Protein 9M7X (pdb70)

Secondary structure (DSSP, 8-state):
-----EEEGGGGHHHHHHHHHHHHHHHHHHHHHHHHHHHHHHT-S--EESSSEEEE--HHHHHHH--SEEEHHHHHHHHHHHHHHHHHTTS----HHHHHTTB-SS--B-SSHHHHHHHHHHHHHHHHHHHHHTTS---GGG---EEEE----SSSS-EEEEEE-TTT--EEEEEE--SSS--EEEEEE-SSS-EEEEEEETT-------EEEEETTEEEEE---SS---EE---S-B---STTS-----STTSSS-EEEEE-SS--EEEEEETTSEEEEEEHHHHHTT------EEE--STTTSTTT-----EEE-SSEEEEE-S--BTTB--EEEEEETTS-EEEEEE----EETTEESSSTTTSSS-----EEEEEEETTEEEEEEEEEEEETTEEEEEEEEEE-TT--HHHHHHHHHTS--S-SS-TTSPPEEPPSS---GGG---SSEEEE-STTGGG-S-S-GGGTTS-EEEEE----TTS-EEEEEEE--SSS---EEEEEEE---SSS--EE---EE--EE-SSPPPP-TTTTTT-SS----TT--------HHHHSSS---SS-PEEEEEEEETTTEEEEEEE-SS-SS--EEEEEE-SS-BPPP--/--S--EEEHHHHHHHHHHHHHHHHHHHHHHHHHHHHHHHHHHT-S-SEETTSEEEE--HHHHHHH--SEEEHHHHHHHHHHHHHH------SSTTHHHHHTTB-TTS-B-SSHHHHHHHHHHHHHHHHHHHHHHHH---GGG---EEEEE---SSSSPEEEEEE-SSS--EEEEEE--SSS--EEEEEE-TTS-EEEEEEETT--S----EEEEETTEEEEE--BTTB--EE---S-----SSSSPP---STTSSS-EEEEE-SSSSEEEEEETTSEEEEEEHHHHHTT------EEEPPGGGTSSSSS----EEE-SSEEEEE-S--BTTB--EEEEEETTTEEEEEEE-----BTTBSSSSTTSTTS-EEEEEEEEEEETTEEEEEEEEEEEETTEEEEEEEEEE-TT-THHHHHHHHHTS--S--S-TTS--EEPPTT---GGG---SSEEE--HHHHHH--S--GGGTTS-EEEE-B---TTS-EEEEEEE--SSS---EEEEEEE--SSSS--EEPPPEEE-EE-SS-B---TTTTTT-STT--SSS--B----GGGGSSS-S--S--EEEEEEE-SSS-EEEEEE---STT--EEEEEE-SS-B-----/--------SS-HHHHHHHHHHHHHHHHHHHHHHHHHHHHHHHT-TT-EEGGGEEEESS-S---SS---EEEHHHHHHHHHHHHHHHHS-----HHHHHHHHTB-SSS-B-SSHHHHHHHHHHHHHHHHHHHHHHHH---GGG---EEEE----SSSSPEEEEEE-TTT--EEEEEE--SSS--EEEEEE-TT--EEEEEEETTS-S-S--EEEEETTEEEEE--SSS---EE---SSS---GGGS-----STTSSS-EEEEE-SSSSEEEEEETTSEEEEEEHHHHHTT------EEE--GGGTSTTTS--EEEEE-SSEEEEE-S--SSSS--EEEEEETTTEEEEEEE------TTSSSSTTSSGGG-EEEEEEEEEEETTEEEEEEEEEEEETTEEEEEEEEEE-SSTTHHHHHHHHHTS--S-SS-TTS---BPPTT--STTS---SEEEE--HHHHHH--S--GGG-SS-EEEEE----TTS-EEEEEEE--SSS---EEEEEEE---SSS--EE----EE--B-SS-B---HHHHTT-SS---SSS--B----TTTT-SS---SS----EEEEE-SSS-EEEEEE--SSSS--EEEEEE-SS-BPPP--

Nearest PDB structures (foldseek):
  6iab-assembly1_A  TM=8.941E-01  e=7.520E-43  Staphylococcus phage P68
  5efv-assembly1_B  TM=4.899E-01  e=2.461E-40  Dubowvirus dv11
  6v8i-assembly1_FH  TM=4.543E-01  e=2.735E-40  Dubowvirus dv80alpha
  5efv-assembly1_A  TM=4.486E-01  e=2.735E-40  Dubowvirus dv11
  5efv-assembly1_C  TM=4.511E-01  e=6.023E-40  Dubowvirus dv11

Radius of gyration: 42.33 Å; Cα contacts (8 Å, |Δi|>4): 3959; chains: 3; bounding box: 91×117×143 Å

B-factor: mean 112.14, std 30.24, range [30.0, 205.62]

Structure (mmCIF, N/CA/C/O backbone):
data_9M7X
#
_entry.id   9M7X
#
_cell.length_a   1.00
_cell.length_b   1.00
_cell.length_c   1.00
_cell.angle_alpha   90.00
_cell.angle_beta   90.00
_cell.angle_gamma   90.00
#
_symmetry.space_group_name_H-M   'P 1'
#
loop_
_atom_site.group_PDB
_atom_site.id
_atom_site.type_symbol
_atom_site.label_atom_id
_atom_site.label_alt_id
_atom_site.label_comp_id
_atom_site.label_asym_id
_atom_site.label_entity_id
_atom_site.label_seq_id
_atom_site.pdbx_PDB_ins_code
_atom_site.Cartn_x
_atom_site.Cartn_y
_atom_site.Cartn_z
_atom_site.occupancy
_atom_site.B_iso_or_equiv
_atom_site.auth_seq_id
_atom_site.auth_comp_id
_atom_site.auth_asym_id
_atom_site.auth_atom_id
_atom_site.pdbx_PDB_model_num
ATOM 1 N N . VAL A 1 2 ? -14.305 -64.655 -33.633 1.00 107.73 2 VAL A N 1
ATOM 2 C CA . VAL A 1 2 ? -14.892 -63.647 -34.504 1.00 107.73 2 VAL A CA 1
ATOM 3 C C . VAL A 1 2 ? -14.256 -62.289 -34.247 1.00 107.73 2 VAL A C 1
ATOM 4 O O . VAL A 1 2 ? -13.927 -61.565 -35.184 1.00 107.73 2 VAL A O 1
ATOM 8 N N . GLU A 1 3 ? -14.085 -61.943 -32.974 1.00 108.66 3 GLU A N 1
ATOM 9 C CA . GLU A 1 3 ? -13.449 -60.692 -32.580 1.00 108.66 3 GLU A CA 1
ATOM 10 C C . GLU A 1 3 ? -11.996 -60.976 -32.227 1.00 108.66 3 GLU A C 1
ATOM 11 O O . GLU A 1 3 ? -11.700 -61.477 -31.138 1.00 108.66 3 GLU A O 1
ATOM 17 N N . LEU A 1 4 ? -11.096 -60.651 -33.146 1.00 109.62 4 LEU A N 1
ATOM 18 C CA . LEU A 1 4 ? -9.680 -60.878 -32.916 1.00 109.62 4 LEU A CA 1
ATOM 19 C C . LEU A 1 4 ? -9.136 -59.883 -31.897 1.00 109.62 4 LEU A C 1
ATOM 20 O O . LEU A 1 4 ? -9.707 -58.813 -31.671 1.00 109.62 4 LEU A O 1
ATOM 25 N N . ASP A 1 5 ? -8.024 -60.254 -31.271 1.00 104.58 5 ASP A N 1
ATOM 26 C CA . ASP A 1 5 ? -7.412 -59.409 -30.260 1.00 104.58 5 ASP A CA 1
ATOM 27 C C . ASP A 1 5 ? -6.805 -58.168 -30.897 1.00 104.58 5 ASP A C 1
ATOM 28 O O . ASP A 1 5 ? -6.445 -58.162 -32.076 1.00 104.58 5 ASP A O 1
ATOM 33 N N . LYS A 1 6 ? -6.697 -57.103 -30.109 1.00 86.31 6 LYS A N 1
ATOM 34 C CA . LYS A 1 6 ? -6.231 -55.815 -30.600 1.00 86.31 6 LYS A CA 1
ATOM 35 C C . LYS A 1 6 ? -4.936 -55.411 -29.915 1.00 86.31 6 LYS A C 1
ATOM 36 O O . LYS A 1 6 ? -4.699 -55.762 -28.756 1.00 86.31 6 LYS A O 1
ATOM 42 N N . TYR A 1 7 ? -4.105 -54.671 -30.644 1.00 79.65 7 TYR A N 1
ATOM 43 C CA . TYR A 1 7 ? -2.855 -54.135 -30.130 1.00 79.65 7 TYR A CA 1
ATOM 44 C C . TYR A 1 7 ? -2.706 -52.684 -30.562 1.00 79.65 7 TYR A C 1
ATOM 45 O O . TYR A 1 7 ? -3.179 -52.294 -31.631 1.00 79.65 7 TYR A O 1
ATOM 54 N N . LEU A 1 8 ? -2.039 -51.892 -29.727 1.00 78.08 8 LEU A N 1
ATOM 55 C CA . LEU A 1 8 ? -1.849 -50.472 -29.959 1.00 78.08 8 LEU A CA 1
ATOM 56 C C . LEU A 1 8 ? -0.377 -50.107 -29.815 1.00 78.08 8 LEU A C 1
ATOM 57 O O . LEU A 1 8 ? 0.363 -50.785 -29.099 1.00 78.08 8 LEU A O 1
ATOM 62 N N . PRO A 1 9 ? 0.079 -49.053 -30.483 1.00 74.26 9 PRO A N 1
ATOM 63 C CA . PRO A 1 9 ? 1.463 -48.609 -30.285 1.00 74.26 9 PRO A CA 1
ATOM 64 C C . PRO A 1 9 ? 1.679 -48.054 -28.890 1.00 74.26 9 PRO A C 1
ATOM 65 O O . PRO A 1 9 ? 0.716 -47.695 -28.208 1.00 74.26 9 PRO A O 1
ATOM 69 N N . VAL A 1 10 ? 2.933 -47.980 -28.451 1.00 80.23 10 VAL A N 1
ATOM 70 C CA . VAL A 1 10 ? 3.256 -47.513 -27.107 1.00 80.23 10 VAL A CA 1
ATOM 71 C C . VAL A 1 10 ? 3.054 -46.007 -27.030 1.00 80.23 10 VAL A C 1
ATOM 72 O O . VAL A 1 10 ? 2.711 -45.466 -25.973 1.00 80.23 10 VAL A O 1
ATOM 76 N N . ASN A 1 11 ? 3.215 -45.325 -28.165 1.00 89.40 11 ASN A N 1
ATOM 77 C CA . ASN A 1 11 ? 3.189 -43.868 -28.178 1.00 89.40 11 ASN A CA 1
ATOM 78 C C . ASN A 1 11 ? 1.862 -43.308 -27.693 1.00 89.40 11 ASN A C 1
ATOM 79 O O . ASN A 1 11 ? 1.789 -42.125 -27.352 1.00 89.40 11 ASN A O 1
ATOM 84 N N . ARG A 1 12 ? 0.814 -44.127 -27.655 1.00 93.33 12 ARG A N 1
ATOM 85 C CA . ARG A 1 12 ? -0.480 -43.652 -27.187 1.00 93.33 12 ARG A CA 1
ATOM 86 C C . ARG A 1 12 ? -0.488 -43.413 -25.680 1.00 93.33 12 ARG A C 1
ATOM 87 O O . ARG A 1 12 ? -1.439 -42.829 -25.150 1.00 93.33 12 ARG A O 1
ATOM 95 N N . GLU A 1 13 ? 0.561 -43.826 -24.978 1.00 93.65 13 GLU A N 1
ATOM 96 C CA . GLU A 1 13 ? 0.519 -43.887 -23.523 1.00 93.65 13 GLU A CA 1
ATOM 97 C C . GLU A 1 13 ? 1.212 -42.718 -22.826 1.00 93.65 13 GLU A C 1
ATOM 98 O O . GLU A 1 13 ? 1.352 -42.764 -21.601 1.00 93.65 13 GLU A O 1
ATOM 104 N N . GLU A 1 14 ? 1.640 -41.677 -23.544 1.00 90.74 14 GLU A N 1
ATOM 105 C CA . GLU A 1 14 ? 2.483 -40.661 -22.915 1.00 90.74 14 GLU A CA 1
ATOM 106 C C . GLU A 1 14 ? 1.749 -39.872 -21.838 1.00 90.74 14 GLU A C 1
ATOM 107 O O . GLU A 1 14 ? 2.324 -39.600 -20.774 1.00 90.74 14 GLU A O 1
ATOM 113 N N . ALA A 1 15 ? 0.495 -39.491 -22.086 1.00 90.46 15 ALA A N 1
ATOM 114 C CA . ALA A 1 15 ? -0.222 -38.659 -21.124 1.00 90.46 15 ALA A CA 1
ATOM 115 C C . ALA A 1 15 ? -0.378 -39.358 -19.780 1.00 90.46 15 ALA A C 1
ATOM 116 O O . ALA A 1 15 ? -0.205 -38.727 -18.728 1.00 90.46 15 ALA A O 1
ATOM 118 N N . PHE A 1 16 ? -0.698 -40.650 -19.795 1.00 81.65 16 PHE A N 1
ATOM 119 C CA . PHE A 1 16 ? -0.858 -41.399 -18.558 1.00 81.65 16 PHE A CA 1
ATOM 120 C C . PHE A 1 16 ? 0.426 -41.420 -17.739 1.00 81.65 16 PHE A C 1
ATOM 121 O O . PHE A 1 16 ? 0.393 -41.183 -16.525 1.00 81.65 16 PHE A O 1
ATOM 129 N N . ARG A 1 17 ? 1.561 -41.673 -18.386 1.00 77.89 17 ARG A N 1
ATOM 130 C CA . ARG A 1 17 ? 2.826 -41.713 -17.664 1.00 77.89 17 ARG A CA 1
ATOM 131 C C . ARG A 1 17 ? 3.200 -40.337 -17.126 1.00 77.89 17 ARG A C 1
ATOM 132 O O . ARG A 1 17 ? 3.745 -40.221 -16.019 1.00 77.89 17 ARG A O 1
ATOM 140 N N . ASN A 1 18 ? 2.910 -39.281 -17.889 1.00 81.02 18 ASN A N 1
ATOM 141 C CA . ASN A 1 18 ? 3.162 -37.939 -17.379 1.00 81.02 18 ASN A CA 1
ATOM 142 C C . ASN A 1 18 ? 2.315 -37.646 -16.146 1.00 81.02 18 ASN A C 1
ATOM 143 O O . ASN A 1 18 ? 2.809 -37.050 -15.176 1.00 81.02 18 ASN A O 1
ATOM 148 N N . GLY A 1 19 ? 1.049 -38.062 -16.161 1.00 77.81 19 GLY A N 1
ATOM 149 C CA . GLY A 1 19 ? 0.233 -37.932 -14.969 1.00 77.81 19 GLY A CA 1
ATOM 150 C C . GLY A 1 19 ? 0.796 -38.700 -13.791 1.00 77.81 19 GLY A C 1
ATOM 151 O O . GLY A 1 19 ? 0.754 -38.223 -12.651 1.00 77.81 19 GLY A O 1
ATOM 152 N N . VAL A 1 20 ? 1.337 -39.892 -14.048 1.00 73.97 20 VAL A N 1
ATOM 153 C CA . VAL A 1 20 ? 1.953 -40.667 -12.976 1.00 73.97 20 VAL A CA 1
ATOM 154 C C . VAL A 1 20 ? 3.113 -39.898 -12.357 1.00 73.97 20 VAL A C 1
ATOM 155 O O . VAL A 1 20 ? 3.234 -39.809 -11.126 1.00 73.97 20 VAL A O 1
ATOM 159 N N . ASN A 1 21 ? 3.982 -39.333 -13.196 1.00 75.51 21 ASN A N 1
ATOM 160 C CA . ASN A 1 21 ? 5.110 -38.568 -12.671 1.00 75.51 21 ASN A CA 1
ATOM 161 C C . ASN A 1 21 ? 4.645 -37.375 -11.845 1.00 75.51 21 ASN A C 1
ATOM 162 O O . ASN A 1 21 ? 5.169 -37.129 -10.744 1.00 75.51 21 ASN A O 1
ATOM 167 N N . LYS A 1 22 ? 3.655 -36.635 -12.344 1.00 78.86 22 LYS A N 1
ATOM 168 C CA . LYS A 1 22 ? 3.148 -35.497 -11.588 1.00 78.86 22 LYS A CA 1
ATOM 169 C C . LYS A 1 22 ? 2.588 -35.929 -10.237 1.00 78.86 22 LYS A C 1
ATOM 170 O O . LYS A 1 22 ? 2.823 -35.262 -9.217 1.00 78.86 22 LYS A O 1
ATOM 176 N N . ASN A 1 23 ? 1.865 -37.046 -10.205 1.00 71.70 23 ASN A N 1
ATOM 177 C CA . ASN A 1 23 ? 1.259 -37.479 -8.955 1.00 71.70 23 ASN A CA 1
ATOM 178 C C . ASN A 1 23 ? 2.320 -37.916 -7.947 1.00 71.70 23 ASN A C 1
ATOM 179 O O . ASN A 1 23 ? 2.187 -37.657 -6.742 1.00 71.70 23 ASN A O 1
ATOM 184 N N . PHE A 1 24 ? 3.381 -38.576 -8.420 1.00 65.54 24 PHE A N 1
ATOM 185 C CA . PHE A 1 24 ? 4.489 -38.888 -7.519 1.00 65.54 24 PHE A CA 1
ATOM 186 C C . PHE A 1 24 ? 5.102 -37.624 -6.935 1.00 65.54 24 PHE A C 1
ATOM 187 O O . PHE A 1 24 ? 5.420 -37.582 -5.734 1.00 65.54 24 PHE A O 1
ATOM 195 N N . ALA A 1 25 ? 5.273 -36.588 -7.760 1.00 69.75 25 ALA A N 1
ATOM 196 C CA . ALA A 1 25 ? 5.800 -35.333 -7.234 1.00 69.75 25 ALA A CA 1
ATOM 197 C C . ALA A 1 25 ? 4.901 -34.773 -6.137 1.00 69.75 25 ALA A C 1
ATOM 198 O O . ALA A 1 25 ? 5.388 -34.303 -5.098 1.00 69.75 25 ALA A O 1
ATOM 200 N N . LYS A 1 26 ? 3.584 -34.825 -6.348 1.00 74.43 26 LYS A N 1
ATOM 201 C CA . LYS A 1 26 ? 2.662 -34.312 -5.336 1.00 74.43 26 LYS A CA 1
ATOM 202 C C . LYS A 1 26 ? 2.774 -35.088 -4.026 1.00 74.43 26 LYS A C 1
ATOM 203 O O . LYS A 1 26 ? 2.765 -34.491 -2.938 1.00 74.43 26 LYS A O 1
ATOM 209 N N . ILE A 1 27 ? 2.873 -36.417 -4.106 1.00 70.00 27 ILE A N 1
ATOM 210 C CA . ILE A 1 27 ? 2.987 -37.224 -2.891 1.00 70.00 27 ILE A CA 1
ATOM 211 C C . ILE A 1 27 ? 4.253 -36.867 -2.122 1.00 70.00 27 ILE A C 1
ATOM 212 O O . ILE A 1 27 ? 4.238 -36.715 -0.884 1.00 70.00 27 ILE A O 1
ATOM 217 N N . GLU A 1 28 ? 5.374 -36.737 -2.837 1.00 75.63 28 GLU A N 1
ATOM 218 C CA . GLU A 1 28 ? 6.609 -36.355 -2.162 1.00 75.63 28 GLU A CA 1
ATOM 219 C C . GLU A 1 28 ? 6.478 -34.998 -1.489 1.00 75.63 28 GLU A C 1
ATOM 220 O O . GLU A 1 28 ? 6.965 -34.812 -0.366 1.00 75.63 28 GLU A O 1
ATOM 226 N N . GLN A 1 29 ? 5.825 -34.041 -2.154 1.00 75.09 29 GLN A N 1
ATOM 227 C CA . GLN A 1 29 ? 5.628 -32.734 -1.535 1.00 75.09 29 GLN A CA 1
ATOM 228 C C . GLN A 1 29 ? 4.812 -32.834 -0.251 1.00 75.09 29 GLN A C 1
ATOM 229 O O . GLN A 1 29 ? 5.113 -32.142 0.735 1.00 75.09 29 GLN A O 1
ATOM 235 N N . GLY A 1 30 ? 3.769 -33.666 -0.253 1.00 71.94 30 GLY A N 1
ATOM 236 C CA . GLY A 1 30 ? 2.983 -33.842 0.956 1.00 71.94 30 GLY A CA 1
ATOM 237 C C . GLY A 1 30 ? 3.798 -34.358 2.125 1.00 71.94 30 GLY A C 1
ATOM 238 O O . GLY A 1 30 ? 3.733 -33.795 3.231 1.00 71.94 30 GLY A O 1
ATOM 239 N N . PHE A 1 31 ? 4.587 -35.416 1.902 1.00 69.57 31 PHE A N 1
ATOM 240 C CA . PHE A 1 31 ? 5.506 -35.849 2.957 1.00 69.57 31 PHE A CA 1
ATOM 241 C C . PHE A 1 31 ? 6.433 -34.733 3.410 1.00 69.57 31 PHE A C 1
ATOM 242 O O . PHE A 1 31 ? 6.643 -34.556 4.616 1.00 69.57 31 PHE A O 1
ATOM 250 N N . SER A 1 32 ? 7.022 -33.991 2.472 1.00 73.87 32 SER A N 1
ATOM 251 C CA . SER A 1 32 ? 7.976 -32.966 2.883 1.00 73.87 32 SER A CA 1
ATOM 252 C C . SER A 1 32 ? 7.342 -31.948 3.820 1.00 73.87 32 SER A C 1
ATOM 253 O O . SER A 1 32 ? 7.901 -31.651 4.886 1.00 73.87 32 SER A O 1
ATOM 256 N N . GLN A 1 33 ? 6.171 -31.424 3.458 1.00 78.47 33 GLN A N 1
ATOM 257 C CA . GLN A 1 33 ? 5.583 -30.375 4.285 1.00 78.47 33 GLN A CA 1
ATOM 258 C C . GLN A 1 33 ? 5.093 -30.915 5.627 1.00 78.47 33 GLN A C 1
ATOM 259 O O . GLN A 1 33 ? 5.230 -30.239 6.656 1.00 78.47 33 GLN A O 1
ATOM 265 N N . ARG A 1 34 ? 4.541 -32.136 5.657 1.00 72.99 34 ARG A N 1
ATOM 266 C CA . ARG A 1 34 ? 4.148 -32.689 6.954 1.00 72.99 34 ARG A CA 1
ATOM 267 C C . ARG A 1 34 ? 5.347 -32.922 7.864 1.00 72.99 34 ARG A C 1
ATOM 268 O O . ARG A 1 34 ? 5.279 -32.638 9.071 1.00 72.99 34 ARG A O 1
ATOM 276 N N . ASP A 1 35 ? 6.448 -33.435 7.317 1.00 76.74 35 ASP A N 1
ATOM 277 C CA . ASP A 1 35 ? 7.636 -33.643 8.135 1.00 76.74 35 ASP A CA 1
ATOM 278 C C . ASP A 1 35 ? 8.136 -32.315 8.686 1.00 76.74 35 ASP A C 1
ATOM 279 O O . ASP A 1 35 ? 8.494 -32.217 9.868 1.00 76.74 35 ASP A O 1
ATOM 284 N N . ALA A 1 36 ? 8.146 -31.275 7.848 1.00 73.51 36 ALA A N 1
ATOM 285 C CA . ALA A 1 36 ? 8.601 -29.972 8.321 1.00 73.51 36 ALA A CA 1
ATOM 286 C C . ALA A 1 36 ? 7.719 -29.429 9.439 1.00 73.51 36 ALA A C 1
ATOM 287 O O . ALA A 1 36 ? 8.240 -28.914 10.435 1.00 73.51 36 ALA A O 1
ATOM 289 N N . VAL A 1 37 ? 6.393 -29.528 9.304 1.00 71.87 37 VAL A N 1
ATOM 290 C CA . VAL A 1 37 ? 5.535 -28.957 10.339 1.00 71.87 37 VAL A CA 1
ATOM 291 C C . VAL A 1 37 ? 5.695 -29.721 11.649 1.00 71.87 37 VAL A C 1
ATOM 292 O O . VAL A 1 37 ? 5.714 -29.118 12.729 1.00 71.87 37 VAL A O 1
ATOM 296 N N . MET A 1 38 ? 5.824 -31.050 11.591 1.00 71.09 38 MET A N 1
ATOM 297 C CA . MET A 1 38 ? 6.075 -31.780 12.832 1.00 71.09 38 MET A CA 1
ATOM 298 C C . MET A 1 38 ? 7.398 -31.397 13.477 1.00 71.09 38 MET A C 1
ATOM 299 O O . MET A 1 38 ? 7.455 -31.196 14.700 1.00 71.09 38 MET A O 1
ATOM 304 N N . ASN A 1 39 ? 8.469 -31.298 12.691 1.00 76.60 39 ASN A N 1
ATOM 305 C CA . ASN A 1 39 ? 9.745 -30.925 13.285 1.00 76.60 39 ASN A CA 1
ATOM 306 C C . ASN A 1 39 ? 9.643 -29.552 13.932 1.00 76.60 39 ASN A C 1
ATOM 307 O O . ASN A 1 39 ? 10.159 -29.342 15.034 1.00 76.60 39 ASN A O 1
ATOM 312 N N . SER A 1 40 ? 8.950 -28.616 13.281 1.00 74.13 40 SER A N 1
ATOM 313 C CA . SER A 1 40 ? 8.749 -27.306 13.888 1.00 74.13 40 SER A CA 1
ATOM 314 C C . SER A 1 40 ? 7.959 -27.404 15.186 1.00 74.13 40 SER A C 1
ATOM 315 O O . SER A 1 40 ? 8.274 -26.704 16.153 1.00 74.13 40 SER A O 1
ATOM 318 N N . HIS A 1 41 ? 6.939 -28.261 15.226 1.00 72.33 41 HIS A N 1
ATOM 319 C CA . HIS A 1 41 ? 6.136 -28.401 16.436 1.00 72.33 41 HIS A CA 1
ATOM 320 C C . HIS A 1 41 ? 6.949 -28.925 17.605 1.00 72.33 41 HIS A C 1
ATOM 321 O O . HIS A 1 41 ? 6.721 -28.514 18.747 1.00 72.33 41 HIS A O 1
ATOM 328 N N . GLN A 1 42 ? 7.876 -29.844 17.362 1.00 71.81 42 GLN A N 1
ATOM 329 C CA . GLN A 1 42 ? 8.571 -30.453 18.486 1.00 71.81 42 GLN A CA 1
ATOM 330 C C . GLN A 1 42 ? 9.620 -29.564 19.136 1.00 71.81 42 GLN A C 1
ATOM 331 O O . GLN A 1 42 ? 10.000 -29.831 20.281 1.00 71.81 42 GLN A O 1
ATOM 337 N N . THR A 1 43 ? 10.124 -28.536 18.455 1.00 80.32 43 THR A N 1
ATOM 338 C CA . THR A 1 43 ? 11.275 -27.841 19.025 1.00 80.32 43 THR A CA 1
ATOM 339 C C . THR A 1 43 ? 11.155 -26.322 19.125 1.00 80.32 43 THR A C 1
ATOM 340 O O . THR A 1 43 ? 11.666 -25.734 20.083 1.00 80.32 43 THR A O 1
ATOM 344 N N . THR A 1 44 ? 10.502 -25.664 18.164 1.00 85.81 44 THR A N 1
ATOM 345 C CA . THR A 1 44 ? 10.570 -24.210 18.087 1.00 85.81 44 THR A CA 1
ATOM 346 C C . THR A 1 44 ? 9.232 -23.491 18.169 1.00 85.81 44 THR A C 1
ATOM 347 O O . THR A 1 44 ? 9.229 -22.279 18.401 1.00 85.81 44 THR A O 1
ATOM 351 N N . GLN A 1 45 ? 8.112 -24.180 17.981 1.00 80.08 45 GLN A N 1
ATOM 352 C CA . GLN A 1 45 ? 6.816 -23.523 18.065 1.00 80.08 45 GLN A CA 1
ATOM 353 C C . GLN A 1 45 ? 6.624 -22.940 19.456 1.00 80.08 45 GLN A C 1
ATOM 354 O O . GLN A 1 45 ? 7.066 -23.517 20.451 1.00 80.08 45 GLN A O 1
ATOM 360 N N . LYS A 1 46 ? 5.976 -21.778 19.527 1.00 77.30 46 LYS A N 1
ATOM 361 C CA . LYS A 1 46 ? 5.898 -21.039 20.779 1.00 77.30 46 LYS A CA 1
ATOM 362 C C . LYS A 1 46 ? 4.630 -21.314 21.575 1.00 77.30 46 LYS A C 1
ATOM 363 O O . LYS A 1 46 ? 4.641 -21.145 22.798 1.00 77.30 46 LYS A O 1
ATOM 369 N N . ASN A 1 47 ? 3.555 -21.764 20.935 1.00 73.06 47 ASN A N 1
ATOM 370 C CA . ASN A 1 47 ? 2.291 -21.936 21.638 1.00 73.06 47 ASN A CA 1
ATOM 371 C C . ASN A 1 47 ? 1.771 -23.360 21.481 1.00 73.06 47 ASN A C 1
ATOM 372 O O . ASN A 1 47 ? 0.614 -23.567 21.104 1.00 73.06 47 ASN A O 1
ATOM 377 N N . ALA A 1 48 ? 2.622 -24.347 21.749 1.00 72.48 48 ALA A N 1
ATOM 378 C CA . ALA A 1 48 ? 2.282 -25.740 21.495 1.00 72.48 48 ALA A CA 1
ATOM 379 C C . ALA A 1 48 ? 1.058 -26.203 22.273 1.00 72.48 48 ALA A C 1
ATOM 380 O O . ALA A 1 48 ? 0.033 -26.538 21.674 1.00 72.48 48 ALA A O 1
ATOM 382 N N . HIS A 1 49 ? 1.143 -26.222 23.598 1.00 72.53 49 HIS A N 1
ATOM 383 C CA . HIS A 1 49 ? 0.062 -26.742 24.420 1.00 72.53 49 HIS A CA 1
ATOM 384 C C . HIS A 1 49 ? -0.211 -25.826 25.606 1.00 72.53 49 HIS A C 1
ATOM 385 O O . HIS A 1 49 ? 0.658 -25.082 26.060 1.00 72.53 49 HIS A O 1
ATOM 392 N N . ASP A 1 50 ? -1.435 -25.895 26.113 1.00 77.13 50 ASP A N 1
ATOM 393 C CA . ASP A 1 50 ? -1.772 -25.195 27.341 1.00 77.13 50 ASP A CA 1
ATOM 394 C C . ASP A 1 50 ? -1.637 -26.159 28.517 1.00 77.13 50 ASP A C 1
ATOM 395 O O . ASP A 1 50 ? -1.210 -27.304 28.358 1.00 77.13 50 ASP A O 1
ATOM 400 N N . THR A 1 51 ? -1.999 -25.711 29.717 1.00 72.05 51 THR A N 1
ATOM 401 C CA . THR A 1 51 ? -1.851 -26.545 30.900 1.00 72.05 51 THR A CA 1
ATOM 402 C C . THR A 1 51 ? -3.089 -27.362 31.224 1.00 72.05 51 THR A C 1
ATOM 403 O O . THR A 1 51 ? -3.088 -28.078 32.228 1.00 72.05 51 THR A O 1
ATOM 407 N N . GLU A 1 52 ? -4.147 -27.259 30.426 1.00 71.52 52 GLU A N 1
ATOM 408 C CA . GLU A 1 52 ? -5.303 -28.117 30.634 1.00 71.52 52 GLU A CA 1
ATOM 409 C C . GLU A 1 52 ? -5.116 -29.498 30.026 1.00 71.52 52 GLU A C 1
ATOM 410 O O . GLU A 1 52 ? -5.737 -30.455 30.499 1.00 71.52 52 GLU A O 1
ATOM 416 N N . GLN A 1 53 ? -4.270 -29.628 29.009 1.00 72.36 53 GLN A N 1
ATOM 417 C CA . GLN A 1 53 ? -4.108 -30.878 28.284 1.00 72.36 53 GLN A CA 1
ATOM 418 C C . GLN A 1 53 ? -3.125 -31.838 28.935 1.00 72.36 53 GLN A C 1
ATOM 419 O O . GLN A 1 53 ? -2.967 -32.957 28.440 1.00 72.36 53 GLN A O 1
ATOM 425 N N . ILE A 1 54 ? -2.470 -31.446 30.016 1.00 63.45 54 ILE A N 1
ATOM 426 C CA . ILE A 1 54 ? -1.394 -32.234 30.603 1.00 63.45 54 ILE A CA 1
ATOM 427 C C . ILE A 1 54 ? -1.851 -32.817 31.929 1.00 63.45 54 ILE A C 1
ATOM 428 O O . ILE A 1 54 ? -2.447 -32.121 32.757 1.00 63.45 54 ILE A O 1
ATOM 433 N N . LEU A 1 55 ? -1.570 -34.099 32.133 1.00 65.26 55 LEU A N 1
ATOM 434 C CA . LEU A 1 55 ? -1.942 -34.807 33.347 1.00 65.26 55 LEU A CA 1
ATOM 435 C C . LEU A 1 55 ? -0.707 -35.017 34.211 1.00 65.26 55 LEU A C 1
ATOM 436 O O . LEU A 1 55 ? 0.405 -35.146 33.694 1.00 65.26 55 LEU A O 1
ATOM 441 N N . HIS A 1 56 ? -0.906 -35.046 35.524 1.00 68.91 56 HIS A N 1
ATOM 442 C CA . HIS A 1 56 ? 0.175 -35.228 36.479 1.00 68.91 56 HIS A CA 1
ATOM 443 C C . HIS A 1 56 ? -0.135 -36.388 37.408 1.00 68.91 56 HIS A C 1
ATOM 444 O O . HIS A 1 56 ? -1.282 -36.572 37.825 1.00 68.91 56 HIS A O 1
ATOM 451 N N . TYR A 1 57 ? 0.893 -37.163 37.737 1.00 75.70 57 TYR A N 1
ATOM 452 C CA . TYR A 1 57 ? 0.785 -38.244 38.705 1.00 75.70 57 TYR A CA 1
ATOM 453 C C . TYR A 1 57 ? 1.411 -37.816 40.021 1.00 75.70 57 TYR A C 1
ATOM 454 O O . TYR A 1 57 ? 2.451 -37.153 40.038 1.00 75.70 57 TYR A O 1
ATOM 463 N N . LEU A 1 58 ? 0.772 -38.192 41.122 1.00 82.65 58 LEU A N 1
ATOM 464 C CA . LEU A 1 58 ? 1.235 -37.800 42.442 1.00 82.65 58 LEU A CA 1
ATOM 465 C C . LEU A 1 58 ? 2.054 -38.917 43.066 1.00 82.65 58 LEU A C 1
ATOM 466 O O . LEU A 1 58 ? 1.698 -40.095 42.969 1.00 82.65 58 LEU A O 1
ATOM 471 N N . SER A 1 59 ? 3.160 -38.542 43.701 1.00 92.77 59 SER A N 1
ATOM 472 C CA . SER A 1 59 ? 3.975 -39.508 44.424 1.00 92.77 59 SER A CA 1
ATOM 473 C C . SER A 1 59 ? 3.395 -39.735 45.810 1.00 92.77 59 SER A C 1
ATOM 474 O O . SER A 1 59 ? 2.262 -39.334 46.088 1.00 92.77 59 SER A O 1
ATOM 477 N N . ASP A 1 60 ? 4.160 -40.378 46.687 1.00 97.23 60 ASP A N 1
ATOM 478 C CA . ASP A 1 60 ? 3.668 -40.683 48.022 1.00 97.23 60 ASP A CA 1
ATOM 479 C C . ASP A 1 60 ? 3.548 -39.457 48.916 1.00 97.23 60 ASP A C 1
ATOM 480 O O . ASP A 1 60 ? 2.549 -39.326 49.632 1.00 97.23 60 ASP A O 1
ATOM 485 N N . LYS A 1 61 ? 4.532 -38.556 48.895 1.00 92.89 61 LYS A N 1
ATOM 486 C CA . LYS A 1 61 ? 4.473 -37.390 49.772 1.00 92.89 61 LYS A CA 1
ATOM 487 C C . LYS A 1 61 ? 3.269 -36.520 49.450 1.00 92.89 61 LYS A C 1
ATOM 488 O O . LYS A 1 61 ? 2.482 -36.177 50.338 1.00 92.89 61 LYS A O 1
ATOM 494 N N . GLU A 1 62 ? 3.107 -36.156 48.181 1.00 91.15 62 GLU A N 1
ATOM 495 C CA . GLU A 1 62 ? 1.975 -35.331 47.791 1.00 91.15 62 GLU A CA 1
ATOM 496 C C . GLU A 1 62 ? 0.650 -36.026 48.047 1.00 91.15 62 GLU A C 1
ATOM 497 O O . GLU A 1 62 ? -0.364 -35.350 48.248 1.00 91.15 62 GLU A O 1
ATOM 503 N N . LYS A 1 63 ? 0.638 -37.357 48.061 1.00 93.72 63 LYS A N 1
ATOM 504 C CA . LYS A 1 63 ? -0.600 -38.077 48.326 1.00 93.72 63 LYS A CA 1
ATOM 505 C C . LYS A 1 63 ? -1.087 -37.842 49.747 1.00 93.72 63 LYS A C 1
ATOM 506 O O . LYS A 1 63 ? -2.268 -38.062 50.041 1.00 93.72 63 LYS A O 1
ATOM 512 N N . ASP A 1 64 ? -0.201 -37.396 50.639 1.00 98.88 64 ASP A N 1
ATOM 513 C CA . ASP A 1 64 ? -0.605 -37.146 52.016 1.00 98.88 64 ASP A CA 1
ATOM 514 C C . ASP A 1 64 ? -1.423 -35.870 52.139 1.00 98.88 64 ASP A C 1
ATOM 515 O O . ASP A 1 64 ? -2.100 -35.668 53.153 1.00 98.88 64 ASP A O 1
ATOM 520 N N . VAL A 1 65 ? -1.377 -35.004 51.133 1.00 94.53 65 VAL A N 1
ATOM 521 C CA . VAL A 1 65 ? -1.983 -33.686 51.222 1.00 94.53 65 VAL A CA 1
ATOM 522 C C . VAL A 1 65 ? -3.271 -33.594 50.413 1.00 94.53 65 VAL A C 1
ATOM 523 O O . VAL A 1 65 ? -4.270 -33.065 50.900 1.00 94.53 65 VAL A O 1
ATOM 527 N N . TYR A 1 66 ? -3.276 -34.096 49.180 1.00 90.08 66 TYR A N 1
ATOM 528 C CA . TYR A 1 66 ? -4.436 -33.964 48.304 1.00 90.08 66 TYR A CA 1
ATOM 529 C C . TYR A 1 66 ? -5.200 -35.277 48.167 1.00 90.08 66 TYR A C 1
ATOM 530 O O . TYR A 1 66 ? -6.326 -35.291 47.661 1.00 90.08 66 TYR A O 1
ATOM 539 N N . TYR A 1 67 ? -4.583 -36.386 48.572 1.00 99.72 67 TYR A N 1
ATOM 540 C CA . TYR A 1 67 ? -5.248 -37.678 48.715 1.00 99.72 67 TYR A CA 1
ATOM 541 C C . TYR A 1 67 ? -5.655 -38.286 47.377 1.00 99.72 67 TYR A C 1
ATOM 542 O O . TYR A 1 67 ? -6.166 -39.409 47.337 1.00 99.72 67 TYR A O 1
ATOM 551 N N . HIS A 1 68 ? -5.435 -37.569 46.281 1.00 97.11 68 HIS A N 1
ATOM 552 C CA . HIS A 1 68 ? -5.746 -38.103 44.965 1.00 97.11 68 HIS A CA 1
ATOM 553 C C . HIS A 1 68 ? -4.515 -38.766 44.354 1.00 97.11 68 HIS A C 1
ATOM 554 O O . HIS A 1 68 ? -3.484 -38.955 45.004 1.00 97.11 68 HIS A O 1
ATOM 561 N N . SER A 1 69 ? -4.631 -39.138 43.079 1.00 87.16 69 SER A N 1
ATOM 562 C CA . SER A 1 69 ? -3.518 -39.706 42.338 1.00 87.16 69 SER A CA 1
ATOM 563 C C . SER A 1 69 ? -3.314 -39.096 40.963 1.00 87.16 69 SER A C 1
ATOM 564 O O . SER A 1 69 ? -2.199 -39.168 40.440 1.00 87.16 69 SER A O 1
ATOM 567 N N . ALA A 1 70 ? -4.343 -38.504 40.362 1.00 81.47 70 ALA A N 1
ATOM 568 C CA . ALA A 1 70 ? -4.223 -37.943 39.025 1.00 81.47 70 ALA A CA 1
ATOM 569 C C . ALA A 1 70 ? -4.966 -36.620 38.952 1.00 81.47 70 ALA A C 1
ATOM 570 O O . ALA A 1 70 ? -6.188 -36.582 39.111 1.00 81.47 70 ALA A O 1
ATOM 572 N N . LEU A 1 71 ? -4.228 -35.546 38.703 1.00 74.95 71 LEU A N 1
ATOM 573 C CA . LEU A 1 71 ? -4.786 -34.216 38.526 1.00 74.95 71 LEU A CA 1
ATOM 574 C C . LEU A 1 71 ? -4.140 -33.559 37.317 1.00 74.95 71 LEU A C 1
ATOM 575 O O . LEU A 1 71 ? -2.964 -33.776 37.022 1.00 74.95 71 LEU A O 1
ATOM 580 N N . ASP A 1 72 ? -4.915 -32.744 36.613 1.00 73.45 72 ASP A N 1
ATOM 581 C CA . ASP A 1 72 ? -4.347 -31.983 35.516 1.00 73.45 72 ASP A CA 1
ATOM 582 C C . ASP A 1 72 ? -3.511 -30.835 36.071 1.00 73.45 72 ASP A C 1
ATOM 583 O O . ASP A 1 72 ? -3.709 -30.377 37.196 1.00 73.45 72 ASP A O 1
ATOM 588 N N . LEU A 1 73 ? -2.561 -30.370 35.260 1.00 67.17 73 LEU A N 1
ATOM 589 C CA . LEU A 1 73 ? -1.570 -29.422 35.755 1.00 67.17 73 LEU A CA 1
ATOM 590 C C . LEU A 1 73 ? -2.206 -28.115 36.205 1.00 67.17 73 LEU A C 1
ATOM 591 O O . LEU A 1 73 ? -1.761 -27.521 37.195 1.00 67.17 73 LEU A O 1
ATOM 596 N N . LYS A 1 74 ? -3.246 -27.661 35.507 1.00 70.72 74 LYS A N 1
ATOM 597 C CA . LYS A 1 74 ? -3.899 -26.408 35.868 1.00 70.72 74 LYS A CA 1
ATOM 598 C C . LYS A 1 74 ? -4.428 -26.458 37.294 1.00 70.72 74 LYS A C 1
ATOM 599 O O . LYS A 1 74 ? -4.149 -25.566 38.105 1.00 70.72 74 LYS A O 1
ATOM 605 N N . HIS A 1 75 ? -5.175 -27.511 37.620 1.00 73.47 75 HIS A N 1
ATOM 606 C CA . HIS A 1 75 ? -5.757 -27.626 38.950 1.00 73.47 75 HIS A CA 1
ATOM 607 C C . HIS A 1 75 ? -4.680 -27.726 40.020 1.00 73.47 75 HIS A C 1
ATOM 608 O O . HIS A 1 75 ? -4.809 -27.136 41.098 1.00 73.47 75 HIS A O 1
ATOM 615 N N . TYR A 1 76 ? -3.611 -28.474 39.745 1.00 71.57 76 TYR A N 1
ATOM 616 C CA . TYR A 1 76 ? -2.553 -28.625 40.735 1.00 71.57 76 TYR A CA 1
ATOM 617 C C . TYR A 1 76 ? -1.842 -27.306 41.008 1.00 71.57 76 TYR A C 1
ATOM 618 O O . TYR A 1 76 ? -1.612 -26.957 42.175 1.00 71.57 76 TYR A O 1
ATOM 627 N N . LEU A 1 77 ? -1.491 -26.556 39.962 1.00 68.92 77 LEU A N 1
ATOM 628 C CA . LEU A 1 77 ? -0.884 -25.249 40.187 1.00 68.92 77 LEU A CA 1
ATOM 629 C C . LEU A 1 77 ? -1.832 -24.316 40.924 1.00 68.92 77 LEU A C 1
ATOM 630 O O . LEU A 1 77 ? -1.399 -23.551 41.797 1.00 68.92 77 LEU A O 1
ATOM 635 N N . LEU A 1 78 ? -3.122 -24.355 40.593 1.00 69.70 78 LEU A N 1
ATOM 636 C CA . LEU A 1 78 ? -4.062 -23.493 41.297 1.00 69.70 78 LEU A CA 1
ATOM 637 C C . LEU A 1 78 ? -4.116 -23.838 42.778 1.00 69.70 78 LEU A C 1
ATOM 638 O O . LEU A 1 78 ? -4.127 -22.945 43.633 1.00 69.70 78 LEU A O 1
ATOM 643 N N . LEU A 1 79 ? -4.142 -25.131 43.104 1.00 70.60 79 LEU A N 1
ATOM 644 C CA . LEU A 1 79 ? -4.175 -25.532 44.506 1.00 70.60 79 LEU A CA 1
ATOM 645 C C . LEU A 1 79 ? -2.913 -25.105 45.235 1.00 70.60 79 LEU A C 1
ATOM 646 O O . LEU A 1 79 ? -2.976 -24.656 46.385 1.00 70.60 79 LEU A O 1
ATOM 651 N N . GLU A 1 80 ? -1.755 -25.245 44.594 1.00 72.23 80 GLU A N 1
ATOM 652 C CA . GLU A 1 80 ? -0.529 -24.813 45.257 1.00 72.23 80 GLU A CA 1
ATOM 653 C C . GLU A 1 80 ? -0.517 -23.310 45.492 1.00 72.23 80 GLU A C 1
ATOM 654 O O . GLU A 1 80 ? -0.098 -22.854 46.564 1.00 72.23 80 GLU A O 1
ATOM 660 N N . CYS A 1 81 ? -0.968 -22.527 44.514 1.00 68.52 81 CYS A N 1
ATOM 661 C CA . CYS A 1 81 ? -1.049 -21.088 44.724 1.00 68.52 81 CYS A CA 1
ATOM 662 C C . CYS A 1 81 ? -1.993 -20.752 45.866 1.00 68.52 81 CYS A C 1
ATOM 663 O O . CYS A 1 81 ? -1.687 -19.879 46.690 1.00 68.52 81 CYS A O 1
ATOM 666 N N . SER A 1 82 ? -3.133 -21.438 45.937 1.00 67.85 82 SER A N 1
ATOM 667 C CA . SER A 1 82 ? -4.067 -21.203 47.029 1.00 67.85 82 SER A CA 1
ATOM 668 C C . SER A 1 82 ? -3.453 -21.528 48.379 1.00 67.85 82 SER A C 1
ATOM 669 O O . SER A 1 82 ? -3.652 -20.775 49.334 1.00 67.85 82 SER A O 1
ATOM 672 N N . ARG A 1 83 ? -2.719 -22.632 48.483 1.00 68.82 83 ARG A N 1
ATOM 673 C CA . ARG A 1 83 ? -2.071 -22.948 49.750 1.00 68.82 83 ARG A CA 1
ATOM 674 C C . ARG A 1 83 ? -1.024 -21.913 50.132 1.00 68.82 83 ARG A C 1
ATOM 675 O O . ARG A 1 83 ? -0.974 -21.490 51.293 1.00 68.82 83 ARG A O 1
ATOM 683 N N . ILE A 1 84 ? -0.199 -21.483 49.175 1.00 68.43 84 ILE A N 1
ATOM 684 C CA . ILE A 1 84 ? 0.808 -20.477 49.501 1.00 68.43 84 ILE A CA 1
ATOM 685 C C . ILE A 1 84 ? 0.153 -19.203 49.999 1.00 68.43 84 ILE A C 1
ATOM 686 O O . ILE A 1 84 ? 0.576 -18.644 51.016 1.00 68.43 84 ILE A O 1
ATOM 691 N N . SER A 1 85 ? -0.881 -18.724 49.313 1.00 68.55 85 SER A N 1
ATOM 692 C CA . SER A 1 85 ? -1.527 -17.487 49.729 1.00 68.55 85 SER A CA 1
ATOM 693 C C . SER A 1 85 ? -2.311 -17.627 51.025 1.00 68.55 85 SER A C 1
ATOM 694 O O . SER A 1 85 ? -2.332 -16.687 51.823 1.00 68.55 85 SER A O 1
ATOM 697 N N . ASN A 1 86 ? -2.945 -18.774 51.261 1.00 68.42 86 ASN A N 1
ATOM 698 C CA . ASN A 1 86 ? -3.705 -18.967 52.486 1.00 68.42 86 ASN A CA 1
ATOM 699 C C . ASN A 1 86 ? -2.794 -19.139 53.689 1.00 68.42 86 ASN A C 1
ATOM 700 O O . ASN A 1 86 ? -3.218 -18.876 54.817 1.00 68.42 86 ASN A O 1
ATOM 705 N N . LEU A 1 87 ? -1.551 -19.571 53.477 1.00 69.09 87 LEU A N 1
ATOM 706 C CA . LEU A 1 87 ? -0.610 -19.657 54.590 1.00 69.09 87 LEU A CA 1
ATOM 707 C C . LEU A 1 87 ? -0.316 -18.283 55.182 1.00 69.09 87 LEU A C 1
ATOM 708 O O . LEU A 1 87 ? -0.022 -18.167 56.377 1.00 69.09 87 LEU A O 1
ATOM 713 N N . VAL A 1 88 ? -0.384 -17.233 54.362 1.00 67.57 88 VAL A N 1
ATOM 714 C CA . VAL A 1 88 ? -0.045 -15.895 54.836 1.00 67.57 88 VAL A CA 1
ATOM 715 C C . VAL A 1 88 ? -1.094 -15.359 55.796 1.00 67.57 88 VAL A C 1
ATOM 716 O O . VAL A 1 88 ? -0.755 -14.802 56.845 1.00 67.57 88 VAL A O 1
ATOM 720 N N . LEU A 1 89 ? -2.378 -15.527 55.469 1.00 71.84 89 LEU A N 1
ATOM 721 C CA . LEU A 1 89 ? -3.438 -14.910 56.263 1.00 71.84 89 LEU A CA 1
ATOM 722 C C . LEU A 1 89 ? -3.432 -15.395 57.705 1.00 71.84 89 LEU A C 1
ATOM 723 O O . LEU A 1 89 ? -3.973 -14.716 58.583 1.00 71.84 89 LEU A O 1
ATOM 728 N N . GLY A 1 90 ? -2.841 -16.557 57.969 1.00 76.40 90 GLY A N 1
ATOM 729 C CA . GLY A 1 90 ? -2.733 -17.019 59.340 1.00 76.40 90 GLY A CA 1
ATOM 730 C C . GLY A 1 90 ? -1.751 -16.207 60.160 1.00 76.40 90 GLY A C 1
ATOM 731 O O . GLY A 1 90 ? -1.787 -16.243 61.392 1.00 76.40 90 GLY A O 1
ATOM 732 N N . ALA A 1 91 ? -0.862 -15.469 59.494 1.00 84.96 91 ALA A N 1
ATOM 733 C CA . ALA A 1 91 ? 0.128 -14.674 60.209 1.00 84.96 91 ALA A CA 1
ATOM 734 C C . ALA A 1 91 ? -0.390 -13.289 60.573 1.00 84.96 91 ALA A C 1
ATOM 735 O O . ALA A 1 91 ? 0.174 -12.639 61.458 1.00 84.96 91 ALA A O 1
ATOM 737 N N . THR A 1 92 ? -1.442 -12.823 59.911 1.00 87.78 92 THR A N 1
ATOM 738 C CA . THR A 1 92 ? -1.911 -11.458 60.085 1.00 87.78 92 THR A CA 1
ATOM 739 C C . THR A 1 92 ? -3.277 -11.416 60.751 1.00 87.78 92 THR A C 1
ATOM 740 O O . THR A 1 92 ? -4.059 -12.366 60.684 1.00 87.78 92 THR A O 1
ATOM 744 N N . THR A 1 93 ? -3.557 -10.290 61.396 1.00 94.16 93 THR A N 1
ATOM 745 C CA . THR A 1 93 ? -4.906 -9.956 61.821 1.00 94.16 93 THR A CA 1
ATOM 746 C C . THR A 1 93 ? -5.582 -9.174 60.703 1.00 94.16 93 THR A C 1
ATOM 747 O O . THR A 1 93 ? -5.116 -8.095 60.324 1.00 94.16 93 THR A O 1
ATOM 751 N N . ASP A 1 94 ? -6.679 -9.718 60.182 1.00 100.15 94 ASP A N 1
ATOM 752 C CA . ASP A 1 94 ? -7.268 -9.220 58.944 1.00 100.15 94 ASP A CA 1
ATOM 753 C C . ASP A 1 94 ? -8.381 -8.212 59.192 1.00 100.15 94 ASP A C 1
ATOM 754 O O . ASP A 1 94 ? -9.356 -8.163 58.436 1.00 100.15 94 ASP A O 1
ATOM 759 N N . GLN A 1 95 ? -8.257 -7.407 60.244 1.00 100.03 95 GLN A N 1
ATOM 760 C CA . GLN A 1 95 ? -9.300 -6.469 60.632 1.00 100.03 95 GLN A CA 1
ATOM 761 C C . GLN A 1 95 ? -9.154 -5.102 59.969 1.00 100.03 95 GLN A C 1
ATOM 762 O O . GLN A 1 95 ? -9.687 -4.115 60.485 1.00 100.03 95 GLN A O 1
ATOM 768 N N . SER A 1 96 ? -8.454 -5.021 58.841 1.00 97.01 96 SER A N 1
ATOM 769 C CA . SER A 1 96 ? -8.328 -3.782 58.085 1.00 97.01 96 SER A CA 1
ATOM 770 C C . SER A 1 96 ? -9.264 -3.840 56.884 1.00 97.01 96 SER A C 1
ATOM 771 O O . SER A 1 96 ? -9.346 -4.871 56.208 1.00 97.01 96 SER A O 1
ATOM 774 N N . VAL A 1 97 ? -9.965 -2.741 56.619 1.00 93.63 97 VAL A N 1
ATOM 775 C CA . VAL A 1 97 ? -11.025 -2.770 55.619 1.00 93.63 97 VAL A CA 1
ATOM 776 C C . VAL A 1 97 ? -10.580 -2.189 54.276 1.00 93.63 97 VAL A C 1
ATOM 777 O O . VAL A 1 97 ? -11.069 -2.622 53.225 1.00 93.63 97 VAL A O 1
ATOM 781 N N . GLU A 1 98 ? -9.669 -1.214 54.274 1.00 95.42 98 GLU A N 1
ATOM 782 C CA . GLU A 1 98 ? -9.215 -0.688 52.993 1.00 95.42 98 GLU A CA 1
ATOM 783 C C . GLU A 1 98 ? -8.501 -1.758 52.182 1.00 95.42 98 GLU A C 1
ATOM 784 O O . GLU A 1 98 ? -8.690 -1.835 50.962 1.00 95.42 98 GLU A O 1
ATOM 790 N N . LEU A 1 99 ? -7.699 -2.605 52.831 1.00 90.08 99 LEU A N 1
ATOM 791 C CA . LEU A 1 99 ? -7.077 -3.708 52.111 1.00 90.08 99 LEU A CA 1
ATOM 792 C C . LEU A 1 99 ? -8.118 -4.683 51.589 1.00 90.08 99 LEU A C 1
ATOM 793 O O . LEU A 1 99 ? -7.998 -5.167 50.458 1.00 90.08 99 LEU A O 1
ATOM 798 N N . LYS A 1 100 ? -9.149 -4.971 52.385 1.00 88.25 100 LYS A N 1
ATOM 799 C CA . LYS A 1 100 ? -10.203 -5.866 51.931 1.00 88.25 100 LYS A CA 1
ATOM 800 C C . LYS A 1 100 ? -10.875 -5.332 50.681 1.00 88.25 100 LYS A C 1
ATOM 801 O O . LYS A 1 100 ? -11.119 -6.088 49.735 1.00 88.25 100 LYS A O 1
ATOM 807 N N . GLU A 1 101 ? -11.170 -4.036 50.652 1.00 90.80 101 GLU A N 1
ATOM 808 C CA . GLU A 1 101 ? -11.729 -3.445 49.444 1.00 90.80 101 GLU A CA 1
ATOM 809 C C . GLU A 1 101 ? -10.721 -3.432 48.305 1.00 90.80 101 GLU A C 1
ATOM 810 O O . GLU A 1 101 ? -11.112 -3.469 47.135 1.00 90.80 101 GLU A O 1
ATOM 816 N N . SER A 1 102 ? -9.428 -3.389 48.628 1.00 85.98 102 SER A N 1
ATOM 817 C CA . SER A 1 102 ? -8.400 -3.316 47.599 1.00 85.98 102 SER A CA 1
ATOM 818 C C . SER A 1 102 ? -8.181 -4.644 46.898 1.00 85.98 102 SER A C 1
ATOM 819 O O . SER A 1 102 ? -7.401 -4.706 45.942 1.00 85.98 102 SER A O 1
ATOM 822 N N . ARG A 1 103 ? -8.833 -5.707 47.352 1.00 82.20 103 ARG A N 1
ATOM 823 C CA . ARG A 1 103 ? -8.500 -7.043 46.884 1.00 82.20 103 ARG A CA 1
ATOM 824 C C . ARG A 1 103 ? -9.321 -7.481 45.673 1.00 82.20 103 ARG A C 1
ATOM 825 O O . ARG A 1 103 ? -9.003 -8.508 45.069 1.00 82.20 103 ARG A O 1
ATOM 833 N N . VAL A 1 104 ? -10.334 -6.722 45.276 1.00 82.29 104 VAL A N 1
ATOM 834 C CA . VAL A 1 104 ? -11.168 -7.080 44.134 1.00 82.29 104 VAL A CA 1
ATOM 835 C C . VAL A 1 104 ? -10.543 -6.512 42.866 1.00 82.29 104 VAL A C 1
ATOM 836 O O . VAL A 1 104 ? -10.054 -5.377 42.857 1.00 82.29 104 VAL A O 1
ATOM 840 N N . ASP A 1 105 ? -10.559 -7.300 41.794 1.00 90.39 105 ASP A N 1
ATOM 841 C CA . ASP A 1 105 ? -9.959 -6.906 40.527 1.00 90.39 105 ASP A CA 1
ATOM 842 C C . ASP A 1 105 ? -10.914 -5.984 39.767 1.00 90.39 105 ASP A C 1
ATOM 843 O O . ASP A 1 105 ? -11.899 -5.491 40.324 1.00 90.39 105 ASP A O 1
ATOM 848 N N . LEU A 1 106 ? -10.627 -5.739 38.487 1.00 97.22 106 LEU A N 1
ATOM 849 C CA . LEU A 1 106 ? -11.508 -4.915 37.667 1.00 97.22 106 LEU A CA 1
ATOM 850 C C . LEU A 1 106 ? -12.787 -5.648 37.295 1.00 97.22 106 LEU A C 1
ATOM 851 O O . LEU A 1 106 ? -13.859 -5.035 37.246 1.00 97.22 106 LEU A O 1
ATOM 856 N N . GLU A 1 107 ? -12.701 -6.947 37.030 1.00 107.49 107 GLU A N 1
ATOM 857 C CA . GLU A 1 107 ? -13.843 -7.683 36.506 1.00 107.49 107 GLU A CA 1
ATOM 858 C C . GLU A 1 107 ? -14.788 -8.176 37.590 1.00 107.49 107 GLU A C 1
ATOM 859 O O . GLU A 1 107 ? -15.843 -8.735 37.270 1.00 107.49 107 GLU A O 1
ATOM 865 N N . GLY A 1 108 ? -14.442 -7.990 38.859 1.00 101.41 108 GLY A N 1
ATOM 866 C CA . GLY A 1 108 ? -15.299 -8.451 39.934 1.00 101.41 108 GLY A CA 1
ATOM 867 C C . GLY A 1 108 ? -14.949 -9.841 40.421 1.00 101.41 108 GLY A C 1
ATOM 868 O O . GLY A 1 108 ? -15.826 -10.697 40.564 1.00 101.41 108 GLY A O 1
ATOM 869 N N . LYS A 1 109 ? -13.667 -10.077 40.673 1.00 92.74 109 LYS A N 1
ATOM 870 C CA . LYS A 1 109 ? -13.187 -11.346 41.193 1.00 92.74 109 LYS A CA 1
ATOM 871 C C . LYS A 1 109 ? -12.804 -11.198 42.660 1.00 92.74 109 LYS A C 1
ATOM 872 O O . LYS A 1 109 ? -12.202 -10.200 43.066 1.00 92.74 109 LYS A O 1
ATOM 878 N N . ALA A 1 110 ? -13.167 -12.199 43.453 1.00 88.39 110 ALA A N 1
ATOM 879 C CA . ALA A 1 110 ? -12.814 -12.240 44.867 1.00 88.39 110 ALA A CA 1
ATOM 880 C C . ALA A 1 110 ? -11.483 -12.966 45.013 1.00 88.39 110 ALA A C 1
ATOM 881 O O . ALA A 1 110 ? -11.425 -14.195 44.909 1.00 88.39 110 ALA A O 1
ATOM 883 N N . HIS A 1 111 ? -10.417 -12.210 45.253 1.00 78.02 111 HIS A N 1
ATOM 884 C CA . HIS A 1 111 ? -9.081 -12.763 45.379 1.00 78.02 111 HIS A CA 1
ATOM 885 C C . HIS A 1 111 ? -8.797 -13.130 46.830 1.00 78.02 111 HIS A C 1
ATOM 886 O O . HIS A 1 111 ? -9.635 -12.964 47.719 1.00 78.02 111 HIS A O 1
ATOM 893 N N . ILE A 1 112 ? -7.597 -13.649 47.068 1.00 74.80 112 ILE A N 1
ATOM 894 C CA . ILE A 1 112 ? -7.159 -14.020 48.405 1.00 74.80 112 ILE A CA 1
ATOM 895 C C . ILE A 1 112 ? -6.271 -12.949 49.021 1.00 74.80 112 ILE A C 1
ATOM 896 O O . ILE A 1 112 ? -6.465 -12.569 50.176 1.00 74.80 112 ILE A O 1
ATOM 901 N N . THR A 1 113 ? -5.280 -12.463 48.278 1.00 79.16 113 THR A N 1
ATOM 902 C CA . THR A 1 113 ? -4.447 -11.361 48.732 1.00 79.16 113 THR A CA 1
ATOM 903 C C . THR A 1 113 ? -4.311 -10.352 47.604 1.00 79.16 113 THR A C 1
ATOM 904 O O . THR A 1 113 ? -4.913 -10.493 46.537 1.00 79.16 113 THR A O 1
ATOM 908 N N . LEU A 1 114 ? -3.494 -9.326 47.848 1.00 76.87 114 LEU A N 1
ATOM 909 C CA . LEU A 1 114 ? -3.247 -8.305 46.836 1.00 76.87 114 LEU A CA 1
ATOM 910 C C . LEU A 1 114 ? -2.528 -8.882 45.625 1.00 76.87 114 LEU A C 1
ATOM 911 O O . LEU A 1 114 ? -2.653 -8.356 44.506 1.00 76.87 114 LEU A O 1
ATOM 916 N N . TYR A 1 115 ? -1.786 -9.971 45.828 1.00 71.79 115 TYR A N 1
ATOM 917 C CA . TYR A 1 115 ? -0.930 -10.504 44.778 1.00 71.79 115 TYR A CA 1
ATOM 918 C C . TYR A 1 115 ? -1.735 -10.952 43.569 1.00 71.79 115 TYR A C 1
ATOM 919 O O . TYR A 1 115 ? -1.356 -10.667 42.426 1.00 71.79 115 TYR A O 1
ATOM 928 N N . GLY A 1 116 ? -2.841 -11.653 43.794 1.00 77.59 116 GLY A N 1
ATOM 929 C CA . GLY A 1 116 ? -3.627 -12.162 42.691 1.00 77.59 116 GLY A CA 1
ATOM 930 C C . GLY A 1 116 ? -4.161 -11.061 41.804 1.00 77.59 116 GLY A C 1
ATOM 931 O O . GLY A 1 116 ? -4.003 -11.107 40.577 1.00 77.59 116 GLY A O 1
ATOM 932 N N . ARG A 1 117 ? -4.775 -10.050 42.423 1.00 82.75 117 ARG A N 1
ATOM 933 C CA . ARG A 1 117 ? -5.303 -8.932 41.654 1.00 82.75 117 ARG A CA 1
ATOM 934 C C . ARG A 1 117 ? -4.200 -8.225 40.883 1.00 82.75 117 ARG A C 1
ATOM 935 O O . ARG A 1 117 ? -4.341 -7.967 39.677 1.00 82.75 117 ARG A O 1
ATOM 943 N N . LEU A 1 118 ? -3.094 -7.905 41.561 1.00 78.05 118 LEU A N 1
ATOM 944 C CA . LEU A 1 118 ? -2.011 -7.201 40.886 1.00 78.05 118 LEU A CA 1
ATOM 945 C C . LEU A 1 118 ? -1.533 -7.975 39.667 1.00 78.05 118 LEU A C 1
ATOM 946 O O . LEU A 1 118 ? -1.455 -7.427 38.556 1.00 78.05 118 LEU A O 1
ATOM 951 N N . LEU A 1 119 ? -1.219 -9.257 39.854 1.00 75.67 119 LEU A N 1
ATOM 952 C CA . LEU A 1 119 ? -0.655 -10.042 38.766 1.00 75.67 119 LEU A CA 1
ATOM 953 C C . LEU A 1 119 ? -1.637 -10.163 37.613 1.00 75.67 119 LEU A C 1
ATOM 954 O O . LEU A 1 119 ? -1.259 -9.979 36.447 1.00 75.67 119 LEU A O 1
ATOM 959 N N . ALA A 1 120 ? -2.906 -10.452 37.913 1.00 78.53 120 ALA A N 1
ATOM 960 C CA . ALA A 1 120 ? -3.876 -10.633 36.841 1.00 78.53 120 ALA A CA 1
ATOM 961 C C . ALA A 1 120 ? -4.042 -9.361 36.024 1.00 78.53 120 ALA A C 1
ATOM 962 O O . ALA A 1 120 ? -4.011 -9.403 34.787 1.00 78.53 120 ALA A O 1
ATOM 964 N N . ASP A 1 121 ? -4.198 -8.214 36.689 1.00 83.39 121 ASP A N 1
ATOM 965 C CA . ASP A 1 121 ? -4.431 -6.986 35.936 1.00 83.39 121 ASP A CA 1
ATOM 966 C C . ASP A 1 121 ? -3.206 -6.594 35.116 1.00 83.39 121 ASP A C 1
ATOM 967 O O . ASP A 1 121 ? -3.333 -6.202 33.944 1.00 83.39 121 ASP A O 1
ATOM 972 N N . PHE A 1 122 ? -2.011 -6.711 35.702 1.00 81.17 122 PHE A N 1
ATOM 973 C CA . PHE A 1 122 ? -0.816 -6.343 34.952 1.00 81.17 122 PHE A CA 1
ATOM 974 C C . PHE A 1 122 ? -0.621 -7.239 33.738 1.00 81.17 122 PHE A C 1
ATOM 975 O O . PHE A 1 122 ? -0.281 -6.748 32.654 1.00 81.17 122 PHE A O 1
ATOM 983 N N . THR A 1 123 ? -0.838 -8.548 33.879 1.00 76.64 123 THR A N 1
ATOM 984 C CA . THR A 1 123 ? -0.647 -9.417 32.726 1.00 76.64 123 THR A CA 1
ATOM 985 C C . THR A 1 123 ? -1.710 -9.157 31.664 1.00 76.64 123 THR A C 1
ATOM 986 O O . THR A 1 123 ? -1.428 -9.219 30.458 1.00 76.64 123 THR A O 1
ATOM 990 N N . ARG A 1 124 ? -2.936 -8.829 32.091 1.00 80.37 124 ARG A N 1
ATOM 991 C CA . ARG A 1 124 ? -3.980 -8.518 31.121 1.00 80.37 124 ARG A CA 1
ATOM 992 C C . ARG A 1 124 ? -3.599 -7.312 30.280 1.00 80.37 124 ARG A C 1
ATOM 993 O O . ARG A 1 124 ? -3.786 -7.311 29.059 1.00 80.37 124 ARG A O 1
ATOM 1001 N N . LEU A 1 125 ? -3.062 -6.272 30.912 1.00 77.89 125 LEU A N 1
ATOM 1002 C CA . LEU A 1 125 ? -2.641 -5.124 30.111 1.00 77.89 125 LEU A CA 1
ATOM 1003 C C . LEU A 1 125 ? -1.431 -5.454 29.241 1.00 77.89 125 LEU A C 1
ATOM 1004 O O . LEU A 1 125 ? -1.374 -5.044 28.068 1.00 77.89 125 LEU A O 1
ATOM 1009 N N . LYS A 1 126 ? -0.470 -6.200 29.788 1.00 79.76 126 LYS A N 1
ATOM 1010 C CA . LYS A 1 126 ? 0.775 -6.448 29.073 1.00 79.76 126 LYS A CA 1
ATOM 1011 C C . LYS A 1 126 ? 0.537 -7.239 27.797 1.00 79.76 126 LYS A C 1
ATOM 1012 O O . LYS A 1 126 ? 1.148 -6.957 26.762 1.00 79.76 126 LYS A O 1
ATOM 1018 N N . ASN A 1 127 ? -0.339 -8.247 27.848 1.00 82.08 127 ASN A N 1
ATOM 1019 C CA . ASN A 1 127 ? -0.567 -9.064 26.658 1.00 82.08 127 ASN A CA 1
ATOM 1020 C C . ASN A 1 127 ? -1.124 -8.229 25.514 1.00 82.08 127 ASN A C 1
ATOM 1021 O O . ASN A 1 127 ? -0.635 -8.304 24.374 1.00 82.08 127 ASN A O 1
ATOM 1026 N N . ALA A 1 128 ? -2.145 -7.421 25.803 1.00 82.43 128 ALA A N 1
ATOM 1027 C CA . ALA A 1 128 ? -2.737 -6.582 24.772 1.00 82.43 128 ALA A CA 1
ATOM 1028 C C . ALA A 1 128 ? -1.722 -5.614 24.199 1.00 82.43 128 ALA A C 1
ATOM 1029 O O . ALA A 1 128 ? -1.666 -5.425 22.980 1.00 82.43 128 ALA A O 1
ATOM 1031 N N . LEU A 1 129 ? -0.910 -4.993 25.053 1.00 87.19 129 LEU A N 1
ATOM 1032 C CA . LEU A 1 129 ? 0.038 -4.022 24.525 1.00 87.19 129 LEU A CA 1
ATOM 1033 C C . LEU A 1 129 ? 1.110 -4.700 23.676 1.00 87.19 129 LEU A C 1
ATOM 1034 O O . LEU A 1 129 ? 1.509 -4.174 22.626 1.00 87.19 129 LEU A O 1
ATOM 1039 N N . ASP A 1 130 ? 1.572 -5.877 24.101 1.00 94.00 130 ASP A N 1
ATOM 1040 C CA . ASP A 1 130 ? 2.608 -6.581 23.355 1.00 94.00 130 ASP A CA 1
ATOM 1041 C C . ASP A 1 130 ? 2.099 -6.990 21.978 1.00 94.00 130 ASP A C 1
ATOM 1042 O O . ASP A 1 130 ? 2.826 -6.860 20.986 1.00 94.00 130 ASP A O 1
ATOM 1047 N N . LYS A 1 131 ? 0.860 -7.481 21.892 1.00 90.25 131 LYS A N 1
ATOM 1048 C CA . LYS A 1 131 ? 0.355 -7.898 20.585 1.00 90.25 131 LYS A CA 1
ATOM 1049 C C . LYS A 1 131 ? 0.235 -6.716 19.631 1.00 90.25 131 LYS A C 1
ATOM 1050 O O . LYS A 1 131 ? 0.546 -6.835 18.437 1.00 90.25 131 LYS A O 1
ATOM 1056 N N . LEU A 1 132 ? -0.217 -5.569 20.135 1.00 89.84 132 LEU A N 1
ATOM 1057 C CA . LEU A 1 132 ? -0.257 -4.372 19.306 1.00 89.84 132 LEU A CA 1
ATOM 1058 C C . LEU A 1 132 ? 1.138 -3.957 18.857 1.00 89.84 132 LEU A C 1
ATOM 1059 O O . LEU A 1 132 ? 1.294 -3.448 17.742 1.00 89.84 132 LEU A O 1
ATOM 1064 N N . ILE A 1 133 ? 2.158 -4.153 19.697 1.00 93.87 133 ILE A N 1
ATOM 1065 C CA . ILE A 1 133 ? 3.516 -3.902 19.221 1.00 93.87 133 ILE A CA 1
ATOM 1066 C C . ILE A 1 133 ? 3.860 -4.835 18.073 1.00 93.87 133 ILE A C 1
ATOM 1067 O O . ILE A 1 133 ? 4.298 -4.395 17.005 1.00 93.87 133 ILE A O 1
ATOM 1072 N N . GLU A 1 134 ? 3.655 -6.138 18.266 1.00 98.67 134 GLU A N 1
ATOM 1073 C CA . GLU A 1 134 ? 4.184 -7.099 17.305 1.00 98.67 134 GLU A CA 1
ATOM 1074 C C . GLU A 1 134 ? 3.430 -7.043 15.989 1.00 98.67 134 GLU A C 1
ATOM 1075 O O . GLU A 1 134 ? 3.940 -7.506 14.963 1.00 98.67 134 GLU A O 1
ATOM 1081 N N . LEU A 1 135 ? 2.211 -6.502 15.997 1.00 99.91 135 LEU A N 1
ATOM 1082 C CA . LEU A 1 135 ? 1.468 -6.369 14.748 1.00 99.91 135 LEU A CA 1
ATOM 1083 C C . LEU A 1 135 ? 2.248 -5.577 13.709 1.00 99.91 135 LEU A C 1
ATOM 1084 O O . LEU A 1 135 ? 2.093 -5.809 12.506 1.00 99.91 135 LEU A O 1
ATOM 1089 N N . GLU A 1 136 ? 3.096 -4.649 14.147 1.00 101.28 136 GLU A N 1
ATOM 1090 C CA . GLU A 1 136 ? 3.769 -3.769 13.204 1.00 101.28 136 GLU A CA 1
ATOM 1091 C C . GLU A 1 136 ? 5.124 -4.305 12.763 1.00 101.28 136 GLU A C 1
ATOM 1092 O O . GLU A 1 136 ? 5.644 -3.877 11.729 1.00 101.28 136 GLU A O 1
ATOM 1098 N N . GLU A 1 137 ? 5.717 -5.226 13.519 1.00 103.38 137 GLU A N 1
ATOM 1099 C CA . GLU A 1 137 ? 7.064 -5.704 13.232 1.00 103.38 137 GLU A CA 1
ATOM 1100 C C . GLU A 1 137 ? 7.084 -7.099 12.624 1.00 103.38 137 GLU A C 1
ATOM 1101 O O . GLU A 1 137 ? 8.146 -7.726 12.575 1.00 103.38 137 GLU A O 1
ATOM 1107 N N . SER A 1 138 ? 5.948 -7.598 12.154 1.00 100.73 138 SER A N 1
ATOM 1108 C CA . SER A 1 138 ? 5.873 -8.945 11.615 1.00 100.73 138 SER A CA 1
ATOM 1109 C C . SER A 1 138 ? 6.294 -8.950 10.155 1.00 100.73 138 SER A C 1
ATOM 1110 O O . SER A 1 138 ? 5.760 -8.205 9.332 1.00 100.73 138 SER A O 1
ATOM 1113 N N . PHE A 1 139 ? 7.268 -9.801 9.842 1.00 99.16 139 PHE A N 1
ATOM 1114 C CA . PHE A 1 139 ? 7.713 -9.996 8.462 1.00 99.16 139 PHE A CA 1
ATOM 1115 C C . PHE A 1 139 ? 7.943 -11.493 8.260 1.00 99.16 139 PHE A C 1
ATOM 1116 O O . PHE A 1 139 ? 9.047 -11.998 8.475 1.00 99.16 139 PHE A O 1
ATOM 1124 N N . ASP A 1 140 ? 6.894 -12.190 7.844 1.00 97.33 140 ASP A N 1
ATOM 1125 C CA . ASP A 1 140 ? 6.967 -13.605 7.520 1.00 97.33 140 ASP A CA 1
ATOM 1126 C C . ASP A 1 140 ? 6.440 -13.847 6.112 1.00 97.33 140 ASP A C 1
ATOM 1127 O O . ASP A 1 140 ? 5.295 -13.525 5.790 1.00 97.33 140 ASP A O 1
ATOM 1132 N N . ILE A 1 141 ? 7.296 -14.420 5.277 1.00 92.34 141 ILE A N 1
ATOM 1133 C CA . ILE A 1 141 ? 7.013 -14.581 3.854 1.00 92.34 141 ILE A CA 1
ATOM 1134 C C . ILE A 1 141 ? 5.765 -15.422 3.590 1.00 92.34 141 ILE A C 1
ATOM 1135 O O . ILE A 1 141 ? 4.945 -15.023 2.752 1.00 92.34 141 ILE A O 1
ATOM 1140 N N . PRO A 1 142 ? 5.554 -16.568 4.252 1.00 95.47 142 PRO A N 1
ATOM 1141 C CA . PRO A 1 142 ? 4.397 -17.405 3.898 1.00 95.47 142 PRO A CA 1
ATOM 1142 C C . PRO A 1 142 ? 3.043 -16.750 4.111 1.00 95.47 142 PRO A C 1
ATOM 1143 O O . PRO A 1 142 ? 2.023 -17.383 3.805 1.00 95.47 142 PRO A O 1
ATOM 1147 N N . LYS A 1 143 ? 2.989 -15.519 4.619 1.00 95.76 143 LYS A N 1
ATOM 1148 C CA . LYS A 1 143 ? 1.721 -14.862 4.911 1.00 95.76 143 LYS A CA 1
ATOM 1149 C C . LYS A 1 143 ? 1.597 -13.492 4.254 1.00 95.76 143 LYS A C 1
ATOM 1150 O O . LYS A 1 143 ? 0.817 -12.660 4.730 1.00 95.76 143 LYS A O 1
ATOM 1156 N N . ILE A 1 144 ? 2.336 -13.234 3.183 1.00 90.88 144 ILE A N 1
ATOM 1157 C CA . ILE A 1 144 ? 2.295 -11.950 2.498 1.00 90.88 144 ILE A CA 1
ATOM 1158 C C . ILE A 1 144 ? 1.925 -12.171 1.039 1.00 90.88 144 ILE A C 1
ATOM 1159 O O . ILE A 1 144 ? 2.542 -12.981 0.340 1.00 90.88 144 ILE A O 1
ATOM 1164 N N . GLU A 1 145 ? 0.913 -11.449 0.581 1.00 86.67 145 GLU A N 1
ATOM 1165 C CA . GLU A 1 145 ? 0.494 -11.498 -0.812 1.00 86.67 145 GLU A CA 1
ATOM 1166 C C . GLU A 1 145 ? 1.327 -10.538 -1.646 1.00 86.67 145 GLU A C 1
ATOM 1167 O O . GLU A 1 145 ? 1.667 -9.440 -1.206 1.00 86.67 145 GLU A O 1
ATOM 1173 N N . PRO A 1 146 ? 1.676 -10.920 -2.876 1.00 74.66 146 PRO A N 1
ATOM 1174 C CA . PRO A 1 146 ? 2.504 -10.042 -3.709 1.00 74.66 146 PRO A CA 1
ATOM 1175 C C . PRO A 1 146 ? 1.690 -9.088 -4.564 1.00 74.66 146 PRO A C 1
ATOM 1176 O O . PRO A 1 146 ? 0.619 -9.446 -5.058 1.00 74.66 146 PRO A O 1
ATOM 1180 N N . GLN A 1 147 ? 2.198 -7.876 -4.754 1.00 75.81 147 GLN A N 1
ATOM 1181 C CA . GLN A 1 147 ? 1.602 -6.904 -5.655 1.00 75.81 147 GLN A CA 1
ATOM 1182 C C . GLN A 1 147 ? 2.531 -6.651 -6.834 1.00 75.81 147 GLN A C 1
ATOM 1183 O O . GLN A 1 147 ? 3.745 -6.849 -6.755 1.00 75.81 147 GLN A O 1
ATOM 1189 N N . PHE A 1 148 ? 1.940 -6.203 -7.932 1.00 71.05 148 PHE A N 1
ATOM 1190 C CA . PHE A 1 148 ? 2.674 -5.817 -9.127 1.00 71.05 148 PHE A CA 1
ATOM 1191 C C . PHE A 1 148 ? 3.329 -4.462 -8.900 1.00 71.05 148 PHE A C 1
ATOM 1192 O O . PHE A 1 148 ? 2.795 -3.628 -8.165 1.00 71.05 148 PHE A O 1
ATOM 1200 N N . TRP A 1 149 ? 4.490 -4.238 -9.524 1.00 70.07 149 TRP A N 1
ATOM 1201 C CA . TRP A 1 149 ? 5.157 -2.954 -9.347 1.00 70.07 149 TRP A CA 1
ATOM 1202 C C . TRP A 1 149 ? 5.400 -2.216 -10.662 1.00 70.07 149 TRP A C 1
ATOM 1203 O O . TRP A 1 149 ? 5.088 -1.026 -10.750 1.00 70.07 149 TRP A O 1
ATOM 1214 N N . THR A 1 150 ? 5.918 -2.888 -11.694 1.00 75.83 150 THR A N 1
ATOM 1215 C CA . THR A 1 150 ? 6.247 -2.211 -12.948 1.00 75.83 150 THR A CA 1
ATOM 1216 C C . THR A 1 150 ? 6.696 -3.174 -14.040 1.00 75.83 150 THR A C 1
ATOM 1217 O O . THR A 1 150 ? 6.728 -4.390 -13.835 1.00 75.83 150 THR A O 1
ATOM 1221 N N . GLU A 1 151 ? 7.031 -2.631 -15.205 1.00 88.24 151 GLU A N 1
ATOM 1222 C CA . GLU A 1 151 ? 7.649 -3.370 -16.297 1.00 88.24 151 GLU A CA 1
ATOM 1223 C C . GLU A 1 151 ? 9.031 -2.798 -16.585 1.00 88.24 151 GLU A C 1
ATOM 1224 O O . GLU A 1 151 ? 9.273 -1.599 -16.429 1.00 88.24 151 GLU A O 1
ATOM 1230 N N . LEU A 1 152 ? 9.946 -3.671 -17.003 1.00 86.84 152 LEU A N 1
ATOM 1231 C CA . LEU A 1 152 ? 11.316 -3.288 -17.315 1.00 86.84 152 LEU A CA 1
ATOM 1232 C C . LEU A 1 152 ? 11.567 -3.412 -18.810 1.00 86.84 152 LEU A C 1
ATOM 1233 O O . LEU A 1 152 ? 11.008 -4.290 -19.473 1.00 86.84 152 LEU A O 1
ATOM 1238 N N . GLY A 1 153 ? 12.416 -2.531 -19.333 1.00 89.55 153 GLY A N 1
ATOM 1239 C CA . GLY A 1 153 ? 12.715 -2.504 -20.748 1.00 89.55 153 GLY A CA 1
ATOM 1240 C C . GLY A 1 153 ? 13.717 -3.560 -21.167 1.00 89.55 153 GLY A C 1
ATOM 1241 O O . GLY A 1 153 ? 14.332 -4.249 -20.356 1.00 89.55 153 GLY A O 1
ATOM 1242 N N . GLY A 1 154 ? 13.873 -3.686 -22.482 1.00 100.04 154 GLY A N 1
ATOM 1243 C CA . GLY A 1 154 ? 14.796 -4.643 -23.060 1.00 100.04 154 GLY A CA 1
ATOM 1244 C C . GLY A 1 154 ? 15.263 -4.222 -24.437 1.00 100.04 154 GLY A C 1
ATOM 1245 O O . GLY A 1 154 ? 14.584 -3.441 -25.109 1.00 100.04 154 GLY A O 1
ATOM 1246 N N . ILE A 1 155 ? 16.418 -4.724 -24.876 1.00 104.98 155 ILE A N 1
ATOM 1247 C CA . ILE A 1 155 ? 16.958 -4.281 -26.156 1.00 104.98 155 ILE A CA 1
ATOM 1248 C C . ILE A 1 155 ? 16.893 -5.386 -27.206 1.00 104.98 155 ILE A C 1
ATOM 1249 O O . ILE A 1 155 ? 16.830 -5.103 -28.406 1.00 104.98 155 ILE A O 1
ATOM 1254 N N . ARG A 1 156 ? 16.913 -6.653 -26.796 1.00 108.40 156 ARG A N 1
ATOM 1255 C CA . ARG A 1 156 ? 16.817 -7.755 -27.746 1.00 108.40 156 ARG A CA 1
ATOM 1256 C C . ARG A 1 156 ? 15.712 -8.716 -27.323 1.00 108.40 156 ARG A C 1
ATOM 1257 O O . ARG A 1 156 ? 14.975 -8.475 -26.363 1.00 108.40 156 ARG A O 1
ATOM 1265 N N . ASN A 1 157 ? 15.607 -9.821 -28.061 1.00 101.89 157 ASN A N 1
ATOM 1266 C CA . ASN A 1 157 ? 14.538 -10.795 -27.881 1.00 101.89 157 ASN A CA 1
ATOM 1267 C C . ASN A 1 157 ? 14.941 -11.955 -26.982 1.00 101.89 157 ASN A C 1
ATOM 1268 O O . ASN A 1 157 ? 14.469 -13.081 -27.170 1.00 101.89 157 ASN A O 1
ATOM 1273 N N . VAL A 1 158 ? 15.805 -11.703 -26.009 1.00 102.28 158 VAL A N 1
ATOM 1274 C CA . VAL A 1 158 ? 16.198 -12.726 -25.054 1.00 102.28 158 VAL A CA 1
ATOM 1275 C C . VAL A 1 158 ? 15.789 -12.274 -23.663 1.00 102.28 158 VAL A C 1
ATOM 1276 O O . VAL A 1 158 ? 15.681 -11.077 -23.382 1.00 102.28 158 VAL A O 1
ATOM 1280 N N . VAL A 1 159 ? 15.552 -13.246 -22.788 1.00 97.71 159 VAL A N 1
ATOM 1281 C CA . VAL A 1 159 ? 15.099 -12.960 -21.435 1.00 97.71 159 VAL A CA 1
ATOM 1282 C C . VAL A 1 159 ? 16.235 -12.339 -20.639 1.00 97.71 159 VAL A C 1
ATOM 1283 O O . VAL A 1 159 ? 17.412 -12.564 -20.935 1.00 97.71 159 VAL A O 1
ATOM 1287 N N . GLN A 1 160 ? 15.892 -11.554 -19.626 1.00 93.84 160 GLN A N 1
ATOM 1288 C CA . GLN A 1 160 ? 16.858 -10.978 -18.710 1.00 93.84 160 GLN A CA 1
ATOM 1289 C C . GLN A 1 160 ? 17.210 -12.014 -17.649 1.00 93.84 160 GLN A C 1
ATOM 1290 O O . GLN A 1 160 ? 16.595 -13.080 -17.573 1.00 93.84 160 GLN A O 1
ATOM 1296 N N . GLN A 1 161 ? 18.232 -11.721 -16.850 1.00 93.98 161 GLN A N 1
ATOM 1297 C CA . GLN A 1 161 ? 18.691 -12.697 -15.871 1.00 93.98 161 GLN A CA 1
ATOM 1298 C C . GLN A 1 161 ? 18.800 -12.118 -14.466 1.00 93.98 161 GLN A C 1
ATOM 1299 O O . GLN A 1 161 ? 18.517 -12.811 -13.485 1.00 93.98 161 GLN A O 1
ATOM 1305 N N . TYR A 1 162 ? 19.215 -10.859 -14.352 1.00 89.77 162 TYR A N 1
ATOM 1306 C CA . TYR A 1 162 ? 19.479 -10.255 -13.056 1.00 89.77 162 TYR A CA 1
ATOM 1307 C C . TYR A 1 162 ? 19.068 -8.790 -13.069 1.00 89.77 162 TYR A C 1
ATOM 1308 O O . TYR A 1 162 ? 19.024 -8.145 -14.118 1.00 89.77 162 TYR A O 1
ATOM 1317 N N . PHE A 1 163 ? 18.763 -8.269 -11.884 1.00 83.60 163 PHE A N 1
ATOM 1318 C CA . PHE A 1 163 ? 18.405 -6.865 -11.747 1.00 83.60 163 PHE A CA 1
ATOM 1319 C C . PHE A 1 163 ? 18.600 -6.447 -10.299 1.00 83.60 163 PHE A C 1
ATOM 1320 O O . PHE A 1 163 ? 18.602 -7.279 -9.391 1.00 83.60 163 PHE A O 1
ATOM 1328 N N . TRP A 1 164 ? 18.744 -5.142 -10.095 1.00 87.57 164 TRP A N 1
ATOM 1329 C CA . TRP A 1 164 ? 19.019 -4.602 -8.770 1.00 87.57 164 TRP A CA 1
ATOM 1330 C C . TRP A 1 164 ? 18.757 -3.104 -8.801 1.00 87.57 164 TRP A C 1
ATOM 1331 O O . TRP A 1 164 ? 18.620 -2.499 -9.867 1.00 87.57 164 TRP A O 1
ATOM 1342 N N . ILE A 1 165 ? 18.697 -2.511 -7.613 1.00 87.79 165 ILE A N 1
ATOM 1343 C CA . ILE A 1 165 ? 18.363 -1.103 -7.444 1.00 87.79 165 ILE A CA 1
ATOM 1344 C C . ILE A 1 165 ? 19.540 -0.384 -6.807 1.00 87.79 165 ILE A C 1
ATOM 1345 O O . ILE A 1 165 ? 20.050 -0.809 -5.766 1.00 87.79 165 ILE A O 1
ATOM 1350 N N . ASN A 1 166 ? 19.964 0.708 -7.428 1.00 97.09 166 ASN A N 1
ATOM 1351 C CA . ASN A 1 166 ? 21.011 1.554 -6.882 1.00 97.09 166 ASN A CA 1
ATOM 1352 C C . ASN A 1 166 ? 20.464 2.349 -5.705 1.00 97.09 166 ASN A C 1
ATOM 1353 O O . ASN A 1 166 ? 19.334 2.837 -5.735 1.00 97.09 166 ASN A O 1
ATOM 1358 N N . LYS A 1 167 ? 21.279 2.471 -4.658 1.00 97.39 167 LYS A N 1
ATOM 1359 C CA . LYS A 1 167 ? 20.848 3.177 -3.460 1.00 97.39 167 LYS A CA 1
ATOM 1360 C C . LYS A 1 167 ? 21.019 4.684 -3.561 1.00 97.39 167 LYS A C 1
ATOM 1361 O O . LYS A 1 167 ? 20.530 5.403 -2.683 1.00 97.39 167 LYS A O 1
ATOM 1367 N N . LEU A 1 168 ? 21.703 5.181 -4.588 1.00 97.67 168 LEU A N 1
ATOM 1368 C CA . LEU A 1 168 ? 21.915 6.614 -4.741 1.00 97.67 168 LEU A CA 1
ATOM 1369 C C . LEU A 1 168 ? 20.931 7.252 -5.711 1.00 97.67 168 LEU A C 1
ATOM 1370 O O . LEU A 1 168 ? 20.206 8.177 -5.338 1.00 97.67 168 LEU A O 1
ATOM 1375 N N . ASN A 1 169 ? 20.886 6.773 -6.950 1.00 100.55 169 ASN A N 1
ATOM 1376 C CA . ASN A 1 169 ? 20.034 7.391 -7.954 1.00 100.55 169 ASN A CA 1
ATOM 1377 C C . ASN A 1 169 ? 18.625 6.819 -7.958 1.00 100.55 169 ASN A C 1
ATOM 1378 O O . ASN A 1 169 ? 17.675 7.517 -8.324 1.00 100.55 169 ASN A O 1
ATOM 1383 N N . GLY A 1 170 ? 18.466 5.568 -7.540 1.00 96.85 170 GLY A N 1
ATOM 1384 C CA . GLY A 1 170 ? 17.191 4.895 -7.674 1.00 96.85 170 GLY A CA 1
ATOM 1385 C C . GLY A 1 170 ? 17.001 4.331 -9.064 1.00 96.85 170 GLY A C 1
ATOM 1386 O O . GLY A 1 170 ? 15.870 4.175 -9.534 1.00 96.85 170 GLY A O 1
ATOM 1387 N N . ARG A 1 171 ? 18.105 4.022 -9.731 1.00 94.28 171 ARG A N 1
ATOM 1388 C CA . ARG A 1 171 ? 18.091 3.457 -11.071 1.00 94.28 171 ARG A CA 1
ATOM 1389 C C . ARG A 1 171 ? 18.057 1.936 -11.008 1.00 94.28 171 ARG A C 1
ATOM 1390 O O . ARG A 1 171 ? 18.282 1.328 -9.962 1.00 94.28 171 ARG A O 1
ATOM 1398 N N . VAL A 1 172 ? 17.772 1.326 -12.154 1.00 88.50 172 VAL A N 1
ATOM 1399 C CA . VAL A 1 172 ? 17.649 -0.120 -12.278 1.00 88.50 172 VAL A CA 1
ATOM 1400 C C . VAL A 1 172 ? 18.636 -0.600 -13.330 1.00 88.50 172 VAL A C 1
ATOM 1401 O O . VAL A 1 172 ? 18.674 -0.060 -14.442 1.00 88.50 172 VAL A O 1
ATOM 1405 N N . TYR A 1 173 ? 19.426 -1.610 -12.986 1.00 93.14 173 TYR A N 1
ATOM 1406 C CA . TYR A 1 173 ? 20.384 -2.210 -13.902 1.00 93.14 173 TYR A CA 1
ATOM 1407 C C . TYR A 1 173 ? 20.027 -3.673 -14.114 1.00 93.14 173 TYR A C 1
ATOM 1408 O O . TYR A 1 173 ? 19.886 -4.426 -13.147 1.00 93.14 173 TYR A O 1
ATOM 1417 N N . GLN A 1 174 ? 19.892 -4.075 -15.374 1.00 96.72 174 GLN A N 1
ATOM 1418 C CA . GLN A 1 174 ? 19.513 -5.434 -15.722 1.00 96.72 174 GLN A CA 1
ATOM 1419 C C . GLN A 1 174 ? 20.521 -6.015 -16.703 1.00 96.72 174 GLN A C 1
ATOM 1420 O O . GLN A 1 174 ? 21.224 -5.289 -17.409 1.00 96.72 174 GLN A O 1
ATOM 1426 N N . THR A 1 175 ? 20.580 -7.343 -16.745 1.00 96.62 175 THR A N 1
ATOM 1427 C CA . THR A 1 175 ? 21.547 -8.063 -17.561 1.00 96.62 175 THR A CA 1
ATOM 1428 C C . THR A 1 175 ? 20.824 -8.965 -18.548 1.00 96.62 175 THR A C 1
ATOM 1429 O O . THR A 1 175 ? 19.829 -9.605 -18.200 1.00 96.62 175 THR A O 1
ATOM 1433 N N . GLN A 1 176 ? 21.331 -9.019 -19.774 1.00 107.24 176 GLN A N 1
ATOM 1434 C CA . GLN A 1 176 ? 20.854 -9.970 -20.765 1.00 107.24 176 GLN A CA 1
ATOM 1435 C C . GLN A 1 176 ? 22.029 -10.781 -21.285 1.00 107.24 176 GLN A C 1
ATOM 1436 O O . GLN A 1 176 ? 23.165 -10.304 -21.334 1.00 107.24 176 GLN A O 1
ATOM 1442 N N . SER A 1 177 ? 21.740 -12.014 -21.684 1.00 109.12 177 SER A N 1
ATOM 1443 C CA . SER A 1 177 ? 22.753 -12.942 -22.162 1.00 109.12 177 SER A CA 1
ATOM 1444 C C . SER A 1 177 ? 22.907 -12.812 -23.670 1.00 109.12 177 SER A C 1
ATOM 1445 O O . SER A 1 177 ? 21.932 -12.956 -24.414 1.00 109.12 177 SER A O 1
ATOM 1448 N N . ASP A 1 178 ? 24.133 -12.548 -24.114 1.00 116.69 178 ASP A N 1
ATOM 1449 C CA . ASP A 1 178 ? 24.408 -12.434 -25.535 1.00 116.69 178 ASP A CA 1
ATOM 1450 C C . ASP A 1 178 ? 24.329 -13.801 -26.207 1.00 116.69 178 ASP A C 1
ATOM 1451 O O . ASP A 1 178 ? 24.432 -14.850 -25.565 1.00 116.69 178 ASP A O 1
ATOM 1456 N N . SER A 1 179 ? 24.137 -13.779 -27.524 1.00 120.40 179 SER A N 1
ATOM 1457 C CA . SER A 1 179 ? 24.040 -14.988 -28.327 1.00 120.40 179 SER A CA 1
ATOM 1458 C C . SER A 1 179 ? 25.371 -15.390 -28.955 1.00 120.40 179 SER A C 1
ATOM 1459 O O . SER A 1 179 ? 25.400 -16.293 -29.796 1.00 120.40 179 SER A O 1
ATOM 1462 N N . GLN A 1 180 ? 26.464 -14.740 -28.567 1.00 125.98 180 GLN A N 1
ATOM 1463 C CA . GLN A 1 180 ? 27.783 -15.071 -29.083 1.00 125.98 180 GLN A CA 1
ATOM 1464 C C . GLN A 1 180 ? 28.173 -16.489 -28.671 1.00 125.98 180 GLN A C 1
ATOM 1465 O O . GLN A 1 180 ? 27.675 -17.038 -27.684 1.00 125.98 180 GLN A O 1
ATOM 1471 N N . ALA A 1 181 ? 29.061 -17.093 -29.465 1.00 127.70 181 ALA A N 1
ATOM 1472 C CA . ALA A 1 181 ? 29.578 -18.425 -29.172 1.00 127.70 181 ALA A CA 1
ATOM 1473 C C . ALA A 1 181 ? 30.201 -18.457 -27.783 1.00 127.70 181 ALA A C 1
ATOM 1474 O O . ALA A 1 181 ? 29.882 -19.334 -26.973 1.00 127.70 181 ALA A O 1
ATOM 1476 N N . GLN A 1 182 ? 31.092 -17.509 -27.502 1.00 128.38 182 GLN A N 1
ATOM 1477 C CA . GLN A 1 182 ? 31.528 -17.292 -26.131 1.00 128.38 182 GLN A CA 1
ATOM 1478 C C . GLN A 1 182 ? 30.441 -16.543 -25.375 1.00 128.38 182 GLN A C 1
ATOM 1479 O O . GLN A 1 182 ? 29.876 -15.568 -25.878 1.00 128.38 182 GLN A O 1
ATOM 1485 N N . GLU A 1 183 ? 30.144 -16.999 -24.165 1.00 127.81 183 GLU A N 1
ATOM 1486 C CA . GLU A 1 183 ? 29.024 -16.453 -23.410 1.00 127.81 183 GLU A CA 1
ATOM 1487 C C . GLU A 1 183 ? 29.380 -15.079 -22.862 1.00 127.81 183 GLU A C 1
ATOM 1488 O O . GLU A 1 183 ? 30.165 -14.960 -21.916 1.00 127.81 183 GLU A O 1
ATOM 1494 N N . GLY A 1 184 ? 28.802 -14.043 -23.470 1.00 116.21 184 GLY A N 1
ATOM 1495 C CA . GLY A 1 184 ? 28.912 -12.700 -22.952 1.00 116.21 184 GLY A CA 1
ATOM 1496 C C . GLY A 1 184 ? 27.542 -12.188 -22.555 1.00 116.21 184 GLY A C 1
ATOM 1497 O O . GLY A 1 184 ? 26.512 -12.748 -22.927 1.00 116.21 184 GLY A O 1
ATOM 1498 N N . PHE A 1 185 ? 27.545 -11.119 -21.771 1.00 112.98 185 PHE A N 1
ATOM 1499 C CA . PHE A 1 185 ? 26.314 -10.557 -21.240 1.00 112.98 185 PHE A CA 1
ATOM 1500 C C . PHE A 1 185 ? 26.350 -9.041 -21.329 1.00 112.98 185 PHE A C 1
ATOM 1501 O O . PHE A 1 185 ? 27.419 -8.433 -21.220 1.00 112.98 185 PHE A O 1
ATOM 1509 N N . TYR A 1 186 ? 25.182 -8.439 -21.523 1.00 107.63 186 TYR A N 1
ATOM 1510 C CA . TYR A 1 186 ? 25.068 -6.994 -21.598 1.00 107.63 186 TYR A CA 1
ATOM 1511 C C . TYR A 1 186 ? 24.631 -6.410 -20.261 1.00 107.63 186 TYR A C 1
ATOM 1512 O O . TYR A 1 186 ? 24.168 -7.124 -19.369 1.00 107.63 186 TYR A O 1
ATOM 1521 N N . ILE A 1 187 ? 24.785 -5.096 -20.131 1.00 103.55 187 ILE A N 1
ATOM 1522 C CA . ILE A 1 187 ? 24.347 -4.347 -18.962 1.00 103.55 187 ILE A CA 1
ATOM 1523 C C . ILE A 1 187 ? 23.509 -3.176 -19.448 1.00 103.55 187 ILE A C 1
ATOM 1524 O O . ILE A 1 187 ? 23.897 -2.483 -20.395 1.00 103.55 187 ILE A O 1
ATOM 1529 N N . ASN A 1 188 ? 22.362 -2.958 -18.811 1.00 101.38 188 ASN A N 1
ATOM 1530 C CA . ASN A 1 188 ? 21.426 -1.917 -19.223 1.00 101.38 188 ASN A CA 1
ATOM 1531 C C . ASN A 1 188 ? 21.174 -0.979 -18.050 1.00 101.38 188 ASN A C 1
ATOM 1532 O O . ASN A 1 188 ? 20.854 -1.430 -16.947 1.00 101.38 188 ASN A O 1
ATOM 1537 N N . GLU A 1 189 ? 21.325 0.321 -18.286 1.00 98.77 189 GLU A N 1
ATOM 1538 C CA . GLU A 1 189 ? 20.963 1.317 -17.286 1.00 98.77 189 GLU A CA 1
ATOM 1539 C C . GLU A 1 189 ? 19.564 1.847 -17.570 1.00 98.77 189 GLU A C 1
ATOM 1540 O O . GLU A 1 189 ? 19.251 2.231 -18.701 1.00 98.77 189 GLU A O 1
ATOM 1546 N N . LEU A 1 190 ? 18.711 1.852 -16.553 1.00 91.31 190 LEU A N 1
ATOM 1547 C CA . LEU A 1 190 ? 17.317 2.221 -16.737 1.00 91.31 190 LEU A CA 1
ATOM 1548 C C . LEU A 1 190 ? 16.888 3.288 -15.742 1.00 91.31 190 LEU A C 1
ATOM 1549 O O . LEU A 1 190 ? 17.537 3.525 -14.720 1.00 91.31 190 LEU A O 1
ATOM 1554 N N . THR A 1 191 ? 15.774 3.916 -16.057 1.00 93.05 191 THR A N 1
ATOM 1555 C CA . THR A 1 191 ? 15.134 4.965 -15.290 1.00 93.05 191 THR A CA 1
ATOM 1556 C C . THR A 1 191 ? 14.475 4.394 -14.046 1.00 93.05 191 THR A C 1
ATOM 1557 O O . THR A 1 191 ? 14.230 3.189 -13.959 1.00 93.05 191 THR A O 1
ATOM 1561 N N . PRO A 1 192 ? 14.183 5.237 -13.048 1.00 91.65 192 PRO A N 1
ATOM 1562 C CA . PRO A 1 192 ? 13.520 4.746 -11.831 1.00 91.65 192 PRO A CA 1
ATOM 1563 C C . PRO A 1 192 ? 12.210 4.025 -12.101 1.00 91.65 192 PRO A C 1
ATOM 1564 O O . PRO A 1 192 ? 11.787 3.186 -11.301 1.00 91.65 192 PRO A O 1
ATOM 1568 N N . SER A 1 193 ? 11.551 4.342 -13.212 1.00 96.20 193 SER A N 1
ATOM 1569 C CA . SER A 1 193 ? 10.335 3.640 -13.597 1.00 96.20 193 SER A CA 1
ATOM 1570 C C . SER A 1 193 ? 10.583 2.454 -14.513 1.00 96.20 193 SER A C 1
ATOM 1571 O O . SER A 1 193 ? 9.750 1.549 -14.563 1.00 96.20 193 SER A O 1
ATOM 1574 N N . GLY A 1 194 ? 11.701 2.429 -15.233 1.00 92.83 194 GLY A N 1
ATOM 1575 C CA . GLY A 1 194 ? 12.024 1.280 -16.052 1.00 92.83 194 GLY A CA 1
ATOM 1576 C C . GLY A 1 194 ? 12.114 1.537 -17.542 1.00 92.83 194 GLY A C 1
ATOM 1577 O O . GLY A 1 194 ? 11.803 0.650 -18.340 1.00 92.83 194 GLY A O 1
ATOM 1578 N N . HIS A 1 195 ? 12.536 2.733 -17.939 1.00 93.01 195 HIS A N 1
ATOM 1579 C CA . HIS A 1 195 ? 12.744 3.056 -19.342 1.00 93.01 195 HIS A CA 1
ATOM 1580 C C . HIS A 1 195 ? 14.232 3.004 -19.661 1.00 93.01 195 HIS A C 1
ATOM 1581 O O . HIS A 1 195 ? 15.082 3.077 -18.772 1.00 93.01 195 HIS A O 1
ATOM 1588 N N . PHE A 1 196 ? 14.549 2.885 -20.948 1.00 94.42 196 PHE A N 1
ATOM 1589 C CA . PHE A 1 196 ? 15.905 2.596 -21.397 1.00 94.42 196 PHE A CA 1
ATOM 1590 C C . PHE A 1 196 ? 16.741 3.866 -21.491 1.00 94.42 196 PHE A C 1
ATOM 1591 O O . PHE A 1 196 ? 16.251 4.911 -21.926 1.00 94.42 196 PHE A O 1
ATOM 1599 N N . LEU A 1 197 ? 18.004 3.768 -21.069 1.00 97.13 197 LEU A N 1
ATOM 1600 C CA . LEU A 1 197 ? 18.961 4.862 -21.183 1.00 97.13 197 LEU A CA 1
ATOM 1601 C C . LEU A 1 197 ? 20.211 4.501 -21.971 1.00 97.13 197 LEU A C 1
ATOM 1602 O O . LEU A 1 197 ? 20.595 5.246 -22.881 1.00 97.13 197 LEU A O 1
ATOM 1607 N N . GLY A 1 198 ? 20.864 3.383 -21.658 1.00 100.62 198 GLY A N 1
ATOM 1608 C CA . GLY A 1 198 ? 22.149 3.077 -22.265 1.00 100.62 198 GLY A CA 1
ATOM 1609 C C . GLY A 1 198 ? 22.588 1.635 -22.115 1.00 100.62 198 GLY A C 1
ATOM 1610 O O . GLY A 1 198 ? 21.865 0.825 -21.528 1.00 100.62 198 GLY A O 1
ATOM 1611 N N . THR A 1 199 ? 23.767 1.294 -22.635 1.00 108.76 199 THR A N 1
ATOM 1612 C CA . THR A 1 199 ? 24.190 -0.098 -22.690 1.00 108.76 199 THR A CA 1
ATOM 1613 C C . THR A 1 199 ? 25.706 -0.194 -22.587 1.00 108.76 199 THR A C 1
ATOM 1614 O O . THR A 1 199 ? 26.436 0.724 -22.963 1.00 108.76 199 THR A O 1
ATOM 1618 N N . MET A 1 200 ? 26.166 -1.330 -22.066 1.00 114.19 200 MET A N 1
ATOM 1619 C CA . MET A 1 200 ? 27.563 -1.733 -22.099 1.00 114.19 200 MET A CA 1
ATOM 1620 C C . MET A 1 200 ? 27.628 -3.163 -22.610 1.00 114.19 200 MET A C 1
ATOM 1621 O O . MET A 1 200 ? 26.684 -3.937 -22.437 1.00 114.19 200 MET A O 1
ATOM 1626 N N . HIS A 1 201 ? 28.743 -3.511 -23.248 1.00 116.69 201 HIS A N 1
ATOM 1627 C CA . HIS A 1 201 ? 28.941 -4.852 -23.780 1.00 116.69 201 HIS A CA 1
ATOM 1628 C C . HIS A 1 201 ? 30.185 -5.464 -23.154 1.00 116.69 201 HIS A C 1
ATOM 1629 O O . HIS A 1 201 ? 31.274 -4.891 -23.246 1.00 116.69 201 HIS A O 1
ATOM 1636 N N . ILE A 1 202 ? 30.020 -6.621 -22.525 1.00 113.16 202 ILE A N 1
ATOM 1637 C CA . ILE A 1 202 ? 31.110 -7.358 -21.899 1.00 113.16 202 ILE A CA 1
ATOM 1638 C C . ILE A 1 202 ? 31.125 -8.762 -22.498 1.00 113.16 202 ILE A C 1
ATOM 1639 O O . ILE A 1 202 ? 30.476 -9.672 -21.962 1.00 113.16 202 ILE A O 1
ATOM 1644 N N . PRO A 1 203 ? 31.829 -8.983 -23.599 1.00 119.55 203 PRO A N 1
ATOM 1645 C CA . PRO A 1 203 ? 31.886 -10.320 -24.192 1.00 119.55 203 PRO A CA 1
ATOM 1646 C C . PRO A 1 203 ? 32.712 -11.286 -23.357 1.00 119.55 203 PRO A C 1
ATOM 1647 O O . PRO A 1 203 ? 33.567 -10.896 -22.560 1.00 119.55 203 PRO A O 1
ATOM 1651 N N . LYS A 1 204 ? 32.429 -12.573 -23.564 1.00 124.69 204 LYS A N 1
ATOM 1652 C CA . LYS A 1 204 ? 33.182 -13.668 -22.951 1.00 124.69 204 LYS A CA 1
ATOM 1653 C C . LYS A 1 204 ? 33.196 -13.561 -21.429 1.00 124.69 204 LYS A C 1
ATOM 1654 O O . LYS A 1 204 ? 34.196 -13.864 -20.777 1.00 124.69 204 LYS A O 1
ATOM 1660 N N . GLY A 1 205 ? 32.079 -13.122 -20.861 1.00 123.02 205 GLY A N 1
ATOM 1661 C CA . GLY A 1 205 ? 31.926 -13.001 -19.429 1.00 123.02 205 GLY A CA 1
ATOM 1662 C C . GLY A 1 205 ? 31.101 -14.082 -18.771 1.00 123.02 205 GLY A C 1
ATOM 1663 O O . GLY A 1 205 ? 30.707 -13.918 -17.612 1.00 123.02 205 GLY A O 1
ATOM 1664 N N . GLY A 1 206 ? 30.827 -15.178 -19.465 1.00 120.89 206 GLY A N 1
ATOM 1665 C CA . GLY A 1 206 ? 29.978 -16.217 -18.923 1.00 120.89 206 GLY A CA 1
ATOM 1666 C C . GLY A 1 206 ? 28.512 -15.957 -19.200 1.00 120.89 206 GLY A C 1
ATOM 1667 O O . GLY A 1 206 ? 28.130 -15.099 -20.001 1.00 120.89 206 GLY A O 1
ATOM 1668 N N . HIS A 1 207 ? 27.668 -16.729 -18.513 1.00 111.28 207 HIS A N 1
ATOM 1669 C CA . HIS A 1 207 ? 26.230 -16.600 -18.698 1.00 111.28 207 HIS A CA 1
ATOM 1670 C C . HIS A 1 207 ? 25.636 -15.424 -17.936 1.00 111.28 207 HIS A C 1
ATOM 1671 O O . HIS A 1 207 ? 24.475 -15.077 -18.176 1.00 111.28 207 HIS A O 1
ATOM 1678 N N . GLY A 1 208 ? 26.393 -14.803 -17.037 1.00 108.22 208 GLY A N 1
ATOM 1679 C CA . GLY A 1 208 ? 25.909 -13.622 -16.337 1.00 108.22 208 GLY A CA 1
ATOM 1680 C C . GLY A 1 208 ? 24.717 -13.869 -15.441 1.00 108.22 208 GLY A C 1
ATOM 1681 O O . GLY A 1 208 ? 23.744 -13.106 -15.482 1.00 108.22 208 GLY A O 1
ATOM 1682 N N . THR A 1 209 ? 24.766 -14.926 -14.631 1.00 105.83 209 THR A N 1
ATOM 1683 C CA . THR A 1 209 ? 23.640 -15.235 -13.755 1.00 105.83 209 THR A CA 1
ATOM 1684 C C . THR A 1 209 ? 23.498 -14.203 -12.644 1.00 105.83 209 THR A C 1
ATOM 1685 O O . THR A 1 209 ? 22.380 -13.874 -12.235 1.00 105.83 209 THR A O 1
ATOM 1689 N N . SER A 1 210 ? 24.615 -13.689 -12.132 1.00 104.87 210 SER A N 1
ATOM 1690 C CA . SER A 1 210 ? 24.582 -12.720 -11.047 1.00 104.87 210 SER A CA 1
ATOM 1691 C C . SER A 1 210 ? 25.757 -11.762 -11.180 1.00 104.87 210 SER A C 1
ATOM 1692 O O . SER A 1 210 ? 26.556 -11.854 -12.113 1.00 104.87 210 SER A O 1
ATOM 1695 N N . LEU A 1 211 ? 25.842 -10.831 -10.231 1.00 109.37 211 LEU A N 1
ATOM 1696 C CA . LEU A 1 211 ? 26.888 -9.819 -10.232 1.00 109.37 211 LEU A CA 1
ATOM 1697 C C . LEU A 1 211 ? 26.959 -9.197 -8.841 1.00 109.37 211 LEU A C 1
ATOM 1698 O O . LEU A 1 211 ? 26.041 -9.346 -8.030 1.00 109.37 211 LEU A O 1
ATOM 1703 N N . GLY A 1 212 ? 28.063 -8.508 -8.563 1.00 107.50 212 GLY A N 1
ATOM 1704 C CA . GLY A 1 212 ? 28.280 -7.882 -7.271 1.00 107.50 212 GLY A CA 1
ATOM 1705 C C . GLY A 1 212 ? 28.324 -6.369 -7.382 1.00 107.50 212 GLY A C 1
ATOM 1706 O O . GLY A 1 212 ? 28.528 -5.818 -8.463 1.00 107.50 212 GLY A O 1
ATOM 1707 N N . VAL A 1 213 ? 28.125 -5.698 -6.246 1.00 105.86 213 VAL A N 1
ATOM 1708 C CA . VAL A 1 213 ? 28.077 -4.240 -6.177 1.00 105.86 213 VAL A CA 1
ATOM 1709 C C . VAL A 1 213 ? 28.957 -3.763 -5.030 1.00 105.86 213 VAL A C 1
ATOM 1710 O O . VAL A 1 213 ? 28.935 -4.346 -3.940 1.00 105.86 213 VAL A O 1
ATOM 1714 N N . GLU A 1 214 ? 29.721 -2.695 -5.272 1.00 114.71 214 GLU A N 1
ATOM 1715 C CA . GLU A 1 214 ? 30.586 -2.085 -4.270 1.00 114.71 214 GLU A CA 1
ATOM 1716 C C . GLU A 1 214 ? 30.631 -0.579 -4.484 1.00 114.71 214 GLU A C 1
ATOM 1717 O O . GLU A 1 214 ? 30.670 -0.109 -5.624 1.00 114.71 214 GLU A O 1
ATOM 1723 N N . TYR A 1 215 ? 30.643 0.176 -3.385 1.00 111.06 215 TYR A N 1
ATOM 1724 C CA . TYR A 1 215 ? 30.580 1.634 -3.431 1.00 111.06 215 TYR A CA 1
ATOM 1725 C C . TYR A 1 215 ? 31.923 2.234 -3.044 1.00 111.06 215 TYR A C 1
ATOM 1726 O O . TYR A 1 215 ? 32.493 1.876 -2.009 1.00 111.06 215 TYR A O 1
ATOM 1735 N N . VAL A 1 216 ? 32.417 3.150 -3.875 1.00 122.06 216 VAL A N 1
ATOM 1736 C CA . VAL A 1 216 ? 33.653 3.885 -3.625 1.00 122.06 216 VAL A CA 1
ATOM 1737 C C . VAL A 1 216 ? 33.373 5.369 -3.821 1.00 122.06 216 VAL A C 1
ATOM 1738 O O . VAL A 1 216 ? 33.082 5.804 -4.942 1.00 122.06 216 VAL A O 1
ATOM 1742 N N . ASN A 1 217 ? 33.481 6.142 -2.740 1.00 124.05 217 ASN A N 1
ATOM 1743 C CA . ASN A 1 217 ? 33.363 7.602 -2.795 1.00 124.05 217 ASN A CA 1
ATOM 1744 C C . ASN A 1 217 ? 32.077 8.040 -3.487 1.00 124.05 217 ASN A C 1
ATOM 1745 O O . ASN A 1 217 ? 32.075 8.935 -4.335 1.00 124.05 217 ASN A O 1
ATOM 1750 N N . GLY A 1 218 ? 30.969 7.403 -3.125 1.00 119.84 218 GLY A N 1
ATOM 1751 C CA . GLY A 1 218 ? 29.701 7.741 -3.740 1.00 119.84 218 GLY A CA 1
ATOM 1752 C C . GLY A 1 218 ? 29.576 7.298 -5.179 1.00 119.84 218 GLY A C 1
ATOM 1753 O O . GLY A 1 218 ? 28.759 7.847 -5.922 1.00 119.84 218 GLY A O 1
ATOM 1754 N N . GLN A 1 219 ? 30.372 6.319 -5.593 1.00 117.63 219 GLN A N 1
ATOM 1755 C CA . GLN A 1 219 ? 30.303 5.763 -6.934 1.00 117.63 219 GLN A CA 1
ATOM 1756 C C . GLN A 1 219 ? 30.041 4.269 -6.832 1.00 117.63 219 GLN A C 1
ATOM 1757 O O . GLN A 1 219 ? 30.356 3.631 -5.826 1.00 117.63 219 GLN A O 1
ATOM 1763 N N . MET A 1 220 ? 29.456 3.714 -7.885 1.00 116.83 220 MET A N 1
ATOM 1764 C CA . MET A 1 220 ? 29.094 2.306 -7.911 1.00 116.83 220 MET A CA 1
ATOM 1765 C C . MET A 1 220 ? 30.163 1.533 -8.671 1.00 116.83 220 MET A C 1
ATOM 1766 O O . MET A 1 220 ? 30.598 1.959 -9.745 1.00 116.83 220 MET A O 1
ATOM 1771 N N . PHE A 1 221 ? 30.595 0.413 -8.103 1.00 116.79 221 PHE A N 1
ATOM 1772 C CA . PHE A 1 221 ? 31.572 -0.467 -8.726 1.00 116.79 221 PHE A CA 1
ATOM 1773 C C . PHE A 1 221 ? 31.033 -1.887 -8.722 1.00 116.79 221 PHE A C 1
ATOM 1774 O O . PHE A 1 221 ? 30.469 -2.337 -7.721 1.00 116.79 221 PHE A O 1
ATOM 1782 N N . MET A 1 222 ? 31.217 -2.591 -9.834 1.00 117.12 222 MET A N 1
ATOM 1783 C CA . MET A 1 222 ? 30.774 -3.970 -9.979 1.00 117.12 222 MET A CA 1
ATOM 1784 C C . MET A 1 222 ? 31.983 -4.884 -10.118 1.00 117.12 222 MET A C 1
ATOM 1785 O O . MET A 1 222 ? 32.982 -4.507 -10.738 1.00 117.12 222 MET A O 1
ATOM 1790 N N . TRP A 1 223 ? 31.890 -6.077 -9.538 1.00 117.24 223 TRP A N 1
ATOM 1791 C CA . TRP A 1 223 ? 32.943 -7.080 -9.617 1.00 117.24 223 TRP A CA 1
ATOM 1792 C C . TRP A 1 223 ? 32.425 -8.261 -10.425 1.00 117.24 223 TRP A C 1
ATOM 1793 O O . TRP A 1 223 ? 31.366 -8.809 -10.106 1.00 117.24 223 TRP A O 1
ATOM 1804 N N . THR A 1 224 ? 33.168 -8.666 -11.451 1.00 124.18 224 THR A N 1
ATOM 1805 C CA . THR A 1 224 ? 32.768 -9.817 -12.247 1.00 124.18 224 THR A CA 1
ATOM 1806 C C . THR A 1 224 ? 33.977 -10.655 -12.630 1.00 124.18 224 THR A C 1
ATOM 1807 O O . THR A 1 224 ? 34.981 -10.143 -13.131 1.00 124.18 224 THR A O 1
ATOM 1811 N N . ASN A 1 225 ? 33.859 -11.957 -12.410 1.00 126.09 225 ASN A N 1
ATOM 1812 C CA . ASN A 1 225 ? 34.925 -12.896 -12.723 1.00 126.09 225 ASN A CA 1
ATOM 1813 C C . ASN A 1 225 ? 34.915 -13.187 -14.217 1.00 126.09 225 ASN A C 1
ATOM 1814 O O . ASN A 1 225 ? 34.179 -14.066 -14.677 1.00 126.09 225 ASN A O 1
ATOM 1819 N N . VAL A 1 226 ? 35.736 -12.459 -14.967 1.00 132.22 226 VAL A N 1
ATOM 1820 C CA . VAL A 1 226 ? 35.866 -12.650 -16.406 1.00 132.22 226 VAL A CA 1
ATOM 1821 C C . VAL A 1 226 ? 37.295 -13.081 -16.705 1.00 132.22 226 VAL A C 1
ATOM 1822 O O . VAL A 1 226 ? 38.249 -12.375 -16.353 1.00 132.22 226 VAL A O 1
ATOM 1826 N N . ASP A 1 227 ? 37.441 -14.249 -17.332 1.00 134.31 227 ASP A N 1
ATOM 1827 C CA . ASP A 1 227 ? 38.742 -14.779 -17.738 1.00 134.31 227 ASP A CA 1
ATOM 1828 C C . ASP A 1 227 ? 39.739 -14.754 -16.581 1.00 134.31 227 ASP A C 1
ATOM 1829 O O . ASP A 1 227 ? 40.874 -14.291 -16.714 1.00 134.31 227 ASP A O 1
ATOM 1834 N N . LYS A 1 228 ? 39.289 -15.244 -15.425 1.00 130.74 228 LYS A N 1
ATOM 1835 C CA . LYS A 1 228 ? 40.115 -15.360 -14.225 1.00 130.74 228 LYS A CA 1
ATOM 1836 C C . LYS A 1 228 ? 40.608 -14.007 -13.720 1.00 130.74 228 LYS A C 1
ATOM 1837 O O . LYS A 1 228 ? 41.807 -13.817 -13.515 1.00 130.74 228 LYS A O 1
ATOM 1843 N N . ARG A 1 229 ? 39.699 -13.057 -13.518 1.00 137.54 229 ARG A N 1
ATOM 1844 C CA . ARG A 1 229 ? 40.025 -11.772 -12.913 1.00 137.54 229 ARG A CA 1
ATOM 1845 C C . ARG A 1 229 ? 38.747 -11.160 -12.357 1.00 137.54 229 ARG A C 1
ATOM 1846 O O . ARG A 1 229 ? 37.714 -11.164 -13.033 1.00 137.54 229 ARG A O 1
ATOM 1854 N N . LEU A 1 230 ? 38.817 -10.638 -11.128 1.00 129.66 230 LEU A N 1
ATOM 1855 C CA . LEU A 1 230 ? 37.624 -10.081 -10.491 1.00 129.66 230 LEU A CA 1
ATOM 1856 C C . LEU A 1 230 ? 37.213 -8.750 -11.109 1.00 129.66 230 LEU A C 1
ATOM 1857 O O . LEU A 1 230 ? 36.023 -8.525 -11.356 1.00 129.66 230 LEU A O 1
ATOM 1862 N N . VAL A 1 231 ? 38.174 -7.852 -11.335 1.00 125.85 231 VAL A N 1
ATOM 1863 C CA . VAL A 1 231 ? 37.952 -6.570 -11.996 1.00 125.85 231 VAL A CA 1
ATOM 1864 C C . VAL A 1 231 ? 36.964 -5.687 -11.239 1.00 125.85 231 VAL A C 1
ATOM 1865 O O . VAL A 1 231 ? 35.794 -6.040 -11.063 1.00 125.85 231 VAL A O 1
ATOM 1869 N N . LYS A 1 232 ? 37.420 -4.520 -10.803 1.00 119.08 232 LYS A N 1
ATOM 1870 C CA . LYS A 1 232 ? 36.560 -3.527 -10.173 1.00 119.08 232 LYS A CA 1
ATOM 1871 C C . LYS A 1 232 ? 36.495 -2.307 -11.078 1.00 119.08 232 LYS A C 1
ATOM 1872 O O . LYS A 1 232 ? 37.515 -1.650 -11.305 1.00 119.08 232 LYS A O 1
ATOM 1878 N N . PHE A 1 233 ? 35.305 -2.002 -11.593 1.00 114.07 233 PHE A N 1
ATOM 1879 C CA . PHE A 1 233 ? 35.169 -0.954 -12.593 1.00 114.07 233 PHE A CA 1
ATOM 1880 C C . PHE A 1 233 ? 33.797 -0.304 -12.500 1.00 114.07 233 PHE A C 1
ATOM 1881 O O . PHE A 1 233 ? 32.859 -0.870 -11.936 1.00 114.07 233 PHE A O 1
ATOM 1889 N N . THR A 1 234 ? 33.698 0.898 -13.070 1.00 111.84 234 THR A N 1
ATOM 1890 C CA . THR A 1 234 ? 32.484 1.696 -13.069 1.00 111.84 234 THR A CA 1
ATOM 1891 C C . THR A 1 234 ? 31.785 1.565 -14.423 1.00 111.84 234 THR A C 1
ATOM 1892 O O . THR A 1 234 ? 32.336 1.026 -15.383 1.00 111.84 234 THR A O 1
ATOM 1896 N N . PHE A 1 235 ? 30.553 2.063 -14.505 1.00 114.13 235 PHE A N 1
ATOM 1897 C CA . PHE A 1 235 ? 29.735 1.945 -15.705 1.00 114.13 235 PHE A CA 1
ATOM 1898 C C . PHE A 1 235 ? 29.912 3.168 -16.597 1.00 114.13 235 PHE A C 1
ATOM 1899 O O . PHE A 1 235 ? 30.075 4.288 -16.103 1.00 114.13 235 PHE A O 1
ATOM 1907 N N . LYS A 1 236 ? 29.869 2.939 -17.908 1.00 118.29 236 LYS A N 1
ATOM 1908 C CA . LYS A 1 236 ? 29.921 3.978 -18.922 1.00 118.29 236 LYS A CA 1
ATOM 1909 C C . LYS A 1 236 ? 29.027 3.571 -20.085 1.00 118.29 236 LYS A C 1
ATOM 1910 O O . LYS A 1 236 ? 28.476 2.469 -20.111 1.00 118.29 236 LYS A O 1
ATOM 1916 N N . ALA A 1 237 ? 28.885 4.474 -21.053 1.00 118.31 237 ALA A N 1
ATOM 1917 C CA . ALA A 1 237 ? 28.174 4.161 -22.294 1.00 118.31 237 ALA A CA 1
ATOM 1918 C C . ALA A 1 237 ? 29.161 3.668 -23.353 1.00 118.31 237 ALA A C 1
ATOM 1919 O O . ALA A 1 237 ? 29.194 4.132 -24.492 1.00 118.31 237 ALA A O 1
ATOM 1921 N N . ASP A 1 238 ? 29.963 2.686 -22.949 1.00 126.80 238 ASP A N 1
ATOM 1922 C CA . ASP A 1 238 ? 31.088 2.213 -23.737 1.00 126.80 238 ASP A CA 1
ATOM 1923 C C . ASP A 1 238 ? 30.963 0.719 -23.978 1.00 126.80 238 ASP A C 1
ATOM 1924 O O . ASP A 1 238 ? 30.176 0.025 -23.328 1.00 126.80 238 ASP A O 1
ATOM 1929 N N . THR A 1 239 ? 31.755 0.227 -24.923 1.00 128.62 239 THR A N 1
ATOM 1930 C CA . THR A 1 239 ? 31.780 -1.185 -25.274 1.00 128.62 239 THR A CA 1
ATOM 1931 C C . THR A 1 239 ? 33.151 -1.765 -24.963 1.00 128.62 239 THR A C 1
ATOM 1932 O O . THR A 1 239 ? 34.151 -1.039 -24.967 1.00 128.62 239 THR A O 1
ATOM 1936 N N . LYS A 1 240 ? 33.178 -3.061 -24.639 1.00 130.83 240 LYS A N 1
ATOM 1937 C CA . LYS A 1 240 ? 34.404 -3.840 -24.506 1.00 130.83 240 LYS A CA 1
ATOM 1938 C C . LYS A 1 240 ? 35.169 -3.504 -23.234 1.00 130.83 240 LYS A C 1
ATOM 1939 O O . LYS A 1 240 ? 35.599 -2.364 -23.037 1.00 130.83 240 LYS A O 1
ATOM 1945 N N . LEU A 1 241 ? 35.343 -4.497 -22.370 1.00 132.75 241 LEU A N 1
ATOM 1946 C CA . LEU A 1 241 ? 36.173 -4.383 -21.182 1.00 132.75 241 LEU A CA 1
ATOM 1947 C C . LEU A 1 241 ? 37.186 -5.516 -21.189 1.00 132.75 241 LEU A C 1
ATOM 1948 O O . LEU A 1 241 ? 36.817 -6.678 -21.391 1.00 132.75 241 LEU A O 1
ATOM 1953 N N . ASP A 1 242 ? 38.455 -5.184 -20.972 1.00 144.64 242 ASP A N 1
ATOM 1954 C CA . ASP A 1 242 ? 39.537 -6.155 -21.022 1.00 144.64 242 ASP A CA 1
ATOM 1955 C C . ASP A 1 242 ? 40.171 -6.307 -19.649 1.00 144.64 242 ASP A C 1
ATOM 1956 O O . ASP A 1 242 ? 40.250 -5.344 -18.879 1.00 144.64 242 ASP A O 1
ATOM 1961 N N . ALA A 1 243 ? 40.625 -7.524 -19.346 1.00 146.30 243 ALA A N 1
ATOM 1962 C CA . ALA A 1 243 ? 41.198 -7.794 -18.034 1.00 146.30 243 ALA A CA 1
ATOM 1963 C C . ALA A 1 243 ? 42.586 -7.182 -17.893 1.00 146.30 243 ALA A C 1
ATOM 1964 O O . ALA A 1 243 ? 43.071 -6.975 -16.775 1.00 146.30 243 ALA A O 1
ATOM 1966 N N . THR A 1 244 ? 43.240 -6.883 -19.018 1.00 150.98 244 THR A N 1
ATOM 1967 C CA . THR A 1 244 ? 44.621 -6.410 -18.972 1.00 150.98 244 THR A CA 1
ATOM 1968 C C . THR A 1 244 ? 44.733 -5.075 -18.248 1.00 150.98 244 THR A C 1
ATOM 1969 O O . THR A 1 244 ? 45.660 -4.863 -17.458 1.00 150.98 244 THR A O 1
ATOM 1973 N N . LEU A 1 245 ? 43.795 -4.163 -18.500 1.00 148.84 245 LEU A N 1
ATOM 1974 C CA . LEU A 1 245 ? 43.875 -2.836 -17.899 1.00 148.84 245 LEU A CA 1
ATOM 1975 C C . LEU A 1 245 ? 43.565 -2.872 -16.410 1.00 148.84 245 LEU A C 1
ATOM 1976 O O . LEU A 1 245 ? 43.773 -1.880 -15.704 1.00 148.84 245 LEU A O 1
ATOM 1981 N N . LEU A 1 246 ? 43.058 -3.996 -15.911 1.00 141.79 246 LEU A N 1
ATOM 1982 C CA . LEU A 1 246 ? 42.493 -4.053 -14.571 1.00 141.79 246 LEU A CA 1
ATOM 1983 C C . LEU A 1 246 ? 43.288 -4.997 -13.679 1.00 141.79 246 LEU A C 1
ATOM 1984 O O . LEU A 1 246 ? 43.805 -6.019 -14.137 1.00 141.79 246 LEU A O 1
ATOM 1989 N N . ARG A 1 247 ? 43.377 -4.637 -12.400 1.00 145.26 247 ARG A N 1
ATOM 1990 C CA . ARG A 1 247 ? 44.068 -5.463 -11.419 1.00 145.26 247 ARG A CA 1
ATOM 1991 C C . ARG A 1 247 ? 43.127 -6.523 -10.854 1.00 145.26 247 ARG A C 1
ATOM 1992 O O . ARG A 1 247 ? 41.928 -6.287 -10.690 1.00 145.26 247 ARG A O 1
ATOM 2000 N N . ASP A 1 248 ? 43.678 -7.694 -10.550 1.00 146.87 248 ASP A N 1
ATOM 2001 C CA . ASP A 1 248 ? 42.902 -8.828 -10.068 1.00 146.87 248 ASP A CA 1
ATOM 2002 C C . ASP A 1 248 ? 43.034 -8.943 -8.558 1.00 146.87 248 ASP A C 1
ATOM 2003 O O . ASP A 1 248 ? 44.052 -8.549 -7.983 1.00 146.87 248 ASP A O 1
ATOM 2008 N N . TYR A 1 249 ? 42.001 -9.501 -7.926 1.00 139.50 249 TYR A N 1
ATOM 2009 C CA . TYR A 1 249 ? 41.925 -9.640 -6.477 1.00 139.50 249 TYR A CA 1
ATOM 2010 C C . TYR A 1 249 ? 41.619 -11.067 -6.036 1.00 139.50 249 TYR A C 1
ATOM 2011 O O . TYR A 1 249 ? 41.132 -11.267 -4.921 1.00 139.50 249 TYR A O 1
ATOM 2020 N N . MET A 1 250 ? 41.895 -12.053 -6.882 1.00 142.46 250 MET A N 1
ATOM 2021 C CA . MET A 1 250 ? 41.525 -13.432 -6.579 1.00 142.46 250 MET A CA 1
ATOM 2022 C C . MET A 1 250 ? 42.191 -13.926 -5.302 1.00 142.46 250 MET A C 1
ATOM 2023 O O . MET A 1 250 ? 43.419 -13.827 -5.170 1.00 142.46 250 MET A O 1
ATOM 2028 N N . PRO A 1 251 ? 41.433 -14.458 -4.346 1.00 147.47 251 PRO A N 1
ATOM 2029 C CA . PRO A 1 251 ? 42.037 -15.346 -3.349 1.00 147.47 251 PRO A CA 1
ATOM 2030 C C . PRO A 1 251 ? 42.455 -16.645 -4.015 1.00 147.47 251 PRO A C 1
ATOM 2031 O O . PRO A 1 251 ? 41.811 -17.112 -4.958 1.00 147.47 251 PRO A O 1
ATOM 2035 N N . SER A 1 252 ? 43.545 -17.232 -3.521 1.00 150.20 252 SER A N 1
ATOM 2036 C CA . SER A 1 252 ? 44.061 -18.440 -4.154 1.00 150.20 252 SER A CA 1
ATOM 2037 C C . SER A 1 252 ? 43.170 -19.651 -3.914 1.00 150.20 252 SER A C 1
ATOM 2038 O O . SER A 1 252 ? 43.279 -20.636 -4.651 1.00 150.20 252 SER A O 1
ATOM 2041 N N . SER A 1 253 ? 42.290 -19.598 -2.910 1.00 144.83 253 SER A N 1
ATOM 2042 C CA . SER A 1 253 ? 41.502 -20.774 -2.554 1.00 144.83 253 SER A CA 1
ATOM 2043 C C . SER A 1 253 ? 40.581 -21.196 -3.690 1.00 144.83 253 SER A C 1
ATOM 2044 O O . SER A 1 253 ? 40.503 -22.382 -4.029 1.00 144.83 253 SER A O 1
ATOM 2047 N N . VAL A 1 254 ? 39.881 -20.243 -4.295 1.00 143.43 254 VAL A N 1
ATOM 2048 C CA . VAL A 1 254 ? 38.893 -20.539 -5.323 1.00 143.43 254 VAL A CA 1
ATOM 2049 C C . VAL A 1 254 ? 39.372 -20.049 -6.692 1.00 143.43 254 VAL A C 1
ATOM 2050 O O . VAL A 1 254 ? 38.574 -19.859 -7.605 1.00 143.43 254 VAL A O 1
ATOM 2054 N N . ALA A 1 255 ? 40.678 -19.845 -6.845 1.00 146.26 255 ALA A N 1
ATOM 2055 C CA . ALA A 1 255 ? 41.193 -19.337 -8.113 1.00 146.26 255 ALA A CA 1
ATOM 2056 C C . ALA A 1 255 ? 40.891 -20.246 -9.301 1.00 146.26 255 ALA A C 1
ATOM 2057 O O . ALA A 1 255 ? 40.444 -19.724 -10.337 1.00 146.26 255 ALA A O 1
ATOM 2059 N N . PRO A 1 256 ? 41.100 -21.567 -9.242 1.00 143.57 256 PRO A N 1
ATOM 2060 C CA . PRO A 1 256 ? 40.775 -22.386 -10.423 1.00 143.57 256 PRO A CA 1
ATOM 2061 C C . PRO A 1 256 ? 39.284 -22.517 -10.681 1.00 143.57 256 PRO A C 1
ATOM 2062 O O . PRO A 1 256 ? 38.876 -22.725 -11.830 1.00 143.57 256 PRO A O 1
ATOM 2066 N N . VAL A 1 257 ? 38.454 -22.409 -9.641 1.00 136.17 257 VAL A N 1
ATOM 2067 C CA . VAL A 1 257 ? 37.022 -22.641 -9.803 1.00 136.17 257 VAL A CA 1
ATOM 2068 C C . VAL A 1 257 ? 36.351 -21.403 -10.394 1.00 136.17 257 VAL A C 1
ATOM 2069 O O . VAL A 1 257 ? 36.768 -20.262 -10.173 1.00 136.17 257 VAL A O 1
ATOM 2073 N N . PHE A 1 258 ? 35.295 -21.639 -11.170 1.00 124.80 258 PHE A N 1
ATOM 2074 C CA . PHE A 1 258 ? 34.482 -20.574 -11.739 1.00 124.80 258 PHE A CA 1
ATOM 2075 C C . PHE A 1 258 ? 33.376 -20.206 -10.760 1.00 124.80 258 PHE A C 1
ATOM 2076 O O . PHE A 1 258 ? 32.754 -21.091 -10.162 1.00 124.80 258 PHE A O 1
ATOM 2084 N N . PHE A 1 259 ? 33.135 -18.907 -10.598 1.00 119.23 259 PHE A N 1
ATOM 2085 C CA . PHE A 1 259 ? 32.166 -18.422 -9.630 1.00 119.23 259 PHE A CA 1
ATOM 2086 C C . PHE A 1 259 ? 31.712 -17.024 -10.023 1.00 119.23 259 PHE A C 1
ATOM 2087 O O . PHE A 1 259 ? 32.303 -16.381 -10.893 1.00 119.23 259 PHE A O 1
ATOM 2095 N N . ALA A 1 260 ? 30.645 -16.560 -9.372 1.00 114.54 260 ALA A N 1
ATOM 2096 C CA . ALA A 1 260 ? 30.143 -15.206 -9.558 1.00 114.54 260 ALA A CA 1
ATOM 2097 C C . ALA A 1 260 ? 29.791 -14.610 -8.199 1.00 114.54 260 ALA A C 1
ATOM 2098 O O . ALA A 1 260 ? 29.365 -15.348 -7.293 1.00 114.54 260 ALA A O 1
ATOM 2100 N N . PRO A 1 261 ? 29.959 -13.305 -8.009 1.00 114.97 261 PRO A N 1
ATOM 2101 C CA . PRO A 1 261 ? 29.652 -12.699 -6.710 1.00 114.97 261 PRO A CA 1
ATOM 2102 C C . PRO A 1 261 ? 28.244 -12.127 -6.643 1.00 114.97 261 PRO A C 1
ATOM 2103 O O . PRO A 1 261 ? 27.540 -12.008 -7.648 1.00 114.97 261 PRO A O 1
ATOM 2107 N N . VAL A 1 262 ? 27.846 -11.768 -5.424 1.00 112.74 262 VAL A N 1
ATOM 2108 C CA . VAL A 1 262 ? 26.572 -11.111 -5.166 1.00 112.74 262 VAL A CA 1
ATOM 2109 C C . VAL A 1 262 ? 26.713 -10.287 -3.893 1.00 112.74 262 VAL A C 1
ATOM 2110 O O . VAL A 1 262 ? 27.475 -10.635 -2.987 1.00 112.74 262 VAL A O 1
ATOM 2114 N N . SER A 1 263 ? 25.979 -9.177 -3.828 1.00 112.37 263 SER A N 1
ATOM 2115 C CA . SER A 1 263 ? 26.140 -8.212 -2.750 1.00 112.37 263 SER A CA 1
ATOM 2116 C C . SER A 1 263 ? 24.789 -7.900 -2.126 1.00 112.37 263 SER A C 1
ATOM 2117 O O . SER A 1 263 ? 23.740 -8.075 -2.747 1.00 112.37 263 SER A O 1
ATOM 2120 N N . ASP A 1 264 ? 24.830 -7.434 -0.880 1.00 116.50 264 ASP A N 1
ATOM 2121 C CA . ASP A 1 264 ? 23.628 -6.979 -0.201 1.00 116.50 264 ASP A CA 1
ATOM 2122 C C . ASP A 1 264 ? 23.307 -5.544 -0.609 1.00 116.50 264 ASP A C 1
ATOM 2123 O O . ASP A 1 264 ? 24.059 -4.894 -1.338 1.00 116.50 264 ASP A O 1
ATOM 2128 N N . TRP A 1 265 ? 22.169 -5.045 -0.119 1.00 101.69 265 TRP A N 1
ATOM 2129 C CA . TRP A 1 265 ? 21.665 -3.765 -0.610 1.00 101.69 265 TRP A CA 1
ATOM 2130 C C . TRP A 1 265 ? 22.619 -2.623 -0.284 1.00 101.69 265 TRP A C 1
ATOM 2131 O O . TRP A 1 265 ? 22.854 -1.749 -1.125 1.00 101.69 265 TRP A O 1
ATOM 2142 N N . LYS A 1 266 ? 23.194 -2.614 0.918 1.00 110.11 266 LYS A N 1
ATOM 2143 C CA . LYS A 1 266 ? 24.209 -1.611 1.217 1.00 110.11 266 LYS A CA 1
ATOM 2144 C C . LYS A 1 266 ? 25.496 -1.885 0.451 1.00 110.11 266 LYS A C 1
ATOM 2145 O O . LYS A 1 266 ? 26.193 -0.951 0.043 1.00 110.11 266 LYS A O 1
ATOM 2151 N N . GLY A 1 267 ? 25.826 -3.157 0.245 1.00 117.15 267 GLY A N 1
ATOM 2152 C CA . GLY A 1 267 ? 27.016 -3.534 -0.488 1.00 117.15 267 GLY A CA 1
ATOM 2153 C C . GLY A 1 267 ? 28.234 -3.833 0.358 1.00 117.15 267 GLY A C 1
ATOM 2154 O O . GLY A 1 267 ? 29.313 -4.057 -0.203 1.00 117.15 267 GLY A O 1
ATOM 2155 N N . GLU A 1 268 ? 28.100 -3.848 1.685 1.00 125.58 268 GLU A N 1
ATOM 2156 C CA . GLU A 1 268 ? 29.266 -4.030 2.542 1.00 125.58 268 GLU A CA 1
ATOM 2157 C C . GLU A 1 268 ? 29.788 -5.462 2.495 1.00 125.58 268 GLU A C 1
ATOM 2158 O O . GLU A 1 268 ? 30.995 -5.692 2.633 1.00 125.58 268 GLU A O 1
ATOM 2164 N N . LYS A 1 269 ? 28.900 -6.438 2.318 1.00 125.30 269 LYS A N 1
ATOM 2165 C CA . LYS A 1 269 ? 29.264 -7.850 2.351 1.00 125.30 269 LYS A CA 1
ATOM 2166 C C . LYS A 1 269 ? 29.076 -8.464 0.971 1.00 125.30 269 LYS A C 1
ATOM 2167 O O . LYS A 1 269 ? 28.059 -8.222 0.315 1.00 125.30 269 LYS A O 1
ATOM 2173 N N . MET A 1 270 ? 30.051 -9.259 0.541 1.00 121.20 270 MET A N 1
ATOM 2174 C CA . MET A 1 270 ? 30.005 -9.925 -0.752 1.00 121.20 270 MET A CA 1
ATOM 2175 C C . MET A 1 270 ? 30.063 -11.429 -0.546 1.00 121.20 270 MET A C 1
ATOM 2176 O O . MET A 1 270 ? 30.874 -11.926 0.238 1.00 121.20 270 MET A O 1
ATOM 2181 N N . ALA A 1 271 ? 29.203 -12.149 -1.259 1.00 117.53 271 ALA A N 1
ATOM 2182 C CA . ALA A 1 271 ? 29.135 -13.597 -1.162 1.00 117.53 271 ALA A CA 1
ATOM 2183 C C . ALA A 1 271 ? 29.422 -14.216 -2.520 1.00 117.53 271 ALA A C 1
ATOM 2184 O O . ALA A 1 271 ? 29.106 -13.648 -3.567 1.00 117.53 271 ALA A O 1
ATOM 2186 N N . PHE A 1 272 ? 30.028 -15.397 -2.490 1.00 116.83 272 PHE A N 1
ATOM 2187 C CA . PHE A 1 272 ? 30.372 -16.132 -3.695 1.00 116.83 272 PHE A CA 1
ATOM 2188 C C . PHE A 1 272 ? 29.489 -17.359 -3.839 1.00 116.83 272 PHE A C 1
ATOM 2189 O O . PHE A 1 272 ? 29.188 -18.040 -2.855 1.00 116.83 272 PHE A O 1
ATOM 2197 N N . ARG A 1 273 ? 29.070 -17.630 -5.069 1.00 116.02 273 ARG A N 1
ATOM 2198 C CA . ARG A 1 273 ? 28.447 -18.892 -5.431 1.00 116.02 273 ARG A CA 1
ATOM 2199 C C . ARG A 1 273 ? 29.378 -19.642 -6.373 1.00 116.02 273 ARG A C 1
ATOM 2200 O O . ARG A 1 273 ? 29.858 -19.076 -7.360 1.00 116.02 273 ARG A O 1
ATOM 2208 N N . ARG A 1 274 ? 29.646 -20.902 -6.062 1.00 119.44 274 ARG A N 1
ATOM 2209 C CA . ARG A 1 274 ? 30.612 -21.681 -6.818 1.00 119.44 274 ARG A CA 1
ATOM 2210 C C . ARG A 1 274 ? 29.918 -22.803 -7.577 1.00 119.44 274 ARG A C 1
ATOM 2211 O O . ARG A 1 274 ? 28.745 -23.108 -7.349 1.00 119.44 274 ARG A O 1
ATOM 2219 N N . SER A 1 275 ? 30.667 -23.413 -8.498 1.00 120.26 275 SER A N 1
ATOM 2220 C CA . SER A 1 275 ? 30.143 -24.537 -9.264 1.00 120.26 275 SER A CA 1
ATOM 2221 C C . SER A 1 275 ? 29.857 -25.748 -8.389 1.00 120.26 275 SER A C 1
ATOM 2222 O O . SER A 1 275 ? 29.092 -26.627 -8.799 1.00 120.26 275 SER A O 1
ATOM 2225 N N . ASP A 1 276 ? 30.460 -25.823 -7.204 1.00 117.37 276 ASP A N 1
ATOM 2226 C CA . ASP A 1 276 ? 30.140 -26.893 -6.270 1.00 117.37 276 ASP A CA 1
ATOM 2227 C C . ASP A 1 276 ? 28.804 -26.678 -5.574 1.00 117.37 276 ASP A C 1
ATOM 2228 O O . ASP A 1 276 ? 28.356 -27.566 -4.838 1.00 117.37 276 ASP A O 1
ATOM 2233 N N . GLY A 1 277 ? 28.166 -25.530 -5.780 1.00 112.44 277 GLY A N 1
ATOM 2234 C CA . GLY A 1 277 ? 26.911 -25.226 -5.135 1.00 112.44 277 GLY A CA 1
ATOM 2235 C C . GLY A 1 277 ? 27.024 -24.768 -3.703 1.00 112.44 277 GLY A C 1
ATOM 2236 O O . GLY A 1 277 ? 26.032 -24.836 -2.970 1.00 112.44 277 GLY A O 1
ATOM 2237 N N . ILE A 1 278 ? 28.201 -24.317 -3.274 1.00 115.23 278 ILE A N 1
ATOM 2238 C CA . ILE A 1 278 ? 28.424 -23.833 -1.919 1.00 115.23 278 ILE A CA 1
ATOM 2239 C C . ILE A 1 278 ? 28.449 -22.314 -1.951 1.00 115.23 278 ILE A C 1
ATOM 2240 O O . ILE A 1 278 ? 29.180 -21.714 -2.747 1.00 115.23 278 ILE A O 1
ATOM 2245 N N . ILE A 1 279 ? 27.652 -21.695 -1.087 1.00 115.25 279 ILE A N 1
ATOM 2246 C CA . ILE A 1 279 ? 27.578 -20.246 -0.970 1.00 115.25 279 ILE A CA 1
ATOM 2247 C C . ILE A 1 279 ? 28.245 -19.847 0.336 1.00 115.25 279 ILE A C 1
ATOM 2248 O O . ILE A 1 279 ? 27.913 -20.381 1.402 1.00 115.25 279 ILE A O 1
ATOM 2253 N N . GLU A 1 280 ? 29.185 -18.912 0.252 1.00 119.80 280 GLU A N 1
ATOM 2254 C CA . GLU A 1 280 ? 30.031 -18.538 1.375 1.00 119.80 280 GLU A CA 1
ATOM 2255 C C . GLU A 1 280 ? 30.050 -17.024 1.524 1.00 119.80 280 GLU A C 1
ATOM 2256 O O . GLU A 1 280 ? 29.875 -16.296 0.543 1.00 119.80 280 GLU A O 1
ATOM 2262 N N . LEU A 1 281 ? 30.252 -16.559 2.754 1.00 116.04 281 LEU A N 1
ATOM 2263 C CA . LEU A 1 281 ? 30.223 -15.135 3.050 1.00 116.04 281 LEU A CA 1
ATOM 2264 C C . LEU A 1 281 ? 31.633 -14.570 3.141 1.00 116.04 281 LEU A C 1
ATOM 2265 O O . LEU A 1 281 ? 32.540 -15.207 3.682 1.00 116.04 281 LEU A O 1
ATOM 2270 N N . ARG A 1 282 ? 31.812 -13.366 2.604 1.00 125.32 282 ARG A N 1
ATOM 2271 C CA . ARG A 1 282 ? 33.083 -12.659 2.672 1.00 125.32 282 ARG A CA 1
ATOM 2272 C C . ARG A 1 282 ? 32.816 -11.171 2.852 1.00 125.32 282 ARG A C 1
ATOM 2273 O O . ARG A 1 282 ? 31.699 -10.692 2.649 1.00 125.32 282 ARG A O 1
ATOM 2281 N N . ASP A 1 283 ? 33.857 -10.442 3.244 1.00 131.50 283 ASP A N 1
ATOM 2282 C CA . ASP A 1 283 ? 33.769 -9.002 3.454 1.00 131.50 283 ASP A CA 1
ATOM 2283 C C . ASP A 1 283 ? 34.581 -8.266 2.397 1.00 131.50 283 ASP A C 1
ATOM 2284 O O . ASP A 1 283 ? 35.682 -8.696 2.043 1.00 131.50 283 ASP A O 1
ATOM 2289 N N . VAL A 1 284 ? 34.043 -7.145 1.910 1.00 130.88 284 VAL A N 1
ATOM 2290 C CA . VAL A 1 284 ? 34.678 -6.431 0.805 1.00 130.88 284 VAL A CA 1
ATOM 2291 C C . VAL A 1 284 ? 36.002 -5.815 1.243 1.00 130.88 284 VAL A C 1
ATOM 2292 O O . VAL A 1 284 ? 36.979 -5.816 0.485 1.00 130.88 284 VAL A O 1
ATOM 2296 N N . ASN A 1 285 ? 36.054 -5.271 2.461 1.00 131.74 285 ASN A N 1
ATOM 2297 C CA . ASN A 1 285 ? 37.302 -4.686 2.941 1.00 131.74 285 ASN A CA 1
ATOM 2298 C C . ASN A 1 285 ? 38.424 -5.710 2.934 1.00 131.74 285 ASN A C 1
ATOM 2299 O O . ASN A 1 285 ? 39.561 -5.396 2.566 1.00 131.74 285 ASN A O 1
ATOM 2304 N N . ASP A 1 286 ? 38.122 -6.946 3.334 1.00 140.37 286 ASP A N 1
ATOM 2305 C CA . ASP A 1 286 ? 39.143 -7.985 3.347 1.00 140.37 286 ASP A CA 1
ATOM 2306 C C . ASP A 1 286 ? 39.673 -8.258 1.947 1.00 140.37 286 ASP A C 1
ATOM 2307 O O . ASP A 1 286 ? 40.886 -8.392 1.752 1.00 140.37 286 ASP A O 1
ATOM 2312 N N . LEU A 1 287 ? 38.779 -8.345 0.959 1.00 136.11 287 LEU A N 1
ATOM 2313 C CA . LEU A 1 287 ? 39.220 -8.602 -0.408 1.00 136.11 287 LEU A CA 1
ATOM 2314 C C . LEU A 1 287 ? 40.076 -7.461 -0.938 1.00 136.11 287 LEU A C 1
ATOM 2315 O O . LEU A 1 287 ? 41.095 -7.696 -1.599 1.00 136.11 287 LEU A O 1
ATOM 2320 N N . ASN A 1 288 ? 39.679 -6.220 -0.660 1.00 133.12 288 ASN A N 1
ATOM 2321 C CA . ASN A 1 288 ? 40.447 -5.084 -1.153 1.00 133.12 288 ASN A CA 1
ATOM 2322 C C . ASN A 1 288 ? 41.851 -5.074 -0.567 1.00 133.12 288 ASN A C 1
ATOM 2323 O O . ASN A 1 288 ? 42.826 -4.811 -1.277 1.00 133.12 288 ASN A O 1
ATOM 2328 N N . LYS A 1 289 ? 41.974 -5.369 0.724 1.00 135.71 289 LYS A N 1
ATOM 2329 C CA . LYS A 1 289 ? 43.266 -5.400 1.393 1.00 135.71 289 LYS A CA 1
ATOM 2330 C C . LYS A 1 289 ? 43.901 -6.782 1.380 1.00 135.71 289 LYS A C 1
ATOM 2331 O O . LYS A 1 289 ? 44.824 -7.033 2.163 1.00 135.71 289 LYS A O 1
ATOM 2337 N N . ASN A 1 290 ? 43.425 -7.679 0.516 1.00 140.89 290 ASN A N 1
ATOM 2338 C CA . ASN A 1 290 ? 43.975 -9.030 0.387 1.00 140.89 290 ASN A CA 1
ATOM 2339 C C . ASN A 1 290 ? 43.932 -9.785 1.713 1.00 140.89 290 ASN A C 1
ATOM 2340 O O . ASN A 1 290 ? 44.955 -10.245 2.224 1.00 140.89 290 ASN A O 1
ATOM 2345 N N . ILE A 1 291 ? 42.738 -9.903 2.283 1.00 140.51 291 ILE A N 1
ATOM 2346 C CA . ILE A 1 291 ? 42.495 -10.704 3.476 1.00 140.51 291 ILE A CA 1
ATOM 2347 C C . ILE A 1 291 ? 41.412 -11.719 3.145 1.00 140.51 291 ILE A C 1
ATOM 2348 O O . ILE A 1 291 ? 40.405 -11.375 2.517 1.00 140.51 291 ILE A O 1
ATOM 2353 N N . ASP A 1 292 ? 41.626 -12.968 3.545 1.00 140.40 292 ASP A N 1
ATOM 2354 C CA . ASP A 1 292 ? 40.678 -14.047 3.295 1.00 140.40 292 ASP A CA 1
ATOM 2355 C C . ASP A 1 292 ? 39.959 -14.388 4.593 1.00 140.40 292 ASP A C 1
ATOM 2356 O O . ASP A 1 292 ? 40.598 -14.782 5.574 1.00 140.40 292 ASP A O 1
ATOM 2361 N N . LYS A 1 293 ? 38.636 -14.238 4.595 1.00 134.07 293 LYS A N 1
ATOM 2362 C CA . LYS A 1 293 ? 37.806 -14.547 5.751 1.00 134.07 293 LYS A CA 1
ATOM 2363 C C . LYS A 1 293 ? 36.533 -15.228 5.280 1.00 134.07 293 LYS A C 1
ATOM 2364 O O . LYS A 1 293 ? 35.846 -14.715 4.392 1.00 134.07 293 LYS A O 1
ATOM 2370 N N . VAL A 1 294 ? 36.219 -16.377 5.874 1.00 127.20 294 VAL A N 1
ATOM 2371 C CA . VAL A 1 294 ? 35.002 -17.117 5.573 1.00 127.20 294 VAL A CA 1
ATOM 2372 C C . VAL A 1 294 ? 34.250 -17.336 6.876 1.00 127.20 294 VAL A C 1
ATOM 2373 O O . VAL A 1 294 ? 34.780 -17.954 7.806 1.00 127.20 294 VAL A O 1
ATOM 2377 N N . TYR A 1 295 ? 33.018 -16.837 6.942 1.00 122.99 295 TYR A N 1
ATOM 2378 C CA . TYR A 1 295 ? 32.253 -16.932 8.178 1.00 122.99 295 TYR A CA 1
ATOM 2379 C C . TYR A 1 295 ? 31.324 -18.139 8.181 1.00 122.99 295 TYR A C 1
ATOM 2380 O O . TYR A 1 295 ? 31.436 -19.007 9.052 1.00 122.99 295 TYR A O 1
ATOM 2389 N N . ALA A 1 296 ? 30.412 -18.212 7.217 1.00 116.34 296 ALA A N 1
ATOM 2390 C CA . ALA A 1 296 ? 29.429 -19.281 7.168 1.00 116.34 296 ALA A CA 1
ATOM 2391 C C . ALA A 1 296 ? 29.297 -19.802 5.744 1.00 116.34 296 ALA A C 1
ATOM 2392 O O . ALA A 1 296 ? 29.609 -19.109 4.775 1.00 116.34 296 ALA A O 1
ATOM 2394 N N . GLN A 1 297 ? 28.826 -21.039 5.632 1.00 113.61 297 GLN A N 1
ATOM 2395 C CA . GLN A 1 297 ? 28.661 -21.701 4.349 1.00 113.61 297 GLN A CA 1
ATOM 2396 C C . GLN A 1 297 ? 27.266 -22.295 4.254 1.00 113.61 297 GLN A C 1
ATOM 2397 O O . GLN A 1 297 ? 26.622 -22.588 5.264 1.00 113.61 297 GLN A O 1
ATOM 2403 N N . VAL A 1 298 ? 26.801 -22.469 3.023 1.00 109.26 298 VAL A 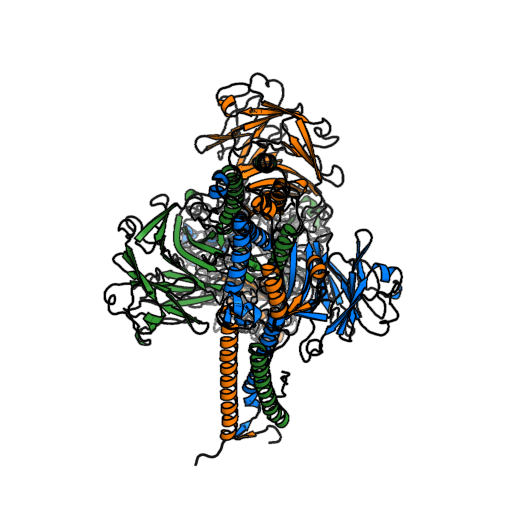N 1
ATOM 2404 C CA . VAL A 1 298 ? 25.535 -23.133 2.752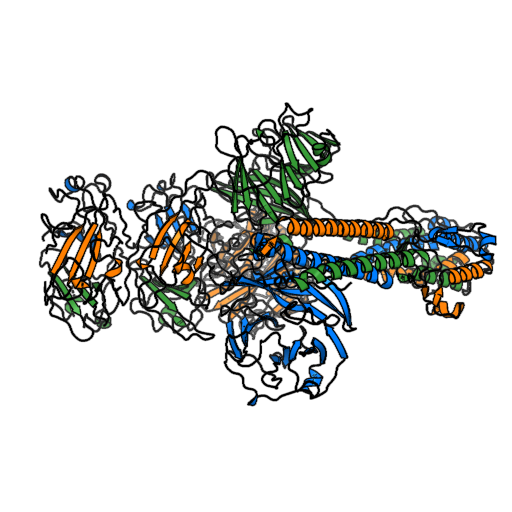 1.00 109.26 298 VAL A CA 1
ATOM 2405 C C . VAL A 1 298 ? 25.727 -24.090 1.586 1.00 109.26 298 VAL A C 1
ATOM 2406 O O . VAL A 1 298 ? 26.274 -23.725 0.541 1.00 109.26 298 VAL A O 1
ATOM 2410 N N . THR A 1 299 ? 25.274 -25.325 1.772 1.00 102.43 299 THR A N 1
ATOM 2411 C CA . THR A 1 299 ? 25.358 -26.350 0.745 1.00 102.43 299 THR A CA 1
ATOM 2412 C C . THR A 1 299 ? 23.954 -26.739 0.310 1.00 102.43 299 THR A C 1
ATOM 2413 O O . THR A 1 299 ? 23.093 -27.029 1.144 1.00 102.43 299 THR A O 1
ATOM 2417 N N . ILE A 1 300 ? 23.733 -26.743 -1.000 1.00 97.99 300 ILE A N 1
ATOM 2418 C CA . ILE A 1 300 ? 22.407 -26.942 -1.574 1.00 97.99 300 ILE A CA 1
ATOM 2419 C C . ILE A 1 300 ? 22.401 -28.249 -2.356 1.00 97.99 300 ILE A C 1
ATOM 2420 O O . ILE A 1 300 ? 23.408 -28.593 -2.988 1.00 97.99 300 ILE A O 1
ATOM 2425 N N . PRO A 1 301 ? 21.308 -29.012 -2.334 1.00 97.59 301 PRO A N 1
ATOM 2426 C CA . PRO A 1 301 ? 21.273 -30.275 -3.085 1.00 97.59 301 PRO A CA 1
ATOM 2427 C C . PRO A 1 301 ? 21.467 -30.099 -4.582 1.00 97.59 301 PRO A C 1
ATOM 2428 O O . PRO A 1 301 ? 21.484 -28.977 -5.097 1.00 97.59 301 PRO A O 1
ATOM 2432 N N . LEU A 1 302 ? 21.617 -31.216 -5.286 1.00 103.51 302 LEU A N 1
ATOM 2433 C CA . LEU A 1 302 ? 21.800 -31.218 -6.730 1.00 103.51 302 LEU A CA 1
ATOM 2434 C C . LEU A 1 302 ? 20.505 -31.017 -7.500 1.00 103.51 302 LEU A C 1
ATOM 2435 O O . LEU A 1 302 ? 20.535 -30.428 -8.587 1.00 103.51 302 LEU A O 1
ATOM 2440 N N . GLU A 1 303 ? 19.371 -31.466 -6.964 1.00 107.33 303 GLU A N 1
ATOM 2441 C CA . GLU A 1 303 ? 18.118 -31.428 -7.707 1.00 107.33 303 GLU A CA 1
ATOM 2442 C C . GLU A 1 303 ? 17.654 -30.012 -8.007 1.00 107.33 303 GLU A C 1
ATOM 2443 O O . GLU A 1 303 ? 16.749 -29.831 -8.827 1.00 107.33 303 GLU A O 1
ATOM 2449 N N . GLU A 1 304 ? 18.241 -29.007 -7.359 1.00 104.41 304 GLU A N 1
ATOM 2450 C CA . GLU A 1 304 ? 17.941 -27.621 -7.669 1.00 104.41 304 GLU A CA 1
ATOM 2451 C C . GLU A 1 304 ? 19.002 -26.950 -8.524 1.00 104.41 304 GLU A C 1
ATOM 2452 O O . GLU A 1 304 ? 18.836 -25.778 -8.874 1.00 104.41 304 GLU A O 1
ATOM 2458 N N . ARG A 1 305 ? 20.075 -27.657 -8.871 1.00 100.88 305 ARG A N 1
ATOM 2459 C CA . ARG A 1 305 ? 21.184 -27.053 -9.597 1.00 100.88 305 ARG A CA 1
ATOM 2460 C C . ARG A 1 305 ? 21.145 -27.336 -11.089 1.00 100.88 305 ARG A C 1
ATOM 2461 O O . ARG A 1 305 ? 21.174 -26.398 -11.891 1.00 100.88 305 ARG A O 1
ATOM 2469 N N . GLU A 1 306 ? 21.088 -28.603 -11.474 1.00 98.17 306 GLU A N 1
ATOM 2470 C CA . GLU A 1 306 ? 21.227 -29.016 -12.857 1.00 98.17 306 GLU A CA 1
ATOM 2471 C C . GLU A 1 306 ? 19.992 -28.604 -13.652 1.00 98.17 306 GLU A C 1
ATOM 2472 O O . GLU A 1 306 ? 18.908 -28.403 -13.101 1.00 98.17 306 GLU A O 1
ATOM 2478 N N . ASN A 1 307 ? 20.153 -28.481 -14.966 1.00 98.84 307 ASN A N 1
ATOM 2479 C CA . ASN A 1 307 ? 19.035 -28.176 -15.842 1.00 98.84 307 ASN A CA 1
ATOM 2480 C C . ASN A 1 307 ? 18.129 -29.369 -16.091 1.00 98.84 307 ASN A C 1
ATOM 2481 O O . ASN A 1 307 ? 17.016 -29.186 -16.595 1.00 98.84 307 ASN A O 1
ATOM 2486 N N . ASP A 1 308 ? 18.571 -30.578 -15.755 1.00 102.05 30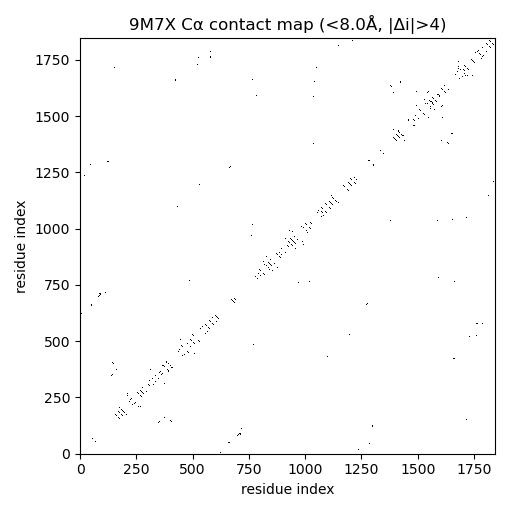8 ASP A N 1
ATOM 2487 C CA . ASP A 1 308 ? 17.761 -31.768 -15.962 1.00 102.05 308 ASP A CA 1
ATOM 2488 C C . ASP A 1 308 ? 16.868 -32.098 -14.775 1.00 102.05 308 ASP A C 1
ATOM 2489 O O . ASP A 1 308 ? 16.036 -33.005 -14.884 1.00 102.05 308 ASP A O 1
ATOM 2494 N N . TYR A 1 309 ? 17.013 -31.396 -13.653 1.00 100.66 309 TYR A N 1
ATOM 2495 C CA . TYR A 1 309 ? 16.120 -31.593 -12.518 1.00 100.66 309 TYR A CA 1
ATOM 2496 C C . TYR A 1 309 ? 15.267 -30.360 -12.263 1.00 100.66 309 TYR A C 1
ATOM 2497 O O . TYR A 1 309 ? 14.045 -30.419 -12.428 1.00 100.66 309 TYR A O 1
ATOM 2506 N N . ARG A 1 310 ? 15.887 -29.227 -11.922 1.00 96.69 310 ARG A N 1
ATOM 2507 C CA . ARG A 1 310 ? 15.248 -27.936 -11.726 1.00 96.69 310 ARG A CA 1
ATOM 2508 C C . ARG A 1 310 ? 16.338 -26.895 -11.893 1.00 96.69 310 ARG A C 1
ATOM 2509 O O . ARG A 1 310 ? 17.319 -26.928 -11.137 1.00 96.69 310 ARG A O 1
ATOM 2517 N N . PRO A 1 311 ? 16.217 -25.974 -12.836 1.00 93.96 311 PRO A N 1
ATOM 2518 C CA . PRO A 1 311 ? 17.303 -25.024 -13.090 1.00 93.96 311 PRO A CA 1
ATOM 2519 C C . PRO A 1 311 ? 17.450 -24.007 -11.965 1.00 93.96 311 PRO A C 1
ATOM 2520 O O . PRO A 1 311 ? 16.599 -23.866 -11.087 1.00 93.96 311 PRO A O 1
ATOM 2524 N N . MET A 1 312 ? 18.575 -23.297 -12.011 1.00 100.27 312 MET A N 1
ATOM 2525 C CA . MET A 1 312 ? 18.868 -22.194 -11.101 1.00 100.27 312 MET A CA 1
ATOM 2526 C C . MET A 1 312 ? 18.382 -20.886 -11.709 1.00 100.27 312 MET A C 1
ATOM 2527 O O . MET A 1 312 ? 18.580 -20.638 -12.902 1.00 100.27 312 MET A O 1
ATOM 2532 N N . GLN A 1 313 ? 17.766 -20.040 -10.889 1.00 89.21 313 GLN A N 1
ATOM 2533 C CA . GLN A 1 313 ? 17.423 -18.682 -11.282 1.00 89.21 313 GLN A CA 1
ATOM 2534 C C . GLN A 1 313 ? 17.586 -17.741 -10.098 1.00 89.21 313 GLN A C 1
ATOM 2535 O O . GLN A 1 313 ? 16.682 -17.628 -9.267 1.00 89.21 313 GLN A O 1
ATOM 2541 N N . GLY A 1 314 ? 18.732 -17.077 -10.016 1.00 87.97 314 GLY A N 1
ATOM 2542 C CA . GLY A 1 314 ? 18.908 -15.915 -9.169 1.00 87.97 314 GLY A CA 1
ATOM 2543 C C . GLY A 1 314 ? 18.964 -16.252 -7.685 1.00 87.97 314 GLY A C 1
ATOM 2544 O O . GLY A 1 314 ? 18.388 -17.233 -7.208 1.00 87.97 314 GLY A O 1
ATOM 2545 N N . VAL A 1 315 ? 19.666 -15.397 -6.941 1.00 80.49 315 VAL A N 1
ATOM 2546 C CA . VAL A 1 315 ? 19.796 -15.487 -5.495 1.00 80.49 315 VAL A CA 1
ATOM 2547 C C . VAL A 1 315 ? 19.822 -14.079 -4.910 1.00 80.49 315 VAL A C 1
ATOM 2548 O O . VAL A 1 315 ? 19.884 -13.086 -5.631 1.00 80.49 315 VAL A O 1
ATOM 2552 N N . ALA A 1 316 ? 19.776 -14.010 -3.581 1.00 82.58 316 ALA A N 1
ATOM 2553 C CA . ALA A 1 316 ? 19.931 -12.761 -2.846 1.00 82.58 316 ALA A CA 1
ATOM 2554 C C . ALA A 1 316 ? 20.178 -13.097 -1.385 1.00 82.58 316 ALA A C 1
ATOM 2555 O O . ALA A 1 316 ? 19.635 -14.070 -0.861 1.00 82.58 316 ALA A O 1
ATOM 2557 N N . ILE A 1 317 ? 20.995 -12.276 -0.730 1.00 94.37 317 ILE A N 1
ATOM 2558 C CA . ILE A 1 317 ? 21.420 -12.538 0.639 1.00 94.37 317 ILE A CA 1
ATOM 2559 C C . ILE A 1 317 ? 21.053 -11.346 1.506 1.00 94.37 317 ILE A C 1
ATOM 2560 O O . ILE A 1 317 ? 20.913 -10.226 1.005 1.00 94.37 317 ILE A O 1
ATOM 2565 N N . SER A 1 318 ? 20.909 -11.589 2.801 1.00 99.14 318 SER A N 1
ATOM 2566 C CA . SER A 1 318 ? 20.574 -10.575 3.790 1.00 99.14 318 SER A CA 1
ATOM 2567 C C . SER A 1 318 ? 21.551 -10.663 4.956 1.00 99.14 318 SER A C 1
ATOM 2568 O O . SER A 1 318 ? 22.568 -11.358 4.897 1.00 99.14 318 SER A O 1
ATOM 2571 N N . ASP A 1 319 ? 21.235 -9.940 6.027 1.00 99.24 319 ASP A N 1
ATOM 2572 C CA . ASP A 1 319 ? 22.050 -9.993 7.231 1.00 99.24 319 ASP A CA 1
ATOM 2573 C C . ASP A 1 319 ? 21.945 -11.320 7.966 1.00 99.24 319 ASP A C 1
ATOM 2574 O O . ASP A 1 319 ? 22.939 -11.762 8.551 1.00 99.24 319 ASP A O 1
ATOM 2579 N N . LYS A 1 320 ? 20.777 -11.962 7.964 1.00 97.19 320 LYS A N 1
ATOM 2580 C CA . LYS A 1 320 ? 20.578 -13.175 8.742 1.00 97.19 320 LYS A CA 1
ATOM 2581 C C . LYS A 1 320 ? 19.968 -14.306 7.929 1.00 97.19 320 LYS A C 1
ATOM 2582 O O . LYS A 1 320 ? 19.767 -15.398 8.470 1.00 97.19 320 LYS A O 1
ATOM 2588 N N . ASN A 1 321 ? 19.658 -14.082 6.658 1.00 93.59 321 ASN A N 1
ATOM 2589 C CA . ASN A 1 321 ? 18.970 -15.077 5.858 1.00 93.59 321 ASN A CA 1
ATOM 2590 C C . ASN A 1 321 ? 19.587 -15.152 4.470 1.00 93.59 321 ASN A C 1
ATOM 2591 O O . ASN A 1 321 ? 20.151 -14.181 3.960 1.00 93.59 321 ASN A O 1
ATOM 2596 N N . CYS A 1 322 ? 19.470 -16.329 3.868 1.00 94.25 322 CYS A N 1
ATOM 2597 C CA . CYS A 1 322 ? 19.895 -16.579 2.500 1.00 94.25 322 CYS A CA 1
ATOM 2598 C C . CYS A 1 322 ? 18.694 -17.021 1.684 1.00 94.25 322 CYS A C 1
ATOM 2599 O O . CYS A 1 322 ? 17.898 -17.849 2.136 1.00 94.25 322 CYS A O 1
ATOM 2602 N N . TYR A 1 323 ? 18.561 -16.469 0.484 1.00 87.81 323 TYR A N 1
ATOM 2603 C CA . TYR A 1 323 ? 17.410 -16.719 -0.367 1.00 87.81 323 TYR A CA 1
ATOM 2604 C C . TYR A 1 323 ? 17.854 -17.420 -1.641 1.00 87.81 323 TYR A C 1
ATOM 2605 O O . TYR A 1 323 ? 18.779 -16.961 -2.317 1.00 87.81 323 TYR A O 1
ATOM 2614 N N . TRP A 1 324 ? 17.190 -18.525 -1.959 1.00 89.76 324 TRP A N 1
ATOM 2615 C CA . TRP A 1 324 ? 17.463 -19.303 -3.155 1.00 89.76 324 TRP A CA 1
ATOM 2616 C C . TRP A 1 324 ? 16.150 -19.547 -3.880 1.00 89.76 324 TRP A C 1
ATOM 2617 O O . TRP A 1 324 ? 15.079 -19.558 -3.267 1.00 89.76 324 TRP A O 1
ATOM 2628 N N . MET A 1 325 ? 16.234 -19.744 -5.191 1.00 88.69 325 MET A N 1
ATOM 2629 C CA . MET A 1 325 ? 15.055 -19.789 -6.037 1.00 88.69 325 MET A CA 1
ATOM 2630 C C . MET A 1 325 ? 15.179 -20.987 -6.974 1.00 88.69 325 MET A C 1
ATOM 2631 O O . MET A 1 325 ? 16.261 -21.557 -7.128 1.00 88.69 325 MET A O 1
ATOM 2636 N N . SER A 1 326 ? 14.070 -21.369 -7.605 1.00 92.81 326 SER A N 1
ATOM 2637 C CA . SER A 1 326 ? 13.920 -22.712 -8.149 1.00 92.81 326 SER A CA 1
ATOM 2638 C C . SER A 1 326 ? 13.621 -22.663 -9.640 1.00 92.81 326 SER A C 1
ATOM 2639 O O . SER A 1 326 ? 13.803 -21.642 -10.303 1.00 92.81 326 SER A O 1
ATOM 2642 N N . GLY A 1 327 ? 13.180 -23.808 -10.160 1.00 95.00 327 GLY A N 1
ATOM 2643 C CA . GLY A 1 327 ? 13.198 -24.089 -11.583 1.00 95.00 327 GLY A CA 1
ATOM 2644 C C . GLY A 1 327 ? 12.100 -23.542 -12.474 1.00 95.00 327 GLY A C 1
ATOM 2645 O O . GLY A 1 327 ? 11.751 -22.362 -12.389 1.00 95.00 327 GLY A O 1
ATOM 2646 N N . TRP A 1 328 ? 11.548 -24.406 -13.333 1.00 97.74 328 TRP A N 1
ATOM 2647 C CA . TRP A 1 328 ? 10.898 -23.960 -14.561 1.00 97.74 328 TRP A CA 1
ATOM 2648 C C . TRP A 1 328 ? 9.702 -23.054 -14.320 1.00 97.74 328 TRP A C 1
ATOM 2649 O O . TRP A 1 328 ? 9.574 -22.032 -15.001 1.00 97.74 328 TRP A O 1
ATOM 2660 N N . GLY A 1 329 ? 8.823 -23.398 -13.390 1.00 104.98 329 GLY A N 1
ATOM 2661 C CA . GLY A 1 329 ? 7.707 -22.536 -13.065 1.00 104.98 329 GLY A CA 1
ATOM 2662 C C . GLY A 1 329 ? 6.476 -22.679 -13.935 1.00 104.98 329 GLY A C 1
ATOM 2663 O O . GLY A 1 329 ? 5.588 -21.821 -13.859 1.00 104.98 329 GLY A O 1
ATOM 2664 N N . THR A 1 330 ? 6.384 -23.722 -14.752 1.00 107.98 330 THR A N 1
ATOM 2665 C CA . THR A 1 330 ? 5.160 -24.001 -15.486 1.00 107.98 330 THR A CA 1
ATOM 2666 C C . THR A 1 330 ? 4.167 -24.673 -14.541 1.00 107.98 330 THR A C 1
ATOM 2667 O O . THR A 1 330 ? 4.330 -24.649 -13.319 1.00 107.98 330 THR A O 1
ATOM 2671 N N . ASP A 1 331 ? 3.109 -25.266 -15.098 1.00 109.69 331 ASP A N 1
ATOM 2672 C CA . ASP A 1 331 ? 2.232 -26.103 -14.286 1.00 109.69 331 ASP A CA 1
ATOM 2673 C C . ASP A 1 331 ? 3.034 -27.204 -13.607 1.00 109.69 331 ASP A C 1
ATOM 2674 O O . ASP A 1 331 ? 2.699 -27.642 -12.501 1.00 109.69 331 ASP A O 1
ATOM 2679 N N . GLU A 1 332 ? 4.107 -27.648 -14.250 1.00 108.24 332 GLU A N 1
ATOM 2680 C CA . GLU A 1 332 ? 5.069 -28.541 -13.628 1.00 108.24 332 GLU A CA 1
ATOM 2681 C C . GLU A 1 332 ? 6.288 -27.736 -13.190 1.00 108.24 332 GLU A C 1
ATOM 2682 O O . GLU A 1 332 ? 6.580 -26.682 -13.764 1.00 108.24 332 GLU A O 1
ATOM 2688 N N . ASN A 1 333 ? 6.963 -28.221 -12.146 1.00 103.06 333 ASN A N 1
ATOM 2689 C CA . ASN A 1 333 ? 8.221 -27.659 -11.643 1.00 103.06 333 ASN A CA 1
ATOM 2690 C C . ASN A 1 333 ? 8.012 -26.352 -10.878 1.00 103.06 333 ASN A C 1
ATOM 2691 O O . ASN A 1 333 ? 8.962 -25.806 -10.312 1.00 103.06 333 ASN A O 1
ATOM 2696 N N . ILE A 1 334 ? 6.778 -25.836 -10.903 1.00 103.74 334 ILE A N 1
ATOM 2697 C CA . ILE A 1 334 ? 6.225 -24.873 -9.945 1.00 103.74 334 ILE A CA 1
ATOM 2698 C C . ILE A 1 334 ? 7.301 -24.071 -9.223 1.00 103.74 334 ILE A C 1
ATOM 2699 O O . ILE A 1 334 ? 7.783 -24.491 -8.166 1.00 103.74 334 ILE A O 1
ATOM 2704 N N . GLY A 1 335 ? 7.711 -22.943 -9.797 1.00 99.14 335 GLY A N 1
ATOM 2705 C CA . GLY A 1 335 ? 8.811 -22.189 -9.216 1.00 99.14 335 GLY A CA 1
ATOM 2706 C C . GLY A 1 335 ? 8.567 -21.872 -7.750 1.00 99.14 335 GLY A C 1
ATOM 2707 O O . GLY A 1 335 ? 7.468 -21.476 -7.353 1.00 99.14 335 GLY A O 1
ATOM 2708 N N . LYS A 1 336 ? 9.604 -22.060 -6.937 1.00 94.66 336 LYS A N 1
ATOM 2709 C CA . LYS A 1 336 ? 9.506 -21.891 -5.496 1.00 94.66 336 LYS A CA 1
ATOM 2710 C C . LYS A 1 336 ? 10.663 -21.042 -4.995 1.00 94.66 336 LYS A C 1
ATOM 2711 O O . LYS A 1 336 ? 11.631 -20.785 -5.714 1.00 94.66 336 LYS A O 1
ATOM 2717 N N . VAL A 1 337 ? 10.552 -20.615 -3.741 1.00 91.17 337 VAL A N 1
ATOM 2718 C CA . VAL A 1 337 ? 11.579 -19.835 -3.063 1.00 91.17 337 VAL A CA 1
ATOM 2719 C C . VAL A 1 337 ? 11.905 -20.512 -1.742 1.00 91.17 337 VAL A C 1
ATOM 2720 O O . VAL A 1 337 ? 10.998 -20.836 -0.967 1.00 91.17 337 VAL A O 1
ATOM 2724 N N . PHE A 1 338 ? 13.191 -20.719 -1.484 1.00 90.39 338 PHE A N 1
ATOM 2725 C CA . PHE A 1 338 ? 13.656 -21.284 -0.228 1.00 90.39 338 PHE A CA 1
ATOM 2726 C C . PHE A 1 338 ? 14.320 -20.197 0.598 1.00 90.39 338 PHE A C 1
ATOM 2727 O O . PHE A 1 338 ? 15.161 -19.449 0.093 1.00 90.39 338 PHE A O 1
ATOM 2735 N N . VAL A 1 339 ? 13.944 -20.108 1.869 1.00 91.37 339 VAL A N 1
ATOM 2736 C CA . VAL A 1 339 ? 14.554 -19.174 2.807 1.00 91.37 339 VAL A CA 1
ATOM 2737 C C . VAL A 1 339 ? 15.464 -19.968 3.730 1.00 91.37 339 VAL A C 1
ATOM 2738 O O . VAL A 1 339 ? 15.096 -21.054 4.192 1.00 91.37 339 VAL A O 1
ATOM 2742 N N . TYR A 1 340 ? 16.661 -19.450 3.970 1.00 93.43 340 TYR A N 1
ATOM 2743 C CA . TYR A 1 340 ? 17.689 -20.197 4.674 1.00 93.43 340 TYR A CA 1
ATOM 2744 C C . TYR A 1 340 ? 18.266 -19.388 5.824 1.00 93.43 340 TYR A C 1
ATOM 2745 O O . TYR A 1 340 ? 17.965 -18.206 6.009 1.00 93.43 340 TYR A O 1
ATOM 2754 N N . ASP A 1 341 ? 19.100 -20.066 6.600 1.00 106.63 341 ASP A N 1
ATOM 2755 C CA . ASP A 1 341 ? 19.907 -19.482 7.657 1.00 106.63 341 ASP A CA 1
ATOM 2756 C C . ASP A 1 341 ? 21.371 -19.816 7.405 1.00 106.63 341 ASP A C 1
ATOM 2757 O O . ASP A 1 341 ? 21.706 -20.818 6.773 1.00 106.63 341 ASP A O 1
ATOM 2762 N N . TRP A 1 342 ? 22.251 -18.959 7.909 1.00 107.58 342 TRP A N 1
ATOM 2763 C CA . TRP A 1 342 ? 23.679 -19.179 7.752 1.00 107.58 342 TRP A CA 1
ATOM 2764 C C . TRP A 1 342 ? 24.206 -20.318 8.612 1.00 107.58 342 TRP A C 1
ATOM 2765 O O . TRP A 1 342 ? 25.363 -20.714 8.444 1.00 107.58 342 TRP A O 1
ATOM 2776 N N . HIS A 1 343 ? 23.396 -20.849 9.525 1.00 116.25 343 HIS A N 1
ATOM 2777 C CA . HIS A 1 343 ? 23.788 -22.056 10.240 1.00 116.25 343 HIS A CA 1
ATOM 2778 C C . HIS A 1 343 ? 23.590 -23.316 9.416 1.00 116.25 343 HIS A C 1
ATOM 2779 O O . HIS A 1 343 ? 24.013 -24.390 9.853 1.00 116.25 343 HIS A O 1
ATOM 2786 N N . GLY A 1 344 ? 22.966 -23.213 8.247 1.00 108.37 344 GLY A N 1
ATOM 2787 C CA . GLY A 1 344 ? 22.740 -24.367 7.404 1.00 108.37 344 GLY A CA 1
ATOM 2788 C C . GLY A 1 344 ? 21.399 -25.024 7.648 1.00 108.37 344 GLY A C 1
ATOM 2789 O O . GLY A 1 344 ? 21.269 -26.245 7.534 1.00 108.37 344 GLY A O 1
ATOM 2790 N N . LYS A 1 345 ? 20.391 -24.227 7.978 1.00 103.72 345 LYS A N 1
ATOM 2791 C CA . LYS A 1 345 ? 19.048 -24.726 8.217 1.00 103.72 345 LYS A CA 1
ATOM 2792 C C . LYS A 1 345 ? 18.077 -24.149 7.198 1.00 103.72 345 LYS A C 1
ATOM 2793 O O . LYS A 1 345 ? 18.157 -22.978 6.823 1.00 103.72 345 LYS A O 1
ATOM 2799 N N . LEU A 1 346 ? 17.151 -24.991 6.756 1.00 95.77 346 LEU A N 1
ATOM 2800 C CA . LEU A 1 346 ? 16.071 -24.576 5.876 1.00 95.77 346 LEU A CA 1
ATOM 2801 C C . LEU A 1 346 ? 14.868 -24.224 6.736 1.00 95.77 346 LEU A C 1
ATOM 2802 O O . LEU A 1 346 ? 14.556 -24.941 7.690 1.00 95.77 346 LEU A O 1
ATOM 2807 N N . LEU A 1 347 ? 14.195 -23.127 6.399 1.00 92.29 347 LEU A N 1
ATOM 2808 C CA . LEU A 1 347 ? 13.122 -22.611 7.235 1.00 92.29 347 LEU A CA 1
ATOM 2809 C C . LEU A 1 347 ? 11.742 -22.765 6.616 1.00 92.29 347 LEU A C 1
ATOM 2810 O O . LEU A 1 347 ? 10.881 -23.431 7.199 1.00 92.29 347 LEU A O 1
ATOM 2815 N N . ASP A 1 348 ? 11.516 -22.201 5.431 1.00 96.76 348 ASP A N 1
ATOM 2816 C CA . ASP A 1 348 ? 10.181 -22.129 4.853 1.00 96.76 348 ASP A CA 1
ATOM 2817 C C . ASP A 1 348 ? 10.267 -22.292 3.344 1.00 96.76 348 ASP A C 1
ATOM 2818 O O . ASP A 1 348 ? 11.341 -22.184 2.748 1.00 96.76 348 ASP A O 1
ATOM 2823 N N . THR A 1 349 ? 9.116 -22.566 2.732 1.00 94.90 349 THR A N 1
ATOM 2824 C CA . THR A 1 349 ? 8.989 -22.653 1.285 1.00 94.90 349 THR A CA 1
ATOM 2825 C C . THR A 1 349 ? 7.752 -21.886 0.841 1.00 94.90 349 THR A C 1
ATOM 2826 O O . THR A 1 349 ? 6.802 -21.707 1.606 1.00 94.90 349 THR A O 1
ATOM 2830 N N . ILE A 1 350 ? 7.777 -21.424 -0.406 1.00 94.13 350 ILE A N 1
ATOM 2831 C CA . ILE A 1 350 ? 6.685 -20.646 -0.982 1.00 94.13 350 ILE A CA 1
ATOM 2832 C C . ILE A 1 350 ? 6.451 -21.124 -2.407 1.00 94.13 350 ILE A C 1
ATOM 2833 O O . ILE A 1 350 ? 7.405 -21.312 -3.166 1.00 94.13 350 ILE A O 1
ATOM 2838 N N . THR A 1 351 ? 5.188 -21.313 -2.774 1.00 99.39 351 THR A N 1
ATOM 2839 C CA . THR A 1 351 ? 4.820 -21.691 -4.129 1.00 99.39 351 THR A CA 1
ATOM 2840 C C . THR A 1 351 ? 4.210 -20.498 -4.853 1.00 99.39 351 THR A C 1
ATOM 2841 O O . THR A 1 351 ? 3.270 -19.873 -4.354 1.00 99.39 351 THR A O 1
ATOM 2845 N N . LEU A 1 352 ? 4.743 -20.192 -6.036 1.00 94.62 352 LEU A N 1
ATOM 2846 C CA . LEU A 1 352 ? 4.327 -19.006 -6.784 1.00 94.62 352 LEU A CA 1
ATOM 2847 C C . LEU A 1 352 ? 3.200 -19.378 -7.739 1.00 94.62 352 LEU A C 1
ATOM 2848 O O . LEU A 1 352 ? 3.398 -19.637 -8.927 1.00 94.62 352 LEU A O 1
ATOM 2853 N N . ASP A 1 353 ? 1.986 -19.400 -7.196 1.00 102.49 353 ASP A N 1
ATOM 2854 C CA . ASP A 1 353 ? 0.778 -19.595 -7.978 1.00 102.49 353 ASP A CA 1
ATOM 2855 C C . ASP A 1 353 ? -0.278 -18.529 -7.737 1.00 102.49 353 ASP A C 1
ATOM 2856 O O . ASP A 1 353 ? -1.272 -18.489 -8.469 1.00 102.49 353 ASP A O 1
ATOM 2861 N N . ASN A 1 354 ? -0.089 -17.669 -6.744 1.00 97.57 354 ASN A N 1
ATOM 2862 C CA . ASN A 1 354 ? -1.074 -16.679 -6.343 1.00 97.57 354 ASN A CA 1
ATOM 2863 C C . ASN A 1 354 ? -0.947 -15.370 -7.105 1.00 97.57 354 ASN A C 1
ATOM 2864 O O . ASN A 1 354 ? -1.652 -14.413 -6.780 1.00 97.57 354 ASN A O 1
ATOM 2869 N N . LEU A 1 355 ? -0.077 -15.304 -8.105 1.00 90.53 355 LEU A N 1
ATOM 2870 C CA . LEU A 1 355 ? 0.257 -14.029 -8.716 1.00 90.53 355 LEU A CA 1
ATOM 2871 C C . LEU A 1 355 ? -0.904 -13.477 -9.537 1.00 90.53 355 LEU A C 1
ATOM 2872 O O . LEU A 1 355 ? -1.864 -14.177 -9.870 1.00 90.53 355 LEU A O 1
ATOM 2877 N N . THR A 1 356 ? -0.796 -12.189 -9.857 1.00 86.97 356 THR A N 1
ATOM 2878 C CA . THR A 1 356 ? -1.802 -11.476 -10.631 1.00 86.97 356 THR A CA 1
ATOM 2879 C C . THR A 1 356 ? -1.358 -11.385 -12.084 1.00 86.97 356 THR A C 1
ATOM 2880 O O . THR A 1 356 ? -0.448 -10.616 -12.411 1.00 86.97 356 THR A O 1
ATOM 2884 N N . GLN A 1 357 ? -2.008 -12.147 -12.955 1.00 90.89 357 GLN A N 1
ATOM 2885 C CA . GLN A 1 357 ? -1.693 -12.134 -14.372 1.00 90.89 357 GLN A CA 1
ATOM 2886 C C . GLN A 1 357 ? -2.804 -11.444 -15.149 1.00 90.89 357 GLN A C 1
ATOM 2887 O O . GLN A 1 357 ? -3.842 -11.078 -14.595 1.00 90.89 357 GLN A O 1
ATOM 2893 N N . VAL A 1 358 ? -2.567 -11.284 -16.451 1.00 91.72 358 VAL A N 1
ATOM 2894 C CA . VAL A 1 358 ? -3.392 -10.391 -17.260 1.00 91.72 358 VAL A CA 1
ATOM 2895 C C . VAL A 1 358 ? -4.839 -10.863 -17.287 1.00 91.72 358 VAL A C 1
ATOM 2896 O O . VAL A 1 358 ? -5.751 -10.148 -16.855 1.00 91.72 358 VAL A O 1
ATOM 2900 N N . THR A 1 359 ? -5.085 -12.056 -17.750 1.00 90.20 359 THR A N 1
ATOM 2901 C CA . THR A 1 359 ? -6.457 -12.434 -17.851 1.00 90.20 359 THR A CA 1
ATOM 2902 C C . THR A 1 359 ? -7.018 -13.063 -16.633 1.00 90.20 359 THR A C 1
ATOM 2903 O O . THR A 1 359 ? -8.082 -13.650 -16.690 1.00 90.20 359 THR A O 1
ATOM 2907 N N . GLY A 1 360 ? -6.338 -12.970 -15.517 1.00 88.18 360 GLY A N 1
ATOM 2908 C CA . GLY A 1 360 ? -6.938 -13.492 -14.313 1.00 88.18 360 GLY A CA 1
ATOM 2909 C C . GLY A 1 360 ? -6.043 -13.578 -13.114 1.00 88.18 360 GLY A C 1
ATOM 2910 O O . GLY A 1 360 ? -4.895 -13.191 -13.180 1.00 88.18 360 GLY A O 1
ATOM 2911 N N . VAL A 1 361 ? -6.541 -14.125 -12.019 1.00 89.12 361 VAL A N 1
ATOM 2912 C CA . VAL A 1 361 ? -5.684 -14.294 -10.883 1.00 89.12 361 VAL A CA 1
ATOM 2913 C C . VAL A 1 361 ? -5.215 -15.713 -10.858 1.00 89.12 361 VAL A C 1
ATOM 2914 O O . VAL A 1 361 ? -6.014 -16.613 -10.711 1.00 89.12 361 VAL A O 1
ATOM 2918 N N . GLY A 1 362 ? -3.900 -15.963 -10.890 1.00 93.15 362 GLY A N 1
ATOM 2919 C CA . GLY A 1 362 ? -3.441 -17.346 -10.574 1.00 93.15 362 GLY A CA 1
ATOM 2920 C C . GLY A 1 362 ? -2.808 -18.245 -11.639 1.00 93.15 362 GLY A C 1
ATOM 2921 O O . GLY A 1 362 ? -3.531 -18.946 -12.301 1.00 93.15 362 GLY A O 1
ATOM 2922 N N . GLY A 1 363 ? -1.481 -18.341 -11.736 1.00 98.21 363 GLY A N 1
ATOM 2923 C CA . GLY A 1 363 ? -0.854 -19.354 -12.554 1.00 98.21 363 GLY A CA 1
ATOM 2924 C C . GLY A 1 363 ? -0.703 -19.122 -14.019 1.00 98.21 363 GLY A C 1
ATOM 2925 O O . GLY A 1 363 ? -1.060 -18.079 -14.526 1.00 98.21 363 GLY A O 1
ATOM 2926 N N . GLU A 1 364 ? -0.166 -20.099 -14.718 1.00 104.39 364 GLU A N 1
ATOM 2927 C CA . GLU A 1 364 ? 0.069 -19.957 -16.135 1.00 104.39 364 GLU A CA 1
ATOM 2928 C C . GLU A 1 364 ? -1.140 -19.885 -17.017 1.00 104.39 364 GLU A C 1
ATOM 2929 O O . GLU A 1 364 ? -1.084 -19.341 -18.106 1.00 104.39 364 GLU A O 1
ATOM 2935 N N . GLU A 1 365 ? -2.243 -20.459 -16.595 1.00 105.96 365 GLU A N 1
ATOM 2936 C CA . GLU A 1 365 ? -3.373 -20.523 -17.480 1.00 105.96 365 GLU A CA 1
ATOM 2937 C C . GLU A 1 365 ? -3.809 -19.192 -17.865 1.00 105.96 365 GLU A C 1
ATOM 2938 O O . GLU A 1 365 ? -4.016 -18.907 -19.023 1.00 105.96 365 GLU A O 1
ATOM 2944 N N . TYR A 1 366 ? -3.906 -18.335 -16.898 1.00 97.77 366 TYR A N 1
ATOM 2945 C CA . TYR A 1 366 ? -4.436 -17.066 -17.200 1.00 97.77 366 TYR A CA 1
ATOM 2946 C C . TYR A 1 366 ? -3.350 -16.180 -17.655 1.00 97.77 366 TYR A C 1
ATOM 2947 O O . TYR A 1 366 ? -3.584 -15.051 -18.012 1.00 97.77 366 TYR A O 1
ATOM 2956 N N . ALA A 1 367 ? -2.142 -16.665 -17.637 1.00 30.00 367 ALA A N 1
ATOM 2957 C CA . ALA A 1 367 ? -1.057 -15.772 -17.914 1.00 30.00 367 ALA A CA 1
ATOM 2958 C C . ALA A 1 367 ? -0.842 -15.100 -19.218 1.00 30.00 367 ALA A C 1
ATOM 2959 O O . ALA A 1 367 ? -0.685 -13.910 -19.207 1.00 30.00 367 ALA A O 1
ATOM 2961 N N . SER A 1 368 ? -0.817 -15.801 -20.320 1.00 103.49 368 SER A N 1
ATOM 2962 C CA . SER A 1 368 ? -0.506 -15.150 -21.591 1.00 103.49 368 SER A CA 1
ATOM 2963 C C . SER A 1 368 ? -0.401 -16.141 -22.706 1.00 103.49 368 SER A C 1
ATOM 2964 O O . SER A 1 368 ? -1.296 -16.956 -22.913 1.00 103.49 368 SER A O 1
ATOM 2967 N N . ASP A 1 369 ? 0.736 -16.127 -23.417 1.00 107.72 369 ASP A N 1
ATOM 2968 C CA . ASP A 1 369 ? 0.987 -17.150 -24.424 1.00 107.72 369 ASP A CA 1
ATOM 2969 C C . ASP A 1 369 ? 1.478 -18.287 -23.647 1.00 107.72 369 ASP A C 1
ATOM 2970 O O . ASP A 1 369 ? 1.933 -19.268 -24.196 1.00 107.72 369 ASP A O 1
ATOM 2975 N N . ASN A 1 370 ? 1.433 -18.025 -22.353 1.00 99.82 370 ASN A N 1
ATOM 2976 C CA . ASN A 1 370 ? 1.808 -19.010 -21.401 1.00 99.82 370 ASN A CA 1
ATOM 2977 C C . ASN A 1 370 ? 3.251 -18.733 -21.259 1.00 99.82 370 ASN A C 1
ATOM 2978 O O . ASN A 1 370 ? 3.710 -17.708 -21.717 1.00 99.82 370 ASN A O 1
ATOM 2983 N N . HIS A 1 371 ? 3.944 -19.570 -20.547 1.00 105.41 371 HIS A N 1
ATOM 2984 C CA . HIS A 1 371 ? 5.365 -19.423 -20.392 1.00 105.41 371 HIS A CA 1
ATOM 2985 C C . HIS A 1 371 ? 5.984 -18.414 -19.486 1.00 105.41 371 HIS A C 1
ATOM 2986 O O . HIS A 1 371 ? 7.065 -17.941 -19.793 1.00 105.41 371 HIS A O 1
ATOM 2993 N N . SER A 1 372 ? 5.353 -18.066 -18.374 1.00 101.90 372 SER A N 1
ATOM 2994 C CA . SER A 1 372 ? 6.038 -17.217 -17.427 1.00 101.90 372 SER A CA 1
ATOM 2995 C C . SER A 1 372 ? 7.227 -18.002 -16.901 1.00 101.90 372 SER A C 1
ATOM 2996 O O . SER A 1 372 ? 7.103 -19.175 -16.634 1.00 101.90 372 SER A O 1
ATOM 2999 N N . GLU A 1 373 ? 8.383 -17.388 -16.763 1.00 94.04 373 GLU A N 1
ATOM 3000 C CA . GLU A 1 373 ? 9.554 -18.109 -16.330 1.00 94.04 373 GLU A CA 1
ATOM 3001 C C . GLU A 1 373 ? 10.258 -17.408 -15.185 1.00 94.04 373 GLU A C 1
ATOM 3002 O O . GLU A 1 373 ? 11.019 -16.497 -15.422 1.00 94.04 373 GLU A O 1
ATOM 3008 N N . PRO A 1 374 ? 10.020 -17.809 -13.946 1.00 92.90 374 PRO A N 1
ATOM 3009 C CA . PRO A 1 374 ? 10.599 -17.091 -12.805 1.00 92.90 374 PRO A CA 1
ATOM 3010 C C . PRO A 1 374 ? 12.091 -16.884 -13.010 1.00 92.90 374 PRO A C 1
ATOM 3011 O O . PRO A 1 374 ? 12.821 -17.823 -13.329 1.00 92.90 374 PRO A O 1
ATOM 3015 N N . GLU A 1 375 ? 12.549 -15.646 -12.815 1.00 91.89 375 GLU A N 1
ATOM 3016 C CA . GLU A 1 375 ? 13.823 -15.242 -13.389 1.00 91.89 375 GLU A CA 1
ATOM 3017 C C . GLU A 1 375 ? 14.759 -14.442 -12.489 1.00 91.89 375 GLU A C 1
ATOM 3018 O O . GLU A 1 375 ? 15.927 -14.288 -12.853 1.00 91.89 375 GLU A O 1
ATOM 3024 N N . GLY A 1 376 ? 14.315 -13.924 -11.350 1.00 88.09 376 GLY A N 1
ATOM 3025 C CA . GLY A 1 376 ? 15.211 -13.076 -10.584 1.00 88.09 376 GLY A CA 1
ATOM 3026 C C . GLY A 1 376 ? 14.865 -13.004 -9.116 1.00 88.09 376 GLY A C 1
ATOM 3027 O O . GLY A 1 376 ? 13.810 -13.471 -8.679 1.00 88.09 376 GLY A O 1
ATOM 3028 N N . LEU A 1 377 ? 15.784 -12.415 -8.352 1.00 86.61 377 LEU A N 1
ATOM 3029 C CA . LEU A 1 377 ? 15.581 -12.145 -6.934 1.00 86.61 377 LEU A CA 1
ATOM 3030 C C . LEU A 1 377 ? 16.456 -10.981 -6.502 1.00 86.61 377 LEU A C 1
ATOM 3031 O O . LEU A 1 377 ? 17.599 -10.862 -6.951 1.00 86.61 377 LEU A O 1
ATOM 3036 N N . PHE A 1 378 ? 15.919 -10.132 -5.630 1.00 86.16 378 PHE A N 1
ATOM 3037 C CA . PHE A 1 378 ? 16.681 -9.048 -5.031 1.00 86.16 378 PHE A CA 1
ATOM 3038 C C . PHE A 1 378 ? 15.989 -8.594 -3.759 1.00 86.16 378 PHE A C 1
ATOM 3039 O O . PHE A 1 378 ? 14.794 -8.292 -3.768 1.00 86.16 378 PHE A O 1
ATOM 3047 N N . PHE A 1 379 ? 16.752 -8.532 -2.673 1.00 90.59 379 PHE A N 1
ATOM 3048 C CA . PHE A 1 379 ? 16.236 -8.178 -1.358 1.00 90.59 379 PHE A CA 1
ATOM 3049 C C . PHE A 1 379 ? 16.866 -6.868 -0.922 1.00 90.59 379 PHE A C 1
ATOM 3050 O O . PHE A 1 379 ? 18.091 -6.720 -0.974 1.00 90.59 379 PHE A O 1
ATOM 3058 N N . THR A 1 380 ? 16.035 -5.926 -0.487 1.00 96.42 380 THR A N 1
ATOM 3059 C CA . THR A 1 380 ? 16.509 -4.657 0.043 1.00 96.42 380 THR A CA 1
ATOM 3060 C C . THR A 1 380 ? 15.500 -4.109 1.032 1.00 96.42 380 THR A C 1
ATOM 3061 O O . THR A 1 380 ? 14.289 -4.196 0.806 1.00 96.42 380 THR A O 1
ATOM 3065 N N . GLU A 1 381 ? 15.997 -3.559 2.129 1.00 99.54 381 GLU A N 1
ATOM 3066 C CA . GLU A 1 381 ? 15.178 -2.812 3.070 1.00 99.54 381 GLU A CA 1
ATOM 3067 C C . GLU A 1 381 ? 15.690 -1.382 3.077 1.00 99.54 381 GLU A C 1
ATOM 3068 O O . GLU A 1 381 ? 16.902 -1.153 3.134 1.00 99.54 381 GLU A O 1
ATOM 3074 N N . ASP A 1 382 ? 14.777 -0.426 2.978 1.00 103.73 382 ASP A N 1
ATOM 3075 C CA . ASP A 1 382 ? 15.148 0.974 2.890 1.00 103.73 382 ASP A CA 1
ATOM 3076 C C . ASP A 1 382 ? 14.175 1.813 3.697 1.00 103.73 382 ASP A C 1
ATOM 3077 O O . ASP A 1 382 ? 12.966 1.567 3.675 1.00 103.73 382 ASP A O 1
ATOM 3082 N N . LYS A 1 383 ? 14.713 2.800 4.409 1.00 102.21 383 LYS A N 1
ATOM 3083 C CA . LYS A 1 383 ? 13.906 3.761 5.155 1.00 102.21 383 LYS A CA 1
ATOM 3084 C C . LYS A 1 383 ? 12.964 3.064 6.131 1.00 102.21 383 LYS A C 1
ATOM 3085 O O . LYS A 1 383 ? 11.780 3.391 6.230 1.00 102.21 383 LYS A O 1
ATOM 3091 N N . GLY A 1 384 ? 13.493 2.078 6.850 1.00 99.92 384 GLY A N 1
ATOM 3092 C CA . GLY A 1 384 ? 12.746 1.440 7.912 1.00 99.92 384 GLY A CA 1
ATOM 3093 C C . GLY A 1 384 ? 11.677 0.470 7.470 1.00 99.92 384 GLY A C 1
ATOM 3094 O O . GLY A 1 384 ? 10.841 0.083 8.293 1.00 99.92 384 GLY A O 1
ATOM 3095 N N . LYS A 1 385 ? 11.666 0.066 6.206 1.00 96.96 385 LYS A N 1
ATOM 3096 C CA . LYS A 1 385 ? 10.684 -0.881 5.707 1.00 96.96 385 LYS A CA 1
ATOM 3097 C C . LYS A 1 385 ? 11.399 -1.982 4.943 1.00 96.96 385 LYS A C 1
ATOM 3098 O O . LYS A 1 385 ? 12.451 -1.765 4.340 1.00 96.96 385 LYS A O 1
ATOM 3104 N N . LYS A 1 386 ? 10.815 -3.175 4.975 1.00 95.07 386 LYS A N 1
ATOM 3105 C CA . LYS A 1 386 ? 11.414 -4.362 4.380 1.00 95.07 386 LYS A CA 1
ATOM 3106 C C . LYS A 1 386 ? 10.542 -4.853 3.236 1.00 95.07 386 LYS A C 1
ATOM 3107 O O . LYS A 1 386 ? 9.313 -4.866 3.348 1.00 95.07 386 LYS A O 1
ATOM 3113 N N . VAL A 1 387 ? 11.180 -5.249 2.139 1.00 85.39 387 VAL A N 1
ATOM 3114 C CA . VAL A 1 387 ? 10.481 -5.717 0.950 1.00 85.39 387 VAL A CA 1
ATOM 3115 C C . VAL A 1 387 ? 11.415 -6.622 0.162 1.00 85.39 387 VAL A C 1
ATOM 3116 O O . VAL A 1 387 ? 12.636 -6.448 0.195 1.00 85.39 387 VAL A O 1
ATOM 3120 N N . LEU A 1 388 ? 10.844 -7.601 -0.532 1.00 82.34 388 LEU A N 1
ATOM 3121 C CA . LEU A 1 388 ? 11.598 -8.498 -1.396 1.00 82.34 388 LEU A CA 1
ATOM 3122 C C . LEU A 1 388 ? 10.947 -8.526 -2.770 1.00 82.34 388 LEU A C 1
ATOM 3123 O O . LEU A 1 388 ? 9.717 -8.544 -2.877 1.00 82.34 388 LEU A O 1
ATOM 3128 N N . PHE A 1 389 ? 11.769 -8.526 -3.817 1.00 82.01 389 PHE A N 1
ATOM 3129 C CA . PHE A 1 389 ? 11.302 -8.430 -5.192 1.00 82.01 389 PHE A CA 1
ATOM 3130 C C . PHE A 1 389 ? 11.543 -9.742 -5.920 1.00 82.01 389 PHE A C 1
ATOM 3131 O O . PHE A 1 389 ? 12.584 -10.379 -5.731 1.00 82.01 389 PHE A O 1
ATOM 3139 N N . VAL A 1 390 ? 10.589 -10.135 -6.757 1.00 81.46 390 VAL A N 1
ATOM 3140 C CA . VAL A 1 390 ? 10.679 -11.350 -7.558 1.00 81.46 390 VAL A CA 1
ATOM 3141 C C . VAL A 1 390 ? 10.430 -10.979 -9.011 1.00 81.46 390 VAL A C 1
ATOM 3142 O O . VAL A 1 390 ? 9.417 -10.346 -9.328 1.00 81.46 390 VAL A O 1
ATOM 3146 N N . GLY A 1 391 ? 11.347 -11.378 -9.892 1.00 79.84 391 GLY A N 1
ATOM 3147 C CA . GLY A 1 391 ? 11.191 -11.082 -11.299 1.00 79.84 391 GLY A CA 1
ATOM 3148 C C . GLY A 1 391 ? 10.518 -12.203 -12.065 1.00 79.84 391 GLY A C 1
ATOM 3149 O O . GLY A 1 391 ? 10.398 -13.332 -11.597 1.00 79.84 391 GLY A O 1
ATOM 3150 N N . PHE A 1 392 ? 10.073 -11.875 -13.277 1.00 86.06 392 PHE A N 1
ATOM 3151 C CA . PHE A 1 392 ? 9.428 -12.842 -14.153 1.00 86.06 392 PHE A CA 1
ATOM 3152 C C . PHE A 1 392 ? 9.697 -12.465 -15.601 1.00 86.06 392 PHE A C 1
ATOM 3153 O O . PHE A 1 392 ? 10.011 -11.313 -15.909 1.00 86.06 392 PHE A O 1
ATOM 3161 N N . SER A 1 393 ? 9.575 -13.450 -16.485 1.00 93.43 393 SER A N 1
ATOM 3162 C CA . SER A 1 393 ? 9.636 -13.238 -17.924 1.00 93.43 393 SER A CA 1
ATOM 3163 C C . SER A 1 393 ? 8.434 -13.911 -18.561 1.00 93.43 393 SER A C 1
ATOM 3164 O O . SER A 1 393 ? 8.232 -15.115 -18.383 1.00 93.43 393 SER A O 1
ATOM 3167 N N . THR A 1 394 ? 7.648 -13.144 -19.312 1.00 100.67 394 THR A N 1
ATOM 3168 C CA . THR A 1 394 ? 6.372 -13.612 -19.837 1.00 100.67 394 THR A CA 1
ATOM 3169 C C . THR A 1 394 ? 6.339 -13.455 -21.347 1.00 100.67 394 THR A C 1
ATOM 3170 O O . THR A 1 394 ? 6.826 -12.455 -21.881 1.00 100.67 394 THR A O 1
ATOM 3174 N N . GLY A 1 395 ? 5.770 -14.442 -22.026 1.00 106.18 395 GLY A N 1
ATOM 3175 C CA . GLY A 1 395 ? 5.546 -14.387 -23.450 1.00 106.18 395 GLY A CA 1
ATOM 3176 C C . GLY A 1 395 ? 5.944 -15.689 -24.103 1.00 106.18 395 GLY A C 1
ATOM 3177 O O . GLY A 1 395 ? 6.110 -16.709 -23.438 1.00 106.18 395 GLY A O 1
ATOM 3178 N N . GLY A 1 396 ? 6.097 -15.640 -25.430 1.00 104.85 396 GLY A N 1
ATOM 3179 C CA . GLY A 1 396 ? 6.555 -16.781 -26.188 1.00 104.85 396 GLY A CA 1
ATOM 3180 C C . GLY A 1 396 ? 7.944 -16.520 -26.743 1.00 104.85 396 GLY A C 1
ATOM 3181 O O . GLY A 1 396 ? 8.629 -15.580 -26.337 1.00 104.85 396 GLY A O 1
ATOM 3182 N N . THR A 1 397 ? 8.348 -17.369 -27.685 1.00 105.44 397 THR A N 1
ATOM 3183 C CA . THR A 1 397 ? 9.661 -17.212 -28.296 1.00 105.44 397 THR A CA 1
ATOM 3184 C C . THR A 1 397 ? 9.706 -15.939 -29.128 1.00 105.44 397 THR A C 1
ATOM 3185 O O . THR A 1 397 ? 8.820 -15.701 -29.954 1.00 105.44 397 THR A O 1
ATOM 3189 N N . ARG A 1 398 ? 10.715 -15.101 -28.884 1.00 103.26 398 ARG A N 1
ATOM 3190 C CA . ARG A 1 398 ? 10.927 -13.852 -29.606 1.00 103.26 398 ARG A CA 1
ATOM 3191 C C . ARG A 1 398 ? 9.793 -12.862 -29.376 1.00 103.26 398 ARG A C 1
ATOM 3192 O O . ARG A 1 398 ? 9.725 -11.825 -30.041 1.00 103.26 398 ARG A O 1
ATOM 3200 N N . LYS A 1 399 ? 8.893 -13.179 -28.452 1.00 102.77 399 LYS A N 1
ATOM 3201 C CA . LYS A 1 399 ? 7.834 -12.275 -28.013 1.00 102.77 399 LYS A CA 1
ATOM 3202 C C . LYS A 1 399 ? 7.824 -12.285 -26.488 1.00 102.77 399 LYS A C 1
ATOM 3203 O O . LYS A 1 399 ? 7.079 -13.052 -25.876 1.00 102.77 399 LYS A O 1
ATOM 3209 N N . ARG A 1 400 ? 8.648 -11.443 -25.871 1.00 99.23 400 ARG A N 1
ATOM 3210 C CA . ARG A 1 400 ? 8.944 -11.565 -24.452 1.00 99.23 400 ARG A CA 1
ATOM 3211 C C . ARG A 1 400 ? 8.818 -10.221 -23.747 1.00 99.23 400 ARG A C 1
ATOM 3212 O O . ARG A 1 400 ? 9.284 -9.200 -24.259 1.00 99.23 400 ARG A O 1
ATOM 3220 N N . HIS A 1 401 ? 8.200 -10.235 -22.568 1.00 94.87 401 HIS A N 1
ATOM 3221 C CA . HIS A 1 401 ? 8.008 -9.054 -21.742 1.00 94.87 401 HIS A CA 1
ATOM 3222 C C . HIS A 1 401 ? 8.577 -9.316 -20.358 1.00 94.87 401 HIS A C 1
ATOM 3223 O O . HIS A 1 401 ? 9.164 -10.373 -20.111 1.00 94.87 401 HIS A O 1
ATOM 3230 N N . HIS A 1 402 ? 8.426 -8.346 -19.465 1.00 91.06 402 HIS A N 1
ATOM 3231 C CA . HIS A 1 402 ? 8.963 -8.459 -18.118 1.00 91.06 402 HIS A CA 1
ATOM 3232 C C . HIS A 1 402 ? 8.009 -7.836 -17.109 1.00 91.06 402 HIS A C 1
ATOM 3233 O O . HIS A 1 402 ? 7.233 -6.939 -17.446 1.00 91.06 402 HIS A O 1
ATOM 3240 N N . LYS A 1 403 ? 8.071 -8.317 -15.872 1.00 83.48 403 LYS A N 1
ATOM 3241 C CA . LYS A 1 403 ? 7.260 -7.789 -14.785 1.00 83.48 403 LYS A CA 1
ATOM 3242 C C . LYS A 1 403 ? 8.028 -7.924 -13.478 1.00 83.48 403 LYS A C 1
ATOM 3243 O O . LYS A 1 403 ? 8.922 -8.759 -13.345 1.00 83.48 403 LYS A O 1
ATOM 3249 N N . ILE A 1 404 ? 7.668 -7.087 -12.508 1.00 75.63 404 ILE A N 1
ATOM 3250 C CA . ILE A 1 404 ? 8.310 -7.085 -11.201 1.00 75.63 404 ILE A CA 1
ATOM 3251 C C . ILE A 1 404 ? 7.240 -7.182 -10.129 1.00 75.63 404 ILE A C 1
ATOM 3252 O O . ILE A 1 404 ? 6.261 -6.427 -10.151 1.00 75.63 404 ILE A O 1
ATOM 3257 N N . TYR A 1 405 ? 7.431 -8.097 -9.186 1.00 76.62 405 TYR A N 1
ATOM 3258 C CA . TYR A 1 405 ? 6.515 -8.302 -8.078 1.00 76.62 405 TYR A CA 1
ATOM 3259 C C . TYR A 1 405 ? 7.255 -8.090 -6.767 1.00 76.62 405 TYR A C 1
ATOM 3260 O O . TYR A 1 405 ? 8.481 -8.204 -6.707 1.00 76.62 405 TYR A O 1
ATOM 3269 N N . GLY A 1 406 ? 6.507 -7.779 -5.708 1.00 79.54 406 GLY A N 1
ATOM 3270 C CA . GLY A 1 406 ? 7.107 -7.509 -4.419 1.00 79.54 406 GLY A CA 1
ATOM 3271 C C . GLY A 1 406 ? 6.271 -8.044 -3.273 1.00 79.54 406 GLY A C 1
ATOM 3272 O O . GLY A 1 406 ? 5.040 -8.024 -3.310 1.00 79.54 406 GLY A O 1
ATOM 3273 N N . PHE A 1 407 ? 6.974 -8.522 -2.249 1.00 81.52 407 PHE A N 1
ATOM 3274 C CA . PHE A 1 407 ? 6.389 -8.872 -0.964 1.00 81.52 407 PHE A CA 1
ATOM 3275 C C . PHE A 1 407 ? 6.851 -7.836 0.042 1.00 81.52 407 PHE A C 1
ATOM 3276 O O . PHE A 1 407 ? 8.053 -7.696 0.278 1.00 81.52 407 PHE A O 1
ATOM 3284 N N . SER A 1 408 ? 5.911 -7.118 0.643 1.00 92.61 408 SER A N 1
ATOM 3285 C CA . SER A 1 408 ? 6.272 -5.962 1.447 1.00 92.61 408 SER A CA 1
ATOM 3286 C C . SER A 1 408 ? 5.643 -6.060 2.826 1.00 92.61 408 SER A C 1
ATOM 3287 O O . SER A 1 408 ? 4.671 -6.784 3.048 1.00 92.61 408 SER A O 1
ATOM 3290 N N . GLN A 1 409 ? 6.213 -5.302 3.754 1.00 93.91 409 GLN A N 1
ATOM 3291 C CA . GLN A 1 409 ? 5.656 -5.131 5.083 1.00 93.91 409 GLN A CA 1
ATOM 3292 C C . GLN A 1 409 ? 4.353 -4.345 4.992 1.00 93.91 409 GLN A C 1
ATOM 3293 O O . GLN A 1 409 ? 3.898 -3.982 3.906 1.00 93.91 409 GLN A O 1
ATOM 3299 N N . ARG A 1 410 ? 3.707 -4.180 6.122 1.00 96.82 410 ARG A N 1
ATOM 3300 C CA . ARG A 1 410 ? 2.543 -3.382 6.118 1.00 96.82 410 ARG A CA 1
ATOM 3301 C C . ARG A 1 410 ? 2.965 -2.006 5.979 1.00 96.82 410 ARG A C 1
ATOM 3302 O O . ARG A 1 410 ? 3.471 -1.440 6.928 1.00 96.82 410 ARG A O 1
ATOM 3310 N N . GLY A 1 411 ? 2.805 -1.436 4.789 1.00 30.00 411 GLY A N 1
ATOM 3311 C CA . GLY A 1 411 ? 3.219 -0.073 4.544 1.00 30.00 411 GLY A CA 1
ATOM 3312 C C . GLY A 1 411 ? 4.466 0.290 3.814 1.00 30.00 411 GLY A C 1
ATOM 3313 O O . GLY A 1 411 ? 4.847 1.435 3.829 1.00 30.00 411 GLY A O 1
ATOM 3314 N N . GLY A 1 412 ? 5.133 -0.646 3.206 1.00 92.02 412 GLY A N 1
ATOM 3315 C CA . GLY A 1 412 ? 6.381 -0.310 2.575 1.00 92.02 412 GLY A CA 1
ATOM 3316 C C . GLY A 1 412 ? 6.368 0.072 1.119 1.00 92.02 412 GLY A C 1
ATOM 3317 O O . GLY A 1 412 ? 7.415 0.372 0.580 1.00 92.02 412 GLY A O 1
ATOM 3318 N N . LEU A 1 413 ? 5.216 0.050 0.461 1.00 80.53 413 LEU A N 1
ATOM 3319 C CA . LEU A 1 413 ? 5.195 0.259 -0.979 1.00 80.53 413 LEU A CA 1
ATOM 3320 C C . LEU A 1 413 ? 4.867 1.682 -1.404 1.00 80.53 413 LEU A C 1
ATOM 3321 O O . LEU A 1 413 ? 5.177 2.067 -2.526 1.00 80.53 413 LEU A O 1
ATOM 3326 N N . GLU A 1 414 ? 4.299 2.482 -0.529 1.00 84.75 414 GLU A N 1
ATOM 3327 C CA . GLU A 1 414 ? 3.836 3.798 -0.949 1.00 84.75 414 GLU A CA 1
ATOM 3328 C C . GLU A 1 414 ? 4.849 4.499 -1.841 1.00 84.75 414 GLU A C 1
ATOM 3329 O O . GLU A 1 414 ? 4.491 5.010 -2.909 1.00 84.75 414 GLU A O 1
ATOM 3335 N N . ARG A 1 415 ? 6.114 4.526 -1.429 1.00 80.59 415 ARG A N 1
ATOM 3336 C CA . ARG A 1 415 ? 7.112 5.253 -2.199 1.00 80.59 415 ARG A CA 1
ATOM 3337 C C . ARG A 1 415 ? 7.283 4.677 -3.595 1.00 80.59 415 ARG A C 1
ATOM 3338 O O . ARG A 1 415 ? 7.399 5.437 -4.559 1.00 80.59 415 ARG A O 1
ATOM 3346 N N . TYR A 1 416 ? 7.268 3.353 -3.735 1.00 79.69 416 TYR A N 1
ATOM 3347 C CA . TYR A 1 416 ? 7.462 2.753 -5.045 1.00 79.69 416 TYR A CA 1
ATOM 3348 C C . TYR A 1 416 ? 6.264 2.983 -5.953 1.00 79.69 416 TYR A C 1
ATOM 3349 O O . TYR A 1 416 ? 6.436 3.269 -7.146 1.00 79.69 416 TYR A O 1
ATOM 3358 N N . SER A 1 417 ? 5.051 2.881 -5.409 1.00 80.03 417 SER A N 1
ATOM 3359 C CA . SER A 1 417 ? 3.866 3.193 -6.191 1.00 80.03 417 SER A CA 1
ATOM 3360 C C . SER A 1 417 ? 3.871 4.638 -6.661 1.00 80.03 417 SER A C 1
ATOM 3361 O O . SER A 1 417 ? 3.536 4.909 -7.817 1.00 80.03 417 SER A O 1
ATOM 3364 N N . SER A 1 418 ? 4.254 5.576 -5.795 1.00 76.88 418 SER A N 1
ATOM 3365 C CA . SER A 1 418 ? 4.315 6.967 -6.228 1.00 76.88 418 SER A CA 1
ATOM 3366 C C . SER A 1 418 ? 5.433 7.197 -7.238 1.00 76.88 418 SER A C 1
ATOM 3367 O O . SER A 1 418 ? 5.275 8.007 -8.158 1.00 76.88 418 SER A O 1
ATOM 3370 N N . ILE A 1 419 ? 6.559 6.500 -7.095 1.00 75.36 419 ILE A N 1
ATOM 3371 C CA . ILE A 1 419 ? 7.617 6.612 -8.092 1.00 75.36 419 ILE A CA 1
ATOM 3372 C C . ILE A 1 419 ? 7.105 6.170 -9.453 1.00 75.36 419 ILE A C 1
ATOM 3373 O O . ILE A 1 419 ? 7.376 6.812 -10.473 1.00 75.36 419 ILE A O 1
ATOM 3378 N N . VAL A 1 420 ? 6.355 5.070 -9.494 1.00 79.54 420 VAL A N 1
ATOM 3379 C CA . VAL A 1 420 ? 5.753 4.658 -10.757 1.00 79.54 420 VAL A CA 1
ATOM 3380 C C . VAL A 1 420 ? 4.747 5.691 -11.249 1.00 79.54 420 VAL A C 1
ATOM 3381 O O . VAL A 1 420 ? 4.715 6.013 -12.442 1.00 79.54 420 VAL A O 1
ATOM 3385 N N . ARG A 1 421 ? 3.919 6.226 -10.351 1.00 82.86 421 ARG A N 1
ATOM 3386 C CA . ARG A 1 421 ? 2.924 7.223 -10.740 1.00 82.86 421 ARG A CA 1
ATOM 3387 C C . ARG A 1 421 ? 3.570 8.482 -11.298 1.00 82.86 421 ARG A C 1
ATOM 3388 O O . ARG A 1 421 ? 2.936 9.224 -12.058 1.00 82.86 421 ARG A O 1
ATOM 3396 N N . ASN A 1 422 ? 4.825 8.740 -10.936 1.00 84.83 422 ASN A N 1
ATOM 3397 C CA . ASN A 1 422 ? 5.534 9.884 -11.492 1.00 84.83 422 ASN A CA 1
ATOM 3398 C C . ASN A 1 422 ? 5.589 9.858 -13.012 1.00 84.83 422 ASN A C 1
ATOM 3399 O O . ASN A 1 422 ? 5.325 10.884 -13.645 1.00 84.83 422 ASN A O 1
ATOM 3404 N N . GLY A 1 423 ? 5.915 8.718 -13.612 1.00 88.53 423 GLY A N 1
ATOM 3405 C CA . GLY A 1 423 ? 6.144 8.667 -15.042 1.00 88.53 423 GLY A CA 1
ATOM 3406 C C . GLY A 1 423 ? 5.096 7.910 -15.826 1.00 88.53 423 GLY A C 1
ATOM 3407 O O . GLY A 1 423 ? 5.427 7.179 -16.761 1.00 88.53 423 GLY A O 1
ATOM 3408 N N . ALA A 1 424 ? 3.827 8.066 -15.456 1.00 96.54 424 ALA A N 1
ATOM 3409 C CA . ALA A 1 424 ? 2.714 7.408 -16.115 1.00 96.54 424 ALA A CA 1
ATOM 3410 C C . ALA A 1 424 ? 1.907 8.442 -16.909 1.00 96.54 424 ALA A C 1
ATOM 3411 O O . ALA A 1 424 ? 2.315 9.614 -16.998 1.00 96.54 424 ALA A O 1
ATOM 3413 N N . GLN A 1 425 ? 0.790 8.015 -17.489 1.00 96.90 425 GLN A N 1
ATOM 3414 C CA . GLN A 1 425 ? -0.143 8.897 -18.176 1.00 96.90 425 GLN A CA 1
ATOM 3415 C C . GLN A 1 425 ? -1.186 9.394 -17.188 1.00 96.90 425 GLN A C 1
ATOM 3416 O O . GLN A 1 425 ? -1.795 8.596 -16.471 1.00 96.90 425 GLN A O 1
ATOM 3422 N N . ASN A 1 426 ? -1.393 10.707 -17.153 1.00 95.74 426 ASN A N 1
ATOM 3423 C CA . ASN A 1 426 ? -2.410 11.287 -16.294 1.00 95.74 426 ASN A CA 1
ATOM 3424 C C . ASN A 1 426 ? -3.602 11.849 -17.050 1.00 95.74 426 ASN A C 1
ATOM 3425 O O . ASN A 1 426 ? -4.610 12.177 -16.419 1.00 95.74 426 ASN A O 1
ATOM 3430 N N . TYR A 1 427 ? -3.516 11.968 -18.370 1.00 93.73 427 TYR A N 1
ATOM 3431 C CA . TYR A 1 427 ? -4.680 12.547 -19.023 1.00 93.73 427 TYR A CA 1
ATOM 3432 C C . TYR A 1 427 ? -5.390 11.493 -19.863 1.00 93.73 427 TYR A C 1
ATOM 3433 O O . TYR A 1 427 ? -4.753 10.816 -20.673 1.00 93.73 427 TYR A O 1
ATOM 3442 N N . PRO A 1 428 ? -6.700 11.340 -19.712 1.00 89.76 428 PRO A N 1
ATOM 3443 C CA . PRO A 1 428 ? -7.392 10.240 -20.392 1.00 89.76 428 PRO A CA 1
ATOM 3444 C C . PRO A 1 428 ? -7.606 10.494 -21.874 1.00 89.76 428 PRO A C 1
ATOM 3445 O O . PRO A 1 428 ? -8.444 11.313 -22.258 1.00 89.76 428 PRO A O 1
ATOM 3449 N N . LEU A 1 429 ? -6.848 9.790 -22.718 1.00 86.16 429 LEU A N 1
ATOM 3450 C CA . LEU A 1 429 ? -7.078 9.878 -24.154 1.00 86.16 429 LEU A CA 1
ATOM 3451 C C . LEU A 1 429 ? -8.393 9.215 -24.534 1.00 86.16 429 LEU A C 1
ATOM 3452 O O . LEU A 1 429 ? -9.200 9.795 -25.267 1.00 86.16 429 LEU A O 1
ATOM 3457 N N . THR A 1 430 ? -8.626 8.003 -24.041 1.00 91.08 430 THR A N 1
ATOM 3458 C CA . THR A 1 430 ? -9.895 7.313 -24.199 1.00 91.08 430 THR A CA 1
ATOM 3459 C C . THR A 1 430 ? -10.356 6.859 -22.827 1.00 91.08 430 THR A C 1
ATOM 3460 O O . THR A 1 430 ? -9.630 6.977 -21.839 1.00 91.08 430 THR A O 1
ATOM 3464 N N . ARG A 1 431 ? -11.571 6.327 -22.767 1.00 96.35 431 ARG A N 1
ATOM 3465 C CA . ARG A 1 431 ? -12.087 5.907 -21.478 1.00 96.35 431 ARG A CA 1
ATOM 3466 C C . ARG A 1 431 ? -11.400 4.627 -21.019 1.00 96.35 431 ARG A C 1
ATOM 3467 O O . ARG A 1 431 ? -10.588 4.034 -21.733 1.00 96.35 431 ARG A O 1
ATOM 3475 N N . GLY A 1 432 ? -11.734 4.208 -19.801 1.00 90.86 432 GLY A N 1
ATOM 3476 C CA . GLY A 1 432 ? -11.023 3.103 -19.185 1.00 90.86 432 GLY A CA 1
ATOM 3477 C C . GLY A 1 432 ? -11.131 1.799 -19.947 1.00 90.86 432 GLY A C 1
ATOM 3478 O O . GLY A 1 432 ? -10.142 1.076 -20.090 1.00 90.86 432 GLY A O 1
ATOM 3479 N N . ASP A 1 433 ? -12.323 1.473 -20.445 1.00 91.42 433 ASP A N 1
ATOM 3480 C CA . ASP A 1 433 ? -12.517 0.175 -21.080 1.00 91.42 433 ASP A CA 1
ATOM 3481 C C . ASP A 1 433 ? -12.088 0.179 -22.538 1.00 91.42 433 ASP A C 1
ATOM 3482 O O . ASP A 1 433 ? -12.237 -0.837 -23.224 1.00 91.42 433 ASP A O 1
ATOM 3487 N N . GLY A 1 434 ? -11.579 1.303 -23.031 1.00 93.76 434 GLY A N 1
ATOM 3488 C CA . GLY A 1 434 ? -11.095 1.374 -24.394 1.00 93.76 434 GLY A CA 1
ATOM 3489 C C . GLY A 1 434 ? -12.072 2.040 -25.335 1.00 93.76 434 GLY A C 1
ATOM 3490 O O . GLY A 1 434 ? -11.776 2.228 -26.518 1.00 93.76 434 GLY A O 1
ATOM 3491 N N . LYS A 1 435 ? -13.244 2.405 -24.823 1.00 97.02 435 LYS A N 1
ATOM 3492 C CA . LYS A 1 435 ? -14.223 3.111 -25.636 1.00 97.02 435 LYS A CA 1
ATOM 3493 C C . LYS A 1 435 ? -13.801 4.564 -25.801 1.00 97.02 435 LYS A C 1
ATOM 3494 O O . LYS A 1 435 ? -12.945 5.053 -25.057 1.00 97.02 435 LYS A O 1
ATOM 3500 N N . ALA A 1 436 ? -14.389 5.262 -26.765 1.00 98.68 436 ALA A N 1
ATOM 3501 C CA . ALA A 1 436 ? -14.046 6.646 -27.041 1.00 98.68 436 ALA A CA 1
ATOM 3502 C C . ALA A 1 436 ? -15.056 7.577 -26.390 1.00 98.68 436 ALA A C 1
ATOM 3503 O O . ALA A 1 436 ? -16.226 7.231 -26.212 1.00 98.68 436 ALA A O 1
ATOM 3505 N N . HIS A 1 437 ? -14.587 8.770 -26.033 1.00 100.80 437 HIS A N 1
ATOM 3506 C CA . HIS A 1 437 ? -15.452 9.754 -25.402 1.00 100.80 437 HIS A CA 1
ATOM 3507 C C . HIS A 1 437 ? -16.614 10.109 -26.317 1.00 100.80 437 HIS A C 1
ATOM 3508 O O . HIS A 1 437 ? -16.485 10.170 -27.542 1.00 100.80 437 HIS A O 1
ATOM 3515 N N . SER A 1 438 ? -17.765 10.340 -25.705 1.00 109.46 438 SER A N 1
ATOM 3516 C CA . SER A 1 438 ? -18.944 10.722 -26.457 1.00 109.46 438 SER A CA 1
ATOM 3517 C C . SER A 1 438 ? -19.101 12.239 -26.458 1.00 109.46 438 SER A C 1
ATOM 3518 O O . SER A 1 438 ? -18.581 12.947 -25.595 1.00 109.46 438 SER A O 1
ATOM 3521 N N . THR A 1 439 ? -19.825 12.736 -27.455 1.00 111.79 439 THR A N 1
ATOM 3522 C CA . THR A 1 439 ? -20.081 14.156 -27.554 1.00 111.79 439 THR A CA 1
ATOM 3523 C C . THR A 1 439 ? -21.011 14.611 -26.433 1.00 111.79 439 THR A C 1
ATOM 3524 O O . THR A 1 439 ? -21.947 13.900 -26.062 1.00 111.79 439 THR A O 1
ATOM 3528 N N . PRO A 1 440 ? -20.770 15.793 -25.875 1.00 116.72 440 PRO A N 1
ATOM 3529 C CA . PRO A 1 440 ? -21.692 16.344 -24.879 1.00 116.72 440 PRO A CA 1
ATOM 3530 C C . PRO A 1 440 ? -23.033 16.680 -25.512 1.00 116.72 440 PRO A C 1
ATOM 3531 O O . PRO A 1 440 ? -23.156 16.878 -26.722 1.00 116.72 440 PRO A O 1
ATOM 3535 N N . ASP A 1 441 ? -24.057 16.735 -24.666 1.00 120.64 441 ASP A N 1
ATOM 3536 C CA . ASP A 1 441 ? -25.390 17.086 -25.134 1.00 120.64 441 ASP A CA 1
ATOM 3537 C C . ASP A 1 441 ? -25.465 18.569 -25.463 1.00 120.64 441 ASP A C 1
ATOM 3538 O O . ASP A 1 441 ? -25.055 19.411 -24.658 1.00 120.64 441 ASP A O 1
ATOM 3543 N N . GLY A 1 442 ? -25.976 18.898 -26.646 1.00 120.38 442 GLY A N 1
ATOM 3544 C CA . GLY A 1 442 ? -26.167 20.283 -27.020 1.00 120.38 442 GLY A CA 1
ATOM 3545 C C . GLY A 1 442 ? -24.995 20.883 -27.770 1.00 120.38 442 GLY A C 1
ATOM 3546 O O . GLY A 1 442 ? -24.560 21.995 -27.465 1.00 120.38 442 GLY A O 1
ATOM 3547 N N . LEU A 1 443 ? -24.473 20.158 -28.752 1.00 118.75 443 LEU A N 1
ATOM 3548 C CA . LEU A 1 443 ? -23.397 20.672 -29.581 1.00 118.75 443 LEU A CA 1
ATOM 3549 C C . LEU A 1 443 ? -23.922 21.068 -30.953 1.00 118.75 443 LEU A C 1
ATOM 3550 O O . LEU A 1 443 ? -24.601 20.294 -31.631 1.00 118.75 443 LEU A O 1
ATOM 3555 N N . THR A 1 444 ? -23.596 22.293 -31.356 1.00 122.76 444 THR A N 1
ATOM 3556 C CA . THR A 1 444 ? -24.030 22.834 -32.637 1.00 122.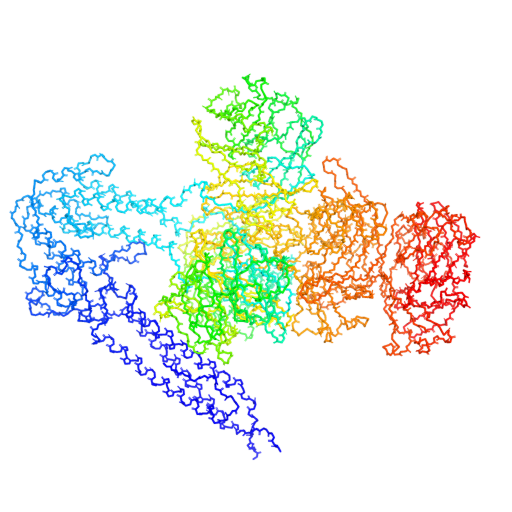76 444 THR A CA 1
ATOM 3557 C C . THR A 1 444 ? -22.871 23.328 -33.483 1.00 122.76 444 THR A C 1
ATOM 3558 O O . THR A 1 444 ? -22.982 23.369 -34.713 1.00 122.76 444 THR A O 1
ATOM 3562 N N . LYS A 1 445 ? -21.761 23.708 -32.864 1.00 120.05 445 LYS A N 1
ATOM 3563 C CA . LYS A 1 445 ? -20.622 24.239 -33.589 1.00 120.05 445 LYS A CA 1
ATOM 3564 C C . LYS A 1 445 ? -19.449 23.275 -33.484 1.00 120.05 445 LYS A C 1
ATOM 3565 O O . LYS A 1 445 ? -19.077 22.831 -32.395 1.00 120.05 445 LYS A O 1
ATOM 3571 N N . LEU A 1 446 ? -18.864 22.965 -34.639 1.00 114.56 446 LEU A N 1
ATOM 3572 C CA . LEU A 1 446 ? -17.735 22.046 -34.682 1.00 114.56 446 LEU A CA 1
ATOM 3573 C C . LEU A 1 446 ? -16.537 22.573 -33.912 1.00 114.56 446 LEU A C 1
ATOM 3574 O O . LEU A 1 446 ? -15.760 21.782 -33.368 1.00 114.56 446 LEU A O 1
ATOM 3579 N N . SER A 1 447 ? -16.365 23.887 -33.855 1.00 114.22 447 SER A N 1
ATOM 3580 C CA . SER A 1 447 ? -15.270 24.482 -33.105 1.00 114.22 447 SER A CA 1
ATOM 3581 C C . SER A 1 447 ? -15.579 24.612 -31.624 1.00 114.22 447 SER A C 1
ATOM 3582 O O . SER A 1 447 ? -14.903 25.380 -30.934 1.00 114.22 447 SER A O 1
ATOM 3585 N N . ASP A 1 448 ? -16.591 23.903 -31.128 1.00 117.45 448 ASP A N 1
ATOM 3586 C CA . ASP A 1 448 ? -16.874 23.890 -29.699 1.00 117.45 448 ASP A CA 1
ATOM 3587 C C . ASP A 1 448 ? -16.373 22.627 -29.014 1.00 117.45 448 ASP A C 1
ATOM 3588 O O . ASP A 1 448 ? -16.127 22.645 -27.802 1.00 117.45 448 ASP A O 1
ATOM 3593 N N . LEU A 1 449 ? -16.212 21.534 -29.754 1.00 109.20 449 LEU A N 1
ATOM 3594 C CA . LEU A 1 449 ? -15.583 20.331 -29.225 1.00 109.20 449 LEU A CA 1
ATOM 3595 C C . LEU A 1 449 ? -14.077 20.541 -29.240 1.00 109.20 449 LEU A C 1
ATOM 3596 O O . LEU A 1 449 ? -13.377 20.020 -30.115 1.00 109.20 449 LEU A O 1
ATOM 3601 N N . THR A 1 450 ? -13.578 21.294 -28.269 1.00 111.06 450 THR A N 1
ATOM 3602 C CA . THR A 1 450 ? -12.154 21.590 -28.168 1.00 111.06 450 THR A CA 1
ATOM 3603 C C . THR A 1 450 ? -11.648 20.948 -26.889 1.00 111.06 450 THR A C 1
ATOM 3604 O O . THR A 1 450 ? -11.535 21.615 -25.857 1.00 111.06 450 THR A O 1
ATOM 3608 N N . LYS A 1 451 ? -11.343 19.660 -26.962 1.00 106.28 451 LYS A N 1
ATOM 3609 C CA . LYS A 1 451 ? -10.903 18.884 -25.817 1.00 106.28 451 LYS A CA 1
ATOM 3610 C C . LYS A 1 451 ? -10.077 17.704 -26.301 1.00 106.28 451 LYS A C 1
ATOM 3611 O O . LYS A 1 451 ? -10.433 17.019 -27.264 1.00 106.28 451 LYS A O 1
ATOM 3617 N N . VAL A 1 452 ? -8.965 17.466 -25.614 1.00 98.25 452 VAL A N 1
ATOM 3618 C CA . VAL A 1 452 ? -7.988 16.493 -26.082 1.00 98.25 452 VAL A CA 1
ATOM 3619 C C . VAL A 1 452 ? -8.542 15.087 -25.894 1.00 98.25 452 VAL A C 1
ATOM 3620 O O . VAL A 1 452 ? -9.030 14.736 -24.815 1.00 98.25 452 VAL A O 1
ATOM 3624 N N . GLY A 1 453 ? -8.470 14.281 -26.943 1.00 94.75 453 GLY A N 1
ATOM 3625 C CA . GLY A 1 453 ? -8.881 12.898 -26.887 1.00 94.75 453 GLY A CA 1
ATOM 3626 C C . GLY A 1 453 ? -9.645 12.516 -28.132 1.00 94.75 453 GLY A C 1
ATOM 3627 O O . GLY A 1 453 ? -9.762 13.291 -29.078 1.00 94.75 453 GLY A O 1
ATOM 3628 N N . SER A 1 454 ? -10.174 11.301 -28.122 1.00 94.97 454 SER A N 1
ATOM 3629 C CA . SER A 1 454 ? -10.970 10.801 -29.230 1.00 94.97 454 SER A CA 1
ATOM 3630 C C . SER A 1 454 ? -12.447 11.060 -28.973 1.00 94.97 454 SER A C 1
ATOM 3631 O O . SER A 1 454 ? -12.882 11.245 -27.835 1.00 94.97 454 SER A O 1
ATOM 3634 N N . TYR A 1 455 ? -13.224 11.069 -30.053 1.00 102.36 455 TYR A N 1
ATOM 3635 C CA . TYR A 1 455 ? -14.636 11.412 -29.949 1.00 102.36 455 TYR A CA 1
ATOM 3636 C C . TYR A 1 455 ? -15.413 10.709 -31.050 1.00 102.36 455 TYR A C 1
ATOM 3637 O O . TYR A 1 455 ? -14.977 10.687 -32.203 1.00 102.36 455 TYR A O 1
ATOM 3646 N N . TYR A 1 456 ? -16.561 10.149 -30.690 1.00 109.81 456 TYR A N 1
ATOM 3647 C CA . TYR A 1 456 ? -17.459 9.507 -31.637 1.00 109.81 456 TYR A CA 1
ATOM 3648 C C . TYR A 1 456 ? -18.810 10.201 -31.594 1.00 109.81 456 TYR A C 1
ATOM 3649 O O . TYR A 1 456 ? -19.380 10.399 -30.518 1.00 109.81 456 TYR A O 1
ATOM 3658 N N . ALA A 1 457 ? -19.386 10.518 -32.746 1.00 118.78 457 ALA A N 1
ATOM 3659 C CA . ALA A 1 457 ? -20.663 11.255 -32.793 1.00 118.78 457 ALA A CA 1
ATOM 3660 C C . ALA A 1 457 ? -21.813 10.483 -33.401 1.00 118.78 457 ALA A C 1
ATOM 3661 O O . ALA A 1 457 ? -21.723 10.054 -34.543 1.00 118.78 457 ALA A O 1
ATOM 3663 N N . GLN A 1 458 ? -22.912 10.341 -32.678 1.00 128.15 458 GLN A N 1
ATOM 3664 C CA . GLN A 1 458 ? -24.001 9.499 -33.146 1.00 128.15 458 GLN A CA 1
ATOM 3665 C C . GLN A 1 458 ? -24.667 10.010 -34.369 1.00 128.15 458 GLN A C 1
ATOM 3666 O O . GLN A 1 458 ? -24.784 11.201 -34.543 1.00 128.15 458 GLN A O 1
ATOM 3672 N N . GLY A 1 459 ? -25.131 9.106 -35.214 1.00 128.61 459 GLY A N 1
ATOM 3673 C CA . GLY A 1 459 ? -25.784 9.475 -36.452 1.00 128.61 459 GLY A CA 1
ATOM 3674 C C . GLY A 1 459 ? -27.063 10.257 -36.336 1.00 128.61 459 GLY A C 1
ATOM 3675 O O . GLY A 1 459 ? -27.343 11.117 -37.156 1.00 128.61 459 GLY A O 1
ATOM 3676 N N . SER A 1 460 ? -27.874 9.948 -35.341 1.00 130.83 460 SER A N 1
ATOM 3677 C CA . SER A 1 460 ? -29.156 10.606 -35.223 1.00 130.83 460 SER A CA 1
ATOM 3678 C C . SER A 1 460 ? -28.959 12.087 -35.064 1.00 130.83 460 SER A C 1
ATOM 3679 O O . SER A 1 460 ? -29.674 12.866 -35.673 1.00 130.83 460 SER A O 1
ATOM 3682 N N . ASP A 1 461 ? -27.985 12.488 -34.260 1.00 132.31 461 ASP A N 1
ATOM 3683 C CA . ASP A 1 461 ? -27.703 13.897 -34.045 1.00 132.31 461 ASP A CA 1
ATOM 3684 C C . ASP A 1 461 ? -26.508 14.255 -34.836 1.00 132.31 461 ASP A C 1
ATOM 3685 O O . ASP A 1 461 ? -25.915 15.291 -34.627 1.00 132.31 461 ASP A O 1
ATOM 3690 N N . VAL A 1 462 ? -26.107 13.378 -35.719 1.00 130.21 462 VAL A N 1
ATOM 3691 C CA . VAL A 1 462 ? -24.909 13.665 -36.418 1.00 130.21 462 VAL A CA 1
ATOM 3692 C C . VAL A 1 462 ? -25.109 14.926 -37.191 1.00 130.21 462 VAL A C 1
ATOM 3693 O O . VAL A 1 462 ? -24.214 15.755 -37.262 1.00 130.21 462 VAL A O 1
ATOM 3697 N N . ALA A 1 463 ? -26.283 15.117 -37.755 1.00 131.46 463 ALA A N 1
ATOM 3698 C CA . ALA A 1 463 ? -26.471 16.275 -38.611 1.00 131.46 463 ALA A CA 1
ATOM 3699 C C . ALA A 1 463 ? -27.070 17.478 -37.918 1.00 131.46 463 ALA A C 1
ATOM 3700 O O . ALA A 1 463 ? -27.277 18.515 -38.524 1.00 131.46 463 ALA A O 1
ATOM 3702 N N . LEU A 1 464 ? -27.318 17.346 -36.633 1.00 131.61 464 LEU A N 1
ATOM 3703 C CA . LEU A 1 464 ? -27.868 18.440 -35.893 1.00 131.61 464 LEU A CA 1
ATOM 3704 C C . LEU A 1 464 ? -26.780 19.468 -35.790 1.00 131.61 464 LEU A C 1
ATOM 3705 O O . LEU A 1 464 ? -27.019 20.592 -35.376 1.00 131.61 464 LEU A O 1
ATOM 3710 N N . LEU A 1 465 ? -25.567 19.073 -36.134 1.00 127.95 465 LEU A N 1
ATOM 3711 C CA . LEU A 1 465 ? -24.493 20.021 -36.274 1.00 127.95 465 LEU A CA 1
ATOM 3712 C C . LEU A 1 465 ? -24.861 20.996 -37.399 1.00 127.95 465 LEU A C 1
ATOM 3713 O O . LEU A 1 465 ? -25.464 20.584 -38.380 1.00 127.95 465 LEU A O 1
ATOM 3718 N N . THR A 1 466 ? -24.565 22.293 -37.244 1.00 126.37 466 THR A N 1
ATOM 3719 C CA . THR A 1 466 ? -24.850 23.265 -38.294 1.00 126.37 466 THR A CA 1
ATOM 3720 C C . THR A 1 466 ? -23.646 23.573 -39.085 1.00 126.37 466 THR A C 1
ATOM 3721 O O . THR A 1 466 ? -23.730 24.234 -40.100 1.00 126.37 466 THR A O 1
ATOM 3725 N N . ASP A 1 467 ? -22.502 23.119 -38.633 1.00 125.45 467 ASP A N 1
ATOM 3726 C CA . ASP A 1 467 ? -21.347 23.316 -39.457 1.00 125.45 467 ASP A CA 1
ATOM 3727 C C . ASP A 1 467 ? -20.720 22.009 -39.818 1.00 125.45 467 ASP A C 1
ATOM 3728 O O . ASP A 1 467 ? -20.270 21.306 -38.940 1.00 125.45 467 ASP A O 1
ATOM 3733 N N . LEU A 1 468 ? -20.639 21.706 -41.097 1.00 124.86 468 LEU A N 1
ATOM 3734 C CA . LEU A 1 468 ? -19.967 20.515 -41.543 1.00 124.86 468 LEU A CA 1
ATOM 3735 C C . LEU A 1 468 ? -20.033 20.385 -43.062 1.00 124.86 468 LEU A C 1
ATOM 3736 O O . LEU A 1 468 ? -21.071 20.643 -43.639 1.00 124.86 468 LEU A O 1
ATOM 3741 N N . PRO A 1 469 ? -18.938 19.992 -43.725 1.00 126.90 469 PRO A N 1
ATOM 3742 C CA . PRO A 1 469 ? -18.995 19.918 -45.185 1.00 126.90 469 PRO A CA 1
ATOM 3743 C C . PRO A 1 469 ? -20.150 19.041 -45.647 1.00 126.90 469 PRO A C 1
ATOM 3744 O O . PRO A 1 469 ? -20.527 18.062 -45.004 1.00 126.90 469 PRO A O 1
ATOM 3748 N N . VAL A 1 470 ? -20.766 19.435 -46.734 1.00 133.56 470 VAL A N 1
ATOM 3749 C CA . VAL A 1 470 ? -21.920 18.689 -47.156 1.00 133.56 470 VAL A CA 1
ATOM 3750 C C . VAL A 1 470 ? -21.571 17.273 -47.612 1.00 133.56 470 VAL A C 1
ATOM 3751 O O . VAL A 1 470 ? -22.441 16.403 -47.652 1.00 133.56 470 VAL A O 1
ATOM 3755 N N . GLU A 1 471 ? -20.312 17.013 -47.955 1.00 130.80 471 GLU A N 1
ATOM 3756 C CA . GLU A 1 471 ? -19.910 15.646 -48.311 1.00 130.80 471 GLU A CA 1
ATOM 3757 C C . GLU A 1 471 ? -20.033 14.719 -47.128 1.00 130.80 471 GLU A C 1
ATOM 3758 O O . GLU A 1 471 ? -20.438 13.581 -47.270 1.00 130.80 471 GLU A O 1
ATOM 3764 N N . PHE A 1 472 ? -19.682 15.207 -45.953 1.00 122.23 472 PHE A N 1
ATOM 3765 C CA . PHE A 1 472 ? -19.751 14.412 -44.760 1.00 122.23 472 PHE A CA 1
ATOM 3766 C C . PHE A 1 472 ? -21.162 14.147 -44.300 1.00 122.23 472 PHE A C 1
ATOM 3767 O O . PHE A 1 472 ? -21.380 13.283 -43.469 1.00 122.23 472 PHE A O 1
ATOM 3775 N N . LYS A 1 473 ? -22.141 14.831 -44.842 1.00 123.19 473 LYS A N 1
ATOM 3776 C CA . LYS A 1 473 ? -23.489 14.701 -44.328 1.00 123.19 473 LYS A CA 1
ATOM 3777 C C . LYS A 1 473 ? -24.092 13.331 -44.368 1.00 123.19 473 LYS A C 1
ATOM 3778 O O . LYS A 1 473 ? -23.845 12.549 -45.268 1.00 123.19 473 LYS A O 1
ATOM 3784 N N . GLY A 1 474 ? -24.897 13.072 -43.345 1.00 126.09 474 GLY A N 1
ATOM 3785 C CA . GLY A 1 474 ? -25.883 12.004 -43.303 1.00 126.09 474 GLY A CA 1
ATOM 3786 C C . GLY A 1 474 ? -25.515 10.630 -42.766 1.00 126.09 474 GLY A C 1
ATOM 3787 O O . GLY A 1 474 ? -26.374 9.757 -42.685 1.00 126.09 474 GLY A O 1
ATOM 3788 N N . VAL A 1 475 ? -24.265 10.435 -42.369 1.00 127.08 475 VAL A N 1
ATOM 3789 C CA . VAL A 1 475 ? -23.823 9.153 -41.857 1.00 127.08 475 VAL A CA 1
ATOM 3790 C C . VAL A 1 475 ? -23.008 9.397 -40.588 1.00 127.08 475 VAL A C 1
ATOM 3791 O O . VAL A 1 475 ? -22.494 10.484 -40.380 1.00 127.08 475 VAL A O 1
ATOM 3795 N N . PRO A 1 476 ? -22.878 8.401 -39.732 1.00 121.50 476 PRO A N 1
ATOM 3796 C CA . PRO A 1 476 ? -22.207 8.639 -38.469 1.00 121.50 476 PRO A CA 1
ATOM 3797 C C . PRO A 1 476 ? -20.815 9.146 -38.622 1.00 121.50 476 PRO A C 1
ATOM 3798 O O . PRO A 1 476 ? -20.173 8.786 -39.584 1.00 121.50 476 PRO A O 1
ATOM 3802 N N . LEU A 1 477 ? -20.335 9.961 -37.698 1.00 118.05 477 LEU A N 1
ATOM 3803 C CA . LEU A 1 477 ? -19.034 10.599 -37.855 1.00 118.05 477 LEU A CA 1
ATOM 3804 C C . LEU A 1 477 ? -18.074 10.403 -36.707 1.00 118.05 477 LEU A C 1
ATOM 3805 O O . LEU A 1 477 ? -18.507 10.114 -35.605 1.00 118.05 477 LEU A O 1
ATOM 3810 N N . TRP A 1 478 ? -16.770 10.555 -36.951 1.00 110.48 478 TRP A N 1
ATOM 3811 C CA . TRP A 1 478 ? -15.765 10.398 -35.913 1.00 110.48 478 TRP A CA 1
ATOM 3812 C C . TRP A 1 478 ? -14.965 11.635 -35.768 1.00 110.48 478 TRP A C 1
ATOM 3813 O O . TRP A 1 478 ? -14.863 12.396 -36.702 1.00 110.48 478 TRP A O 1
ATOM 3824 N N . ILE A 1 479 ? -14.366 11.841 -34.618 1.00 104.62 479 ILE A N 1
ATOM 3825 C CA . ILE A 1 479 ? -13.533 13.009 -34.350 1.00 104.62 479 ILE A CA 1
ATOM 3826 C C . ILE A 1 479 ? -12.297 12.562 -33.583 1.00 104.62 479 ILE A C 1
ATOM 3827 O O . ILE A 1 479 ? -12.404 11.807 -32.611 1.00 104.62 479 ILE A O 1
ATOM 3832 N N . ASP A 1 480 ? -11.128 13.038 -34.012 1.00 104.28 480 ASP A N 1
ATOM 3833 C CA . ASP A 1 480 ? -9.844 12.682 -33.404 1.00 104.28 480 ASP A CA 1
ATOM 3834 C C . ASP A 1 480 ? -9.017 13.948 -33.203 1.00 104.28 480 ASP A C 1
ATOM 3835 O O . ASP A 1 480 ? -8.335 14.404 -34.123 1.00 104.28 480 ASP A O 1
ATOM 3840 N N . ASN A 1 481 ? -9.066 14.515 -32.003 1.00 99.10 481 ASN A N 1
ATOM 3841 C CA . ASN A 1 481 ? -8.213 15.654 -31.702 1.00 99.10 481 ASN A CA 1
ATOM 3842 C C . ASN A 1 481 ? -6.785 15.194 -31.449 1.00 99.10 481 ASN A C 1
ATOM 3843 O O . ASN A 1 481 ? -6.545 14.060 -31.029 1.00 99.10 481 ASN A O 1
ATOM 3848 N N . LEU A 1 482 ? -5.836 16.080 -31.709 1.00 101.84 482 LEU A N 1
ATOM 3849 C CA . LEU A 1 482 ? -4.422 15.845 -31.467 1.00 101.84 482 LEU A CA 1
ATOM 3850 C C . LEU A 1 482 ? -4.081 16.429 -30.108 1.00 101.84 482 LEU A C 1
ATOM 3851 O O . LEU A 1 482 ? -4.862 17.212 -29.555 1.00 101.84 482 LEU A O 1
ATOM 3856 N N . PRO A 1 483 ? -2.934 16.040 -29.515 1.00 104.13 483 PRO A N 1
ATOM 3857 C CA . PRO A 1 483 ? -2.720 16.352 -28.095 1.00 104.13 483 PRO A CA 1
ATOM 3858 C C . PRO A 1 483 ? -2.817 17.825 -27.724 1.00 104.13 483 PRO A C 1
ATOM 3859 O O . PRO A 1 483 ? -3.768 18.185 -27.024 1.00 104.13 483 PRO A O 1
ATOM 3863 N N . ALA A 1 484 ? -1.929 18.695 -28.212 1.00 113.55 484 ALA A N 1
ATOM 3864 C CA . ALA A 1 484 ? -1.995 20.107 -27.847 1.00 113.55 484 ALA A CA 1
ATOM 3865 C C . ALA A 1 484 ? -0.876 20.905 -28.496 1.00 113.55 484 ALA A C 1
ATOM 3866 O O . ALA A 1 484 ? 0.039 20.361 -29.117 1.00 113.55 484 ALA A O 1
ATOM 3868 N N . GLU A 1 485 ? -0.970 22.220 -28.312 1.00 116.54 485 GLU A N 1
ATOM 3869 C CA . GLU A 1 485 ? 0.097 23.175 -28.566 1.00 116.54 485 GLU A CA 1
ATOM 3870 C C . GLU A 1 485 ? 0.381 23.885 -27.250 1.00 116.54 485 GLU A C 1
ATOM 3871 O O . GLU A 1 485 ? -0.424 23.833 -26.317 1.00 116.54 485 GLU A O 1
ATOM 3877 N N . GLN A 1 486 ? 1.538 24.547 -27.171 1.00 114.21 486 GLN A N 1
ATOM 3878 C CA . GLN A 1 486 ? 1.939 25.195 -25.922 1.00 114.21 486 GLN A CA 1
ATOM 3879 C C . GLN A 1 486 ? 0.899 26.204 -25.447 1.00 114.21 486 GLN A C 1
ATOM 3880 O O . GLN A 1 486 ? 0.748 26.428 -24.240 1.00 114.21 486 GLN A O 1
ATOM 3886 N N . HIS A 1 487 ? 0.173 26.821 -26.376 1.00 111.91 487 HIS A N 1
ATOM 3887 C CA . HIS A 1 487 ? -0.895 27.750 -26.036 1.00 111.91 487 HIS A CA 1
ATOM 3888 C C . HIS A 1 487 ? -2.259 27.070 -26.003 1.00 111.91 487 HIS A C 1
ATOM 3889 O O . HIS A 1 487 ? -3.279 27.732 -26.221 1.00 111.91 487 HIS A O 1
ATOM 3896 N N . ASN A 1 488 ? -2.288 25.764 -25.745 1.00 111.85 488 ASN A N 1
ATOM 3897 C CA . ASN A 1 488 ? -3.524 24.981 -25.712 1.00 111.85 488 ASN A CA 1
ATOM 3898 C C . ASN A 1 488 ? -4.255 25.023 -27.051 1.00 111.85 488 ASN A C 1
ATOM 3899 O O . ASN A 1 488 ? -5.484 24.978 -27.108 1.00 111.85 488 ASN A O 1
ATOM 3904 N N . ASP A 1 489 ? -3.496 25.108 -28.135 1.00 114.55 489 ASP A N 1
ATOM 3905 C CA . ASP A 1 489 ? -4.048 24.983 -29.473 1.00 114.55 489 ASP A CA 1
ATOM 3906 C C . ASP A 1 489 ? -3.991 23.526 -29.915 1.00 114.55 489 ASP A C 1
ATOM 3907 O O . ASP A 1 489 ? -3.165 22.741 -29.449 1.00 114.55 489 ASP A O 1
ATOM 3912 N N . VAL A 1 490 ? -4.889 23.164 -30.831 1.00 108.06 490 VAL A N 1
ATOM 3913 C CA . VAL A 1 490 ? -5.136 21.765 -31.151 1.00 108.06 490 VAL A CA 1
ATOM 3914 C C . VAL A 1 490 ? -5.237 21.601 -32.660 1.00 108.06 490 VAL A C 1
ATOM 3915 O O . VAL A 1 490 ? -5.539 22.547 -33.389 1.00 108.06 490 VAL A O 1
ATOM 3919 N N . ARG A 1 491 ? -4.970 20.386 -33.129 1.00 99.39 491 ARG A N 1
ATOM 3920 C CA . ARG A 1 491 ? -5.340 19.960 -34.468 1.00 99.39 491 ARG A CA 1
ATOM 3921 C C . ARG A 1 491 ? -6.617 19.141 -34.381 1.00 99.39 491 ARG A C 1
ATOM 3922 O O . ARG A 1 491 ? -6.824 18.392 -33.425 1.00 99.39 491 ARG A O 1
ATOM 3930 N N . GLN A 1 492 ? -7.473 19.280 -35.382 1.00 102.72 492 GLN A N 1
ATOM 3931 C CA . GLN A 1 492 ? -8.735 18.559 -35.397 1.00 102.72 492 GLN A CA 1
ATOM 3932 C C . GLN A 1 492 ? -8.831 17.743 -36.677 1.00 102.72 492 GLN A C 1
ATOM 3933 O O . GLN A 1 492 ? -8.525 18.239 -37.764 1.00 102.72 492 GLN A O 1
ATOM 3939 N N . VAL A 1 493 ? -9.240 16.484 -36.538 1.00 98.54 493 VAL A N 1
ATOM 3940 C CA . VAL A 1 493 ? -9.302 15.537 -37.645 1.00 98.54 493 VAL A CA 1
ATOM 3941 C C . VAL A 1 493 ? -10.709 14.964 -37.710 1.00 98.54 493 VAL A C 1
ATOM 3942 O O . VAL A 1 493 ? -11.296 14.623 -36.677 1.00 98.54 493 VAL A O 1
ATOM 3946 N N . ILE A 1 494 ? -11.246 14.858 -38.921 1.00 106.92 494 ILE A N 1
ATOM 3947 C CA . ILE A 1 494 ? -12.596 14.361 -39.152 1.00 106.92 494 ILE A CA 1
ATOM 3948 C C . ILE A 1 494 ? -12.526 13.185 -40.113 1.00 106.92 494 ILE A C 1
ATOM 3949 O O . ILE A 1 494 ? -11.867 13.268 -41.155 1.00 106.92 494 ILE A O 1
ATOM 3954 N N . THR A 1 495 ? -13.204 12.096 -39.768 1.00 113.54 495 THR A N 1
ATOM 3955 C CA . THR A 1 495 ? -13.273 10.924 -40.625 1.00 113.54 495 THR A CA 1
ATOM 3956 C C . THR A 1 495 ? -14.712 10.437 -40.705 1.00 113.54 495 THR A C 1
ATOM 3957 O O . THR A 1 495 ? -15.483 10.547 -39.749 1.00 113.54 495 THR A O 1
ATOM 3961 N N . ARG A 1 496 ? -15.076 9.781 -41.807 1.00 119.85 496 ARG A N 1
ATOM 3962 C CA . ARG A 1 496 ? -16.461 9.334 -41.999 1.00 119.85 496 ARG A CA 1
ATOM 3963 C C . ARG A 1 496 ? -16.665 7.867 -41.736 1.00 119.85 496 ARG A C 1
ATOM 3964 O O . ARG A 1 496 ? -15.825 7.078 -42.082 1.00 119.85 496 ARG A O 1
ATOM 3972 N N . ARG A 1 497 ? -17.781 7.474 -41.151 1.00 115.88 497 ARG A N 1
ATOM 3973 C CA . ARG A 1 497 ? -18.026 6.071 -40.950 1.00 115.88 497 ARG A CA 1
ATOM 3974 C C . ARG A 1 497 ? -18.783 5.482 -42.089 1.00 115.88 497 ARG A C 1
ATOM 3975 O O . ARG A 1 497 ? -19.997 5.494 -42.080 1.00 115.88 497 ARG A O 1
ATOM 3983 N N . SER A 1 498 ? -18.095 4.903 -43.055 1.00 122.80 498 SER A N 1
ATOM 3984 C CA . SER A 1 498 ? -18.790 4.252 -44.151 1.00 122.80 498 SER A CA 1
ATOM 3985 C C . SER A 1 498 ? -18.347 2.856 -44.409 1.00 122.80 498 SER A C 1
ATOM 3986 O O . SER A 1 498 ? -17.161 2.610 -44.589 1.00 122.80 498 SER A O 1
ATOM 3989 N N . THR A 1 499 ? -19.277 1.920 -44.427 1.00 122.05 499 THR A N 1
ATOM 3990 C CA . THR A 1 499 ? -18.928 0.545 -44.771 1.00 122.05 499 THR A CA 1
ATOM 3991 C C . THR A 1 499 ? -18.536 0.186 -46.214 1.00 122.05 499 THR A C 1
ATOM 3992 O O . THR A 1 499 ? -17.590 -0.569 -46.421 1.00 122.05 499 THR A O 1
ATOM 3996 N N . GLU A 1 500 ? -19.256 0.705 -47.209 1.00 125.46 500 GLU A N 1
ATOM 3997 C CA . GLU A 1 500 ? -18.992 0.325 -48.602 1.00 125.46 500 GLU A CA 1
ATOM 3998 C C . GLU A 1 500 ? -18.483 1.372 -49.621 1.00 125.46 500 GLU A C 1
ATOM 3999 O O . GLU A 1 500 ? -17.862 1.005 -50.610 1.00 125.46 500 GLU A O 1
ATOM 4005 N N . LYS A 1 501 ? -18.720 2.654 -49.383 1.00 125.48 501 LYS A N 1
ATOM 4006 C CA . LYS A 1 501 ? -18.118 3.691 -50.204 1.00 125.48 501 LYS A CA 1
ATOM 4007 C C . LYS A 1 501 ? -16.683 3.921 -49.878 1.00 125.48 501 LYS A C 1
ATOM 4008 O O . LYS A 1 501 ? -15.820 3.173 -50.307 1.00 125.48 501 LYS A O 1
ATOM 4014 N N . SER A 1 502 ? -16.423 4.972 -49.115 1.00 125.37 502 SER A N 1
ATOM 4015 C CA . SER A 1 502 ? -15.049 5.308 -48.806 1.00 125.37 502 SER A CA 1
ATOM 4016 C C . SER A 1 502 ? -14.859 6.172 -47.548 1.00 125.37 502 SER A C 1
ATOM 4017 O O . SER A 1 502 ? -15.818 6.746 -47.058 1.00 125.37 502 SER A O 1
ATOM 4020 N N . MET A 1 503 ? -13.631 6.279 -47.035 1.00 124.56 503 MET A N 1
ATOM 4021 C CA . MET A 1 503 ? -13.341 7.111 -45.859 1.00 124.56 503 MET A CA 1
ATOM 4022 C C . MET A 1 503 ? -12.616 8.388 -46.204 1.00 124.56 503 MET A C 1
ATOM 4023 O O . MET A 1 503 ? -11.601 8.357 -46.876 1.00 124.56 503 MET A O 1
ATOM 4028 N N . LEU A 1 504 ? -13.111 9.516 -45.736 1.00 119.55 504 LEU A N 1
ATOM 4029 C CA . LEU A 1 504 ? -12.513 10.790 -46.085 1.00 119.55 504 LEU A CA 1
ATOM 4030 C C . LEU A 1 504 ? -11.675 11.242 -44.931 1.00 119.55 504 LEU A C 1
ATOM 4031 O O . LEU A 1 504 ? -11.689 10.618 -43.887 1.00 119.55 504 LEU A O 1
ATOM 4036 N N . LYS A 1 505 ? -10.978 12.353 -45.088 1.00 115.25 505 LYS A N 1
ATOM 4037 C CA . LYS A 1 505 ? -10.175 12.876 -43.992 1.00 115.25 505 LYS A CA 1
ATOM 4038 C C . LYS A 1 505 ? -9.944 14.367 -44.181 1.00 115.25 505 LYS A C 1
ATOM 4039 O O . LYS A 1 505 ? -9.503 14.801 -45.249 1.00 115.25 505 LYS A O 1
ATOM 4045 N N . PHE A 1 506 ? -10.237 15.144 -43.139 1.00 111.45 506 PHE A N 1
ATOM 4046 C CA . PHE A 1 506 ? -10.077 16.589 -43.143 1.00 111.45 506 PHE A CA 1
ATOM 4047 C C . PHE A 1 506 ? -9.253 16.995 -41.929 1.00 111.45 506 PHE A C 1
ATOM 4048 O O . PHE A 1 506 ? -9.359 16.387 -40.863 1.00 111.45 506 PHE A O 1
ATOM 4056 N N . GLU A 1 507 ? -8.430 18.028 -42.094 1.00 113.76 507 GLU A N 1
ATOM 4057 C CA . GLU A 1 507 ? -7.558 18.493 -41.024 1.00 113.76 507 GLU A CA 1
ATOM 4058 C C . GLU A 1 507 ? -7.392 20.001 -41.103 1.00 113.76 507 GLU A C 1
ATOM 4059 O O . GLU A 1 507 ? -7.320 20.576 -42.191 1.00 113.76 507 GLU A O 1
ATOM 4065 N N . ARG A 1 508 ? -7.320 20.634 -39.937 1.00 108.00 508 ARG A N 1
ATOM 4066 C CA . ARG A 1 508 ? -7.188 22.083 -39.874 1.00 108.00 508 ARG A CA 1
ATOM 4067 C C . ARG A 1 508 ? -6.622 22.471 -38.519 1.00 108.00 508 ARG A C 1
ATOM 4068 O O . ARG A 1 508 ? -6.400 21.628 -37.648 1.00 108.00 508 ARG A O 1
ATOM 4076 N N . MET A 1 509 ? -6.394 23.769 -38.357 1.00 107.11 509 MET A N 1
ATOM 4077 C CA . MET A 1 509 ? -5.833 24.344 -37.143 1.00 107.11 509 MET A CA 1
ATOM 4078 C C . MET A 1 509 ? -6.919 25.105 -36.401 1.00 107.11 509 MET A C 1
ATOM 4079 O O . MET A 1 509 ? -7.840 25.643 -37.022 1.00 107.11 509 MET A O 1
ATOM 4084 N N . ILE A 1 510 ? -6.820 25.139 -35.078 1.00 105.86 510 ILE A N 1
ATOM 4085 C CA . ILE A 1 510 ? -7.758 25.881 -34.251 1.00 105.86 510 ILE A CA 1
ATOM 4086 C C . ILE A 1 510 ? -6.972 26.670 -33.219 1.00 105.86 510 ILE A C 1
ATOM 4087 O O . ILE A 1 510 ? -6.003 26.177 -32.634 1.00 105.86 510 ILE A O 1
ATOM 4092 N N . ASN A 1 511 ? -7.393 27.911 -33.003 1.00 109.40 511 ASN A N 1
ATOM 4093 C CA . ASN A 1 511 ? -6.861 28.741 -31.932 1.00 109.40 511 ASN A CA 1
ATOM 4094 C C . ASN A 1 511 ? -8.014 29.127 -31.019 1.00 109.40 511 ASN A C 1
ATOM 4095 O O . ASN A 1 511 ? -8.916 29.863 -31.433 1.00 109.40 511 ASN A O 1
ATOM 4100 N N . ILE A 1 512 ? -7.988 28.617 -29.787 1.00 108.14 512 ILE A N 1
ATOM 4101 C CA . ILE A 1 512 ? -9.086 28.862 -28.858 1.00 108.14 512 ILE A CA 1
ATOM 4102 C C . ILE A 1 512 ? -9.104 30.320 -28.419 1.00 108.14 512 ILE A C 1
ATOM 4103 O O . ILE A 1 512 ? -10.169 30.942 -28.334 1.00 108.14 512 ILE A O 1
ATOM 4108 N N . GLY A 1 513 ? -7.937 30.887 -28.136 1.00 106.65 513 GLY A N 1
ATOM 4109 C CA . GLY A 1 513 ? -7.876 32.302 -27.806 1.00 106.65 513 GLY A CA 1
ATOM 4110 C C . GLY A 1 513 ? -8.401 32.643 -26.430 1.00 106.65 513 GLY A C 1
ATOM 4111 O O . GLY A 1 513 ? -9.436 33.308 -26.312 1.00 106.65 513 GLY A O 1
ATOM 4112 N N . LYS A 1 514 ? -7.715 32.191 -25.381 1.00 108.92 514 LYS A N 1
ATOM 4113 C CA . LYS A 1 514 ? -8.217 32.428 -24.032 1.00 108.92 514 LYS A CA 1
ATOM 4114 C C . LYS A 1 514 ? -7.574 33.657 -23.401 1.00 108.92 514 LYS A C 1
ATOM 4115 O O . LYS A 1 514 ? -8.273 34.524 -22.865 1.00 108.92 514 LYS A O 1
ATOM 4121 N N . ALA A 1 515 ? -6.247 33.756 -23.451 1.00 112.94 515 ALA A N 1
ATOM 4122 C CA . ALA A 1 515 ? -5.565 34.810 -22.711 1.00 112.94 515 ALA A CA 1
ATOM 4123 C C . ALA A 1 515 ? -5.382 36.077 -23.535 1.00 112.94 515 ALA A C 1
ATOM 4124 O O . ALA A 1 515 ? -5.923 37.131 -23.187 1.00 112.94 515 ALA A O 1
ATOM 4126 N N . GLU A 1 516 ? -4.631 35.987 -24.633 1.00 115.80 516 GLU A N 1
ATOM 4127 C CA . GLU A 1 516 ? -4.360 37.180 -25.428 1.00 115.80 516 GLU A CA 1
ATOM 4128 C C . GLU A 1 516 ? -4.727 36.966 -26.889 1.00 115.80 516 GLU A C 1
ATOM 4129 O O . GLU A 1 516 ? -5.217 37.885 -27.554 1.00 115.80 516 GLU A O 1
ATOM 4135 N N . GLN A 1 517 ? -4.498 35.764 -27.410 1.00 110.54 517 GLN A N 1
ATOM 4136 C CA . GLN A 1 517 ? -4.891 35.468 -28.775 1.00 110.54 517 GLN A CA 1
ATOM 4137 C C . GLN A 1 517 ? -6.412 35.363 -28.872 1.00 110.54 517 GLN A C 1
ATOM 4138 O O . GLN A 1 517 ? -7.128 35.348 -27.869 1.00 110.54 517 GLN A O 1
ATOM 4144 N N . ALA A 1 518 ? -6.905 35.300 -30.106 1.00 112.18 518 ALA A N 1
ATOM 4145 C CA . ALA A 1 518 ? -8.335 35.319 -30.370 1.00 112.18 518 ALA A CA 1
ATOM 4146 C C . ALA A 1 518 ? -8.741 34.082 -31.157 1.00 112.18 518 ALA A C 1
ATOM 4147 O O . ALA A 1 518 ? -7.903 33.369 -31.712 1.00 112.18 518 ALA A O 1
ATOM 4149 N N . PHE A 1 519 ? -10.051 33.845 -31.192 1.00 111.41 519 PHE A N 1
ATOM 4150 C CA . PHE A 1 519 ? -10.595 32.692 -31.894 1.00 111.41 519 PHE A CA 1
ATOM 4151 C C . PHE A 1 519 ? -10.198 32.722 -33.363 1.00 111.41 519 PHE A C 1
ATOM 4152 O O . PHE A 1 519 ? -10.347 33.740 -34.042 1.00 111.41 519 PHE A O 1
ATOM 4160 N N . SER A 1 520 ? -9.693 31.594 -33.855 1.00 111.28 520 SER A N 1
ATOM 4161 C CA . SER A 1 520 ? -9.195 31.519 -35.220 1.00 111.28 520 SER A CA 1
ATOM 4162 C C . SER A 1 520 ? -9.367 30.103 -35.749 1.00 111.28 520 SER A C 1
ATOM 4163 O O . SER A 1 520 ? -9.187 29.132 -35.010 1.00 111.28 520 SER A O 1
ATOM 4166 N N . VAL A 1 521 ? -9.710 29.997 -37.030 1.00 108.49 521 VAL A N 1
ATOM 4167 C CA . VAL A 1 521 ? -9.918 28.718 -37.697 1.00 108.49 521 VAL A CA 1
ATOM 4168 C C . VAL A 1 521 ? -9.127 28.721 -38.996 1.00 108.49 521 VAL A C 1
ATOM 4169 O O . VAL A 1 521 ? -9.195 29.686 -39.765 1.00 108.49 521 VAL A O 1
ATOM 4173 N N . GLY A 1 522 ? -8.374 27.646 -39.238 1.00 114.61 522 GLY A N 1
ATOM 4174 C CA . GLY A 1 522 ? -7.599 27.525 -40.455 1.00 114.61 522 GLY A CA 1
ATOM 4175 C C . GLY A 1 522 ? -8.362 26.849 -41.584 1.00 114.61 522 GLY A C 1
ATOM 4176 O O . GLY A 1 522 ? -9.527 26.480 -41.454 1.00 114.61 522 GLY A O 1
ATOM 4177 N N . SER A 1 523 ? -7.675 26.697 -42.712 1.00 115.97 523 SER A N 1
ATOM 4178 C CA . SER A 1 523 ? -8.290 26.113 -43.897 1.00 115.97 523 SER A CA 1
ATOM 4179 C C . SER A 1 523 ? -8.318 24.592 -43.809 1.00 115.97 523 SER A C 1
ATOM 4180 O O . SER A 1 523 ? -7.521 23.979 -43.094 1.00 115.97 523 SER A O 1
ATOM 4183 N N . TRP A 1 524 ? -9.247 23.983 -44.541 1.00 107.13 524 TRP A N 1
ATOM 4184 C CA . TRP A 1 524 ? -9.327 22.531 -44.600 1.00 107.13 524 TRP A CA 1
ATOM 4185 C C . TRP A 1 524 ? -8.196 21.962 -45.446 1.00 107.13 524 TRP A C 1
ATOM 4186 O O . TRP A 1 524 ? -7.735 22.594 -46.400 1.00 107.13 524 TRP A O 1
ATOM 4197 N N . THR A 1 525 ? -7.747 20.760 -45.093 1.00 111.77 525 THR A N 1
ATOM 4198 C CA . THR A 1 525 ? -6.800 19.994 -45.892 1.00 111.77 525 THR A CA 1
ATOM 4199 C C . THR A 1 525 ? -7.364 18.597 -46.104 1.00 111.77 525 THR A C 1
ATOM 4200 O O . THR A 1 525 ? -7.790 17.948 -45.143 1.00 111.77 525 THR A O 1
ATOM 4204 N N . VAL A 1 526 ? -7.369 18.138 -47.352 1.00 115.71 526 VAL A N 1
ATOM 4205 C CA . VAL A 1 526 ? -8.003 16.878 -47.725 1.00 115.71 526 VAL A CA 1
ATOM 4206 C C . VAL A 1 526 ? -6.998 16.013 -48.471 1.00 115.71 526 VAL A C 1
ATOM 4207 O O . VAL A 1 526 ? -6.279 16.501 -49.351 1.00 115.71 526 VAL A O 1
ATOM 4211 N N . TYR A 1 527 ? -6.948 14.733 -48.115 1.00 120.56 527 TYR A N 1
ATOM 4212 C CA . TYR A 1 527 ? -6.154 13.761 -48.847 1.00 120.56 527 TYR A CA 1
ATOM 4213 C C . TYR A 1 527 ? -6.949 13.218 -50.029 1.00 120.56 527 TYR A C 1
ATOM 4214 O O . TYR A 1 527 ? -7.937 13.804 -50.476 1.00 120.56 527 TYR A O 1
ATOM 4223 N N . GLN A 1 528 ? -6.498 12.075 -50.538 1.00 127.56 528 GLN A N 1
ATOM 4224 C CA . GLN A 1 528 ? -7.189 11.351 -51.594 1.00 127.56 528 GLN A CA 1
ATOM 4225 C C . GLN A 1 528 ? -7.397 9.903 -51.171 1.00 127.56 528 GLN A C 1
ATOM 4226 O O . GLN A 1 528 ? -6.530 9.311 -50.520 1.00 127.56 528 GLN A O 1
ATOM 4232 N N . SER A 1 529 ? -8.551 9.348 -51.527 1.00 128.02 529 SER A N 1
ATOM 4233 C CA . SER A 1 529 ? -8.903 7.973 -51.199 1.00 128.02 529 SER A CA 1
ATOM 4234 C C . SER A 1 529 ? -9.783 7.413 -52.304 1.00 128.02 529 SER A C 1
ATOM 4235 O O . SER A 1 529 ? -10.754 8.057 -52.711 1.00 128.02 529 SER A O 1
ATOM 4238 N N . GLN A 1 530 ? -9.453 6.217 -52.786 1.00 134.55 530 GLN A N 1
ATOM 4239 C CA . GLN A 1 530 ? -10.169 5.611 -53.902 1.00 134.55 530 GLN A CA 1
ATOM 4240 C C . GLN A 1 530 ? -10.513 4.166 -53.579 1.00 134.55 530 GLN A C 1
ATOM 4241 O O . GLN A 1 530 ? -9.688 3.436 -53.024 1.00 134.55 530 GLN A O 1
ATOM 4247 N N . THR A 1 531 ? -11.732 3.758 -53.937 1.00 132.36 531 THR A N 1
ATOM 4248 C CA . THR A 1 531 ? -12.219 2.405 -53.692 1.00 132.36 531 THR A CA 1
ATOM 4249 C C . THR A 1 531 ? -13.009 1.894 -54.889 1.00 132.36 531 THR A C 1
ATOM 4250 O O . THR A 1 531 ? -12.938 2.469 -55.979 1.00 132.36 531 THR A O 1
ATOM 4254 N N . THR A 1 532 ? -13.764 0.817 -54.692 1.00 134.01 532 THR A N 1
ATOM 4255 C CA . THR A 1 532 ? -14.475 0.148 -55.770 1.00 134.01 532 THR A CA 1
ATOM 4256 C C . THR A 1 532 ? -15.786 0.828 -56.141 1.00 134.01 532 THR A C 1
ATOM 4257 O O . THR A 1 532 ? -16.441 0.396 -57.094 1.00 134.01 532 THR A O 1
ATOM 4261 N N . ARG A 1 533 ? -16.193 1.864 -55.414 1.00 132.32 533 ARG A N 1
ATOM 4262 C CA . ARG A 1 533 ? -17.413 2.600 -55.719 1.00 132.32 533 ARG A CA 1
ATOM 4263 C C . ARG A 1 533 ? -17.187 4.084 -55.460 1.00 132.32 533 ARG A C 1
ATOM 4264 O O . ARG A 1 533 ? -17.044 4.499 -54.305 1.00 132.32 533 ARG A O 1
ATOM 4272 N N . GLY A 1 534 ? -17.172 4.877 -56.525 1.00 131.07 534 GLY A N 1
ATOM 4273 C CA . GLY A 1 534 ? -16.952 6.300 -56.396 1.00 131.07 534 GLY A CA 1
ATOM 4274 C C . GLY A 1 534 ? -18.153 7.021 -55.822 1.00 131.07 534 GLY A C 1
ATOM 4275 O O . GLY A 1 534 ? -19.224 6.449 -55.641 1.00 131.07 534 GLY A O 1
ATOM 4276 N N . GLU A 1 535 ? -17.953 8.302 -55.526 1.00 142.40 535 GLU A N 1
ATOM 4277 C CA . GLU A 1 535 ? -19.019 9.102 -54.941 1.00 142.40 535 GLU A CA 1
ATOM 4278 C C . GLU A 1 535 ? -20.074 9.449 -55.984 1.00 142.40 535 GLU A C 1
ATOM 4279 O O . GLU A 1 535 ? -19.785 9.545 -57.180 1.00 142.40 535 GLU A O 1
ATOM 4285 N N . PHE A 1 536 ? -21.304 9.644 -55.519 1.00 146.87 536 PHE A N 1
ATOM 4286 C CA . PHE A 1 536 ? -22.445 9.915 -56.382 1.00 146.87 536 PHE A CA 1
ATOM 4287 C C . PHE A 1 536 ? -22.734 11.409 -56.380 1.00 146.87 536 PHE A C 1
ATOM 4288 O O . PHE A 1 536 ? -22.925 12.006 -55.317 1.00 146.87 536 PHE A O 1
ATOM 4296 N N . ILE A 1 537 ? -22.775 12.006 -57.569 1.00 159.95 537 ILE A N 1
ATOM 4297 C CA . ILE A 1 537 ? -23.163 13.404 -57.676 1.00 159.95 537 ILE A CA 1
ATOM 4298 C C . ILE A 1 537 ? -24.676 13.520 -57.564 1.00 159.95 537 ILE A C 1
ATOM 4299 O O . ILE A 1 537 ? -25.422 12.667 -58.064 1.00 159.95 537 ILE A O 1
ATOM 4304 N N . ASP A 1 538 ? -25.139 14.564 -56.886 1.00 164.02 538 ASP A N 1
ATOM 4305 C CA . ASP A 1 538 ? -26.559 14.871 -56.791 1.00 164.02 538 ASP A CA 1
ATOM 4306 C C . ASP A 1 538 ? -26.818 16.214 -57.456 1.00 164.02 538 ASP A C 1
ATOM 4307 O O . ASP A 1 538 ? -26.192 17.217 -57.099 1.00 164.02 538 ASP A O 1
ATOM 4312 N N . ALA A 1 539 ? -27.743 16.231 -58.414 1.00 164.36 539 ALA A N 1
ATOM 4313 C CA . ALA A 1 539 ? -28.062 17.476 -59.103 1.00 164.36 539 ALA A CA 1
ATOM 4314 C C . ALA A 1 539 ? -28.682 18.492 -58.155 1.00 164.36 539 ALA A C 1
ATOM 4315 O O . ALA A 1 539 ? -28.328 19.676 -58.186 1.00 164.36 539 ALA A O 1
ATOM 4317 N N . SER A 1 540 ? -29.603 18.047 -57.298 1.00 160.87 540 SER A N 1
ATOM 4318 C CA . SER A 1 540 ? -30.341 18.980 -56.451 1.00 160.87 540 SER A CA 1
ATOM 4319 C C . SER A 1 540 ? -29.428 19.660 -55.439 1.00 160.87 540 SER A C 1
ATOM 4320 O O . SER A 1 540 ? -29.609 20.842 -55.123 1.00 160.87 540 SER A O 1
ATOM 4323 N N . ILE A 1 541 ? -28.444 18.928 -54.914 1.00 157.60 541 ILE A N 1
ATOM 4324 C CA . ILE A 1 541 ? -27.565 19.488 -53.891 1.00 157.60 541 ILE A CA 1
ATOM 4325 C C . ILE A 1 541 ? -26.752 20.647 -54.455 1.00 157.60 541 ILE A C 1
ATOM 4326 O O . ILE A 1 541 ? -26.601 21.690 -53.808 1.00 157.60 541 ILE A O 1
ATOM 4331 N N . TYR A 1 542 ? -26.233 20.494 -55.667 1.00 153.55 542 TYR A N 1
ATOM 4332 C CA . TYR A 1 542 ? -25.289 21.454 -56.218 1.00 153.55 542 TYR A CA 1
ATOM 4333 C C . TYR A 1 542 ? -25.955 22.521 -57.071 1.00 153.55 542 TYR A C 1
ATOM 4334 O O . TYR A 1 542 ? -25.257 23.247 -57.785 1.00 153.55 542 TYR A O 1
ATOM 4343 N N . GLN A 1 543 ? -27.249 22.749 -56.893 1.00 155.62 543 GLN A N 1
ATOM 4344 C CA . GLN A 1 543 ? -27.909 23.852 -57.608 1.00 155.62 543 GLN A CA 1
ATOM 4345 C C . GLN A 1 543 ? -27.742 23.736 -59.092 1.00 155.62 543 GLN A C 1
ATOM 4346 O O . GLN A 1 543 ? -28.048 24.679 -59.801 1.00 155.62 543 GLN A O 1
ATOM 4352 N N . ASN A 1 544 ? -27.185 22.630 -59.556 1.00 161.29 544 ASN A N 1
ATOM 4353 C CA . ASN A 1 544 ? -27.068 22.338 -60.978 1.00 161.29 544 ASN A CA 1
ATOM 4354 C C . ASN A 1 544 ? -26.002 23.092 -61.651 1.00 161.29 544 ASN A C 1
ATOM 4355 O O . ASN A 1 544 ? -25.829 22.955 -62.839 1.00 161.29 544 ASN A O 1
ATOM 4360 N N . LYS A 1 545 ? -25.243 23.867 -60.915 1.00 151.33 545 LYS A N 1
ATOM 4361 C CA . LYS A 1 545 ? -24.289 24.688 -61.594 1.00 151.33 545 LYS A CA 1
ATOM 4362 C C . LYS A 1 545 ? -23.304 23.871 -62.296 1.00 151.33 545 LYS A C 1
ATOM 4363 O O . LYS A 1 545 ? -22.825 24.256 -63.340 1.00 151.33 545 LYS A O 1
ATOM 4369 N N . LEU A 1 546 ? -22.879 22.825 -61.618 1.00 145.69 546 LEU A N 1
ATOM 4370 C CA . LEU A 1 546 ? -21.812 21.957 -62.072 1.00 145.69 546 LEU A CA 1
ATOM 4371 C C . LEU A 1 546 ? -20.604 22.832 -61.955 1.00 145.69 546 LEU A C 1
ATOM 4372 O O . LEU A 1 546 ? -19.516 22.501 -62.424 1.00 145.69 546 LEU A O 1
ATOM 4377 N N . SER A 1 547 ? -20.782 23.971 -61.319 1.00 30.00 547 SER A N 1
ATOM 4378 C CA . SER A 1 547 ? -19.665 24.823 -61.117 1.00 30.00 547 SER A CA 1
ATOM 4379 C C . SER A 1 547 ? -19.758 25.326 -59.716 1.00 30.00 547 SER A C 1
ATOM 4380 O O . SER A 1 547 ? -19.056 26.258 -59.340 1.00 30.00 547 SER A O 1
ATOM 4383 N N . ASN A 1 548 ? -20.627 24.721 -58.924 1.00 147.47 548 ASN A N 1
ATOM 4384 C CA . ASN A 1 548 ? -20.668 25.112 -57.529 1.00 147.47 548 ASN A CA 1
ATOM 4385 C C . ASN A 1 548 ? -19.710 24.292 -56.634 1.00 147.47 548 ASN A C 1
ATOM 4386 O O . ASN A 1 548 ? -19.679 24.507 -55.428 1.00 147.47 548 ASN A O 1
ATOM 4391 N N . ILE A 1 549 ? -19.057 23.290 -57.229 1.00 148.06 549 ILE A N 1
ATOM 4392 C CA . ILE A 1 549 ? -18.218 22.371 -56.468 1.00 148.06 549 ILE A CA 1
ATOM 4393 C C . ILE A 1 549 ? -17.026 23.026 -55.885 1.00 148.06 549 ILE A C 1
ATOM 4394 O O . ILE A 1 549 ? -15.988 23.085 -56.515 1.00 148.06 549 ILE A O 1
ATOM 4399 N N . THR A 1 550 ? -17.167 23.569 -54.697 1.00 149.07 550 THR A N 1
ATOM 4400 C CA . THR A 1 550 ? -16.010 24.128 -54.021 1.00 149.07 550 THR A CA 1
ATOM 4401 C C . THR A 1 550 ? -14.932 23.142 -53.576 1.00 149.07 550 THR A C 1
ATOM 4402 O O . THR A 1 550 ? -13.751 23.444 -53.724 1.00 149.07 550 THR A O 1
ATOM 4406 N N . SER A 1 551 ? -15.304 21.965 -53.069 1.00 146.36 551 SER A N 1
ATOM 4407 C CA . SER A 1 551 ? -14.335 21.015 -52.474 1.00 146.36 551 SER A CA 1
ATOM 4408 C C . SER A 1 551 ? -13.203 20.414 -53.259 1.00 146.36 551 SER A C 1
ATOM 4409 O O . SER A 1 551 ? -13.390 19.875 -54.338 1.00 146.36 551 SER A O 1
ATOM 4412 N N . PRO A 1 552 ? -12.027 20.425 -52.667 1.00 141.78 552 PRO A N 1
ATOM 4413 C CA . PRO A 1 552 ? -10.854 19.978 -53.399 1.00 141.78 552 PRO A CA 1
ATOM 4414 C C . PRO A 1 552 ? -10.585 18.553 -53.659 1.00 141.78 552 PRO A C 1
ATOM 4415 O O . PRO A 1 552 ? -10.978 17.740 -52.850 1.00 141.78 552 PRO A O 1
ATOM 4419 N N . MET A 1 553 ? -9.990 18.236 -54.797 1.00 30.00 553 MET A N 1
ATOM 4420 C CA . MET A 1 553 ? -9.493 16.890 -55.082 1.00 30.00 553 MET A CA 1
ATOM 4421 C C . MET A 1 553 ? -10.431 15.758 -54.945 1.00 30.00 553 MET A C 1
ATOM 4422 O O . MET A 1 553 ? -10.020 14.652 -54.662 1.00 30.00 553 MET A O 1
ATOM 4427 N N . LYS A 1 554 ? -11.682 15.998 -55.197 1.00 142.78 554 LYS A N 1
ATOM 4428 C CA . LYS A 1 554 ? -12.631 14.967 -54.926 1.00 142.78 554 LYS A CA 1
ATOM 4429 C C . LYS A 1 554 ? -12.631 13.658 -55.694 1.00 142.78 554 LYS A C 1
ATOM 4430 O O . LYS A 1 554 ? -12.854 12.620 -55.075 1.00 142.78 554 LYS A O 1
ATOM 4436 N N . MET A 1 555 ? -12.428 13.678 -57.005 1.00 144.10 555 MET A N 1
ATOM 4437 C CA . MET A 1 555 ? -12.575 12.466 -57.823 1.00 144.10 555 MET A CA 1
ATOM 4438 C C . MET A 1 555 ? -14.011 12.073 -57.615 1.00 144.10 555 MET A C 1
ATOM 4439 O O . MET A 1 555 ? -14.362 10.914 -57.735 1.00 144.10 555 MET A O 1
ATOM 4444 N N . TYR A 1 556 ? -14.865 13.047 -57.368 1.00 147.55 556 TYR A N 1
ATOM 4445 C CA . TYR A 1 556 ? -16.221 12.774 -57.018 1.00 147.55 556 TYR A CA 1
ATOM 4446 C C . TYR A 1 556 ? -17.108 12.630 -58.153 1.00 147.55 556 TYR A C 1
ATOM 4447 O O . TYR A 1 556 ? -17.985 13.454 -58.312 1.00 147.55 556 TYR A O 1
ATOM 4456 N N . MET A 1 557 ? -16.943 11.616 -58.967 1.00 156.64 557 MET A N 1
ATOM 4457 C CA . MET A 1 557 ? -17.944 11.500 -59.991 1.00 156.64 557 MET A CA 1
ATOM 4458 C C . MET A 1 557 ? -18.232 10.248 -60.700 1.00 156.64 557 MET A C 1
ATOM 4459 O O . MET A 1 557 ? -17.360 9.411 -60.858 1.00 156.64 557 MET A O 1
ATOM 4464 N N . THR A 1 558 ? -19.453 10.178 -61.194 1.00 161.28 558 THR A N 1
ATOM 4465 C CA . THR A 1 558 ? -19.862 9.087 -62.004 1.00 161.28 558 THR A CA 1
ATOM 4466 C C . THR A 1 558 ? -21.344 9.269 -62.280 1.00 161.28 558 THR A C 1
ATOM 4467 O O . THR A 1 558 ? -21.904 10.278 -61.874 1.00 161.28 558 THR A O 1
ATOM 4471 N N . ALA A 1 559 ? -21.945 8.387 -63.035 1.00 169.95 559 ALA A N 1
ATOM 4472 C CA . ALA A 1 559 ? -23.407 8.296 -63.346 1.00 169.95 559 ALA A CA 1
ATOM 4473 C C . ALA A 1 559 ? -23.927 8.895 -64.639 1.00 169.95 559 ALA A C 1
ATOM 4474 O O . ALA A 1 559 ? -23.796 10.096 -64.841 1.00 169.95 559 ALA A O 1
ATOM 4476 N N . GLU A 1 560 ? -24.565 8.075 -65.472 1.00 174.70 560 GLU A N 1
ATOM 4477 C CA . GLU A 1 560 ? -25.065 8.500 -66.781 1.00 174.70 560 GLU A CA 1
ATOM 4478 C C . GLU A 1 560 ? -24.887 9.965 -67.121 1.00 174.70 560 GLU A C 1
ATOM 4479 O O . GLU A 1 560 ? -24.859 10.333 -68.292 1.00 174.70 560 GLU A O 1
ATOM 4485 N N . ASN A 1 563 ? -27.752 11.069 -67.158 1.00 176.67 563 ASN A N 1
ATOM 4486 C CA . ASN A 1 563 ? -28.891 11.313 -66.301 1.00 176.67 563 ASN A CA 1
ATOM 4487 C C . ASN A 1 563 ? -28.517 12.482 -65.461 1.00 176.67 563 ASN A C 1
ATOM 4488 O O . ASN A 1 563 ? -29.038 13.579 -65.629 1.00 176.67 563 ASN A O 1
ATOM 4493 N N . LEU A 1 564 ? -27.590 12.259 -64.553 1.00 175.30 564 LEU A N 1
ATOM 4494 C CA . LEU A 1 564 ? -27.118 13.357 -63.748 1.00 175.30 564 LEU A CA 1
ATOM 4495 C C . LEU A 1 564 ? -26.488 14.311 -64.728 1.00 175.30 564 LEU A C 1
ATOM 4496 O O . LEU A 1 564 ? -26.607 15.525 -64.592 1.00 175.30 564 LEU A O 1
ATOM 4501 N N . PHE A 1 565 ? -25.846 13.761 -65.745 1.00 180.35 565 PHE A N 1
ATOM 4502 C CA . PHE A 1 565 ? -25.172 14.585 -66.723 1.00 180.35 565 PHE A CA 1
ATOM 4503 C C . PHE A 1 565 ? -26.124 15.522 -67.433 1.00 180.35 565 PHE A C 1
ATOM 4504 O O . PHE A 1 565 ? -25.771 16.670 -67.701 1.00 180.35 565 PHE A O 1
ATOM 4512 N N . THR A 1 566 ? -27.330 15.060 -67.742 1.00 178.67 566 THR A N 1
ATOM 4513 C CA . THR A 1 566 ? -28.250 15.885 -68.522 1.00 178.67 566 THR A CA 1
ATOM 4514 C C . THR A 1 566 ? -28.607 17.175 -67.827 1.00 178.67 566 THR A C 1
ATOM 4515 O O . THR A 1 566 ? -28.662 18.226 -68.458 1.00 178.67 566 THR A O 1
ATOM 4519 N N . ASP A 1 567 ? -28.837 17.111 -66.527 1.00 178.02 567 ASP A N 1
ATOM 4520 C CA . ASP A 1 567 ? -29.246 18.296 -65.800 1.00 178.02 567 ASP A CA 1
ATOM 4521 C C . ASP A 1 567 ? -28.172 19.374 -65.830 1.00 178.02 567 ASP A C 1
ATOM 4522 O O . ASP A 1 567 ? -28.474 20.557 -65.970 1.00 178.02 567 ASP A O 1
ATOM 4527 N N . HIS A 1 568 ? -26.920 18.975 -65.688 1.00 176.48 568 HIS A N 1
ATOM 4528 C CA . HIS A 1 568 ? -25.827 19.937 -65.652 1.00 176.48 568 HIS A CA 1
ATOM 4529 C C . HIS A 1 568 ? -25.410 20.521 -67.008 1.00 176.48 568 HIS A C 1
ATOM 4530 O O . HIS A 1 568 ? -25.654 19.899 -68.036 1.00 176.48 568 HIS A O 1
ATOM 4537 N N . PRO A 1 569 ? -24.791 21.720 -67.023 1.00 172.15 569 PRO A N 1
ATOM 4538 C CA . PRO A 1 569 ? -24.346 22.388 -68.258 1.00 172.15 569 PRO A CA 1
ATOM 4539 C C . PRO A 1 569 ? -23.849 21.544 -69.440 1.00 172.15 569 PRO A C 1
ATOM 4540 O O . PRO A 1 569 ? -24.448 21.638 -70.488 1.00 172.15 569 PRO A O 1
ATOM 4544 N N . VAL A 1 570 ? -22.760 20.798 -69.301 1.00 173.59 570 VAL A N 1
ATOM 4545 C CA . VAL A 1 570 ? -22.217 19.977 -70.376 1.00 173.59 570 VAL A CA 1
ATOM 4546 C C . VAL A 1 570 ? -23.333 19.129 -70.970 1.00 173.59 570 VAL A C 1
ATOM 4547 O O . VAL A 1 570 ? -24.121 18.504 -70.247 1.00 173.59 570 VAL A O 1
ATOM 4551 N N . LYS A 1 571 ? -23.406 19.103 -72.298 1.00 178.62 571 LYS A N 1
ATOM 4552 C CA . LYS A 1 571 ? -24.602 18.673 -73.007 1.00 178.62 571 LYS A CA 1
ATOM 4553 C C . LYS A 1 571 ? -24.438 17.284 -73.608 1.00 178.62 571 LYS A C 1
ATOM 4554 O O . LYS A 1 571 ? -23.426 16.985 -74.251 1.00 178.62 571 LYS A O 1
ATOM 4560 N N . ASN A 1 572 ? -25.453 16.444 -73.388 1.00 179.80 572 ASN A N 1
ATOM 4561 C CA . ASN A 1 572 ? -25.617 15.159 -74.059 1.00 179.80 572 ASN A CA 1
ATOM 4562 C C . ASN A 1 572 ? -24.386 14.272 -73.946 1.00 179.80 572 ASN A C 1
ATOM 4563 O O . ASN A 1 572 ? -23.905 13.739 -74.950 1.00 179.80 572 ASN A O 1
ATOM 4568 N N . GLY A 1 573 ? -23.867 14.111 -72.728 1.00 186.83 573 GLY A N 1
ATOM 4569 C CA . GLY A 1 573 ? -22.705 13.257 -72.544 1.00 186.83 573 GLY A CA 1
ATOM 4570 C C . GLY A 1 573 ? -22.998 11.792 -72.803 1.00 186.83 573 GLY A C 1
ATOM 4571 O O . GLY A 1 573 ? -22.161 11.070 -73.350 1.00 186.83 573 GLY A O 1
ATOM 4572 N N . ASN A 1 574 ? -24.183 11.330 -72.400 1.00 182.55 574 ASN A N 1
ATOM 4573 C CA . ASN A 1 574 ? -24.613 9.931 -72.442 1.00 182.55 574 ASN A CA 1
ATOM 4574 C C . ASN A 1 574 ? -23.737 9.046 -71.564 1.00 182.55 574 ASN A C 1
ATOM 4575 O O . ASN A 1 574 ? -23.846 7.813 -71.634 1.00 182.55 574 ASN A O 1
ATOM 4580 N N . ALA A 1 575 ? -22.874 9.634 -70.740 1.00 176.83 575 ALA A N 1
ATOM 4581 C CA . ALA A 1 575 ? -22.106 8.899 -69.746 1.00 176.83 575 ALA A CA 1
ATOM 4582 C C . ALA A 1 575 ? -21.635 9.890 -68.694 1.00 176.83 575 ALA A C 1
ATOM 4583 O O . ALA A 1 575 ? -21.419 11.070 -68.977 1.00 176.83 575 ALA A O 1
ATOM 4585 N N . GLY A 1 576 ? -21.491 9.438 -67.456 1.00 174.73 576 GLY A N 1
ATOM 4586 C CA . GLY A 1 576 ? -21.107 10.347 -66.392 1.00 174.73 576 GLY A CA 1
ATOM 4587 C C . GLY A 1 576 ? -19.619 10.440 -66.211 1.00 174.73 576 GLY A C 1
ATOM 4588 O O . GLY A 1 576 ? -19.018 9.631 -65.509 1.00 174.73 576 GLY A O 1
ATOM 4589 N N . TRP A 1 577 ? -19.016 11.425 -66.849 1.00 174.86 577 TRP A N 1
ATOM 4590 C CA . TRP A 1 577 ? -17.579 11.597 -66.729 1.00 174.86 577 TRP A CA 1
ATOM 4591 C C . TRP A 1 577 ? -17.226 12.142 -65.344 1.00 174.86 577 TRP A C 1
ATOM 4592 O O . TRP A 1 577 ? -18.088 12.716 -64.677 1.00 174.86 577 TRP A O 1
ATOM 4603 N N . PHE A 1 578 ? -15.988 11.959 -64.886 1.00 166.09 578 PHE A N 1
ATOM 4604 C CA . PHE A 1 578 ? -15.656 12.361 -63.509 1.00 166.09 578 PHE A CA 1
ATOM 4605 C C . PHE A 1 578 ? -14.889 13.653 -63.251 1.00 166.09 578 PHE A C 1
ATOM 4606 O O . PHE A 1 578 ? -13.842 13.887 -63.847 1.00 166.09 578 PHE A O 1
ATOM 4614 N N . TYR A 1 579 ? -15.401 14.480 -62.341 1.00 159.48 579 TYR A N 1
ATOM 4615 C CA . TYR A 1 579 ? -14.740 15.742 -62.006 1.00 159.48 579 TYR A CA 1
ATOM 4616 C C . TYR A 1 579 ? -13.405 15.548 -61.315 1.00 159.48 579 TYR A C 1
ATOM 4617 O O . TYR A 1 579 ? -13.224 14.583 -60.583 1.00 159.48 579 TYR A O 1
ATOM 4626 N N . GLU A 1 580 ? -12.456 16.435 -61.576 1.00 163.69 580 GLU A N 1
ATOM 4627 C CA . GLU A 1 580 ? -11.170 16.366 -60.920 1.00 163.69 580 GLU A CA 1
ATOM 4628 C C . GLU A 1 580 ? -10.608 17.768 -60.876 1.00 163.69 580 GLU A C 1
ATOM 4629 O O . GLU A 1 580 ? -10.929 18.569 -61.739 1.00 163.69 580 GLU A O 1
ATOM 4635 N N . ASN A 1 581 ? -9.778 18.096 -59.894 1.00 159.49 581 ASN A N 1
ATOM 4636 C CA . ASN A 1 581 ? -9.120 19.394 -59.910 1.00 159.49 581 ASN A CA 1
ATOM 4637 C C . ASN A 1 581 ? -7.639 19.148 -59.921 1.00 159.49 581 ASN A C 1
ATOM 4638 O O . ASN A 1 581 ? -7.104 18.618 -58.957 1.00 159.49 581 ASN A O 1
ATOM 4643 N N . SER A 1 582 ? -6.955 19.533 -60.992 1.00 166.94 582 SER A N 1
ATOM 4644 C CA . SER A 1 582 ? -5.493 19.398 -61.040 1.00 166.94 582 SER A CA 1
ATOM 4645 C C . SER A 1 582 ? -4.696 20.282 -60.074 1.00 166.94 582 SER A C 1
ATOM 4646 O O . SER A 1 582 ? -3.735 19.818 -59.466 1.00 166.94 582 SER A O 1
ATOM 4649 N N . GLY A 1 583 ? -5.078 21.549 -59.935 1.00 165.77 583 GLY A N 1
ATOM 4650 C CA . GLY A 1 583 ? -4.392 22.445 -59.016 1.00 165.77 583 GLY A CA 1
ATOM 4651 C C . GLY A 1 583 ? -5.218 23.623 -58.559 1.00 165.77 583 GLY A C 1
ATOM 4652 O O . GLY A 1 583 ? -6.206 23.960 -59.187 1.00 165.77 583 GLY A O 1
ATOM 4653 N N . TYR A 1 584 ? -5.041 24.085 -57.362 1.00 153.88 584 TYR A N 1
ATOM 4654 C CA . TYR A 1 584 ? -5.779 25.258 -57.067 1.00 153.88 584 TYR A CA 1
ATOM 4655 C C . TYR A 1 584 ? -4.876 26.373 -57.311 1.00 153.88 584 TYR A C 1
ATOM 4656 O O . TYR A 1 584 ? -4.164 26.771 -56.404 1.00 153.88 584 TYR A O 1
ATOM 4665 N N . GLY A 1 585 ? -4.783 26.836 -58.546 1.00 158.34 585 GLY A N 1
ATOM 4666 C CA . GLY A 1 585 ? -4.106 28.095 -58.679 1.00 158.34 585 GLY A CA 1
ATOM 4667 C C . GLY A 1 585 ? -4.631 29.059 -57.694 1.00 158.34 585 GLY A C 1
ATOM 4668 O O . GLY A 1 585 ? -5.831 29.061 -57.493 1.00 158.34 585 GLY A O 1
ATOM 4669 N N . VAL A 1 586 ? -3.837 29.824 -57.028 1.00 162.69 586 VAL A N 1
ATOM 4670 C CA . VAL A 1 586 ? -4.369 30.612 -55.952 1.00 162.69 586 VAL A CA 1
ATOM 4671 C C . VAL A 1 586 ? -5.544 31.460 -56.215 1.00 162.69 586 VAL A C 1
ATOM 4672 O O . VAL A 1 586 ? -5.911 31.715 -57.351 1.00 162.69 586 VAL A O 1
ATOM 4676 N N . THR A 1 587 ? -6.153 31.909 -55.146 1.00 164.22 587 THR A N 1
ATOM 4677 C CA . THR A 1 587 ? -7.231 32.850 -55.319 1.00 164.22 587 THR A CA 1
ATOM 4678 C C . THR A 1 587 ? -8.442 32.537 -56.214 1.00 164.22 587 THR A C 1
ATOM 4679 O O . THR A 1 587 ? -8.757 33.314 -57.107 1.00 164.22 587 THR A O 1
ATOM 4683 N N . GLY A 1 588 ? -9.110 31.407 -56.008 1.00 162.77 588 GLY A N 1
ATOM 4684 C CA . GLY A 1 588 ? -10.348 31.136 -56.730 1.00 162.77 588 GLY A CA 1
ATOM 4685 C C . GLY A 1 588 ? -10.154 30.546 -58.070 1.00 162.77 588 GLY A C 1
ATOM 4686 O O . GLY A 1 588 ? -11.081 30.395 -58.848 1.00 162.77 588 GLY A O 1
ATOM 4687 N N . GLU A 1 589 ? -8.928 30.197 -58.350 1.00 165.45 589 GLU A N 1
ATOM 4688 C CA . GLU A 1 589 ? -8.645 29.691 -59.648 1.00 165.45 589 GLU A CA 1
ATOM 4689 C C . GLU A 1 589 ? -8.363 28.199 -59.696 1.00 165.45 589 GLU A C 1
ATOM 4690 O O . GLU A 1 589 ? -7.323 27.754 -59.255 1.00 165.45 589 GLU A O 1
ATOM 4696 N N . PHE A 1 590 ? -9.261 27.415 -60.260 1.00 161.28 590 PHE A N 1
ATOM 4697 C CA . PHE A 1 590 ? -8.915 26.010 -60.344 1.00 161.28 590 PHE A CA 1
ATOM 4698 C C . PHE A 1 590 ? -8.820 25.346 -61.706 1.00 161.28 590 PHE A C 1
ATOM 4699 O O . PHE A 1 590 ? -9.563 25.683 -62.622 1.00 161.28 590 PHE A O 1
ATOM 4707 N N . ARG A 1 591 ? -7.891 24.409 -61.835 1.00 169.66 591 ARG A N 1
ATOM 4708 C CA . ARG A 1 591 ? -7.670 23.691 -63.084 1.00 169.66 591 ARG A CA 1
ATOM 4709 C C . ARG A 1 591 ? -8.580 22.464 -63.259 1.00 169.66 591 ARG A C 1
ATOM 4710 O O . ARG A 1 591 ? -8.125 21.331 -63.150 1.00 169.66 591 ARG A O 1
ATOM 4718 N N . GLN A 1 592 ? -9.862 22.672 -63.527 1.00 160.41 592 GLN A N 1
ATOM 4719 C CA . GLN A 1 592 ? -10.794 21.544 -63.612 1.00 160.41 592 GLN A CA 1
ATOM 4720 C C . GLN A 1 592 ? -10.671 20.674 -64.850 1.00 160.41 592 GLN A C 1
ATOM 4721 O O . GLN A 1 592 ? -10.571 21.199 -65.954 1.00 160.41 592 GLN A O 1
ATOM 4727 N N . THR A 1 593 ? -10.666 19.349 -64.683 1.00 167.48 593 THR A N 1
ATOM 4728 C CA . THR A 1 593 ? -10.650 18.429 -65.829 1.00 167.48 593 THR A CA 1
ATOM 4729 C C . THR A 1 593 ? -11.722 17.373 -65.709 1.00 167.48 593 THR A C 1
ATOM 4730 O O . THR A 1 593 ? -11.841 16.728 -64.676 1.00 167.48 593 THR A O 1
ATOM 4734 N N . ILE A 1 594 ? -12.491 17.172 -66.762 1.00 169.40 594 ILE A N 1
ATOM 4735 C CA . ILE A 1 594 ? -13.514 16.144 -66.752 1.00 169.40 594 ILE A CA 1
ATOM 4736 C C . ILE A 1 594 ? -13.039 15.198 -67.808 1.00 169.40 594 ILE A C 1
ATOM 4737 O O . ILE A 1 594 ? -12.628 15.636 -68.877 1.00 169.40 594 ILE A O 1
ATOM 4742 N N . THR A 1 595 ? -13.315 13.895 -67.671 1.00 175.48 595 THR A N 1
ATOM 4743 C CA . THR A 1 595 ? -12.774 12.987 -68.672 1.00 175.48 595 THR A CA 1
ATOM 4744 C C . THR A 1 595 ? -13.467 11.693 -68.938 1.00 175.48 595 THR A C 1
ATOM 4745 O O . THR A 1 595 ? -14.484 11.436 -68.365 1.00 175.48 595 THR A O 1
ATOM 4749 N N . ILE A 1 596 ? -12.873 10.827 -69.748 1.00 179.62 596 ILE A N 1
ATOM 4750 C CA . ILE A 1 596 ? -13.514 9.587 -70.181 1.00 179.62 596 ILE A CA 1
ATOM 4751 C C . ILE A 1 596 ? -12.634 8.357 -69.998 1.00 179.62 596 ILE A C 1
ATOM 4752 O O . ILE A 1 596 ? -11.423 8.494 -69.956 1.00 179.62 596 ILE A O 1
ATOM 4757 N N . ASN A 1 597 ? -13.203 7.156 -69.871 1.00 177.12 597 ASN A N 1
ATOM 4758 C CA . ASN A 1 597 ? -12.386 5.937 -69.825 1.00 177.12 597 ASN A CA 1
ATOM 4759 C C . ASN A 1 597 ? -12.679 5.203 -71.068 1.00 177.12 597 ASN A C 1
ATOM 4760 O O . ASN A 1 597 ? -13.852 5.013 -71.376 1.00 177.12 597 ASN A O 1
ATOM 4765 N N . SER A 1 598 ? -11.639 4.809 -71.801 1.00 177.85 598 SER A N 1
ATOM 4766 C CA . SER A 1 598 ? -11.793 4.116 -73.090 1.00 177.85 598 SER A CA 1
ATOM 4767 C C . SER A 1 598 ? -12.346 5.081 -74.130 1.00 177.85 598 SER A C 1
ATOM 4768 O O . SER A 1 598 ? -12.529 6.264 -73.866 1.00 177.85 598 SER A O 1
ATOM 4771 N N . SER A 1 599 ? -12.484 4.556 -75.325 1.00 174.42 599 SER A N 1
ATOM 4772 C CA . SER A 1 599 ? -12.914 5.431 -76.361 1.00 174.42 599 SER A CA 1
ATOM 4773 C C . SER A 1 599 ? -14.345 5.330 -76.769 1.00 174.42 599 SER A C 1
ATOM 4774 O O . SER A 1 599 ? -15.183 5.857 -76.056 1.00 174.42 599 SER A O 1
ATOM 4777 N N . LEU A 1 600 ? -14.679 4.579 -77.846 1.00 172.89 600 LEU A N 1
ATOM 4778 C CA . LEU A 1 600 ? -16.167 4.829 -78.225 1.00 172.89 600 LEU A CA 1
ATOM 4779 C C . LEU A 1 600 ? -16.456 6.411 -78.223 1.00 172.89 600 LEU A C 1
ATOM 4780 O O . LEU A 1 600 ? -17.586 6.827 -78.006 1.00 172.89 600 LEU A O 1
ATOM 4785 N N . ARG A 1 601 ? -15.304 7.147 -78.427 1.00 178.72 601 ARG A N 1
ATOM 4786 C CA . ARG A 1 601 ? -15.179 8.621 -78.313 1.00 178.72 601 ARG A CA 1
ATOM 4787 C C . ARG A 1 601 ? -14.232 8.843 -77.050 1.00 178.72 601 ARG A C 1
ATOM 4788 O O . ARG A 1 601 ? -14.689 8.550 -75.959 1.00 178.72 601 ARG A O 1
ATOM 4796 N N . TYR A 1 602 ? -12.933 9.270 -77.121 1.00 175.18 602 TYR A N 1
ATOM 4797 C CA . TYR A 1 602 ? -12.153 9.577 -75.887 1.00 175.18 602 TYR A CA 1
ATOM 4798 C C . TYR A 1 602 ? -11.744 11.038 -75.886 1.00 175.18 602 TYR A C 1
ATOM 4799 O O . TYR A 1 602 ? -11.006 11.463 -76.781 1.00 175.18 602 TYR A O 1
ATOM 4808 N N . GLU A 1 603 ? -12.152 11.815 -74.889 1.00 173.46 603 GLU A N 1
ATOM 4809 C CA . GLU A 1 603 ? -11.882 13.263 -74.939 1.00 173.46 603 GLU A CA 1
ATOM 4810 C C . GLU A 1 603 ? -11.469 13.869 -73.597 1.00 173.46 603 GLU A C 1
ATOM 4811 O O . GLU A 1 603 ? -11.648 13.216 -72.568 1.00 173.46 603 GLU A O 1
ATOM 4817 N N . VAL A 1 604 ? -10.961 15.121 -73.566 1.00 167.07 604 VAL A N 1
ATOM 4818 C CA . VAL A 1 604 ? -10.476 15.583 -72.267 1.00 167.07 604 VAL A CA 1
ATOM 4819 C C . VAL A 1 604 ? -10.937 17.031 -72.101 1.00 167.07 604 VAL A C 1
ATOM 4820 O O . VAL A 1 604 ? -10.387 17.959 -72.701 1.00 167.07 604 VAL A O 1
ATOM 4824 N N . TYR A 1 605 ? -11.988 17.227 -71.314 1.00 164.81 605 TYR A N 1
ATOM 4825 C CA . TYR A 1 605 ? -12.527 18.562 -71.100 1.00 164.81 605 TYR A CA 1
ATOM 4826 C C . TYR A 1 605 ? -11.764 19.271 -69.986 1.00 164.81 605 TYR A C 1
ATOM 4827 O O . TYR A 1 605 ? -11.696 18.778 -68.857 1.00 164.81 605 TYR A O 1
ATOM 4836 N N . SER A 1 606 ? -11.194 20.433 -70.305 1.00 165.51 606 SER A N 1
ATOM 4837 C CA . SER A 1 606 ? -10.394 21.194 -69.356 1.00 165.51 606 SER A CA 1
ATOM 4838 C C . SER A 1 606 ? -10.652 22.683 -69.532 1.00 165.51 606 SER A C 1
ATOM 4839 O O . SER A 1 606 ? -10.733 23.173 -70.662 1.00 165.51 606 SER A O 1
ATOM 4842 N N . ARG A 1 607 ? -10.774 23.399 -68.415 1.00 162.40 607 ARG A N 1
ATOM 4843 C CA . ARG A 1 607 ? -11.002 24.837 -68.456 1.00 162.40 607 ARG A CA 1
ATOM 4844 C C . ARG A 1 607 ? -10.615 25.451 -67.122 1.00 162.40 607 ARG A C 1
ATOM 4845 O O . ARG A 1 607 ? -10.628 24.785 -66.084 1.00 162.40 607 ARG A O 1
ATOM 4853 N N . MET A 1 608 ? -10.266 26.735 -67.155 1.00 163.75 608 MET A N 1
ATOM 4854 C CA . MET A 1 608 ? -9.914 27.495 -65.959 1.00 163.75 608 MET A CA 1
ATOM 4855 C C . MET A 1 608 ? -11.166 28.206 -65.472 1.00 163.75 608 MET A C 1
ATOM 4856 O O . MET A 1 608 ? -11.693 29.081 -66.166 1.00 163.75 608 MET A O 1
ATOM 4861 N N . VAL A 1 609 ? -11.632 27.839 -64.287 1.00 162.43 609 VAL A N 1
ATOM 4862 C CA . VAL A 1 609 ? -12.849 28.402 -63.719 1.00 162.43 609 VAL A CA 1
ATOM 4863 C C . VAL A 1 609 ? -12.463 29.643 -62.927 1.00 162.43 609 VAL A C 1
ATOM 4864 O O . VAL A 1 609 ? -11.958 29.546 -61.805 1.00 162.43 609 VAL A O 1
ATOM 4868 N N . PHE A 1 610 ? -12.695 30.813 -63.515 1.00 168.24 610 PHE A N 1
ATOM 4869 C CA . PHE A 1 610 ? -12.439 32.065 -62.820 1.00 168.24 610 PHE A CA 1
ATOM 4870 C C . PHE A 1 610 ? -13.456 32.265 -61.702 1.00 168.24 610 PHE A C 1
ATOM 4871 O O . PHE A 1 610 ? -14.354 31.445 -61.491 1.00 168.24 610 PHE A O 1
ATOM 4879 N N . ALA A 1 611 ? -13.301 33.371 -60.972 1.00 170.01 611 ALA A N 1
ATOM 4880 C CA . ALA A 1 611 ? -14.241 33.686 -59.901 1.00 170.01 611 ALA A CA 1
ATOM 4881 C C . ALA A 1 611 ? -15.650 33.893 -60.445 1.00 170.01 611 ALA A C 1
ATOM 4882 O O . ALA A 1 611 ? -16.627 33.422 -59.853 1.00 170.01 611 ALA A O 1
ATOM 4884 N N . ASP A 1 612 ? -15.773 34.601 -61.569 1.00 172.44 612 ASP A N 1
ATOM 4885 C CA . ASP A 1 612 ? -17.092 34.964 -62.075 1.00 172.44 612 ASP A CA 1
ATOM 4886 C C . ASP A 1 612 ? -17.438 34.209 -63.354 1.00 172.44 612 ASP A C 1
ATOM 4887 O O . ASP A 1 612 ? -18.614 33.936 -63.623 1.00 172.44 612 ASP A O 1
ATOM 4892 N N . ARG A 1 613 ? -16.432 33.864 -64.152 1.00 170.94 613 ARG A N 1
ATOM 4893 C CA . ARG A 1 613 ? -16.646 33.376 -65.508 1.00 170.94 613 ARG A CA 1
ATOM 4894 C C . ARG A 1 613 ? -15.782 32.152 -65.767 1.00 170.94 613 ARG A C 1
ATOM 4895 O O . ARG A 1 613 ? -14.909 31.803 -64.973 1.00 170.94 613 ARG A O 1
ATOM 4903 N N . VAL A 1 614 ? -16.060 31.479 -66.883 1.00 164.37 614 VAL A N 1
ATOM 4904 C CA . VAL A 1 614 ? -15.335 30.279 -67.287 1.00 164.37 614 VAL A CA 1
ATOM 4905 C C . VAL A 1 614 ? -15.045 30.362 -68.781 1.00 164.37 614 VAL A C 1
ATOM 4906 O O . VAL A 1 614 ? -15.926 30.711 -69.577 1.00 164.37 614 VAL A O 1
ATOM 4910 N N . SER A 1 615 ? -13.808 30.057 -69.159 1.00 166.15 615 SER A N 1
ATOM 4911 C CA . SER A 1 615 ? -13.484 29.814 -70.555 1.00 166.15 615 SER A CA 1
ATOM 4912 C C . SER A 1 615 ? -13.946 28.413 -70.936 1.00 166.15 615 SER A C 1
ATOM 4913 O O . SER A 1 615 ? -14.003 27.517 -70.091 1.00 166.15 615 SER A O 1
ATOM 4916 N N . GLU A 1 616 ? -14.295 28.228 -72.205 1.00 165.87 616 GLU A N 1
ATOM 4917 C CA . GLU A 1 616 ? -14.961 26.996 -72.601 1.00 165.87 616 GLU A CA 1
ATOM 4918 C C . GLU A 1 616 ? -13.980 25.844 -72.788 1.00 165.87 616 GLU A C 1
ATOM 4919 O O . GLU A 1 616 ? -12.761 26.021 -72.859 1.00 165.87 616 GLU A O 1
ATOM 4925 N N . TRP A 1 617 ? -14.548 24.645 -72.870 1.00 159.92 617 TRP A N 1
ATOM 4926 C CA . TRP A 1 617 ? -13.757 23.428 -72.971 1.00 159.92 617 TRP A CA 1
ATOM 4927 C C . TRP A 1 617 ? -13.109 23.304 -74.341 1.00 159.92 617 TRP A C 1
ATOM 4928 O O . TRP A 1 617 ? -13.543 23.927 -75.315 1.00 159.92 617 TRP A O 1
ATOM 4939 N N . PHE A 1 618 ? -12.063 22.488 -74.410 1.00 154.54 618 PHE A N 1
ATOM 4940 C CA . PHE A 1 618 ? -11.520 22.000 -75.665 1.00 154.54 618 PHE A CA 1
ATOM 4941 C C . PHE A 1 618 ? -10.676 20.764 -75.392 1.00 154.54 618 PHE A C 1
ATOM 4942 O O . PHE A 1 618 ? -10.116 20.600 -74.306 1.00 154.54 618 PHE A O 1
ATOM 4950 N N . VAL A 1 619 ? -10.583 19.897 -76.393 1.00 155.47 619 VAL A N 1
ATOM 4951 C CA . VAL A 1 619 ? -9.812 18.667 -76.265 1.00 155.47 619 VAL A CA 1
ATOM 4952 C C . VAL A 1 619 ? -8.514 18.754 -77.061 1.00 155.47 619 VAL A C 1
ATOM 4953 O O . VAL A 1 619 ? -7.540 19.367 -76.617 1.00 155.47 619 VAL A O 1
ATOM 4957 N N . VAL B 1 2 ? 7.919 -54.238 -40.377 1.00 90.46 2 VAL B N 1
ATOM 4958 C CA . VAL B 1 2 ? 7.438 -53.355 -39.326 1.00 90.46 2 VAL B CA 1
ATOM 4959 C C . VAL B 1 2 ? 8.561 -53.129 -38.332 1.00 90.46 2 VAL B C 1
ATOM 4960 O O . VAL B 1 2 ? 8.465 -53.516 -37.171 1.00 90.46 2 VAL B O 1
ATOM 4964 N N . GLU B 1 3 ? 9.643 -52.508 -38.798 1.00 99.42 3 GLU B N 1
ATOM 4965 C CA . GLU B 1 3 ? 10.806 -52.337 -37.935 1.00 99.42 3 GLU B CA 1
ATOM 4966 C C . GLU B 1 3 ? 10.484 -51.432 -36.755 1.00 99.42 3 GLU B C 1
ATOM 4967 O O . GLU B 1 3 ? 10.923 -51.688 -35.628 1.00 99.42 3 GLU B O 1
ATOM 4973 N N . LEU B 1 4 ? 9.712 -50.382 -36.986 1.00 97.08 4 LEU B N 1
ATOM 4974 C CA . LEU B 1 4 ? 9.433 -49.445 -35.917 1.00 97.08 4 LEU B CA 1
ATOM 4975 C C . LEU B 1 4 ? 8.323 -49.974 -35.017 1.00 97.08 4 LEU B C 1
ATOM 4976 O O . LEU B 1 4 ? 7.779 -51.061 -35.225 1.00 97.08 4 LEU B O 1
ATOM 4981 N N . ASP B 1 5 ? 8.045 -49.202 -33.968 1.00 96.76 5 ASP B N 1
ATOM 4982 C CA . ASP B 1 5 ? 6.878 -49.362 -33.110 1.00 96.76 5 ASP B CA 1
ATOM 4983 C C . ASP B 1 5 ? 7.018 -50.531 -32.146 1.00 96.76 5 ASP B C 1
ATOM 4984 O O . ASP B 1 5 ? 7.637 -51.550 -32.464 1.00 96.76 5 ASP B O 1
ATOM 4989 N N . LYS B 1 6 ? 6.436 -50.377 -30.963 1.00 78.08 6 LYS B N 1
ATOM 4990 C CA . LYS B 1 6 ? 6.312 -51.436 -29.977 1.00 78.08 6 LYS B CA 1
ATOM 4991 C C . LYS B 1 6 ? 4.830 -51.552 -29.672 1.00 78.08 6 LYS B C 1
ATOM 4992 O O . LYS B 1 6 ? 4.160 -50.538 -29.472 1.00 78.08 6 LYS B O 1
ATOM 4998 N N . TYR B 1 7 ? 4.312 -52.773 -29.659 1.00 77.36 7 TYR B N 1
ATOM 4999 C CA . TYR B 1 7 ? 2.880 -52.988 -29.516 1.00 77.36 7 TYR B CA 1
ATOM 5000 C C . TYR B 1 7 ? 2.579 -53.686 -28.201 1.00 77.36 7 TYR B C 1
ATOM 5001 O O . TYR B 1 7 ? 3.349 -54.537 -27.750 1.00 77.36 7 TYR B O 1
ATOM 5010 N N . LEU B 1 8 ? 1.459 -53.317 -27.584 1.00 74.04 8 LEU B N 1
ATOM 5011 C CA . LEU B 1 8 ? 1.024 -53.896 -26.329 1.00 74.04 8 LEU B CA 1
ATOM 5012 C C . LEU B 1 8 ? -0.408 -54.401 -26.446 1.00 74.04 8 LEU B C 1
ATOM 5013 O O . LEU B 1 8 ? -1.216 -53.800 -27.159 1.00 74.04 8 LEU B O 1
ATOM 5018 N N . PRO B 1 9 ? -0.750 -55.494 -25.771 1.00 75.86 9 PRO B N 1
ATOM 5019 C CA . PRO B 1 9 ? -2.145 -55.944 -25.771 1.00 75.86 9 PRO B CA 1
ATOM 5020 C C . PRO B 1 9 ? -3.040 -54.910 -25.113 1.00 75.86 9 PRO B C 1
ATOM 5021 O O . PRO B 1 9 ? -2.636 -54.221 -24.175 1.00 75.86 9 PRO B O 1
ATOM 5025 N N . VAL B 1 10 ? -4.265 -54.795 -25.620 1.00 83.25 10 VAL B N 1
ATOM 5026 C CA . VAL B 1 10 ? -5.179 -53.780 -25.107 1.00 83.25 10 VAL B CA 1
ATOM 5027 C C . VAL B 1 10 ? -5.709 -54.180 -23.737 1.00 83.25 10 VAL B C 1
ATOM 5028 O O . VAL B 1 10 ? -5.742 -53.369 -22.805 1.00 83.25 10 VAL B O 1
ATOM 5032 N N . ASN B 1 11 ? -6.129 -55.438 -23.593 1.00 88.24 11 ASN B N 1
ATOM 5033 C CA . ASN B 1 11 ? -6.806 -55.852 -22.370 1.00 88.24 11 ASN B CA 1
ATOM 5034 C C . ASN B 1 11 ? -5.888 -55.766 -21.159 1.00 88.24 11 ASN B C 1
ATOM 5035 O O . ASN B 1 11 ? -6.291 -55.267 -20.103 1.00 88.24 11 ASN B O 1
ATOM 5040 N N . ARG B 1 12 ? -4.652 -56.248 -21.287 1.00 91.32 12 ARG B N 1
ATOM 5041 C CA . ARG B 1 12 ? -3.742 -56.227 -20.148 1.00 91.32 12 ARG B CA 1
ATOM 5042 C C . ARG B 1 12 ? -3.405 -54.802 -19.735 1.00 91.32 12 ARG B C 1
ATOM 5043 O O . ARG B 1 12 ? -3.354 -54.488 -18.541 1.00 91.32 12 ARG B O 1
ATOM 5051 N N . GLU B 1 13 ? -3.186 -53.920 -20.712 1.00 90.76 13 GLU B N 1
ATOM 5052 C CA . GLU B 1 13 ? -2.703 -52.579 -20.402 1.00 90.76 13 GLU B CA 1
ATOM 5053 C C . GLU B 1 13 ? -3.700 -51.815 -19.544 1.00 90.76 13 GLU B C 1
ATOM 5054 O O . GLU B 1 13 ? -3.308 -51.050 -18.657 1.00 90.76 13 GLU B O 1
ATOM 5060 N N . GLU B 1 14 ? -4.994 -52.011 -19.794 1.00 91.37 14 GLU B N 1
ATOM 5061 C CA . GLU B 1 14 ? -6.018 -51.347 -18.994 1.00 91.37 14 GLU B CA 1
ATOM 5062 C C . GLU B 1 14 ? -5.931 -51.752 -17.527 1.00 91.37 14 GLU B C 1
ATOM 5063 O O . GLU B 1 14 ? -6.146 -50.925 -16.626 1.00 91.37 14 GLU B O 1
ATOM 5069 N N . ALA B 1 15 ? -5.610 -53.022 -17.268 1.00 84.99 15 ALA B N 1
ATOM 5070 C CA . ALA B 1 15 ? -5.506 -53.492 -15.893 1.00 84.99 15 ALA B CA 1
ATOM 5071 C C . ALA B 1 15 ? -4.437 -52.728 -15.130 1.00 84.99 15 ALA B C 1
ATOM 5072 O O . ALA B 1 15 ? -4.595 -52.450 -13.936 1.00 84.99 15 ALA B O 1
ATOM 5074 N N . PHE B 1 16 ? -3.347 -52.368 -15.804 1.00 79.00 16 PHE B N 1
ATOM 5075 C CA . PHE B 1 16 ? -2.298 -51.595 -15.153 1.00 79.00 16 PHE B CA 1
ATOM 5076 C C . PHE B 1 16 ? -2.825 -50.247 -14.670 1.00 79.00 16 PHE B C 1
ATOM 5077 O O . PHE B 1 16 ? -2.582 -49.847 -13.520 1.00 79.00 16 PHE B O 1
ATOM 5085 N N . ARG B 1 17 ? -3.565 -49.541 -15.523 1.00 84.53 17 ARG B N 1
ATOM 5086 C CA . ARG B 1 17 ? -4.099 -48.239 -15.141 1.00 84.53 17 ARG B CA 1
ATOM 5087 C C . ARG B 1 17 ? -5.083 -48.368 -13.987 1.00 84.53 17 ARG B C 1
ATOM 5088 O O . ARG B 1 17 ? -5.043 -47.587 -13.019 1.00 84.53 17 ARG B O 1
ATOM 5096 N N . ASN B 1 18 ? -5.984 -49.349 -14.074 1.00 84.51 18 ASN B N 1
ATOM 5097 C CA . ASN B 1 18 ? -6.943 -49.538 -12.995 1.00 84.51 18 ASN B CA 1
ATOM 5098 C C . ASN B 1 18 ? -6.236 -49.856 -11.688 1.00 84.51 18 ASN B C 1
ATOM 5099 O O . ASN B 1 18 ? -6.657 -49.400 -10.620 1.00 84.51 18 ASN B O 1
ATOM 5104 N N . GLY B 1 19 ? -5.155 -50.630 -11.752 1.00 83.27 19 GLY B N 1
ATOM 5105 C CA . GLY B 1 19 ? -4.394 -50.908 -10.549 1.00 83.27 19 GLY B CA 1
ATOM 5106 C C . GLY B 1 19 ? -3.782 -49.659 -9.947 1.00 83.27 19 GLY B C 1
ATOM 5107 O O . GLY B 1 19 ? -3.839 -49.454 -8.734 1.00 83.27 19 GLY B O 1
ATOM 5108 N N . VAL B 1 20 ? -3.199 -48.801 -10.786 1.00 76.68 20 VAL B N 1
ATOM 5109 C CA . VAL B 1 20 ? -2.507 -47.626 -10.255 1.00 76.68 20 VAL B CA 1
ATOM 5110 C C . VAL B 1 20 ? -3.493 -46.663 -9.596 1.00 76.68 20 VAL B C 1
ATOM 5111 O O . VAL B 1 20 ? -3.206 -46.076 -8.535 1.00 76.68 20 VAL B O 1
ATOM 5115 N N . ASN B 1 21 ? -4.662 -46.476 -10.208 1.00 79.47 21 ASN B N 1
ATOM 5116 C CA . ASN B 1 21 ? -5.583 -45.457 -9.711 1.00 79.47 21 ASN B CA 1
ATOM 5117 C C . ASN B 1 21 ? -6.066 -45.733 -8.288 1.00 79.47 21 ASN B C 1
ATOM 5118 O O . ASN B 1 21 ? -6.142 -44.814 -7.456 1.00 79.47 21 ASN B O 1
ATOM 5123 N N . LYS B 1 22 ? -6.396 -46.988 -7.994 1.00 77.22 22 LYS B N 1
ATOM 5124 C CA . LYS B 1 22 ? -6.866 -47.344 -6.663 1.00 77.22 22 LYS B CA 1
ATOM 5125 C C . LYS B 1 22 ? -5.781 -47.087 -5.627 1.00 77.22 22 LYS B C 1
ATOM 5126 O O . LYS B 1 22 ? -6.067 -46.624 -4.515 1.00 77.22 22 LYS B O 1
ATOM 5132 N N . ASN B 1 23 ? -4.531 -47.383 -5.986 1.00 74.25 23 ASN B N 1
ATOM 5133 C CA . ASN B 1 23 ? -3.421 -47.098 -5.088 1.00 74.25 23 ASN B CA 1
ATOM 5134 C C . ASN B 1 23 ? -3.352 -45.615 -4.760 1.00 74.25 23 ASN B C 1
ATOM 5135 O O . ASN B 1 23 ? -3.183 -45.228 -3.592 1.00 74.25 23 ASN B O 1
ATOM 5140 N N . PHE B 1 24 ? -3.485 -44.770 -5.781 1.00 72.49 24 PHE B N 1
ATOM 5141 C CA . PHE B 1 24 ? -3.439 -43.333 -5.527 1.00 72.49 24 PHE B CA 1
ATOM 5142 C C . PHE B 1 24 ? -4.567 -42.884 -4.602 1.00 72.49 24 PHE B C 1
ATOM 5143 O O . PHE B 1 24 ? -4.338 -42.088 -3.673 1.00 72.49 24 PHE B O 1
ATOM 5151 N N . ALA B 1 25 ? -5.779 -43.395 -4.822 1.00 72.10 25 ALA B N 1
ATOM 5152 C CA . ALA B 1 25 ? -6.894 -43.032 -3.947 1.00 72.10 25 ALA B CA 1
ATOM 5153 C C . ALA B 1 25 ? -6.628 -43.448 -2.504 1.00 72.10 25 ALA B C 1
ATOM 5154 O O . ALA B 1 25 ? -6.904 -42.687 -1.561 1.00 72.10 25 ALA B O 1
ATOM 5156 N N . LYS B 1 26 ? -6.088 -44.653 -2.313 1.00 71.89 26 LYS B N 1
ATOM 5157 C CA . LYS B 1 26 ? -5.778 -45.121 -0.966 1.00 71.89 26 LYS B CA 1
ATOM 5158 C C . LYS B 1 26 ? -4.771 -44.204 -0.284 1.00 71.89 26 LYS B C 1
ATOM 5159 O O . LYS B 1 26 ? -4.915 -43.878 0.903 1.00 71.89 26 LYS B O 1
ATOM 5165 N N . ILE B 1 27 ? -3.742 -43.779 -1.021 1.00 71.54 27 ILE B N 1
ATOM 5166 C CA . ILE B 1 27 ? -2.739 -42.892 -0.437 1.00 71.54 27 ILE B CA 1
ATOM 5167 C C . ILE B 1 27 ? -3.373 -41.582 0.015 1.00 71.54 27 ILE B C 1
ATOM 5168 O O . ILE B 1 27 ? -3.068 -41.062 1.104 1.00 71.54 27 ILE B O 1
ATOM 5173 N N . GLU B 1 28 ? -4.254 -41.017 -0.813 1.00 75.64 28 GLU B N 1
ATOM 5174 C CA . GLU B 1 28 ? -4.910 -39.776 -0.409 1.00 75.64 28 GLU B CA 1
ATOM 5175 C C . GLU B 1 28 ? -5.757 -39.960 0.847 1.00 75.64 28 GLU B C 1
ATOM 5176 O O . GLU B 1 28 ? -5.757 -39.090 1.732 1.00 75.64 28 GLU B O 1
ATOM 5182 N N . GLN B 1 29 ? -6.478 -41.078 0.948 1.00 76.92 29 GLN B N 1
ATOM 5183 C CA . GLN B 1 29 ? -7.234 -41.331 2.173 1.00 76.92 29 GLN B CA 1
ATOM 5184 C C . GLN B 1 29 ? -6.323 -41.404 3.393 1.00 76.92 29 GLN B C 1
ATOM 5185 O O . GLN B 1 29 ? -6.676 -40.897 4.472 1.00 76.92 29 GLN B O 1
ATOM 5191 N N . GLY B 1 30 ? -5.161 -42.042 3.245 1.00 75.85 30 GLY B N 1
ATOM 5192 C CA . GLY B 1 30 ? -4.209 -42.072 4.340 1.00 75.85 30 GLY B CA 1
ATOM 5193 C C . GLY B 1 30 ? -3.780 -40.690 4.792 1.00 75.85 30 GLY B C 1
ATOM 5194 O O . GLY B 1 30 ? -3.757 -40.406 5.999 1.00 75.85 30 GLY B O 1
ATOM 5195 N N . PHE B 1 31 ? -3.436 -39.814 3.839 1.00 74.05 31 PHE B N 1
ATOM 5196 C CA . PHE B 1 31 ? -3.134 -38.434 4.222 1.00 74.05 31 PHE B CA 1
ATOM 5197 C C . PHE B 1 31 ? -4.278 -37.805 4.996 1.00 74.05 31 PHE B C 1
ATOM 5198 O O . PHE B 1 31 ? -4.048 -37.131 6.009 1.00 74.05 31 PHE B O 1
ATOM 5206 N N . SER B 1 32 ? -5.511 -37.986 4.521 1.00 77.14 32 SER B N 1
ATOM 5207 C CA . SER B 1 32 ? -6.630 -37.347 5.205 1.00 77.14 32 SER B CA 1
ATOM 5208 C C . SER B 1 32 ? -6.725 -37.789 6.659 1.00 77.14 32 SER B C 1
ATOM 5209 O O . SER B 1 32 ? -6.842 -36.945 7.559 1.00 77.14 32 SER B O 1
ATOM 5212 N N . GLN B 1 33 ? -6.643 -39.097 6.909 1.00 75.86 33 GLN B N 1
ATOM 5213 C CA . GLN B 1 33 ? -6.787 -39.573 8.284 1.00 75.86 33 GLN B CA 1
ATOM 5214 C C . GLN B 1 33 ? -5.648 -39.085 9.173 1.00 75.86 33 GLN B C 1
ATOM 5215 O O . GLN B 1 33 ? -5.882 -38.652 10.314 1.00 75.86 33 GLN B O 1
ATOM 5221 N N . ARG B 1 34 ? -4.408 -39.150 8.678 1.00 74.28 34 ARG B N 1
ATOM 5222 C CA . ARG B 1 34 ? -3.295 -38.710 9.514 1.00 74.28 34 ARG B CA 1
ATOM 5223 C C . ARG B 1 34 ? -3.379 -37.220 9.829 1.00 74.28 34 ARG B C 1
ATOM 5224 O O . ARG B 1 34 ? -3.126 -36.808 10.972 1.00 74.28 34 ARG B O 1
ATOM 5232 N N . ASP B 1 35 ? -3.739 -36.398 8.843 1.00 80.04 35 ASP B N 1
ATOM 5233 C CA . ASP B 1 35 ? -3.886 -34.973 9.106 1.00 80.04 35 ASP B CA 1
ATOM 5234 C C . ASP B 1 35 ? -4.981 -34.720 10.132 1.00 80.04 35 ASP B C 1
ATOM 5235 O O . ASP B 1 35 ? -4.833 -33.858 11.010 1.00 80.04 35 ASP B O 1
ATOM 5240 N N . ALA B 1 36 ? -6.087 -35.464 10.041 1.00 77.26 36 ALA B N 1
ATOM 5241 C CA . ALA B 1 36 ? -7.154 -35.292 11.019 1.00 77.26 36 ALA B CA 1
ATOM 5242 C C . ALA B 1 36 ? -6.679 -35.589 12.435 1.00 77.26 36 ALA B C 1
ATOM 5243 O O . ALA B 1 36 ? -6.963 -34.813 13.358 1.00 77.26 36 ALA B O 1
ATOM 5245 N N . VAL B 1 37 ? -5.953 -36.692 12.632 1.00 75.99 37 VAL B N 1
ATOM 5246 C CA . VAL B 1 37 ? -5.548 -37.025 13.997 1.00 75.99 37 VAL B CA 1
ATOM 5247 C C . VAL B 1 37 ? -4.531 -36.016 14.519 1.00 75.99 37 VAL B C 1
ATOM 5248 O O . VAL B 1 37 ? -4.559 -35.647 15.699 1.00 75.99 37 VAL B O 1
ATOM 5252 N N . MET B 1 38 ? -3.627 -35.541 13.657 1.00 77.82 38 MET B N 1
ATOM 5253 C CA . MET B 1 38 ? -2.701 -34.500 14.101 1.00 77.82 38 MET B CA 1
ATOM 5254 C C . MET B 1 38 ? -3.431 -33.238 14.541 1.00 77.82 38 MET B C 1
ATOM 5255 O O . MET B 1 38 ? -3.135 -32.688 15.617 1.00 77.82 38 MET B O 1
ATOM 5260 N N . ASN B 1 39 ? -4.392 -32.775 13.737 1.00 77.85 39 ASN B N 1
ATOM 5261 C CA . ASN B 1 39 ? -5.122 -31.565 14.092 1.00 77.85 39 ASN B CA 1
ATOM 5262 C C . ASN B 1 39 ? -5.850 -31.761 15.414 1.00 77.85 39 ASN B C 1
ATOM 5263 O O . ASN B 1 39 ? -5.808 -30.886 16.284 1.00 77.85 39 ASN B O 1
ATOM 5268 N N . SER B 1 40 ? -6.490 -32.916 15.597 1.00 79.20 40 SER B N 1
ATOM 5269 C CA . SER B 1 40 ? -7.160 -33.170 16.867 1.00 79.20 40 SER B CA 1
ATOM 5270 C C . SER B 1 40 ? -6.181 -33.143 18.033 1.00 79.20 40 SER B C 1
ATOM 5271 O O . SER B 1 40 ? -6.518 -32.634 19.107 1.00 79.20 40 SER B O 1
ATOM 5274 N N . HIS B 1 41 ? -4.975 -33.682 17.847 1.00 75.63 41 HIS B N 1
ATOM 5275 C CA . HIS B 1 41 ? -4.001 -33.654 18.934 1.00 75.63 41 HIS B CA 1
ATOM 5276 C C . HIS B 1 41 ? -3.608 -32.238 19.314 1.00 75.63 41 HIS B C 1
ATOM 5277 O O . HIS B 1 41 ? -3.507 -31.930 20.506 1.00 75.63 41 HIS B O 1
ATOM 5284 N N . GLN B 1 42 ? -3.367 -31.369 18.335 1.00 82.33 42 GLN B N 1
ATOM 5285 C CA . GLN B 1 42 ? -2.801 -30.067 18.677 1.00 82.33 42 GLN B CA 1
ATOM 5286 C C . GLN B 1 42 ? -3.744 -29.148 19.442 1.00 82.33 42 GLN B C 1
ATOM 5287 O O . GLN B 1 42 ? -3.261 -28.221 20.100 1.00 82.33 42 GLN B O 1
ATOM 5293 N N . THR B 1 43 ? -5.061 -29.351 19.379 1.00 84.64 43 THR B N 1
ATOM 5294 C CA . THR B 1 43 ? -5.940 -28.343 19.965 1.00 84.64 43 THR B CA 1
ATOM 5295 C C . THR B 1 43 ? -6.866 -28.848 21.067 1.00 84.64 43 THR B C 1
ATOM 5296 O O . THR B 1 43 ? -7.014 -28.184 22.096 1.00 84.64 43 THR B O 1
ATOM 5300 N N . THR B 1 44 ? -7.504 -30.004 20.878 1.00 86.08 44 THR B N 1
ATOM 5301 C CA . THR B 1 44 ? -8.618 -30.384 21.735 1.00 86.08 44 THR B CA 1
ATOM 5302 C C . THR B 1 44 ? -8.423 -31.675 22.514 1.00 86.08 44 THR B C 1
ATOM 5303 O O . THR B 1 44 ? -9.247 -31.968 23.386 1.00 86.08 44 THR B O 1
ATOM 5307 N N . GLN B 1 45 ? -7.384 -32.452 22.229 1.00 81.65 45 GLN B N 1
ATOM 5308 C CA . GLN B 1 45 ? -7.172 -33.702 22.944 1.00 81.65 45 GLN B CA 1
ATOM 5309 C C . GLN B 1 45 ? -6.933 -33.429 24.422 1.00 81.65 45 GLN B C 1
ATOM 5310 O O . GLN B 1 45 ? -6.260 -32.463 24.787 1.00 81.65 45 GLN B O 1
ATOM 5316 N N . LYS B 1 46 ? -7.494 -34.284 25.275 1.00 78.75 46 LYS B N 1
ATOM 5317 C CA . LYS B 1 46 ? -7.494 -34.030 26.710 1.00 78.75 46 LYS B CA 1
ATOM 5318 C C . LYS B 1 46 ? -6.225 -34.492 27.415 1.00 78.75 46 LYS B C 1
ATOM 5319 O O . LYS B 1 46 ? -5.849 -33.893 28.430 1.00 78.75 46 LYS B O 1
ATOM 5325 N N . ASN B 1 47 ? -5.548 -35.517 26.909 1.00 73.25 47 ASN B N 1
ATOM 5326 C CA . ASN B 1 47 ? -4.455 -36.127 27.651 1.00 73.25 47 ASN B CA 1
ATOM 5327 C C . ASN B 1 47 ? -3.199 -36.235 26.798 1.00 73.25 47 ASN B C 1
ATOM 5328 O O . ASN B 1 47 ? -2.619 -37.318 26.678 1.00 73.25 47 ASN B O 1
ATOM 5333 N N . ALA B 1 48 ? -2.793 -35.128 26.178 1.00 65.74 48 ALA B N 1
ATOM 5334 C CA . ALA B 1 48 ? -1.667 -35.116 25.252 1.00 65.74 48 ALA B CA 1
ATOM 5335 C C . ALA B 1 48 ? -0.412 -35.746 25.838 1.00 65.74 48 ALA B C 1
ATOM 5336 O O . ALA B 1 48 ? 0.126 -36.700 25.271 1.00 65.74 48 ALA B O 1
ATOM 5338 N N . HIS B 1 49 ? 0.072 -35.224 26.954 1.00 66.18 49 HIS B N 1
ATOM 5339 C CA . HIS B 1 49 ? 1.239 -35.791 27.609 1.00 66.18 49 HIS B CA 1
ATOM 5340 C C . HIS B 1 49 ? 0.982 -35.966 29.099 1.00 66.18 49 HIS B C 1
ATOM 5341 O O . HIS B 1 49 ? -0.034 -35.519 29.634 1.00 66.18 49 HIS B O 1
ATOM 5348 N N . ASP B 1 50 ? 1.911 -36.638 29.768 1.00 69.26 50 ASP B N 1
ATOM 5349 C CA . ASP B 1 50 ? 1.965 -36.597 31.219 1.00 69.26 50 ASP B CA 1
ATOM 5350 C C . ASP B 1 50 ? 3.075 -35.635 31.636 1.00 69.26 50 ASP B C 1
ATOM 5351 O O . ASP B 1 50 ? 3.726 -35.011 30.797 1.00 69.26 50 ASP B O 1
ATOM 5356 N N . THR B 1 51 ? 3.320 -35.511 32.936 1.00 69.83 51 THR B N 1
ATOM 5357 C CA . THR B 1 51 ? 4.309 -34.560 33.413 1.00 69.83 51 THR B CA 1
ATOM 5358 C C . THR B 1 51 ? 5.726 -35.105 33.417 1.00 69.83 51 THR B C 1
ATOM 5359 O O . THR B 1 51 ? 6.647 -34.383 33.810 1.00 69.83 51 THR B O 1
ATOM 5363 N N . GLU B 1 52 ? 5.925 -36.355 33.008 1.00 68.85 52 GLU B N 1
ATOM 5364 C CA . GLU B 1 52 ? 7.268 -36.918 32.957 1.00 68.85 52 GLU B CA 1
ATOM 5365 C C . GLU B 1 52 ? 8.072 -36.449 31.756 1.00 68.85 52 GLU B C 1
ATOM 5366 O O . GLU B 1 52 ? 9.291 -36.290 31.871 1.00 68.85 52 GLU B O 1
ATOM 5372 N N . GLN B 1 53 ? 7.428 -36.207 30.620 1.00 65.04 53 GLN B N 1
ATOM 5373 C CA . GLN B 1 53 ? 8.122 -36.005 29.358 1.00 65.04 53 GLN B CA 1
ATOM 5374 C C . GLN B 1 53 ? 8.753 -34.630 29.218 1.00 65.04 53 GLN B C 1
ATOM 5375 O O . GLN B 1 53 ? 9.542 -34.424 28.292 1.00 65.04 53 GLN B O 1
ATOM 5381 N N . ILE B 1 54 ? 8.444 -33.698 30.107 1.00 62.83 54 ILE B N 1
ATOM 5382 C CA . ILE B 1 54 ? 8.731 -32.285 29.897 1.00 62.83 54 ILE B CA 1
ATOM 5383 C C . ILE B 1 54 ? 9.990 -31.895 30.650 1.00 62.83 54 ILE B C 1
ATOM 5384 O O . ILE B 1 54 ? 10.130 -32.183 31.843 1.00 62.83 54 ILE B O 1
ATOM 5389 N N . LEU B 1 55 ? 10.903 -31.224 29.958 1.00 65.75 55 LEU B N 1
ATOM 5390 C CA . LEU B 1 55 ? 12.175 -30.811 30.527 1.00 65.75 55 LEU B CA 1
ATOM 5391 C C . LEU B 1 55 ? 12.132 -29.327 30.845 1.00 65.75 55 LEU B C 1
ATOM 5392 O O . LEU B 1 55 ? 11.685 -28.522 30.025 1.00 65.75 55 LEU B O 1
ATOM 5397 N N . HIS B 1 56 ? 12.598 -28.970 32.037 1.00 71.56 56 HIS B N 1
ATOM 5398 C CA . HIS B 1 56 ? 12.618 -27.592 32.498 1.00 71.56 56 HIS B CA 1
ATOM 5399 C C . HIS B 1 56 ? 14.046 -27.146 32.760 1.00 71.56 56 HIS B C 1
ATOM 5400 O O . HIS B 1 56 ? 14.816 -27.850 33.418 1.00 71.56 56 HIS B O 1
ATOM 5407 N N . TYR B 1 57 ? 14.387 -25.968 32.256 1.00 75.89 57 TYR B N 1
ATOM 5408 C CA . TYR B 1 57 ? 15.698 -25.374 32.463 1.00 75.89 57 TYR B CA 1
ATOM 5409 C C . TYR B 1 57 ? 15.645 -24.420 33.647 1.00 75.89 57 TYR B C 1
ATOM 5410 O O . TYR B 1 57 ? 14.668 -23.690 33.824 1.00 75.89 57 TYR B O 1
ATOM 5419 N N . LEU B 1 58 ? 16.694 -24.440 34.462 1.00 82.31 58 LEU B N 1
ATOM 5420 C CA . LEU B 1 58 ? 16.755 -23.596 35.646 1.00 82.31 58 LEU B CA 1
ATOM 5421 C C . LEU B 1 58 ? 17.429 -22.270 35.331 1.00 82.31 58 LEU B C 1
ATOM 5422 O O . LEU B 1 58 ? 18.352 -22.202 34.515 1.00 82.31 58 LEU B O 1
ATOM 5427 N N . SER B 1 59 ? 16.959 -21.214 35.991 1.00 91.31 59 SER B N 1
ATOM 5428 C CA . SER B 1 59 ? 17.521 -19.882 35.821 1.00 91.31 59 SER B CA 1
ATOM 5429 C C . SER B 1 59 ? 18.710 -19.672 36.746 1.00 91.31 59 SER B C 1
ATOM 5430 O O . SER B 1 59 ? 19.209 -20.623 37.355 1.00 91.31 59 SER B O 1
ATOM 5433 N N . ASP B 1 60 ? 19.179 -18.430 36.851 1.00 100.63 60 ASP B N 1
ATOM 5434 C CA . ASP B 1 60 ? 20.244 -18.095 37.785 1.00 100.63 60 ASP B CA 1
ATOM 5435 C C . ASP B 1 60 ? 19.777 -18.122 39.231 1.00 100.63 60 ASP B C 1
ATOM 5436 O O . ASP B 1 60 ? 20.496 -18.627 40.098 1.00 100.63 60 ASP B O 1
ATOM 5441 N N . LYS B 1 61 ? 18.591 -17.578 39.502 1.00 90.63 61 LYS B N 1
ATOM 5442 C CA . LYS B 1 61 ? 18.040 -17.617 40.852 1.00 90.63 61 LYS B CA 1
ATOM 5443 C C . LYS B 1 61 ? 17.782 -19.049 41.294 1.00 90.63 61 LYS B C 1
ATOM 5444 O O . LYS B 1 61 ? 18.101 -19.431 42.424 1.00 90.63 61 LYS B O 1
ATOM 5450 N N . GLU B 1 62 ? 17.208 -19.857 40.405 1.00 91.97 62 GLU B N 1
ATOM 5451 C CA . GLU B 1 62 ? 16.826 -21.218 40.754 1.00 91.97 62 GLU B CA 1
ATOM 5452 C C . GLU B 1 62 ? 18.027 -22.091 41.091 1.00 91.97 62 GLU B C 1
ATOM 5453 O O . GLU B 1 62 ? 17.922 -22.962 41.960 1.00 91.97 62 GLU B O 1
ATOM 5459 N N . LYS B 1 63 ? 19.159 -21.876 40.426 1.00 93.67 63 LYS B N 1
ATOM 5460 C CA . LYS B 1 63 ? 20.312 -22.740 40.632 1.00 93.67 63 LYS B CA 1
ATOM 5461 C C . LYS B 1 63 ? 20.818 -22.679 42.066 1.00 93.67 63 LYS B C 1
ATOM 5462 O O . LYS B 1 63 ? 21.443 -23.632 42.540 1.00 93.67 63 LYS B O 1
ATOM 5468 N N . ASP B 1 64 ? 20.552 -21.580 42.773 1.00 93.66 64 ASP B N 1
ATOM 5469 C CA . ASP B 1 64 ? 21.049 -21.452 44.139 1.00 93.66 64 ASP B CA 1
ATOM 5470 C C . ASP B 1 64 ? 20.169 -22.191 45.135 1.00 93.66 64 ASP B C 1
ATOM 5471 O O . ASP B 1 64 ? 20.503 -22.257 46.322 1.00 93.66 64 ASP B O 1
ATOM 5476 N N . VAL B 1 65 ? 19.045 -22.736 44.686 1.00 88.59 65 VAL B N 1
ATOM 5477 C CA . VAL B 1 65 ? 18.115 -23.417 45.570 1.00 88.59 65 VAL B CA 1
ATOM 5478 C C . VAL B 1 65 ? 18.157 -24.929 45.387 1.00 88.59 65 VAL B C 1
ATOM 5479 O O . VAL B 1 65 ? 18.047 -25.673 46.362 1.00 88.59 65 VAL B O 1
ATOM 5483 N N . TYR B 1 66 ? 18.312 -25.407 44.152 1.00 86.83 66 TYR B N 1
ATOM 5484 C CA . TYR B 1 66 ? 18.236 -26.837 43.865 1.00 86.83 66 TYR B CA 1
ATOM 5485 C C . TYR B 1 66 ? 19.551 -27.401 43.335 1.00 86.83 66 TYR B C 1
ATOM 5486 O O . TYR B 1 66 ? 19.687 -28.618 43.183 1.00 86.83 66 TYR B O 1
ATOM 5495 N N . TYR B 1 67 ? 20.503 -26.526 43.005 1.00 94.32 67 TYR B N 1
ATOM 5496 C CA . TYR B 1 67 ? 21.880 -26.886 42.668 1.00 94.32 67 TYR B CA 1
ATOM 5497 C C . TYR B 1 67 ? 22.007 -27.543 41.296 1.00 94.32 67 TYR B C 1
ATOM 5498 O O . TYR B 1 67 ? 23.125 -27.757 40.816 1.00 94.32 67 TYR B O 1
ATOM 5507 N N . HIS B 1 68 ? 20.888 -27.848 40.648 1.00 88.66 68 HIS B N 1
ATOM 5508 C CA . HIS B 1 68 ? 20.925 -28.538 39.369 1.00 88.66 68 HIS B CA 1
ATOM 5509 C C . HIS B 1 68 ? 20.923 -27.537 38.219 1.00 88.66 68 HIS B C 1
ATOM 5510 O O . HIS B 1 68 ? 21.052 -26.327 38.408 1.00 88.66 68 HIS B O 1
ATOM 5517 N N . SER B 1 69 ? 20.784 -28.052 37.000 1.00 82.28 69 SER B N 1
ATOM 5518 C CA . SER B 1 69 ? 20.644 -27.213 35.824 1.00 82.28 69 SER B CA 1
ATOM 5519 C C . SER B 1 69 ? 19.447 -27.565 34.958 1.00 82.28 69 SER B C 1
ATOM 5520 O O . SER B 1 69 ? 18.844 -26.657 34.379 1.00 82.28 69 SER B O 1
ATOM 5523 N N . ALA B 1 70 ? 19.087 -28.840 34.852 1.00 75.44 70 ALA B N 1
ATOM 5524 C CA . ALA B 1 70 ? 17.954 -29.267 34.046 1.00 75.44 70 ALA B CA 1
ATOM 5525 C C . ALA B 1 70 ? 17.285 -30.446 34.726 1.00 75.44 70 ALA B C 1
ATOM 5526 O O . ALA B 1 70 ? 17.919 -31.483 34.937 1.00 75.44 70 ALA B O 1
ATOM 5528 N N . LEU B 1 71 ? 16.010 -30.293 35.055 1.00 72.34 71 LEU B N 1
ATOM 5529 C CA . LEU B 1 71 ? 15.255 -31.326 35.740 1.00 72.34 71 LEU B CA 1
ATOM 5530 C C . LEU B 1 71 ? 13.918 -31.541 35.050 1.00 72.34 71 LEU B C 1
ATOM 5531 O O . LEU B 1 71 ? 13.409 -30.676 34.335 1.00 72.34 71 LEU B O 1
ATOM 5536 N N . ASP B 1 72 ? 13.351 -32.718 35.278 1.00 71.13 72 ASP B N 1
ATOM 5537 C CA . ASP B 1 72 ? 12.013 -33.025 34.807 1.00 71.13 72 ASP B CA 1
ATOM 5538 C C . ASP B 1 72 ? 10.985 -32.228 35.597 1.00 71.13 72 ASP B C 1
ATOM 5539 O O . ASP B 1 72 ? 11.218 -31.812 36.731 1.00 71.13 72 ASP B O 1
ATOM 5544 N N . LEU B 1 73 ? 9.824 -32.027 34.980 1.00 69.61 73 LEU B N 1
ATOM 5545 C CA . LEU B 1 73 ? 8.774 -31.268 35.644 1.00 69.61 73 LEU B CA 1
ATOM 5546 C C . LEU B 1 73 ? 8.317 -31.950 36.924 1.00 69.61 73 LEU B C 1
ATOM 5547 O O . LEU B 1 73 ? 8.051 -31.275 37.925 1.00 69.61 73 LEU B O 1
ATOM 5552 N N . LYS B 1 74 ? 8.229 -33.281 36.917 1.00 69.30 74 LYS B N 1
ATOM 5553 C CA . LYS B 1 74 ? 7.762 -34.002 38.096 1.00 69.30 74 LYS B CA 1
ATOM 5554 C C . LYS B 1 74 ? 8.690 -33.781 39.285 1.00 69.30 74 LYS B C 1
ATOM 5555 O O . LYS B 1 74 ? 8.234 -33.513 40.403 1.00 69.30 74 LYS B O 1
ATOM 5561 N N . HIS B 1 75 ? 10.000 -33.873 39.058 1.00 71.29 75 HIS B N 1
ATOM 5562 C CA . HIS B 1 75 ? 10.948 -33.730 40.156 1.00 71.29 75 HIS B CA 1
ATOM 5563 C C . HIS B 1 75 ? 10.939 -32.311 40.711 1.00 71.29 75 HIS B C 1
ATOM 5564 O O . HIS B 1 75 ? 10.993 -32.105 41.932 1.00 71.29 75 HIS B O 1
ATOM 5571 N N . TYR B 1 76 ? 10.865 -31.316 39.825 1.00 71.13 76 TYR B N 1
ATOM 5572 C CA . TYR B 1 76 ? 10.791 -29.932 40.272 1.00 71.13 76 TYR B CA 1
ATOM 5573 C C . TYR B 1 76 ? 9.526 -29.675 41.078 1.00 71.13 76 TYR B C 1
ATOM 5574 O O . TYR B 1 76 ? 9.573 -28.986 42.107 1.00 71.13 76 TYR B O 1
ATOM 5583 N N . LEU B 1 77 ? 8.394 -30.219 40.632 1.00 71.21 77 LEU B N 1
ATOM 5584 C CA . LEU B 1 77 ? 7.161 -30.065 41.394 1.00 71.21 77 LEU B CA 1
ATOM 5585 C C . LEU B 1 77 ? 7.276 -30.725 42.758 1.00 71.21 77 LEU B C 1
ATOM 5586 O O . LEU B 1 77 ? 6.770 -30.195 43.756 1.00 71.21 77 LEU B O 1
ATOM 5591 N N . LEU B 1 78 ? 7.933 -31.883 42.825 1.00 72.16 78 LEU B N 1
ATOM 5592 C CA . LEU B 1 78 ? 8.145 -32.528 44.116 1.00 72.16 78 LEU B CA 1
ATOM 5593 C C . LEU B 1 78 ? 8.956 -31.641 45.048 1.00 72.16 78 LEU B C 1
ATOM 5594 O O . LEU B 1 78 ? 8.632 -31.510 46.234 1.00 72.16 78 LEU B O 1
ATOM 5599 N N . LEU B 1 79 ? 10.019 -31.028 44.530 1.00 71.91 79 LEU B N 1
ATOM 5600 C CA . LEU B 1 79 ? 10.834 -30.156 45.371 1.00 71.91 79 LEU B CA 1
ATOM 5601 C C . LEU B 1 79 ? 10.030 -28.958 45.864 1.00 71.91 79 LEU B C 1
ATOM 5602 O O . LEU B 1 79 ? 10.138 -28.565 47.037 1.00 71.91 79 LEU B O 1
ATOM 5607 N N . GLU B 1 80 ? 9.208 -28.375 44.991 1.00 75.88 80 GLU B N 1
ATOM 5608 C CA . GLU B 1 80 ? 8.345 -27.277 45.416 1.00 75.88 80 GLU B CA 1
ATOM 5609 C C . GLU B 1 80 ? 7.392 -27.702 46.525 1.00 75.88 80 GLU B C 1
ATOM 5610 O O . GLU B 1 80 ? 7.255 -26.991 47.533 1.00 75.88 80 GLU B O 1
ATOM 5616 N N . CYS B 1 81 ? 6.712 -28.835 46.346 1.00 73.85 81 CYS B N 1
ATOM 5617 C CA . CYS B 1 81 ? 5.758 -29.287 47.350 1.00 73.85 81 CYS B CA 1
ATOM 5618 C C . CYS B 1 81 ? 6.447 -29.627 48.658 1.00 73.85 81 CYS B C 1
ATOM 5619 O O . CYS B 1 81 ? 5.833 -29.530 49.723 1.00 73.85 81 CYS B O 1
ATOM 5622 N N . SER B 1 82 ? 7.709 -30.037 48.602 1.00 72.70 82 SER B N 1
ATOM 5623 C CA . SER B 1 82 ? 8.435 -30.280 49.837 1.00 72.70 82 SER B CA 1
ATOM 5624 C C . SER B 1 82 ? 8.793 -28.984 50.550 1.00 72.70 82 SER B C 1
ATOM 5625 O O . SER B 1 82 ? 8.709 -28.915 51.780 1.00 72.70 82 SER B O 1
ATOM 5628 N N . ARG B 1 83 ? 9.190 -27.955 49.804 1.00 68.24 83 ARG B N 1
ATOM 5629 C CA . ARG B 1 83 ? 9.605 -26.705 50.434 1.00 68.24 83 ARG B CA 1
ATOM 5630 C C . ARG B 1 83 ? 8.423 -25.945 51.033 1.00 68.24 83 ARG B C 1
ATOM 5631 O O . ARG B 1 83 ? 8.543 -25.327 52.106 1.00 68.24 83 ARG B O 1
ATOM 5639 N N . ILE B 1 84 ? 7.276 -25.979 50.352 1.00 62.79 84 ILE B N 1
ATOM 5640 C CA . ILE B 1 84 ? 6.127 -25.193 50.797 1.00 62.79 84 ILE B CA 1
ATOM 5641 C C . ILE B 1 84 ? 5.660 -25.647 52.174 1.00 62.79 84 ILE B C 1
ATOM 5642 O O . ILE B 1 84 ? 5.326 -24.823 53.033 1.00 62.79 84 ILE B O 1
ATOM 5647 N N . SER B 1 85 ? 5.625 -26.959 52.408 1.00 63.70 85 SER B N 1
ATOM 5648 C CA . SER B 1 85 ? 5.158 -27.468 53.694 1.00 63.70 85 SER B CA 1
ATOM 5649 C C . SER B 1 85 ? 6.063 -27.014 54.830 1.00 63.70 85 SER B C 1
ATOM 5650 O O . SER B 1 85 ? 5.593 -26.730 55.937 1.00 63.70 85 SER B O 1
ATOM 5653 N N . ASN B 1 86 ? 7.370 -26.950 54.582 1.00 65.94 86 ASN B N 1
ATOM 5654 C CA . ASN B 1 86 ? 8.295 -26.578 55.645 1.00 65.94 86 ASN B CA 1
ATOM 5655 C C . ASN B 1 86 ? 8.399 -25.071 55.838 1.00 65.94 86 ASN B C 1
ATOM 5656 O O . ASN B 1 86 ? 9.004 -24.629 56.820 1.00 65.94 86 ASN B O 1
ATOM 5661 N N . LEU B 1 87 ? 7.856 -24.274 54.919 1.00 61.63 87 LEU B N 1
ATOM 5662 C CA . LEU B 1 87 ? 7.729 -22.837 55.177 1.00 61.63 87 LEU B CA 1
ATOM 5663 C C . LEU B 1 87 ? 7.055 -22.553 56.522 1.00 61.63 87 LEU B C 1
ATOM 5664 O O . LEU B 1 87 ? 6.178 -23.314 56.940 1.00 61.63 87 LEU B O 1
ATOM 5669 N N . VAL B 1 88 ? 7.448 -21.474 57.218 1.00 67.76 88 VAL B N 1
ATOM 5670 C CA . VAL B 1 88 ? 6.932 -21.236 58.572 1.00 67.76 88 VAL B CA 1
ATOM 5671 C C . VAL B 1 88 ? 6.305 -19.844 58.715 1.00 67.76 88 VAL B C 1
ATOM 5672 O O . VAL B 1 88 ? 5.217 -19.706 59.285 1.00 67.76 88 VAL B O 1
ATOM 5676 N N . LEU B 1 89 ? 6.998 -18.793 58.255 1.00 78.04 89 LEU B N 1
ATOM 5677 C CA . LEU B 1 89 ? 6.567 -17.392 58.334 1.00 78.04 89 LEU B CA 1
ATOM 5678 C C . LEU B 1 89 ? 6.636 -16.810 59.743 1.00 78.04 89 LEU B C 1
ATOM 5679 O O . LEU B 1 89 ? 7.206 -17.421 60.650 1.00 78.04 89 LEU B O 1
ATOM 5684 N N . GLY B 1 90 ? 6.046 -15.626 59.926 1.00 91.39 90 GLY B N 1
ATOM 5685 C CA . GLY B 1 90 ? 6.161 -14.901 61.174 1.00 91.39 90 GLY B CA 1
ATOM 5686 C C . GLY B 1 90 ? 4.841 -14.865 61.914 1.00 91.39 90 GLY B C 1
ATOM 5687 O O . GLY B 1 90 ? 3.937 -15.664 61.654 1.00 91.39 90 GLY B O 1
ATOM 5688 N N . ALA B 1 91 ? 4.742 -13.924 62.856 1.00 94.73 91 ALA B N 1
ATOM 5689 C CA . ALA B 1 91 ? 3.607 -13.872 63.771 1.00 94.73 91 ALA B CA 1
ATOM 5690 C C . ALA B 1 91 ? 3.162 -12.460 64.139 1.00 94.73 91 ALA B C 1
ATOM 5691 O O . ALA B 1 91 ? 2.452 -12.297 65.136 1.00 94.73 91 ALA B O 1
ATOM 5693 N N . THR B 1 92 ? 3.547 -11.440 63.376 1.00 93.61 92 THR B N 1
ATOM 5694 C CA . THR B 1 92 ? 3.228 -10.070 63.767 1.00 93.61 92 THR B CA 1
ATOM 5695 C C . THR B 1 92 ? 1.729 -9.798 63.676 1.00 93.61 92 THR B C 1
ATOM 5696 O O . THR B 1 92 ? 1.014 -10.415 62.883 1.00 93.61 92 THR B O 1
ATOM 5700 N N . THR B 1 93 ? 1.257 -8.864 64.508 1.00 99.41 93 THR B N 1
ATOM 5701 C CA . THR B 1 93 ? -0.178 -8.614 64.625 1.00 99.41 93 THR B CA 1
ATOM 5702 C C . THR B 1 93 ? -0.716 -7.805 63.450 1.00 99.41 93 THR B C 1
ATOM 5703 O O . THR B 1 93 ? -1.823 -8.065 62.967 1.00 99.41 93 THR B O 1
ATOM 5707 N N . ASP B 1 94 ? 0.042 -6.819 62.982 1.00 95.41 94 ASP B N 1
ATOM 5708 C CA . ASP B 1 94 ? -0.449 -5.929 61.942 1.00 95.41 94 ASP B CA 1
ATOM 5709 C C . ASP B 1 94 ? -0.490 -6.648 60.594 1.00 95.41 94 ASP B C 1
ATOM 5710 O O . ASP B 1 94 ? -0.062 -7.795 60.458 1.00 95.41 94 ASP B O 1
ATOM 5715 N N . GLN B 1 95 ? -1.067 -5.978 59.591 1.00 84.88 95 GLN B N 1
ATOM 5716 C CA . GLN B 1 95 ? -1.130 -6.569 58.255 1.00 84.88 95 GLN B CA 1
ATOM 5717 C C . GLN B 1 95 ? 0.252 -6.783 57.643 1.00 84.88 95 GLN B C 1
ATOM 5718 O O . GLN B 1 95 ? 0.396 -7.784 56.988 1.00 84.88 95 GLN B O 1
ATOM 5724 N N . SER B 1 96 ? 1.186 -5.859 57.706 1.00 82.66 96 SER B N 1
ATOM 5725 C CA . SER B 1 96 ? 2.606 -5.959 57.368 1.00 82.66 96 SER B CA 1
ATOM 5726 C C . SER B 1 96 ? 3.021 -7.112 56.454 1.00 82.66 96 SER B C 1
ATOM 5727 O O . SER B 1 96 ? 3.707 -6.887 55.453 1.00 82.66 96 SER B O 1
ATOM 5730 N N . VAL B 1 97 ? 2.652 -8.345 56.812 1.00 76.85 97 VAL B N 1
ATOM 5731 C CA . VAL B 1 97 ? 3.130 -9.512 56.077 1.00 76.85 97 VAL B CA 1
ATOM 5732 C C . VAL B 1 97 ? 2.634 -9.486 54.639 1.00 76.85 97 VAL B C 1
ATOM 5733 O O . VAL B 1 97 ? 3.372 -9.826 53.708 1.00 76.85 97 VAL B O 1
ATOM 5737 N N . GLU B 1 98 ? 1.372 -9.113 54.435 1.00 78.30 98 GLU B N 1
ATOM 5738 C CA . GLU B 1 98 ? 0.839 -9.051 53.080 1.00 78.30 98 GLU B CA 1
ATOM 5739 C C . GLU B 1 98 ? 1.594 -8.028 52.243 1.00 78.30 98 GLU B C 1
ATOM 5740 O O . GLU B 1 98 ? 1.929 -8.284 51.080 1.00 78.30 98 GLU B O 1
ATOM 5746 N N . LEU B 1 99 ? 1.884 -6.864 52.828 1.00 76.39 99 LEU B N 1
ATOM 5747 C CA . LEU B 1 99 ? 2.667 -5.855 52.127 1.00 76.39 99 LEU B CA 1
ATOM 5748 C C . LEU B 1 99 ? 4.052 -6.381 51.787 1.00 76.39 99 LEU B C 1
ATOM 5749 O O . LEU B 1 99 ? 4.571 -6.129 50.695 1.00 76.39 99 LEU B O 1
ATOM 5754 N N . LYS B 1 100 ? 4.670 -7.109 52.720 1.00 72.02 100 LYS B N 1
ATOM 5755 C CA . LYS B 1 100 ? 5.963 -7.719 52.436 1.00 72.02 100 LYS B CA 1
ATOM 5756 C C . LYS B 1 100 ? 5.861 -8.683 51.266 1.00 72.02 100 LYS B C 1
ATOM 5757 O O . LYS B 1 100 ? 6.738 -8.717 50.397 1.00 72.02 100 LYS B O 1
ATOM 5763 N N . GLU B 1 101 ? 4.787 -9.467 51.227 1.00 75.51 101 GLU B N 1
ATOM 5764 C CA . GLU B 1 101 ? 4.605 -10.435 50.155 1.00 75.51 101 GLU B CA 1
ATOM 5765 C C . GLU B 1 101 ? 4.443 -9.747 48.808 1.00 75.51 101 GLU B C 1
ATOM 5766 O O . GLU B 1 101 ? 4.929 -10.242 47.787 1.00 75.51 101 GLU B O 1
ATOM 5772 N N . SER B 1 102 ? 3.768 -8.599 48.786 1.00 75.41 102 SER B N 1
ATOM 5773 C CA . SER B 1 102 ? 3.464 -7.948 47.517 1.00 75.41 102 SER B CA 1
ATOM 5774 C C . SER B 1 102 ? 4.653 -7.221 46.904 1.00 75.41 102 SER B C 1
ATOM 5775 O O . SER B 1 102 ? 4.499 -6.640 45.826 1.00 75.41 102 SER B O 1
ATOM 5778 N N . ARG B 1 103 ? 5.820 -7.221 47.551 1.00 76.16 103 ARG B N 1
ATOM 5779 C CA . ARG B 1 103 ? 6.945 -6.446 47.034 1.00 76.16 103 ARG B CA 1
ATOM 5780 C C . ARG B 1 103 ? 7.468 -6.988 45.710 1.00 76.16 103 ARG B C 1
ATOM 5781 O O . ARG B 1 103 ? 8.144 -6.265 44.972 1.00 76.16 103 ARG B O 1
ATOM 5789 N N . VAL B 1 104 ? 7.181 -8.253 45.393 1.00 78.46 104 VAL B N 1
ATOM 5790 C CA . VAL B 1 104 ? 7.760 -8.879 44.208 1.00 78.46 104 VAL B CA 1
ATOM 5791 C C . VAL B 1 104 ? 7.149 -8.296 42.945 1.00 78.46 104 VAL B C 1
ATOM 5792 O O . VAL B 1 104 ? 5.923 -8.255 42.791 1.00 78.46 104 VAL B O 1
ATOM 5796 N N . ASP B 1 105 ? 8.004 -7.869 42.018 1.00 83.59 105 ASP B N 1
ATOM 5797 C CA . ASP B 1 105 ? 7.538 -7.352 40.741 1.00 83.59 105 ASP B CA 1
ATOM 5798 C C . ASP B 1 105 ? 7.431 -8.478 39.715 1.00 83.59 105 ASP B C 1
ATOM 5799 O O . ASP B 1 105 ? 7.655 -9.652 40.015 1.00 83.59 105 ASP B O 1
ATOM 5804 N N . LEU B 1 106 ? 7.086 -8.104 38.481 1.00 81.01 106 LEU B N 1
ATOM 5805 C CA . LEU B 1 106 ? 6.886 -9.108 37.439 1.00 81.01 106 LEU B CA 1
ATOM 5806 C C . LEU B 1 106 ? 8.184 -9.793 37.045 1.00 81.01 106 LEU B C 1
ATOM 5807 O O . LEU B 1 106 ? 8.161 -10.941 36.587 1.00 81.01 106 LEU B O 1
ATOM 5812 N N . GLU B 1 107 ? 9.317 -9.121 37.192 1.00 86.53 107 GLU B N 1
ATOM 5813 C CA . GLU B 1 107 ? 10.585 -9.652 36.717 1.00 86.53 107 GLU B CA 1
ATOM 5814 C C . GLU B 1 107 ? 11.378 -10.362 37.801 1.00 86.53 107 GLU B C 1
ATOM 5815 O O . GLU B 1 107 ? 12.560 -10.652 37.597 1.00 86.53 107 GLU B O 1
ATOM 5821 N N . GLY B 1 108 ? 10.767 -10.639 38.944 1.00 82.20 108 GLY B N 1
ATOM 5822 C CA . GLY B 1 108 ? 11.420 -11.411 39.973 1.00 82.20 108 GLY B CA 1
ATOM 5823 C C . GLY B 1 108 ? 12.358 -10.643 40.873 1.00 82.20 108 GLY B C 1
ATOM 5824 O O . GLY B 1 108 ? 13.029 -11.264 41.705 1.00 82.20 108 GLY B O 1
ATOM 5825 N N . LYS B 1 109 ? 12.439 -9.326 40.734 1.00 87.05 109 LYS B N 1
ATOM 5826 C CA . LYS B 1 109 ? 13.245 -8.537 41.652 1.00 87.05 109 LYS B CA 1
ATOM 5827 C C . LYS B 1 109 ? 12.468 -8.248 42.928 1.00 87.05 109 LYS B C 1
ATOM 5828 O O . LYS B 1 109 ? 11.236 -8.195 42.942 1.00 87.05 109 LYS B O 1
ATOM 5834 N N . ALA B 1 110 ? 13.211 -8.061 44.012 1.00 85.19 110 ALA B N 1
ATOM 5835 C CA . ALA B 1 110 ? 12.641 -7.750 45.312 1.00 85.19 110 ALA B CA 1
ATOM 5836 C C . ALA B 1 110 ? 12.928 -6.295 45.646 1.00 85.19 110 ALA B C 1
ATOM 5837 O O . ALA B 1 110 ? 14.091 -5.901 45.770 1.00 85.19 110 ALA B O 1
ATOM 5839 N N . HIS B 1 111 ? 11.870 -5.506 45.793 1.00 83.37 111 HIS B N 1
ATOM 5840 C CA . HIS B 1 111 ? 11.984 -4.091 46.095 1.00 83.37 111 HIS B CA 1
ATOM 5841 C C . HIS B 1 111 ? 11.832 -3.866 47.592 1.00 83.37 111 HIS B C 1
ATOM 5842 O O . HIS B 1 111 ? 11.198 -4.659 48.292 1.00 83.37 111 HIS B O 1
ATOM 5849 N N . ILE B 1 112 ? 12.425 -2.777 48.079 1.00 79.03 112 ILE B N 1
ATOM 5850 C CA . ILE B 1 112 ? 12.408 -2.509 49.515 1.00 79.03 112 ILE B CA 1
ATOM 5851 C C . ILE B 1 112 ? 10.994 -2.221 49.995 1.00 79.03 112 ILE B C 1
ATOM 5852 O O . ILE B 1 112 ? 10.552 -2.752 51.021 1.00 79.03 112 ILE B O 1
ATOM 5857 N N . THR B 1 113 ? 10.263 -1.379 49.273 1.00 79.40 113 THR B N 1
ATOM 5858 C CA . THR B 1 113 ? 8.928 -0.971 49.676 1.00 79.40 113 THR B CA 1
ATOM 5859 C C . THR B 1 113 ? 7.987 -1.021 48.484 1.00 79.40 113 THR B C 1
ATOM 5860 O O . THR B 1 113 ? 8.411 -0.964 47.328 1.00 79.40 113 THR B O 1
ATOM 5864 N N . LEU B 1 114 ? 6.691 -1.105 48.792 1.00 75.58 114 LEU B N 1
ATOM 5865 C CA . LEU B 1 114 ? 5.676 -1.252 47.755 1.00 75.58 114 LEU B CA 1
ATOM 5866 C C . LEU B 1 114 ? 5.773 -0.140 46.719 1.00 75.58 114 LEU B C 1
ATOM 5867 O O . LEU B 1 114 ? 5.455 -0.341 45.537 1.00 75.58 114 LEU B O 1
ATOM 5872 N N . TYR B 1 115 ? 6.233 1.037 47.144 1.00 85.46 115 TYR B N 1
ATOM 5873 C CA . TYR B 1 115 ? 6.319 2.176 46.241 1.00 85.46 115 TYR B CA 1
ATOM 5874 C C . TYR B 1 115 ? 7.247 1.884 45.071 1.00 85.46 115 TYR B C 1
ATOM 5875 O O . TYR B 1 115 ? 6.943 2.243 43.926 1.00 85.46 115 TYR B O 1
ATOM 5884 N N . GLY B 1 116 ? 8.379 1.232 45.334 1.00 78.43 116 GLY B N 1
ATOM 5885 C CA . GLY B 1 116 ? 9.315 0.942 44.261 1.00 78.43 116 GLY B CA 1
ATOM 5886 C C . GLY B 1 116 ? 8.712 0.066 43.182 1.00 78.43 116 GLY B C 1
ATOM 5887 O O . GLY B 1 116 ? 8.818 0.369 41.990 1.00 78.43 116 GLY B O 1
ATOM 5888 N N . ARG B 1 117 ? 8.054 -1.021 43.582 1.00 79.08 117 ARG B N 1
ATOM 5889 C CA . ARG B 1 117 ? 7.419 -1.901 42.610 1.00 79.08 117 ARG B CA 1
ATOM 5890 C C . ARG B 1 117 ? 6.327 -1.175 41.838 1.00 79.08 117 ARG B C 1
ATOM 5891 O O . ARG B 1 117 ? 6.229 -1.298 40.606 1.00 79.08 117 ARG B O 1
ATOM 5899 N N . LEU B 1 118 ? 5.481 -0.430 42.552 1.00 79.43 118 LEU B N 1
ATOM 5900 C CA . LEU B 1 118 ? 4.372 0.236 41.886 1.00 79.43 118 LEU B CA 1
ATOM 5901 C C . LEU B 1 118 ? 4.877 1.241 40.868 1.00 79.43 118 LEU B C 1
ATOM 5902 O O . LEU B 1 118 ? 4.317 1.364 39.773 1.00 79.43 118 LEU B O 1
ATOM 5907 N N . LEU B 1 119 ? 5.944 1.962 41.202 1.00 83.40 119 LEU B N 1
ATOM 5908 C CA . LEU B 1 119 ? 6.531 2.876 40.234 1.00 83.40 119 LEU B CA 1
ATOM 5909 C C . LEU B 1 119 ? 7.105 2.120 39.044 1.00 83.40 119 LEU B C 1
ATOM 5910 O O . LEU B 1 119 ? 6.869 2.497 37.889 1.00 83.40 119 LEU B O 1
ATOM 5915 N N . ALA B 1 120 ? 7.857 1.048 39.307 1.00 82.68 120 ALA B N 1
ATOM 5916 C CA . ALA B 1 120 ? 8.603 0.388 38.240 1.00 82.68 120 ALA B CA 1
ATOM 5917 C C . ALA B 1 120 ? 7.675 -0.227 37.204 1.00 82.68 120 ALA B C 1
ATOM 5918 O O . ALA B 1 120 ? 7.889 -0.068 35.995 1.00 82.68 120 ALA B O 1
ATOM 5920 N N . ASP B 1 121 ? 6.639 -0.938 37.655 1.00 85.17 121 ASP B N 1
ATOM 5921 C CA . ASP B 1 121 ? 5.757 -1.615 36.706 1.00 85.17 121 ASP B CA 1
ATOM 5922 C C . ASP B 1 121 ? 5.042 -0.612 35.804 1.00 85.17 121 ASP B C 1
ATOM 5923 O O . ASP B 1 121 ? 4.969 -0.788 34.578 1.00 85.17 121 ASP B O 1
ATOM 5928 N N . PHE B 1 122 ? 4.509 0.451 36.403 1.00 83.25 122 PHE B N 1
ATOM 5929 C CA . PHE B 1 122 ? 3.790 1.442 35.620 1.00 83.25 122 PHE B CA 1
ATOM 5930 C C . PHE B 1 122 ? 4.718 2.157 34.652 1.00 83.25 122 PHE B C 1
ATOM 5931 O O . PHE B 1 122 ? 4.334 2.431 33.512 1.00 83.25 122 PHE B O 1
ATOM 5939 N N . THR B 1 123 ? 5.946 2.459 35.076 1.00 82.27 123 THR B N 1
ATOM 5940 C CA . THR B 1 123 ? 6.898 3.073 34.157 1.00 82.27 123 THR B CA 1
ATOM 5941 C C . THR B 1 123 ? 7.167 2.163 32.967 1.00 82.27 123 THR B C 1
ATOM 5942 O O . THR B 1 123 ? 7.173 2.608 31.808 1.00 82.27 123 THR B O 1
ATOM 5946 N N . ARG B 1 124 ? 7.381 0.875 33.241 1.00 83.82 124 ARG B N 1
ATOM 5947 C CA . ARG B 1 124 ? 7.692 -0.069 32.175 1.00 83.82 124 ARG B CA 1
ATOM 5948 C C . ARG B 1 124 ? 6.561 -0.155 31.161 1.00 83.82 124 ARG B C 1
ATOM 5949 O O . ARG B 1 124 ? 6.807 -0.173 29.950 1.00 83.82 124 ARG B O 1
ATOM 5957 N N . LEU B 1 125 ? 5.313 -0.209 31.629 1.00 83.79 125 LEU B N 1
ATOM 5958 C CA . LEU B 1 125 ? 4.203 -0.249 30.680 1.00 83.79 125 LEU B CA 1
ATOM 5959 C C . LEU B 1 125 ? 4.051 1.077 29.937 1.00 83.79 125 LEU B C 1
ATOM 5960 O O . LEU B 1 125 ? 3.802 1.103 28.722 1.00 83.79 125 LEU B O 1
ATOM 5965 N N . LYS B 1 126 ? 4.207 2.190 30.655 1.00 84.96 126 LYS B N 1
ATOM 5966 C CA . LYS B 1 126 ? 3.880 3.495 30.105 1.00 84.96 126 LYS B CA 1
ATOM 5967 C C . LYS B 1 126 ? 4.847 3.901 29.010 1.00 84.96 126 LYS B C 1
ATOM 5968 O O . LYS B 1 126 ? 4.457 4.565 28.046 1.00 84.96 126 LYS B O 1
ATOM 5974 N N . ASN B 1 127 ? 6.121 3.526 29.145 1.00 88.49 127 ASN B N 1
ATOM 5975 C CA . ASN B 1 127 ? 7.072 3.847 28.084 1.00 88.49 127 ASN B CA 1
ATOM 5976 C C . ASN B 1 127 ? 6.629 3.262 26.749 1.00 88.49 127 ASN B C 1
ATOM 5977 O O . ASN B 1 127 ? 6.542 3.978 25.739 1.00 88.49 127 ASN B O 1
ATOM 5982 N N . ALA B 1 128 ? 6.323 1.965 26.730 1.00 93.94 128 ALA B N 1
ATOM 5983 C CA . ALA B 1 128 ? 5.890 1.326 25.494 1.00 93.94 128 ALA B CA 1
ATOM 5984 C C . ALA B 1 128 ? 4.565 1.889 25.008 1.00 93.94 128 ALA B C 1
ATOM 5985 O O . ALA B 1 128 ? 4.375 2.058 23.798 1.00 93.94 128 ALA B O 1
ATOM 5987 N N . LEU B 1 129 ? 3.634 2.179 25.920 1.00 93.86 129 LEU B N 1
ATOM 5988 C CA . LEU B 1 129 ? 2.365 2.751 25.481 1.00 93.86 129 LEU B CA 1
ATOM 5989 C C . LEU B 1 129 ? 2.554 4.102 24.802 1.00 93.86 129 LEU B C 1
ATOM 5990 O O . LEU B 1 129 ? 1.974 4.359 23.734 1.00 93.86 129 LEU B O 1
ATOM 5995 N N . ASP B 1 130 ? 3.364 4.978 25.400 1.00 97.34 130 ASP B N 1
ATOM 5996 C CA . ASP B 1 130 ? 3.545 6.301 24.822 1.00 97.34 130 ASP B CA 1
ATOM 5997 C C . ASP B 1 130 ? 4.315 6.230 23.515 1.00 97.34 130 ASP B C 1
ATOM 5998 O O . ASP B 1 130 ? 4.094 7.055 22.626 1.00 97.34 130 ASP B O 1
ATOM 6003 N N . LYS B 1 131 ? 5.219 5.258 23.375 1.00 98.56 131 LYS B N 1
ATOM 6004 C CA . LYS B 1 131 ? 5.889 5.099 22.089 1.00 98.56 131 LYS B CA 1
ATOM 6005 C C . LYS B 1 131 ? 4.881 4.870 20.968 1.00 98.56 131 LYS B C 1
ATOM 6006 O O . LYS B 1 131 ? 4.920 5.553 19.934 1.00 98.56 131 LYS B O 1
ATOM 6012 N N . LEU B 1 132 ? 3.961 3.924 21.163 1.00 96.55 132 LEU B N 1
ATOM 6013 C CA . LEU B 1 132 ? 2.951 3.653 20.149 1.00 96.55 132 LEU B CA 1
ATOM 6014 C C . LEU B 1 132 ? 2.045 4.850 19.918 1.00 96.55 132 LEU B C 1
ATOM 6015 O O . LEU B 1 132 ? 1.739 5.173 18.765 1.00 96.55 132 LEU B O 1
ATOM 6020 N N . ILE B 1 133 ? 1.602 5.521 20.983 1.00 99.36 133 ILE B N 1
ATOM 6021 C CA . ILE B 1 133 ? 0.685 6.639 20.775 1.00 99.36 133 ILE B CA 1
ATOM 6022 C C . ILE B 1 133 ? 1.394 7.783 20.057 1.00 99.36 133 ILE B C 1
ATOM 6023 O O . ILE B 1 133 ? 0.776 8.526 19.286 1.00 99.36 133 ILE B O 1
ATOM 6028 N N . GLU B 1 134 ? 2.699 7.942 20.286 1.00 102.22 134 GLU B N 1
ATOM 6029 C CA . GLU B 1 134 ? 3.454 8.969 19.582 1.00 102.22 134 GLU B CA 1
ATOM 6030 C C . GLU B 1 134 ? 3.648 8.612 18.118 1.00 102.22 134 GLU B C 1
ATOM 6031 O O . GLU B 1 134 ? 3.625 9.495 17.256 1.00 102.22 134 GLU B O 1
ATOM 6037 N N . LEU B 1 135 ? 3.827 7.324 17.818 1.00 100.29 135 LEU B N 1
ATOM 6038 C CA . LEU B 1 135 ? 4.123 6.923 16.445 1.00 100.29 135 LEU B CA 1
ATOM 6039 C C . LEU B 1 135 ? 3.037 7.352 15.466 1.00 100.29 135 LEU B C 1
ATOM 6040 O O . LEU B 1 135 ? 3.317 7.532 14.276 1.00 100.29 135 LEU B O 1
ATOM 6045 N N . GLU B 1 136 ? 1.801 7.531 15.937 1.00 100.29 136 GLU B N 1
ATOM 6046 C CA . GLU B 1 136 ? 0.704 7.816 15.018 1.00 100.29 136 GLU B CA 1
ATOM 6047 C C . GLU B 1 136 ? 0.549 9.299 14.713 1.00 100.29 136 GLU B C 1
ATOM 6048 O O . GLU B 1 136 ? 0.552 9.684 13.540 1.00 100.29 136 GLU B O 1
ATOM 6054 N N . GLU B 1 137 ? 0.401 10.141 15.734 1.00 103.63 137 GLU B N 1
ATOM 6055 C CA . GLU B 1 137 ? 0.143 11.561 15.531 1.00 103.63 137 GLU B CA 1
ATOM 6056 C C . GLU B 1 137 ? 1.416 12.393 15.510 1.00 103.63 137 GLU B C 1
ATOM 6057 O O . GLU B 1 137 ? 1.361 13.598 15.778 1.00 103.63 137 GLU B O 1
ATOM 6063 N N . SER B 1 138 ? 2.557 11.789 15.205 1.00 101.44 138 SER B N 1
ATOM 6064 C CA . SER B 1 138 ? 3.816 12.508 15.106 1.00 101.44 138 SER B CA 1
ATOM 6065 C C . SER B 1 138 ? 3.936 13.171 13.743 1.00 101.44 138 SER B C 1
ATOM 6066 O O . SER B 1 138 ? 3.808 12.520 12.703 1.00 101.44 138 SER B O 1
ATOM 6069 N N . PHE B 1 139 ? 4.199 14.477 13.755 1.00 101.62 139 PHE B N 1
ATOM 6070 C CA . PHE B 1 139 ? 4.365 15.248 12.523 1.00 101.62 139 PHE B CA 1
ATOM 6071 C C . PHE B 1 139 ? 5.690 15.996 12.650 1.00 101.62 139 PHE B C 1
ATOM 6072 O O . PHE B 1 139 ? 5.722 17.164 13.043 1.00 101.62 139 PHE B O 1
ATOM 6080 N N . ASP B 1 140 ? 6.774 15.314 12.305 1.00 110.83 140 ASP B N 1
ATOM 6081 C CA . ASP B 1 140 ? 8.116 15.869 12.369 1.00 110.83 140 ASP B CA 1
ATOM 6082 C C . ASP B 1 140 ? 8.655 16.036 10.956 1.00 110.83 140 ASP B C 1
ATOM 6083 O O . ASP B 1 140 ? 9.251 15.119 10.384 1.00 110.83 140 ASP B O 1
ATOM 6088 N N . ILE B 1 141 ? 8.440 17.225 10.404 1.00 108.04 141 ILE B N 1
ATOM 6089 C CA . ILE B 1 141 ? 8.671 17.504 8.988 1.00 108.04 141 ILE B CA 1
ATOM 6090 C C . ILE B 1 141 ? 10.103 17.167 8.579 1.00 108.04 141 ILE B C 1
ATOM 6091 O O . ILE B 1 141 ? 10.295 16.565 7.513 1.00 108.04 141 ILE B O 1
ATOM 6096 N N . PRO B 1 142 ? 11.137 17.508 9.360 1.00 106.47 142 PRO B N 1
ATOM 6097 C CA . PRO B 1 142 ? 12.496 17.096 8.980 1.00 106.47 142 PRO B CA 1
ATOM 6098 C C . PRO B 1 142 ? 12.689 15.594 8.851 1.00 106.47 142 PRO B C 1
ATOM 6099 O O . PRO B 1 142 ? 13.750 15.169 8.378 1.00 106.47 142 PRO B O 1
ATOM 6103 N N . LYS B 1 143 ? 11.711 14.780 9.254 1.00 107.43 143 LYS B N 1
ATOM 6104 C CA . LYS B 1 143 ? 11.803 13.331 9.129 1.00 107.43 143 LYS B CA 1
ATOM 6105 C C . LYS B 1 143 ? 10.841 12.767 8.092 1.00 107.43 143 LYS B C 1
ATOM 6106 O O . LYS B 1 143 ? 10.906 11.570 7.789 1.00 107.43 143 LYS B O 1
ATOM 6112 N N . ILE B 1 144 ? 9.967 13.591 7.525 1.00 102.23 144 ILE B N 1
ATOM 6113 C CA . ILE B 1 144 ? 8.969 13.134 6.568 1.00 102.23 144 ILE B CA 1
ATOM 6114 C C . ILE B 1 144 ? 9.564 13.238 5.173 1.00 102.23 144 ILE B C 1
ATOM 6115 O O . ILE B 1 144 ? 10.379 14.120 4.887 1.00 102.23 144 ILE B O 1
ATOM 6120 N N . GLU B 1 145 ? 9.164 12.319 4.307 1.00 100.64 145 GLU B N 1
ATOM 6121 C CA . GLU B 1 145 ? 9.761 12.194 2.988 1.00 100.64 145 GLU B CA 1
ATOM 6122 C C . GLU B 1 145 ? 8.805 12.700 1.921 1.00 100.64 145 GLU B C 1
ATOM 6123 O O . GLU B 1 145 ? 7.584 12.633 2.067 1.00 100.64 145 GLU B O 1
ATOM 6129 N N . PRO B 1 146 ? 9.335 13.216 0.817 1.00 94.42 146 PRO B N 1
ATOM 6130 C CA . PRO B 1 146 ? 8.468 13.791 -0.215 1.00 94.42 146 PRO B CA 1
ATOM 6131 C C . PRO B 1 146 ? 7.986 12.766 -1.224 1.00 94.42 146 PRO B C 1
ATOM 6132 O O . PRO B 1 146 ? 8.701 11.816 -1.554 1.00 94.42 146 PRO B O 1
ATOM 6136 N N . GLN B 1 147 ? 6.770 12.956 -1.720 1.00 88.67 147 GLN B N 1
ATOM 6137 C CA . GLN B 1 147 ? 6.170 12.104 -2.734 1.00 88.67 147 GLN B CA 1
ATOM 6138 C C . GLN B 1 147 ? 5.520 12.963 -3.810 1.00 88.67 147 GLN B C 1
ATOM 6139 O O . GLN B 1 147 ? 5.001 14.049 -3.543 1.00 88.67 147 GLN B O 1
ATOM 6145 N N . PHE B 1 148 ? 5.539 12.460 -5.036 1.00 80.67 148 PHE B N 1
ATOM 6146 C CA . PHE B 1 148 ? 4.925 13.150 -6.159 1.00 80.67 148 PHE B CA 1
ATOM 6147 C C . PHE B 1 148 ? 3.425 12.902 -6.139 1.00 80.67 148 PHE B C 1
ATOM 6148 O O . PHE B 1 148 ? 2.977 11.809 -5.789 1.00 80.67 148 PHE B O 1
ATOM 6156 N N . TRP B 1 149 ? 2.644 13.924 -6.500 1.00 78.81 149 TRP B N 1
ATOM 6157 C CA . TRP B 1 149 ? 1.193 13.791 -6.442 1.00 78.81 149 TRP B CA 1
ATOM 6158 C C . TRP B 1 149 ? 0.512 14.067 -7.780 1.00 78.81 149 TRP B C 1
ATOM 6159 O O . TRP B 1 149 ? -0.373 13.302 -8.172 1.00 78.81 149 TRP B O 1
ATOM 6170 N N . THR B 1 150 ? 0.908 15.123 -8.499 1.00 83.15 150 THR B N 1
ATOM 6171 C CA . THR B 1 150 ? 0.299 15.441 -9.790 1.00 83.15 150 THR B CA 1
ATOM 6172 C C . THR B 1 150 ? 0.978 16.606 -10.498 1.00 83.15 150 THR B C 1
ATOM 6173 O O . THR B 1 150 ? 1.941 17.184 -9.986 1.00 83.15 150 THR B O 1
ATOM 6177 N N . GLU B 1 151 ? 0.477 16.950 -11.681 1.00 94.76 151 GLU B N 1
ATOM 6178 C CA . GLU B 1 151 ? 0.893 18.126 -12.427 1.00 94.76 151 GLU B CA 1
ATOM 6179 C C . GLU B 1 151 ? -0.260 19.117 -12.506 1.00 94.76 151 GLU B C 1
ATOM 6180 O O . GLU B 1 151 ? -1.403 18.799 -12.172 1.00 94.76 151 GLU B O 1
ATOM 6186 N N . LEU B 1 152 ? 0.052 20.327 -12.961 1.00 96.45 152 LEU B N 1
ATOM 6187 C CA . LEU B 1 152 ? -0.932 21.393 -13.096 1.00 96.45 152 LEU B CA 1
ATOM 6188 C C . LEU B 1 152 ? -0.906 21.960 -14.507 1.00 96.45 152 LEU B C 1
ATOM 6189 O O . LEU B 1 152 ? 0.143 21.989 -15.158 1.00 96.45 152 LEU B O 1
ATOM 6194 N N . GLY B 1 153 ? -2.070 22.408 -14.975 1.00 107.35 153 GLY B N 1
ATOM 6195 C CA . GLY B 1 153 ? -2.180 23.044 -16.268 1.00 107.35 153 GLY B CA 1
ATOM 6196 C C . GLY B 1 153 ? -1.821 24.519 -16.228 1.00 107.35 153 GLY B C 1
ATOM 6197 O O . GLY B 1 153 ? -1.612 25.118 -15.174 1.00 107.35 153 GLY B O 1
ATOM 6198 N N . GLY B 1 154 ? -1.751 25.112 -17.418 1.00 110.39 154 GLY B N 1
ATOM 6199 C CA . GLY B 1 154 ? -1.382 26.507 -17.556 1.00 110.39 154 GLY B CA 1
ATOM 6200 C C . GLY B 1 154 ? -1.807 27.081 -18.889 1.00 110.39 154 GLY B C 1
ATOM 6201 O O . GLY B 1 154 ? -2.354 26.359 -19.726 1.00 110.39 154 GLY B O 1
ATOM 6202 N N . ILE B 1 155 ? -1.580 28.379 -19.099 1.00 112.66 155 ILE B N 1
ATOM 6203 C CA . ILE B 1 155 ? -1.977 28.989 -20.365 1.00 112.66 155 ILE B CA 1
ATOM 6204 C C . ILE B 1 155 ? -0.767 29.314 -21.232 1.00 112.66 155 ILE B C 1
ATOM 6205 O O . ILE B 1 155 ? -0.708 28.916 -22.400 1.00 112.66 155 ILE B O 1
ATOM 6210 N N . ARG B 1 156 ? 0.207 30.044 -20.698 1.00 115.99 156 ARG B N 1
ATOM 6211 C CA . ARG B 1 156 ? 1.353 30.461 -21.491 1.00 115.99 156 ARG B CA 1
ATOM 6212 C C . ARG B 1 156 ? 2.636 30.214 -20.706 1.00 115.99 156 ARG B C 1
ATOM 6213 O O . ARG B 1 156 ? 2.621 29.644 -19.613 1.00 115.99 156 ARG B O 1
ATOM 6221 N N . ASN B 1 157 ? 3.757 30.666 -21.266 1.00 122.50 157 ASN B N 1
ATOM 6222 C CA . ASN B 1 157 ? 5.065 30.182 -20.842 1.00 122.50 157 ASN B CA 1
ATOM 6223 C C . ASN B 1 157 ? 5.624 30.958 -19.657 1.00 122.50 157 ASN B C 1
ATOM 6224 O O . ASN B 1 157 ? 6.843 31.018 -19.466 1.00 122.50 157 ASN B O 1
ATOM 6229 N N . VAL B 1 158 ? 4.750 31.554 -18.854 1.00 119.33 158 VAL B N 1
ATOM 6230 C CA . VAL B 1 158 ? 5.159 32.236 -17.637 1.00 119.33 158 VAL B CA 1
ATOM 6231 C C . VAL B 1 158 ? 4.864 31.326 -16.455 1.00 119.33 158 VAL B C 1
ATOM 6232 O O . VAL B 1 158 ? 3.769 30.767 -16.336 1.00 119.33 158 VAL B O 1
ATOM 6236 N N . VAL B 1 159 ? 5.855 31.182 -15.576 1.00 113.15 159 VAL B N 1
ATOM 6237 C CA . VAL B 1 159 ? 5.777 30.253 -14.454 1.00 113.15 159 VAL B CA 1
ATOM 6238 C C . VAL B 1 159 ? 4.645 30.658 -13.521 1.00 113.15 159 VAL B C 1
ATOM 6239 O O . VAL B 1 159 ? 4.209 31.813 -13.517 1.00 113.15 159 VAL B O 1
ATOM 6243 N N . GLN B 1 160 ? 4.161 29.708 -12.730 1.00 109.29 160 GLN B N 1
ATOM 6244 C CA . GLN B 1 160 ? 3.097 29.937 -11.770 1.00 109.29 160 GLN B CA 1
ATOM 6245 C C . GLN B 1 160 ? 3.701 30.274 -10.410 1.00 109.29 160 GLN B C 1
ATOM 6246 O O . GLN B 1 160 ? 4.815 29.853 -10.080 1.00 109.29 160 GLN B O 1
ATOM 6252 N N . GLN B 1 161 ? 2.963 31.050 -9.614 1.00 105.65 161 GLN B N 1
ATOM 6253 C CA . GLN B 1 161 ? 3.514 31.587 -8.376 1.00 105.65 161 GLN B CA 1
ATOM 6254 C C . GLN B 1 161 ? 2.721 31.185 -7.138 1.00 105.65 161 GLN B C 1
ATOM 6255 O O . GLN B 1 161 ? 3.305 30.978 -6.071 1.00 105.65 161 GLN B O 1
ATOM 6261 N N . TYR B 1 162 ? 1.403 31.081 -7.252 1.00 104.13 162 TYR B N 1
ATOM 6262 C CA . TYR B 1 162 ? 0.574 30.747 -6.106 1.00 104.13 162 TYR B CA 1
ATOM 6263 C C . TYR B 1 162 ? -0.524 29.779 -6.514 1.00 104.13 162 TYR B C 1
ATOM 6264 O O . TYR B 1 162 ? -1.014 29.804 -7.645 1.00 104.13 162 TYR B O 1
ATOM 6273 N N . PHE B 1 163 ? -0.912 28.926 -5.569 1.00 98.74 163 PHE B N 1
ATOM 6274 C CA . PHE B 1 163 ? -1.979 27.963 -5.798 1.00 98.74 163 PHE B CA 1
ATOM 6275 C C . PHE B 1 163 ? -2.619 27.606 -4.468 1.00 98.74 163 PHE B C 1
ATOM 6276 O O . PHE B 1 163 ? -1.971 27.629 -3.419 1.00 98.74 163 PHE B O 1
ATOM 6284 N N . TRP B 1 164 ? -3.902 27.266 -4.527 1.00 99.98 164 TRP B N 1
ATOM 6285 C CA . TRP B 1 164 ? -4.685 26.974 -3.334 1.00 99.98 164 TRP B CA 1
ATOM 6286 C C . TRP B 1 164 ? -5.875 26.121 -3.748 1.00 99.98 164 TRP B C 1
ATOM 6287 O O . TRP B 1 164 ? -6.230 26.050 -4.927 1.00 99.98 164 TRP B O 1
ATOM 6298 N N . ILE B 1 165 ? -6.488 25.472 -2.763 1.00 93.43 165 ILE B N 1
ATOM 6299 C CA . ILE B 1 165 ? -7.483 24.436 -3.007 1.00 93.43 165 ILE B CA 1
ATOM 6300 C C . ILE B 1 165 ? -8.783 24.798 -2.310 1.00 93.43 165 ILE B C 1
ATOM 6301 O O . ILE B 1 165 ? -8.782 25.210 -1.145 1.00 93.43 165 ILE B O 1
ATOM 6306 N N . ASN B 1 166 ? -9.890 24.638 -3.024 1.00 93.90 166 ASN B N 1
ATOM 6307 C CA . ASN B 1 166 ? -11.222 24.782 -2.465 1.00 93.90 166 ASN B CA 1
ATOM 6308 C C . ASN B 1 166 ? -11.504 23.637 -1.507 1.00 93.90 166 ASN B C 1
ATOM 6309 O O . ASN B 1 166 ? -11.174 22.483 -1.784 1.00 93.90 166 ASN B O 1
ATOM 6314 N N . LYS B 1 167 ? -12.122 23.961 -0.375 1.00 97.60 167 LYS B N 1
ATOM 6315 C CA . LYS B 1 167 ? -12.483 22.919 0.577 1.00 97.60 167 LYS B CA 1
ATOM 6316 C C . LYS B 1 167 ? -13.912 22.429 0.408 1.00 97.60 167 LYS B C 1
ATOM 6317 O O . LYS B 1 167 ? -14.361 21.604 1.210 1.00 97.60 167 LYS B O 1
ATOM 6323 N N . LEU B 1 168 ? -14.639 22.911 -0.597 1.00 96.80 168 LEU B N 1
ATOM 6324 C CA . LEU B 1 168 ? -15.986 22.426 -0.870 1.00 96.80 168 LEU B CA 1
ATOM 6325 C C . LEU B 1 168 ? -16.055 21.542 -2.107 1.00 96.80 168 LEU B C 1
ATOM 6326 O O . LEU B 1 168 ? -16.524 20.406 -2.027 1.00 96.80 168 LEU B O 1
ATOM 6331 N N . ASN B 1 169 ? -15.599 22.039 -3.252 1.00 95.53 169 ASN B N 1
ATOM 6332 C CA . ASN B 1 169 ? -15.635 21.244 -4.470 1.00 95.53 169 ASN B CA 1
ATOM 6333 C C . ASN B 1 169 ? -14.310 20.552 -4.749 1.00 95.53 169 ASN B C 1
ATOM 6334 O O . ASN B 1 169 ? -14.216 19.748 -5.682 1.00 95.53 169 ASN B O 1
ATOM 6339 N N . GLY B 1 170 ? -13.285 20.849 -3.959 1.00 95.40 170 GLY B N 1
ATOM 6340 C CA . GLY B 1 170 ? -11.987 20.245 -4.162 1.00 95.40 170 GLY B CA 1
ATOM 6341 C C . GLY B 1 170 ? -11.363 20.610 -5.490 1.00 95.40 170 GLY B C 1
ATOM 6342 O O . GLY B 1 170 ? -10.770 19.758 -6.156 1.00 95.40 170 GLY B O 1
ATOM 6343 N N . ARG B 1 171 ? -11.490 21.868 -5.892 1.00 93.78 171 ARG B N 1
ATOM 6344 C CA . ARG B 1 171 ? -10.888 22.350 -7.123 1.00 93.78 171 ARG B CA 1
ATOM 6345 C C . ARG B 1 171 ? -9.547 23.013 -6.836 1.00 93.78 171 ARG B C 1
ATOM 6346 O O . ARG B 1 171 ? -9.196 23.293 -5.689 1.00 93.78 171 ARG B O 1
ATOM 6354 N N . VAL B 1 172 ? -8.796 23.258 -7.906 1.00 95.32 172 VAL B N 1
ATOM 6355 C CA . VAL B 1 172 ? -7.442 23.787 -7.827 1.00 95.32 172 VAL B CA 1
ATOM 6356 C C . VAL B 1 172 ? -7.398 25.128 -8.542 1.00 95.32 172 VAL B C 1
ATOM 6357 O O . VAL B 1 172 ? -7.863 25.242 -9.680 1.00 95.32 172 VAL B O 1
ATOM 6361 N N . TYR B 1 173 ? -6.837 26.137 -7.880 1.00 97.40 173 TYR B N 1
ATOM 6362 C CA . TYR B 1 173 ? -6.640 27.452 -8.473 1.00 97.40 173 TYR B CA 1
ATOM 6363 C C . TYR B 1 173 ? -5.160 27.795 -8.452 1.00 97.40 173 TYR B C 1
ATOM 6364 O O . TYR B 1 173 ? -4.486 27.567 -7.446 1.00 97.40 173 TYR B O 1
ATOM 6373 N N . GLN B 1 174 ? -4.660 28.338 -9.558 1.00 104.51 174 GLN B N 1
ATOM 6374 C CA . GLN B 1 174 ? -3.286 28.802 -9.641 1.00 104.51 174 GLN B CA 1
ATOM 6375 C C . GLN B 1 174 ? -3.241 30.124 -10.394 1.00 104.51 174 GLN B C 1
ATOM 6376 O O . GLN B 1 174 ? -4.139 30.457 -11.168 1.00 104.51 174 GLN B O 1
ATOM 6382 N N . THR B 1 175 ? -2.168 30.878 -10.159 1.00 110.08 175 THR B N 1
ATOM 6383 C CA . THR B 1 175 ? -2.020 32.223 -10.691 1.00 110.08 175 THR B CA 1
ATOM 6384 C C . THR B 1 175 ? -0.737 32.337 -11.497 1.00 110.08 175 THR B C 1
ATOM 6385 O O . THR B 1 175 ? 0.332 31.926 -11.039 1.00 110.08 175 THR B O 1
ATOM 6389 N N . GLN B 1 176 ? -0.843 32.919 -12.690 1.00 113.74 176 GLN B N 1
ATOM 6390 C CA . GLN B 1 176 ? 0.313 33.249 -13.506 1.00 113.74 176 GLN B CA 1
ATOM 6391 C C . GLN B 1 176 ? 0.444 34.762 -13.588 1.00 113.74 176 GLN B C 1
ATOM 6392 O O . GLN B 1 176 ? -0.549 35.491 -13.619 1.00 113.74 176 GLN B O 1
ATOM 6398 N N . SER B 1 177 ? 1.686 35.225 -13.635 1.00 120.68 177 SER B N 1
ATOM 6399 C CA . SER B 1 177 ? 1.990 36.648 -13.638 1.00 120.68 177 SER B CA 1
ATOM 6400 C C . SER B 1 177 ? 1.859 37.204 -15.048 1.00 120.68 177 SER B C 1
ATOM 6401 O O . SER B 1 177 ? 2.517 36.718 -15.973 1.00 120.68 177 SER B O 1
ATOM 6404 N N . ASP B 1 178 ? 1.019 38.221 -15.206 1.00 126.28 178 ASP B N 1
ATOM 6405 C CA . ASP B 1 178 ? 0.885 38.863 -16.503 1.00 126.28 178 ASP B CA 1
ATOM 6406 C C . ASP B 1 178 ? 2.161 39.624 -16.849 1.00 126.28 178 ASP B C 1
ATOM 6407 O O . ASP B 1 178 ? 2.895 40.094 -15.977 1.00 126.28 178 ASP B O 1
ATOM 6412 N N . SER B 1 179 ? 2.428 39.735 -18.146 1.00 130.45 179 SER B N 1
ATOM 6413 C CA . SER B 1 179 ? 3.687 40.278 -18.632 1.00 130.45 179 SER B CA 1
ATOM 6414 C C . SER B 1 179 ? 3.575 41.717 -19.123 1.00 130.45 179 SER B C 1
ATOM 6415 O O . SER B 1 179 ? 4.529 42.227 -19.720 1.00 130.45 179 SER B O 1
ATOM 6418 N N . GLN B 1 180 ? 2.444 42.378 -18.894 1.00 137.32 180 GLN B N 1
ATOM 6419 C CA . GLN B 1 180 ? 2.310 43.771 -19.290 1.00 137.32 180 GLN B CA 1
ATOM 6420 C C . GLN B 1 180 ? 3.187 44.664 -18.414 1.00 137.32 180 GLN B C 1
ATOM 6421 O O . GLN B 1 180 ? 3.783 44.222 -17.428 1.00 137.32 180 GLN B O 1
ATOM 6427 N N . ALA B 1 181 ? 3.261 45.942 -18.792 1.00 132.96 181 ALA B N 1
ATOM 6428 C CA . ALA B 1 181 ? 4.116 46.906 -18.109 1.00 132.96 181 ALA B CA 1
ATOM 6429 C C . ALA B 1 181 ? 3.796 46.987 -16.622 1.00 132.96 181 ALA B C 1
ATOM 6430 O O . ALA B 1 181 ? 4.646 46.673 -15.782 1.00 132.96 181 ALA B O 1
ATOM 6432 N N . GLN B 1 182 ? 2.580 47.407 -16.287 1.00 134.54 182 GLN B N 1
ATOM 6433 C CA . GLN B 1 182 ? 2.148 47.393 -14.896 1.00 134.54 182 GLN B CA 1
ATOM 6434 C C . GLN B 1 182 ? 1.651 46.001 -14.530 1.00 134.54 182 GLN B C 1
ATOM 6435 O O . GLN B 1 182 ? 0.635 45.536 -15.053 1.00 134.54 182 GLN B O 1
ATOM 6441 N N . GLU B 1 183 ? 2.364 45.350 -13.614 1.00 136.51 183 GLU B N 1
ATOM 6442 C CA . GLU B 1 183 ? 2.232 43.912 -13.402 1.00 136.51 183 GLU B CA 1
ATOM 6443 C C . GLU B 1 183 ? 0.799 43.535 -13.043 1.00 136.51 183 GLU B C 1
ATOM 6444 O O . GLU B 1 183 ? 0.174 44.167 -12.184 1.00 136.51 183 GLU B O 1
ATOM 6450 N N . GLY B 1 184 ? 0.285 42.507 -13.712 1.00 127.13 184 GLY B N 1
ATOM 6451 C CA . GLY B 1 184 ? -0.980 41.916 -13.350 1.00 127.13 184 GLY B CA 1
ATOM 6452 C C . GLY B 1 184 ? -0.811 40.417 -13.212 1.00 127.13 184 GLY B C 1
ATOM 6453 O O . GLY B 1 184 ? 0.278 39.875 -13.393 1.00 127.13 184 GLY B O 1
ATOM 6454 N N . PHE B 1 185 ? -1.908 39.748 -12.877 1.00 125.37 185 PHE B N 1
ATOM 6455 C CA . PHE B 1 185 ? -1.881 38.306 -12.694 1.00 125.37 185 PHE B CA 1
ATOM 6456 C C . PHE B 1 185 ? -3.186 37.686 -13.164 1.00 125.37 185 PHE B C 1
ATOM 6457 O O . PHE B 1 185 ? -4.249 38.307 -13.055 1.00 125.37 185 PHE B O 1
ATOM 6465 N N . TYR B 1 186 ? -3.095 36.467 -13.687 1.00 124.67 186 TYR B N 1
ATOM 6466 C CA . TYR B 1 186 ? -4.261 35.708 -14.117 1.00 124.67 186 TYR B CA 1
ATOM 6467 C C . TYR B 1 186 ? -4.637 34.672 -13.064 1.00 124.67 186 TYR B C 1
ATOM 6468 O O . TYR B 1 186 ? -3.808 34.248 -12.257 1.00 124.67 186 TYR B O 1
ATOM 6477 N N . ILE B 1 187 ? -5.900 34.255 -13.086 1.00 119.25 187 ILE B N 1
ATOM 6478 C CA . ILE B 1 187 ? -6.408 33.222 -12.191 1.00 119.25 187 ILE B CA 1
ATOM 6479 C C . ILE B 1 187 ? -7.030 32.116 -13.030 1.00 119.25 187 ILE B C 1
ATOM 6480 O O . ILE B 1 187 ? -7.843 32.388 -13.920 1.00 119.25 187 ILE B O 1
ATOM 6485 N N . ASN B 1 188 ? -6.654 30.871 -12.742 1.00 111.83 188 ASN B N 1
ATOM 6486 C CA . ASN B 1 188 ? -7.105 29.711 -13.504 1.00 111.83 188 ASN B CA 1
ATOM 6487 C C . ASN B 1 188 ? -7.843 28.755 -12.579 1.00 111.83 188 ASN B C 1
ATOM 6488 O O . ASN B 1 188 ? -7.322 28.379 -11.524 1.00 111.83 188 ASN B O 1
ATOM 6493 N N . GLU B 1 189 ? -9.052 28.369 -12.973 1.00 110.31 189 GLU B N 1
ATOM 6494 C CA . GLU B 1 189 ? -9.792 27.337 -12.260 1.00 110.31 189 GLU B CA 1
ATOM 6495 C C . GLU B 1 189 ? -9.505 25.978 -12.886 1.00 110.31 189 GLU B C 1
ATOM 6496 O O . GLU B 1 189 ? -9.323 25.872 -14.102 1.00 110.31 189 GLU B O 1
ATOM 6502 N N . LEU B 1 190 ? -9.453 24.938 -12.060 1.00 99.33 190 LEU B N 1
ATOM 6503 C CA . LEU B 1 190 ? -9.024 23.631 -12.529 1.00 99.33 190 LEU B CA 1
ATOM 6504 C C . LEU B 1 190 ? -9.922 22.533 -11.973 1.00 99.33 190 LEU B C 1
ATOM 6505 O O . LEU B 1 190 ? -10.658 22.729 -11.004 1.00 99.33 190 LEU B O 1
ATOM 6510 N N . THR B 1 191 ? -9.842 21.364 -12.610 1.00 95.75 191 THR B N 1
ATOM 6511 C CA . THR B 1 191 ? -10.475 20.125 -12.190 1.00 95.75 191 THR B CA 1
ATOM 6512 C C . THR B 1 191 ? -9.779 19.573 -10.957 1.00 95.75 191 THR B C 1
ATOM 6513 O O . THR B 1 191 ? -8.642 19.946 -10.658 1.00 95.75 191 THR B O 1
ATOM 6517 N N . PRO B 1 192 ? -10.434 18.680 -10.202 1.00 86.17 192 PRO B N 1
ATOM 6518 C CA . PRO B 1 192 ? -9.827 18.186 -8.958 1.00 86.17 192 PRO B CA 1
ATOM 6519 C C . PRO B 1 192 ? -8.466 17.560 -9.184 1.00 86.17 192 PRO B C 1
ATOM 6520 O O . PRO B 1 192 ? -7.610 17.584 -8.296 1.00 86.17 192 PRO B O 1
ATOM 6524 N N . SER B 1 193 ? -8.252 16.999 -10.371 1.00 90.18 193 SER B N 1
ATOM 6525 C CA . SER B 1 193 ? -6.981 16.383 -10.717 1.00 90.18 193 SER B CA 1
ATOM 6526 C C . SER B 1 193 ? -5.959 17.361 -11.271 1.00 90.18 193 SER B C 1
ATOM 6527 O O . SER B 1 193 ? -4.760 17.094 -11.180 1.00 90.18 193 SER B O 1
ATOM 6530 N N . GLY B 1 194 ? -6.397 18.485 -11.835 1.00 96.54 194 GLY B N 1
ATOM 6531 C CA . GLY B 1 194 ? -5.474 19.483 -12.337 1.00 96.54 194 GLY B CA 1
ATOM 6532 C C . GLY B 1 194 ? -5.586 19.805 -13.814 1.00 96.54 194 GLY B C 1
ATOM 6533 O O . GLY B 1 194 ? -4.594 20.192 -14.435 1.00 96.54 194 GLY B O 1
ATOM 6534 N N . HIS B 1 195 ? -6.774 19.658 -14.391 1.00 100.12 195 HIS B N 1
ATOM 6535 C CA . HIS B 1 195 ? -7.006 19.997 -15.788 1.00 100.12 195 HIS B CA 1
ATOM 6536 C C . HIS B 1 195 ? -7.783 21.304 -15.886 1.00 100.12 195 HIS B C 1
ATOM 6537 O O . HIS B 1 195 ? -8.445 21.731 -14.939 1.00 100.12 195 HIS B O 1
ATOM 6544 N N . PHE B 1 196 ? -7.704 21.930 -17.060 1.00 110.62 196 PHE B N 1
ATOM 6545 C CA . PHE B 1 196 ? -8.114 23.314 -17.268 1.00 110.62 196 PHE B CA 1
ATOM 6546 C C . PHE B 1 196 ? -9.616 23.447 -17.478 1.00 110.62 196 PHE B C 1
ATOM 6547 O O . PHE B 1 196 ? -10.237 22.618 -18.149 1.00 110.62 196 PHE B O 1
ATOM 6555 N N . LEU B 1 197 ? -10.193 24.500 -16.895 1.00 109.38 197 LEU B N 1
ATOM 6556 C CA . LEU B 1 197 ? -11.590 24.856 -17.115 1.00 109.38 197 LEU B CA 1
ATOM 6557 C C . LEU B 1 197 ? -11.779 26.259 -17.668 1.00 109.38 197 LEU B C 1
ATOM 6558 O O . LEU B 1 197 ? -12.474 26.430 -18.677 1.00 109.38 197 LEU B O 1
ATOM 6563 N N . GLY B 1 198 ? -11.176 27.273 -17.049 1.00 113.29 198 GLY B N 1
ATOM 6564 C CA . GLY B 1 198 ? -11.448 28.655 -17.407 1.00 113.29 198 GLY B CA 1
ATOM 6565 C C . GLY B 1 198 ? -10.437 29.636 -16.846 1.00 113.29 198 GLY B C 1
ATOM 6566 O O . GLY B 1 198 ? -9.474 29.224 -16.192 1.00 113.29 198 GLY B O 1
ATOM 6567 N N . THR B 1 199 ? -10.630 30.934 -17.086 1.00 117.16 199 THR B N 1
ATOM 6568 C CA . THR B 1 199 ? -9.638 31.923 -16.686 1.00 117.16 199 THR B CA 1
ATOM 6569 C C . THR B 1 199 ? -10.291 33.287 -16.492 1.00 117.16 199 THR B C 1
ATOM 6570 O O . THR B 1 199 ? -11.288 33.622 -17.135 1.00 117.16 199 THR B O 1
ATOM 6574 N N . MET B 1 200 ? -9.708 34.068 -15.581 1.00 125.07 200 MET B N 1
ATOM 6575 C CA . MET B 1 200 ? -9.997 35.486 -15.439 1.00 125.07 200 MET B CA 1
ATOM 6576 C C . MET B 1 200 ? -8.689 36.257 -15.512 1.00 125.07 200 MET B C 1
ATOM 6577 O O . MET B 1 200 ? -7.606 35.681 -15.374 1.00 125.07 200 MET B O 1
ATOM 6582 N N . HIS B 1 201 ? -8.795 37.562 -15.734 1.00 133.04 201 HIS B N 1
ATOM 6583 C CA . HIS B 1 201 ? -7.648 38.460 -15.704 1.00 133.04 201 HIS B CA 1
ATOM 6584 C C . HIS B 1 201 ? -7.920 39.590 -14.728 1.00 133.04 201 HIS B C 1
ATOM 6585 O O . HIS B 1 201 ? -8.989 40.205 -14.770 1.00 133.04 201 HIS B O 1
ATOM 6592 N N . ILE B 1 202 ? -6.951 39.866 -13.863 1.00 132.08 202 ILE B N 1
ATOM 6593 C CA . ILE B 1 202 ? -7.038 41.005 -12.956 1.00 132.08 202 ILE B CA 1
ATOM 6594 C C . ILE B 1 202 ? -5.914 41.971 -13.306 1.00 132.08 202 ILE B C 1
ATOM 6595 O O . ILE B 1 202 ? -4.764 41.763 -12.896 1.00 132.08 202 ILE B O 1
ATOM 6600 N N . PRO B 1 203 ? -6.196 43.022 -14.064 1.00 135.84 203 PRO B N 1
ATOM 6601 C CA . PRO B 1 203 ? -5.135 43.926 -14.512 1.00 135.84 203 PRO B CA 1
ATOM 6602 C C . PRO B 1 203 ? -4.557 44.751 -13.372 1.00 135.84 203 PRO B C 1
ATOM 6603 O O . PRO B 1 203 ? -5.219 45.046 -12.376 1.00 135.84 203 PRO B O 1
ATOM 6607 N N . LYS B 1 204 ? -3.285 45.119 -13.546 1.00 136.92 204 LYS B N 1
ATOM 6608 C CA . LYS B 1 204 ? -2.599 46.075 -12.673 1.00 136.92 204 LYS B CA 1
ATOM 6609 C C . LYS B 1 204 ? -2.596 45.613 -11.217 1.00 136.92 204 LYS B C 1
ATOM 6610 O O . LYS B 1 204 ? -2.494 46.421 -10.292 1.00 136.92 204 LYS B O 1
ATOM 6616 N N . GLY B 1 205 ? -2.701 44.306 -11.010 1.00 129.06 205 GLY B N 1
ATOM 6617 C CA . GLY B 1 205 ? -2.811 43.750 -9.681 1.00 129.06 205 GLY B CA 1
ATOM 6618 C C . GLY B 1 205 ? -1.508 43.389 -9.012 1.00 129.06 205 GLY B C 1
ATOM 6619 O O . GLY B 1 205 ? -1.527 42.783 -7.938 1.00 129.06 205 GLY B O 1
ATOM 6620 N N . GLY B 1 206 ? -0.378 43.746 -9.602 1.00 129.03 206 GLY B N 1
ATOM 6621 C CA . GLY B 1 206 ? 0.901 43.380 -9.037 1.00 129.03 206 GLY B CA 1
ATOM 6622 C C . GLY B 1 206 ? 1.408 42.063 -9.583 1.00 129.03 206 GLY B C 1
ATOM 6623 O O . GLY B 1 206 ? 1.008 41.582 -10.648 1.00 129.03 206 GLY B O 1
ATOM 6624 N N . HIS B 1 207 ? 2.322 41.466 -8.819 1.00 126.74 207 HIS B N 1
ATOM 6625 C CA . HIS B 1 207 ? 2.922 40.202 -9.219 1.00 126.74 207 HIS B CA 1
ATOM 6626 C C . HIS B 1 207 ? 2.026 39.004 -8.938 1.00 126.74 207 HIS B C 1
ATOM 6627 O O . HIS B 1 207 ? 2.286 37.924 -9.476 1.00 126.74 207 HIS B O 1
ATOM 6634 N N . GLY B 1 208 ? 0.989 39.166 -8.121 1.00 120.43 208 GLY B N 1
ATOM 6635 C CA . GLY B 1 208 ? 0.104 38.057 -7.799 1.00 120.43 208 GLY B CA 1
ATOM 6636 C C . GLY B 1 208 ? 0.772 36.932 -7.039 1.00 120.43 208 GLY B C 1
ATOM 6637 O O . GLY B 1 208 ? 0.532 35.758 -7.340 1.00 120.43 208 GLY B O 1
ATOM 6638 N N . THR B 1 209 ? 1.612 37.265 -6.058 1.00 113.51 209 THR B N 1
ATOM 6639 C CA . THR B 1 209 ? 2.327 36.229 -5.319 1.00 113.51 209 THR B CA 1
ATOM 6640 C C . THR B 1 209 ? 1.423 35.536 -4.308 1.00 113.51 209 THR B C 1
ATOM 6641 O O . THR B 1 209 ? 1.656 34.376 -3.954 1.00 113.51 209 THR B O 1
ATOM 6645 N N . SER B 1 210 ? 0.400 36.231 -3.819 1.00 109.58 210 SER B N 1
ATOM 6646 C CA . SER B 1 210 ? -0.498 35.662 -2.825 1.00 109.58 210 SER B CA 1
ATOM 6647 C C . SER B 1 210 ? -1.874 36.296 -2.951 1.00 109.58 210 SER B C 1
ATOM 6648 O O . SER B 1 210 ? -2.072 37.257 -3.696 1.00 109.58 210 SER B O 1
ATOM 6651 N N . LEU B 1 211 ? -2.827 35.738 -2.208 1.00 112.47 211 LEU B N 1
ATOM 6652 C CA . LEU B 1 211 ? -4.213 36.177 -2.269 1.00 112.47 211 LEU B CA 1
ATOM 6653 C C . LEU B 1 211 ? -4.944 35.648 -1.042 1.00 112.47 211 LEU B C 1
ATOM 6654 O O . LEU B 1 211 ? -4.484 34.717 -0.378 1.00 112.47 211 LEU B O 1
ATOM 6659 N N . GLY B 1 212 ? -6.090 36.252 -0.740 1.00 110.73 212 GLY B N 1
ATOM 6660 C CA . GLY B 1 212 ? -6.862 35.896 0.434 1.00 110.73 212 GLY B CA 1
ATOM 6661 C C . GLY B 1 212 ? -8.164 35.209 0.069 1.00 110.73 212 GLY B C 1
ATOM 6662 O O . GLY B 1 212 ? -8.823 35.575 -0.905 1.00 110.73 212 GLY B O 1
ATOM 6663 N N . VAL B 1 213 ? -8.546 34.225 0.879 1.00 110.27 213 VAL B N 1
ATOM 6664 C CA . VAL B 1 213 ? -9.697 33.371 0.607 1.00 110.27 213 VAL B CA 1
ATOM 6665 C C . VAL B 1 213 ? -10.670 33.474 1.773 1.00 110.27 213 VAL B C 1
ATOM 6666 O O . VAL B 1 213 ? -10.254 33.543 2.935 1.00 110.27 213 VAL B O 1
ATOM 6670 N N . GLU B 1 214 ? -11.965 33.493 1.458 1.00 119.53 214 GLU B N 1
ATOM 6671 C CA . GLU B 1 214 ? -13.027 33.625 2.442 1.00 119.53 214 GLU B CA 1
ATOM 6672 C C . GLU B 1 214 ? -14.281 32.934 1.929 1.00 119.53 214 GLU B C 1
ATOM 6673 O O . GLU B 1 214 ? -14.623 33.048 0.750 1.00 119.53 214 GLU B O 1
ATOM 6679 N N . TYR B 1 215 ? -14.964 32.218 2.817 1.00 112.00 215 TYR B N 1
ATOM 6680 C CA . TYR B 1 215 ? -16.174 31.481 2.475 1.00 112.00 215 TYR B CA 1
ATOM 6681 C C . TYR B 1 215 ? -17.364 32.117 3.178 1.00 112.00 215 TYR B C 1
ATOM 6682 O O . TYR B 1 215 ? -17.329 32.333 4.393 1.00 112.00 215 TYR B O 1
ATOM 6691 N N . VAL B 1 216 ? -18.409 32.418 2.413 1.00 118.03 216 VAL B N 1
ATOM 6692 C CA . VAL B 1 216 ? -19.638 33.000 2.941 1.00 118.03 216 VAL B CA 1
ATOM 6693 C C . VAL B 1 216 ? -20.819 32.246 2.350 1.00 118.03 216 VAL B C 1
ATOM 6694 O O . VAL B 1 216 ? -20.977 32.198 1.124 1.00 118.03 216 VAL B O 1
ATOM 6698 N N . ASN B 1 217 ? -21.647 31.666 3.221 1.00 119.31 217 ASN B N 1
ATOM 6699 C CA . ASN B 1 217 ? -22.924 31.071 2.825 1.00 119.31 217 ASN B CA 1
ATOM 6700 C C . ASN B 1 217 ? -22.756 30.081 1.677 1.00 119.31 217 ASN B C 1
ATOM 6701 O O . ASN B 1 217 ? -23.527 30.069 0.717 1.00 119.31 217 ASN B O 1
ATOM 6706 N N . GLY B 1 218 ? -21.733 29.239 1.773 1.00 118.74 218 GLY B N 1
ATOM 6707 C CA . GLY B 1 218 ? -21.464 28.311 0.695 1.00 118.74 218 GLY B CA 1
ATOM 6708 C C . GLY B 1 218 ? -21.058 28.978 -0.599 1.00 118.74 218 GLY B C 1
ATOM 6709 O O . GLY B 1 218 ? -21.449 28.521 -1.676 1.00 118.74 218 GLY B O 1
ATOM 6710 N N . GLN B 1 219 ? -20.295 30.063 -0.519 1.00 117.13 219 GLN B N 1
ATOM 6711 C CA . GLN B 1 219 ? -19.775 30.736 -1.696 1.00 117.13 219 GLN B CA 1
ATOM 6712 C C . GLN B 1 219 ? -18.345 31.170 -1.421 1.00 117.13 219 GLN B C 1
ATOM 6713 O O . GLN B 1 219 ? -17.942 31.355 -0.271 1.00 117.13 219 GLN B O 1
ATOM 6719 N N . MET B 1 220 ? -17.578 31.332 -2.491 1.00 115.77 220 MET B N 1
ATOM 6720 C CA . MET B 1 220 ? -16.160 31.644 -2.393 1.00 115.77 220 MET B CA 1
ATOM 6721 C C . MET B 1 220 ? -15.914 33.082 -2.819 1.00 115.77 220 MET B C 1
ATOM 6722 O O . MET B 1 220 ? -16.454 33.533 -3.833 1.00 115.77 220 MET B O 1
ATOM 6727 N N . PHE B 1 221 ? -15.105 33.800 -2.043 1.00 121.53 221 PHE B N 1
ATOM 6728 C CA . PHE B 1 221 ? -14.765 35.188 -2.325 1.00 121.53 221 PHE B CA 1
ATOM 6729 C C . PHE B 1 221 ? -13.267 35.382 -2.150 1.00 121.53 221 PHE B C 1
ATOM 6730 O O . PHE B 1 221 ? -12.653 34.749 -1.287 1.00 121.53 221 PHE B O 1
ATOM 6738 N N . MET B 1 222 ? -12.685 36.262 -2.957 1.00 125.17 222 MET B N 1
ATOM 6739 C CA . MET B 1 222 ? -11.246 36.482 -2.977 1.00 125.17 222 MET B CA 1
ATOM 6740 C C . MET B 1 222 ? -10.937 37.904 -2.527 1.00 125.17 222 MET B C 1
ATOM 6741 O O . MET B 1 222 ? -11.667 38.838 -2.872 1.00 125.17 222 MET B O 1
ATOM 6746 N N . TRP B 1 223 ? -9.862 38.064 -1.756 1.00 125.88 223 TRP B N 1
ATOM 6747 C CA . TRP B 1 223 ? -9.430 39.369 -1.267 1.00 125.88 223 TRP B CA 1
ATOM 6748 C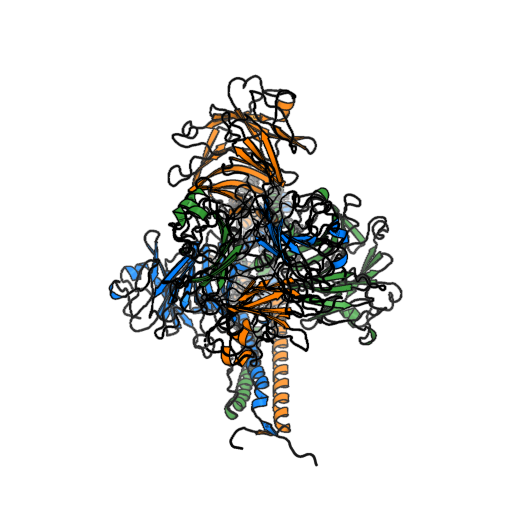 C . TRP B 1 223 ? -8.015 39.647 -1.755 1.00 125.88 223 TRP B C 1
ATOM 6749 O O . TRP B 1 223 ? -7.083 38.911 -1.414 1.00 125.88 223 TRP B O 1
ATOM 6760 N N . THR B 1 224 ? -7.849 40.718 -2.532 1.00 136.02 224 THR B N 1
ATOM 6761 C CA . THR B 1 224 ? -6.549 41.086 -3.075 1.00 136.02 224 THR B CA 1
ATOM 6762 C C . THR B 1 224 ? -6.380 42.597 -3.029 1.00 136.02 224 THR B C 1
ATOM 6763 O O . THR B 1 224 ? -7.321 43.352 -3.280 1.00 136.02 224 THR B O 1
ATOM 6767 N N . ASN B 1 225 ? -5.164 43.034 -2.713 1.00 140.45 225 ASN B N 1
ATOM 6768 C CA . ASN B 1 225 ? -4.875 44.449 -2.506 1.00 140.45 225 ASN B CA 1
ATOM 6769 C C . ASN B 1 225 ? -4.611 45.128 -3.845 1.00 140.45 225 ASN B C 1
ATOM 6770 O O . ASN B 1 225 ? -3.523 44.983 -4.414 1.00 140.45 225 ASN B O 1
ATOM 6775 N N . VAL B 1 226 ? -5.595 45.880 -4.335 1.00 143.19 226 VAL B N 1
ATOM 6776 C CA . VAL B 1 226 ? -5.485 46.606 -5.596 1.00 143.19 226 VAL B CA 1
ATOM 6777 C C . VAL B 1 226 ? -5.753 48.084 -5.337 1.00 143.19 226 VAL B C 1
ATOM 6778 O O . VAL B 1 226 ? -6.763 48.438 -4.719 1.00 143.19 226 VAL B O 1
ATOM 6782 N N . ASP B 1 227 ? -4.834 48.940 -5.786 1.00 144.83 227 ASP B N 1
ATOM 6783 C CA . ASP B 1 227 ? -5.005 50.393 -5.746 1.00 144.83 227 ASP B CA 1
ATOM 6784 C C . ASP B 1 227 ? -5.341 50.881 -4.338 1.00 144.83 227 ASP B C 1
ATOM 6785 O O . ASP B 1 227 ? -6.217 51.724 -4.139 1.00 144.83 227 ASP B O 1
ATOM 6790 N N . LYS B 1 228 ? -4.632 50.332 -3.351 1.00 139.25 228 LYS B N 1
ATOM 6791 C CA . LYS B 1 228 ? -4.871 50.620 -1.939 1.00 139.25 228 LYS B CA 1
ATOM 6792 C C . LYS B 1 228 ? -6.297 50.276 -1.520 1.00 139.25 228 LYS B C 1
ATOM 6793 O O . LYS B 1 228 ? -6.849 50.892 -0.607 1.00 139.25 228 LYS B O 1
ATOM 6799 N N . ARG B 1 229 ? -6.901 49.292 -2.182 1.00 142.50 229 ARG B N 1
ATOM 6800 C CA . ARG B 1 229 ? -8.260 48.853 -1.898 1.00 142.50 229 ARG B CA 1
ATOM 6801 C C . ARG B 1 229 ? -8.261 47.339 -1.757 1.00 142.50 229 ARG B C 1
ATOM 6802 O O . ARG B 1 229 ? -7.552 46.646 -2.493 1.00 142.50 229 ARG B O 1
ATOM 6810 N N . LEU B 1 230 ? -9.049 46.828 -0.810 1.00 136.62 230 LEU B N 1
ATOM 6811 C CA . LEU B 1 230 ? -9.130 45.382 -0.650 1.00 136.62 230 LEU B CA 1
ATOM 6812 C C . LEU B 1 230 ? -10.150 44.774 -1.607 1.00 136.62 230 LEU B C 1
ATOM 6813 O O . LEU B 1 230 ? -9.781 44.018 -2.509 1.00 136.62 230 LEU B O 1
ATOM 6818 N N . VAL B 1 231 ? -11.428 45.123 -1.444 1.00 135.12 231 VAL B N 1
ATOM 6819 C CA . VAL B 1 231 ? -12.521 44.685 -2.314 1.00 135.12 231 VAL B CA 1
ATOM 6820 C C . VAL B 1 231 ? -12.708 43.172 -2.292 1.00 135.12 231 VAL B C 1
ATOM 6821 O O . VAL B 1 231 ? -11.799 42.408 -2.634 1.00 135.12 231 VAL B O 1
ATOM 6825 N N . LYS B 1 232 ? -13.907 42.732 -1.921 1.00 127.03 232 LYS B N 1
ATOM 6826 C CA . LYS B 1 232 ? -14.268 41.323 -1.907 1.00 127.03 232 LYS B CA 1
ATOM 6827 C C . LYS B 1 232 ? -15.060 40.997 -3.164 1.00 127.03 232 LYS B C 1
ATOM 6828 O O . LYS B 1 232 ? -16.096 41.615 -3.423 1.00 127.03 232 LYS B O 1
ATOM 6834 N N . PHE B 1 233 ? -14.581 40.021 -3.935 1.00 127.13 233 PHE B N 1
ATOM 6835 C CA . PHE B 1 233 ? -15.190 39.684 -5.213 1.00 127.13 233 PHE B CA 1
ATOM 6836 C C . PHE B 1 233 ? -15.246 38.175 -5.387 1.00 127.13 233 PHE B C 1
ATOM 6837 O O . PHE B 1 233 ? -14.477 37.432 -4.773 1.00 127.13 233 PHE B O 1
ATOM 6845 N N . THR B 1 234 ? -16.163 37.733 -6.244 1.00 120.47 234 THR B N 1
ATOM 6846 C CA . THR B 1 234 ? -16.338 36.322 -6.537 1.00 120.47 234 THR B CA 1
ATOM 6847 C C . THR B 1 234 ? -15.685 35.974 -7.873 1.00 120.47 234 THR B C 1
ATOM 6848 O O . THR B 1 234 ? -15.068 36.812 -8.532 1.00 120.47 234 THR B O 1
ATOM 6852 N N . PHE B 1 235 ? -15.831 34.715 -8.277 1.00 120.84 235 PHE B N 1
ATOM 6853 C CA . PHE B 1 235 ? -15.252 34.210 -9.516 1.00 120.84 235 PHE B CA 1
ATOM 6854 C C . PHE B 1 235 ? -16.348 34.075 -10.564 1.00 120.84 235 PHE B C 1
ATOM 6855 O O . PHE B 1 235 ? -17.426 33.544 -10.279 1.00 120.84 235 PHE B O 1
ATOM 6863 N N . LYS B 1 236 ? -16.069 34.556 -11.772 1.00 130.90 236 LYS B N 1
ATOM 6864 C CA . LYS B 1 236 ? -17.031 34.581 -12.859 1.00 130.90 236 LYS B CA 1
ATOM 6865 C C . LYS B 1 236 ? -16.288 34.414 -14.176 1.00 130.90 236 LYS B C 1
ATOM 6866 O O . LYS B 1 236 ? -15.106 34.740 -14.283 1.00 130.90 236 LYS B O 1
ATOM 6872 N N . ALA B 1 237 ? -16.990 33.923 -15.192 1.00 137.08 237 ALA B N 1
ATOM 6873 C CA . ALA B 1 237 ? -16.390 33.757 -16.516 1.00 137.08 237 ALA B CA 1
ATOM 6874 C C . ALA B 1 237 ? -16.298 35.109 -17.224 1.00 137.08 237 ALA B C 1
ATOM 6875 O O . ALA B 1 237 ? -16.800 35.316 -18.329 1.00 137.08 237 ALA B O 1
ATOM 6877 N N . ASP B 1 238 ? -15.623 36.039 -16.553 1.00 143.70 238 ASP B N 1
ATOM 6878 C CA . ASP B 1 238 ? -15.502 37.419 -16.991 1.00 143.70 238 ASP B CA 1
ATOM 6879 C C . ASP B 1 238 ? -14.056 37.861 -16.825 1.00 143.70 238 ASP B C 1
ATOM 6880 O O . ASP B 1 238 ? -13.280 37.254 -16.085 1.00 143.70 238 ASP B O 1
ATOM 6885 N N . THR B 1 239 ? -13.698 38.928 -17.529 1.00 143.86 239 THR B N 1
ATOM 6886 C CA . THR B 1 239 ? -12.345 39.463 -17.528 1.00 143.86 239 THR B CA 1
ATOM 6887 C C . THR B 1 239 ? -12.361 40.858 -16.919 1.00 143.86 239 THR B C 1
ATOM 6888 O O . THR B 1 239 ? -13.390 41.541 -16.960 1.00 143.86 239 THR B O 1
ATOM 6892 N N . LYS B 1 240 ? -11.239 41.247 -16.306 1.00 142.81 240 LYS B N 1
ATOM 6893 C CA . LYS B 1 240 ? -11.015 42.588 -15.773 1.00 142.81 240 LYS B CA 1
ATOM 6894 C C . LYS B 1 240 ? -11.763 42.799 -14.465 1.00 142.81 240 LYS B C 1
ATOM 6895 O O . LYS B 1 240 ? -12.975 42.578 -14.390 1.00 142.81 240 LYS B O 1
ATOM 6901 N N . LEU B 1 241 ? -11.044 43.226 -13.432 1.00 144.77 241 LEU B N 1
ATOM 6902 C CA . LEU B 1 241 ? -11.622 43.541 -12.134 1.00 144.77 241 LEU B CA 1
ATOM 6903 C C . LEU B 1 241 ? -11.337 44.998 -11.801 1.00 144.77 241 LEU B C 1
ATOM 6904 O O . LEU B 1 241 ? -10.201 45.460 -11.950 1.00 144.77 241 LEU B O 1
ATOM 6909 N N . ASP B 1 242 ? -12.363 45.715 -11.355 1.00 155.71 242 ASP B N 1
ATOM 6910 C CA . ASP B 1 242 ? -12.244 47.118 -10.993 1.00 155.71 242 ASP B CA 1
ATOM 6911 C C . ASP B 1 242 ? -12.739 47.333 -9.569 1.00 155.71 242 ASP B C 1
ATOM 6912 O O . ASP B 1 242 ? -13.777 46.796 -9.172 1.00 155.71 242 ASP B O 1
ATOM 6917 N N . ALA B 1 243 ? -11.989 48.128 -8.804 1.00 154.37 243 ALA B N 1
ATOM 6918 C CA . ALA B 1 243 ? -12.360 48.384 -7.416 1.00 154.37 243 ALA B CA 1
ATOM 6919 C C . ALA B 1 243 ? -13.329 49.553 -7.307 1.00 154.37 243 ALA B C 1
ATOM 6920 O O . ALA B 1 243 ? -13.808 49.873 -6.212 1.00 154.37 243 ALA B O 1
ATOM 6922 N N . THR B 1 244 ? -13.622 50.212 -8.430 1.00 154.49 244 THR B N 1
ATOM 6923 C CA . THR B 1 244 ? -14.460 51.406 -8.395 1.00 154.49 244 THR B CA 1
ATOM 6924 C C . THR B 1 244 ? -15.865 51.092 -7.901 1.00 154.49 244 THR B C 1
ATOM 6925 O O . THR B 1 244 ? -16.429 51.839 -7.094 1.00 154.49 244 THR B O 1
ATOM 6929 N N . LEU B 1 245 ? -16.451 49.991 -8.376 1.00 154.39 245 LEU B N 1
ATOM 6930 C CA . LEU B 1 245 ? -17.846 49.705 -8.057 1.00 154.39 245 LEU B CA 1
ATOM 6931 C C . LEU B 1 245 ? -18.034 49.371 -6.582 1.00 154.39 245 LEU B C 1
ATOM 6932 O O . LEU B 1 245 ? -19.006 49.811 -5.960 1.00 154.39 245 LEU B O 1
ATOM 6937 N N . LEU B 1 246 ? -17.116 48.604 -6.007 1.00 142.93 246 LEU B N 1
ATOM 6938 C CA . LEU B 1 246 ? -17.373 47.876 -4.774 1.00 142.93 246 LEU B CA 1
ATOM 6939 C C . LEU B 1 246 ? -16.722 48.550 -3.576 1.00 142.93 246 LEU B C 1
ATOM 6940 O O . LEU B 1 246 ? -15.778 49.333 -3.720 1.00 142.93 246 LEU B O 1
ATOM 6945 N N . ARG B 1 247 ? -17.249 48.238 -2.393 1.00 139.47 247 ARG B N 1
ATOM 6946 C CA . ARG B 1 247 ? -16.700 48.764 -1.152 1.00 139.47 247 ARG B CA 1
ATOM 6947 C C . ARG B 1 247 ? -15.392 48.063 -0.801 1.00 139.47 247 ARG B C 1
ATOM 6948 O O . ARG B 1 247 ? -15.243 46.855 -1.003 1.00 139.47 247 ARG B O 1
ATOM 6956 N N . ASP B 1 248 ? -14.448 48.829 -0.262 1.00 139.75 248 ASP B N 1
ATOM 6957 C CA . ASP B 1 248 ? -13.158 48.311 0.166 1.00 139.75 248 ASP B CA 1
ATOM 6958 C C . ASP B 1 248 ? -13.132 48.186 1.682 1.00 139.75 248 ASP B C 1
ATOM 6959 O O . ASP B 1 248 ? -13.876 48.878 2.384 1.00 139.75 248 ASP B O 1
ATOM 6964 N N . TYR B 1 249 ? -12.270 47.299 2.180 1.00 140.28 249 TYR B N 1
ATOM 6965 C CA . TYR B 1 249 ? -12.127 47.048 3.608 1.00 140.28 249 TYR B CA 1
ATOM 6966 C C . TYR B 1 249 ? -10.728 47.385 4.109 1.00 140.28 249 TYR B C 1
ATOM 6967 O O . TYR B 1 249 ? -10.295 46.860 5.138 1.00 140.28 249 TYR B O 1
ATOM 6976 N N . MET B 1 250 ? -10.017 48.252 3.402 1.00 140.38 250 MET B N 1
ATOM 6977 C CA . MET B 1 250 ? -8.602 48.468 3.661 1.00 140.38 250 MET B CA 1
ATOM 6978 C C . MET B 1 250 ? -8.427 49.215 4.984 1.00 140.38 250 MET B C 1
ATOM 6979 O O . MET B 1 250 ? -8.968 50.317 5.146 1.00 140.38 250 MET B O 1
ATOM 6984 N N . PRO B 1 251 ? -7.689 48.656 5.945 1.00 144.36 251 PRO B N 1
ATOM 6985 C CA . PRO B 1 251 ? -7.665 49.225 7.299 1.00 144.36 251 PRO B CA 1
ATOM 6986 C C . PRO B 1 251 ? -6.934 50.558 7.365 1.00 144.36 251 PRO B C 1
ATOM 6987 O O . PRO B 1 251 ? -6.120 50.888 6.502 1.00 144.36 251 PRO B O 1
ATOM 6991 N N . SER B 1 252 ? -7.228 51.325 8.418 1.00 145.84 252 SER B N 1
ATOM 6992 C CA . SER B 1 252 ? -6.617 52.641 8.574 1.00 145.84 252 SER B CA 1
ATOM 6993 C C . SER B 1 252 ? -5.106 52.578 8.760 1.00 145.84 252 SER B C 1
ATOM 6994 O O . SER B 1 252 ? -4.391 53.414 8.199 1.00 145.84 252 SER B O 1
ATOM 6997 N N . SER B 1 253 ? -4.607 51.610 9.528 1.00 139.97 253 SER B N 1
ATOM 6998 C CA . SER B 1 253 ? -3.206 51.640 9.937 1.00 139.97 253 SER B CA 1
ATOM 6999 C C . SER B 1 253 ? -2.264 51.365 8.771 1.00 139.97 253 SER B C 1
ATOM 7000 O O . SER B 1 253 ? -1.147 51.895 8.730 1.00 139.97 253 SER B O 1
ATOM 7003 N N . VAL B 1 254 ? -2.690 50.547 7.816 1.00 140.84 254 VAL B N 1
ATOM 7004 C CA . VAL B 1 254 ? -1.794 49.992 6.811 1.00 140.84 254 VAL B CA 1
ATOM 7005 C C . VAL B 1 254 ? -1.942 50.703 5.466 1.00 140.84 254 VAL B C 1
ATOM 7006 O O . VAL B 1 254 ? -1.676 50.112 4.423 1.00 140.84 254 VAL B O 1
ATOM 7010 N N . ALA B 1 255 ? -2.367 51.965 5.475 1.00 147.64 255 ALA B N 1
ATOM 7011 C CA . ALA B 1 255 ? -2.560 52.681 4.217 1.00 147.64 255 ALA B CA 1
ATOM 7012 C C . ALA B 1 255 ? -1.286 52.857 3.396 1.00 147.64 255 ALA B C 1
ATOM 7013 O O . ALA B 1 255 ? -1.317 52.535 2.195 1.00 147.64 255 ALA B O 1
ATOM 7015 N N . PRO B 1 256 ? -0.165 53.352 3.936 1.00 148.77 256 PRO B N 1
ATOM 7016 C CA . PRO B 1 256 ? 0.982 53.626 3.055 1.00 148.77 256 PRO B CA 1
ATOM 7017 C C . PRO B 1 256 ? 1.631 52.377 2.493 1.00 148.77 256 PRO B C 1
ATOM 7018 O O . PRO B 1 256 ? 1.829 52.280 1.276 1.00 148.77 256 PRO B O 1
ATOM 7022 N N . VAL B 1 257 ? 1.969 51.413 3.350 1.00 143.12 257 VAL B N 1
ATOM 7023 C CA . VAL B 1 257 ? 2.757 50.268 2.914 1.00 143.12 257 VAL B CA 1
ATOM 7024 C C . VAL B 1 257 ? 1.917 49.356 2.025 1.00 143.12 257 VAL B C 1
ATOM 7025 O O . VAL B 1 257 ? 0.685 49.305 2.112 1.00 143.12 257 VAL B O 1
ATOM 7029 N N . PHE B 1 258 ? 2.603 48.632 1.147 1.00 139.55 258 PHE B N 1
ATOM 7030 C CA . PHE B 1 258 ? 1.970 47.675 0.250 1.00 139.55 258 PHE B CA 1
ATOM 7031 C C . PHE B 1 258 ? 2.010 46.291 0.885 1.00 139.55 258 PHE B C 1
ATOM 7032 O O . PHE B 1 258 ? 3.073 45.825 1.311 1.00 139.55 258 PHE B O 1
ATOM 7040 N N . PHE B 1 259 ? 0.853 45.636 0.942 1.00 135.74 259 PHE B N 1
ATOM 7041 C CA . PHE B 1 259 ? 0.693 44.395 1.683 1.00 135.74 259 PHE B CA 1
ATOM 7042 C C . PHE B 1 259 ? -0.055 43.386 0.827 1.00 135.74 259 PHE B C 1
ATOM 7043 O O . PHE B 1 259 ? -0.855 43.748 -0.039 1.00 135.74 259 PHE B O 1
ATOM 7051 N N . ALA B 1 260 ? 0.197 42.105 1.092 1.00 129.11 260 ALA B N 1
ATOM 7052 C CA . ALA B 1 260 ? -0.418 41.027 0.336 1.00 129.11 260 ALA B CA 1
ATOM 7053 C C . ALA B 1 260 ? -1.057 40.030 1.295 1.00 129.11 260 ALA B C 1
ATOM 7054 O O . ALA B 1 260 ? -0.358 39.452 2.146 1.00 129.11 260 ALA B O 1
ATOM 7056 N N . PRO B 1 261 ? -2.363 39.805 1.200 1.00 124.55 261 PRO B N 1
ATOM 7057 C CA . PRO B 1 261 ? -3.019 38.858 2.105 1.00 124.55 261 PRO B CA 1
ATOM 7058 C C . PRO B 1 261 ? -2.798 37.410 1.700 1.00 124.55 261 PRO B C 1
ATOM 7059 O O . PRO B 1 261 ? -2.563 37.085 0.534 1.00 124.55 261 PRO B O 1
ATOM 7063 N N . VAL B 1 262 ? -2.877 36.535 2.701 1.00 122.64 262 VAL B N 1
ATOM 7064 C CA . VAL B 1 262 ? -2.860 35.091 2.512 1.00 122.64 262 VAL B CA 1
ATOM 7065 C C . VAL B 1 262 ? -3.770 34.479 3.568 1.00 122.64 262 VAL B C 1
ATOM 7066 O O . VAL B 1 262 ? -3.912 35.013 4.672 1.00 122.64 262 VAL B O 1
ATOM 7070 N N . SER B 1 263 ? -4.401 33.361 3.223 1.00 122.01 263 SER B N 1
ATOM 7071 C CA . SER B 1 263 ? -5.416 32.772 4.084 1.00 122.01 263 SER B CA 1
ATOM 7072 C C . SER B 1 263 ? -5.076 31.319 4.374 1.00 122.01 263 SER B C 1
ATOM 7073 O O . SER B 1 263 ? -4.434 30.635 3.573 1.00 122.01 263 SER B O 1
ATOM 7076 N N . ASP B 1 264 ? -5.518 30.856 5.540 1.00 121.97 264 ASP B N 1
ATOM 7077 C CA . ASP B 1 264 ? -5.368 29.463 5.918 1.00 121.97 264 ASP B CA 1
ATOM 7078 C C . ASP B 1 264 ? -6.426 28.615 5.217 1.00 121.97 264 ASP B C 1
ATOM 7079 O O . ASP B 1 264 ? -7.317 29.125 4.537 1.00 121.97 264 ASP B O 1
ATOM 7084 N N . TRP B 1 265 ? -6.325 27.296 5.400 1.00 113.77 265 TRP B N 1
ATOM 7085 C CA . TRP B 1 265 ? -7.177 26.386 4.640 1.00 113.77 265 TRP B CA 1
ATOM 7086 C C . TRP B 1 265 ? -8.653 26.585 4.969 1.00 113.77 265 TRP B C 1
ATOM 7087 O O . TRP B 1 265 ? -9.498 26.592 4.065 1.00 113.77 265 TRP B O 1
ATOM 7098 N N . LYS B 1 266 ? -8.991 26.758 6.248 1.00 116.66 266 LYS B N 1
ATOM 7099 C CA . LYS B 1 266 ? -10.384 27.023 6.594 1.00 116.66 266 LYS B CA 1
ATOM 7100 C C . LYS B 1 266 ? -10.841 28.370 6.052 1.00 116.66 266 LYS B C 1
ATOM 7101 O O . LYS B 1 266 ? -11.966 28.497 5.556 1.00 116.66 266 LYS B O 1
ATOM 7107 N N . GLY B 1 267 ? -9.987 29.386 6.140 1.00 124.49 267 GLY B N 1
ATOM 7108 C CA . GLY B 1 267 ? -10.343 30.728 5.731 1.00 124.49 267 GLY B CA 1
ATOM 7109 C C . GLY B 1 267 ? -10.809 31.636 6.848 1.00 124.49 267 GLY B C 1
ATOM 7110 O O . GLY B 1 267 ? -11.260 32.752 6.566 1.00 124.49 267 GLY B O 1
ATOM 7111 N N . GLU B 1 268 ? -10.724 31.191 8.104 1.00 127.06 268 GLU B N 1
ATOM 7112 C CA . GLU B 1 268 ? -11.193 32.010 9.215 1.00 127.06 268 GLU B CA 1
ATOM 7113 C C . GLU B 1 268 ? -10.205 33.120 9.548 1.00 127.06 268 GLU B C 1
ATOM 7114 O O . GLU B 1 268 ? -10.592 34.164 10.086 1.00 127.06 268 GLU B O 1
ATOM 7120 N N . LYS B 1 269 ? -8.924 32.909 9.264 1.00 125.76 269 LYS B N 1
ATOM 7121 C CA . LYS B 1 269 ? -7.881 33.871 9.585 1.00 125.76 269 LYS B CA 1
ATOM 7122 C C . LYS B 1 269 ? -7.071 34.181 8.339 1.00 125.76 269 LYS B C 1
ATOM 7123 O O . LYS B 1 269 ? -6.825 33.291 7.519 1.00 125.76 269 LYS B O 1
ATOM 7129 N N . MET B 1 270 ? -6.667 35.439 8.193 1.00 130.02 270 MET B N 1
ATOM 7130 C CA . MET B 1 270 ? -5.716 35.831 7.164 1.00 130.02 270 MET B CA 1
ATOM 7131 C C . MET B 1 270 ? -4.639 36.704 7.789 1.00 130.02 270 MET B C 1
ATOM 7132 O O . MET B 1 270 ? -4.874 37.379 8.795 1.00 130.02 270 MET B O 1
ATOM 7137 N N . ALA B 1 271 ? -3.453 36.674 7.194 1.00 127.73 271 ALA B N 1
ATOM 7138 C CA . ALA B 1 271 ? -2.347 37.511 7.622 1.00 127.73 271 ALA B CA 1
ATOM 7139 C C . ALA B 1 271 ? -1.832 38.294 6.426 1.00 127.73 271 ALA B C 1
ATOM 7140 O O . ALA B 1 271 ? -2.053 37.919 5.274 1.00 127.73 271 ALA B O 1
ATOM 7142 N N . PHE B 1 272 ? -1.150 39.394 6.714 1.00 127.34 272 PHE B N 1
ATOM 7143 C CA . PHE B 1 272 ? -0.651 40.292 5.686 1.00 127.34 272 PHE B CA 1
ATOM 7144 C C . PHE B 1 272 ? 0.868 40.275 5.660 1.00 127.34 272 PHE B C 1
ATOM 7145 O O . PHE B 1 272 ? 1.519 40.536 6.676 1.00 127.34 272 PHE B O 1
ATOM 7153 N N . ARG B 1 273 ? 1.428 39.980 4.490 1.00 133.29 273 ARG B N 1
ATOM 7154 C CA . ARG B 1 273 ? 2.856 40.130 4.257 1.00 133.29 273 ARG B CA 1
ATOM 7155 C C . ARG B 1 273 ? 3.084 41.433 3.508 1.00 133.29 273 ARG B C 1
ATOM 7156 O O . ARG B 1 273 ? 2.638 41.584 2.366 1.00 133.29 273 ARG B O 1
ATOM 7164 N N . ARG B 1 274 ? 3.778 42.363 4.153 1.00 139.70 274 ARG B N 1
ATOM 7165 C CA . ARG B 1 274 ? 3.992 43.698 3.624 1.00 139.70 274 ARG B CA 1
ATOM 7166 C C . ARG B 1 274 ? 5.382 43.791 3.014 1.00 139.70 274 ARG B C 1
ATOM 7167 O O . ARG B 1 274 ? 6.209 42.888 3.158 1.00 139.70 274 ARG B O 1
ATOM 7175 N N . SER B 1 275 ? 5.636 44.909 2.333 1.00 144.16 275 SER B N 1
ATOM 7176 C CA . SER B 1 275 ? 6.954 45.130 1.755 1.00 144.16 275 SER B CA 1
ATOM 7177 C C . SER B 1 275 ? 8.040 45.222 2.820 1.00 144.16 275 SER B C 1
ATOM 7178 O O . SER B 1 275 ? 9.221 45.042 2.504 1.00 144.16 275 SER B O 1
ATOM 7181 N N . ASP B 1 276 ? 7.672 45.503 4.071 1.00 142.88 276 ASP B N 1
ATOM 7182 C CA . ASP B 1 276 ? 8.653 45.563 5.146 1.00 142.88 276 ASP B CA 1
ATOM 7183 C C . ASP B 1 276 ? 9.113 44.184 5.605 1.00 142.88 276 ASP B C 1
ATOM 7184 O O . ASP B 1 276 ? 10.173 44.081 6.230 1.00 142.88 276 ASP B O 1
ATOM 7189 N N . GLY B 1 277 ? 8.354 43.137 5.313 1.00 137.60 277 GLY B N 1
ATOM 7190 C CA . GLY B 1 277 ? 8.715 41.802 5.735 1.00 137.60 277 GLY B CA 1
ATOM 7191 C C . GLY B 1 277 ? 8.172 41.370 7.078 1.00 137.60 277 GLY B C 1
ATOM 7192 O O . GLY B 1 277 ? 8.636 40.357 7.613 1.00 137.60 277 GLY B O 1
ATOM 7193 N N . ILE B 1 278 ? 7.210 42.095 7.642 1.00 137.39 278 ILE B N 1
ATOM 7194 C CA . ILE B 1 278 ? 6.591 41.735 8.912 1.00 137.39 278 ILE B CA 1
ATOM 7195 C C . ILE B 1 278 ? 5.187 41.221 8.632 1.00 137.39 278 ILE B C 1
ATOM 7196 O O . ILE B 1 278 ? 4.427 41.847 7.885 1.00 137.39 278 ILE B O 1
ATOM 7201 N N . ILE B 1 279 ? 4.848 40.080 9.221 1.00 130.06 279 ILE B N 1
ATOM 7202 C CA . ILE B 1 279 ? 3.548 39.448 9.040 1.00 130.06 279 ILE B CA 1
ATOM 7203 C C . ILE B 1 279 ? 2.765 39.595 10.334 1.00 130.06 279 ILE B C 1
ATOM 7204 O O . ILE B 1 279 ? 3.280 39.289 11.413 1.00 130.06 279 ILE B O 1
ATOM 7209 N N . GLU B 1 280 ? 1.525 40.059 10.226 1.00 129.31 280 GLU B N 1
ATOM 7210 C CA . GLU B 1 280 ? 0.647 40.182 11.378 1.00 129.31 280 GLU B CA 1
ATOM 7211 C C . GLU B 1 280 ? -0.609 39.358 11.147 1.00 129.31 280 GLU B C 1
ATOM 7212 O O . GLU B 1 280 ? -1.169 39.372 10.047 1.00 129.31 280 GLU B O 1
ATOM 7218 N N . LEU B 1 281 ? -1.044 38.647 12.181 1.00 131.30 281 LEU B N 1
ATOM 7219 C CA . LEU B 1 281 ? -2.300 37.919 12.113 1.00 131.30 281 LEU B CA 1
ATOM 7220 C C . LEU B 1 281 ? -3.473 38.871 12.290 1.00 131.30 281 LEU B C 1
ATOM 7221 O O . LEU B 1 281 ? -3.430 39.791 13.112 1.00 131.30 281 LEU B O 1
ATOM 7226 N N . ARG B 1 282 ? -4.522 38.647 11.507 1.00 134.24 282 ARG B N 1
ATOM 7227 C CA . ARG B 1 282 ? -5.776 39.359 11.674 1.00 134.24 282 ARG B CA 1
ATOM 7228 C C . ARG B 1 282 ? -6.910 38.355 11.554 1.00 134.24 282 ARG B C 1
ATOM 7229 O O . ARG B 1 282 ? -6.727 37.245 11.048 1.00 134.24 282 ARG B O 1
ATOM 7237 N N . ASP B 1 283 ? -8.085 38.741 12.033 1.00 131.77 283 ASP B N 1
ATOM 7238 C CA . ASP B 1 283 ? -9.271 37.904 11.924 1.00 131.77 283 ASP B CA 1
ATOM 7239 C C . ASP B 1 283 ? -10.159 38.423 10.802 1.00 131.77 283 ASP B C 1
ATOM 7240 O O . ASP B 1 283 ? -10.395 39.630 10.702 1.00 131.77 283 ASP B O 1
ATOM 7245 N N . VAL B 1 284 ? -10.639 37.509 9.955 1.00 127.62 284 VAL B N 1
ATOM 7246 C CA . VAL B 1 284 ? -11.479 37.908 8.828 1.00 127.62 284 VAL B CA 1
ATOM 7247 C C . VAL B 1 284 ? -12.770 38.540 9.322 1.00 127.62 284 VAL B C 1
ATOM 7248 O O . VAL B 1 284 ? -13.231 39.551 8.782 1.00 127.62 284 VAL B O 1
ATOM 7252 N N . ASN B 1 285 ? -13.379 37.947 10.351 1.00 128.12 285 ASN B N 1
ATOM 7253 C CA . ASN B 1 285 ? -14.602 38.506 10.913 1.00 128.12 285 ASN B CA 1
ATOM 7254 C C . ASN B 1 285 ? -14.369 39.913 11.445 1.00 128.12 285 ASN B C 1
ATOM 7255 O O . ASN B 1 285 ? -15.286 40.742 11.456 1.00 128.12 285 ASN B O 1
ATOM 7260 N N . ASP B 1 286 ? -13.147 40.196 11.901 1.00 132.46 286 ASP B N 1
ATOM 7261 C CA . ASP B 1 286 ? -12.832 41.540 12.369 1.00 132.46 286 ASP B CA 1
ATOM 7262 C C . ASP B 1 286 ? -12.873 42.548 11.227 1.00 132.46 286 ASP B C 1
ATOM 7263 O O . ASP B 1 286 ? -13.419 43.646 11.380 1.00 132.46 286 ASP B O 1
ATOM 7268 N N . LEU B 1 287 ? -12.301 42.195 10.075 1.00 129.37 287 LEU B N 1
ATOM 7269 C CA . LEU B 1 287 ? -12.313 43.122 8.948 1.00 129.37 287 LEU B CA 1
ATOM 7270 C C . LEU B 1 287 ? -13.722 43.307 8.407 1.00 129.37 287 LEU B C 1
ATOM 7271 O O . LEU B 1 287 ? -14.052 44.369 7.866 1.00 129.37 287 LEU B O 1
ATOM 7276 N N . ASN B 1 288 ? -14.568 42.286 8.540 1.00 130.34 288 ASN B N 1
ATOM 7277 C CA . ASN B 1 288 ? -15.943 42.400 8.066 1.00 130.34 288 ASN B CA 1
ATOM 7278 C C . ASN B 1 288 ? -16.713 43.447 8.858 1.00 130.34 288 ASN B C 1
ATOM 7279 O O . ASN B 1 288 ? -17.663 44.050 8.346 1.00 130.34 288 ASN B O 1
ATOM 7284 N N . LYS B 1 289 ? -16.328 43.668 10.111 1.00 134.02 289 LYS B N 1
ATOM 7285 C CA . LYS B 1 289 ? -16.886 44.737 10.924 1.00 134.02 289 LYS B CA 1
ATOM 7286 C C . LYS B 1 289 ? -15.910 45.887 11.141 1.00 134.02 289 LYS B C 1
ATOM 7287 O O . LYS B 1 289 ? -16.135 46.714 12.030 1.00 134.02 289 LYS B O 1
ATOM 7293 N N . ASN B 1 290 ? -14.832 45.945 10.356 1.00 133.66 290 ASN B N 1
ATOM 7294 C CA . ASN B 1 290 ? -13.907 47.080 10.355 1.00 133.66 290 ASN B CA 1
ATOM 7295 C C . ASN B 1 290 ? -13.336 47.354 11.744 1.00 133.66 290 ASN B C 1
ATOM 7296 O O . ASN B 1 290 ? -13.477 48.448 12.290 1.00 133.66 290 ASN B O 1
ATOM 7301 N N . ILE B 1 291 ? -12.694 46.345 12.324 1.00 135.99 291 ILE B N 1
ATOM 7302 C CA . ILE B 1 291 ? -11.998 46.470 13.599 1.00 135.99 291 ILE B CA 1
ATOM 7303 C C . ILE B 1 291 ? -10.549 46.067 13.381 1.00 135.99 291 ILE B C 1
ATOM 7304 O O . ILE B 1 291 ? -10.273 45.024 12.777 1.00 135.99 291 ILE B O 1
ATOM 7309 N N . ASP B 1 292 ? -9.627 46.890 13.867 1.00 140.29 292 ASP B N 1
ATOM 7310 C CA . ASP B 1 292 ? -8.200 46.687 13.649 1.00 140.29 292 ASP B CA 1
ATOM 7311 C C . ASP B 1 292 ? -7.610 45.951 14.843 1.00 140.29 292 ASP B C 1
ATOM 7312 O O . ASP B 1 292 ? -7.647 46.457 15.970 1.00 140.29 292 ASP B O 1
ATOM 7317 N N . LYS B 1 293 ? -7.065 44.761 14.593 1.00 140.57 293 LYS B N 1
ATOM 7318 C CA . LYS B 1 293 ? -6.496 43.912 15.631 1.00 140.57 293 LYS B CA 1
ATOM 7319 C C . LYS B 1 293 ? -5.204 43.294 15.122 1.00 140.57 293 LYS B C 1
ATOM 7320 O O . LYS B 1 293 ? -5.119 42.904 13.953 1.00 140.57 293 LYS B O 1
ATOM 7326 N N . VAL B 1 294 ? -4.204 43.208 15.993 1.00 137.06 294 VAL B N 1
ATOM 7327 C CA . VAL B 1 294 ? -2.941 42.548 15.691 1.00 137.06 294 VAL B CA 1
ATOM 7328 C C . VAL B 1 294 ? -2.684 41.509 16.772 1.00 137.06 294 VAL B C 1
ATOM 7329 O O . VAL B 1 294 ? -2.679 41.837 17.963 1.00 137.06 294 VAL B O 1
ATOM 7333 N N . TYR B 1 295 ? -2.479 40.260 16.358 1.00 133.53 295 TYR B N 1
ATOM 7334 C CA . TYR B 1 295 ? -2.250 39.194 17.322 1.00 133.53 295 TYR B CA 1
ATOM 7335 C C . TYR B 1 295 ? -0.766 38.932 17.537 1.00 133.53 295 TYR B C 1
ATOM 7336 O O . TYR B 1 295 ? -0.260 39.083 18.653 1.00 133.53 295 TYR B O 1
ATOM 7345 N N . ALA B 1 296 ? -0.056 38.557 16.480 1.00 132.48 296 ALA B N 1
ATOM 7346 C CA . ALA B 1 296 ? 1.347 38.198 16.591 1.00 132.48 296 ALA B CA 1
ATOM 7347 C C . ALA B 1 296 ? 2.091 38.641 15.343 1.00 132.48 296 ALA B C 1
ATOM 7348 O O . ALA B 1 296 ? 1.504 38.830 14.275 1.00 132.48 296 ALA B O 1
ATOM 7350 N N . GLN B 1 297 ? 3.401 38.804 15.492 1.00 131.08 297 GLN B N 1
ATOM 7351 C CA . GLN B 1 297 ? 4.251 39.276 14.413 1.00 131.08 297 GLN B CA 1
ATOM 7352 C C . GLN B 1 297 ? 5.507 38.422 14.339 1.00 131.08 297 GLN B C 1
ATOM 7353 O O . GLN B 1 297 ? 6.039 37.969 15.355 1.00 131.08 297 GLN B O 1
ATOM 7359 N N . VAL B 1 298 ? 5.973 38.209 13.112 1.00 128.94 298 VAL B N 1
ATOM 7360 C CA . VAL B 1 298 ? 7.144 37.389 12.843 1.00 128.94 298 VAL B CA 1
ATOM 7361 C C . VAL B 1 298 ? 8.128 38.201 12.020 1.00 128.94 298 VAL B C 1
ATOM 7362 O O . VAL B 1 298 ? 7.776 38.784 10.990 1.00 128.94 298 VAL B O 1
ATOM 7366 N N . THR B 1 299 ? 9.374 38.230 12.472 1.00 122.09 299 THR B N 1
ATOM 7367 C CA . THR B 1 299 ? 10.420 39.001 11.824 1.00 122.09 299 THR B CA 1
ATOM 7368 C C . THR B 1 299 ? 11.178 38.117 10.850 1.00 122.09 299 THR B C 1
ATOM 7369 O O . THR B 1 299 ? 11.666 37.046 11.220 1.00 122.09 299 THR B O 1
ATOM 7373 N N . ILE B 1 300 ? 11.277 38.573 9.608 1.00 126.33 300 ILE B N 1
ATOM 7374 C CA . ILE B 1 300 ? 12.040 37.862 8.587 1.00 126.33 300 ILE B CA 1
ATOM 7375 C C . ILE B 1 300 ? 13.368 38.575 8.390 1.00 126.33 300 ILE B C 1
ATOM 7376 O O . ILE B 1 300 ? 13.402 39.812 8.337 1.00 126.33 300 ILE B O 1
ATOM 7381 N N . PRO B 1 301 ? 14.474 37.854 8.285 1.00 131.28 301 PRO B N 1
ATOM 7382 C CA . PRO B 1 301 ? 15.740 38.514 7.950 1.00 131.28 301 PRO B CA 1
ATOM 7383 C C . PRO B 1 301 ? 15.647 39.183 6.596 1.00 131.28 301 PRO B C 1
ATOM 7384 O O . PRO B 1 301 ? 14.926 38.711 5.712 1.00 131.28 301 PRO B O 1
ATOM 7388 N N . LEU B 1 302 ? 16.367 40.284 6.423 1.00 138.97 302 LEU B N 1
ATOM 7389 C CA . LEU B 1 302 ? 16.411 40.952 5.136 1.00 138.97 302 LEU B CA 1
ATOM 7390 C C . LEU B 1 302 ? 17.057 40.084 4.069 1.00 138.97 302 LEU B C 1
ATOM 7391 O O . LEU B 1 302 ? 16.738 40.239 2.888 1.00 138.97 302 LEU B O 1
ATOM 7396 N N . GLU B 1 303 ? 17.895 39.124 4.463 1.00 138.57 303 GLU B N 1
ATOM 7397 C CA . GLU B 1 303 ? 18.657 38.326 3.513 1.00 138.57 303 GLU B CA 1
ATOM 7398 C C . GLU B 1 303 ? 17.783 37.429 2.643 1.00 138.57 303 GLU B C 1
ATOM 7399 O O . GLU B 1 303 ? 18.188 37.092 1.526 1.00 138.57 303 GLU B O 1
ATOM 7405 N N . GLU B 1 304 ? 16.598 37.046 3.116 1.00 134.09 304 GLU B N 1
ATOM 7406 C CA . GLU B 1 304 ? 15.689 36.215 2.341 1.00 134.09 304 GLU B CA 1
ATOM 7407 C C . GLU B 1 304 ? 14.654 37.017 1.571 1.00 134.09 304 GLU B C 1
ATOM 7408 O O . GLU B 1 304 ? 13.685 36.432 1.078 1.00 134.09 304 GLU B O 1
ATOM 7414 N N . ARG B 1 305 ? 14.826 38.332 1.469 1.00 137.78 305 ARG B N 1
ATOM 7415 C CA . ARG B 1 305 ? 13.795 39.190 0.907 1.00 137.78 305 ARG B CA 1
ATOM 7416 C C . ARG B 1 305 ? 14.079 39.615 -0.527 1.00 137.78 305 ARG B C 1
ATOM 7417 O O . ARG B 1 305 ? 13.194 39.502 -1.383 1.00 137.78 305 ARG B O 1
ATOM 7425 N N . GLU B 1 306 ? 15.282 40.092 -0.818 1.00 139.48 306 GLU B N 1
ATOM 7426 C CA . GLU B 1 306 ? 15.562 40.706 -2.102 1.00 139.48 306 GLU B CA 1
ATOM 7427 C C . GLU B 1 306 ? 15.885 39.639 -3.140 1.00 139.48 306 GLU B C 1
ATOM 7428 O O . GLU B 1 306 ? 15.827 38.436 -2.874 1.00 139.48 306 GLU B O 1
ATOM 7434 N N . ASN B 1 307 ? 16.239 40.091 -4.341 1.00 141.40 307 ASN B N 1
ATOM 7435 C CA . ASN B 1 307 ? 16.658 39.218 -5.425 1.00 141.40 307 ASN B CA 1
ATOM 7436 C C . ASN B 1 307 ? 18.156 38.948 -5.414 1.00 141.40 307 ASN B C 1
ATOM 7437 O O . ASN B 1 307 ? 18.576 37.852 -5.794 1.00 141.40 307 ASN B O 1
ATOM 7442 N N . ASP B 1 308 ? 18.962 39.901 -4.957 1.00 149.08 308 ASP B N 1
ATOM 7443 C CA . ASP B 1 308 ? 20.406 39.802 -5.090 1.00 149.08 308 ASP B CA 1
ATOM 7444 C C . ASP B 1 308 ? 21.020 38.680 -4.265 1.00 149.08 308 ASP B C 1
ATOM 7445 O O . ASP B 1 308 ? 22.068 38.156 -4.656 1.00 149.08 308 ASP B O 1
ATOM 7450 N N . TYR B 1 309 ? 20.407 38.292 -3.146 1.00 147.38 309 TYR B N 1
ATOM 7451 C CA . TYR B 1 309 ? 21.053 37.346 -2.244 1.00 147.38 309 TYR B CA 1
ATOM 7452 C C . TYR B 1 309 ? 20.311 36.017 -2.184 1.00 147.38 309 TYR B C 1
ATOM 7453 O O . TYR B 1 309 ? 20.901 34.984 -2.512 1.00 147.38 309 TYR B O 1
ATOM 7462 N N . ARG B 1 310 ? 19.023 36.011 -1.812 1.00 136.95 310 ARG B N 1
ATOM 7463 C CA . ARG B 1 310 ? 18.204 34.802 -1.844 1.00 136.95 310 ARG B CA 1
ATOM 7464 C C . ARG B 1 310 ? 16.756 35.213 -2.050 1.00 136.95 310 ARG B C 1
ATOM 7465 O O . ARG B 1 310 ? 16.145 35.756 -1.120 1.00 136.95 310 ARG B O 1
ATOM 7473 N N . PRO B 1 311 ? 16.179 34.966 -3.219 1.00 131.22 311 PRO B N 1
ATOM 7474 C CA . PRO B 1 311 ? 14.838 35.479 -3.522 1.00 131.22 311 PRO B CA 1
ATOM 7475 C C . PRO B 1 311 ? 13.755 34.856 -2.649 1.00 131.22 311 PRO B C 1
ATOM 7476 O O . PRO B 1 311 ? 13.969 33.882 -1.929 1.00 131.22 311 PRO B O 1
ATOM 7480 N N . MET B 1 312 ? 12.571 35.457 -2.733 1.00 128.92 312 MET B N 1
ATOM 7481 C CA . MET B 1 312 ? 11.394 35.027 -1.983 1.00 128.92 312 MET B CA 1
ATOM 7482 C C . MET B 1 312 ? 10.539 34.122 -2.861 1.00 128.92 312 MET B C 1
ATOM 7483 O O . MET B 1 312 ? 10.243 34.464 -4.010 1.00 128.92 312 MET B O 1
ATOM 7488 N N . GLN B 1 313 ? 10.143 32.966 -2.328 1.00 117.67 313 GLN B N 1
ATOM 7489 C CA . GLN B 1 313 ? 9.285 32.031 -3.043 1.00 117.67 313 GLN B CA 1
ATOM 7490 C C . GLN B 1 313 ? 8.257 31.424 -2.100 1.00 117.67 313 GLN B C 1
ATOM 7491 O O . GLN B 1 313 ? 8.541 30.428 -1.429 1.00 117.67 313 GLN B O 1
ATOM 7497 N N . GLY B 1 314 ? 7.068 32.013 -2.058 1.00 108.82 314 GLY B N 1
ATOM 7498 C CA . GLY B 1 314 ? 5.921 31.398 -1.424 1.00 108.82 314 GLY B CA 1
ATOM 7499 C C . GLY B 1 314 ? 5.985 31.438 0.095 1.00 108.82 314 GLY B C 1
ATOM 7500 O O . GLY B 1 314 ? 7.051 31.391 0.710 1.00 108.82 314 GLY B O 1
ATOM 7501 N N . VAL B 1 315 ? 4.804 31.519 0.708 1.00 106.51 315 VAL B N 1
ATOM 7502 C CA . VAL B 1 315 ? 4.640 31.509 2.154 1.00 106.51 315 VAL B CA 1
ATOM 7503 C C . VAL B 1 315 ? 3.412 30.673 2.506 1.00 106.51 315 VAL B C 1
ATOM 7504 O O . VAL B 1 315 ? 2.581 30.363 1.653 1.00 106.51 315 VAL B O 1
ATOM 7508 N N . ALA B 1 316 ? 3.303 30.320 3.785 1.00 105.16 316 ALA B N 1
ATOM 7509 C CA . ALA B 1 316 ? 2.149 29.589 4.287 1.00 105.16 316 ALA B CA 1
ATOM 7510 C C . ALA B 1 316 ? 2.081 29.758 5.797 1.00 105.16 316 ALA B C 1
ATOM 7511 O O . ALA B 1 316 ? 3.108 29.839 6.473 1.00 105.16 316 ALA B O 1
ATOM 7513 N N . ILE B 1 317 ? 0.856 29.800 6.317 1.00 112.85 317 ILE B N 1
ATOM 7514 C CA . ILE B 1 317 ? 0.614 29.987 7.742 1.00 112.85 317 ILE B CA 1
ATOM 7515 C C . ILE B 1 317 ? -0.263 28.850 8.239 1.00 112.85 317 ILE B C 1
ATOM 7516 O O . ILE B 1 317 ? -1.077 28.309 7.483 1.00 112.85 317 ILE B O 1
ATOM 7521 N N . SER B 1 318 ? -0.098 28.491 9.503 1.00 116.47 318 SER B N 1
ATOM 7522 C CA . SER B 1 318 ? -0.934 27.508 10.168 1.00 116.47 318 SER B CA 1
ATOM 7523 C C . SER B 1 318 ? -1.540 28.138 11.415 1.00 116.47 318 SER B C 1
ATOM 7524 O O . SER B 1 318 ? -1.220 29.270 11.782 1.00 116.47 318 SER B O 1
ATOM 7527 N N . ASP B 1 319 ? -2.418 27.389 12.077 1.00 117.80 319 ASP B N 1
ATOM 7528 C CA . ASP B 1 319 ? -3.041 27.889 13.293 1.00 117.80 319 ASP B CA 1
ATOM 7529 C C . ASP B 1 319 ? -2.070 28.024 14.454 1.00 117.80 319 ASP B C 1
ATOM 7530 O O . ASP B 1 319 ? -2.416 28.663 15.452 1.00 117.80 319 ASP B O 1
ATOM 7535 N N . LYS B 1 320 ? -0.877 27.431 14.365 1.00 120.96 320 LYS B N 1
ATOM 7536 C CA . LYS B 1 320 ? 0.099 27.536 15.438 1.00 120.96 320 LYS B CA 1
ATOM 7537 C C . LYS B 1 320 ? 1.495 27.899 14.948 1.00 120.96 320 LYS B C 1
ATOM 7538 O O . LYS B 1 320 ? 2.316 28.354 15.750 1.00 120.96 320 LYS B O 1
ATOM 7544 N N . ASN B 1 321 ? 1.791 27.716 13.665 1.00 119.06 321 ASN B N 1
ATOM 7545 C CA . ASN B 1 321 ? 3.143 27.891 13.165 1.00 119.06 321 ASN B CA 1
ATOM 7546 C C . ASN B 1 321 ? 3.104 28.599 11.819 1.00 119.06 321 ASN B C 1
ATOM 7547 O O . ASN B 1 321 ? 2.045 28.749 11.204 1.00 119.06 321 ASN B O 1
ATOM 7552 N N . CYS B 1 322 ? 4.278 29.041 11.370 1.00 118.78 322 CYS B N 1
ATOM 7553 C CA . CYS B 1 322 ? 4.437 29.726 10.093 1.00 118.78 322 CYS B CA 1
ATOM 7554 C C . CYS B 1 322 ? 5.601 29.113 9.326 1.00 118.78 322 CYS B C 1
ATOM 7555 O O . CYS B 1 322 ? 6.585 28.666 9.926 1.00 118.78 322 CYS B O 1
ATOM 7558 N N . TYR B 1 323 ? 5.489 29.098 7.998 1.00 116.20 323 TYR B N 1
ATOM 7559 C CA . TYR B 1 323 ? 6.452 28.433 7.128 1.00 116.20 323 TYR B CA 1
ATOM 7560 C C . TYR B 1 323 ? 6.992 29.420 6.105 1.00 116.20 323 TYR B C 1
ATOM 7561 O O . TYR B 1 323 ? 6.289 30.355 5.706 1.00 116.20 323 TYR B O 1
ATOM 7570 N N . TRP B 1 324 ? 8.238 29.212 5.683 1.00 123.34 324 TRP B N 1
ATOM 7571 C CA . TRP B 1 324 ? 8.927 30.123 4.780 1.00 123.34 324 TRP B CA 1
ATOM 7572 C C . TRP B 1 324 ? 9.901 29.352 3.904 1.00 123.34 324 TRP B C 1
ATOM 7573 O O . TRP B 1 324 ? 10.486 28.356 4.331 1.00 123.34 324 TRP B O 1
ATOM 7584 N N . MET B 1 325 ? 10.083 29.829 2.673 1.00 123.09 325 MET B N 1
ATOM 7585 C CA . MET B 1 325 ? 10.969 29.184 1.716 1.00 123.09 325 MET B CA 1
ATOM 7586 C C . MET B 1 325 ? 12.065 30.147 1.284 1.00 123.09 325 MET B C 1
ATOM 7587 O O . MET B 1 325 ? 12.018 31.344 1.574 1.00 123.09 325 MET B O 1
ATOM 7592 N N . SER B 1 326 ? 13.033 29.607 0.549 1.00 129.98 326 SER B N 1
ATOM 7593 C CA . SER B 1 326 ? 14.244 30.315 0.170 1.00 129.98 326 SER B CA 1
ATOM 7594 C C . SER B 1 326 ? 14.302 30.443 -1.342 1.00 129.98 326 SER B C 1
ATOM 7595 O O . SER B 1 326 ? 13.317 30.214 -2.046 1.00 129.98 326 SER B O 1
ATOM 7598 N N . GLY B 1 327 ? 15.475 30.834 -1.830 1.00 130.18 327 GLY B N 1
ATOM 7599 C CA . GLY B 1 327 ? 15.623 31.329 -3.184 1.00 130.18 327 GLY B CA 1
ATOM 7600 C C . GLY B 1 327 ? 15.677 30.324 -4.314 1.00 130.18 327 GLY B C 1
ATOM 7601 O O . GLY B 1 327 ? 14.837 29.424 -4.395 1.00 130.18 327 GLY B O 1
ATOM 7602 N N . TRP B 1 328 ? 16.669 30.479 -5.195 1.00 131.85 328 TRP B N 1
ATOM 7603 C CA . TRP B 1 328 ? 16.587 29.928 -6.545 1.00 131.85 328 TRP B CA 1
ATOM 7604 C C . TRP B 1 328 ? 16.469 28.413 -6.570 1.00 131.85 328 TRP B C 1
ATOM 7605 O O . TRP B 1 328 ? 15.816 27.870 -7.467 1.00 131.85 328 TRP B O 1
ATOM 7616 N N . GLY B 1 329 ? 17.091 27.717 -5.628 1.00 137.01 329 GLY B N 1
ATOM 7617 C CA . GLY B 1 329 ? 16.997 26.277 -5.595 1.00 137.01 329 GLY B CA 1
ATOM 7618 C C . GLY B 1 329 ? 17.885 25.549 -6.578 1.00 137.01 329 GLY B C 1
ATOM 7619 O O . GLY B 1 329 ? 17.662 24.354 -6.815 1.00 137.01 329 GLY B O 1
ATOM 7620 N N . THR B 1 330 ? 18.871 26.222 -7.162 1.00 139.51 330 THR B N 1
ATOM 7621 C CA . THR B 1 330 ? 19.878 25.562 -7.979 1.00 139.51 330 THR B CA 1
ATOM 7622 C C . THR B 1 330 ? 20.904 24.906 -7.062 1.00 139.51 330 THR B C 1
ATOM 7623 O O . THR B 1 330 ? 20.700 24.781 -5.852 1.00 139.51 330 THR B O 1
ATOM 7627 N N . ASP B 1 331 ? 22.028 24.469 -7.633 1.00 140.18 331 ASP B N 1
ATOM 7628 C CA . ASP B 1 331 ? 23.134 24.011 -6.802 1.00 140.18 331 ASP B CA 1
ATOM 7629 C C . ASP B 1 331 ? 23.616 25.135 -5.896 1.00 140.18 331 ASP B C 1
ATOM 7630 O O . ASP B 1 331 ? 24.069 24.890 -4.771 1.00 140.18 331 ASP B O 1
ATOM 7635 N N . GLU B 1 332 ? 23.531 26.372 -6.372 1.00 143.05 332 GLU B N 1
ATOM 7636 C CA . GLU B 1 332 ? 23.620 27.535 -5.507 1.00 143.05 332 GLU B CA 1
ATOM 7637 C C . GLU B 1 332 ? 22.211 27.933 -5.089 1.00 143.05 332 GLU B C 1
ATOM 7638 O O . GLU B 1 332 ? 21.238 27.583 -5.764 1.00 143.05 332 GLU B O 1
ATOM 7644 N N . ASN B 1 333 ? 22.109 28.617 -3.949 1.00 136.18 333 ASN B N 1
ATOM 7645 C CA . ASN B 1 333 ? 20.851 29.184 -3.456 1.00 136.18 333 ASN B CA 1
ATOM 7646 C C . ASN B 1 333 ? 19.893 28.101 -2.959 1.00 136.18 333 ASN B C 1
ATOM 7647 O O . ASN B 1 333 ? 18.832 28.408 -2.411 1.00 136.18 333 ASN B O 1
ATOM 7652 N N . ILE B 1 334 ? 20.255 26.834 -3.205 1.00 132.48 334 ILE B N 1
ATOM 7653 C CA . ILE B 1 334 ? 19.787 25.640 -2.498 1.00 132.48 334 ILE B CA 1
ATOM 7654 C C . ILE B 1 334 ? 18.460 25.853 -1.782 1.00 132.48 334 ILE B C 1
ATOM 7655 O O . ILE B 1 334 ? 18.443 26.269 -0.618 1.00 132.48 334 ILE B O 1
ATOM 7660 N N . GLY B 1 335 ? 17.350 25.609 -2.473 1.00 128.83 335 GLY B N 1
ATOM 7661 C CA . GLY B 1 335 ? 16.049 25.913 -1.896 1.00 128.83 335 GLY B CA 1
ATOM 7662 C C . GLY B 1 335 ? 15.869 25.269 -0.532 1.00 128.83 335 GLY B C 1
ATOM 7663 O O . GLY B 1 335 ? 16.154 24.086 -0.338 1.00 128.83 335 GLY B O 1
ATOM 7664 N N . LYS B 1 336 ? 15.395 26.065 0.423 1.00 127.13 336 LYS B N 1
ATOM 7665 C CA . LYS B 1 336 ? 15.267 25.628 1.805 1.00 127.13 336 LYS B CA 1
ATOM 7666 C C . LYS B 1 336 ? 13.925 26.072 2.363 1.00 127.13 336 LYS B C 1
ATOM 7667 O O . LYS B 1 336 ? 13.217 26.883 1.765 1.00 127.13 336 LYS B O 1
ATOM 7673 N N . VAL B 1 337 ? 13.589 25.534 3.531 1.00 123.50 337 VAL B N 1
ATOM 7674 C CA . VAL B 1 337 ? 12.338 25.830 4.217 1.00 123.50 337 VAL B CA 1
ATOM 7675 C C . VAL B 1 337 ? 12.661 26.267 5.639 1.00 123.50 337 VAL B C 1
ATOM 7676 O O . VAL B 1 337 ? 13.523 25.674 6.297 1.00 123.50 337 VAL B O 1
ATOM 7680 N N . PHE B 1 338 ? 11.979 27.309 6.105 1.00 126.99 338 PHE B N 1
ATOM 7681 C CA . PHE B 1 338 ? 12.152 27.832 7.452 1.00 126.99 338 PHE B CA 1
ATOM 7682 C C . PHE B 1 338 ? 10.844 27.728 8.222 1.00 126.99 338 PHE B C 1
ATOM 7683 O O . PHE B 1 338 ? 9.793 28.159 7.739 1.00 126.99 338 PHE B O 1
ATOM 7691 N N . VAL B 1 339 ? 10.915 27.170 9.429 1.00 123.12 339 VAL B N 1
ATOM 7692 C CA . VAL B 1 339 ? 9.749 26.958 10.279 1.00 123.12 339 VAL B CA 1
ATOM 7693 C C . VAL B 1 339 ? 9.797 27.963 11.419 1.00 123.12 339 VAL B C 1
ATOM 7694 O O . VAL B 1 339 ? 10.812 28.071 12.118 1.00 123.12 339 VAL B O 1
ATOM 7698 N N . TYR B 1 340 ? 8.702 28.685 11.617 1.00 122.63 340 TYR B N 1
ATOM 7699 C CA . TYR B 1 340 ? 8.643 29.749 12.605 1.00 122.63 340 TYR B CA 1
ATOM 7700 C C . TYR B 1 340 ? 7.447 29.544 13.521 1.00 122.63 340 TYR B C 1
ATOM 7701 O O . TYR B 1 340 ? 6.437 28.943 13.146 1.00 122.63 340 TYR B O 1
ATOM 7710 N N . ASP B 1 341 ? 7.574 30.062 14.735 1.00 136.12 341 ASP B N 1
ATOM 7711 C CA . ASP B 1 341 ? 6.513 30.043 15.730 1.00 136.12 341 ASP B CA 1
ATOM 7712 C C . ASP B 1 341 ? 6.097 31.471 16.052 1.00 136.12 341 ASP B C 1
ATOM 7713 O O . ASP B 1 341 ? 6.889 32.412 15.959 1.00 136.12 341 ASP B O 1
ATOM 7718 N N . TRP B 1 342 ? 4.837 31.627 16.451 1.00 136.44 342 TRP B N 1
ATOM 7719 C CA . TRP B 1 342 ? 4.276 32.953 16.663 1.00 136.44 342 TRP B CA 1
ATOM 7720 C C . TRP B 1 342 ? 4.864 33.679 17.865 1.00 136.44 342 TRP B C 1
ATOM 7721 O O . TRP B 1 342 ? 4.571 34.864 18.052 1.00 136.44 342 TRP B O 1
ATOM 7732 N N . HIS B 1 343 ? 5.672 33.012 18.683 1.00 140.72 343 HIS B N 1
ATOM 7733 C CA . HIS B 1 343 ? 6.535 33.757 19.589 1.00 140.72 343 HIS B CA 1
ATOM 7734 C C . HIS B 1 343 ? 7.713 34.400 18.871 1.00 140.72 343 HIS B C 1
ATOM 7735 O O . HIS B 1 343 ? 8.443 35.177 19.494 1.00 140.72 343 HIS B O 1
ATOM 7742 N N . GLY B 1 344 ? 7.917 34.091 17.593 1.00 135.38 344 GLY B N 1
ATOM 7743 C CA . GLY B 1 344 ? 8.999 34.675 16.828 1.00 135.38 344 GLY B CA 1
ATOM 7744 C C . GLY B 1 344 ? 10.283 33.882 16.929 1.00 135.38 344 GLY B C 1
ATOM 7745 O O . GLY B 1 344 ? 11.369 34.458 17.039 1.00 135.38 344 GLY B O 1
ATOM 7746 N N . LYS B 1 345 ? 10.174 32.559 16.886 1.00 129.67 345 LYS B N 1
ATOM 7747 C CA . LYS B 1 345 ? 11.312 31.681 17.092 1.00 129.67 345 LYS B CA 1
ATOM 7748 C C . LYS B 1 345 ? 11.569 30.830 15.855 1.00 129.67 345 LYS B C 1
ATOM 7749 O O . LYS B 1 345 ? 10.647 30.302 15.229 1.00 129.67 345 LYS B O 1
ATOM 7755 N N . LEU B 1 346 ? 12.847 30.705 15.511 1.00 125.17 346 LEU B N 1
ATOM 7756 C CA . LEU B 1 346 ? 13.290 29.857 14.415 1.00 125.17 346 LEU B CA 1
ATOM 7757 C C . LEU B 1 346 ? 13.509 28.449 14.944 1.00 125.17 346 LEU B C 1
ATOM 7758 O O . LEU B 1 346 ? 14.139 28.266 15.990 1.00 125.17 346 LEU B O 1
ATOM 7763 N N . LEU B 1 347 ? 12.984 27.458 14.228 1.00 125.50 347 LEU B N 1
ATOM 7764 C CA . LEU B 1 347 ? 12.964 26.087 14.717 1.00 125.50 347 LEU B CA 1
ATOM 7765 C C . LEU B 1 347 ? 13.821 25.131 13.903 1.00 125.50 347 LEU B C 1
ATOM 7766 O O . LEU B 1 347 ? 14.732 24.506 14.453 1.00 125.50 347 LEU B O 1
ATOM 7771 N N . ASP B 1 348 ? 13.575 25.010 12.600 1.00 128.67 348 ASP B N 1
ATOM 7772 C CA . ASP B 1 348 ? 14.176 23.931 11.829 1.00 128.67 348 ASP B CA 1
ATOM 7773 C C . ASP B 1 348 ? 14.611 24.425 10.458 1.00 128.67 348 ASP B C 1
ATOM 7774 O O . ASP B 1 348 ? 14.105 25.424 9.941 1.00 128.67 348 ASP B O 1
ATOM 7779 N N . THR B 1 349 ? 15.556 23.690 9.874 1.00 124.28 349 THR B N 1
ATOM 7780 C CA . THR B 1 349 ? 16.041 23.929 8.524 1.00 124.28 349 THR B CA 1
ATOM 7781 C C . THR B 1 349 ? 15.876 22.657 7.706 1.00 124.28 349 THR B C 1
ATOM 7782 O O . THR B 1 349 ? 16.058 21.544 8.205 1.00 124.28 349 THR B O 1
ATOM 7786 N N . ILE B 1 350 ? 15.524 22.833 6.435 1.00 121.22 350 ILE B N 1
ATOM 7787 C CA . ILE B 1 350 ? 15.286 21.725 5.517 1.00 121.22 350 ILE B CA 1
ATOM 7788 C C . ILE B 1 350 ? 15.941 22.058 4.186 1.00 121.22 350 ILE B C 1
ATOM 7789 O O . ILE B 1 350 ? 15.867 23.201 3.724 1.00 121.22 350 ILE B O 1
ATOM 7794 N N . THR B 1 351 ? 16.587 21.072 3.573 1.00 112.61 351 THR B N 1
ATOM 7795 C CA . THR B 1 351 ? 17.161 21.229 2.246 1.00 112.61 351 THR B CA 1
ATOM 7796 C C . THR B 1 351 ? 16.427 20.331 1.262 1.00 112.61 351 THR B C 1
ATOM 7797 O O . THR B 1 351 ? 16.155 19.165 1.554 1.00 112.61 351 THR B O 1
ATOM 7801 N N . LEU B 1 352 ? 16.099 20.881 0.093 1.00 104.82 352 LEU B N 1
ATOM 7802 C CA . LEU B 1 352 ? 15.371 20.133 -0.932 1.00 104.82 352 LEU B CA 1
ATOM 7803 C C . LEU B 1 352 ? 16.374 19.603 -1.952 1.00 104.82 352 LEU B C 1
ATOM 7804 O O . LEU B 1 352 ? 16.720 20.255 -2.937 1.00 104.82 352 LEU B O 1
ATOM 7809 N N . ASP B 1 353 ? 16.842 18.382 -1.701 1.00 113.11 353 ASP B N 1
ATOM 7810 C CA . ASP B 1 353 ? 17.830 17.740 -2.552 1.00 113.11 353 ASP B CA 1
ATOM 7811 C C . ASP B 1 353 ? 17.420 16.358 -3.034 1.00 113.11 353 ASP B C 1
ATOM 7812 O O . ASP B 1 353 ? 18.022 15.852 -3.988 1.00 113.11 353 ASP B O 1
ATOM 7817 N N . ASN B 1 354 ? 16.424 15.738 -2.413 1.00 111.47 354 ASN B N 1
ATOM 7818 C CA . ASN B 1 354 ? 16.112 14.337 -2.637 1.00 111.47 354 ASN B CA 1
ATOM 7819 C C . ASN B 1 354 ? 14.836 14.119 -3.433 1.00 111.47 354 ASN B C 1
ATOM 7820 O O . ASN B 1 354 ? 14.278 13.020 -3.386 1.00 111.47 354 ASN B O 1
ATOM 7825 N N . LEU B 1 355 ? 14.351 15.130 -4.144 1.00 105.19 355 LEU B N 1
ATOM 7826 C CA . LEU B 1 355 ? 13.085 14.989 -4.845 1.00 105.19 355 LEU B CA 1
ATOM 7827 C C . LEU B 1 355 ? 13.213 13.997 -5.999 1.00 105.19 355 LEU B C 1
ATOM 7828 O O . LEU B 1 355 ? 14.307 13.584 -6.386 1.00 105.19 355 LEU B O 1
ATOM 7833 N N . THR B 1 356 ? 12.064 13.610 -6.545 1.00 101.95 356 THR B N 1
ATOM 7834 C CA . THR B 1 356 ? 12.011 12.642 -7.632 1.00 101.95 356 THR B CA 1
ATOM 7835 C C . THR B 1 356 ? 11.954 13.372 -8.967 1.00 101.95 356 THR B C 1
ATOM 7836 O O . THR B 1 356 ? 11.000 14.108 -9.238 1.00 101.95 356 THR B O 1
ATOM 7840 N N . GLN B 1 357 ? 12.964 13.155 -9.803 1.00 104.31 357 GLN B N 1
ATOM 7841 C CA . GLN B 1 357 ? 13.028 13.747 -11.128 1.00 104.31 357 GLN B CA 1
ATOM 7842 C C . GLN B 1 357 ? 12.942 12.659 -12.189 1.00 104.31 357 GLN B C 1
ATOM 7843 O O . GLN B 1 357 ? 12.908 11.465 -11.879 1.00 104.31 357 GLN B O 1
ATOM 7849 N N . VAL B 1 358 ? 12.904 13.091 -13.450 1.00 100.49 358 VAL B N 1
ATOM 7850 C CA . VAL B 1 358 ? 12.590 12.173 -14.543 1.00 100.49 358 VAL B CA 1
ATOM 7851 C C . VAL B 1 358 ? 13.664 11.102 -14.683 1.00 100.49 358 VAL B C 1
ATOM 7852 O O . VAL B 1 358 ? 13.359 9.916 -14.841 1.00 100.49 358 VAL B O 1
ATOM 7856 N N . THR B 1 359 ? 14.892 11.482 -14.447 1.00 101.76 359 THR B N 1
ATOM 7857 C CA . THR B 1 359 ? 15.905 10.471 -14.490 1.00 101.76 359 THR B CA 1
ATOM 7858 C C . THR B 1 359 ? 16.670 10.504 -13.222 1.00 101.76 359 THR B C 1
ATOM 7859 O O . THR B 1 359 ? 17.857 10.232 -13.200 1.00 101.76 359 THR B O 1
ATOM 7863 N N . GLY B 1 360 ? 16.009 10.873 -12.144 1.00 106.49 360 GLY B N 1
ATOM 7864 C CA . GLY B 1 360 ? 16.692 10.797 -10.866 1.00 106.49 360 GLY B CA 1
ATOM 7865 C C . GLY B 1 360 ? 15.954 10.768 -9.548 1.00 106.49 360 GLY B C 1
ATOM 7866 O O . GLY B 1 360 ? 14.820 11.205 -9.469 1.00 106.49 360 GLY B O 1
ATOM 7867 N N . VAL B 1 361 ? 16.600 10.292 -8.496 1.00 105.60 361 VAL B N 1
ATOM 7868 C CA . VAL B 1 361 ? 15.970 10.323 -7.217 1.00 105.60 361 VAL B CA 1
ATOM 7869 C C . VAL B 1 361 ? 16.414 11.514 -6.471 1.00 105.60 361 VAL B C 1
ATOM 7870 O O . VAL B 1 361 ? 15.957 11.777 -5.379 1.00 105.60 361 VAL B O 1
ATOM 7874 N N . GLY B 1 362 ? 17.260 12.313 -7.047 1.00 110.19 362 GLY B N 1
ATOM 7875 C CA . GLY B 1 362 ? 17.332 13.624 -6.467 1.00 110.19 362 GLY B CA 1
ATOM 7876 C C . GLY B 1 362 ? 18.507 14.468 -6.833 1.00 110.19 362 GLY B C 1
ATOM 7877 O O . GLY B 1 362 ? 19.633 14.034 -6.647 1.00 110.19 362 GLY B O 1
ATOM 7878 N N . GLY B 1 363 ? 18.259 15.682 -7.320 1.00 114.05 363 GLY B N 1
ATOM 7879 C CA . GLY B 1 363 ? 19.329 16.567 -7.752 1.00 114.05 363 GLY B CA 1
ATOM 7880 C C . GLY B 1 363 ? 18.734 17.368 -8.867 1.00 114.05 363 GLY B C 1
ATOM 7881 O O . GLY B 1 363 ? 17.531 17.293 -9.093 1.00 114.05 363 GLY B O 1
ATOM 7882 N N . GLU B 1 364 ? 19.523 18.156 -9.560 1.00 119.06 364 GLU B N 1
ATOM 7883 C CA . GLU B 1 364 ? 18.907 18.860 -10.627 1.00 119.06 364 GLU B CA 1
ATOM 7884 C C . GLU B 1 364 ? 19.445 18.264 -11.834 1.00 119.06 364 GLU B C 1
ATOM 7885 O O . GLU B 1 364 ? 18.876 18.344 -12.893 1.00 119.06 364 GLU B O 1
ATOM 7891 N N . GLU B 1 365 ? 20.622 17.712 -11.689 1.00 115.31 365 GLU B N 1
ATOM 7892 C CA . GLU B 1 365 ? 21.297 17.208 -12.843 1.00 115.31 365 GLU B CA 1
ATOM 7893 C C . GLU B 1 365 ? 20.521 16.147 -13.509 1.00 115.31 365 GLU B C 1
ATOM 7894 O O . GLU B 1 365 ? 20.749 15.824 -14.659 1.00 115.31 365 GLU B O 1
ATOM 7900 N N . TYR B 1 366 ? 19.579 15.592 -12.802 1.00 106.80 366 TYR B N 1
ATOM 7901 C CA . TYR B 1 366 ? 18.881 14.494 -13.364 1.00 106.80 366 TYR B CA 1
ATOM 7902 C C . TYR B 1 366 ? 17.613 15.075 -13.827 1.00 106.80 366 TYR B C 1
ATOM 7903 O O . TYR B 1 366 ? 16.638 14.371 -14.009 1.00 106.80 366 TYR B O 1
ATOM 7912 N N . ALA B 1 367 ? 17.572 16.371 -13.969 1.00 30.00 367 ALA B N 1
ATOM 7913 C CA . ALA B 1 367 ? 16.297 16.972 -14.284 1.00 30.00 367 ALA B CA 1
ATOM 7914 C C . ALA B 1 367 ? 16.169 17.690 -15.638 1.00 30.00 367 ALA B C 1
ATOM 7915 O O . ALA B 1 367 ? 17.000 18.530 -15.980 1.00 30.00 367 ALA B O 1
ATOM 7917 N N . SER B 1 368 ? 15.134 17.351 -16.408 1.00 117.35 368 SER B N 1
ATOM 7918 C CA . SER B 1 368 ? 14.532 18.250 -17.363 1.00 117.35 368 SER B CA 1
ATOM 7919 C C . SER B 1 368 ? 15.587 18.789 -18.271 1.00 117.35 368 SER B C 1
ATOM 7920 O O . SER B 1 368 ? 16.370 18.052 -18.831 1.00 117.35 368 SER B O 1
ATOM 7923 N N . ASP B 1 369 ? 15.626 20.096 -18.396 1.00 123.56 369 ASP B N 1
ATOM 7924 C CA . ASP B 1 369 ? 16.534 20.739 -19.284 1.00 123.56 369 ASP B CA 1
ATOM 7925 C C . ASP B 1 369 ? 17.554 21.224 -18.354 1.00 123.56 369 ASP B C 1
ATOM 7926 O O . ASP B 1 369 ? 18.155 22.248 -18.595 1.00 123.56 369 ASP B O 1
ATOM 7931 N N . ASN B 1 370 ? 17.692 20.537 -17.242 1.00 116.36 370 ASN B N 1
ATOM 7932 C CA . ASN B 1 370 ? 18.646 20.904 -16.219 1.00 116.36 370 ASN B CA 1
ATOM 7933 C C . ASN B 1 370 ? 18.261 22.168 -15.480 1.00 116.36 370 ASN B C 1
ATOM 7934 O O . ASN B 1 370 ? 19.129 22.852 -14.971 1.00 116.36 370 ASN B O 1
ATOM 7939 N N . HIS B 1 371 ? 16.978 22.516 -15.449 1.00 120.92 371 HIS B N 1
ATOM 7940 C CA . HIS B 1 371 ? 16.552 23.640 -14.633 1.00 120.92 371 HIS B CA 1
ATOM 7941 C C . HIS B 1 371 ? 15.189 23.528 -13.928 1.00 120.92 371 HIS B C 1
ATOM 7942 O O . HIS B 1 371 ? 14.208 23.189 -14.578 1.00 120.92 371 HIS B O 1
ATOM 7949 N N . SER B 1 372 ? 15.107 23.804 -12.623 1.00 114.25 372 SER B N 1
ATOM 7950 C CA . SER B 1 372 ? 13.817 23.852 -11.898 1.00 114.25 372 SER B CA 1
ATOM 7951 C C . SER B 1 372 ? 13.966 24.770 -10.661 1.00 114.25 372 SER B C 1
ATOM 7952 O O . SER B 1 372 ? 15.044 24.818 -10.098 1.00 114.25 372 SER B O 1
ATOM 7955 N N . GLU B 1 373 ? 12.944 25.496 -10.215 1.00 113.62 373 GLU B N 1
ATOM 7956 C CA . GLU B 1 373 ? 13.123 26.400 -9.086 1.00 113.62 373 GLU B CA 1
ATOM 7957 C C . GLU B 1 373 ? 11.926 26.385 -8.231 1.00 113.62 373 GLU B C 1
ATOM 7958 O O . GLU B 1 373 ? 10.844 26.285 -8.751 1.00 113.62 373 GLU B O 1
ATOM 7964 N N . PRO B 1 374 ? 12.074 26.528 -6.918 1.00 107.47 374 PRO B N 1
ATOM 7965 C CA . PRO B 1 374 ? 10.893 26.405 -6.058 1.00 107.47 374 PRO B CA 1
ATOM 7966 C C . PRO B 1 374 ? 9.802 27.413 -6.370 1.00 107.47 374 PRO B C 1
ATOM 7967 O O . PRO B 1 374 ? 10.175 28.487 -6.765 1.00 107.47 374 PRO B O 1
ATOM 7971 N N . GLU B 1 375 ? 8.506 27.113 -6.196 1.00 109.14 375 GLU B N 1
ATOM 7972 C CA . GLU B 1 375 ? 7.517 28.092 -6.628 1.00 109.14 375 GLU B CA 1
ATOM 7973 C C . GLU B 1 375 ? 6.386 28.413 -5.658 1.00 109.14 375 GLU B C 1
ATOM 7974 O O . GLU B 1 375 ? 5.698 29.415 -5.883 1.00 109.14 375 GLU B O 1
ATOM 7980 N N . GLY B 1 376 ? 6.146 27.623 -4.616 1.00 107.85 376 GLY B N 1
ATOM 7981 C CA . GLY B 1 376 ? 4.994 27.916 -3.782 1.00 107.85 376 GLY B CA 1
ATOM 7982 C C . GLY B 1 376 ? 4.862 27.019 -2.575 1.00 107.85 376 GLY B C 1
ATOM 7983 O O . GLY B 1 376 ? 5.644 26.086 -2.377 1.00 107.85 376 GLY B O 1
ATOM 7984 N N . LEU B 1 377 ? 3.846 27.318 -1.766 1.00 106.78 377 LEU B N 1
ATOM 7985 C CA . LEU B 1 377 ? 3.542 26.568 -0.553 1.00 106.78 377 LEU B CA 1
ATOM 7986 C C . LEU B 1 377 ? 2.041 26.573 -0.316 1.00 106.78 377 LEU B C 1
ATOM 7987 O O . LEU B 1 377 ? 1.338 27.478 -0.779 1.00 106.78 377 LEU B O 1
ATOM 7992 N N . PHE B 1 378 ? 1.557 25.563 0.399 1.00 99.09 378 PHE B N 1
ATOM 7993 C CA . PHE B 1 378 ? 0.176 25.511 0.854 1.00 99.09 378 PHE B CA 1
ATOM 7994 C C . PHE B 1 378 ? 0.066 24.442 1.927 1.00 99.09 378 PHE B C 1
ATOM 7995 O O . PHE B 1 378 ? 0.308 23.262 1.662 1.00 99.09 378 PHE B O 1
ATOM 8003 N N . PHE B 1 379 ? -0.306 24.859 3.133 1.00 107.53 379 PHE B N 1
ATOM 8004 C CA . PHE B 1 379 ? -0.424 23.966 4.276 1.00 107.53 379 PHE B CA 1
ATOM 8005 C C . PHE B 1 379 ? -1.897 23.799 4.600 1.00 107.53 379 PHE B C 1
ATOM 8006 O O . PHE B 1 379 ? -2.587 24.784 4.879 1.00 107.53 379 PHE B O 1
ATOM 8014 N N . THR B 1 380 ? -2.374 22.563 4.570 1.00 102.61 380 THR B N 1
ATOM 8015 C CA . THR B 1 380 ? -3.774 22.279 4.834 1.00 102.61 380 THR B CA 1
ATOM 8016 C C . THR B 1 380 ? -3.894 20.939 5.531 1.00 102.61 380 THR B C 1
ATOM 8017 O O . THR B 1 380 ? -3.098 20.030 5.283 1.00 102.61 380 THR B O 1
ATOM 8021 N N . GLU B 1 381 ? -4.877 20.828 6.414 1.00 106.68 381 GLU B N 1
ATOM 8022 C CA . GLU B 1 381 ? -5.253 19.554 7.005 1.00 106.68 381 GLU B CA 1
ATOM 8023 C C . GLU B 1 381 ? -6.747 19.362 6.801 1.00 106.68 381 GLU B C 1
ATOM 8024 O O . GLU B 1 381 ? -7.538 20.280 7.044 1.00 106.68 381 GLU B O 1
ATOM 8030 N N . ASP B 1 382 ? -7.126 18.190 6.313 1.00 104.67 382 ASP B N 1
ATOM 8031 C CA . ASP B 1 382 ? -8.523 17.840 6.120 1.00 104.67 382 ASP B CA 1
ATOM 8032 C C . ASP B 1 382 ? -8.743 16.420 6.610 1.00 104.67 382 ASP B C 1
ATOM 8033 O O . ASP B 1 382 ? -7.855 15.570 6.494 1.00 104.67 382 ASP B O 1
ATOM 8038 N N . LYS B 1 383 ? -9.927 16.178 7.168 1.00 99.55 383 LYS B N 1
ATOM 8039 C CA . LYS B 1 383 ? -10.304 14.859 7.669 1.00 99.55 383 LYS B CA 1
ATOM 8040 C C . LYS B 1 383 ? -9.313 14.366 8.721 1.00 99.55 383 LYS B C 1
ATOM 8041 O O . LYS B 1 383 ? -9.171 13.166 8.957 1.00 99.55 383 LYS B O 1
ATOM 8047 N N . GLY B 1 384 ? -8.627 15.308 9.364 1.00 104.58 384 GLY B N 1
ATOM 8048 C CA . GLY B 1 384 ? -7.731 14.994 10.456 1.00 104.58 384 GLY B CA 1
ATOM 8049 C C . GLY B 1 384 ? -6.303 14.669 10.082 1.00 104.58 384 GLY B C 1
ATOM 8050 O O . GLY B 1 384 ? -5.537 14.263 10.961 1.00 104.58 384 GLY B O 1
ATOM 8051 N N . LYS B 1 385 ? -5.907 14.833 8.822 1.00 101.61 385 LYS B N 1
ATOM 8052 C CA . LYS B 1 385 ? -4.559 14.486 8.396 1.00 101.61 385 LYS B CA 1
ATOM 8053 C C . LYS B 1 385 ? -3.806 15.740 7.980 1.00 101.61 385 LYS B C 1
ATOM 8054 O O . LYS B 1 385 ? -4.298 16.552 7.199 1.00 101.61 385 LYS B O 1
ATOM 8060 N N . LYS B 1 386 ? -2.585 15.872 8.494 1.00 97.27 386 LYS B N 1
ATOM 8061 C CA . LYS B 1 386 ? -1.756 17.052 8.283 1.00 97.27 386 LYS B CA 1
ATOM 8062 C C . LYS B 1 386 ? -0.822 16.820 7.106 1.00 97.27 386 LYS B C 1
ATOM 8063 O O . LYS B 1 386 ? 0.067 15.967 7.176 1.00 97.27 386 LYS B O 1
ATOM 8069 N N . VAL B 1 387 ? -1.008 17.594 6.041 1.00 94.98 387 VAL B N 1
ATOM 8070 C CA . VAL B 1 387 ? -0.234 17.442 4.815 1.00 94.98 387 VAL B CA 1
ATOM 8071 C C . VAL B 1 387 ? 0.247 18.813 4.368 1.00 94.98 387 VAL B C 1
ATOM 8072 O O . VAL B 1 387 ? -0.512 19.787 4.396 1.00 94.98 387 VAL B O 1
ATOM 8076 N N . LEU B 1 388 ? 1.506 18.891 3.956 1.00 92.64 388 LEU B N 1
ATOM 8077 C CA . LEU B 1 388 ? 2.087 20.120 3.435 1.00 92.64 388 LEU B CA 1
ATOM 8078 C C . LEU B 1 388 ? 2.502 19.895 1.990 1.00 92.64 388 LEU B C 1
ATOM 8079 O O . LEU B 1 388 ? 3.183 18.911 1.684 1.00 92.64 388 LEU B O 1
ATOM 8084 N N . PHE B 1 389 ? 2.100 20.806 1.108 1.00 84.32 389 PHE B N 1
ATOM 8085 C CA . PHE B 1 389 ? 2.338 20.680 -0.322 1.00 84.32 389 PHE B CA 1
ATOM 8086 C C . PHE B 1 389 ? 3.381 21.693 -0.767 1.00 84.32 389 PHE B C 1
ATOM 8087 O O . PHE B 1 389 ? 3.320 22.862 -0.380 1.00 84.32 389 PHE B O 1
ATOM 8095 N N . VAL B 1 390 ? 4.327 21.243 -1.586 1.00 93.82 390 VAL B N 1
ATOM 8096 C CA . VAL B 1 390 ? 5.365 22.097 -2.148 1.00 93.82 390 VAL B CA 1
ATOM 8097 C C . VAL B 1 390 ? 5.302 21.986 -3.663 1.00 93.82 390 VAL B C 1
ATOM 8098 O O . VAL B 1 390 ? 5.327 20.876 -4.207 1.00 93.82 390 VAL B O 1
ATOM 8102 N N . GLY B 1 391 ? 5.222 23.126 -4.341 1.00 95.77 391 GLY B N 1
ATOM 8103 C CA . GLY B 1 391 ? 5.210 23.122 -5.785 1.00 95.77 391 GLY B CA 1
ATOM 8104 C C . GLY B 1 391 ? 6.596 23.267 -6.385 1.00 95.77 391 GLY B C 1
ATOM 8105 O O . GLY B 1 391 ? 7.562 23.623 -5.716 1.00 95.77 391 GLY B O 1
ATOM 8106 N N . PHE B 1 392 ? 6.679 22.980 -7.682 1.00 102.20 392 PHE B N 1
ATOM 8107 C CA . PHE B 1 392 ? 7.911 23.123 -8.442 1.00 102.20 392 PHE B CA 1
ATOM 8108 C C . PHE B 1 392 ? 7.574 23.407 -9.896 1.00 102.20 392 PHE B C 1
ATOM 8109 O O . PHE B 1 392 ? 6.565 22.928 -10.419 1.00 102.20 392 PHE B O 1
ATOM 8117 N N . SER B 1 393 ? 8.434 24.182 -10.546 1.00 110.97 393 SER B N 1
ATOM 8118 C CA . SER B 1 393 ? 8.331 24.450 -11.973 1.00 110.97 393 SER B CA 1
ATOM 8119 C C . SER B 1 393 ? 9.632 24.033 -12.636 1.00 110.97 393 SER B C 1
ATOM 8120 O O . SER B 1 393 ? 10.710 24.450 -12.206 1.00 110.97 393 SER B O 1
ATOM 8123 N N . THR B 1 394 ? 9.529 23.219 -13.682 1.00 119.26 394 THR B N 1
ATOM 8124 C CA . THR B 1 394 ? 10.694 22.648 -14.344 1.00 119.26 394 THR B CA 1
ATOM 8125 C C . THR B 1 394 ? 10.699 23.063 -15.804 1.00 119.26 394 THR B C 1
ATOM 8126 O O . THR B 1 394 ? 9.634 23.203 -16.414 1.00 119.26 394 THR B O 1
ATOM 8130 N N . GLY B 1 395 ? 11.887 23.260 -16.354 1.00 122.63 395 GLY B N 1
ATOM 8131 C CA . GLY B 1 395 ? 12.049 23.522 -17.763 1.00 122.63 395 GLY B CA 1
ATOM 8132 C C . GLY B 1 395 ? 12.994 24.678 -17.986 1.00 122.63 395 GLY B C 1
ATOM 8133 O O . GLY B 1 395 ? 13.718 25.092 -17.084 1.00 122.63 395 GLY B O 1
ATOM 8134 N N . GLY B 1 396 ? 12.965 25.205 -19.214 1.00 126.64 396 GLY B N 1
ATOM 8135 C CA . GLY B 1 396 ? 13.826 26.301 -19.594 1.00 126.64 396 GLY B CA 1
ATOM 8136 C C . GLY B 1 396 ? 13.017 27.447 -20.173 1.00 126.64 396 GLY B C 1
ATOM 8137 O O . GLY B 1 396 ? 11.837 27.624 -19.863 1.00 126.64 396 GLY B O 1
ATOM 8138 N N . THR B 1 397 ? 13.678 28.225 -21.027 1.00 130.51 397 THR B N 1
ATOM 8139 C CA . THR B 1 397 ? 13.042 29.385 -21.636 1.00 130.51 397 THR B CA 1
ATOM 8140 C C . THR B 1 397 ? 11.912 28.961 -22.561 1.00 130.51 397 THR B C 1
ATOM 8141 O O . THR B 1 397 ? 12.126 28.181 -23.493 1.00 130.51 397 THR B O 1
ATOM 8145 N N . ARG B 1 398 ? 10.702 29.450 -22.282 1.00 131.76 398 ARG B N 1
ATOM 8146 C CA . ARG B 1 398 ? 9.524 29.236 -23.117 1.00 131.76 398 ARG B CA 1
ATOM 8147 C C . ARG B 1 398 ? 9.116 27.766 -23.142 1.00 131.76 398 ARG B C 1
ATOM 8148 O O . ARG B 1 398 ? 8.216 27.378 -23.893 1.00 131.76 398 ARG B O 1
ATOM 8156 N N . LYS B 1 399 ? 9.775 26.949 -22.329 1.00 123.81 399 LYS B N 1
ATOM 8157 C CA . LYS B 1 399 ? 9.488 25.523 -22.199 1.00 123.81 399 LYS B CA 1
ATOM 8158 C C . LYS B 1 399 ? 9.393 25.201 -20.710 1.00 123.81 399 LYS B C 1
ATOM 8159 O O . LYS B 1 399 ? 10.391 24.838 -20.087 1.00 123.81 399 LYS B O 1
ATOM 8165 N N . ARG B 1 400 ? 8.201 25.336 -20.141 1.00 122.82 400 ARG B N 1
ATOM 8166 C CA . ARG B 1 400 ? 8.024 25.265 -18.699 1.00 122.82 400 ARG B CA 1
ATOM 8167 C C . ARG B 1 400 ? 7.014 24.188 -18.328 1.00 122.82 400 ARG B C 1
ATOM 8168 O O . ARG B 1 400 ? 5.984 24.041 -18.993 1.00 122.82 400 ARG B O 1
ATOM 8176 N N . HIS B 1 401 ? 7.312 23.446 -17.262 1.00 114.32 401 HIS B N 1
ATOM 8177 C CA . HIS B 1 401 ? 6.440 22.407 -16.730 1.00 114.32 401 HIS B CA 1
ATOM 8178 C C . HIS B 1 401 ? 6.127 22.719 -15.275 1.00 114.32 401 HIS B C 1
ATOM 8179 O O . HIS B 1 401 ? 6.834 23.504 -14.636 1.00 114.32 401 HIS B O 1
ATOM 8186 N N . HIS B 1 402 ? 5.071 22.104 -14.755 1.00 102.79 402 HIS B N 1
ATOM 8187 C CA . HIS B 1 402 ? 4.671 22.289 -13.366 1.00 102.79 402 HIS B CA 1
ATOM 8188 C C . HIS B 1 402 ? 4.489 20.942 -12.677 1.00 102.79 402 HIS B C 1
ATOM 8189 O O . HIS B 1 402 ? 3.928 20.008 -13.253 1.00 102.79 402 HIS B O 1
ATOM 8196 N N . LYS B 1 403 ? 4.966 20.851 -11.437 1.00 89.27 403 LYS B N 1
ATOM 8197 C CA . LYS B 1 403 ? 4.849 19.640 -10.639 1.00 89.27 403 LYS B CA 1
ATOM 8198 C C . LYS B 1 403 ? 4.545 20.000 -9.193 1.00 89.27 403 LYS B C 1
ATOM 8199 O O . LYS B 1 403 ? 4.847 21.100 -8.728 1.00 89.27 403 LYS B O 1
ATOM 8205 N N . ILE B 1 404 ? 3.943 19.052 -8.482 1.00 82.20 404 ILE B N 1
ATOM 8206 C CA . ILE B 1 404 ? 3.578 19.220 -7.080 1.00 82.20 404 ILE B CA 1
ATOM 8207 C C . ILE B 1 404 ? 4.141 18.058 -6.279 1.00 82.20 404 ILE B C 1
ATOM 8208 O O . ILE B 1 404 ? 4.001 16.897 -6.680 1.00 82.20 404 ILE B O 1
ATOM 8213 N N . TYR B 1 405 ? 4.769 18.367 -5.153 1.00 87.75 405 TYR B N 1
ATOM 8214 C CA . TYR B 1 405 ? 5.271 17.369 -4.226 1.00 87.75 405 TYR B CA 1
ATOM 8215 C C . TYR B 1 405 ? 4.601 17.571 -2.877 1.00 87.75 405 TYR B C 1
ATOM 8216 O O . TYR B 1 405 ? 4.107 18.660 -2.575 1.00 87.75 405 TYR B O 1
ATOM 8225 N N . GLY B 1 406 ? 4.572 16.514 -2.067 1.00 88.62 406 GLY B N 1
ATOM 8226 C CA . GLY B 1 406 ? 3.826 16.543 -0.827 1.00 88.62 406 GLY B CA 1
ATOM 8227 C C . GLY B 1 406 ? 4.581 15.915 0.327 1.00 88.62 406 GLY B C 1
ATOM 8228 O O . GLY B 1 406 ? 5.312 14.937 0.165 1.00 88.62 406 GLY B O 1
ATOM 8229 N N . PHE B 1 407 ? 4.388 16.511 1.499 1.00 91.61 407 PHE B N 1
ATOM 8230 C CA . PHE B 1 407 ? 4.773 15.936 2.778 1.00 91.61 407 PHE B CA 1
ATOM 8231 C C . PHE B 1 407 ? 3.499 15.605 3.535 1.00 91.61 407 PHE B C 1
ATOM 8232 O O . PHE B 1 407 ? 2.630 16.466 3.698 1.00 91.61 407 PHE B O 1
ATOM 8240 N N . SER B 1 408 ? 3.381 14.363 3.998 1.00 96.21 408 SER B N 1
ATOM 8241 C CA . SER B 1 408 ? 2.136 13.907 4.590 1.00 96.21 408 SER B CA 1
ATOM 8242 C C . SER B 1 408 ? 2.401 13.183 5.899 1.00 96.21 408 SER B C 1
ATOM 8243 O O . SER B 1 408 ? 3.471 12.612 6.122 1.00 96.21 408 SER B O 1
ATOM 8246 N N . GLN B 1 409 ? 1.395 13.206 6.761 1.00 99.26 409 GLN B N 1
ATOM 8247 C CA . GLN B 1 409 ? 1.362 12.393 7.962 1.00 99.26 409 GLN B CA 1
ATOM 8248 C C . GLN B 1 409 ? 1.167 10.934 7.569 1.00 99.26 409 GLN B C 1
ATOM 8249 O O . GLN B 1 409 ? 0.880 10.613 6.414 1.00 99.26 409 GLN B O 1
ATOM 8255 N N . ARG B 1 410 ? 1.327 10.066 8.530 1.00 94.52 410 ARG B N 1
ATOM 8256 C CA . ARG B 1 410 ? 1.210 8.672 8.216 1.00 94.52 410 ARG B CA 1
ATOM 8257 C C . ARG B 1 410 ? -0.150 8.372 7.709 1.00 94.52 410 ARG B C 1
ATOM 8258 O O . ARG B 1 410 ? -1.144 8.731 8.302 1.00 94.52 410 ARG B O 1
ATOM 8266 N N . GLY B 1 411 ? -0.194 7.638 6.630 1.00 30.00 411 GLY B N 1
ATOM 8267 C CA . GLY B 1 411 ? -1.466 7.255 6.122 1.00 30.00 411 GLY B CA 1
ATOM 8268 C C . GLY B 1 411 ? -2.346 8.391 5.765 1.00 30.00 411 GLY B C 1
ATOM 8269 O O . GLY B 1 411 ? -3.495 8.459 6.169 1.00 30.00 411 GLY B O 1
ATOM 8270 N N . GLY B 1 412 ? -1.798 9.327 5.028 1.00 92.67 412 GLY B N 1
ATOM 8271 C CA . GLY B 1 412 ? -2.638 10.391 4.558 1.00 92.67 412 GLY B CA 1
ATOM 8272 C C . GLY B 1 412 ? -3.024 10.439 3.109 1.00 92.67 412 GLY B C 1
ATOM 8273 O O . GLY B 1 412 ? -4.194 10.490 2.798 1.00 92.67 412 GLY B O 1
ATOM 8274 N N . LEU B 1 413 ? -2.080 10.358 2.210 1.00 86.42 413 LEU B N 1
ATOM 8275 C CA . LEU B 1 413 ? -2.410 10.554 0.826 1.00 86.42 413 LEU B CA 1
ATOM 8276 C C . LEU B 1 413 ? -3.405 9.636 0.109 1.00 86.42 413 LEU B C 1
ATOM 8277 O O . LEU B 1 413 ? -3.649 9.828 -1.069 1.00 86.42 413 LEU B O 1
ATOM 8282 N N . GLU B 1 414 ? -4.024 8.690 0.771 1.00 95.10 414 GLU B N 1
ATOM 8283 C CA . GLU B 1 414 ? -4.875 7.734 0.074 1.00 95.10 414 GLU B CA 1
ATOM 8284 C C . GLU B 1 414 ? -5.969 8.443 -0.715 1.00 95.10 414 GLU B C 1
ATOM 8285 O O . GLU B 1 414 ? -6.217 8.112 -1.881 1.00 95.10 414 GLU B O 1
ATOM 8291 N N . ARG B 1 415 ? -6.613 9.438 -0.104 1.00 86.39 415 ARG B N 1
ATOM 8292 C CA . ARG B 1 415 ? -7.667 10.161 -0.796 1.00 86.39 415 ARG B CA 1
ATOM 8293 C C . ARG B 1 415 ? -7.150 10.879 -2.030 1.00 86.39 415 ARG B C 1
ATOM 8294 O O . ARG B 1 415 ? -7.795 10.838 -3.081 1.00 86.39 415 ARG B O 1
ATOM 8302 N N . TYR B 1 416 ? -5.991 11.526 -1.931 1.00 86.81 416 TYR B N 1
ATOM 8303 C CA . TYR B 1 416 ? -5.442 12.224 -3.085 1.00 86.81 416 TYR B CA 1
ATOM 8304 C C . TYR B 1 416 ? -4.992 11.256 -4.170 1.00 86.81 416 TYR B C 1
ATOM 8305 O O . TYR B 1 416 ? -5.121 11.561 -5.361 1.00 86.81 416 TYR B O 1
ATOM 8314 N N . SER B 1 417 ? -4.473 10.094 -3.783 1.00 84.82 417 SER B N 1
ATOM 8315 C CA . SER B 1 417 ? -4.172 9.076 -4.776 1.00 84.82 417 SER B CA 1
ATOM 8316 C C . SER B 1 417 ? -5.424 8.638 -5.517 1.00 84.82 417 SER B C 1
ATOM 8317 O O . SER B 1 417 ? -5.392 8.490 -6.743 1.00 84.82 417 SER B O 1
ATOM 8320 N N . SER B 1 418 ? -6.534 8.441 -4.801 1.00 83.39 418 SER B N 1
ATOM 8321 C CA . SER B 1 418 ? -7.785 8.116 -5.478 1.00 83.39 418 SER B CA 1
ATOM 8322 C C . SER B 1 418 ? -8.234 9.246 -6.393 1.00 83.39 418 SER B C 1
ATOM 8323 O O . SER B 1 418 ? -8.713 8.992 -7.506 1.00 83.39 418 SER B O 1
ATOM 8326 N N . ILE B 1 419 ? -8.087 10.489 -5.941 1.00 79.96 419 ILE B N 1
ATOM 8327 C CA . ILE B 1 419 ? -8.456 11.632 -6.769 1.00 79.96 419 ILE B CA 1
ATOM 8328 C C . ILE B 1 419 ? -7.683 11.614 -8.079 1.00 79.96 419 ILE B C 1
ATOM 8329 O O . ILE B 1 419 ? -8.262 11.774 -9.159 1.00 79.96 419 ILE B O 1
ATOM 8334 N N . VAL B 1 420 ? -6.370 11.406 -8.008 1.00 78.68 420 VAL B N 1
ATOM 8335 C CA . VAL B 1 420 ? -5.574 11.352 -9.227 1.00 78.68 420 VAL B CA 1
ATOM 8336 C C . VAL B 1 420 ? -5.978 10.174 -10.098 1.00 78.68 420 VAL B C 1
ATOM 8337 O O . VAL B 1 420 ? -6.102 10.318 -11.319 1.00 78.68 420 VAL B O 1
ATOM 8341 N N . ARG B 1 421 ? -6.198 9.001 -9.501 1.00 82.74 421 ARG B N 1
ATOM 8342 C CA . ARG B 1 421 ? -6.568 7.834 -10.293 1.00 82.74 421 ARG B CA 1
ATOM 8343 C C . ARG B 1 421 ? -7.923 8.019 -10.962 1.00 82.74 421 ARG B C 1
ATOM 8344 O O . ARG B 1 421 ? -8.223 7.343 -11.951 1.00 82.74 421 ARG B O 1
ATOM 8352 N N . ASN B 1 422 ? -8.749 8.926 -10.443 1.00 82.40 422 ASN B N 1
ATOM 8353 C CA . ASN B 1 422 ? -10.039 9.182 -11.072 1.00 82.40 422 ASN B CA 1
ATOM 8354 C C . ASN B 1 422 ? -9.912 9.631 -12.522 1.00 82.40 422 ASN B C 1
ATOM 8355 O O . ASN B 1 422 ? -10.675 9.160 -13.371 1.00 82.40 422 ASN B O 1
ATOM 8360 N N . GLY B 1 423 ? -8.981 10.526 -12.826 1.00 90.07 423 GLY B N 1
ATOM 8361 C CA . GLY B 1 423 ? -8.859 11.037 -14.176 1.00 90.07 423 GLY B CA 1
ATOM 8362 C C . GLY B 1 423 ? -7.635 10.544 -14.916 1.00 90.07 423 GLY B C 1
ATOM 8363 O O . GLY B 1 423 ? -7.173 11.190 -15.859 1.00 90.07 423 GLY B O 1
ATOM 8364 N N . ALA B 1 424 ? -7.097 9.400 -14.503 1.00 87.83 424 ALA B N 1
ATOM 8365 C CA . ALA B 1 424 ? -5.885 8.847 -15.074 1.00 87.83 424 ALA B CA 1
ATOM 8366 C C . ALA B 1 424 ? -6.243 7.968 -16.273 1.00 87.83 424 ALA B C 1
ATOM 8367 O O . ALA B 1 424 ? -7.395 7.992 -16.740 1.00 87.83 424 ALA B O 1
ATOM 8369 N N . GLN B 1 425 ? -5.273 7.208 -16.769 1.00 86.87 425 GLN B N 1
ATOM 8370 C CA . GLN B 1 425 ? -5.461 6.304 -17.895 1.00 86.87 425 GLN B CA 1
ATOM 8371 C C . GLN B 1 425 ? -5.621 4.880 -17.384 1.00 86.87 425 GLN B C 1
ATOM 8372 O O . GLN B 1 425 ? -4.809 4.412 -16.581 1.00 86.87 425 GLN B O 1
ATOM 8378 N N . ASN B 1 426 ? -6.669 4.195 -17.844 1.00 81.42 426 ASN B N 1
ATOM 8379 C CA . ASN B 1 426 ? -6.927 2.828 -17.416 1.00 81.42 426 ASN B CA 1
ATOM 8380 C C . ASN B 1 426 ? -6.822 1.799 -18.530 1.00 81.42 426 ASN B C 1
ATOM 8381 O O . ASN B 1 426 ? -6.676 0.611 -18.234 1.00 81.42 426 ASN B O 1
ATOM 8386 N N . TYR B 1 427 ? -6.901 2.214 -19.788 1.00 82.85 427 TYR B N 1
ATOM 8387 C CA . TYR B 1 427 ? -6.759 1.143 -20.764 1.00 82.85 427 TYR B CA 1
ATOM 8388 C C . TYR B 1 427 ? -5.309 1.027 -21.219 1.00 82.85 427 TYR B C 1
ATOM 8389 O O . TYR B 1 427 ? -4.692 2.028 -21.587 1.00 82.85 427 TYR B O 1
ATOM 8398 N N . PRO B 1 428 ? -4.752 -0.172 -21.213 1.00 82.78 428 PRO B N 1
ATOM 8399 C CA . PRO B 1 428 ? -3.353 -0.330 -21.619 1.00 82.78 428 PRO B CA 1
ATOM 8400 C C . PRO B 1 428 ? -3.196 -0.298 -23.127 1.00 82.78 428 PRO B C 1
ATOM 8401 O O . PRO B 1 428 ? -3.546 -1.260 -23.816 1.00 82.78 428 PRO B O 1
ATOM 8405 N N . LEU B 1 429 ? -2.667 0.804 -23.653 1.00 85.89 429 LEU B N 1
ATOM 8406 C CA . LEU B 1 429 ? -2.432 0.882 -25.089 1.00 85.89 429 LEU B CA 1
ATOM 8407 C C . LEU B 1 429 ? -1.111 0.228 -25.467 1.00 85.89 429 LEU B C 1
ATOM 8408 O O . LEU B 1 429 ? -1.021 -0.455 -26.491 1.00 85.89 429 LEU B O 1
ATOM 8413 N N . THR B 1 430 ? -0.073 0.427 -24.659 1.00 86.65 430 THR B N 1
ATOM 8414 C CA . THR B 1 430 ? 1.254 -0.091 -24.954 1.00 86.65 430 THR B CA 1
ATOM 8415 C C . THR B 1 430 ? 1.915 -0.606 -23.683 1.00 86.65 430 THR B C 1
ATOM 8416 O O . THR B 1 430 ? 1.452 -0.355 -22.568 1.00 86.65 430 THR B O 1
ATOM 8420 N N . ARG B 1 431 ? 3.017 -1.327 -23.867 1.00 91.80 431 ARG B N 1
ATOM 8421 C CA . ARG B 1 431 ? 3.841 -1.747 -22.745 1.00 91.80 431 ARG B CA 1
ATOM 8422 C C . ARG B 1 431 ? 4.494 -0.546 -22.065 1.00 91.80 431 ARG B C 1
ATOM 8423 O O . ARG B 1 431 ? 4.504 0.571 -22.587 1.00 91.80 431 ARG B O 1
ATOM 8431 N N . GLY B 1 432 ? 5.033 -0.793 -20.872 1.00 91.57 432 GLY B N 1
ATOM 8432 C CA . GLY B 1 432 ? 5.641 0.280 -20.106 1.00 91.57 432 GLY B CA 1
ATOM 8433 C C . GLY B 1 432 ? 6.891 0.850 -20.743 1.00 91.57 432 GLY B C 1
ATOM 8434 O O . GLY B 1 432 ? 7.131 2.057 -20.675 1.00 91.57 432 GLY B O 1
ATOM 8435 N N . ASP B 1 433 ? 7.709 0.001 -21.361 1.00 89.00 433 ASP B N 1
ATOM 8436 C CA . ASP B 1 433 ? 8.954 0.486 -21.943 1.00 89.00 433 ASP B CA 1
ATOM 8437 C C . ASP B 1 433 ? 8.729 1.216 -23.258 1.00 89.00 433 ASP B C 1
ATOM 8438 O O . ASP B 1 433 ? 9.635 1.901 -23.740 1.00 89.00 433 ASP B O 1
ATOM 8443 N N . GLY B 1 434 ? 7.550 1.081 -23.852 1.00 88.84 434 GLY B N 1
ATOM 8444 C CA . GLY B 1 434 ? 7.267 1.760 -25.097 1.00 88.84 434 GLY B CA 1
ATOM 8445 C C . GLY B 1 434 ? 7.089 0.816 -26.266 1.00 88.84 434 GLY B C 1
ATOM 8446 O O . GLY B 1 434 ? 6.812 1.251 -27.385 1.00 88.84 434 GLY B O 1
ATOM 8447 N N . LYS B 1 435 ? 7.233 -0.481 -26.016 1.00 91.49 435 LYS B N 1
ATOM 8448 C CA . LYS B 1 435 ? 7.076 -1.481 -27.062 1.00 91.49 435 LYS B CA 1
ATOM 8449 C C . LYS B 1 435 ? 5.634 -1.528 -27.545 1.00 91.49 435 LYS B C 1
ATOM 8450 O O . LYS B 1 435 ? 4.753 -0.901 -26.950 1.00 91.49 435 LYS B O 1
ATOM 8456 N N . ALA B 1 436 ? 5.384 -2.276 -28.613 1.00 89.32 436 ALA B N 1
ATOM 8457 C CA . ALA B 1 436 ? 4.045 -2.507 -29.126 1.00 89.32 436 ALA B CA 1
ATOM 8458 C C . ALA B 1 436 ? 3.628 -3.942 -28.841 1.00 89.32 436 ALA B C 1
ATOM 8459 O O . ALA B 1 436 ? 4.465 -4.834 -28.690 1.00 89.32 436 ALA B O 1
ATOM 8461 N N . HIS B 1 437 ? 2.317 -4.157 -28.764 1.00 91.87 437 HIS B N 1
ATOM 8462 C CA . HIS B 1 437 ? 1.795 -5.495 -28.534 1.00 91.87 437 HIS B CA 1
ATOM 8463 C C . HIS B 1 437 ? 2.265 -6.448 -29.628 1.00 91.87 437 HIS B C 1
ATOM 8464 O O . HIS B 1 437 ? 2.332 -6.098 -30.807 1.00 91.87 437 HIS B O 1
ATOM 8471 N N . SER B 1 438 ? 2.597 -7.666 -29.226 1.00 94.39 438 SER B N 1
ATOM 8472 C CA . SER B 1 438 ? 2.951 -8.680 -30.201 1.00 94.39 438 SER B CA 1
ATOM 8473 C C . SER B 1 438 ? 1.738 -9.549 -30.514 1.00 94.39 438 SER B C 1
ATOM 8474 O O . SER B 1 438 ? 0.864 -9.769 -29.675 1.00 94.39 438 SER B O 1
ATOM 8477 N N . THR B 1 439 ? 1.688 -10.039 -31.748 1.00 99.08 439 THR B N 1
ATOM 8478 C CA . THR B 1 439 ? 0.541 -10.802 -32.198 1.00 99.08 439 THR B CA 1
ATOM 8479 C C . THR B 1 439 ? 0.440 -12.116 -31.431 1.00 99.08 439 THR B C 1
ATOM 8480 O O . THR B 1 439 ? 1.453 -12.706 -31.054 1.00 99.08 439 THR B O 1
ATOM 8484 N N . PRO B 1 440 ? -0.778 -12.582 -31.172 1.00 101.13 440 PRO B N 1
ATOM 8485 C CA . PRO B 1 440 ? -0.948 -13.868 -30.494 1.00 101.13 440 PRO B CA 1
ATOM 8486 C C . PRO B 1 440 ? -0.383 -15.011 -31.324 1.00 101.13 440 PRO B C 1
ATOM 8487 O O . PRO B 1 440 ? -0.407 -15.007 -32.555 1.00 101.13 440 PRO B O 1
ATOM 8491 N N . ASP B 1 441 ? 0.141 -16.007 -30.613 1.00 113.99 441 ASP B N 1
ATOM 8492 C CA . ASP B 1 441 ? 0.694 -17.192 -31.254 1.00 113.99 441 ASP B CA 1
ATOM 8493 C C . ASP B 1 441 ? -0.415 -18.065 -31.821 1.00 113.99 441 ASP B C 1
ATOM 8494 O O . ASP B 1 441 ? -1.336 -18.462 -31.100 1.00 113.99 441 ASP B O 1
ATOM 8499 N N . GLY B 1 442 ? -0.340 -18.367 -33.112 1.00 114.43 442 GLY B N 1
ATOM 8500 C CA . GLY B 1 442 ? -1.345 -19.201 -33.737 1.00 114.43 442 GLY B CA 1
ATOM 8501 C C . GLY B 1 442 ? -2.500 -18.398 -34.296 1.00 114.43 442 GLY B C 1
ATOM 8502 O O . GLY B 1 442 ? -3.666 -18.756 -34.102 1.00 114.43 442 GLY B O 1
ATOM 8503 N N . LEU B 1 443 ? -2.187 -17.305 -34.983 1.00 106.81 443 LEU B N 1
ATOM 8504 C CA . LEU B 1 443 ? -3.198 -16.480 -35.620 1.00 106.81 443 LEU B CA 1
ATOM 8505 C C . LEU B 1 443 ? -3.348 -16.887 -37.078 1.00 106.81 443 LEU B C 1
ATOM 8506 O O . LEU B 1 443 ? -2.362 -17.100 -37.788 1.00 106.81 443 LEU B O 1
ATOM 8511 N N . THR B 1 444 ? -4.596 -16.991 -37.522 1.00 114.82 444 THR B N 1
ATOM 8512 C CA . THR B 1 444 ? -4.895 -17.481 -38.860 1.00 114.82 444 THR B CA 1
ATOM 8513 C C . THR B 1 444 ? -5.493 -16.417 -39.764 1.00 114.82 444 THR B C 1
ATOM 8514 O O . THR B 1 444 ? -4.940 -16.139 -40.836 1.00 114.82 444 THR B O 1
ATOM 8518 N N . LYS B 1 445 ? -6.602 -15.804 -39.364 1.00 114.79 445 LYS B N 1
ATOM 8519 C CA . LYS B 1 445 ? -7.244 -14.771 -40.159 1.00 114.79 445 LYS B CA 1
ATOM 8520 C C . LYS B 1 445 ? -7.064 -13.417 -39.489 1.00 114.79 445 LYS B C 1
ATOM 8521 O O . LYS B 1 445 ? -7.017 -13.306 -38.262 1.00 114.79 445 LYS B O 1
ATOM 8527 N N . LEU B 1 446 ? -6.974 -12.380 -40.319 1.00 109.92 446 LEU B N 1
ATOM 8528 C CA . LEU B 1 446 ? -6.740 -11.037 -39.807 1.00 109.92 446 LEU B CA 1
ATOM 8529 C C . LEU B 1 446 ? -7.915 -10.506 -39.001 1.00 109.92 446 LEU B C 1
ATOM 8530 O O . LEU B 1 446 ? -7.709 -9.773 -38.029 1.00 109.92 446 LEU B O 1
ATOM 8535 N N . SER B 1 447 ? -9.139 -10.860 -39.373 1.00 112.12 447 SER B N 1
ATOM 8536 C CA . SER B 1 447 ? -10.318 -10.278 -38.750 1.00 112.12 447 SER B CA 1
ATOM 8537 C C . SER B 1 447 ? -10.545 -10.766 -37.326 1.00 112.12 447 SER B C 1
ATOM 8538 O O . SER B 1 447 ? -11.392 -10.202 -36.625 1.00 112.12 447 SER B O 1
ATOM 8541 N N . ASP B 1 448 ? -9.823 -11.790 -36.879 1.00 113.90 448 ASP B N 1
ATOM 8542 C CA . ASP B 1 448 ? -10.011 -12.303 -35.529 1.00 113.90 448 ASP B CA 1
ATOM 8543 C C . ASP B 1 448 ? -9.413 -11.398 -34.463 1.00 113.90 448 ASP B C 1
ATOM 8544 O O . ASP B 1 448 ? -9.895 -11.396 -33.325 1.00 113.90 448 ASP B O 1
ATOM 8549 N N . LEU B 1 449 ? -8.381 -10.631 -34.798 1.00 106.27 449 LEU B N 1
ATOM 8550 C CA . LEU B 1 449 ? -7.690 -9.791 -33.828 1.00 106.27 449 LEU B CA 1
ATOM 8551 C C . LEU B 1 449 ? -8.416 -8.455 -33.718 1.00 106.27 449 LEU B C 1
ATOM 8552 O O . LEU B 1 449 ? -8.130 -7.523 -34.475 1.00 106.27 449 LEU B O 1
ATOM 8557 N N . THR B 1 450 ? -9.351 -8.362 -32.772 1.00 104.16 450 THR B N 1
ATOM 8558 C CA . THR B 1 450 ? -10.111 -7.134 -32.546 1.00 104.16 450 THR B CA 1
ATOM 8559 C C . THR B 1 450 ? -9.895 -6.701 -31.104 1.00 104.16 450 THR B C 1
ATOM 8560 O O . THR B 1 450 ? -10.721 -6.995 -30.235 1.00 104.16 450 THR B O 1
ATOM 8564 N N . LYS B 1 451 ? -8.802 -5.990 -30.856 1.00 92.24 451 LYS B N 1
ATOM 8565 C CA . LYS B 1 451 ? -8.469 -5.489 -29.534 1.00 92.24 451 LYS B CA 1
ATOM 8566 C C . LYS B 1 451 ? -7.858 -4.101 -29.652 1.00 92.24 451 LYS B C 1
ATOM 8567 O O . LYS B 1 451 ? -7.019 -3.836 -30.515 1.00 92.24 451 LYS B O 1
ATOM 8573 N N . VAL B 1 452 ? -8.283 -3.216 -28.756 1.00 87.19 452 VAL B N 1
ATOM 8574 C CA . VAL B 1 452 ? -7.875 -1.819 -28.824 1.00 87.19 452 VAL B CA 1
ATOM 8575 C C . VAL B 1 452 ? -6.399 -1.712 -28.471 1.00 87.19 452 VAL B C 1
ATOM 8576 O O . VAL B 1 452 ? -5.941 -2.285 -27.476 1.00 87.19 452 VAL B O 1
ATOM 8580 N N . GLY B 1 453 ? -5.653 -0.983 -29.282 1.00 87.76 453 GLY B N 1
ATOM 8581 C CA . GLY B 1 453 ? -4.247 -0.758 -29.051 1.00 87.76 453 GLY B CA 1
ATOM 8582 C C . GLY B 1 453 ? -3.477 -0.906 -30.339 1.00 87.76 453 GLY B C 1
ATOM 8583 O O . GLY B 1 453 ? -4.048 -0.990 -31.424 1.00 87.76 453 GLY B O 1
ATOM 8584 N N . SER B 1 454 ? -2.157 -0.938 -30.215 1.00 88.60 454 SER B N 1
ATOM 8585 C CA . SER B 1 454 ? -1.280 -1.133 -31.357 1.00 88.60 454 SER B CA 1
ATOM 8586 C C . SER B 1 454 ? -0.827 -2.585 -31.425 1.00 88.60 454 SER B C 1
ATOM 8587 O O . SER B 1 454 ? -0.887 -3.324 -30.442 1.00 88.60 454 SER B O 1
ATOM 8590 N N . TYR B 1 455 ? -0.373 -2.994 -32.607 1.00 91.66 455 TYR B N 1
ATOM 8591 C CA . TYR B 1 455 ? 0.031 -4.378 -32.813 1.00 91.66 455 TYR B CA 1
ATOM 8592 C C . TYR B 1 455 ? 1.111 -4.448 -33.877 1.00 91.66 455 TYR B C 1
ATOM 8593 O O . TYR B 1 455 ? 0.931 -3.932 -34.983 1.00 91.66 455 TYR B O 1
ATOM 8602 N N . TYR B 1 456 ? 2.218 -5.097 -33.543 1.00 94.06 456 TYR B N 1
ATOM 8603 C CA . TYR B 1 456 ? 3.325 -5.296 -34.464 1.00 94.06 456 TYR B CA 1
ATOM 8604 C C . TYR B 1 456 ? 3.434 -6.770 -34.810 1.00 94.06 456 TYR B C 1
ATOM 8605 O O . TYR B 1 456 ? 3.346 -7.631 -33.929 1.00 94.06 456 TYR B O 1
ATOM 8614 N N . ALA B 1 457 ? 3.739 -7.047 -36.049 1.00 97.71 457 ALA B N 1
ATOM 8615 C CA . ALA B 1 457 ? 3.845 -8.415 -36.451 1.00 97.71 457 ALA B CA 1
ATOM 8616 C C . ALA B 1 457 ? 5.190 -8.698 -37.006 1.00 97.71 457 ALA B C 1
ATOM 8617 O O . ALA B 1 457 ? 5.947 -7.791 -37.298 1.00 97.71 457 ALA B O 1
ATOM 8619 N N . GLN B 1 458 ? 5.488 -9.968 -37.151 1.00 103.37 458 GLN B N 1
ATOM 8620 C CA . GLN B 1 458 ? 6.752 -10.362 -37.684 1.00 103.37 458 GLN B CA 1
ATOM 8621 C C . GLN B 1 458 ? 6.445 -11.069 -38.963 1.00 103.37 458 GLN B C 1
ATOM 8622 O O . GLN B 1 458 ? 5.326 -11.496 -39.191 1.00 103.37 458 GLN B O 1
ATOM 8628 N N . GLY B 1 459 ? 7.428 -11.211 -39.816 1.00 104.50 459 GLY B N 1
ATOM 8629 C CA . GLY B 1 459 ? 7.154 -11.779 -41.099 1.00 104.50 459 GLY B CA 1
ATOM 8630 C C . GLY B 1 459 ? 6.598 -13.144 -40.961 1.00 104.50 459 GLY B C 1
ATOM 8631 O O . GLY B 1 459 ? 5.769 -13.547 -41.737 1.00 104.50 459 GLY B O 1
ATOM 8632 N N . SER B 1 460 ? 7.046 -13.889 -39.984 1.00 106.08 460 SER B N 1
ATOM 8633 C CA . SER B 1 460 ? 6.622 -15.266 -39.910 1.00 106.08 460 SER B CA 1
ATOM 8634 C C . SER B 1 460 ? 5.132 -15.392 -39.774 1.00 106.08 460 SER B C 1
ATOM 8635 O O . SER B 1 460 ? 4.522 -16.260 -40.373 1.00 106.08 460 SER B O 1
ATOM 8638 N N . ASP B 1 461 ? 4.537 -14.529 -38.979 1.00 107.91 461 ASP B N 1
ATOM 8639 C CA . ASP B 1 461 ? 3.105 -14.561 -38.787 1.00 107.91 461 ASP B CA 1
ATOM 8640 C C . ASP B 1 461 ? 2.442 -14.226 -40.070 1.00 107.91 461 ASP B C 1
ATOM 8641 O O . ASP B 1 461 ? 1.356 -14.688 -40.361 1.00 107.91 461 ASP B O 1
ATOM 8646 N N . VAL B 1 462 ? 3.083 -13.367 -40.836 1.00 104.47 462 VAL B N 1
ATOM 8647 C CA . VAL B 1 462 ? 2.533 -12.990 -42.106 1.00 104.47 462 VAL B CA 1
ATOM 8648 C C . VAL B 1 462 ? 2.450 -14.228 -42.914 1.00 104.47 462 VAL B C 1
ATOM 8649 O O . VAL B 1 462 ? 1.466 -14.458 -43.595 1.00 104.47 462 VAL B O 1
ATOM 8653 N N . ALA B 1 463 ? 3.437 -15.086 -42.790 1.00 105.67 463 ALA B N 1
ATOM 8654 C CA . ALA B 1 463 ? 3.443 -16.214 -43.656 1.00 105.67 463 ALA B CA 1
ATOM 8655 C C . ALA B 1 463 ? 2.189 -17.038 -43.518 1.00 105.67 463 ALA B C 1
ATOM 8656 O O . ALA B 1 463 ? 1.533 -17.314 -44.512 1.00 105.67 463 ALA B O 1
ATOM 8658 N N . LEU B 1 464 ? 1.794 -17.381 -42.303 1.00 107.69 464 LEU B N 1
ATOM 8659 C CA . LEU B 1 464 ? 0.537 -18.115 -42.109 1.00 107.69 464 LEU B CA 1
ATOM 8660 C C . LEU B 1 464 ? -0.698 -17.297 -42.432 1.00 107.69 464 LEU B C 1
ATOM 8661 O O . LEU B 1 464 ? -1.657 -17.807 -42.962 1.00 107.69 464 LEU B O 1
ATOM 8666 N N . LEU B 1 465 ? -0.670 -16.034 -42.075 1.00 107.57 465 LEU B N 1
ATOM 8667 C CA . LEU B 1 465 ? -1.817 -15.200 -42.171 1.00 107.57 465 LEU B CA 1
ATOM 8668 C C . LEU B 1 465 ? -2.418 -15.365 -43.512 1.00 107.57 465 LEU B C 1
ATOM 8669 O O . LEU B 1 465 ? -1.727 -15.333 -44.509 1.00 107.57 465 LEU B O 1
ATOM 8674 N N . THR B 1 466 ? -3.719 -15.535 -43.562 1.00 113.25 466 THR B N 1
ATOM 8675 C CA . THR B 1 466 ? -4.360 -15.806 -44.845 1.00 113.25 466 THR B CA 1
ATOM 8676 C C . THR B 1 466 ? -5.189 -14.729 -45.505 1.00 113.25 466 THR B C 1
ATOM 8677 O O . THR B 1 466 ? -5.322 -14.717 -46.725 1.00 113.25 466 THR B O 1
ATOM 8681 N N . ASP B 1 467 ? -5.759 -13.830 -44.724 1.00 116.60 467 ASP B N 1
ATOM 8682 C CA . ASP B 1 467 ? -6.662 -12.831 -45.276 1.00 116.60 467 ASP B CA 1
ATOM 8683 C C . ASP B 1 467 ? -6.006 -11.483 -45.463 1.00 116.60 467 ASP B C 1
ATOM 8684 O O . ASP B 1 467 ? -6.319 -10.536 -44.771 1.00 116.60 467 ASP B O 1
ATOM 8689 N N . LEU B 1 468 ? -5.077 -11.369 -46.390 1.00 108.78 468 LEU B N 1
ATOM 8690 C CA . LEU B 1 468 ? -4.408 -10.111 -46.611 1.00 108.78 468 LEU B CA 1
ATOM 8691 C C . LEU B 1 468 ? -4.285 -9.924 -48.095 1.00 108.78 468 LEU B C 1
ATOM 8692 O O . LEU B 1 468 ? -4.208 -10.886 -48.846 1.00 108.78 468 LEU B O 1
ATOM 8697 N N . PRO B 1 469 ? -4.267 -8.681 -48.534 1.00 111.52 469 PRO B N 1
ATOM 8698 C CA . PRO B 1 469 ? -4.107 -8.415 -49.960 1.00 111.52 469 PRO B CA 1
ATOM 8699 C C . PRO B 1 469 ? -2.723 -8.723 -50.507 1.00 111.52 469 PRO B C 1
ATOM 8700 O O . PRO B 1 469 ? -1.760 -8.744 -49.757 1.00 111.52 469 PRO B O 1
ATOM 8704 N N . VAL B 1 470 ? -2.608 -8.919 -51.807 1.00 114.57 470 VAL B N 1
ATOM 8705 C CA . VAL B 1 470 ? -1.355 -9.367 -52.406 1.00 114.57 470 VAL B CA 1
ATOM 8706 C C . VAL B 1 470 ? -0.103 -8.554 -52.336 1.00 114.57 470 VAL B C 1
ATOM 8707 O O . VAL B 1 470 ? 0.969 -9.077 -52.064 1.00 114.57 470 VAL B O 1
ATOM 8711 N N . GLU B 1 471 ? -0.202 -7.270 -52.511 1.00 117.98 471 GLU B N 1
ATOM 8712 C CA . GLU B 1 471 ? 1.002 -6.491 -52.568 1.00 117.98 471 GLU B CA 1
ATOM 8713 C C . GLU B 1 471 ? 1.649 -6.513 -51.243 1.00 117.98 471 GLU B C 1
ATOM 8714 O O . GLU B 1 471 ? 2.806 -6.163 -51.104 1.00 117.98 471 GLU B O 1
ATOM 8720 N N . PHE B 1 472 ? 0.907 -6.928 -50.251 1.00 108.22 472 PHE B N 1
ATOM 8721 C CA . PHE B 1 472 ? 1.413 -6.880 -48.924 1.00 108.22 472 PHE B CA 1
ATOM 8722 C C . PHE B 1 472 ? 2.281 -8.057 -48.577 1.00 108.22 472 PHE B C 1
ATOM 8723 O O . PHE B 1 472 ? 2.655 -8.213 -47.437 1.00 108.22 472 PHE B O 1
ATOM 8731 N N . LYS B 1 473 ? 2.575 -8.919 -49.525 1.00 111.95 473 LYS B N 1
ATOM 8732 C CA . LYS B 1 473 ? 3.306 -10.132 -49.191 1.00 111.95 473 LYS B CA 1
ATOM 8733 C C . LYS B 1 473 ? 4.728 -9.967 -48.662 1.00 111.95 473 LYS B C 1
ATOM 8734 O O . LYS B 1 473 ? 5.460 -9.078 -49.060 1.00 111.95 473 LYS B O 1
ATOM 8740 N N . GLY B 1 474 ? 5.099 -10.864 -47.757 1.00 103.37 474 GLY B N 1
ATOM 8741 C CA . GLY B 1 474 ? 6.462 -11.085 -47.324 1.00 103.37 474 GLY B CA 1
ATOM 8742 C C . GLY B 1 474 ? 7.197 -9.960 -46.672 1.00 103.37 474 GLY B C 1
ATOM 8743 O O . GLY B 1 474 ? 8.390 -9.805 -46.874 1.00 103.37 474 GLY B O 1
ATOM 8744 N N . VAL B 1 475 ? 6.505 -9.175 -45.873 1.00 107.15 475 VAL B N 1
ATOM 8745 C CA . VAL B 1 475 ? 7.133 -8.029 -45.272 1.00 107.15 475 VAL B CA 1
ATOM 8746 C C . VAL B 1 475 ? 6.743 -7.870 -43.851 1.00 107.15 475 VAL B C 1
ATOM 8747 O O . VAL B 1 475 ? 5.713 -8.364 -43.435 1.00 107.15 475 VAL B O 1
ATOM 8751 N N . PRO B 1 476 ? 7.562 -7.171 -43.080 1.00 106.92 476 PRO B N 1
ATOM 8752 C CA . PRO B 1 476 ? 7.066 -6.958 -41.727 1.00 106.92 476 PRO B CA 1
ATOM 8753 C C . PRO B 1 476 ? 5.770 -6.108 -41.779 1.00 106.92 476 PRO B C 1
ATOM 8754 O O . PRO B 1 476 ? 5.707 -5.225 -42.611 1.00 106.92 476 PRO B O 1
ATOM 8758 N N . LEU B 1 477 ? 4.758 -6.350 -40.947 1.00 97.67 477 LEU B N 1
ATOM 8759 C CA . LEU B 1 477 ? 3.512 -5.611 -41.068 1.00 97.67 477 LEU B CA 1
ATOM 8760 C C . LEU B 1 477 ? 3.114 -5.041 -39.750 1.00 97.67 477 LEU B C 1
ATOM 8761 O O . LEU B 1 477 ? 3.532 -5.552 -38.742 1.00 97.67 477 LEU B O 1
ATOM 8766 N N . TRP B 1 478 ? 2.319 -3.981 -39.734 1.00 95.19 478 TRP B N 1
ATOM 8767 C CA . TRP B 1 478 ? 1.914 -3.336 -38.505 1.00 95.19 478 TRP B CA 1
ATOM 8768 C C . TRP B 1 478 ? 0.443 -3.154 -38.469 1.00 95.19 478 TRP B C 1
ATOM 8769 O O . TRP B 1 478 ? -0.136 -2.812 -39.475 1.00 95.19 478 TRP B O 1
ATOM 8780 N N . ILE B 1 479 ? -0.163 -3.306 -37.316 1.00 96.19 479 ILE B N 1
ATOM 8781 C CA . ILE B 1 479 ? -1.601 -3.191 -37.118 1.00 96.19 479 ILE B CA 1
ATOM 8782 C C . ILE B 1 479 ? -1.850 -2.185 -36.006 1.00 96.19 479 ILE B C 1
ATOM 8783 O O . ILE B 1 479 ? -1.294 -2.314 -34.911 1.00 96.19 479 ILE B O 1
ATOM 8788 N N . ASP B 1 480 ? -2.696 -1.194 -36.283 1.00 95.33 480 ASP B N 1
ATOM 8789 C CA . ASP B 1 480 ? -2.917 -0.067 -35.378 1.00 95.33 480 ASP B CA 1
ATOM 8790 C C . ASP B 1 480 ? -4.416 0.190 -35.276 1.00 95.33 480 ASP B C 1
ATOM 8791 O O . ASP B 1 480 ? -4.996 0.874 -36.122 1.00 95.33 480 ASP B O 1
ATOM 8796 N N . ASN B 1 481 ? -5.042 -0.356 -34.240 1.00 90.83 481 ASN B N 1
ATOM 8797 C CA . ASN B 1 481 ? -6.469 -0.152 -34.055 1.00 90.83 481 ASN B CA 1
ATOM 8798 C C . ASN B 1 481 ? -6.747 1.244 -33.510 1.00 90.83 481 ASN B C 1
ATOM 8799 O O . ASN B 1 481 ? -5.880 1.880 -32.909 1.00 90.83 481 ASN B O 1
ATOM 8804 N N . LEU B 1 482 ? -7.962 1.718 -33.740 1.00 94.85 482 LEU B N 1
ATOM 8805 C CA . LEU B 1 482 ? -8.446 3.004 -33.266 1.00 94.85 482 LEU B CA 1
ATOM 8806 C C . LEU B 1 482 ? -9.502 2.731 -32.211 1.00 94.85 482 LEU B C 1
ATOM 8807 O O . LEU B 1 482 ? -10.111 1.655 -32.207 1.00 94.85 482 LEU B O 1
ATOM 8812 N N . PRO B 1 483 ? -9.765 3.694 -31.301 1.00 92.65 483 PRO B N 1
ATOM 8813 C CA . PRO B 1 483 ? -10.217 3.313 -29.956 1.00 92.65 483 PRO B CA 1
ATOM 8814 C C . PRO B 1 483 ? -11.413 2.376 -29.898 1.00 92.65 483 PRO B C 1
ATOM 8815 O O . PRO B 1 483 ? -11.236 1.227 -29.485 1.00 92.65 483 PRO B O 1
ATOM 8819 N N . ALA B 1 484 ? -12.597 2.788 -30.348 1.00 96.28 484 ALA B N 1
ATOM 8820 C CA . ALA B 1 484 ? -13.767 1.928 -30.231 1.00 96.28 484 ALA B CA 1
ATOM 8821 C C . ALA B 1 484 ? -14.993 2.586 -30.835 1.00 96.28 484 ALA B C 1
ATOM 8822 O O . ALA B 1 484 ? -14.962 3.722 -31.309 1.00 96.28 484 ALA B O 1
ATOM 8824 N N . GLU B 1 485 ? -16.090 1.835 -30.785 1.00 106.58 485 GLU B N 1
ATOM 8825 C CA . GLU B 1 485 ? -17.419 2.318 -31.109 1.00 106.58 485 GLU B CA 1
ATOM 8826 C C . GLU B 1 485 ? -18.352 1.875 -29.993 1.00 106.58 485 GLU B C 1
ATOM 8827 O O . GLU B 1 485 ? -18.040 0.963 -29.227 1.00 106.58 485 GLU B O 1
ATOM 8833 N N . GLN B 1 486 ? -19.504 2.540 -29.907 1.00 104.19 486 GLN B N 1
ATOM 8834 C CA . GLN B 1 486 ? -20.424 2.302 -28.798 1.00 104.19 486 GLN B CA 1
ATOM 8835 C C . GLN B 1 486 ? -20.848 0.840 -28.720 1.00 104.19 486 GLN B C 1
ATOM 8836 O O . GLN B 1 486 ? -21.203 0.349 -27.643 1.00 104.19 486 GLN B O 1
ATOM 8842 N N . HIS B 1 487 ? -20.823 0.127 -29.847 1.00 105.78 487 HIS B N 1
ATOM 8843 C CA . HIS B 1 487 ? -21.078 -1.307 -29.872 1.00 105.78 487 HIS B CA 1
ATOM 8844 C C . HIS B 1 487 ? -19.797 -2.122 -29.996 1.00 105.78 487 HIS B C 1
ATOM 8845 O O . HIS B 1 487 ? -19.832 -3.246 -30.506 1.00 105.78 487 HIS B O 1
ATOM 8852 N N . ASN B 1 488 ? -18.668 -1.569 -29.550 1.00 110.41 488 ASN B N 1
ATOM 8853 C CA . ASN B 1 488 ? -17.386 -2.274 -29.530 1.00 110.41 488 ASN B CA 1
ATOM 8854 C C . ASN B 1 488 ? -16.926 -2.657 -30.936 1.00 110.41 488 ASN B C 1
ATOM 8855 O O . ASN B 1 488 ? -16.416 -3.754 -31.165 1.00 110.41 488 ASN B O 1
ATOM 8860 N N . ASP B 1 489 ? -17.107 -1.748 -31.886 1.00 106.42 489 ASP B N 1
ATOM 8861 C CA . ASP B 1 489 ? -16.594 -1.916 -33.236 1.00 106.42 489 ASP B CA 1
ATOM 8862 C C . ASP B 1 489 ? -15.367 -1.034 -33.439 1.00 106.42 489 ASP B C 1
ATOM 8863 O O . ASP B 1 489 ? -15.244 0.044 -32.857 1.00 106.42 489 ASP B O 1
ATOM 8868 N N . VAL B 1 490 ? -14.443 -1.505 -34.277 1.00 99.19 490 VAL B N 1
ATOM 8869 C CA . VAL B 1 490 ? -13.095 -0.952 -34.312 1.00 99.19 490 VAL B CA 1
ATOM 8870 C C . VAL B 1 490 ? -12.686 -0.662 -35.751 1.00 99.19 490 VAL B C 1
ATOM 8871 O O . VAL B 1 490 ? -13.196 -1.261 -36.700 1.00 99.19 490 VAL B O 1
ATOM 8875 N N . ARG B 1 491 ? -11.762 0.283 -35.904 1.00 98.04 491 ARG B N 1
ATOM 8876 C CA . ARG B 1 491 ? -11.070 0.555 -37.153 1.00 98.04 491 ARG B CA 1
ATOM 8877 C C . ARG B 1 491 ? -9.748 -0.193 -37.174 1.00 98.04 491 ARG B C 1
ATOM 8878 O O . ARG B 1 491 ? -9.176 -0.499 -36.126 1.00 98.04 491 ARG B O 1
ATOM 8886 N N . GLN B 1 492 ? -9.256 -0.481 -38.375 1.00 100.54 492 GLN B N 1
ATOM 8887 C CA . GLN B 1 492 ? -7.977 -1.157 -38.527 1.00 100.54 492 GLN B CA 1
ATOM 8888 C C . GLN B 1 492 ? -7.166 -0.522 -39.643 1.00 100.54 492 GLN B C 1
ATOM 8889 O O . GLN B 1 492 ? -7.688 -0.248 -40.727 1.00 100.54 492 GLN B O 1
ATOM 8895 N N . VAL B 1 493 ? -5.885 -0.306 -39.370 1.00 98.43 493 VAL B N 1
ATOM 8896 C CA . VAL B 1 493 ? -4.949 0.300 -40.307 1.00 98.43 493 VAL B CA 1
ATOM 8897 C C . VAL B 1 493 ? -3.788 -0.661 -40.494 1.00 98.43 493 VAL B C 1
ATOM 8898 O O . VAL B 1 493 ? -3.280 -1.222 -39.518 1.00 98.43 493 VAL B O 1
ATOM 8902 N N . ILE B 1 494 ? -3.375 -0.860 -41.740 1.00 100.91 494 ILE B N 1
ATOM 8903 C CA . ILE B 1 494 ? -2.267 -1.747 -42.067 1.00 100.91 494 ILE B CA 1
ATOM 8904 C C . ILE B 1 494 ? -1.204 -0.948 -42.799 1.00 100.91 494 ILE B C 1
ATOM 8905 O O . ILE B 1 494 ? -1.499 -0.280 -43.797 1.00 100.91 494 ILE B O 1
ATOM 8910 N N . THR B 1 495 ? 0.030 -1.015 -42.311 1.00 105.15 495 THR B N 1
ATOM 8911 C CA . THR B 1 495 ? 1.142 -0.341 -42.956 1.00 105.15 495 THR B CA 1
ATOM 8912 C C . THR B 1 495 ? 2.270 -1.330 -43.197 1.00 105.15 495 THR B C 1
ATOM 8913 O O . THR B 1 495 ? 2.682 -2.068 -42.302 1.00 105.15 495 THR B O 1
ATOM 8917 N N . ARG B 1 496 ? 2.777 -1.319 -44.422 1.00 112.43 496 ARG B N 1
ATOM 8918 C CA . ARG B 1 496 ? 3.902 -2.149 -44.814 1.00 112.43 496 ARG B CA 1
ATOM 8919 C C . ARG B 1 496 ? 5.201 -1.533 -44.317 1.00 112.43 496 ARG B C 1
ATOM 8920 O O . ARG B 1 496 ? 5.374 -0.313 -44.332 1.00 112.43 496 ARG B O 1
ATOM 8928 N N . ARG B 1 497 ? 6.133 -2.354 -43.891 1.00 114.25 497 ARG B N 1
ATOM 8929 C CA . ARG B 1 497 ? 7.359 -1.816 -43.301 1.00 114.25 497 ARG B CA 1
ATOM 8930 C C . ARG B 1 497 ? 8.488 -1.628 -44.267 1.00 114.25 497 ARG B C 1
ATOM 8931 O O . ARG B 1 497 ? 9.620 -1.939 -43.952 1.00 114.25 497 ARG B O 1
ATOM 8939 N N . SER B 1 498 ? 8.231 -1.069 -45.428 1.00 118.46 498 SER B N 1
ATOM 8940 C CA . SER B 1 498 ? 9.299 -1.009 -46.404 1.00 118.46 498 SER B CA 1
ATOM 8941 C C . SER B 1 498 ? 10.209 0.175 -46.254 1.00 118.46 498 SER B C 1
ATOM 8942 O O . SER B 1 498 ? 9.822 1.287 -46.557 1.00 118.46 498 SER B O 1
ATOM 8945 N N . THR B 1 499 ? 11.433 -0.057 -45.812 1.00 121.56 499 THR B N 1
ATOM 8946 C CA . THR B 1 499 ? 12.387 1.019 -45.707 1.00 121.56 499 THR B CA 1
ATOM 8947 C C . THR B 1 499 ? 12.728 1.584 -47.045 1.00 121.56 499 THR B C 1
ATOM 8948 O O . THR B 1 499 ? 12.806 2.788 -47.179 1.00 121.56 499 THR B O 1
ATOM 8952 N N . GLU B 1 500 ? 13.000 0.728 -48.028 1.00 125.49 500 GLU B N 1
ATOM 8953 C CA . GLU B 1 500 ? 13.291 1.171 -49.397 1.00 125.49 500 GLU B CA 1
ATOM 8954 C C . GLU B 1 500 ? 12.125 1.703 -50.205 1.00 125.49 500 GLU B C 1
ATOM 8955 O O . GLU B 1 500 ? 12.258 2.666 -50.938 1.00 125.49 500 GLU B O 1
ATOM 8961 N N . LYS B 1 501 ? 10.985 1.048 -50.065 1.00 114.34 501 LYS B N 1
ATOM 8962 C CA . LYS B 1 501 ? 9.920 1.152 -51.027 1.00 114.34 501 LYS B CA 1
ATOM 8963 C C . LYS B 1 501 ? 8.804 2.009 -50.506 1.00 114.34 501 LYS B C 1
ATOM 8964 O O . LYS B 1 501 ? 9.005 3.191 -50.304 1.00 114.34 501 LYS B O 1
ATOM 8970 N N . SER B 1 502 ? 7.628 1.461 -50.271 1.00 119.11 502 SER B N 1
ATOM 8971 C CA . SER B 1 502 ? 6.523 2.346 -49.884 1.00 119.11 502 SER B CA 1
ATOM 8972 C C . SER B 1 502 ? 5.660 2.005 -48.635 1.00 119.11 502 SER B C 1
ATOM 8973 O O . SER B 1 502 ? 5.303 0.853 -48.439 1.00 119.11 502 SER B O 1
ATOM 8976 N N . MET B 1 503 ? 5.295 2.996 -47.820 1.00 113.07 503 MET B N 1
ATOM 8977 C CA . MET B 1 503 ? 4.479 2.735 -46.637 1.00 113.07 503 MET B CA 1
ATOM 8978 C C . MET B 1 503 ? 3.026 2.593 -46.971 1.00 113.07 503 MET B C 1
ATOM 8979 O O . MET B 1 503 ? 2.209 3.364 -46.510 1.00 113.07 503 MET B O 1
ATOM 8984 N N . LEU B 1 504 ? 2.692 1.630 -47.771 1.00 104.53 504 LEU B N 1
ATOM 8985 C CA . LEU B 1 504 ? 1.354 1.281 -48.212 1.00 104.53 504 LEU B CA 1
ATOM 8986 C C . LEU B 1 504 ? 0.418 1.258 -47.016 1.00 104.53 504 LEU B C 1
ATOM 8987 O O . LEU B 1 504 ? 0.717 0.649 -45.987 1.00 104.53 504 LEU B O 1
ATOM 8992 N N . LYS B 1 505 ? -0.721 1.926 -47.155 1.00 103.31 505 LYS B N 1
ATOM 8993 C CA . LYS B 1 505 ? -1.698 2.012 -46.080 1.00 103.31 505 LYS B CA 1
ATOM 8994 C C . LYS B 1 505 ? -3.041 1.507 -46.572 1.00 103.31 505 LYS B C 1
ATOM 8995 O O . LYS B 1 505 ? -3.453 1.810 -47.695 1.00 103.31 505 LYS B O 1
ATOM 9001 N N . PHE B 1 506 ? -3.716 0.740 -45.727 1.00 104.20 506 PHE B N 1
ATOM 9002 C CA . PHE B 1 506 ? -5.049 0.237 -46.003 1.00 104.20 506 PHE B CA 1
ATOM 9003 C C . PHE B 1 506 ? -5.945 0.578 -44.826 1.00 104.20 506 PHE B C 1
ATOM 9004 O O . PHE B 1 506 ? -5.466 0.834 -43.719 1.00 104.20 506 PHE B O 1
ATOM 9012 N N . GLU B 1 507 ? -7.250 0.592 -45.070 1.00 109.32 507 GLU B N 1
ATOM 9013 C CA . GLU B 1 507 ? -8.202 0.854 -44.006 1.00 109.32 507 GLU B CA 1
ATOM 9014 C C . GLU B 1 507 ? -9.492 0.099 -44.281 1.00 109.32 507 GLU B C 1
ATOM 9015 O O . GLU B 1 507 ? -9.931 -0.022 -45.427 1.00 109.32 507 GLU B O 1
ATOM 9021 N N . ARG B 1 508 ? -10.096 -0.401 -43.211 1.00 104.03 508 ARG B N 1
ATOM 9022 C CA . ARG B 1 508 ? -11.402 -1.037 -43.279 1.00 104.03 508 ARG B CA 1
ATOM 9023 C C . ARG B 1 508 ? -12.033 -0.954 -41.901 1.00 104.03 508 ARG B C 1
ATOM 9024 O O . ARG B 1 508 ? -11.420 -0.470 -40.948 1.00 104.03 508 ARG B O 1
ATOM 9032 N N . MET B 1 509 ? -13.268 -1.424 -41.804 1.00 105.75 509 MET B N 1
ATOM 9033 C CA . MET B 1 509 ? -14.009 -1.400 -40.553 1.00 105.75 509 MET B CA 1
ATOM 9034 C C . MET B 1 509 ? -14.563 -2.791 -40.271 1.00 105.75 509 MET B C 1
ATOM 9035 O O . MET B 1 509 ? -14.862 -3.544 -41.204 1.00 105.75 509 MET B O 1
ATOM 9040 N N . ILE B 1 510 ? -14.687 -3.131 -38.990 1.00 101.07 510 ILE B N 1
ATOM 9041 C CA . ILE B 1 510 ? -15.081 -4.466 -38.561 1.00 101.07 510 ILE B CA 1
ATOM 9042 C C . ILE B 1 510 ? -16.255 -4.370 -37.601 1.00 101.07 510 ILE B C 1
ATOM 9043 O O . ILE B 1 510 ? -16.264 -3.551 -36.678 1.00 101.07 510 ILE B O 1
ATOM 9048 N N . ASN B 1 511 ? -17.251 -5.221 -37.821 1.00 108.04 511 ASN B N 1
ATOM 9049 C CA . ASN B 1 511 ? -18.359 -5.394 -36.890 1.00 108.04 511 ASN B CA 1
ATOM 9050 C C . ASN B 1 511 ? -18.268 -6.789 -36.293 1.00 108.04 511 ASN B C 1
ATOM 9051 O O . ASN B 1 511 ? -18.420 -7.783 -37.009 1.00 108.04 511 ASN B O 1
ATOM 9056 N N . ILE B 1 512 ? -18.013 -6.862 -34.986 1.00 110.08 512 ILE B N 1
ATOM 9057 C CA . ILE B 1 512 ? -17.905 -8.164 -34.337 1.00 110.08 512 ILE B CA 1
ATOM 9058 C C . ILE B 1 512 ? -19.269 -8.840 -34.251 1.00 110.08 512 ILE B C 1
ATOM 9059 O O . ILE B 1 512 ? -19.391 -10.050 -34.473 1.00 110.08 512 ILE B O 1
ATOM 9064 N N . GLY B 1 513 ? -20.310 -8.075 -33.939 1.00 116.58 513 GLY B N 1
ATOM 9065 C CA . GLY B 1 513 ? -21.644 -8.644 -33.823 1.00 116.58 513 GLY B CA 1
ATOM 9066 C C . GLY B 1 513 ? -21.780 -9.662 -32.713 1.00 116.58 513 GLY B C 1
ATOM 9067 O O . GLY B 1 513 ? -22.349 -10.739 -32.926 1.00 116.58 513 GLY B O 1
ATOM 9068 N N . LYS B 1 514 ? -21.263 -9.347 -31.525 1.00 113.37 514 LYS B N 1
ATOM 9069 C CA . LYS B 1 514 ? -21.294 -10.312 -30.433 1.00 113.37 514 LYS B CA 1
ATOM 9070 C C . LYS B 1 514 ? -22.703 -10.494 -29.884 1.00 113.37 514 LYS B C 1
ATOM 9071 O O . LYS B 1 514 ? -23.140 -11.625 -29.641 1.00 113.37 514 LYS B O 1
ATOM 9077 N N . ALA B 1 515 ? -23.434 -9.399 -29.686 1.00 118.01 515 ALA B N 1
ATOM 9078 C CA . ALA B 1 515 ? -24.714 -9.478 -28.995 1.00 118.01 515 ALA B CA 1
ATOM 9079 C C . ALA B 1 515 ? -25.869 -9.726 -29.955 1.00 118.01 515 ALA B C 1
ATOM 9080 O O . ALA B 1 515 ? -26.569 -10.737 -29.844 1.00 118.01 515 ALA B O 1
ATOM 9082 N N . GLU B 1 516 ? -26.080 -8.811 -30.902 1.00 125.58 516 GLU B N 1
ATOM 9083 C CA . GLU B 1 516 ? -27.222 -8.939 -31.799 1.00 125.58 516 GLU B CA 1
ATOM 9084 C C . GLU B 1 516 ? -26.784 -8.945 -33.256 1.00 125.58 516 GLU B C 1
ATOM 9085 O O . GLU B 1 516 ? -27.339 -9.685 -34.076 1.00 125.58 516 GLU B O 1
ATOM 9091 N N . GLN B 1 517 ? -25.792 -8.128 -33.596 1.00 124.16 517 GLN B N 1
ATOM 9092 C CA . GLN B 1 517 ? -25.399 -7.949 -34.983 1.00 124.16 517 GLN B CA 1
ATOM 9093 C C . GLN B 1 517 ? -24.743 -9.218 -35.525 1.00 124.16 517 GLN B C 1
ATOM 9094 O O . GLN B 1 517 ? -24.588 -10.225 -34.830 1.00 124.16 517 GLN B O 1
ATOM 9100 N N . ALA B 1 518 ? -24.355 -9.155 -36.793 1.00 113.57 518 ALA B N 1
ATOM 9101 C CA . ALA B 1 518 ? -23.646 -10.245 -37.439 1.00 113.57 518 ALA B CA 1
ATOM 9102 C C . ALA B 1 518 ? -22.269 -9.765 -37.869 1.00 113.57 518 ALA B C 1
ATOM 9103 O O . ALA B 1 518 ? -22.079 -8.601 -38.233 1.00 113.57 518 ALA B O 1
ATOM 9105 N N . PHE B 1 519 ? -21.307 -10.682 -37.816 1.00 111.27 519 PHE B N 1
ATOM 9106 C CA . PHE B 1 519 ? -19.938 -10.363 -38.192 1.00 111.27 519 PHE B CA 1
ATOM 9107 C C . PHE B 1 519 ? -19.880 -9.874 -39.633 1.00 111.27 519 PHE B C 1
ATOM 9108 O O . PHE B 1 519 ? -20.527 -10.433 -40.521 1.00 111.27 519 PHE B O 1
ATOM 9116 N N . SER B 1 520 ? -19.104 -8.818 -39.864 1.00 109.04 520 SER B N 1
ATOM 9117 C CA . SER B 1 520 ? -19.015 -8.227 -41.189 1.00 109.04 520 SER B CA 1
ATOM 9118 C C . SER B 1 520 ? -17.739 -7.408 -41.293 1.00 109.04 520 SER B C 1
ATOM 9119 O O . SER B 1 520 ? -17.326 -6.767 -40.322 1.00 109.04 520 SER B O 1
ATOM 9122 N N . VAL B 1 521 ? -17.133 -7.398 -42.483 1.00 107.36 521 VAL B N 1
ATOM 9123 C CA . VAL B 1 521 ? -15.877 -6.666 -42.706 1.00 107.36 521 VAL B CA 1
ATOM 9124 C C . VAL B 1 521 ? -16.001 -5.677 -43.843 1.00 107.36 521 VAL B C 1
ATOM 9125 O O . VAL B 1 521 ? -16.571 -5.988 -44.876 1.00 107.36 521 VAL B O 1
ATOM 9129 N N . GLY B 1 522 ? -15.482 -4.479 -43.655 1.00 108.46 522 GLY B N 1
ATOM 9130 C CA . GLY B 1 522 ? -15.549 -3.448 -44.671 1.00 108.46 522 GLY B CA 1
ATOM 9131 C C . GLY B 1 522 ? -14.543 -3.506 -45.794 1.00 108.46 522 GLY B C 1
ATOM 9132 O O . GLY B 1 522 ? -13.599 -4.281 -45.749 1.00 108.46 522 GLY B O 1
ATOM 9133 N N . SER B 1 523 ? -14.767 -2.712 -46.831 1.00 109.29 523 SER B N 1
ATOM 9134 C CA . SER B 1 523 ? -13.838 -2.654 -47.949 1.00 109.29 523 SER B CA 1
ATOM 9135 C C . SER B 1 523 ? -12.559 -1.906 -47.658 1.00 109.29 523 SER B C 1
ATOM 9136 O O . SER B 1 523 ? -12.544 -0.990 -46.844 1.00 109.29 523 SER B O 1
ATOM 9139 N N . TRP B 1 524 ? -11.479 -2.288 -48.324 1.00 109.08 524 TRP B N 1
ATOM 9140 C CA . TRP B 1 524 ? -10.227 -1.567 -48.176 1.00 109.08 524 TRP B CA 1
ATOM 9141 C C . TRP B 1 524 ? -10.269 -0.221 -48.851 1.00 109.08 524 TRP B C 1
ATOM 9142 O O . TRP B 1 524 ? -10.829 -0.098 -49.929 1.00 109.08 524 TRP B O 1
ATOM 9153 N N . THR B 1 525 ? -9.670 0.791 -48.242 1.00 115.01 525 THR B N 1
ATOM 9154 C CA . THR B 1 525 ? -9.583 2.100 -48.866 1.00 115.01 525 THR B CA 1
ATOM 9155 C C . THR B 1 525 ? -8.116 2.371 -48.915 1.00 115.01 525 THR B C 1
ATOM 9156 O O . THR B 1 525 ? -7.446 2.233 -47.903 1.00 115.01 525 THR B O 1
ATOM 9160 N N . VAL B 1 526 ? -7.575 2.739 -50.060 1.00 114.00 526 VAL B N 1
ATOM 9161 C CA . VAL B 1 526 ? -6.141 2.901 -50.082 1.00 114.00 526 VAL B CA 1
ATOM 9162 C C . VAL B 1 526 ? -5.726 4.319 -50.308 1.00 114.00 526 VAL B C 1
ATOM 9163 O O . VAL B 1 526 ? -6.067 4.915 -51.320 1.00 114.00 526 VAL B O 1
ATOM 9167 N N . TYR B 1 527 ? -4.980 4.871 -49.366 1.00 117.57 527 TYR B N 1
ATOM 9168 C CA . TYR B 1 527 ? -4.479 6.219 -49.529 1.00 117.57 527 TYR B CA 1
ATOM 9169 C C . TYR B 1 527 ? -3.337 6.189 -50.508 1.00 117.57 527 TYR B C 1
ATOM 9170 O O . TYR B 1 527 ? -2.673 5.173 -50.651 1.00 117.57 527 TYR B O 1
ATOM 9179 N N . GLN B 1 528 ? -3.081 7.303 -51.169 1.00 124.53 528 GLN B N 1
ATOM 9180 C CA . GLN B 1 528 ? -2.047 7.317 -52.192 1.00 124.53 528 GLN B CA 1
ATOM 9181 C C . GLN B 1 528 ? -0.838 8.163 -51.814 1.00 124.53 528 GLN B C 1
ATOM 9182 O O . GLN B 1 528 ? -0.995 9.290 -51.358 1.00 124.53 528 GLN B O 1
ATOM 9188 N N . SER B 1 529 ? 0.362 7.617 -51.986 1.00 125.62 529 SER B N 1
ATOM 9189 C CA . SER B 1 529 ? 1.580 8.347 -51.654 1.00 125.62 529 SER B CA 1
ATOM 9190 C C . SER B 1 529 ? 2.749 7.871 -52.484 1.00 125.62 529 SER B C 1
ATOM 9191 O O . SER B 1 529 ? 2.705 6.787 -53.039 1.00 125.62 529 SER B O 1
ATOM 9194 N N . GLN B 1 530 ? 3.801 8.673 -52.565 1.00 132.08 530 GLN B N 1
ATOM 9195 C CA . GLN B 1 530 ? 4.971 8.287 -53.342 1.00 132.08 530 GLN B CA 1
ATOM 9196 C C . GLN B 1 530 ? 6.315 8.557 -52.678 1.00 132.08 530 GLN B C 1
ATOM 9197 O O . GLN B 1 530 ? 6.406 9.405 -51.795 1.00 132.08 530 GLN B O 1
ATOM 9203 N N . THR B 1 531 ? 7.358 7.838 -53.095 1.00 130.28 531 THR B N 1
ATOM 9204 C CA . THR B 1 531 ? 8.683 7.991 -52.496 1.00 130.28 531 THR B CA 1
ATOM 9205 C C . THR B 1 531 ? 9.774 8.249 -53.503 1.00 130.28 531 THR B C 1
ATOM 9206 O O . THR B 1 531 ? 9.634 9.147 -54.302 1.00 130.28 531 THR B O 1
ATOM 9210 N N . THR B 1 532 ? 10.875 7.510 -53.428 1.00 131.92 532 THR B N 1
ATOM 9211 C CA . THR B 1 532 ? 11.975 7.594 -54.376 1.00 131.92 532 THR B CA 1
ATOM 9212 C C . THR B 1 532 ? 12.110 6.317 -55.214 1.00 131.92 532 THR B C 1
ATOM 9213 O O . THR B 1 532 ? 13.052 6.185 -56.002 1.00 131.92 532 THR B O 1
ATOM 9217 N N . ARG B 1 533 ? 11.163 5.390 -55.106 1.00 134.88 533 ARG B N 1
ATOM 9218 C CA . ARG B 1 533 ? 11.240 4.143 -55.875 1.00 134.88 533 ARG B CA 1
ATOM 9219 C C . ARG B 1 533 ? 9.903 3.541 -56.191 1.00 134.88 533 ARG B C 1
ATOM 9220 O O . ARG B 1 533 ? 9.138 3.214 -55.294 1.00 134.88 533 ARG B O 1
ATOM 9228 N N . GLY B 1 534 ? 9.611 3.382 -57.469 1.00 139.11 534 GLY B N 1
ATOM 9229 C CA . GLY B 1 534 ? 8.372 2.744 -57.857 1.00 139.11 534 GLY B CA 1
ATOM 9230 C C . GLY B 1 534 ? 8.360 1.254 -57.602 1.00 139.11 534 GLY B C 1
ATOM 9231 O O . GLY B 1 534 ? 9.405 0.612 -57.594 1.00 139.11 534 GLY B O 1
ATOM 9232 N N . GLU B 1 535 ? 7.185 0.686 -57.379 1.00 138.76 535 GLU B N 1
ATOM 9233 C CA . GLU B 1 535 ? 7.081 -0.748 -57.195 1.00 138.76 535 GLU B CA 1
ATOM 9234 C C . GLU B 1 535 ? 7.355 -1.451 -58.506 1.00 138.76 535 GLU B C 1
ATOM 9235 O O . GLU B 1 535 ? 7.024 -0.930 -59.561 1.00 138.76 535 GLU B O 1
ATOM 9241 N N . PHE B 1 536 ? 7.940 -2.637 -58.459 1.00 141.24 536 PHE B N 1
ATOM 9242 C CA . PHE B 1 536 ? 8.151 -3.390 -59.686 1.00 141.24 536 PHE B CA 1
ATOM 9243 C C . PHE B 1 536 ? 7.169 -4.520 -59.727 1.00 141.24 536 PHE B C 1
ATOM 9244 O O . PHE B 1 536 ? 7.163 -5.371 -58.849 1.00 141.24 536 PHE B O 1
ATOM 9252 N N . ILE B 1 537 ? 6.350 -4.549 -60.760 1.00 150.48 537 ILE B N 1
ATOM 9253 C CA . ILE B 1 537 ? 5.315 -5.566 -60.859 1.00 150.48 537 ILE B CA 1
ATOM 9254 C C . ILE B 1 537 ? 5.893 -6.940 -61.208 1.00 150.48 537 ILE B C 1
ATOM 9255 O O . ILE B 1 537 ? 7.043 -7.023 -61.639 1.00 150.48 537 ILE B O 1
ATOM 9260 N N . ASP B 1 538 ? 5.149 -8.017 -60.944 1.00 156.90 538 ASP B N 1
ATOM 9261 C CA . ASP B 1 538 ? 5.585 -9.367 -61.314 1.00 156.90 538 ASP B CA 1
ATOM 9262 C C . ASP B 1 538 ? 4.557 -10.003 -62.215 1.00 156.90 538 ASP B C 1
ATOM 9263 O O . ASP B 1 538 ? 3.372 -9.988 -61.901 1.00 156.90 538 ASP B O 1
ATOM 9268 N N . ALA B 1 539 ? 4.997 -10.595 -63.311 1.00 154.65 539 ALA B N 1
ATOM 9269 C CA . ALA B 1 539 ? 4.088 -11.141 -64.312 1.00 154.65 539 ALA B CA 1
ATOM 9270 C C . ALA B 1 539 ? 3.448 -12.437 -63.838 1.00 154.65 539 ALA B C 1
ATOM 9271 O O . ALA B 1 539 ? 2.257 -12.675 -64.075 1.00 154.65 539 ALA B O 1
ATOM 9273 N N . SER B 1 540 ? 4.226 -13.287 -63.170 1.00 151.52 540 SER B N 1
ATOM 9274 C CA . SER B 1 540 ? 3.714 -14.581 -62.740 1.00 151.52 540 SER B CA 1
ATOM 9275 C C . SER B 1 540 ? 2.574 -14.421 -61.745 1.00 151.52 540 SER B C 1
ATOM 9276 O O . SER B 1 540 ? 1.616 -15.203 -61.757 1.00 151.52 540 SER B O 1
ATOM 9279 N N . ILE B 1 541 ? 2.656 -13.411 -60.880 1.00 153.35 541 ILE B N 1
ATOM 9280 C CA . ILE B 1 541 ? 1.644 -13.234 -59.844 1.00 153.35 541 ILE B CA 1
ATOM 9281 C C . ILE B 1 541 ? 0.277 -12.979 -60.465 1.00 153.35 541 ILE B C 1
ATOM 9282 O O . ILE B 1 541 ? -0.737 -13.530 -60.020 1.00 153.35 541 ILE B O 1
ATOM 9287 N N . TYR B 1 542 ? 0.227 -12.158 -61.507 1.00 155.75 542 TYR B N 1
ATOM 9288 C CA . TYR B 1 542 ? -1.033 -11.697 -62.065 1.00 155.75 542 TYR B CA 1
ATOM 9289 C C . TYR B 1 542 ? -1.521 -12.549 -63.228 1.00 155.75 542 TYR B C 1
ATOM 9290 O O . TYR B 1 542 ? -2.438 -12.129 -63.939 1.00 155.75 542 TYR B O 1
ATOM 9299 N N . GLN B 1 543 ? -0.938 -13.728 -63.328 1.00 154.65 543 GLN B N 1
ATOM 9300 C CA . GLN B 1 543 ? -1.336 -14.646 -64.371 1.00 154.65 543 GLN B CA 1
ATOM 9301 C C . GLN B 1 543 ? -1.237 -13.964 -65.690 1.00 154.65 543 GLN B C 1
ATOM 9302 O O . GLN B 1 543 ? -1.994 -14.275 -66.612 1.00 154.65 543 GLN B O 1
ATOM 9308 N N . ASN B 1 544 ? -0.339 -13.001 -65.780 1.00 159.76 544 ASN B N 1
ATOM 9309 C CA . ASN B 1 544 ? -0.141 -12.384 -67.063 1.00 159.76 544 ASN B CA 1
ATOM 9310 C C . ASN B 1 544 ? -1.421 -11.878 -67.716 1.00 159.76 544 ASN B C 1
ATOM 9311 O O . ASN B 1 544 ? -1.726 -12.262 -68.836 1.00 159.76 544 ASN B O 1
ATOM 9316 N N . LYS B 1 545 ? -2.231 -11.110 -67.007 1.00 159.10 545 LYS B N 1
ATOM 9317 C CA . LYS B 1 545 ? -3.396 -10.524 -67.644 1.00 159.10 545 LYS B CA 1
ATOM 9318 C C . LYS B 1 545 ? -3.164 -9.071 -67.934 1.00 159.10 545 LYS B C 1
ATOM 9319 O O . LYS B 1 545 ? -3.601 -8.589 -68.959 1.00 159.10 545 LYS B O 1
ATOM 9325 N N . LEU B 1 546 ? -2.524 -8.371 -66.996 1.00 148.91 546 LEU B N 1
ATOM 9326 C CA . LEU B 1 546 ? -2.492 -6.889 -66.886 1.00 148.91 546 LEU B CA 1
ATOM 9327 C C . LEU B 1 546 ? -3.839 -6.306 -66.498 1.00 148.91 546 LEU B C 1
ATOM 9328 O O . LEU B 1 546 ? -3.956 -5.645 -65.489 1.00 148.91 546 LEU B O 1
ATOM 9333 N N . SER B 1 547 ? -4.868 -6.556 -67.283 1.00 30.00 547 SER B N 1
ATOM 9334 C CA . SER B 1 547 ? -6.170 -6.103 -66.920 1.00 30.00 547 SER B CA 1
ATOM 9335 C C . SER B 1 547 ? -6.793 -7.179 -66.085 1.00 30.00 547 SER B C 1
ATOM 9336 O O . SER B 1 547 ? -7.912 -7.588 -66.330 1.00 30.00 547 SER B O 1
ATOM 9339 N N . ASN B 1 548 ? -6.064 -7.647 -65.090 1.00 150.12 548 ASN B N 1
ATOM 9340 C CA . ASN B 1 548 ? -6.657 -8.269 -63.925 1.00 150.12 548 ASN B CA 1
ATOM 9341 C C . ASN B 1 548 ? -6.311 -7.542 -62.639 1.00 150.12 548 ASN B C 1
ATOM 9342 O O . ASN B 1 548 ? -6.787 -7.918 -61.577 1.00 150.12 548 ASN B O 1
ATOM 9347 N N . ILE B 1 549 ? -5.468 -6.520 -62.716 1.00 147.31 549 ILE B N 1
ATOM 9348 C CA . ILE B 1 549 ? -5.138 -5.756 -61.531 1.00 147.31 549 ILE B CA 1
ATOM 9349 C C . ILE B 1 549 ? -6.420 -5.109 -61.068 1.00 147.31 549 ILE B C 1
ATOM 9350 O O . ILE B 1 549 ? -7.184 -4.613 -61.878 1.00 147.31 549 ILE B O 1
ATOM 9355 N N . THR B 1 550 ? -6.672 -5.093 -59.773 1.00 139.91 550 THR B N 1
ATOM 9356 C CA . THR B 1 550 ? -7.945 -4.622 -59.290 1.00 139.91 550 THR B CA 1
ATOM 9357 C C . THR B 1 550 ? -7.799 -3.656 -58.168 1.00 139.91 550 THR B C 1
ATOM 9358 O O . THR B 1 550 ? -8.762 -3.063 -57.722 1.00 139.91 550 THR B O 1
ATOM 9362 N N . SER B 1 551 ? -6.602 -3.521 -57.669 1.00 139.42 551 SER B N 1
ATOM 9363 C CA . SER B 1 551 ? -6.298 -2.611 -56.582 1.00 139.42 551 SER B CA 1
ATOM 9364 C C . SER B 1 551 ? -6.541 -1.169 -57.009 1.00 139.42 551 SER B C 1
ATOM 9365 O O . SER B 1 551 ? -6.556 -0.851 -58.199 1.00 139.42 551 SER B O 1
ATOM 9368 N N . PRO B 1 552 ? -6.742 -0.272 -56.048 1.00 137.92 552 PRO B N 1
ATOM 9369 C CA . PRO B 1 552 ? -6.830 1.159 -56.376 1.00 137.92 552 PRO B CA 1
ATOM 9370 C C . PRO B 1 552 ? -5.503 1.702 -56.878 1.00 137.92 552 PRO B C 1
ATOM 9371 O O . PRO B 1 552 ? -4.554 0.936 -57.080 1.00 137.92 552 PRO B O 1
ATOM 9375 N N . LYS B 1 554 ? -4.193 3.735 -56.612 1.00 145.76 554 LYS B N 1
ATOM 9376 C CA . LYS B 1 554 ? -3.418 4.396 -57.643 1.00 145.76 554 LYS B CA 1
ATOM 9377 C C . LYS B 1 554 ? -2.026 3.850 -57.588 1.00 145.76 554 LYS B C 1
ATOM 9378 O O . LYS B 1 554 ? -1.051 4.580 -57.454 1.00 145.76 554 LYS B O 1
ATOM 9384 N N . MET B 1 555 ? -1.931 2.541 -57.670 1.00 144.98 555 MET B N 1
ATOM 9385 C CA . MET B 1 555 ? -0.630 1.935 -57.656 1.00 144.98 555 MET B CA 1
ATOM 9386 C C . MET B 1 555 ? 0.104 2.370 -58.893 1.00 144.98 555 MET B C 1
ATOM 9387 O O . MET B 1 555 ? -0.480 2.430 -59.966 1.00 144.98 555 MET B O 1
ATOM 9392 N N . TYR B 1 556 ? 1.386 2.655 -58.761 1.00 150.84 556 TYR B N 1
ATOM 9393 C CA . TYR B 1 556 ? 2.176 3.000 -59.927 1.00 150.84 556 TYR B CA 1
ATOM 9394 C C . TYR B 1 556 ? 3.174 1.897 -60.179 1.00 150.84 556 TYR B C 1
ATOM 9395 O O . TYR B 1 556 ? 3.870 1.464 -59.265 1.00 150.84 556 TYR B O 1
ATOM 9404 N N . MET B 1 557 ? 3.256 1.434 -61.414 1.00 153.78 557 MET B N 1
ATOM 9405 C CA . MET B 1 557 ? 4.125 0.315 -61.707 1.00 153.78 557 MET B CA 1
ATOM 9406 C C . MET B 1 557 ? 5.055 0.679 -62.829 1.00 153.78 557 MET B C 1
ATOM 9407 O O . MET B 1 557 ? 4.808 1.640 -63.518 1.00 153.78 557 MET B O 1
ATOM 9412 N N . THR B 1 558 ? 6.126 -0.080 -63.014 1.00 154.65 558 THR B N 1
ATOM 9413 C CA . THR B 1 558 ? 7.127 0.246 -64.026 1.00 154.65 558 THR B CA 1
ATOM 9414 C C . THR B 1 558 ? 7.729 -1.052 -64.543 1.00 154.65 558 THR B C 1
ATOM 9415 O O . THR B 1 558 ? 6.999 -2.042 -64.517 1.00 154.65 558 THR B O 1
ATOM 9419 N N . ALA B 1 559 ? 8.945 -1.033 -65.104 1.00 160.01 559 ALA B N 1
ATOM 9420 C CA . ALA B 1 559 ? 9.703 -2.219 -65.603 1.00 160.01 559 ALA B CA 1
ATOM 9421 C C . ALA B 1 559 ? 9.819 -2.353 -67.084 1.00 160.01 559 ALA B C 1
ATOM 9422 O O . ALA B 1 559 ? 8.872 -2.792 -67.728 1.00 160.01 559 ALA B O 1
ATOM 9424 N N . GLU B 1 560 ? 11.000 -2.029 -67.608 1.00 171.09 560 GLU B N 1
ATOM 9425 C CA . GLU B 1 560 ? 11.264 -2.110 -69.044 1.00 171.09 560 GLU B CA 1
ATOM 9426 C C . GLU B 1 560 ? 10.287 -3.017 -69.802 1.00 171.09 560 GLU B C 1
ATOM 9427 O O . GLU B 1 560 ? 10.015 -2.845 -70.988 1.00 171.09 560 GLU B O 1
ATOM 9433 N N . ASN B 1 563 ? 11.083 -5.497 -68.836 1.00 168.94 563 ASN B N 1
ATOM 9434 C CA . ASN B 1 563 ? 11.156 -6.913 -69.182 1.00 168.94 563 ASN B CA 1
ATOM 9435 C C . ASN B 1 563 ? 9.777 -7.555 -69.221 1.00 168.94 563 ASN B C 1
ATOM 9436 O O . ASN B 1 563 ? 9.464 -8.321 -70.140 1.00 168.94 563 ASN B O 1
ATOM 9441 N N . LEU B 1 564 ? 8.935 -7.244 -68.237 1.00 167.49 564 LEU B N 1
ATOM 9442 C CA . LEU B 1 564 ? 7.638 -7.897 -68.119 1.00 167.49 564 LEU B CA 1
ATOM 9443 C C . LEU B 1 564 ? 6.681 -7.491 -69.223 1.00 167.49 564 LEU B C 1
ATOM 9444 O O . LEU B 1 564 ? 5.616 -8.103 -69.360 1.00 167.49 564 LEU B O 1
ATOM 9449 N N . PHE B 1 565 ? 7.036 -6.472 -70.009 1.00 180.59 565 PHE B N 1
ATOM 9450 C CA . PHE B 1 565 ? 6.089 -5.880 -70.947 1.00 180.59 565 PHE B CA 1
ATOM 9451 C C . PHE B 1 565 ? 5.570 -6.913 -71.938 1.00 180.59 565 PHE B C 1
ATOM 9452 O O . PHE B 1 565 ? 4.391 -6.890 -72.311 1.00 180.59 565 PHE B O 1
ATOM 9460 N N . THR B 1 566 ? 6.439 -7.823 -72.380 1.00 175.26 566 THR B N 1
ATOM 9461 C CA . THR B 1 566 ? 6.051 -8.798 -73.394 1.00 175.26 566 THR B CA 1
ATOM 9462 C C . THR B 1 566 ? 4.960 -9.730 -72.885 1.00 175.26 566 THR B C 1
ATOM 9463 O O . THR B 1 566 ? 4.173 -10.266 -73.675 1.00 175.26 566 THR B O 1
ATOM 9467 N N . ASP B 1 567 ? 4.894 -9.936 -71.573 1.00 173.97 567 ASP B N 1
ATOM 9468 C CA . ASP B 1 567 ? 3.971 -10.890 -70.976 1.00 173.97 567 ASP B CA 1
ATOM 9469 C C . ASP B 1 567 ? 2.570 -10.323 -70.765 1.00 173.97 567 ASP B C 1
ATOM 9470 O O . ASP B 1 567 ? 1.805 -10.885 -69.974 1.00 173.97 567 ASP B O 1
ATOM 9475 N N . HIS B 1 568 ? 2.216 -9.241 -71.441 1.00 174.81 568 HIS B N 1
ATOM 9476 C CA . HIS B 1 568 ? 0.944 -8.561 -71.264 1.00 174.81 568 HIS B CA 1
ATOM 9477 C C . HIS B 1 568 ? 0.304 -8.269 -72.612 1.00 174.81 568 HIS B C 1
ATOM 9478 O O . HIS B 1 568 ? 0.979 -8.290 -73.647 1.00 174.81 568 HIS B O 1
ATOM 9485 N N . PRO B 1 569 ? -1.012 -8.016 -72.635 1.00 174.02 569 PRO B N 1
ATOM 9486 C CA . PRO B 1 569 ? -1.689 -7.759 -73.921 1.00 174.02 569 PRO B CA 1
ATOM 9487 C C . PRO B 1 569 ? -1.115 -6.603 -74.724 1.00 174.02 569 PRO B C 1
ATOM 9488 O O . PRO B 1 569 ? -1.067 -6.687 -75.957 1.00 174.02 569 PRO B O 1
ATOM 9492 N N . VAL B 1 570 ? -0.690 -5.519 -74.073 1.00 172.44 570 VAL B N 1
ATOM 9493 C CA . VAL B 1 570 ? -0.102 -4.404 -74.809 1.00 172.44 570 VAL B CA 1
ATOM 9494 C C . VAL B 1 570 ? 1.225 -4.833 -75.425 1.00 172.44 570 VAL B C 1
ATOM 9495 O O . VAL B 1 570 ? 2.042 -5.513 -74.790 1.00 172.44 570 VAL B O 1
ATOM 9499 N N . LYS B 1 571 ? 1.440 -4.442 -76.682 1.00 177.32 571 LYS B N 1
ATOM 9500 C CA . LYS B 1 571 ? 2.434 -5.072 -77.541 1.00 177.32 571 LYS B CA 1
ATOM 9501 C C . LYS B 1 571 ? 3.572 -4.130 -77.910 1.00 177.32 571 LYS B C 1
ATOM 9502 O O . LYS B 1 571 ? 3.347 -2.960 -78.239 1.00 177.32 571 LYS B O 1
ATOM 9508 N N . ASN B 1 572 ? 4.794 -4.661 -77.837 1.00 183.00 572 ASN B N 1
ATOM 9509 C CA . ASN B 1 572 ? 5.964 -4.160 -78.552 1.00 183.00 572 ASN B CA 1
ATOM 9510 C C . ASN B 1 572 ? 6.256 -2.677 -78.351 1.00 183.00 572 ASN B C 1
ATOM 9511 O O . ASN B 1 572 ? 6.599 -1.971 -79.305 1.00 183.00 572 ASN B O 1
ATOM 9516 N N . GLY B 1 573 ? 6.125 -2.196 -77.116 1.00 181.74 573 GLY B N 1
ATOM 9517 C CA . GLY B 1 573 ? 6.634 -0.874 -76.792 1.00 181.74 573 GLY B CA 1
ATOM 9518 C C . GLY B 1 573 ? 8.093 -0.906 -76.377 1.00 181.74 573 GLY B C 1
ATOM 9519 O O . GLY B 1 573 ? 8.814 0.084 -76.525 1.00 181.74 573 GLY B O 1
ATOM 9520 N N . ASN B 1 574 ? 8.542 -2.040 -75.840 1.00 175.85 574 ASN B N 1
ATOM 9521 C CA . ASN B 1 574 ? 9.923 -2.323 -75.442 1.00 175.85 574 ASN B CA 1
ATOM 9522 C C . ASN B 1 574 ? 10.440 -1.375 -74.369 1.00 175.85 574 ASN B C 1
ATOM 9523 O O . ASN B 1 574 ? 11.663 -1.245 -74.213 1.00 175.85 574 ASN B O 1
ATOM 9528 N N . ALA B 1 575 ? 9.561 -0.704 -73.631 1.00 172.98 575 ALA B N 1
ATOM 9529 C CA . ALA B 1 575 ? 9.973 0.123 -72.506 1.00 172.98 575 ALA B CA 1
ATOM 9530 C C . ALA B 1 575 ? 8.884 0.069 -71.445 1.00 172.98 575 ALA B C 1
ATOM 9531 O O . ALA B 1 575 ? 7.702 -0.111 -71.750 1.00 172.98 575 ALA B O 1
ATOM 9533 N N . GLY B 1 576 ? 9.255 0.305 -70.196 1.00 168.44 576 GLY B N 1
ATOM 9534 C CA . GLY B 1 576 ? 8.292 0.179 -69.116 1.00 168.44 576 GLY B CA 1
ATOM 9535 C C . GLY B 1 576 ? 7.186 1.186 -69.077 1.00 168.44 576 GLY B C 1
ATOM 9536 O O . GLY B 1 576 ? 7.323 2.239 -68.469 1.00 168.44 576 GLY B O 1
ATOM 9537 N N . TRP B 1 577 ? 6.071 0.857 -69.706 1.00 168.25 577 TRP B N 1
ATOM 9538 C CA . TRP B 1 577 ? 4.945 1.759 -69.657 1.00 168.25 577 TRP B CA 1
ATOM 9539 C C . TRP B 1 577 ? 4.326 1.786 -68.280 1.00 168.25 577 TRP B C 1
ATOM 9540 O O . TRP B 1 577 ? 4.181 0.748 -67.652 1.00 168.25 577 TRP B O 1
ATOM 9551 N N . PHE B 1 578 ? 3.970 2.971 -67.801 1.00 160.71 578 PHE B N 1
ATOM 9552 C CA . PHE B 1 578 ? 3.436 3.116 -66.445 1.00 160.71 578 PHE B CA 1
ATOM 9553 C C . PHE B 1 578 ? 2.000 2.671 -66.211 1.00 160.71 578 PHE B C 1
ATOM 9554 O O . PHE B 1 578 ? 1.232 2.573 -67.150 1.00 160.71 578 PHE B O 1
ATOM 9562 N N . TYR B 1 579 ? 1.630 2.410 -64.963 1.00 150.71 579 TYR B N 1
ATOM 9563 C CA . TYR B 1 579 ? 0.253 2.051 -64.691 1.00 150.71 579 TYR B CA 1
ATOM 9564 C C . TYR B 1 579 ? -0.433 2.879 -63.641 1.00 150.71 579 TYR B C 1
ATOM 9565 O O . TYR B 1 579 ? 0.163 3.160 -62.618 1.00 150.71 579 TYR B O 1
ATOM 9574 N N . GLU B 1 580 ? -1.666 3.307 -63.895 1.00 153.78 580 GLU B N 1
ATOM 9575 C CA . GLU B 1 580 ? -2.450 4.009 -62.892 1.00 153.78 580 GLU B CA 1
ATOM 9576 C C . GLU B 1 580 ? -3.905 3.704 -63.180 1.00 153.78 580 GLU B C 1
ATOM 9577 O O . GLU B 1 580 ? -4.312 3.760 -64.321 1.00 153.78 580 GLU B O 1
ATOM 9583 N N . ASN B 1 581 ? -4.735 3.428 -62.191 1.00 152.28 581 ASN B N 1
ATOM 9584 C CA . ASN B 1 581 ? -6.146 3.236 -62.538 1.00 152.28 581 ASN B CA 1
ATOM 9585 C C . ASN B 1 581 ? -6.915 4.386 -61.992 1.00 152.28 581 ASN B C 1
ATOM 9586 O O . ASN B 1 581 ? -7.042 4.553 -60.788 1.00 152.28 581 ASN B O 1
ATOM 9591 N N . SER B 1 582 ? -7.453 5.192 -62.881 1.00 152.71 582 SER B N 1
ATOM 9592 C CA . SER B 1 582 ? -8.092 6.407 -62.418 1.00 152.71 582 SER B CA 1
ATOM 9593 C C . SER B 1 582 ? -9.330 6.337 -61.565 1.00 152.71 582 SER B C 1
ATOM 9594 O O . SER B 1 582 ? -9.421 7.035 -60.562 1.00 152.71 582 SER B O 1
ATOM 9597 N N . GLY B 1 583 ? -10.285 5.504 -61.923 1.00 150.01 583 GLY B N 1
ATOM 9598 C CA . GLY B 1 583 ? -11.512 5.553 -61.164 1.00 150.01 583 GLY B CA 1
ATOM 9599 C C . GLY B 1 583 ? -12.404 4.362 -61.197 1.00 150.01 583 GLY B C 1
ATOM 9600 O O . GLY B 1 583 ? -12.258 3.520 -62.056 1.00 150.01 583 GLY B O 1
ATOM 9601 N N . TYR B 1 584 ? -13.333 4.293 -60.260 1.00 143.92 584 TYR B N 1
ATOM 9602 C CA . TYR B 1 584 ? -14.279 3.205 -60.237 1.00 143.92 584 TYR B CA 1
ATOM 9603 C C . TYR B 1 584 ? -15.659 3.791 -60.334 1.00 143.92 584 TYR B C 1
ATOM 9604 O O . TYR B 1 584 ? -15.948 4.788 -59.691 1.00 143.92 584 TYR B O 1
ATOM 9613 N N . GLY B 1 585 ? -16.513 3.192 -61.146 1.00 144.85 585 GLY B N 1
ATOM 9614 C CA . GLY B 1 585 ? -17.842 3.731 -61.341 1.00 144.85 585 GLY B CA 1
ATOM 9615 C C . GLY B 1 585 ? -18.867 3.329 -60.307 1.00 144.85 585 GLY B C 1
ATOM 9616 O O . GLY B 1 585 ? -18.626 3.420 -59.111 1.00 144.85 585 GLY B O 1
ATOM 9617 N N . VAL B 1 586 ? -20.030 2.900 -60.773 1.00 144.45 586 VAL B N 1
ATOM 9618 C CA . VAL B 1 586 ? -21.067 2.465 -59.847 1.00 144.45 586 VAL B CA 1
ATOM 9619 C C . VAL B 1 586 ? -21.169 0.944 -59.842 1.00 144.45 586 VAL B C 1
ATOM 9620 O O . VAL B 1 586 ? -21.408 0.325 -58.797 1.00 144.45 586 VAL B O 1
ATOM 9624 N N . THR B 1 587 ? -20.988 0.318 -61.005 1.00 148.54 587 THR B N 1
ATOM 9625 C CA . THR B 1 587 ? -21.149 -1.121 -61.156 1.00 148.54 587 THR B CA 1
ATOM 9626 C C . THR B 1 587 ? -19.820 -1.869 -61.209 1.00 148.54 587 THR B C 1
ATOM 9627 O O . THR B 1 587 ? -19.711 -2.868 -61.930 1.00 148.54 587 THR B O 1
ATOM 9631 N N . GLY B 1 588 ? -18.805 -1.403 -60.490 1.00 151.31 588 GLY B N 1
ATOM 9632 C CA . GLY B 1 588 ? -17.533 -2.115 -60.431 1.00 151.31 588 GLY B CA 1
ATOM 9633 C C . GLY B 1 588 ? -16.567 -1.832 -61.560 1.00 151.31 588 GLY B C 1
ATOM 9634 O O . GLY B 1 588 ? -15.388 -2.175 -61.473 1.00 151.31 588 GLY B O 1
ATOM 9635 N N . GLU B 1 589 ? -17.050 -1.192 -62.612 1.00 157.81 589 GLU B N 1
ATOM 9636 C CA . GLU B 1 589 ? -16.212 -0.901 -63.760 1.00 157.81 589 GLU B CA 1
ATOM 9637 C C . GLU B 1 589 ? -15.074 0.040 -63.406 1.00 157.81 589 GLU B C 1
ATOM 9638 O O . GLU B 1 589 ? -15.257 0.969 -62.627 1.00 157.81 589 GLU B O 1
ATOM 9644 N N . PHE B 1 590 ? -13.902 -0.185 -63.987 1.00 160.15 590 PHE B N 1
ATOM 9645 C CA . PHE B 1 590 ? -12.780 0.708 -63.723 1.00 160.15 590 PHE B CA 1
ATOM 9646 C C . PHE B 1 590 ? -12.018 1.233 -64.923 1.00 160.15 590 PHE B C 1
ATOM 9647 O O . PHE B 1 590 ? -12.029 0.635 -65.991 1.00 160.15 590 PHE B O 1
ATOM 9655 N N . ARG B 1 591 ? -11.357 2.364 -64.745 1.00 163.80 591 ARG B N 1
ATOM 9656 C CA . ARG B 1 591 ? -10.643 2.976 -65.845 1.00 163.80 591 ARG B CA 1
ATOM 9657 C C . ARG B 1 591 ? -9.176 2.697 -65.697 1.00 163.80 591 ARG B C 1
ATOM 9658 O O . ARG B 1 591 ? -8.598 2.984 -64.659 1.00 163.80 591 ARG B O 1
ATOM 9666 N N . GLN B 1 592 ? -8.558 2.159 -66.734 1.00 160.73 592 GLN B N 1
ATOM 9667 C CA . GLN B 1 592 ? -7.158 1.803 -66.648 1.00 160.73 592 GLN B CA 1
ATOM 9668 C C . GLN B 1 592 ? -6.374 2.622 -67.622 1.00 160.73 592 GLN B C 1
ATOM 9669 O O . GLN B 1 592 ? -6.751 2.733 -68.780 1.00 160.73 592 GLN B O 1
ATOM 9675 N N . THR B 1 593 ? -5.289 3.222 -67.164 1.00 157.81 593 THR B N 1
ATOM 9676 C CA . THR B 1 593 ? -4.443 3.973 -68.065 1.00 157.81 593 THR B CA 1
ATOM 9677 C C . THR B 1 593 ? -3.015 3.498 -68.029 1.00 157.81 593 THR B C 1
ATOM 9678 O O . THR B 1 593 ? -2.447 3.339 -66.956 1.00 157.81 593 THR B O 1
ATOM 9682 N N . ILE B 1 594 ? -2.421 3.252 -69.184 1.00 165.33 594 ILE B N 1
ATOM 9683 C CA . ILE B 1 594 ? -1.013 2.907 -69.217 1.00 165.33 594 ILE B CA 1
ATOM 9684 C C . ILE B 1 594 ? -0.303 3.987 -69.996 1.00 165.33 594 ILE B C 1
ATOM 9685 O O . ILE B 1 594 ? -0.751 4.370 -71.075 1.00 165.33 594 ILE B O 1
ATOM 9690 N N . THR B 1 595 ? 0.804 4.493 -69.468 1.00 169.79 595 THR B N 1
ATOM 9691 C CA . THR B 1 595 ? 1.446 5.631 -70.115 1.00 169.79 595 THR B CA 1
ATOM 9692 C C . THR B 1 595 ? 2.941 5.600 -70.379 1.00 169.79 595 THR B C 1
ATOM 9693 O O . THR B 1 595 ? 3.683 4.915 -69.689 1.00 169.79 595 THR B O 1
ATOM 9697 N N . ILE B 1 596 ? 3.383 6.347 -71.384 1.00 177.40 596 ILE B N 1
ATOM 9698 C CA . ILE B 1 596 ? 4.799 6.465 -71.706 1.00 177.40 596 ILE B CA 1
ATOM 9699 C C . ILE B 1 596 ? 5.069 7.910 -71.320 1.00 177.40 596 ILE B C 1
ATOM 9700 O O . ILE B 1 596 ? 4.128 8.697 -71.281 1.00 177.40 596 ILE B O 1
ATOM 9705 N N . ASN B 1 597 ? 6.287 8.248 -70.916 1.00 184.48 597 ASN B N 1
ATOM 9706 C CA . ASN B 1 597 ? 6.485 9.622 -70.486 1.00 184.48 597 ASN B CA 1
ATOM 9707 C C . ASN B 1 597 ? 7.382 10.216 -71.497 1.00 184.48 597 ASN B C 1
ATOM 9708 O O . ASN B 1 597 ? 7.414 11.431 -71.682 1.00 184.48 597 ASN B O 1
ATOM 9713 N N . SER B 1 598 ? 8.105 9.348 -72.183 1.00 187.61 598 SER B N 1
ATOM 9714 C CA . SER B 1 598 ? 9.044 9.807 -73.203 1.00 187.61 598 SER B CA 1
ATOM 9715 C C . SER B 1 598 ? 8.316 10.338 -74.400 1.00 187.61 598 SER B C 1
ATOM 9716 O O . SER B 1 598 ? 7.159 10.027 -74.579 1.00 187.61 598 SER B O 1
ATOM 9719 N N . SER B 1 599 ? 8.948 11.208 -75.168 1.00 184.22 599 SER B N 1
ATOM 9720 C CA . SER B 1 599 ? 8.342 11.662 -76.401 1.00 184.22 599 SER B CA 1
ATOM 9721 C C . SER B 1 599 ? 9.069 10.970 -77.530 1.00 184.22 599 SER B C 1
ATOM 9722 O O . SER B 1 599 ? 8.603 10.994 -78.660 1.00 184.22 599 SER B O 1
ATOM 9725 N N . LEU B 1 600 ? 10.149 10.267 -77.232 1.00 173.14 600 LEU B N 1
ATOM 9726 C CA . LEU B 1 600 ? 10.888 9.568 -78.283 1.00 173.14 600 LEU B CA 1
ATOM 9727 C C . LEU B 1 600 ? 9.957 8.627 -78.969 1.00 173.14 600 LEU B C 1
ATOM 9728 O O . LEU B 1 600 ? 10.105 8.299 -80.136 1.00 173.14 600 LEU B O 1
ATOM 9733 N N . ARG B 1 601 ? 8.951 8.331 -78.248 1.00 176.26 601 ARG B N 1
ATOM 9734 C CA . ARG B 1 601 ? 7.711 7.680 -78.583 1.00 176.26 601 ARG B CA 1
ATOM 9735 C C . ARG B 1 601 ? 6.739 8.175 -77.502 1.00 176.26 601 ARG B C 1
ATOM 9736 O O . ARG B 1 601 ? 7.031 7.922 -76.365 1.00 176.26 601 ARG B O 1
ATOM 9744 N N . TYR B 1 602 ? 5.711 8.984 -77.729 1.00 177.02 602 TYR B N 1
ATOM 9745 C CA . TYR B 1 602 ? 4.842 9.391 -76.614 1.00 177.02 602 TYR B CA 1
ATOM 9746 C C . TYR B 1 602 ? 3.452 8.927 -76.831 1.00 177.02 602 TYR B C 1
ATOM 9747 O O . TYR B 1 602 ? 2.896 9.216 -77.880 1.00 177.02 602 TYR B O 1
ATOM 9756 N N . GLU B 1 603 ? 2.837 8.280 -75.840 1.00 171.54 603 GLU B N 1
ATOM 9757 C CA . GLU B 1 603 ? 1.502 7.710 -76.009 1.00 171.54 603 GLU B CA 1
ATOM 9758 C C . GLU B 1 603 ? 0.718 7.556 -74.727 1.00 171.54 603 GLU B C 1
ATOM 9759 O O . GLU B 1 603 ? 1.299 7.435 -73.652 1.00 171.54 603 GLU B O 1
ATOM 9765 N N . VAL B 1 604 ? -0.604 7.575 -74.829 1.00 169.43 604 VAL B N 1
ATOM 9766 C CA . VAL B 1 604 ? -1.437 7.313 -73.664 1.00 169.43 604 VAL B CA 1
ATOM 9767 C C . VAL B 1 604 ? -2.483 6.263 -74.042 1.00 169.43 604 VAL B C 1
ATOM 9768 O O . VAL B 1 604 ? -3.210 6.434 -75.011 1.00 169.43 604 VAL B O 1
ATOM 9772 N N . TYR B 1 605 ? -2.568 5.177 -73.289 1.00 168.26 605 TYR B N 1
ATOM 9773 C CA . TYR B 1 605 ? -3.523 4.153 -73.631 1.00 168.26 605 TYR B CA 1
ATOM 9774 C C . TYR B 1 605 ? -4.520 4.010 -72.526 1.00 168.26 605 TYR B C 1
ATOM 9775 O O . TYR B 1 605 ? -4.152 3.678 -71.412 1.00 168.26 605 TYR B O 1
ATOM 9784 N N . SER B 1 606 ? -5.789 4.225 -72.821 1.00 165.90 606 SER B N 1
ATOM 9785 C CA . SER B 1 606 ? -6.802 4.014 -71.809 1.00 165.90 606 SER B CA 1
ATOM 9786 C C . SER B 1 606 ? -7.911 3.135 -72.326 1.00 165.90 606 SER B C 1
ATOM 9787 O O . SER B 1 606 ? -8.511 3.425 -73.354 1.00 165.90 606 SER B O 1
ATOM 9790 N N . ARG B 1 607 ? -8.203 2.067 -71.607 1.00 168.21 607 ARG B N 1
ATOM 9791 C CA . ARG B 1 607 ? -9.253 1.174 -72.036 1.00 168.21 607 ARG B CA 1
ATOM 9792 C C . ARG B 1 607 ? -10.179 0.820 -70.903 1.00 168.21 607 ARG B C 1
ATOM 9793 O O . ARG B 1 607 ? -9.759 0.711 -69.754 1.00 168.21 607 ARG B O 1
ATOM 9801 N N . MET B 1 608 ? -11.452 0.662 -71.219 1.00 170.38 608 MET B N 1
ATOM 9802 C CA . MET B 1 608 ? -12.406 0.369 -70.179 1.00 170.38 608 MET B CA 1
ATOM 9803 C C . MET B 1 608 ? -12.285 -1.073 -69.836 1.00 170.38 608 MET B C 1
ATOM 9804 O O . MET B 1 608 ? -12.347 -1.930 -70.710 1.00 170.38 608 MET B O 1
ATOM 9809 N N . VAL B 1 609 ? -12.114 -1.358 -68.562 1.00 170.28 609 VAL B N 1
ATOM 9810 C CA . VAL B 1 609 ? -12.090 -2.730 -68.155 1.00 170.28 609 VAL B CA 1
ATOM 9811 C C . VAL B 1 609 ? -13.385 -2.890 -67.414 1.00 170.28 609 VAL B C 1
ATOM 9812 O O . VAL B 1 609 ? -13.610 -2.245 -66.395 1.00 170.28 609 VAL B O 1
ATOM 9816 N N . PHE B 1 610 ? -14.244 -3.753 -67.922 1.00 179.77 610 PHE B N 1
ATOM 9817 C CA . PHE B 1 610 ? -15.495 -3.990 -67.250 1.00 179.77 610 PHE B CA 1
ATOM 9818 C C . PHE B 1 610 ? -15.300 -5.197 -66.393 1.00 179.77 610 PHE B C 1
ATOM 9819 O O . PHE B 1 610 ? -14.178 -5.542 -66.028 1.00 179.77 610 PHE B O 1
ATOM 9827 N N . ALA B 1 611 ? -16.397 -5.850 -66.067 1.00 180.42 611 ALA B N 1
ATOM 9828 C CA . ALA B 1 611 ? -16.260 -7.095 -65.321 1.00 180.42 611 ALA B CA 1
ATOM 9829 C C . ALA B 1 611 ? -15.933 -8.259 -66.245 1.00 180.42 611 ALA B C 1
ATOM 9830 O O . ALA B 1 611 ? -15.150 -9.147 -65.885 1.00 180.42 611 ALA B O 1
ATOM 9832 N N . ASP B 1 612 ? -16.527 -8.283 -67.440 1.00 182.90 612 ASP B N 1
ATOM 9833 C CA . ASP B 1 612 ? -16.339 -9.427 -68.326 1.00 182.90 612 ASP B CA 1
ATOM 9834 C C . ASP B 1 612 ? -15.562 -9.059 -69.588 1.00 182.90 612 ASP B C 1
ATOM 9835 O O . ASP B 1 612 ? -14.743 -9.851 -70.068 1.00 182.90 612 ASP B O 1
ATOM 9840 N N . ARG B 1 613 ? -15.696 -7.825 -70.064 1.00 180.40 613 ARG B N 1
ATOM 9841 C CA . ARG B 1 613 ? -15.063 -7.458 -71.333 1.00 180.40 613 ARG B CA 1
ATOM 9842 C C . ARG B 1 613 ? -14.173 -6.233 -71.301 1.00 180.40 613 ARG B C 1
ATOM 9843 O O . ARG B 1 613 ? -14.184 -5.473 -70.334 1.00 180.40 613 ARG B O 1
ATOM 9851 N N . VAL B 1 614 ? -13.394 -6.042 -72.362 1.00 176.10 614 VAL B N 1
ATOM 9852 C CA . VAL B 1 614 ? -12.539 -4.865 -72.460 1.00 176.10 614 VAL B CA 1
ATOM 9853 C C . VAL B 1 614 ? -12.613 -4.228 -73.838 1.00 176.10 614 VAL B C 1
ATOM 9854 O O . VAL B 1 614 ? -12.795 -4.920 -74.836 1.00 176.10 614 VAL B O 1
ATOM 9858 N N . SER B 1 615 ? -12.490 -2.911 -73.903 1.00 173.35 615 SER B N 1
ATOM 9859 C CA . SER B 1 615 ? -12.467 -2.221 -75.191 1.00 173.35 615 SER B CA 1
ATOM 9860 C C . SER B 1 615 ? -11.041 -2.033 -75.705 1.00 173.35 615 SER B C 1
ATOM 9861 O O . SER B 1 615 ? -10.104 -2.579 -75.138 1.00 173.35 615 SER B O 1
ATOM 9864 N N . GLU B 1 616 ? -10.873 -1.294 -76.794 1.00 171.99 616 GLU B N 1
ATOM 9865 C CA . GLU B 1 616 ? -9.557 -1.094 -77.400 1.00 171.99 616 GLU B CA 1
ATOM 9866 C C . GLU B 1 616 ? -8.620 -0.167 -76.661 1.00 171.99 616 GLU B C 1
ATOM 9867 O O . GLU B 1 616 ? -9.061 0.660 -75.878 1.00 171.99 616 GLU B O 1
ATOM 9873 N N . TRP B 1 617 ? -7.318 -0.309 -76.893 1.00 167.11 617 TRP B N 1
ATOM 9874 C CA . TRP B 1 617 ? -6.355 0.609 -76.308 1.00 167.11 617 TRP B CA 1
ATOM 9875 C C . TRP B 1 617 ? -6.284 1.758 -77.275 1.00 167.11 617 TRP B C 1
ATOM 9876 O O . TRP B 1 617 ? -5.808 1.595 -78.391 1.00 167.11 617 TRP B O 1
ATOM 9887 N N . PHE B 1 618 ? -6.725 2.935 -76.860 1.00 167.48 618 PHE B N 1
ATOM 9888 C CA . PHE B 1 618 ? -6.787 4.052 -77.786 1.00 167.48 618 PHE B CA 1
ATOM 9889 C C . PHE B 1 618 ? -5.700 5.047 -77.502 1.00 167.48 618 PHE B C 1
ATOM 9890 O O . PHE B 1 618 ? -4.858 4.791 -76.652 1.00 167.48 618 PHE B O 1
ATOM 9898 N N . VAL B 1 619 ? -5.708 6.179 -78.201 1.00 161.87 619 VAL B N 1
ATOM 9899 C CA . VAL B 1 619 ? -4.755 7.242 -77.908 1.00 161.87 619 VAL B CA 1
ATOM 9900 C C . VAL B 1 619 ? -5.276 8.571 -78.434 1.00 161.87 619 VAL B C 1
ATOM 9901 O O . VAL B 1 619 ? -6.133 8.604 -79.316 1.00 161.87 619 VAL B O 1
ATOM 9905 N N . VAL C 1 2 ? 11.414 -39.748 2.953 1.00 78.25 2 VAL C N 1
ATOM 9906 C CA . VAL C 1 2 ? 10.864 -40.489 1.829 1.00 78.25 2 VAL C CA 1
ATOM 9907 C C . VAL C 1 2 ? 11.381 -39.934 0.520 1.00 78.25 2 VAL C C 1
ATOM 9908 O O . VAL C 1 2 ? 10.980 -38.855 0.093 1.00 78.25 2 VAL C O 1
ATOM 9912 N N . GLU C 1 3 ? 12.272 -40.680 -0.122 1.00 84.15 3 GLU C N 1
ATOM 9913 C CA . GLU C 1 3 ? 12.867 -40.252 -1.379 1.00 84.15 3 GLU C CA 1
ATOM 9914 C C . GLU C 1 3 ? 12.287 -41.093 -2.507 1.00 84.15 3 GLU C C 1
ATOM 9915 O O . GLU C 1 3 ? 12.638 -42.266 -2.662 1.00 84.15 3 GLU C O 1
ATOM 9921 N N . LEU C 1 4 ? 11.403 -40.492 -3.289 1.00 79.63 4 LEU C N 1
ATOM 9922 C CA . LEU C 1 4 ? 10.812 -41.135 -4.446 1.00 79.63 4 LEU C CA 1
ATOM 9923 C C . LEU C 1 4 ? 11.694 -40.883 -5.656 1.00 79.63 4 LEU C C 1
ATOM 9924 O O . LEU C 1 4 ? 12.570 -40.015 -5.635 1.00 79.63 4 LEU C O 1
ATOM 9929 N N . ASP C 1 5 ? 11.466 -41.659 -6.715 1.00 84.43 5 ASP C N 1
ATOM 9930 C CA . ASP C 1 5 ? 12.332 -41.565 -7.884 1.00 84.43 5 ASP C CA 1
ATOM 9931 C C . ASP C 1 5 ? 11.978 -40.356 -8.742 1.00 84.43 5 ASP C C 1
ATOM 9932 O O . ASP C 1 5 ? 12.812 -39.469 -8.954 1.00 84.43 5 ASP C O 1
ATOM 9937 N N . LYS C 1 6 ? 10.748 -40.313 -9.251 1.00 83.06 6 LYS C N 1
ATOM 9938 C CA . LYS C 1 6 ? 10.316 -39.314 -10.224 1.00 83.06 6 LYS C CA 1
ATOM 9939 C C . LYS C 1 6 ? 11.168 -39.388 -11.484 1.00 83.06 6 LYS C C 1
ATOM 9940 O O . LYS C 1 6 ? 12.085 -40.210 -11.573 1.00 83.06 6 LYS C O 1
ATOM 9946 N N . TYR C 1 7 ? 10.861 -38.543 -12.468 1.00 86.83 7 TYR C N 1
ATOM 9947 C CA . TYR C 1 7 ? 11.675 -38.413 -13.678 1.00 86.83 7 TYR C CA 1
ATOM 9948 C C . TYR C 1 7 ? 11.801 -39.743 -14.416 1.00 86.83 7 TYR C C 1
ATOM 9949 O O . TYR C 1 7 ? 12.791 -40.006 -15.100 1.00 86.83 7 TYR C O 1
ATOM 9958 N N . LEU C 1 8 ? 10.791 -40.590 -14.277 1.00 77.44 8 LEU C N 1
ATOM 9959 C CA . LEU C 1 8 ? 10.854 -41.918 -14.855 1.00 77.44 8 LEU C CA 1
ATOM 9960 C C . LEU C 1 8 ? 10.833 -41.846 -16.378 1.00 77.44 8 LEU C C 1
ATOM 9961 O O . LEU C 1 8 ? 10.089 -41.058 -16.963 1.00 77.44 8 LEU C O 1
ATOM 9966 N N . PRO C 1 9 ? 11.645 -42.663 -17.043 1.00 76.56 9 PRO C N 1
ATOM 9967 C CA . PRO C 1 9 ? 11.650 -42.667 -18.511 1.00 76.56 9 PRO C CA 1
ATOM 9968 C C . PRO C 1 9 ? 10.408 -43.321 -19.091 1.00 76.56 9 PRO C C 1
ATOM 9969 O O . PRO C 1 9 ? 10.064 -44.445 -18.719 1.00 76.56 9 PRO C O 1
ATOM 9973 N N . VAL C 1 10 ? 9.731 -42.627 -20.005 1.00 73.37 10 VAL C N 1
ATOM 9974 C CA . VAL C 1 10 ? 8.506 -43.166 -20.586 1.00 73.37 10 VAL C CA 1
ATOM 9975 C C . VAL C 1 10 ? 8.822 -44.084 -21.759 1.00 73.37 10 VAL C C 1
ATOM 9976 O O . VAL C 1 10 ? 7.951 -44.821 -22.236 1.00 73.37 10 VAL C O 1
ATOM 9980 N N . ASN C 1 11 ? 10.060 -44.044 -22.257 1.00 82.85 11 ASN C N 1
ATOM 9981 C CA . ASN C 1 11 ? 10.416 -44.863 -23.411 1.00 82.85 11 ASN C CA 1
ATOM 9982 C C . ASN C 1 11 ? 10.741 -46.296 -23.009 1.00 82.85 11 ASN C C 1
ATOM 9983 O O . ASN C 1 11 ? 10.128 -47.241 -23.517 1.00 82.85 11 ASN C O 1
ATOM 9988 N N . ARG C 1 12 ? 11.701 -46.475 -22.110 1.00 85.22 12 ARG C N 1
ATOM 9989 C CA . ARG C 1 12 ? 12.139 -47.810 -21.728 1.00 85.22 12 ARG C CA 1
ATOM 9990 C C . ARG C 1 12 ? 11.008 -48.538 -21.022 1.00 85.22 12 ARG C C 1
ATOM 9991 O O . ARG C 1 12 ? 10.393 -48.000 -20.098 1.00 85.22 12 ARG C O 1
ATOM 9999 N N . GLU C 1 13 ? 10.731 -49.762 -21.462 1.00 81.92 13 GLU C N 1
ATOM 10000 C CA . GLU C 1 13 ? 9.628 -50.511 -20.880 1.00 81.92 13 GLU C CA 1
ATOM 10001 C C . GLU C 1 13 ? 9.993 -51.056 -19.505 1.00 81.92 13 GLU C C 1
ATOM 10002 O O . GLU C 1 13 ? 9.134 -51.164 -18.624 1.00 81.92 13 GLU C O 1
ATOM 10008 N N . GLU C 1 14 ? 11.260 -51.413 -19.306 1.00 82.02 14 GLU C N 1
ATOM 10009 C CA . GLU C 1 14 ? 11.676 -52.009 -18.042 1.00 82.02 14 GLU C CA 1
ATOM 10010 C C . GLU C 1 14 ? 11.732 -50.981 -16.919 1.00 82.02 14 GLU C C 1
ATOM 10011 O O . GLU C 1 14 ? 11.223 -51.220 -15.814 1.00 82.02 14 GLU C O 1
ATOM 10017 N N . ALA C 1 15 ? 12.361 -49.833 -17.179 1.00 78.48 15 ALA C N 1
ATOM 10018 C CA . ALA C 1 15 ? 12.661 -48.888 -16.110 1.00 78.48 15 ALA C CA 1
ATOM 10019 C C . ALA C 1 15 ? 11.390 -48.376 -15.450 1.00 78.48 15 ALA C C 1
ATOM 10020 O O . ALA C 1 15 ? 11.285 -48.350 -14.219 1.00 78.48 15 ALA C O 1
ATOM 10022 N N . PHE C 1 16 ? 10.410 -47.975 -16.254 1.00 71.45 16 PHE C N 1
ATOM 10023 C CA . PHE C 1 16 ? 9.152 -47.481 -15.709 1.00 71.45 16 PHE C CA 1
ATOM 10024 C C . PHE C 1 16 ? 8.451 -48.555 -14.885 1.00 71.45 16 PHE C C 1
ATOM 10025 O O . PHE C 1 16 ? 7.983 -48.303 -13.762 1.00 71.45 16 PHE C O 1
ATOM 10033 N N . ARG C 1 17 ? 8.379 -49.768 -15.433 1.00 72.76 17 ARG C N 1
ATOM 10034 C CA . ARG C 1 17 ? 7.625 -50.830 -14.786 1.00 72.76 17 ARG C CA 1
ATOM 10035 C C . ARG C 1 17 ? 8.228 -51.194 -13.440 1.00 72.76 17 ARG C C 1
ATOM 10036 O O . ARG C 1 17 ? 7.499 -51.493 -12.490 1.00 72.76 17 ARG C O 1
ATOM 10044 N N . ASN C 1 18 ? 9.555 -51.187 -13.335 1.00 67.97 18 ASN C N 1
ATOM 10045 C CA . ASN C 1 18 ? 10.159 -51.467 -12.038 1.00 67.97 18 ASN C CA 1
ATOM 10046 C C . ASN C 1 18 ? 10.049 -50.268 -11.100 1.00 67.97 18 ASN C C 1
ATOM 10047 O O . ASN C 1 18 ? 9.858 -50.432 -9.884 1.00 67.97 18 ASN C O 1
ATOM 10052 N N . GLY C 1 19 ? 10.165 -49.056 -11.646 1.00 64.80 19 GLY C N 1
ATOM 10053 C CA . GLY C 1 19 ? 10.139 -47.877 -10.803 1.00 64.80 19 GLY C CA 1
ATOM 10054 C C . GLY C 1 19 ? 8.823 -47.710 -10.080 1.00 64.80 19 GLY C C 1
ATOM 10055 O O . GLY C 1 19 ? 8.787 -47.239 -8.939 1.00 64.80 19 GLY C O 1
ATOM 10056 N N . VAL C 1 20 ? 7.721 -48.084 -10.730 1.00 61.98 20 VAL C N 1
ATOM 10057 C CA . VAL C 1 20 ? 6.427 -47.963 -10.061 1.00 61.98 20 VAL C CA 1
ATOM 10058 C C . VAL C 1 20 ? 6.403 -48.793 -8.780 1.00 61.98 20 VAL C C 1
ATOM 10059 O O . VAL C 1 20 ? 6.033 -48.299 -7.701 1.00 61.98 20 VAL C O 1
ATOM 10063 N N . ASN C 1 21 ? 6.814 -50.059 -8.873 1.00 59.95 21 ASN C N 1
ATOM 10064 C CA . ASN C 1 21 ? 6.822 -50.918 -7.695 1.00 59.95 21 ASN C CA 1
ATOM 10065 C C . ASN C 1 21 ? 7.768 -50.383 -6.632 1.00 59.95 21 ASN C C 1
ATOM 10066 O O . ASN C 1 21 ? 7.444 -50.391 -5.437 1.00 59.95 21 ASN C O 1
ATOM 10071 N N . LYS C 1 22 ? 8.948 -49.913 -7.047 1.00 62.27 22 LYS C N 1
ATOM 10072 C CA . LYS C 1 22 ? 9.906 -49.400 -6.070 1.00 62.27 22 LYS C CA 1
ATOM 10073 C C . LYS C 1 22 ? 9.331 -48.211 -5.306 1.00 62.27 22 LYS C C 1
ATOM 10074 O O . LYS C 1 22 ? 9.446 -48.132 -4.072 1.00 62.27 22 LYS C O 1
ATOM 10080 N N . ASN C 1 23 ? 8.693 -47.285 -6.020 1.00 61.78 23 ASN C N 1
ATOM 10081 C CA . ASN C 1 23 ? 8.141 -46.106 -5.368 1.00 61.78 23 ASN C CA 1
ATOM 10082 C C . ASN C 1 23 ? 7.020 -46.478 -4.407 1.00 61.78 23 ASN C C 1
ATOM 10083 O O . ASN C 1 23 ? 6.939 -45.931 -3.298 1.00 61.78 23 ASN C O 1
ATOM 10088 N N . PHE C 1 24 ? 6.145 -47.406 -4.803 1.00 54.00 24 PHE C N 1
ATOM 10089 C CA . PHE C 1 24 ? 5.086 -47.801 -3.878 1.00 54.00 24 PHE C CA 1
ATOM 10090 C C . PHE C 1 24 ? 5.650 -48.465 -2.628 1.00 54.00 24 PHE C C 1
ATOM 10091 O O . PHE C 1 24 ? 5.157 -48.227 -1.517 1.00 54.00 24 PHE C O 1
ATOM 10099 N N . ALA C 1 25 ? 6.687 -49.290 -2.778 1.00 57.58 25 ALA C N 1
ATOM 10100 C CA . ALA C 1 25 ? 7.286 -49.899 -1.594 1.00 57.58 25 ALA C CA 1
ATOM 10101 C C . ALA C 1 25 ? 7.843 -48.840 -0.652 1.00 57.58 25 ALA C C 1
ATOM 10102 O O . ALA C 1 25 ? 7.653 -48.919 0.571 1.00 57.58 25 ALA C O 1
ATOM 10104 N N . LYS C 1 26 ? 8.525 -47.831 -1.203 1.00 62.19 26 LYS C N 1
ATOM 10105 C CA . LYS C 1 26 ? 9.086 -46.787 -0.347 1.00 62.19 26 LYS C CA 1
ATOM 10106 C C . LYS C 1 26 ? 7.995 -45.991 0.363 1.00 62.19 26 LYS C C 1
ATOM 10107 O O . LYS C 1 26 ? 8.136 -45.644 1.544 1.00 62.19 26 LYS C O 1
ATOM 10113 N N . ILE C 1 27 ? 6.896 -45.695 -0.333 1.00 58.29 27 ILE C N 1
ATOM 10114 C CA . ILE C 1 27 ? 5.798 -44.980 0.315 1.00 58.29 27 ILE C CA 1
ATOM 10115 C C . ILE C 1 27 ? 5.216 -45.805 1.456 1.00 58.29 27 ILE C C 1
ATOM 10116 O O . ILE C 1 27 ? 4.922 -45.281 2.544 1.00 58.29 27 ILE C O 1
ATOM 10121 N N . GLU C 1 28 ? 5.021 -47.103 1.225 1.00 62.86 28 GLU C N 1
ATOM 10122 C CA . GLU C 1 28 ? 4.439 -47.939 2.267 1.00 62.86 28 GLU C CA 1
ATOM 10123 C C . GLU C 1 28 ? 5.343 -48.006 3.488 1.00 62.86 28 GLU C C 1
ATOM 10124 O O . GLU C 1 28 ? 4.860 -48.027 4.624 1.00 62.86 28 GLU C O 1
ATOM 10130 N N . GLN C 1 29 ? 6.657 -48.057 3.277 1.00 62.07 29 GLN C N 1
ATOM 10131 C CA . GLN C 1 29 ? 7.579 -47.985 4.409 1.00 62.07 29 GLN C CA 1
ATOM 10132 C C . GLN C 1 29 ? 7.450 -46.654 5.149 1.00 62.07 29 GLN C C 1
ATOM 10133 O O . GLN C 1 29 ? 7.419 -46.617 6.393 1.00 62.07 29 GLN C O 1
ATOM 10139 N N . GLY C 1 30 ? 7.359 -45.555 4.397 1.00 64.33 30 GLY C N 1
ATOM 10140 C CA . GLY C 1 30 ? 7.307 -44.244 5.024 1.00 64.33 30 GLY C CA 1
ATOM 10141 C C . GLY C 1 30 ? 6.094 -44.060 5.916 1.00 64.33 30 GLY C C 1
ATOM 10142 O O . GLY C 1 30 ? 6.186 -43.458 6.990 1.00 64.33 30 GLY C O 1
ATOM 10143 N N . PHE C 1 31 ? 4.937 -44.559 5.476 1.00 62.65 31 PHE C N 1
ATOM 10144 C CA . PHE C 1 31 ? 3.729 -44.396 6.284 1.00 62.65 31 PHE C CA 1
ATOM 10145 C C . PHE C 1 31 ? 3.877 -45.047 7.653 1.00 62.65 31 PHE C C 1
ATOM 10146 O O . PHE C 1 31 ? 3.535 -44.443 8.681 1.00 62.65 31 PHE C O 1
ATOM 10154 N N . SER C 1 32 ? 4.373 -46.283 7.685 1.00 61.40 32 SER C N 1
ATOM 10155 C CA . SER C 1 32 ? 4.553 -46.963 8.959 1.00 61.40 32 SER C CA 1
ATOM 10156 C C . SER C 1 32 ? 5.556 -46.230 9.832 1.00 61.40 32 SER C C 1
ATOM 10157 O O . SER C 1 32 ? 5.364 -46.120 11.051 1.00 61.40 32 SER C O 1
ATOM 10160 N N . GLN C 1 33 ? 6.633 -45.715 9.233 1.00 62.23 33 GLN C N 1
ATOM 10161 C CA . GLN C 1 33 ? 7.591 -44.960 10.038 1.00 62.23 33 GLN C CA 1
ATOM 10162 C C . GLN C 1 33 ? 6.933 -43.751 10.695 1.00 62.23 33 GLN C C 1
ATOM 10163 O O . GLN C 1 33 ? 7.119 -43.504 11.897 1.00 62.23 33 GLN C O 1
ATOM 10169 N N . ARG C 1 34 ? 6.148 -42.991 9.929 1.00 61.18 34 ARG C N 1
ATOM 10170 C CA . ARG C 1 34 ? 5.517 -41.798 10.488 1.00 61.18 34 ARG C CA 1
ATOM 10171 C C . ARG C 1 34 ? 4.530 -42.154 11.591 1.00 61.18 34 ARG C C 1
ATOM 10172 O O . ARG C 1 34 ? 4.469 -41.477 12.627 1.00 61.18 34 ARG C O 1
ATOM 10180 N N . ASP C 1 35 ? 3.742 -43.208 11.388 1.00 65.28 35 ASP C N 1
ATOM 10181 C CA . ASP C 1 35 ? 2.787 -43.601 12.419 1.00 65.28 35 ASP C CA 1
ATOM 10182 C C . ASP C 1 35 ? 3.494 -44.002 13.706 1.00 65.28 35 ASP C C 1
ATOM 10183 O O . ASP C 1 35 ? 3.061 -43.636 14.808 1.00 65.28 35 ASP C O 1
ATOM 10188 N N . ALA C 1 36 ? 4.583 -44.766 13.590 1.00 63.19 36 ALA C N 1
ATOM 10189 C CA . ALA C 1 36 ? 5.316 -45.168 14.784 1.00 63.19 36 ALA C CA 1
ATOM 10190 C C . ALA C 1 36 ? 5.891 -43.962 15.511 1.00 63.19 36 ALA C C 1
ATOM 10191 O O . ALA C 1 36 ? 5.877 -43.911 16.746 1.00 63.19 36 ALA C O 1
ATOM 10193 N N . VAL C 1 37 ? 6.409 -42.980 14.766 1.00 61.72 37 VAL C N 1
ATOM 10194 C CA . VAL C 1 37 ? 6.940 -41.782 15.416 1.00 61.72 37 VAL C CA 1
ATOM 10195 C C . VAL C 1 37 ? 5.835 -41.042 16.160 1.00 61.72 37 VAL C C 1
ATOM 10196 O O . VAL C 1 37 ? 6.030 -40.587 17.295 1.00 61.72 37 VAL C O 1
ATOM 10200 N N . MET C 1 38 ? 4.663 -40.906 15.537 1.00 64.11 38 MET C N 1
ATOM 10201 C CA . MET C 1 38 ? 3.522 -40.315 16.233 1.00 64.11 38 MET C CA 1
ATOM 10202 C C . MET C 1 38 ? 3.244 -41.017 17.551 1.00 64.11 38 MET C C 1
ATOM 10203 O O . MET C 1 38 ? 3.177 -40.374 18.612 1.00 64.11 38 MET C O 1
ATOM 10208 N N . ASN C 1 39 ? 3.094 -42.340 17.509 1.00 62.14 39 ASN C N 1
ATOM 10209 C CA . ASN C 1 39 ? 2.699 -43.053 18.717 1.00 62.14 39 ASN C CA 1
ATOM 10210 C C . ASN C 1 39 ? 3.773 -42.967 19.788 1.00 62.14 39 ASN C C 1
ATOM 10211 O O . ASN C 1 39 ? 3.463 -42.905 20.979 1.00 62.14 39 ASN C O 1
ATOM 10216 N N . SER C 1 40 ? 5.045 -42.971 19.388 1.00 60.69 40 SER C N 1
ATOM 10217 C CA . SER C 1 40 ? 6.111 -42.815 20.370 1.00 60.69 40 SER C CA 1
ATOM 10218 C C . SER C 1 40 ? 6.075 -41.433 21.003 1.00 60.69 40 SER C C 1
ATOM 10219 O O . SER C 1 40 ? 6.325 -41.287 22.204 1.00 60.69 40 SER C O 1
ATOM 10222 N N . HIS C 1 41 ? 5.782 -40.402 20.209 1.00 62.55 41 HIS C N 1
ATOM 10223 C CA . HIS C 1 41 ? 5.714 -39.051 20.760 1.00 62.55 41 HIS C CA 1
ATOM 10224 C C . HIS C 1 41 ? 4.589 -38.922 21.772 1.00 62.55 41 HIS C C 1
ATOM 10225 O O . HIS C 1 41 ? 4.744 -38.254 22.800 1.00 62.55 41 HIS C O 1
ATOM 10232 N N . GLN C 1 42 ? 3.440 -39.536 21.497 1.00 64.23 42 GLN C N 1
ATOM 10233 C CA . GLN C 1 42 ? 2.285 -39.285 22.351 1.00 64.23 42 GLN C CA 1
ATOM 10234 C C . GLN C 1 42 ? 2.428 -39.926 23.727 1.00 64.23 42 GLN C C 1
ATOM 10235 O O . GLN C 1 42 ? 1.764 -39.501 24.677 1.00 64.23 42 GLN C O 1
ATOM 10241 N N . THR C 1 43 ? 3.264 -40.955 23.866 1.00 68.09 43 THR C N 1
ATOM 10242 C CA . THR C 1 43 ? 3.243 -41.749 25.091 1.00 68.09 43 THR C CA 1
ATOM 10243 C C . THR C 1 43 ? 4.520 -41.666 25.921 1.00 68.09 43 THR C C 1
ATOM 10244 O O . THR C 1 43 ? 4.442 -41.323 27.103 1.00 68.09 43 THR C O 1
ATOM 10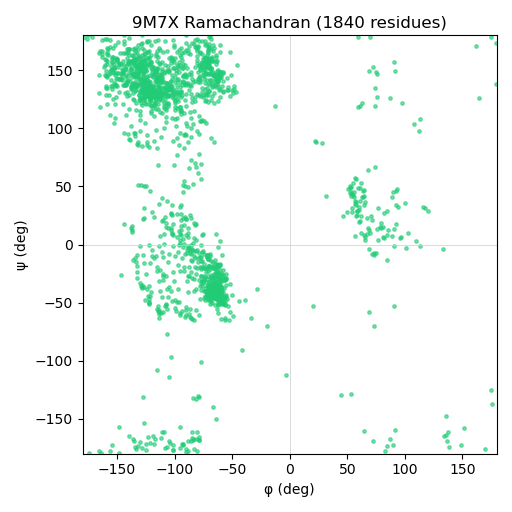248 N N . THR C 1 44 ? 5.698 -41.965 25.367 1.00 66.24 44 THR C N 1
ATOM 10249 C CA . THR C 1 44 ? 6.863 -42.237 26.202 1.00 66.24 44 THR C CA 1
ATOM 10250 C C . THR C 1 44 ? 8.158 -41.593 25.727 1.00 66.24 44 THR C C 1
ATOM 10251 O O . THR C 1 44 ? 9.221 -41.939 26.250 1.00 66.24 44 THR C O 1
ATOM 10255 N N . GLN C 1 45 ? 8.117 -40.685 24.760 1.00 67.77 45 GLN C N 1
ATOM 10256 C CA . GLN C 1 45 ? 9.336 -39.993 24.369 1.00 67.77 45 GLN C CA 1
ATOM 10257 C C . GLN C 1 45 ? 9.860 -39.179 25.544 1.00 67.77 45 GLN C C 1
ATOM 10258 O O . GLN C 1 45 ? 9.090 -38.580 26.296 1.00 67.77 45 GLN C O 1
ATOM 10264 N N . LYS C 1 46 ? 11.182 -39.167 25.710 1.00 68.18 46 LYS C N 1
ATOM 10265 C CA . LYS C 1 46 ? 11.751 -38.691 26.966 1.00 68.18 46 LYS C CA 1
ATOM 10266 C C . LYS C 1 46 ? 11.755 -37.168 27.066 1.00 68.18 46 LYS C C 1
ATOM 10267 O O . LYS C 1 46 ? 11.568 -36.616 28.156 1.00 68.18 46 LYS C O 1
ATOM 10273 N N . ASN C 1 47 ? 11.970 -36.468 25.958 1.00 69.42 47 ASN C N 1
ATOM 10274 C CA . ASN C 1 47 ? 12.243 -35.031 25.977 1.00 69.42 47 ASN C CA 1
ATOM 10275 C C . ASN C 1 47 ? 11.261 -34.315 25.048 1.00 69.42 47 ASN C C 1
ATOM 10276 O O . ASN C 1 47 ? 11.655 -33.513 24.200 1.00 69.42 47 ASN C O 1
ATOM 10281 N N . ALA C 1 48 ? 9.973 -34.613 25.215 1.00 69.01 48 ALA C N 1
ATOM 10282 C CA . ALA C 1 48 ? 8.977 -34.181 24.241 1.00 69.01 48 ALA C CA 1
ATOM 10283 C C . ALA C 1 48 ? 8.912 -32.664 24.116 1.00 69.01 48 ALA C C 1
ATOM 10284 O O . ALA C 1 48 ? 8.881 -32.135 23.000 1.00 69.01 48 ALA C O 1
ATOM 10286 N N . HIS C 1 49 ? 8.894 -31.943 25.231 1.00 70.95 49 HIS C N 1
ATOM 10287 C CA . HIS C 1 49 ? 8.685 -30.500 25.171 1.00 70.95 49 HIS C CA 1
ATOM 10288 C C . HIS C 1 49 ? 9.474 -29.820 26.275 1.00 70.95 49 HIS C C 1
ATOM 10289 O O . HIS C 1 49 ? 9.572 -30.351 27.384 1.00 70.95 49 HIS C O 1
ATOM 10296 N N . ASP C 1 50 ? 10.031 -28.651 25.974 1.00 76.72 50 ASP C N 1
ATOM 10297 C CA . ASP C 1 50 ? 10.577 -27.792 27.014 1.00 76.72 50 ASP C CA 1
ATOM 10298 C C . ASP C 1 50 ? 9.462 -26.905 27.547 1.00 76.72 50 ASP C C 1
ATOM 10299 O O . ASP C 1 50 ? 8.371 -26.873 26.974 1.00 76.72 50 ASP C O 1
ATOM 10304 N N . THR C 1 51 ? 9.714 -26.178 28.632 1.00 70.27 51 THR C N 1
ATOM 10305 C CA . THR C 1 51 ? 8.655 -25.418 29.277 1.00 70.27 51 THR C CA 1
ATOM 10306 C C . THR C 1 51 ? 8.245 -24.168 28.519 1.00 70.27 51 THR C C 1
ATOM 10307 O O . THR C 1 51 ? 7.079 -23.773 28.603 1.00 70.27 51 THR C O 1
ATOM 10311 N N . GLU C 1 52 ? 9.157 -23.546 27.772 1.00 78.37 52 GLU C N 1
ATOM 10312 C CA . GLU C 1 52 ? 8.865 -22.271 27.127 1.00 78.37 52 GLU C CA 1
ATOM 10313 C C . GLU C 1 52 ? 7.734 -22.358 26.116 1.00 78.37 52 GLU C C 1
ATOM 10314 O O . GLU C 1 52 ? 7.168 -21.322 25.758 1.00 78.37 52 GLU C O 1
ATOM 10320 N N . GLN C 1 53 ? 7.395 -23.555 25.646 1.00 70.76 53 GLN C N 1
ATOM 10321 C CA . GLN C 1 53 ? 6.366 -23.727 24.636 1.00 70.76 53 GLN C CA 1
ATOM 10322 C C . GLN C 1 53 ? 4.971 -23.840 25.220 1.00 70.76 53 GLN C C 1
ATOM 10323 O O . GLN C 1 53 ? 4.000 -23.847 24.459 1.00 70.76 53 GLN C O 1
ATOM 10329 N N . ILE C 1 54 ? 4.845 -23.929 26.530 1.00 62.88 54 ILE C N 1
ATOM 10330 C CA . ILE C 1 54 ? 3.575 -24.237 27.169 1.00 62.88 54 ILE C CA 1
ATOM 10331 C C . ILE C 1 54 ? 2.990 -22.968 27.766 1.00 62.88 54 ILE C C 1
ATOM 10332 O O . ILE C 1 54 ? 3.686 -22.200 28.438 1.00 62.88 54 ILE C O 1
ATOM 10337 N N . LEU C 1 55 ? 1.704 -22.750 27.519 1.00 63.71 55 LEU C N 1
ATOM 10338 C CA . LEU C 1 55 ? 1.042 -21.489 27.811 1.00 63.71 55 LEU C CA 1
ATOM 10339 C C . LEU C 1 55 ? 0.015 -21.730 28.908 1.00 63.71 55 LEU C C 1
ATOM 10340 O O . LEU C 1 55 ? -0.828 -22.622 28.782 1.00 63.71 55 LEU C O 1
ATOM 10345 N N . HIS C 1 56 ? 0.080 -20.944 29.979 1.00 66.41 56 HIS C N 1
ATOM 10346 C CA . HIS C 1 56 ? -0.751 -21.149 31.158 1.00 66.41 56 HIS C CA 1
ATOM 10347 C C . HIS C 1 56 ? -1.777 -20.031 31.278 1.00 66.41 56 HIS C C 1
ATOM 10348 O O . HIS C 1 56 ? -1.419 -18.850 31.242 1.00 66.41 56 HIS C O 1
ATOM 10355 N N . TYR C 1 57 ? -3.046 -20.406 31.440 1.00 69.13 57 TYR C N 1
ATOM 10356 C CA . TYR C 1 57 ? -4.156 -19.457 31.448 1.00 69.13 57 TYR C CA 1
ATOM 10357 C C . TYR C 1 57 ? -4.520 -19.102 32.884 1.00 69.13 57 TYR C C 1
ATOM 10358 O O . TYR C 1 57 ? -4.842 -19.983 33.686 1.00 69.13 57 TYR C O 1
ATOM 10367 N N . LEU C 1 58 ? -4.485 -17.811 33.202 1.00 70.83 58 LEU C N 1
ATOM 10368 C CA . LEU C 1 58 ? -4.959 -17.319 34.489 1.00 70.83 58 LEU C CA 1
ATOM 10369 C C . LEU C 1 58 ? -6.425 -16.931 34.353 1.00 70.83 58 LEU C C 1
ATOM 10370 O O . LEU C 1 58 ? -6.756 -15.993 33.622 1.00 70.83 58 LEU C O 1
ATOM 10375 N N . SER C 1 59 ? -7.301 -17.671 35.038 1.00 84.57 59 SER C N 1
ATOM 10376 C CA . SER C 1 59 ? -8.752 -17.499 34.981 1.00 84.57 59 SER C CA 1
ATOM 10377 C C . SER C 1 59 ? -9.292 -17.904 33.615 1.00 84.57 59 SER C C 1
ATOM 10378 O O . SER C 1 59 ? -8.608 -17.755 32.597 1.00 84.57 59 SER C O 1
ATOM 10381 N N . ASP C 1 60 ? -10.524 -18.403 33.573 1.00 99.65 60 ASP C N 1
ATOM 10382 C CA . ASP C 1 60 ? -11.037 -18.974 32.336 1.00 99.65 60 ASP C CA 1
ATOM 10383 C C . ASP C 1 60 ? -11.638 -17.908 31.434 1.00 99.65 60 ASP C C 1
ATOM 10384 O O . ASP C 1 60 ? -11.117 -17.650 30.344 1.00 99.65 60 ASP C O 1
ATOM 10389 N N . LYS C 1 61 ? -12.706 -17.260 31.903 1.00 113.13 61 LYS C N 1
ATOM 10390 C CA . LYS C 1 61 ? -13.478 -16.275 31.134 1.00 113.13 61 LYS C CA 1
ATOM 10391 C C . LYS C 1 61 ? -13.697 -16.844 29.733 1.00 113.13 61 LYS C C 1
ATOM 10392 O O . LYS C 1 61 ? -14.139 -17.994 29.608 1.00 113.13 61 LYS C O 1
ATOM 10398 N N . GLU C 1 62 ? -13.400 -16.099 28.674 1.00 115.45 62 GLU C N 1
ATOM 10399 C CA . GLU C 1 62 ? -13.420 -16.625 27.320 1.00 115.45 62 GLU C CA 1
ATOM 10400 C C . GLU C 1 62 ? -12.157 -16.131 26.632 1.00 115.45 62 GLU C C 1
ATOM 10401 O O . GLU C 1 62 ? -11.563 -15.127 27.032 1.00 115.45 62 GLU C O 1
ATOM 10407 N N . LYS C 1 63 ? -11.738 -16.851 25.594 1.00 106.32 63 LYS C N 1
ATOM 10408 C CA . LYS C 1 63 ? -10.478 -16.554 24.916 1.00 106.32 63 LYS C CA 1
ATOM 10409 C C . LYS C 1 63 ? -10.661 -15.343 24.000 1.00 106.32 63 LYS C C 1
ATOM 10410 O O . LYS C 1 63 ? -10.644 -15.434 22.770 1.00 106.32 63 LYS C O 1
ATOM 10416 N N . ASP C 1 64 ? -10.835 -14.181 24.634 1.00 109.28 64 ASP C N 1
ATOM 10417 C CA . ASP C 1 64 ? -10.912 -12.926 23.899 1.00 109.28 64 ASP C CA 1
ATOM 10418 C C . ASP C 1 64 ? -9.607 -12.685 23.154 1.00 109.28 64 ASP C C 1
ATOM 10419 O O . ASP C 1 64 ? -8.531 -13.053 23.630 1.00 109.28 64 ASP C O 1
ATOM 10424 N N . VAL C 1 65 ? -9.707 -12.073 21.981 1.00 97.03 65 VAL C N 1
ATOM 10425 C CA . VAL C 1 65 ? -8.557 -11.914 21.103 1.00 97.03 65 VAL C CA 1
ATOM 10426 C C . VAL C 1 65 ? -7.533 -10.973 21.724 1.00 97.03 65 VAL C C 1
ATOM 10427 O O . VAL C 1 65 ? -6.325 -11.219 21.648 1.00 97.03 65 VAL C O 1
ATOM 10431 N N . TYR C 1 66 ? -8.000 -9.893 22.347 1.00 89.43 66 TYR C N 1
ATOM 10432 C CA . TYR C 1 66 ? -7.122 -8.795 22.725 1.00 89.43 66 TYR C CA 1
ATOM 10433 C C . TYR C 1 66 ? -6.873 -8.670 24.222 1.00 89.43 66 TYR C C 1
ATOM 10434 O O . TYR C 1 66 ? -6.145 -7.766 24.632 1.00 89.43 66 TYR C O 1
ATOM 10443 N N . TYR C 1 67 ? -7.442 -9.538 25.051 1.00 92.22 67 TYR C N 1
ATOM 10444 C CA . TYR C 1 67 ? -7.302 -9.428 26.504 1.00 92.22 67 TYR C CA 1
ATOM 10445 C C . TYR C 1 67 ? -6.923 -10.790 27.086 1.00 92.22 67 TYR C C 1
ATOM 10446 O O . TYR C 1 67 ? -7.549 -11.286 28.024 1.00 92.22 67 TYR C O 1
ATOM 10455 N N . HIS C 1 68 ? -5.891 -11.395 26.508 1.00 89.66 68 HIS C N 1
ATOM 10456 C CA . HIS C 1 68 ? -5.370 -12.659 27.004 1.00 89.66 68 HIS C CA 1
ATOM 10457 C C . HIS C 1 68 ? -4.938 -12.541 28.460 1.00 89.66 68 HIS C C 1
ATOM 10458 O O . HIS C 1 68 ? -4.483 -11.491 28.917 1.00 89.66 68 HIS C O 1
ATOM 10465 N N . SER C 1 69 ? -5.097 -13.638 29.190 1.00 73.14 69 SER C N 1
ATOM 10466 C CA . SER C 1 69 ? -4.599 -13.770 30.553 1.00 73.14 69 SER C CA 1
ATOM 10467 C C . SER C 1 69 ? -3.643 -14.951 30.658 1.00 73.14 69 SER C C 1
ATOM 10468 O O . SER C 1 69 ? -3.729 -15.762 31.580 1.00 73.14 69 SER C O 1
ATOM 10471 N N . ALA C 1 70 ? -2.722 -15.053 29.709 1.00 64.31 70 ALA C N 1
ATOM 10472 C CA . ALA C 1 70 ? -1.911 -16.243 29.517 1.00 64.31 70 ALA C CA 1
ATOM 10473 C C . ALA C 1 70 ? -0.457 -15.957 29.858 1.00 64.31 70 ALA C C 1
ATOM 10474 O O . ALA C 1 70 ? 0.063 -14.888 29.529 1.00 64.31 70 ALA C O 1
ATOM 10476 N N . LEU C 1 71 ? 0.193 -16.915 30.509 1.00 63.19 71 LEU C N 1
ATOM 10477 C CA . LEU C 1 71 ? 1.584 -16.802 30.916 1.00 63.19 71 LEU C CA 1
ATOM 10478 C C . LEU C 1 71 ? 2.372 -18.035 30.495 1.00 63.19 71 LEU C C 1
ATOM 10479 O O . LEU C 1 71 ? 1.832 -19.142 30.415 1.00 63.19 71 LEU C O 1
ATOM 10484 N N . ASP C 1 72 ? 3.659 -17.834 30.231 1.00 66.95 72 ASP C N 1
ATOM 10485 C CA . ASP C 1 72 ? 4.545 -18.947 29.942 1.00 66.95 72 ASP C CA 1
ATOM 10486 C C . ASP C 1 72 ? 4.969 -19.633 31.239 1.00 66.95 72 ASP C C 1
ATOM 10487 O O . ASP C 1 72 ? 5.262 -18.988 32.248 1.00 66.95 72 ASP C O 1
ATOM 10492 N N . LEU C 1 73 ? 5.018 -20.964 31.197 1.00 61.98 73 LEU C N 1
ATOM 10493 C CA . LEU C 1 73 ? 5.187 -21.731 32.425 1.00 61.98 73 LEU C CA 1
ATOM 10494 C C . LEU C 1 73 ? 6.522 -21.455 33.099 1.00 61.98 73 LEU C C 1
ATOM 10495 O O . LEU C 1 73 ? 6.591 -21.402 34.333 1.00 61.98 73 LEU C O 1
ATOM 10500 N N . LYS C 1 74 ? 7.589 -21.282 32.319 1.00 63.79 74 LYS C N 1
ATOM 10501 C CA . LYS C 1 74 ? 8.878 -20.938 32.905 1.00 63.79 74 LYS C CA 1
ATOM 10502 C C . LYS C 1 74 ? 8.779 -19.675 33.747 1.00 63.79 74 LYS C C 1
ATOM 10503 O O . LYS C 1 74 ? 9.248 -19.637 34.894 1.00 63.79 74 LYS C O 1
ATOM 10509 N N . HIS C 1 75 ? 8.163 -18.640 33.189 1.00 66.95 75 HIS C N 1
ATOM 10510 C CA . HIS C 1 75 ? 8.048 -17.369 33.885 1.00 66.95 75 HIS C CA 1
ATOM 10511 C C . HIS C 1 75 ? 7.216 -17.520 35.153 1.00 66.95 75 HIS C C 1
ATOM 10512 O O . HIS C 1 75 ? 7.556 -16.953 36.199 1.00 66.95 75 HIS C O 1
ATOM 10519 N N . TYR C 1 76 ? 6.139 -18.305 35.082 1.00 62.65 76 TYR C N 1
ATOM 10520 C CA . TYR C 1 76 ? 5.318 -18.566 36.258 1.00 62.65 76 TYR C CA 1
ATOM 10521 C C . TYR C 1 76 ? 6.125 -19.227 37.367 1.00 62.65 76 TYR C C 1
ATOM 10522 O O . TYR C 1 76 ? 6.032 -18.833 38.538 1.00 62.65 76 TYR C O 1
ATOM 10531 N N . LEU C 1 77 ? 6.905 -20.250 37.025 1.00 64.46 77 LEU C N 1
ATOM 10532 C CA . LEU C 1 77 ? 7.674 -20.943 38.051 1.00 64.46 77 LEU C CA 1
ATOM 10533 C C . LEU C 1 77 ? 8.724 -20.025 38.658 1.00 64.46 77 LEU C C 1
ATOM 10534 O O . LEU C 1 77 ? 8.965 -20.057 39.875 1.00 64.46 77 LEU C O 1
ATOM 10539 N N . LEU C 1 78 ? 9.359 -19.196 37.828 1.00 66.40 78 LEU C N 1
ATOM 10540 C CA . LEU C 1 78 ? 10.313 -18.232 38.362 1.00 66.40 78 LEU C CA 1
ATOM 10541 C C . LEU C 1 78 ? 9.635 -17.283 39.341 1.00 66.40 78 LEU C C 1
ATOM 10542 O O . LEU C 1 78 ? 10.196 -16.965 40.398 1.00 66.40 78 LEU C O 1
ATOM 10547 N N . LEU C 1 79 ? 8.421 -16.834 39.015 1.00 66.85 79 LEU C N 1
ATOM 10548 C CA . LEU C 1 79 ? 7.692 -15.969 39.938 1.00 66.85 79 LEU C CA 1
ATOM 10549 C C . LEU C 1 79 ? 7.403 -16.680 41.252 1.00 66.85 79 LEU C C 1
ATOM 10550 O O . LEU C 1 79 ? 7.516 -16.084 42.328 1.00 66.85 79 LEU C O 1
ATOM 10555 N N . GLU C 1 80 ? 7.011 -17.952 41.183 1.00 68.84 80 GLU C N 1
ATOM 10556 C CA . GLU C 1 80 ? 6.728 -18.692 42.410 1.00 68.84 80 GLU C CA 1
ATOM 10557 C C . GLU C 1 80 ? 7.961 -18.768 43.298 1.00 68.84 80 GLU C C 1
ATOM 10558 O O . GLU C 1 80 ? 7.895 -18.495 44.510 1.00 68.84 80 GLU C O 1
ATOM 10564 N N . CYS C 1 81 ? 9.101 -19.126 42.707 1.00 77.61 81 CYS C N 1
ATOM 10565 C CA . CYS C 1 81 ? 10.322 -19.236 43.493 1.00 77.61 81 CYS C CA 1
ATOM 10566 C C . CYS C 1 81 ? 10.707 -17.893 44.095 1.00 77.61 81 CYS C C 1
ATOM 10567 O O . CYS C 1 81 ? 11.119 -17.822 45.261 1.00 77.61 81 CYS C O 1
ATOM 10570 N N . SER C 1 82 ? 10.575 -16.814 43.318 1.00 72.01 82 SER C N 1
ATOM 10571 C CA . SER C 1 82 ? 10.913 -15.498 43.847 1.00 72.01 82 SER C CA 1
ATOM 10572 C C . SER C 1 82 ? 9.997 -15.097 44.993 1.00 72.01 82 SER C C 1
ATOM 10573 O O . SER C 1 82 ? 10.468 -14.519 45.975 1.00 72.01 82 SER C O 1
ATOM 10576 N N . ARG C 1 83 ? 8.700 -15.388 44.899 1.00 65.15 83 ARG C N 1
ATOM 10577 C CA . ARG C 1 83 ? 7.804 -15.043 45.998 1.00 65.15 83 ARG C CA 1
ATOM 10578 C C . ARG C 1 83 ? 8.191 -15.782 47.271 1.00 65.15 83 ARG C C 1
ATOM 10579 O O . ARG C 1 83 ? 8.252 -15.187 48.356 1.00 65.15 83 ARG C O 1
ATOM 10587 N N . ILE C 1 84 ? 8.453 -17.085 47.161 1.00 66.22 84 ILE C N 1
ATOM 10588 C CA . ILE C 1 84 ? 8.804 -17.833 48.367 1.00 66.22 84 ILE C CA 1
ATOM 10589 C C . ILE C 1 84 ? 10.108 -17.310 48.960 1.00 66.22 84 ILE C C 1
ATOM 10590 O O . ILE C 1 84 ? 10.218 -17.103 50.177 1.00 66.22 84 ILE C O 1
ATOM 10595 N N . SER C 1 85 ? 11.109 -17.062 48.112 1.00 66.43 85 SER C N 1
ATOM 10596 C CA . SER C 1 85 ? 12.380 -16.560 48.617 1.00 66.43 85 SER C CA 1
ATOM 10597 C C . SER C 1 85 ? 12.217 -15.192 49.260 1.00 66.43 85 SER C C 1
ATOM 10598 O O . SER C 1 85 ? 12.896 -14.879 50.243 1.00 66.43 85 SER C O 1
ATOM 10601 N N . ASN C 1 86 ? 11.333 -14.356 48.715 1.00 68.56 86 ASN C N 1
ATOM 10602 C CA . ASN C 1 86 ? 11.084 -13.058 49.333 1.00 68.56 86 ASN C CA 1
ATOM 10603 C C . ASN C 1 86 ? 10.448 -13.211 50.704 1.00 68.56 86 ASN C C 1
ATOM 10604 O O . ASN C 1 86 ? 10.805 -12.490 51.641 1.00 68.56 86 ASN C O 1
ATOM 10609 N N . LEU C 1 87 ? 9.491 -14.130 50.840 1.00 65.27 87 LEU C N 1
ATOM 10610 C CA . LEU C 1 87 ? 8.913 -14.361 52.160 1.00 65.27 87 LEU C CA 1
ATOM 10611 C C . LEU C 1 87 ? 9.969 -14.841 53.143 1.00 65.27 87 LEU C C 1
ATOM 10612 O O . LEU C 1 87 ? 9.934 -14.484 54.325 1.00 65.27 87 LEU C O 1
ATOM 10617 N N . VAL C 1 88 ? 10.920 -15.650 52.676 1.00 69.92 88 VAL C N 1
ATOM 10618 C CA . VAL C 1 88 ? 11.977 -16.114 53.573 1.00 69.92 88 VAL C CA 1
ATOM 10619 C C . VAL C 1 88 ? 12.889 -14.967 53.984 1.00 69.92 88 VAL C C 1
ATOM 10620 O O . VAL C 1 88 ? 13.253 -14.838 55.158 1.00 69.92 88 VAL C O 1
ATOM 10624 N N . LEU C 1 89 ? 13.276 -14.117 53.034 1.00 70.81 89 LEU C N 1
ATOM 10625 C CA . LEU C 1 89 ? 14.272 -13.071 53.269 1.00 70.81 89 LEU C CA 1
ATOM 10626 C C . LEU C 1 89 ? 13.631 -11.699 53.049 1.00 70.81 89 LEU C C 1
ATOM 10627 O O . LEU C 1 89 ? 13.666 -11.149 51.948 1.00 70.81 89 LEU C O 1
ATOM 10632 N N . GLY C 1 90 ? 13.059 -11.143 54.104 1.00 79.90 90 GLY C N 1
ATOM 10633 C CA . GLY C 1 90 ? 12.473 -9.817 54.029 1.00 79.90 90 GLY C CA 1
ATOM 10634 C C . GLY C 1 90 ? 12.207 -9.278 55.412 1.00 79.90 90 GLY C C 1
ATOM 10635 O O . GLY C 1 90 ? 11.590 -9.942 56.248 1.00 79.90 90 GLY C O 1
ATOM 10636 N N . ALA C 1 91 ? 12.659 -8.050 55.646 1.00 80.12 91 ALA C N 1
ATOM 10637 C CA . ALA C 1 91 ? 12.578 -7.418 56.954 1.00 80.12 91 ALA C CA 1
ATOM 10638 C C . ALA C 1 91 ? 11.328 -6.556 57.026 1.00 80.12 91 ALA C C 1
ATOM 10639 O O . ALA C 1 91 ? 11.212 -5.564 56.300 1.00 80.12 91 ALA C O 1
ATOM 10641 N N . THR C 1 92 ? 10.402 -6.936 57.900 1.00 88.64 92 THR C N 1
ATOM 10642 C CA . THR C 1 92 ? 9.174 -6.172 58.064 1.00 88.64 92 THR C CA 1
ATOM 10643 C C . THR C 1 92 ? 9.455 -4.862 58.790 1.00 88.64 92 THR C C 1
ATOM 10644 O O . THR C 1 92 ? 10.347 -4.782 59.640 1.00 88.64 92 THR C O 1
ATOM 10648 N N . THR C 1 93 ? 8.697 -3.823 58.438 1.00 98.58 93 THR C N 1
ATOM 10649 C CA . THR C 1 93 ? 8.907 -2.486 58.975 1.00 98.58 93 THR C CA 1
ATOM 10650 C C . THR C 1 93 ? 7.566 -1.874 59.352 1.00 98.58 93 THR C C 1
ATOM 10651 O O . THR C 1 93 ? 6.540 -2.555 59.412 1.00 98.58 93 THR C O 1
ATOM 10655 N N . ASP C 1 94 ? 7.589 -0.569 59.610 1.00 103.58 94 ASP C N 1
ATOM 10656 C CA . ASP C 1 94 ? 6.401 0.122 60.091 1.00 103.58 94 ASP C CA 1
ATOM 10657 C C . ASP C 1 94 ? 5.277 0.059 59.065 1.00 103.58 94 ASP C C 1
ATOM 10658 O O . ASP C 1 94 ? 5.497 0.252 57.867 1.00 103.58 94 ASP C O 1
ATOM 10663 N N . GLN C 1 95 ? 4.066 -0.211 59.550 1.00 100.43 95 GLN C N 1
ATOM 10664 C CA . GLN C 1 95 ? 2.906 -0.363 58.676 1.00 100.43 95 GLN C CA 1
ATOM 10665 C C . GLN C 1 95 ? 2.471 0.975 58.083 1.00 100.43 95 GLN C C 1
ATOM 10666 O O . GLN C 1 95 ? 2.257 1.092 56.867 1.00 100.43 95 GLN C O 1
ATOM 10672 N N . SER C 1 96 ? 2.357 2.002 58.927 1.00 98.82 96 SER C N 1
ATOM 10673 C CA . SER C 1 96 ? 1.782 3.271 58.492 1.00 98.82 96 SER C CA 1
ATOM 10674 C C . SER C 1 96 ? 2.647 3.948 57.439 1.00 98.82 96 SER C C 1
ATOM 10675 O O . SER C 1 96 ? 2.128 4.543 56.487 1.00 98.82 96 SER C O 1
ATOM 10678 N N . VAL C 1 97 ? 3.970 3.887 57.604 1.00 98.82 97 VAL C N 1
ATOM 10679 C CA . VAL C 1 97 ? 4.863 4.491 56.621 1.00 98.82 97 VAL C CA 1
ATOM 10680 C C . VAL C 1 97 ? 4.700 3.812 55.270 1.00 98.82 97 VAL C C 1
ATOM 10681 O O . VAL C 1 97 ? 4.723 4.467 54.222 1.00 98.82 97 VAL C O 1
ATOM 10685 N N . GLU C 1 98 ? 4.538 2.488 55.271 1.00 99.02 98 GLU C N 1
ATOM 10686 C CA . GLU C 1 98 ? 4.338 1.777 54.014 1.00 99.02 98 GLU C CA 1
ATOM 10687 C C . GLU C 1 98 ? 3.027 2.181 53.353 1.00 99.02 98 GLU C C 1
ATOM 10688 O O . GLU C 1 98 ? 2.979 2.389 52.136 1.00 99.02 98 GLU C O 1
ATOM 10694 N N . LEU C 1 99 ? 1.950 2.301 54.132 1.00 94.31 99 LEU C N 1
ATOM 10695 C CA . LEU C 1 99 ? 0.674 2.683 53.530 1.00 94.31 99 LEU C CA 1
ATOM 10696 C C . LEU C 1 99 ? 0.689 4.112 53.002 1.00 94.31 99 LEU C C 1
ATOM 10697 O O . LEU C 1 99 ? 0.128 4.385 51.935 1.00 94.31 99 LEU C O 1
ATOM 10702 N N . LYS C 1 100 ? 1.308 5.043 53.730 1.00 96.61 100 LYS C N 1
ATOM 10703 C CA . LYS C 1 100 ? 1.202 6.444 53.336 1.00 96.61 100 LYS C CA 1
ATOM 10704 C C . LYS C 1 100 ? 1.867 6.704 51.990 1.00 96.61 100 LYS C C 1
ATOM 10705 O O . LYS C 1 100 ? 1.301 7.396 51.136 1.00 96.61 100 LYS C O 1
ATOM 10711 N N . GLU C 1 101 ? 3.063 6.156 51.777 1.00 98.70 101 GLU C N 1
ATOM 10712 C CA . GLU C 1 101 ? 3.798 6.450 50.552 1.00 98.70 101 GLU C CA 1
ATOM 10713 C C . GLU C 1 101 ? 3.102 5.869 49.329 1.00 98.70 101 GLU C C 1
ATOM 10714 O O . GLU C 1 101 ? 3.145 6.459 48.244 1.00 98.70 101 GLU C O 1
ATOM 10720 N N . SER C 1 102 ? 2.463 4.711 49.481 1.00 97.95 102 SER C N 1
ATOM 10721 C CA . SER C 1 102 ? 1.883 4.037 48.328 1.00 97.95 102 SER C CA 1
ATOM 10722 C C . SER C 1 102 ? 0.669 4.782 47.787 1.00 97.95 102 SER C C 1
ATOM 10723 O O . SER C 1 102 ? 0.255 4.553 46.646 1.00 97.95 102 SER C O 1
ATOM 10726 N N . ARG C 1 103 ? 0.079 5.670 48.589 1.00 96.22 103 ARG C N 1
ATOM 10727 C CA . ARG C 1 103 ? -1.163 6.315 48.174 1.00 96.22 103 ARG C CA 1
ATOM 10728 C C . ARG C 1 103 ? -0.936 7.357 47.088 1.00 96.22 103 ARG C C 1
ATOM 10729 O O . ARG C 1 103 ? -1.877 7.718 46.374 1.00 96.22 103 ARG C O 1
ATOM 10737 N N . VAL C 1 104 ? 0.293 7.856 46.948 1.00 101.17 104 VAL C N 1
ATOM 10738 C CA . VAL C 1 104 ? 0.573 8.844 45.914 1.00 101.17 104 VAL C CA 1
ATOM 10739 C C . VAL C 1 104 ? 0.511 8.190 44.541 1.00 101.17 104 VAL C C 1
ATOM 10740 O O . VAL C 1 104 ? 1.101 7.128 44.307 1.00 101.17 104 VAL C O 1
ATOM 10744 N N . ASP C 1 105 ? -0.207 8.827 43.619 1.00 109.17 105 ASP C N 1
ATOM 10745 C CA . ASP C 1 105 ? -0.299 8.328 42.259 1.00 109.17 105 ASP C CA 1
ATOM 10746 C C . ASP C 1 105 ? 0.849 8.883 41.416 1.00 109.17 105 ASP C C 1
ATOM 10747 O O . ASP C 1 105 ? 1.716 9.613 41.902 1.00 109.17 105 ASP C O 1
ATOM 10752 N N . LEU C 1 106 ? 0.850 8.531 40.128 1.00 109.46 106 LEU C N 1
ATOM 10753 C CA . LEU C 1 106 ? 1.954 8.910 39.253 1.00 109.46 106 LEU C CA 1
ATOM 10754 C C . LEU C 1 106 ? 2.063 10.420 39.108 1.00 109.46 106 LEU C C 1
ATOM 10755 O O . LEU C 1 106 ? 3.167 10.976 39.133 1.00 109.46 106 LEU C O 1
ATOM 10760 N N . GLU C 1 107 ? 0.931 11.100 38.946 1.00 116.40 107 GLU C N 1
ATOM 10761 C CA . GLU C 1 107 ? 0.973 12.527 38.652 1.00 116.40 107 GLU C CA 1
ATOM 10762 C C . GLU C 1 107 ? 1.461 13.329 39.851 1.00 116.40 107 GLU C C 1
ATOM 10763 O O . GLU C 1 107 ? 2.214 14.296 39.694 1.00 116.40 107 GLU C O 1
ATOM 10769 N N . GLY C 1 108 ? 1.051 12.944 41.059 1.00 111.71 108 GLY C N 1
ATOM 10770 C CA . GLY C 1 108 ? 1.550 13.572 42.267 1.00 111.71 108 GLY C CA 1
ATOM 10771 C C . GLY C 1 108 ? 0.509 13.969 43.291 1.00 111.71 108 GLY C C 1
ATOM 10772 O O . GLY C 1 108 ? 0.887 14.441 44.369 1.00 111.71 108 GLY C O 1
ATOM 10773 N N . LYS C 1 109 ? -0.778 13.806 43.007 1.00 109.48 109 LYS C N 1
ATOM 10774 C CA . LYS C 1 109 ? -1.780 14.131 44.009 1.00 109.48 109 LYS C CA 1
ATOM 10775 C C . LYS C 1 109 ? -1.924 12.987 45.005 1.00 109.48 109 LYS C C 1
ATOM 10776 O O . LYS C 1 109 ? -1.514 11.853 44.753 1.00 109.48 109 LYS C O 1
ATOM 10782 N N . ALA C 1 110 ? -2.515 13.299 46.153 1.00 104.20 110 ALA C N 1
ATOM 10783 C CA . ALA C 1 110 ? -2.658 12.349 47.246 1.00 104.20 110 ALA C CA 1
ATOM 10784 C C . ALA C 1 110 ? -4.105 11.888 47.348 1.00 104.20 110 ALA C C 1
ATOM 10785 O O . ALA C 1 110 ? -5.027 12.707 47.302 1.00 104.20 110 ALA C O 1
ATOM 10787 N N . HIS C 1 111 ? -4.297 10.579 47.485 1.00 104.24 111 HIS C N 1
ATOM 10788 C CA . HIS C 1 111 ? -5.612 9.981 47.638 1.00 104.24 111 HIS C CA 1
ATOM 10789 C C . HIS C 1 111 ? -5.647 9.172 48.923 1.00 104.24 111 HIS C C 1
ATOM 10790 O O . HIS C 1 111 ? -4.675 8.490 49.262 1.00 104.24 111 HIS C O 1
ATOM 10797 N N . ILE C 1 112 ? -6.772 9.248 49.634 1.00 103.36 112 ILE C N 1
ATOM 10798 C CA . ILE C 1 112 ? -6.848 8.640 50.959 1.00 103.36 112 ILE C CA 1
ATOM 10799 C C . ILE C 1 112 ? -6.704 7.128 50.871 1.00 103.36 112 ILE C C 1
ATOM 10800 O O . ILE C 1 112 ? -5.949 6.517 51.633 1.00 103.36 112 ILE C O 1
ATOM 10805 N N . THR C 1 113 ? -7.410 6.503 49.937 1.00 103.43 113 THR C N 1
ATOM 10806 C CA . THR C 1 113 ? -7.473 5.053 49.851 1.00 103.43 113 THR C CA 1
ATOM 10807 C C . THR C 1 113 ? -6.670 4.557 48.658 1.00 103.43 113 THR C C 1
ATOM 10808 O O . THR C 1 113 ? -6.711 5.153 47.577 1.00 103.43 113 THR C O 1
ATOM 10812 N N . LEU C 1 114 ? -5.940 3.461 48.868 1.00 98.76 114 LEU C N 1
ATOM 10813 C CA . LEU C 1 114 ? -5.192 2.834 47.785 1.00 98.76 114 LEU C CA 1
ATOM 10814 C C . LEU C 1 114 ? -6.118 2.427 46.647 1.00 98.76 114 LEU C C 1
ATOM 10815 O O . LEU C 1 114 ? -5.726 2.439 45.470 1.00 98.76 114 LEU C O 1
ATOM 10820 N N . TYR C 1 115 ? -7.357 2.071 46.989 1.00 97.98 115 TYR C N 1
ATOM 10821 C CA . TYR C 1 115 ? -8.349 1.683 45.997 1.00 97.98 115 TYR C CA 1
ATOM 10822 C C . TYR C 1 115 ? -8.522 2.743 44.923 1.00 97.98 115 TYR C C 1
ATOM 10823 O O . TYR C 1 115 ? -8.513 2.424 43.727 1.00 97.98 115 TYR C O 1
ATOM 10832 N N . GLY C 1 116 ? -8.658 4.004 45.322 1.00 100.93 116 GLY C N 1
ATOM 10833 C CA . GLY C 1 116 ? -8.834 5.081 44.373 1.00 100.93 116 GLY C CA 1
ATOM 10834 C C . GLY C 1 116 ? -7.657 5.253 43.437 1.00 100.93 116 GLY C C 1
ATOM 10835 O O . GLY C 1 116 ? -7.837 5.426 42.228 1.00 100.93 116 GLY C O 1
ATOM 10836 N N . ARG C 1 117 ? -6.442 5.212 43.987 1.00 99.01 117 ARG C N 1
ATOM 10837 C CA . ARG C 1 117 ? -5.251 5.361 43.160 1.00 99.01 117 ARG C CA 1
ATOM 10838 C C . ARG C 1 117 ? -5.157 4.249 42.127 1.00 99.01 117 ARG C C 1
ATOM 10839 O O . ARG C 1 117 ? -4.922 4.503 40.933 1.00 99.01 117 ARG C O 1
ATOM 10847 N N . LEU C 1 118 ? -5.334 3.004 42.571 1.00 94.83 118 LEU C N 1
ATOM 10848 C CA . LEU C 1 118 ? -5.269 1.888 41.636 1.00 94.83 118 LEU C CA 1
ATOM 10849 C C . LEU C 1 118 ? -6.332 2.021 40.559 1.00 94.83 118 LEU C C 1
ATOM 10850 O O . LEU C 1 118 ? -6.056 1.805 39.370 1.00 94.83 118 LEU C O 1
ATOM 10855 N N . LEU C 1 119 ? -7.551 2.391 40.955 1.00 93.60 119 LEU C N 1
ATOM 10856 C CA . LEU C 1 119 ? -8.628 2.514 39.984 1.00 93.60 119 LEU C CA 1
ATOM 10857 C C . LEU C 1 119 ? -8.318 3.589 38.955 1.00 93.60 119 LEU C C 1
ATOM 10858 O O . LEU C 1 119 ? -8.544 3.393 37.756 1.00 93.60 119 LEU C O 1
ATOM 10863 N N . ALA C 1 120 ? -7.789 4.729 39.402 1.00 95.60 120 ALA C N 1
ATOM 10864 C CA . ALA C 1 120 ? -7.472 5.806 38.469 1.00 95.60 120 ALA C CA 1
ATOM 10865 C C . ALA C 1 120 ? -6.410 5.374 37.467 1.00 95.60 120 ALA C C 1
ATOM 10866 O O . ALA C 1 120 ? -6.555 5.600 36.256 1.00 95.60 120 ALA C O 1
ATOM 10868 N N . ASP C 1 121 ? -5.335 4.746 37.951 1.00 96.62 121 ASP C N 1
ATOM 10869 C CA . ASP C 1 121 ? -4.271 4.336 37.039 1.00 96.62 121 ASP C CA 1
ATOM 10870 C C . ASP C 1 121 ? -4.779 3.321 36.022 1.00 96.62 121 ASP C C 1
ATOM 10871 O O . ASP C 1 121 ? -4.516 3.443 34.811 1.00 96.62 121 ASP C O 1
ATOM 10876 N N . PHE C 1 122 ? -5.518 2.316 36.494 1.00 94.80 122 PHE C N 1
ATOM 10877 C CA . PHE C 1 122 ? -6.020 1.299 35.583 1.00 94.80 122 PHE C CA 1
ATOM 10878 C C . PHE C 1 122 ? -6.976 1.904 34.569 1.00 94.80 122 PHE C C 1
ATOM 10879 O O . PHE C 1 122 ? -6.942 1.542 33.390 1.00 94.80 122 PHE C O 1
ATOM 10887 N N . THR C 1 123 ? -7.825 2.839 35.001 1.00 96.27 123 THR C N 1
ATOM 10888 C CA . THR C 1 123 ? -8.759 3.467 34.073 1.00 96.27 123 THR C CA 1
ATOM 10889 C C . THR C 1 123 ? -8.029 4.243 32.988 1.00 96.27 123 THR C C 1
ATOM 10890 O O . THR C 1 123 ? -8.399 4.174 31.808 1.00 96.27 123 THR C O 1
ATOM 10894 N N . ARG C 1 124 ? -6.990 4.991 33.365 1.00 98.58 124 ARG C N 1
ATOM 10895 C CA . ARG C 1 124 ? -6.252 5.747 32.360 1.00 98.58 124 ARG C CA 1
ATOM 10896 C C . ARG C 1 124 ? -5.631 4.820 31.326 1.00 98.58 124 ARG C C 1
ATOM 10897 O O . ARG C 1 124 ? -5.802 5.012 30.113 1.00 98.58 124 ARG C O 1
ATOM 10905 N N . LEU C 1 125 ? -4.912 3.792 31.788 1.00 91.14 125 LEU C N 1
ATOM 10906 C CA . LEU C 1 125 ? -4.274 2.897 30.827 1.00 91.14 125 LEU C CA 1
ATOM 10907 C C . LEU C 1 125 ? -5.312 2.165 29.985 1.00 91.14 125 LEU C C 1
ATOM 10908 O O . LEU C 1 125 ? -5.105 1.938 28.785 1.00 91.14 125 LEU C O 1
ATOM 10913 N N . LYS C 1 126 ? -6.443 1.806 30.592 1.00 94.19 126 LYS C N 1
ATOM 10914 C CA . LYS C 1 126 ? -7.500 1.116 29.866 1.00 94.19 126 LYS C CA 1
ATOM 10915 C C . LYS C 1 126 ? -8.040 1.972 28.732 1.00 94.19 126 LYS C C 1
ATOM 10916 O O . LYS C 1 126 ? -8.203 1.489 27.608 1.00 94.19 126 LYS C O 1
ATOM 10922 N N . ASN C 1 127 ? -8.323 3.246 29.006 1.00 97.97 127 ASN C N 1
ATOM 10923 C CA . ASN C 1 127 ? -8.820 4.123 27.951 1.00 97.97 127 ASN C CA 1
ATOM 10924 C C . ASN C 1 127 ? -7.784 4.293 26.848 1.00 97.97 127 ASN C C 1
ATOM 10925 O O . ASN C 1 127 ? -8.116 4.241 25.653 1.00 97.97 127 ASN C O 1
ATOM 10930 N N . ALA C 1 128 ? -6.519 4.488 27.234 1.00 97.47 128 ALA C N 1
ATOM 10931 C CA . ALA C 1 128 ? -5.479 4.712 26.234 1.00 97.47 128 ALA C CA 1
ATOM 10932 C C . ALA C 1 128 ? -5.329 3.506 25.317 1.00 97.47 128 ALA C C 1
ATOM 10933 O O . ALA C 1 128 ? -5.128 3.661 24.108 1.00 97.47 128 ALA C O 1
ATOM 10935 N N . LEU C 1 129 ? -5.414 2.296 25.872 1.00 97.16 129 LEU C N 1
ATOM 10936 C CA . LEU C 1 129 ? -5.353 1.104 25.031 1.00 97.16 129 LEU C CA 1
ATOM 10937 C C . LEU C 1 129 ? -6.609 0.957 24.181 1.00 97.16 129 LEU C C 1
ATOM 10938 O O . LEU C 1 129 ? -6.532 0.607 22.993 1.00 97.16 129 LEU C O 1
ATOM 10943 N N . ASP C 1 130 ? -7.776 1.212 24.777 1.00 99.39 130 ASP C N 1
ATOM 10944 C CA . ASP C 1 130 ? -9.031 0.934 24.093 1.00 99.39 130 ASP C CA 1
ATOM 10945 C C . ASP C 1 130 ? -9.202 1.823 22.875 1.00 99.39 130 ASP C C 1
ATOM 10946 O O . ASP C 1 130 ? -9.789 1.400 21.873 1.00 99.39 130 ASP C O 1
ATOM 10951 N N . LYS C 1 131 ? -8.701 3.058 22.935 1.00 96.77 131 LYS C N 1
ATOM 10952 C CA . LYS C 1 131 ? -8.805 3.916 21.756 1.00 96.77 131 LYS C CA 1
ATOM 10953 C C . LYS C 1 131 ? -8.095 3.299 20.555 1.00 96.77 131 LYS C C 1
ATOM 10954 O O . LYS C 1 131 ? -8.684 3.175 19.474 1.00 96.77 131 LYS C O 1
ATOM 10960 N N . LEU C 1 132 ? -6.836 2.889 20.727 1.00 94.73 132 LEU C N 1
ATOM 10961 C CA . LEU C 1 132 ? -6.113 2.276 19.618 1.00 94.73 132 LEU C CA 1
ATOM 10962 C C . LEU C 1 132 ? -6.786 0.991 19.169 1.00 94.73 132 LEU C C 1
ATOM 10963 O O . LEU C 1 132 ? -6.879 0.719 17.966 1.00 94.73 132 LEU C O 1
ATOM 10968 N N . ILE C 1 133 ? -7.257 0.183 20.120 1.00 95.36 133 ILE C N 1
ATOM 10969 C CA . ILE C 1 133 ? -7.916 -1.061 19.740 1.00 95.36 133 ILE C CA 1
ATOM 10970 C C . ILE C 1 133 ? -9.134 -0.771 18.874 1.00 95.36 133 ILE C C 1
ATOM 10971 O O . ILE C 1 133 ? -9.385 -1.461 17.880 1.00 95.36 133 ILE C O 1
ATOM 10976 N N . GLU C 1 134 ? -9.899 0.263 19.225 1.00 96.04 134 GLU C N 1
ATOM 10977 C CA . GLU C 1 134 ? -11.065 0.615 18.425 1.00 96.04 134 GLU C CA 1
ATOM 10978 C C . GLU C 1 134 ? -10.666 1.095 17.038 1.00 96.04 134 GLU C C 1
ATOM 10979 O O . GLU C 1 134 ? -11.256 0.675 16.040 1.00 96.04 134 GLU C O 1
ATOM 10985 N N . LEU C 1 135 ? -9.662 1.970 16.948 1.00 94.21 135 LEU C N 1
ATOM 10986 C CA . LEU C 1 135 ? -9.224 2.416 15.625 1.00 94.21 135 LEU C CA 1
ATOM 10987 C C . LEU C 1 135 ? -8.698 1.257 14.788 1.00 94.21 135 LEU C C 1
ATOM 10988 O O . LEU C 1 135 ? -8.723 1.315 13.554 1.00 94.21 135 LEU C O 1
ATOM 10993 N N . GLU C 1 136 ? -8.216 0.198 15.436 1.00 98.95 136 GLU C N 1
ATOM 10994 C CA . GLU C 1 136 ? -7.578 -0.879 14.688 1.00 98.95 136 GLU C CA 1
ATOM 10995 C C . GLU C 1 136 ? -8.584 -1.726 13.919 1.00 98.95 136 GLU C C 1
ATOM 10996 O O . GLU C 1 136 ? -8.349 -2.066 12.755 1.00 98.95 136 GLU C O 1
ATOM 11002 N N . GLU C 1 137 ? -9.699 -2.088 14.547 1.00 99.68 137 GLU C N 1
ATOM 11003 C CA . GLU C 1 137 ? -10.590 -3.102 14.000 1.00 99.68 137 GLU C CA 1
ATOM 11004 C C . GLU C 1 137 ? -12.015 -2.618 13.770 1.00 99.68 137 GLU C C 1
ATOM 11005 O O . GLU C 1 137 ? -12.847 -3.404 13.310 1.00 99.68 137 GLU C O 1
ATOM 11011 N N . SER C 1 138 ? -12.325 -1.362 14.073 1.00 96.48 138 SER C N 1
ATOM 11012 C CA . SER C 1 138 ? -13.689 -0.887 13.910 1.00 96.48 138 SER C CA 1
ATOM 11013 C C . SER C 1 138 ? -14.062 -0.802 12.434 1.00 96.48 138 SER C C 1
ATOM 11014 O O . SER C 1 138 ? -13.218 -0.603 11.559 1.00 96.48 138 SER C O 1
ATOM 11017 N N . PHE C 1 139 ? -15.359 -0.950 12.171 1.00 102.24 139 PHE C N 1
ATOM 11018 C CA . PHE C 1 139 ? -15.877 -0.818 10.808 1.00 102.24 139 PHE C CA 1
ATOM 11019 C C . PHE C 1 139 ? -17.203 -0.058 10.911 1.00 102.24 139 PHE C C 1
ATOM 11020 O O . PHE C 1 139 ? -18.263 -0.662 11.073 1.00 102.24 139 PHE C O 1
ATOM 11028 N N . ASP C 1 140 ? -17.121 1.263 10.807 1.00 105.23 140 ASP C N 1
ATOM 11029 C CA . ASP C 1 140 ? -18.259 2.142 11.008 1.00 105.23 140 ASP C CA 1
ATOM 11030 C C . ASP C 1 140 ? -18.562 2.901 9.723 1.00 105.23 140 ASP C C 1
ATOM 11031 O O . ASP C 1 140 ? -17.803 3.781 9.312 1.00 105.23 140 ASP C O 1
ATOM 11036 N N . ILE C 1 141 ? -19.687 2.563 9.104 1.00 101.98 141 ILE C N 1
ATOM 11037 C CA . ILE C 1 141 ? -20.023 3.040 7.763 1.00 101.98 141 ILE C CA 1
ATOM 11038 C C . ILE C 1 141 ? -20.218 4.555 7.711 1.00 101.98 141 ILE C C 1
ATOM 11039 O O . ILE C 1 141 ? -19.676 5.195 6.799 1.00 101.98 141 ILE C O 1
ATOM 11044 N N . PRO C 1 142 ? -20.966 5.179 8.629 1.00 101.52 142 PRO C N 1
ATOM 11045 C CA . PRO C 1 142 ? -21.249 6.618 8.483 1.00 101.52 142 PRO C CA 1
ATOM 11046 C C . PRO C 1 142 ? -20.029 7.523 8.502 1.00 101.52 142 PRO C C 1
ATOM 11047 O O . PRO C 1 142 ? -20.135 8.672 8.051 1.00 101.52 142 PRO C O 1
ATOM 11051 N N . LYS C 1 143 ? -18.887 7.064 9.004 1.00 97.59 143 LYS C N 1
ATOM 11052 C CA . LYS C 1 143 ? -17.735 7.930 9.209 1.00 97.59 143 LYS C CA 1
ATOM 11053 C C . LYS C 1 143 ? -16.673 7.753 8.126 1.00 97.59 143 LYS C C 1
ATOM 11054 O O . LYS C 1 143 ? -15.576 8.312 8.245 1.00 97.59 143 LYS C O 1
ATOM 11060 N N . ILE C 1 144 ? -16.973 7.021 7.059 1.00 98.37 144 ILE C N 1
ATOM 11061 C CA . ILE C 1 144 ? -15.979 6.662 6.055 1.00 98.37 144 ILE C CA 1
ATOM 11062 C C . ILE C 1 144 ? -16.291 7.362 4.740 1.00 98.37 144 ILE C C 1
ATOM 11063 O O . ILE C 1 144 ? -17.440 7.400 4.287 1.00 98.37 144 ILE C O 1
ATOM 11068 N N . GLU C 1 145 ? -15.255 7.917 4.128 1.00 95.07 145 GLU C N 1
ATOM 11069 C CA . GLU C 1 145 ? -15.338 8.500 2.796 1.00 95.07 145 GLU C CA 1
ATOM 11070 C C . GLU C 1 145 ? -15.258 7.418 1.734 1.00 95.07 145 GLU C C 1
ATOM 11071 O O . GLU C 1 145 ? -14.357 6.580 1.740 1.00 95.07 145 GLU C O 1
ATOM 11077 N N . PRO C 1 146 ? -16.184 7.414 0.781 1.00 87.17 146 PRO C N 1
ATOM 11078 C CA . PRO C 1 146 ? -16.065 6.482 -0.346 1.00 87.17 146 PRO C CA 1
ATOM 11079 C C . PRO C 1 146 ? -14.947 6.893 -1.286 1.00 87.17 146 PRO C C 1
ATOM 11080 O O . PRO C 1 146 ? -14.597 8.075 -1.355 1.00 87.17 146 PRO C O 1
ATOM 11084 N N . GLN C 1 147 ? -14.370 5.937 -2.002 1.00 84.22 147 GLN C N 1
ATOM 11085 C CA . GLN C 1 147 ? -13.281 6.201 -2.929 1.00 84.22 147 GLN C CA 1
ATOM 11086 C C . GLN C 1 147 ? -13.548 5.523 -4.266 1.00 84.22 147 GLN C C 1
ATOM 11087 O O . GLN C 1 147 ? -14.407 4.649 -4.392 1.00 84.22 147 GLN C O 1
ATOM 11093 N N . PHE C 1 148 ? -12.789 5.943 -5.271 1.00 81.33 148 PHE C N 1
ATOM 11094 C CA . PHE C 1 148 ? -12.926 5.438 -6.628 1.00 81.33 148 PHE C CA 1
ATOM 11095 C C . PHE C 1 148 ? -11.949 4.297 -6.871 1.00 81.33 148 PHE C C 1
ATOM 11096 O O . PHE C 1 148 ? -10.760 4.413 -6.566 1.00 81.33 148 PHE C O 1
ATOM 11104 N N . TRP C 1 149 ? -12.454 3.194 -7.432 1.00 84.11 149 TRP C N 1
ATOM 11105 C CA . TRP C 1 149 ? -11.616 2.028 -7.690 1.00 84.11 149 TRP C CA 1
ATOM 11106 C C . TRP C 1 149 ? -11.408 1.779 -9.178 1.00 84.11 149 TRP C C 1
ATOM 11107 O O . TRP C 1 149 ? -10.264 1.785 -9.638 1.00 84.11 149 TRP C O 1
ATOM 11118 N N . THR C 1 150 ? -12.483 1.580 -9.943 1.00 85.17 150 THR C N 1
ATOM 11119 C CA . THR C 1 150 ? -12.366 1.369 -11.381 1.00 85.17 150 THR C CA 1
ATOM 11120 C C . THR C 1 150 ? -13.729 1.370 -12.059 1.00 85.17 150 THR C C 1
ATOM 11121 O O . THR C 1 150 ? -14.761 1.505 -11.394 1.00 85.17 150 THR C O 1
ATOM 11125 N N . GLU C 1 151 ? -13.739 1.212 -13.379 1.00 95.91 151 GLU C N 1
ATOM 11126 C CA . GLU C 1 151 ? -14.958 1.185 -14.168 1.00 95.91 151 GLU C CA 1
ATOM 11127 C C . GLU C 1 151 ? -15.037 -0.113 -14.963 1.00 95.91 151 GLU C C 1
ATOM 11128 O O . GLU C 1 151 ? -14.028 -0.778 -15.204 1.00 95.91 151 GLU C O 1
ATOM 11134 N N . LEU C 1 152 ? -16.248 -0.456 -15.393 1.00 92.48 152 LEU C N 1
ATOM 11135 C CA . LEU C 1 152 ? -16.510 -1.718 -16.068 1.00 92.48 152 LEU C CA 1
ATOM 11136 C C . LEU C 1 152 ? -16.912 -1.471 -17.514 1.00 92.48 152 LEU C C 1
ATOM 11137 O O . LEU C 1 152 ? -17.597 -0.490 -17.818 1.00 92.48 152 LEU C O 1
ATOM 11142 N N . GLY C 1 153 ? -16.492 -2.371 -18.400 1.00 95.20 153 GLY C N 1
ATOM 11143 C CA . GLY C 1 153 ? -16.868 -2.298 -19.794 1.00 95.20 153 GLY C CA 1
ATOM 11144 C C . GLY C 1 153 ? -18.266 -2.830 -20.048 1.00 95.20 153 GLY C C 1
ATOM 11145 O O . GLY C 1 153 ? -18.910 -3.431 -19.188 1.00 95.20 153 GLY C O 1
ATOM 11146 N N . GLY C 1 154 ? -18.740 -2.602 -21.270 1.00 105.50 154 GLY C N 1
ATOM 11147 C CA . GLY C 1 154 ? -20.076 -3.016 -21.652 1.00 105.50 154 GLY C CA 1
ATOM 11148 C C . GLY C 1 154 ? -20.230 -3.263 -23.138 1.00 105.50 154 GLY C C 1
ATOM 11149 O O . GLY C 1 154 ? -19.341 -2.925 -23.923 1.00 105.50 154 GLY C O 1
ATOM 11150 N N . ILE C 1 155 ? -21.354 -3.861 -23.538 1.00 109.32 155 ILE C N 1
ATOM 11151 C CA . ILE C 1 155 ? -21.574 -4.149 -24.951 1.00 109.32 155 ILE C CA 1
ATOM 11152 C C . ILE C 1 155 ? -22.444 -3.083 -25.604 1.00 109.32 155 ILE C C 1
ATOM 11153 O O . ILE C 1 155 ? -22.100 -2.560 -26.669 1.00 109.32 155 ILE C O 1
ATOM 11158 N N . ARG C 1 156 ? -23.576 -2.738 -24.994 1.00 113.00 156 ARG C N 1
ATOM 11159 C CA . ARG C 1 156 ? -24.533 -1.854 -25.643 1.00 113.00 156 ARG C CA 1
ATOM 11160 C C . ARG C 1 156 ? -25.027 -0.789 -24.670 1.00 113.00 156 ARG C C 1
ATOM 11161 O O . ARG C 1 156 ? -24.497 -0.621 -23.569 1.00 113.00 156 ARG C O 1
ATOM 11169 N N . ASN C 1 157 ? -26.067 -0.072 -25.094 1.00 111.16 157 ASN C N 1
ATOM 11170 C CA . ASN C 1 157 ? -26.470 1.181 -24.468 1.00 111.16 157 ASN C CA 1
ATOM 11171 C C . ASN C 1 157 ? -27.477 0.983 -23.346 1.00 111.16 157 ASN C C 1
ATOM 11172 O O . ASN C 1 157 ? -28.207 1.913 -22.994 1.00 111.16 157 ASN C O 1
ATOM 11177 N N . VAL C 1 158 ? -27.526 -0.213 -22.777 1.00 112.06 158 VAL C N 1
ATOM 11178 C CA . VAL C 1 158 ? -28.443 -0.504 -21.687 1.00 112.06 158 VAL C CA 1
ATOM 11179 C C . VAL C 1 158 ? -27.659 -0.492 -20.385 1.00 112.06 158 VAL C C 1
ATOM 11180 O O . VAL C 1 158 ? -26.575 -1.074 -20.283 1.00 112.06 158 VAL C O 1
ATOM 11184 N N . VAL C 1 159 ? -28.213 0.191 -19.388 1.00 102.59 159 VAL C N 1
ATOM 11185 C CA . VAL C 1 159 ? -27.575 0.329 -18.086 1.00 102.59 159 VAL C CA 1
ATOM 11186 C C . VAL C 1 159 ? -27.429 -1.043 -17.437 1.00 102.59 159 VAL C C 1
ATOM 11187 O O . VAL C 1 159 ? -28.231 -1.947 -17.688 1.00 102.59 159 VAL C O 1
ATOM 11191 N N . GLN C 1 160 ? -26.394 -1.216 -16.617 1.00 96.43 160 GLN C N 1
ATOM 11192 C CA . GLN C 1 160 ? -26.180 -2.452 -15.885 1.00 96.43 160 GLN C CA 1
ATOM 11193 C C . GLN C 1 160 ? -27.118 -2.486 -14.686 1.00 96.43 160 GLN C C 1
ATOM 11194 O O . GLN C 1 160 ? -27.703 -1.470 -14.304 1.00 96.43 160 GLN C O 1
ATOM 11200 N N . GLN C 1 161 ? -27.274 -3.666 -14.088 1.00 96.16 161 GLN C N 1
ATOM 11201 C CA . GLN C 1 161 ? -28.134 -3.772 -12.916 1.00 96.16 161 GLN C CA 1
ATOM 11202 C C . GLN C 1 161 ? -27.447 -4.458 -11.740 1.00 96.16 161 GLN C C 1
ATOM 11203 O O . GLN C 1 161 ? -27.664 -4.073 -10.588 1.00 96.16 161 GLN C O 1
ATOM 11209 N N . TYR C 1 162 ? -26.625 -5.470 -12.003 1.00 91.52 162 TYR C N 1
ATOM 11210 C CA . TYR C 1 162 ? -26.010 -6.251 -10.943 1.00 91.52 162 TYR C CA 1
ATOM 11211 C C . TYR C 1 162 ? -24.589 -6.636 -11.316 1.00 91.52 162 TYR C C 1
ATOM 11212 O O . TYR C 1 162 ? -24.252 -6.794 -12.490 1.00 91.52 162 TYR C O 1
ATOM 11221 N N . PHE C 1 163 ? -23.757 -6.799 -10.291 1.00 88.11 163 PHE C N 1
ATOM 11222 C CA . PHE C 1 163 ? -22.381 -7.224 -10.492 1.00 88.11 163 PHE C CA 1
ATOM 11223 C C . PHE C 1 163 ? -21.893 -7.908 -9.226 1.00 88.11 163 PHE C C 1
ATOM 11224 O O . PHE C 1 163 ? -22.471 -7.742 -8.149 1.00 88.11 163 PHE C O 1
ATOM 11232 N N . TRP C 1 164 ? -20.818 -8.677 -9.369 1.00 89.68 164 TRP C N 1
ATOM 11233 C CA . TRP C 1 164 ? -20.297 -9.484 -8.272 1.00 89.68 164 TRP C CA 1
ATOM 11234 C C . TRP C 1 164 ? -18.896 -9.958 -8.635 1.00 89.68 164 TRP C C 1
ATOM 11235 O O . TRP C 1 164 ? -18.486 -9.907 -9.797 1.00 89.68 164 TRP C O 1
ATOM 11246 N N . ILE C 1 165 ? -18.172 -10.433 -7.626 1.00 89.20 165 ILE C N 1
ATOM 11247 C CA . ILE C 1 165 ? -16.758 -10.771 -7.745 1.00 89.20 165 ILE C CA 1
ATOM 11248 C C . ILE C 1 165 ? -16.593 -12.271 -7.568 1.00 89.20 165 ILE C C 1
ATOM 11249 O O . ILE C 1 165 ? -17.260 -12.883 -6.728 1.00 89.20 165 ILE C O 1
ATOM 11254 N N . ASN C 1 166 ? -15.697 -12.861 -8.352 1.00 93.29 166 ASN C N 1
ATOM 11255 C CA . ASN C 1 166 ? -15.387 -14.278 -8.253 1.00 93.29 166 ASN C CA 1
ATOM 11256 C C . ASN C 1 166 ? -14.127 -14.485 -7.423 1.00 93.29 166 ASN C C 1
ATOM 11257 O O . ASN C 1 166 ? -13.069 -13.928 -7.722 1.00 93.29 166 ASN C O 1
ATOM 11262 N N . LYS C 1 167 ? -14.245 -15.308 -6.381 1.00 94.93 167 LYS C N 1
ATOM 11263 C CA . LYS C 1 167 ? -13.178 -15.445 -5.396 1.00 94.93 167 LYS C CA 1
ATOM 11264 C C . LYS C 1 167 ? -12.024 -16.319 -5.865 1.00 94.93 167 LYS C C 1
ATOM 11265 O O . LYS C 1 167 ? -10.936 -16.229 -5.290 1.00 94.93 167 LYS C O 1
ATOM 11271 N N . LEU C 1 168 ? -12.224 -17.158 -6.876 1.00 90.32 168 LEU C N 1
ATOM 11272 C CA . LEU C 1 168 ? -11.150 -17.998 -7.390 1.00 90.32 168 LEU C CA 1
ATOM 11273 C C . LEU C 1 168 ? -10.375 -17.323 -8.512 1.00 90.32 168 LEU C C 1
ATOM 11274 O O . LEU C 1 168 ? -9.147 -17.225 -8.446 1.00 90.32 168 LEU C O 1
ATOM 11279 N N . ASN C 1 169 ? -11.072 -16.856 -9.543 1.00 90.61 169 ASN C N 1
ATOM 11280 C CA . ASN C 1 169 ? -10.432 -16.242 -10.697 1.00 90.61 169 ASN C CA 1
ATOM 11281 C C . ASN C 1 169 ? -10.102 -14.774 -10.471 1.00 90.61 169 ASN C C 1
ATOM 11282 O O . ASN C 1 169 ? -9.132 -14.260 -11.037 1.00 90.61 169 ASN C O 1
ATOM 11287 N N . GLY C 1 170 ? -10.888 -14.090 -9.647 1.00 90.29 170 GLY C N 1
ATOM 11288 C CA . GLY C 1 170 ? -10.727 -12.663 -9.476 1.00 90.29 170 GLY C CA 1
ATOM 11289 C C . GLY C 1 170 ? -11.381 -11.882 -10.593 1.00 90.29 170 GLY C C 1
ATOM 11290 O O . GLY C 1 170 ? -11.115 -10.691 -10.770 1.00 90.29 170 GLY C O 1
ATOM 11291 N N . ARG C 1 171 ? -12.241 -12.543 -11.355 1.00 93.28 171 ARG C N 1
ATOM 11292 C CA . ARG C 1 171 ? -12.979 -11.906 -12.431 1.00 93.28 171 ARG C CA 1
ATOM 11293 C C . ARG C 1 171 ? -14.263 -11.294 -11.886 1.00 93.28 171 ARG C C 1
ATOM 11294 O O . ARG C 1 171 ? -14.706 -11.607 -10.779 1.00 93.28 171 ARG C O 1
ATOM 11302 N N . VAL C 1 172 ? -14.858 -10.405 -12.678 1.00 91.40 172 VAL C N 1
ATOM 11303 C CA . VAL C 1 172 ? -16.082 -9.712 -12.298 1.00 91.40 172 VAL C CA 1
ATOM 11304 C C . VAL C 1 172 ? -17.092 -9.866 -13.427 1.00 91.40 172 VAL C C 1
ATOM 11305 O O . VAL C 1 172 ? -16.710 -9.987 -14.596 1.00 91.40 172 VAL C O 1
ATOM 11309 N N . TYR C 1 173 ? -18.372 -9.874 -13.073 1.00 91.58 173 TYR C N 1
ATOM 11310 C CA . TYR C 1 173 ? -19.460 -10.111 -14.012 1.00 91.58 173 TYR C CA 1
ATOM 11311 C C . TYR C 1 173 ? -20.524 -9.041 -13.826 1.00 91.58 173 TYR C C 1
ATOM 11312 O O . TYR C 1 173 ? -20.734 -8.566 -12.708 1.00 91.58 173 TYR C O 1
ATOM 11321 N N . GLN C 1 174 ? -21.192 -8.663 -14.914 1.00 98.23 174 GLN C N 1
ATOM 11322 C CA . GLN C 1 174 ? -22.283 -7.700 -14.855 1.00 98.23 174 GLN C CA 1
ATOM 11323 C C . GLN C 1 174 ? -23.489 -8.245 -15.606 1.00 98.23 174 GLN C C 1
ATOM 11324 O O . GLN C 1 174 ? -23.381 -9.162 -16.424 1.00 98.23 174 GLN C O 1
ATOM 11330 N N . THR C 1 175 ? -24.648 -7.658 -15.326 1.00 95.83 175 THR C N 1
ATOM 11331 C CA . THR C 1 175 ? -25.893 -8.031 -15.979 1.00 95.83 175 THR C CA 1
ATOM 11332 C C . THR C 1 175 ? -26.494 -6.816 -16.665 1.00 95.83 175 THR C C 1
ATOM 11333 O O . THR C 1 175 ? -26.531 -5.722 -16.094 1.00 95.83 175 THR C O 1
ATOM 11337 N N . GLN C 1 176 ? -26.969 -7.019 -17.888 1.00 108.82 176 GLN C N 1
ATOM 11338 C CA . GLN C 1 176 ? -27.623 -5.980 -18.664 1.00 108.82 176 GLN C CA 1
ATOM 11339 C C . GLN C 1 176 ? -28.983 -6.493 -19.115 1.00 108.82 176 GLN C C 1
ATOM 11340 O O . GLN C 1 176 ? -29.132 -7.652 -19.507 1.00 108.82 176 GLN C O 1
ATOM 11346 N N . SER C 1 177 ? -29.975 -5.614 -19.066 1.00 114.92 177 SER C N 1
ATOM 11347 C CA . SER C 1 177 ? -31.359 -5.989 -19.314 1.00 114.92 177 SER C CA 1
ATOM 11348 C C . SER C 1 177 ? -31.596 -6.123 -20.810 1.00 114.92 177 SER C C 1
ATOM 11349 O O . SER C 1 177 ? -31.271 -5.217 -21.581 1.00 114.92 177 SER C O 1
ATOM 11352 N N . ASP C 1 178 ? -32.167 -7.254 -21.213 1.00 125.12 178 ASP C N 1
ATOM 11353 C CA . ASP C 1 178 ? -32.418 -7.501 -22.622 1.00 125.12 178 ASP C CA 1
ATOM 11354 C C . ASP C 1 178 ? -33.572 -6.641 -23.123 1.00 125.12 178 ASP C C 1
ATOM 11355 O O . ASP C 1 178 ? -34.517 -6.331 -22.395 1.00 125.12 178 ASP C O 1
ATOM 11360 N N . SER C 1 179 ? -33.486 -6.259 -24.393 1.00 131.11 179 SER C N 1
ATOM 11361 C CA . SER C 1 179 ? -34.477 -5.392 -25.012 1.00 131.11 179 SER C CA 1
ATOM 11362 C C . SER C 1 179 ? -35.584 -6.164 -25.720 1.00 131.11 179 SER C C 1
ATOM 11363 O O . SER C 1 179 ? -36.438 -5.545 -26.363 1.00 131.11 179 SER C O 1
ATOM 11366 N N . GLN C 1 180 ? -35.586 -7.490 -25.625 1.00 142.78 180 GLN C N 1
ATOM 11367 C CA . GLN C 1 180 ? -36.614 -8.292 -26.268 1.00 142.78 180 GLN C CA 1
ATOM 11368 C C . GLN C 1 180 ? -37.948 -8.127 -25.540 1.00 142.78 180 GLN C C 1
ATOM 11369 O O . GLN C 1 180 ? -38.011 -7.636 -24.410 1.00 142.78 180 GLN C O 1
ATOM 11375 N N . ALA C 1 181 ? -39.027 -8.524 -26.223 1.00 142.91 181 ALA C N 1
ATOM 11376 C CA . ALA C 1 181 ? -40.382 -8.438 -25.687 1.00 142.91 181 ALA C CA 1
ATOM 11377 C C . ALA C 1 181 ? -40.462 -9.033 -24.287 1.00 142.91 181 ALA C C 1
ATOM 11378 O O . ALA C 1 181 ? -40.796 -8.330 -23.329 1.00 142.91 181 ALA C O 1
ATOM 11380 N N . GLN C 1 182 ? -40.164 -10.322 -24.159 1.00 145.49 182 GLN C N 1
ATOM 11381 C CA . GLN C 1 182 ? -39.933 -10.890 -22.839 1.00 145.49 182 GLN C CA 1
ATOM 11382 C C . GLN C 1 182 ? -38.596 -10.392 -22.312 1.00 145.49 182 GLN C C 1
ATOM 11383 O O . GLN C 1 182 ? -37.596 -10.381 -23.036 1.00 145.49 182 GLN C O 1
ATOM 11389 N N . GLU C 1 183 ? -38.571 -9.973 -21.053 1.00 137.32 183 GLU C N 1
ATOM 11390 C CA . GLU C 1 183 ? -37.366 -9.370 -20.502 1.00 137.32 183 GLU C CA 1
ATOM 11391 C C . GLU C 1 183 ? -36.366 -10.456 -20.132 1.00 137.32 183 GLU C C 1
ATOM 11392 O O . GLU C 1 183 ? -36.591 -11.223 -19.191 1.00 137.32 183 GLU C O 1
ATOM 11398 N N . GLY C 1 184 ? -35.269 -10.526 -20.881 1.00 124.82 184 GLY C N 1
ATOM 11399 C CA . GLY C 1 184 ? -34.162 -11.379 -20.525 1.00 124.82 184 GLY C CA 1
ATOM 11400 C C . GLY C 1 184 ? -33.040 -10.538 -19.945 1.00 124.82 184 GLY C C 1
ATOM 11401 O O . GLY C 1 184 ? -33.207 -9.351 -19.670 1.00 124.82 184 GLY C O 1
ATOM 11402 N N . PHE C 1 185 ? -31.888 -11.175 -19.756 1.00 113.71 185 PHE C N 1
ATOM 11403 C CA . PHE C 1 185 ? -30.714 -10.473 -19.262 1.00 113.71 185 PHE C CA 1
ATOM 11404 C C . PHE C 1 185 ? -29.443 -11.115 -19.792 1.00 113.71 185 PHE C C 1
ATOM 11405 O O . PHE C 1 185 ? -29.400 -12.328 -20.022 1.00 113.71 185 PHE C O 1
ATOM 11413 N N . TYR C 1 186 ? -28.423 -10.288 -20.001 1.00 109.87 186 TYR C N 1
ATOM 11414 C CA . TYR C 1 186 ? -27.126 -10.732 -20.484 1.00 109.87 186 TYR C CA 1
ATOM 11415 C C . TYR C 1 186 ? -26.131 -10.826 -19.333 1.00 109.87 186 TYR C C 1
ATOM 11416 O O . TYR C 1 186 ? -26.315 -10.219 -18.275 1.00 109.87 186 TYR C O 1
ATOM 11425 N N . ILE C 1 187 ? -25.074 -11.607 -19.540 1.00 101.92 187 ILE C N 1
ATOM 11426 C CA . ILE C 1 187 ? -24.008 -11.785 -18.560 1.00 101.92 187 ILE C CA 1
ATOM 11427 C C . ILE C 1 187 ? -22.678 -11.660 -19.289 1.00 101.92 187 ILE C C 1
ATOM 11428 O O . ILE C 1 187 ? -22.555 -12.106 -20.436 1.00 101.92 187 ILE C O 1
ATOM 11433 N N . ASN C 1 188 ? -21.689 -11.057 -18.633 1.00 102.24 188 ASN C N 1
ATOM 11434 C CA . ASN C 1 188 ? -20.428 -10.702 -19.278 1.00 102.24 188 ASN C CA 1
ATOM 11435 C C . ASN C 1 188 ? -19.253 -11.120 -18.403 1.00 102.24 188 ASN C C 1
ATOM 11436 O O . ASN C 1 188 ? -19.269 -10.895 -17.190 1.00 102.24 188 ASN C O 1
ATOM 11441 N N . GLU C 1 189 ? -18.232 -11.713 -19.020 1.00 100.82 189 GLU C N 1
ATOM 11442 C CA . GLU C 1 189 ? -16.969 -11.930 -18.326 1.00 100.82 189 GLU C CA 1
ATOM 11443 C C . GLU C 1 189 ? -16.084 -10.702 -18.453 1.00 100.82 189 GLU C C 1
ATOM 11444 O O . GLU C 1 189 ? -15.970 -10.112 -19.531 1.00 100.82 189 GLU C O 1
ATOM 11450 N N . LEU C 1 190 ? -15.450 -10.321 -17.352 1.00 91.55 190 LEU C N 1
ATOM 11451 C CA . LEU C 1 190 ? -14.547 -9.186 -17.324 1.00 91.55 190 LEU C CA 1
ATOM 11452 C C . LEU C 1 190 ? -13.254 -9.587 -16.625 1.00 91.55 190 LEU C C 1
ATOM 11453 O O . LEU C 1 190 ? -13.256 -10.369 -15.672 1.00 91.55 190 LEU C O 1
ATOM 11458 N N . THR C 1 191 ? -12.150 -9.038 -17.100 1.00 87.32 191 THR C N 1
ATOM 11459 C CA . THR C 1 191 ? -10.867 -9.260 -16.462 1.00 87.32 191 THR C CA 1
ATOM 11460 C C . THR C 1 191 ? -10.838 -8.574 -15.107 1.00 87.32 191 THR C C 1
ATOM 11461 O O . THR C 1 191 ? -11.641 -7.676 -14.844 1.00 87.32 191 THR C O 1
ATOM 11465 N N . PRO C 1 192 ? -9.933 -8.985 -14.206 1.00 80.38 192 PRO C N 1
ATOM 11466 C CA . PRO C 1 192 ? -9.913 -8.400 -12.857 1.00 80.38 192 PRO C CA 1
ATOM 11467 C C . PRO C 1 192 ? -9.881 -6.883 -12.858 1.00 80.38 192 PRO C C 1
ATOM 11468 O O . PRO C 1 192 ? -10.465 -6.249 -11.976 1.00 80.38 192 PRO C O 1
ATOM 11472 N N . SER C 1 193 ? -9.213 -6.288 -13.839 1.00 87.65 193 SER C N 1
ATOM 11473 C CA . SER C 1 193 ? -9.200 -4.840 -13.969 1.00 87.65 193 SER C CA 1
ATOM 11474 C C . SER C 1 193 ? -10.425 -4.285 -14.676 1.00 87.65 193 SER C C 1
ATOM 11475 O O . SER C 1 193 ? -10.715 -3.098 -14.529 1.00 87.65 193 SER C O 1
ATOM 11478 N N . GLY C 1 194 ? -11.153 -5.107 -15.430 1.00 86.22 194 GLY C N 1
ATOM 11479 C CA . GLY C 1 194 ? -12.405 -4.658 -16.009 1.00 86.22 194 GLY C CA 1
ATOM 11480 C C . GLY C 1 194 ? -12.491 -4.588 -17.521 1.00 86.22 194 GLY C C 1
ATOM 11481 O O . GLY C 1 194 ? -13.186 -3.718 -18.049 1.00 86.22 194 GLY C O 1
ATOM 11482 N N . HIS C 1 195 ? -11.806 -5.473 -18.236 1.00 86.72 195 HIS C N 1
ATOM 11483 C CA . HIS C 1 195 ? -11.873 -5.498 -19.691 1.00 86.72 195 HIS C CA 1
ATOM 11484 C C . HIS C 1 195 ? -12.720 -6.678 -20.154 1.00 86.72 195 HIS C C 1
ATOM 11485 O O . HIS C 1 195 ? -12.838 -7.695 -19.470 1.00 86.72 195 HIS C O 1
ATOM 11492 N N . PHE C 1 196 ? -13.307 -6.531 -21.336 1.00 96.38 196 PHE C N 1
ATOM 11493 C CA . PHE C 1 196 ? -14.366 -7.408 -21.817 1.00 96.38 196 PHE C CA 1
ATOM 11494 C C . PHE C 1 196 ? -13.800 -8.652 -22.492 1.00 96.38 196 PHE C C 1
ATOM 11495 O O . PHE C 1 196 ? -12.850 -8.566 -23.274 1.00 96.38 196 PHE C O 1
ATOM 11503 N N . LEU C 1 197 ? -14.390 -9.809 -22.178 1.00 95.90 197 LEU C N 1
ATOM 11504 C CA . LEU C 1 197 ? -13.994 -11.076 -22.784 1.00 95.90 197 LEU C CA 1
ATOM 11505 C C . LEU C 1 197 ? -15.127 -11.790 -23.505 1.00 95.90 197 LEU C C 1
ATOM 11506 O O . LEU C 1 197 ? -14.959 -12.186 -24.663 1.00 95.90 197 LEU C O 1
ATOM 11511 N N . GLY C 1 198 ? -16.281 -11.969 -22.864 1.00 100.93 198 GLY C N 1
ATOM 11512 C CA . GLY C 1 198 ? -17.306 -12.823 -23.436 1.00 100.93 198 GLY C CA 1
ATOM 11513 C C . GLY C 1 198 ? -18.713 -12.528 -22.961 1.00 100.93 198 GLY C C 1
ATOM 11514 O O . GLY C 1 198 ? -18.923 -11.596 -22.182 1.00 100.93 198 GLY C O 1
ATOM 11515 N N . THR C 1 199 ? -19.688 -13.309 -23.423 1.00 109.45 199 THR C N 1
ATOM 11516 C CA . THR C 1 199 ? -21.087 -13.001 -23.158 1.00 109.45 199 THR C CA 1
ATOM 11517 C C . THR C 1 199 ? -21.925 -14.273 -23.167 1.00 109.45 199 THR C C 1
ATOM 11518 O O . THR C 1 199 ? -21.602 -15.251 -23.845 1.00 109.45 199 THR C O 1
ATOM 11522 N N . MET C 1 200 ? -23.011 -14.245 -22.397 1.00 114.74 200 MET C N 1
ATOM 11523 C CA . MET C 1 200 ? -24.104 -15.195 -22.538 1.00 114.74 200 MET C CA 1
ATOM 11524 C C . MET C 1 200 ? -25.386 -14.425 -22.800 1.00 114.74 200 MET C C 1
ATOM 11525 O O . MET C 1 200 ? -25.511 -13.258 -22.426 1.00 114.74 200 MET C O 1
ATOM 11530 N N . HIS C 1 201 ? -26.344 -15.097 -23.433 1.00 115.11 201 HIS C N 1
ATOM 11531 C CA . HIS C 1 201 ? -27.690 -14.567 -23.601 1.00 115.11 201 HIS C CA 1
ATOM 11532 C C . HIS C 1 201 ? -28.682 -15.534 -22.977 1.00 115.11 201 HIS C C 1
ATOM 11533 O O . HIS C 1 201 ? -28.748 -16.700 -23.378 1.00 115.11 201 HIS C O 1
ATOM 11540 N N . ILE C 1 202 ? -29.451 -15.056 -22.006 1.00 112.76 202 ILE C N 1
ATOM 11541 C CA . ILE C 1 202 ? -30.462 -15.885 -21.357 1.00 112.76 202 ILE C CA 1
ATOM 11542 C C . ILE C 1 202 ? -31.820 -15.204 -21.468 1.00 112.76 202 ILE C C 1
ATOM 11543 O O . ILE C 1 202 ? -32.161 -14.357 -20.632 1.00 112.76 202 ILE C O 1
ATOM 11548 N N . PRO C 1 203 ? -32.616 -15.537 -22.475 1.00 119.98 203 PRO C N 1
ATOM 11549 C CA . PRO C 1 203 ? -33.932 -14.913 -22.628 1.00 119.98 203 PRO C CA 1
ATOM 11550 C C . PRO C 1 203 ? -34.900 -15.335 -21.531 1.00 119.98 203 PRO C C 1
ATOM 11551 O O . PRO C 1 203 ? -34.720 -16.345 -20.851 1.00 119.98 203 PRO C O 1
ATOM 11555 N N . LYS C 1 204 ? -35.939 -14.513 -21.370 1.00 125.02 204 LYS C N 1
ATOM 11556 C CA . LYS C 1 204 ? -37.041 -14.782 -20.442 1.00 125.02 204 LYS C CA 1
ATOM 11557 C C . LYS C 1 204 ? -36.554 -14.890 -19.001 1.00 125.02 204 LYS C C 1
ATOM 11558 O O . LYS C 1 204 ? -37.240 -15.433 -18.135 1.00 125.02 204 LYS C O 1
ATOM 11564 N N . GLY C 1 205 ? -35.368 -14.355 -18.734 1.00 125.24 205 GLY C N 1
ATOM 11565 C CA . GLY C 1 205 ? -34.779 -14.416 -17.418 1.00 125.24 205 GLY C CA 1
ATOM 11566 C C . GLY C 1 205 ? -35.142 -13.281 -16.494 1.00 125.24 205 GLY C C 1
ATOM 11567 O O . GLY C 1 205 ? -34.542 -13.159 -15.422 1.00 125.24 205 GLY C O 1
ATOM 11568 N N . GLY C 1 206 ? -36.100 -12.445 -16.870 1.00 127.92 206 GLY C N 1
ATOM 11569 C CA . GLY C 1 206 ? -36.427 -11.277 -16.082 1.00 127.92 206 GLY C CA 1
ATOM 11570 C C . GLY C 1 206 ? -35.523 -10.108 -16.407 1.00 127.92 206 GLY C C 1
ATOM 11571 O O . GLY C 1 206 ? -34.709 -10.131 -17.334 1.00 127.92 206 GLY C O 1
ATOM 11572 N N . HIS C 1 207 ? -35.684 -9.051 -15.613 1.00 129.30 207 HIS C N 1
ATOM 11573 C CA . HIS C 1 207 ? -34.845 -7.871 -15.758 1.00 129.30 207 HIS C CA 1
ATOM 11574 C C . HIS C 1 207 ? -33.563 -7.950 -14.939 1.00 129.30 207 HIS C C 1
ATOM 11575 O O . HIS C 1 207 ? -32.757 -7.015 -14.993 1.00 129.30 207 HIS C O 1
ATOM 11582 N N . GLY C 1 208 ? -33.358 -9.030 -14.192 1.00 115.48 208 GLY C N 1
ATOM 11583 C CA . GLY C 1 208 ? -32.058 -9.307 -13.602 1.00 115.48 208 GLY C CA 1
ATOM 11584 C C . GLY C 1 208 ? -31.615 -8.354 -12.514 1.00 115.48 208 GLY C C 1
ATOM 11585 O O . GLY C 1 208 ? -30.615 -7.646 -12.684 1.00 115.48 208 GLY C O 1
ATOM 11586 N N . THR C 1 209 ? -32.341 -8.313 -11.397 1.00 106.77 209 THR C N 1
ATOM 11587 C CA . THR C 1 209 ? -31.866 -7.541 -10.254 1.00 106.77 209 THR C CA 1
ATOM 11588 C C . THR C 1 209 ? -30.634 -8.181 -9.631 1.00 106.77 209 THR C C 1
ATOM 11589 O O . THR C 1 209 ? -29.662 -7.488 -9.311 1.00 106.77 209 THR C O 1
ATOM 11593 N N . SER C 1 210 ? -30.659 -9.499 -9.442 1.00 103.09 210 SER C N 1
ATOM 11594 C CA . SER C 1 210 ? -29.551 -10.216 -8.830 1.00 103.09 210 SER C CA 1
ATOM 11595 C C . SER C 1 210 ? -29.684 -11.700 -9.129 1.00 103.09 210 SER C C 1
ATOM 11596 O O . SER C 1 210 ? -30.726 -12.173 -9.585 1.00 103.09 210 SER C O 1
ATOM 11599 N N . LEU C 1 211 ? -28.607 -12.435 -8.865 1.00 104.87 211 LEU C N 1
ATOM 11600 C CA . LEU C 1 211 ? -28.589 -13.876 -9.069 1.00 104.87 211 LEU C CA 1
ATOM 11601 C C . LEU C 1 211 ? -28.023 -14.540 -7.826 1.00 104.87 211 LEU C C 1
ATOM 11602 O O . LEU C 1 211 ? -27.775 -13.888 -6.810 1.00 104.87 211 LEU C O 1
ATOM 11607 N N . GLY C 1 212 ? -27.823 -15.849 -7.916 1.00 103.38 212 GLY C N 1
ATOM 11608 C CA . GLY C 1 212 ? -27.220 -16.612 -6.842 1.00 103.38 212 GLY C CA 1
ATOM 11609 C C . GLY C 1 212 ? -25.914 -17.227 -7.298 1.00 103.38 212 GLY C C 1
ATOM 11610 O O . GLY C 1 212 ? -25.742 -17.551 -8.474 1.00 103.38 212 GLY C O 1
ATOM 11611 N N . VAL C 1 213 ? -24.986 -17.381 -6.359 1.00 103.15 213 VAL C N 1
ATOM 11612 C CA . VAL C 1 213 ? -23.657 -17.908 -6.644 1.00 103.15 213 VAL C CA 1
ATOM 11613 C C . VAL C 1 213 ? -23.400 -19.102 -5.738 1.00 103.15 213 VAL C C 1
ATOM 11614 O O . VAL C 1 213 ? -23.699 -19.056 -4.539 1.00 103.15 213 VAL C O 1
ATOM 11618 N N . GLU C 1 214 ? -22.854 -20.172 -6.310 1.00 105.26 214 GLU C N 1
ATOM 11619 C CA . GLU C 1 214 ? -22.447 -21.347 -5.556 1.00 105.26 214 GLU C CA 1
ATOM 11620 C C . GLU C 1 214 ? -21.173 -21.921 -6.154 1.00 105.26 214 GLU C C 1
ATOM 11621 O O . GLU C 1 214 ? -21.039 -22.017 -7.377 1.00 105.26 214 GLU C O 1
ATOM 11627 N N . TYR C 1 215 ? -20.247 -22.312 -5.286 1.00 100.07 215 TYR C N 1
ATOM 11628 C CA . TYR C 1 215 ? -18.955 -22.855 -5.688 1.00 100.07 215 TYR C CA 1
ATOM 11629 C C . TYR C 1 215 ? -18.932 -24.346 -5.393 1.00 100.07 215 TYR C C 1
ATOM 11630 O O . TYR C 1 215 ? -19.185 -24.760 -4.257 1.00 100.07 215 TYR C O 1
ATOM 11639 N N . VAL C 1 216 ? -18.631 -25.148 -6.409 1.00 103.67 216 VAL C N 1
ATOM 11640 C CA . VAL C 1 216 ? -18.520 -26.594 -6.270 1.00 103.67 216 VAL C CA 1
ATOM 11641 C C . VAL C 1 216 ? -17.278 -27.050 -7.018 1.00 103.67 216 VAL C C 1
ATOM 11642 O O . VAL C 1 216 ? -17.125 -26.756 -8.211 1.00 103.67 216 VAL C O 1
ATOM 11646 N N . ASN C 1 217 ? -16.396 -27.767 -6.323 1.00 101.27 217 ASN C N 1
ATOM 11647 C CA . ASN C 1 217 ? -15.222 -28.386 -6.936 1.00 101.27 217 ASN C CA 1
ATOM 11648 C C . ASN C 1 217 ? -14.381 -27.362 -7.695 1.00 101.27 217 ASN C C 1
ATOM 11649 O O . ASN C 1 217 ? -13.900 -27.613 -8.800 1.00 101.27 217 ASN C O 1
ATOM 11654 N N . GLY C 1 218 ? -14.202 -26.190 -7.096 1.00 99.24 218 GLY C N 1
ATOM 11655 C CA . GLY C 1 218 ? -13.456 -25.138 -7.759 1.00 99.24 218 GLY C CA 1
ATOM 11656 C C . GLY C 1 218 ? -14.107 -24.618 -9.019 1.00 99.24 218 GLY C C 1
ATOM 11657 O O . GLY C 1 218 ? -13.405 -24.252 -9.967 1.00 99.24 218 GLY C O 1
ATOM 11658 N N . GLN C 1 219 ? -15.433 -24.583 -9.060 1.00 100.74 219 GLN C N 1
ATOM 11659 C CA . GLN C 1 219 ? -16.168 -24.029 -10.183 1.00 100.74 219 GLN C CA 1
ATOM 11660 C C . GLN C 1 219 ? -17.428 -23.356 -9.659 1.00 100.74 219 GLN C C 1
ATOM 11661 O O . GLN C 1 219 ? -17.988 -23.756 -8.636 1.00 100.74 219 GLN C O 1
ATOM 11667 N N . MET C 1 220 ? -17.872 -22.327 -10.371 1.00 106.29 220 MET C N 1
ATOM 11668 C CA . MET C 1 220 ? -19.027 -21.536 -9.968 1.00 106.29 220 MET C CA 1
ATOM 11669 C C . MET C 1 220 ? -20.277 -22.021 -10.687 1.00 106.29 220 MET C C 1
ATOM 11670 O O . MET C 1 220 ? -20.193 -22.569 -11.790 1.00 106.29 220 MET C O 1
ATOM 11675 N N . PHE C 1 221 ? -21.431 -21.830 -10.053 1.00 105.22 221 PHE C N 1
ATOM 11676 C CA . PHE C 1 221 ? -22.722 -22.198 -10.617 1.00 105.22 221 PHE C CA 1
ATOM 11677 C C . PHE C 1 221 ? -23.754 -21.158 -10.207 1.00 105.22 221 PHE C C 1
ATOM 11678 O O . PHE C 1 221 ? -23.785 -20.736 -9.046 1.00 105.22 221 PHE C O 1
ATOM 11686 N N . MET C 1 222 ? -24.602 -20.761 -11.148 1.00 108.23 222 MET C N 1
ATOM 11687 C CA . MET C 1 222 ? -25.565 -19.688 -10.942 1.00 108.23 222 MET C CA 1
ATOM 11688 C C . MET C 1 222 ? -26.934 -20.262 -10.606 1.00 108.23 222 MET C C 1
ATOM 11689 O O . MET C 1 222 ? -27.294 -21.342 -11.085 1.00 108.23 222 MET C O 1
ATOM 11694 N N . TRP C 1 223 ? -27.690 -19.539 -9.785 1.00 108.32 223 TRP C N 1
ATOM 11695 C CA . TRP C 1 223 ? -29.076 -19.867 -9.475 1.00 108.32 223 TRP C CA 1
ATOM 11696 C C . TRP C 1 223 ? -29.965 -18.724 -9.943 1.00 108.32 223 TRP C C 1
ATOM 11697 O O . TRP C 1 223 ? -29.737 -17.569 -9.571 1.00 108.32 223 TRP C O 1
ATOM 11708 N N . THR C 1 224 ? -30.977 -19.039 -10.746 1.00 115.19 224 THR C N 1
ATOM 11709 C CA . THR C 1 224 ? -31.861 -18.017 -11.287 1.00 115.19 224 THR C CA 1
ATOM 11710 C C . THR C 1 224 ? -33.225 -18.611 -11.606 1.00 115.19 224 THR C C 1
ATOM 11711 O O . THR C 1 224 ? -33.331 -19.672 -12.225 1.00 115.19 224 THR C O 1
ATOM 11715 N N . ASN C 1 225 ? -34.272 -17.905 -11.199 1.00 119.12 225 ASN C N 1
ATOM 11716 C CA . ASN C 1 225 ? -35.632 -18.396 -11.372 1.00 119.12 225 ASN C CA 1
ATOM 11717 C C . ASN C 1 225 ? -36.090 -18.128 -12.799 1.00 119.12 225 ASN C C 1
ATOM 11718 O O . ASN C 1 225 ? -36.541 -17.022 -13.117 1.00 119.12 225 ASN C O 1
ATOM 11723 N N . VAL C 1 226 ? -35.979 -19.143 -13.653 1.00 123.23 226 VAL C N 1
ATOM 11724 C CA . VAL C 1 226 ? -36.351 -19.043 -15.059 1.00 123.23 226 VAL C CA 1
ATOM 11725 C C . VAL C 1 226 ? -37.504 -19.999 -15.311 1.00 123.23 226 VAL C C 1
ATOM 11726 O O . VAL C 1 226 ? -37.339 -21.219 -15.188 1.00 123.23 226 VAL C O 1
ATOM 11730 N N . ASP C 1 227 ? -38.658 -19.451 -15.685 1.00 132.42 227 ASP C N 1
ATOM 11731 C CA . ASP C 1 227 ? -39.865 -20.235 -15.944 1.00 132.42 227 ASP C CA 1
ATOM 11732 C C . ASP C 1 227 ? -40.179 -21.155 -14.762 1.00 132.42 227 ASP C C 1
ATOM 11733 O O . ASP C 1 227 ? -40.416 -22.355 -14.915 1.00 132.42 227 ASP C O 1
ATOM 11738 N N . LYS C 1 228 ? -40.166 -20.569 -13.563 1.00 125.26 228 LYS C N 1
ATOM 11739 C CA . LYS C 1 228 ? -40.457 -21.273 -12.312 1.00 125.26 228 LYS C CA 1
ATOM 11740 C C . LYS C 1 228 ? -39.525 -22.460 -12.082 1.00 125.26 228 LYS C C 1
ATOM 11741 O O . LYS C 1 228 ? -39.940 -23.492 -11.556 1.00 125.26 228 LYS C O 1
ATOM 11747 N N . ARG C 1 229 ? -38.258 -22.323 -12.468 1.00 124.61 229 ARG C N 1
ATOM 11748 C CA . ARG C 1 229 ? -37.261 -23.365 -12.261 1.00 124.61 229 ARG C CA 1
ATOM 11749 C C . ARG C 1 229 ? -35.993 -22.723 -11.722 1.00 124.61 229 ARG C C 1
ATOM 11750 O O . ARG C 1 229 ? -35.530 -21.712 -12.261 1.00 124.61 229 ARG C O 1
ATOM 11758 N N . LEU C 1 230 ? -35.436 -23.300 -10.654 1.00 118.96 230 LEU C N 1
ATOM 11759 C CA . LEU C 1 230 ? -34.251 -22.710 -10.039 1.00 118.96 230 LEU C CA 1
ATOM 11760 C C . LEU C 1 230 ? -33.030 -22.826 -10.942 1.00 118.96 230 LEU C C 1
ATOM 11761 O O . LEU C 1 230 ? -32.321 -21.837 -11.151 1.00 118.96 230 LEU C O 1
ATOM 11766 N N . VAL C 1 231 ? -32.771 -24.018 -11.482 1.00 113.17 231 VAL C N 1
ATOM 11767 C CA . VAL C 1 231 ? -31.718 -24.261 -12.468 1.00 113.17 231 VAL C CA 1
ATOM 11768 C C . VAL C 1 231 ? -30.326 -23.899 -11.961 1.00 113.17 231 VAL C C 1
ATOM 11769 O O . VAL C 1 231 ? -30.028 -22.734 -11.682 1.00 113.17 231 VAL C O 1
ATOM 11773 N N . LYS C 1 232 ? -29.447 -24.892 -11.884 1.00 107.21 232 LYS C N 1
ATOM 11774 C CA . LYS C 1 232 ? -28.049 -24.682 -11.536 1.00 107.21 232 LYS C CA 1
ATOM 11775 C C . LYS C 1 232 ? -27.204 -24.875 -12.786 1.00 107.21 232 LYS C C 1
ATOM 11776 O O . LYS C 1 232 ? -27.235 -25.946 -13.395 1.00 107.21 232 LYS C O 1
ATOM 11782 N N . PHE C 1 233 ? -26.450 -23.847 -13.166 1.00 108.19 233 PHE C N 1
ATOM 11783 C CA . PHE C 1 233 ? -25.678 -23.905 -14.399 1.00 108.19 233 PHE C CA 1
ATOM 11784 C C . PHE C 1 233 ? -24.434 -23.037 -14.302 1.00 108.19 233 PHE C C 1
ATOM 11785 O O . PHE C 1 233 ? -24.359 -22.113 -13.490 1.00 108.19 233 PHE C O 1
ATOM 11793 N N . THR C 1 234 ? -23.460 -23.353 -15.151 1.00 107.90 234 THR C N 1
ATOM 11794 C CA . THR C 1 234 ? -22.186 -22.659 -15.204 1.00 107.90 234 THR C CA 1
ATOM 11795 C C . THR C 1 234 ? -22.165 -21.675 -16.369 1.00 107.90 234 THR C C 1
ATOM 11796 O O . THR C 1 234 ? -23.172 -21.440 -17.037 1.00 107.90 234 THR C O 1
ATOM 11800 N N . PHE C 1 235 ? -20.996 -21.091 -16.623 1.00 110.23 235 PHE C N 1
ATOM 11801 C CA . PHE C 1 235 ? -20.828 -20.105 -17.682 1.00 110.23 235 PHE C CA 1
ATOM 11802 C C . PHE C 1 235 ? -20.119 -20.721 -18.880 1.00 110.23 235 PHE C C 1
ATOM 11803 O O . PHE C 1 235 ? -19.097 -21.396 -18.724 1.00 110.23 235 PHE C O 1
ATOM 11811 N N . LYS C 1 236 ? -20.658 -20.464 -20.067 1.00 115.31 236 LYS C N 1
ATOM 11812 C CA . LYS C 1 236 ? -20.017 -20.770 -21.335 1.00 115.31 236 LYS C CA 1
ATOM 11813 C C . LYS C 1 236 ? -20.170 -19.567 -22.254 1.00 115.31 236 LYS C C 1
ATOM 11814 O O . LYS C 1 236 ? -21.068 -18.740 -22.080 1.00 115.31 236 LYS C O 1
ATOM 11820 N N . ALA C 1 237 ? -19.284 -19.467 -23.239 1.00 117.84 237 ALA C N 1
ATOM 11821 C CA . ALA C 1 237 ? -19.380 -18.406 -24.241 1.00 117.84 237 ALA C CA 1
ATOM 11822 C C . ALA C 1 237 ? -20.343 -18.817 -25.356 1.00 117.84 237 ALA C C 1
ATOM 11823 O O . ALA C 1 237 ? -20.037 -18.761 -26.545 1.00 117.84 237 ALA C O 1
ATOM 11825 N N . ASP C 1 238 ? -21.541 -19.225 -24.939 1.00 127.76 238 ASP C N 1
ATOM 11826 C CA . ASP C 1 238 ? -22.539 -19.781 -25.839 1.00 127.76 238 ASP C CA 1
ATOM 11827 C C . ASP C 1 238 ? -23.810 -18.948 -25.787 1.00 127.76 238 ASP C C 1
ATOM 11828 O O . ASP C 1 238 ? -23.846 -17.862 -25.202 1.00 127.76 238 ASP C O 1
ATOM 11833 N N . THR C 1 239 ? -24.855 -19.474 -26.414 1.00 127.18 239 THR C N 1
ATOM 11834 C CA . THR C 1 239 ? -26.130 -18.784 -26.542 1.00 127.18 239 THR C CA 1
ATOM 11835 C C . THR C 1 239 ? -27.241 -19.618 -25.927 1.00 127.18 239 THR C C 1
ATOM 11836 O O . THR C 1 239 ? -27.389 -20.798 -26.262 1.00 127.18 239 THR C O 1
ATOM 11840 N N . LYS C 1 240 ? -27.997 -19.009 -25.012 1.00 128.06 240 LYS C N 1
ATOM 11841 C CA . LYS C 1 240 ? -29.277 -19.533 -24.547 1.00 128.06 240 LYS C CA 1
ATOM 11842 C C . LYS C 1 240 ? -29.126 -20.736 -23.624 1.00 128.06 240 LYS C C 1
ATOM 11843 O O . LYS C 1 240 ? -28.348 -21.653 -23.902 1.00 128.06 240 LYS C O 1
ATOM 11849 N N . LEU C 1 241 ? -29.865 -20.735 -22.521 1.00 132.07 241 LEU C N 1
ATOM 11850 C CA . LEU C 1 241 ? -29.997 -21.898 -21.656 1.00 132.07 241 LEU C CA 1
ATOM 11851 C C . LEU C 1 241 ? -31.458 -22.318 -21.604 1.00 132.07 241 LEU C C 1
ATOM 11852 O O . LEU C 1 241 ? -32.344 -21.473 -21.444 1.00 132.07 241 LEU C O 1
ATOM 11857 N N . ASP C 1 242 ? -31.704 -23.619 -21.717 1.00 135.31 242 ASP C N 1
ATOM 11858 C CA . ASP C 1 242 ? -33.047 -24.172 -21.636 1.00 135.31 242 ASP C CA 1
ATOM 11859 C C . ASP C 1 242 ? -33.237 -24.868 -20.294 1.00 135.31 242 ASP C C 1
ATOM 11860 O O . ASP C 1 242 ? -32.429 -25.712 -19.897 1.00 135.31 242 ASP C O 1
ATOM 11865 N N . ALA C 1 243 ? -34.308 -24.494 -19.593 1.00 128.48 243 ALA C N 1
ATOM 11866 C CA . ALA C 1 243 ? -34.485 -24.939 -18.215 1.00 128.48 243 ALA C CA 1
ATOM 11867 C C . ALA C 1 243 ? -34.941 -26.389 -18.145 1.00 128.48 243 ALA C C 1
ATOM 11868 O O . ALA C 1 243 ? -34.620 -27.100 -17.186 1.00 128.48 243 ALA C O 1
ATOM 11870 N N . THR C 1 244 ? -35.696 -26.846 -19.147 1.00 130.73 244 THR C N 1
ATOM 11871 C CA . THR C 1 244 ? -36.267 -28.189 -19.094 1.00 130.73 244 THR C CA 1
ATOM 11872 C C . THR C 1 244 ? -35.182 -29.258 -19.070 1.00 130.73 244 THR C C 1
ATOM 11873 O O . THR C 1 244 ? -35.418 -30.381 -18.613 1.00 130.73 244 THR C O 1
ATOM 11877 N N . LEU C 1 245 ? -33.988 -28.931 -19.568 1.00 128.91 245 LEU C N 1
ATOM 11878 C CA . LEU C 1 245 ? -32.900 -29.903 -19.575 1.00 128.91 245 LEU C CA 1
ATOM 11879 C C . LEU C 1 245 ? -32.431 -30.223 -18.163 1.00 128.91 245 LEU C C 1
ATOM 11880 O O . LEU C 1 245 ? -32.015 -31.352 -17.881 1.00 128.91 245 LEU C O 1
ATOM 11885 N N . LEU C 1 246 ? -32.493 -29.250 -17.261 1.00 124.94 246 LEU C N 1
ATOM 11886 C CA . LEU C 1 246 ? -31.931 -29.381 -15.924 1.00 124.94 246 LEU C CA 1
ATOM 11887 C C . LEU C 1 246 ? -33.041 -29.424 -14.883 1.00 124.94 246 LEU C C 1
ATOM 11888 O O . LEU C 1 246 ? -34.023 -28.681 -14.971 1.00 124.94 246 LEU C O 1
ATOM 11893 N N . ARG C 1 247 ? -32.880 -30.304 -13.900 1.00 124.45 247 ARG C N 1
ATOM 11894 C CA . ARG C 1 247 ? -33.892 -30.457 -12.868 1.00 124.45 247 ARG C CA 1
ATOM 11895 C C . ARG C 1 247 ? -33.950 -29.222 -11.983 1.00 124.45 247 ARG C C 1
ATOM 11896 O O . ARG C 1 247 ? -32.924 -28.620 -11.656 1.00 124.45 247 ARG C O 1
ATOM 11904 N N . ASP C 1 248 ? -35.163 -28.850 -11.593 1.00 129.17 248 ASP C N 1
ATOM 11905 C CA . ASP C 1 248 ? -35.405 -27.706 -10.730 1.00 129.17 248 ASP C CA 1
ATOM 11906 C C . ASP C 1 248 ? -35.360 -28.146 -9.276 1.00 129.17 248 ASP C C 1
ATOM 11907 O O . ASP C 1 248 ? -35.669 -29.298 -8.957 1.00 129.17 248 ASP C O 1
ATOM 11912 N N . TYR C 1 249 ? -34.982 -27.223 -8.394 1.00 122.89 249 TYR C N 1
ATOM 11913 C CA . TYR C 1 249 ? -34.924 -27.477 -6.961 1.00 122.89 249 TYR C CA 1
ATOM 11914 C C . TYR C 1 249 ? -35.948 -26.647 -6.200 1.00 122.89 249 TYR C C 1
ATOM 11915 O O . TYR C 1 249 ? -35.683 -26.222 -5.072 1.00 122.89 249 TYR C O 1
ATOM 11924 N N . MET C 1 250 ? -37.112 -26.420 -6.796 1.00 126.48 250 MET C N 1
ATOM 11925 C CA . MET C 1 250 ? -38.053 -25.439 -6.275 1.00 126.48 250 MET C CA 1
ATOM 11926 C C . MET C 1 250 ? -38.533 -25.823 -4.878 1.00 126.48 250 MET C C 1
ATOM 11927 O O . MET C 1 250 ? -39.059 -26.930 -4.692 1.00 126.48 250 MET C O 1
ATOM 11932 N N . PRO C 1 251 ? -38.369 -24.957 -3.877 1.00 129.85 251 PRO C N 1
ATOM 11933 C CA . PRO C 1 251 ? -39.075 -25.165 -2.610 1.00 129.85 251 PRO C CA 1
ATOM 11934 C C . PRO C 1 251 ? -40.572 -24.997 -2.802 1.00 129.85 251 PRO C C 1
ATOM 11935 O O . PRO C 1 251 ? -41.028 -24.213 -3.638 1.00 129.85 251 PRO C O 1
ATOM 11939 N N . SER C 1 252 ? -41.343 -25.746 -2.013 1.00 134.90 252 SER C N 1
ATOM 11940 C CA . SER C 1 252 ? -42.785 -25.775 -2.210 1.00 134.90 252 SER C CA 1
ATOM 11941 C C . SER C 1 252 ? -43.479 -24.529 -1.676 1.00 134.90 252 SER C C 1
ATOM 11942 O O . SER C 1 252 ? -44.499 -24.119 -2.242 1.00 134.90 252 SER C O 1
ATOM 11945 N N . SER C 1 253 ? -42.953 -23.917 -0.616 1.00 137.14 253 SER C N 1
ATOM 11946 C CA . SER C 1 253 ? -43.669 -22.826 0.038 1.00 137.14 253 SER C CA 1
ATOM 11947 C C . SER C 1 253 ? -43.823 -21.619 -0.879 1.00 137.14 253 SER C C 1
ATOM 11948 O O . SER C 1 253 ? -44.896 -21.006 -0.934 1.00 137.14 253 SER C O 1
ATOM 11951 N N . VAL C 1 254 ? -42.772 -21.261 -1.606 1.00 139.77 254 VAL C N 1
ATOM 11952 C CA . VAL C 1 254 ? -42.756 -20.030 -2.381 1.00 139.77 254 VAL C CA 1
ATOM 11953 C C . VAL C 1 254 ? -42.797 -20.314 -3.881 1.00 139.77 254 VAL C C 1
ATOM 11954 O O . VAL C 1 254 ? -42.403 -19.470 -4.683 1.00 139.77 254 VAL C O 1
ATOM 11958 N N . ALA C 1 255 ? -43.271 -21.496 -4.271 1.00 140.06 255 ALA C N 1
ATOM 11959 C CA . ALA C 1 255 ? -43.371 -21.813 -5.693 1.00 140.06 255 ALA C CA 1
ATOM 11960 C C . ALA C 1 255 ? -44.276 -20.860 -6.470 1.00 140.06 255 ALA C C 1
ATOM 11961 O O . ALA C 1 255 ? -43.877 -20.445 -7.573 1.00 140.06 255 ALA C O 1
ATOM 11963 N N . PRO C 1 256 ? -45.472 -20.488 -5.999 1.00 139.22 256 PRO C N 1
ATOM 11964 C CA . PRO C 1 256 ? -46.292 -19.572 -6.809 1.00 139.22 256 PRO C CA 1
ATOM 11965 C C . PRO C 1 256 ? -45.711 -18.172 -6.926 1.00 139.22 256 PRO C C 1
ATOM 11966 O O . PRO C 1 256 ? -45.586 -17.654 -8.044 1.00 139.22 256 PRO C O 1
ATOM 11970 N N . VAL C 1 257 ? -45.347 -17.542 -5.806 1.00 133.41 257 VAL C N 1
ATOM 11971 C CA . VAL C 1 257 ? -44.951 -16.135 -5.840 1.00 133.41 257 VAL C CA 1
ATOM 11972 C C . VAL C 1 257 ? -43.521 -15.998 -6.352 1.00 133.41 257 VAL C C 1
ATOM 11973 O O . VAL C 1 257 ? -42.645 -16.827 -6.081 1.00 133.41 257 VAL C O 1
ATOM 11977 N N . PHE C 1 258 ? -43.287 -14.924 -7.103 1.00 125.31 258 PHE C N 1
ATOM 11978 C CA . PHE C 1 258 ? -42.003 -14.655 -7.738 1.00 125.31 258 PHE C CA 1
ATOM 11979 C C . PHE C 1 258 ? -40.942 -14.369 -6.683 1.00 125.31 258 PHE C C 1
ATOM 11980 O O . PHE C 1 258 ? -41.240 -13.772 -5.643 1.00 125.31 258 PHE C O 1
ATOM 11988 N N . PHE C 1 259 ? -39.710 -14.791 -6.961 1.00 121.34 259 PHE C N 1
ATOM 11989 C CA . PHE C 1 259 ? -38.589 -14.574 -6.059 1.00 121.34 259 PHE C CA 1
ATOM 11990 C C . PHE C 1 259 ? -37.308 -14.462 -6.872 1.00 121.34 259 PHE C C 1
ATOM 11991 O O . PHE C 1 259 ? -37.234 -14.909 -8.017 1.00 121.34 259 PHE C O 1
ATOM 11999 N N . ALA C 1 260 ? -36.290 -13.862 -6.260 1.00 116.04 260 ALA C N 1
ATOM 12000 C CA . ALA C 1 260 ? -34.985 -13.748 -6.887 1.00 116.04 260 ALA C CA 1
ATOM 12001 C C . ALA C 1 260 ? -33.907 -14.107 -5.870 1.00 116.04 260 ALA C C 1
ATOM 12002 O O . ALA C 1 260 ? -33.853 -13.505 -4.785 1.00 116.04 260 ALA C O 1
ATOM 12004 N N . PRO C 1 261 ? -33.043 -15.067 -6.178 1.00 110.12 261 PRO C N 1
ATOM 12005 C CA . PRO C 1 261 ? -31.998 -15.462 -5.229 1.00 110.12 261 PRO C CA 1
ATOM 12006 C C . PRO C 1 261 ? -30.824 -14.497 -5.213 1.00 110.12 261 PRO C C 1
ATOM 12007 O O . PRO C 1 261 ? -30.531 -13.810 -6.192 1.00 110.12 261 PRO C O 1
ATOM 12011 N N . VAL C 1 262 ? -30.144 -14.461 -4.067 1.00 110.05 262 VAL C N 1
ATOM 12012 C CA . VAL C 1 262 ? -28.955 -13.644 -3.878 1.00 110.05 262 VAL C CA 1
ATOM 12013 C C . VAL C 1 262 ? -28.054 -14.335 -2.862 1.00 110.05 262 VAL C C 1
ATOM 12014 O O . VAL C 1 262 ? -28.528 -14.947 -1.900 1.00 110.05 262 VAL C O 1
ATOM 12018 N N . SER C 1 263 ? -26.744 -14.246 -3.086 1.00 108.41 263 SER C N 1
ATOM 12019 C CA . SER C 1 263 ? -25.772 -14.993 -2.303 1.00 108.41 263 SER C CA 1
ATOM 12020 C C . SER C 1 263 ? -24.726 -14.045 -1.741 1.00 108.41 263 SER C C 1
ATOM 12021 O O . SER C 1 263 ? -24.463 -12.978 -2.298 1.00 108.41 263 SER C O 1
ATOM 12024 N N . ASP C 1 264 ? -24.119 -14.453 -0.630 1.00 104.73 264 ASP C N 1
ATOM 12025 C CA . ASP C 1 264 ? -23.063 -13.662 -0.021 1.00 104.73 264 ASP C CA 1
ATOM 12026 C C . ASP C 1 264 ? -21.738 -13.903 -0.741 1.00 104.73 264 ASP C C 1
ATOM 12027 O O . ASP C 1 264 ? -21.660 -14.643 -1.724 1.00 104.73 264 ASP C O 1
ATOM 12032 N N . TRP C 1 265 ? -20.680 -13.269 -0.230 1.00 97.06 265 TRP C N 1
ATOM 12033 C CA . TRP C 1 265 ? -19.419 -13.237 -0.966 1.00 97.06 265 TRP C CA 1
ATOM 12034 C C . TRP C 1 265 ? -18.814 -14.629 -1.105 1.00 97.06 265 TRP C C 1
ATOM 12035 O O . TRP C 1 265 ? -18.356 -15.007 -2.189 1.00 97.06 265 TRP C O 1
ATOM 12046 N N . LYS C 1 266 ? -18.812 -15.412 -0.027 1.00 102.86 266 LYS C N 1
ATOM 12047 C CA . LYS C 1 266 ? -18.176 -16.723 -0.075 1.00 102.86 266 LYS C CA 1
ATOM 12048 C C . LYS C 1 266 ? -19.084 -17.760 -0.722 1.00 102.86 266 LYS C C 1
ATOM 12049 O O . LYS C 1 266 ? -18.612 -18.803 -1.187 1.00 102.86 266 LYS C O 1
ATOM 12055 N N . GLY C 1 267 ? -20.387 -17.498 -0.761 1.00 106.33 267 GLY C N 1
ATOM 12056 C CA . GLY C 1 267 ? -21.320 -18.374 -1.436 1.00 106.33 267 GLY C CA 1
ATOM 12057 C C . GLY C 1 267 ? -21.963 -19.443 -0.578 1.00 106.33 267 GLY C C 1
ATOM 12058 O O . GLY C 1 267 ? -22.495 -20.412 -1.132 1.00 106.33 267 GLY C O 1
ATOM 12059 N N . GLU C 1 268 ? -21.928 -19.309 0.749 1.00 115.50 268 GLU C N 1
ATOM 12060 C CA . GLU C 1 268 ? -22.443 -20.373 1.604 1.00 115.50 268 GLU C CA 1
ATOM 12061 C C . GLU C 1 268 ? -23.932 -20.211 1.882 1.00 115.50 268 GLU C C 1
ATOM 12062 O O . GLU C 1 268 ? -24.676 -21.197 1.893 1.00 115.50 268 GLU C O 1
ATOM 12068 N N . LYS C 1 269 ? -24.389 -18.985 2.115 1.00 113.52 269 LYS C N 1
ATOM 12069 C CA . LYS C 1 269 ? -25.780 -18.717 2.456 1.00 113.52 269 LYS C CA 1
ATOM 12070 C C . LYS C 1 269 ? -26.453 -17.969 1.317 1.00 113.52 269 LYS C C 1
ATOM 12071 O O . LYS C 1 269 ? -25.814 -17.165 0.633 1.00 113.52 269 LYS C O 1
ATOM 12077 N N . MET C 1 270 ? -27.737 -18.242 1.114 1.00 116.73 270 MET C N 1
ATOM 12078 C CA . MET C 1 270 ? -28.502 -17.664 0.021 1.00 116.73 270 MET C CA 1
ATOM 12079 C C . MET C 1 270 ? -29.842 -17.174 0.544 1.00 116.73 270 MET C C 1
ATOM 12080 O O . MET C 1 270 ? -30.425 -17.783 1.444 1.00 116.73 270 MET C O 1
ATOM 12085 N N . ALA C 1 271 ? -30.327 -16.073 -0.023 1.00 116.49 271 ALA C N 1
ATOM 12086 C CA . ALA C 1 271 ? -31.599 -15.492 0.374 1.00 116.49 271 ALA C CA 1
ATOM 12087 C C . ALA C 1 271 ? -32.438 -15.195 -0.858 1.00 116.49 271 ALA C C 1
ATOM 12088 O O . ALA C 1 271 ? -31.919 -14.857 -1.923 1.00 116.49 271 ALA C O 1
ATOM 12090 N N . PHE C 1 272 ? -33.751 -15.324 -0.699 1.00 113.55 272 PHE C N 1
ATOM 12091 C CA . PHE C 1 272 ? -34.698 -15.057 -1.769 1.00 113.55 272 PHE C CA 1
ATOM 12092 C C . PHE C 1 272 ? -35.504 -13.810 -1.450 1.00 113.55 272 PHE C C 1
ATOM 12093 O O . PHE C 1 272 ? -36.143 -13.725 -0.397 1.00 113.55 272 PHE C O 1
ATOM 12101 N N . ARG C 1 273 ? -35.470 -12.846 -2.363 1.00 119.80 273 ARG C N 1
ATOM 12102 C CA . ARG C 1 273 ? -36.311 -11.664 -2.275 1.00 119.80 273 ARG C CA 1
ATOM 12103 C C . ARG C 1 273 ? -37.536 -11.873 -3.152 1.00 119.80 273 ARG C C 1
ATOM 12104 O O . ARG C 1 273 ? -37.419 -12.298 -4.305 1.00 119.80 273 ARG C O 1
ATOM 12112 N N . ARG C 1 274 ? -38.707 -11.598 -2.594 1.00 130.99 274 ARG C N 1
ATOM 12113 C CA . ARG C 1 274 ? -39.976 -11.913 -3.224 1.00 130.99 274 ARG C CA 1
ATOM 12114 C C . ARG C 1 274 ? -40.832 -10.661 -3.367 1.00 130.99 274 ARG C C 1
ATOM 12115 O O . ARG C 1 274 ? -40.482 -9.583 -2.882 1.00 130.99 274 ARG C O 1
ATOM 12123 N N . SER C 1 275 ? -41.967 -10.824 -4.048 1.00 138.53 275 SER C N 1
ATOM 12124 C CA . SER C 1 275 ? -42.761 -9.678 -4.476 1.00 138.53 275 SER C CA 1
ATOM 12125 C C . SER C 1 275 ? -43.283 -8.849 -3.314 1.00 138.53 275 SER C C 1
ATOM 12126 O O . SER C 1 275 ? -43.231 -7.616 -3.378 1.00 138.53 275 SER C O 1
ATOM 12129 N N . ASP C 1 276 ? -43.779 -9.487 -2.254 1.00 138.89 276 ASP C N 1
ATOM 12130 C CA . ASP C 1 276 ? -44.361 -8.731 -1.153 1.00 138.89 276 ASP C CA 1
ATOM 12131 C C . ASP C 1 276 ? -43.315 -8.069 -0.263 1.00 138.89 276 ASP C C 1
ATOM 12132 O O . ASP C 1 276 ? -43.676 -7.546 0.797 1.00 138.89 276 ASP C O 1
ATOM 12137 N N . GLY C 1 277 ? -42.044 -8.083 -0.654 1.00 131.01 277 GLY C N 1
ATOM 12138 C CA . GLY C 1 277 ? -41.029 -7.314 0.032 1.00 131.01 277 GLY C CA 1
ATOM 12139 C C . GLY C 1 277 ? -40.413 -7.962 1.249 1.00 131.01 277 GLY C C 1
ATOM 12140 O O . GLY C 1 277 ? -40.002 -7.244 2.167 1.00 131.01 277 GLY C O 1
ATOM 12141 N N . ILE C 1 278 ? -40.344 -9.287 1.298 1.00 127.80 278 ILE C N 1
ATOM 12142 C CA . ILE C 1 278 ? -39.760 -10.005 2.423 1.00 127.80 278 ILE C CA 1
ATOM 12143 C C . ILE C 1 278 ? -38.534 -10.760 1.934 1.00 127.80 278 ILE C C 1
ATOM 12144 O O . ILE C 1 278 ? -38.596 -11.478 0.931 1.00 127.80 278 ILE C O 1
ATOM 12149 N N . ILE C 1 279 ? -37.421 -10.588 2.641 1.00 120.53 279 ILE C N 1
ATOM 12150 C CA . ILE C 1 279 ? -36.187 -11.320 2.392 1.00 120.53 279 ILE C CA 1
ATOM 12151 C C . ILE C 1 279 ? -36.017 -12.342 3.506 1.00 120.53 279 ILE C C 1
ATOM 12152 O O . ILE C 1 279 ? -36.266 -12.035 4.678 1.00 120.53 279 ILE C O 1
ATOM 12157 N N . GLU C 1 280 ? -35.649 -13.568 3.143 1.00 123.21 280 GLU C N 1
ATOM 12158 C CA . GLU C 1 280 ? -35.506 -14.656 4.101 1.00 123.21 280 GLU C CA 1
ATOM 12159 C C . GLU C 1 280 ? -34.214 -15.416 3.842 1.00 123.21 280 GLU C C 1
ATOM 12160 O O . GLU C 1 280 ? -33.851 -15.662 2.687 1.00 123.21 280 GLU C O 1
ATOM 12166 N N . LEU C 1 281 ? -33.529 -15.790 4.919 1.00 118.60 281 LEU C N 1
ATOM 12167 C CA . LEU C 1 281 ? -32.211 -16.400 4.820 1.00 118.60 281 LEU C CA 1
ATOM 12168 C C . LEU C 1 281 ? -32.320 -17.916 4.728 1.00 118.60 281 LEU C C 1
ATOM 12169 O O . LEU C 1 281 ? -33.122 -18.539 5.430 1.00 118.60 281 LEU C O 1
ATOM 12174 N N . ARG C 1 282 ? -31.501 -18.514 3.863 1.00 121.54 282 ARG C N 1
ATOM 12175 C CA . ARG C 1 282 ? -31.557 -19.950 3.623 1.00 121.54 282 ARG C CA 1
ATOM 12176 C C . ARG C 1 282 ? -30.153 -20.514 3.455 1.00 121.54 282 ARG C C 1
ATOM 12177 O O . ARG C 1 282 ? -29.174 -19.779 3.307 1.00 121.54 282 ARG C O 1
ATOM 12185 N N . ASP C 1 283 ? -30.073 -21.843 3.475 1.00 121.07 283 ASP C N 1
ATOM 12186 C CA . ASP C 1 283 ? -28.820 -22.574 3.339 1.00 121.07 283 ASP C CA 1
ATOM 12187 C C . ASP C 1 283 ? -28.807 -23.362 2.037 1.00 121.07 283 ASP C C 1
ATOM 12188 O O . ASP C 1 283 ? -29.778 -24.054 1.715 1.00 121.07 283 ASP C O 1
ATOM 12193 N N . VAL C 1 284 ? -27.694 -23.273 1.305 1.00 119.18 284 VAL C N 1
ATOM 12194 C CA . VAL C 1 284 ? -27.605 -23.929 0.003 1.00 119.18 284 VAL C CA 1
ATOM 12195 C C . VAL C 1 284 ? -27.632 -25.444 0.155 1.00 119.18 284 VAL C C 1
ATOM 12196 O O . VAL C 1 284 ? -28.303 -26.146 -0.610 1.00 119.18 284 VAL C O 1
ATOM 12200 N N . ASN C 1 285 ? -26.895 -25.975 1.132 1.00 123.50 285 ASN C N 1
ATOM 12201 C CA . ASN C 1 285 ? -26.821 -27.424 1.288 1.00 123.50 285 ASN C CA 1
ATOM 12202 C C . ASN C 1 285 ? -28.185 -28.016 1.607 1.00 123.50 285 ASN C C 1
ATOM 12203 O O . ASN C 1 285 ? -28.588 -29.023 1.014 1.00 123.50 285 ASN C O 1
ATOM 12208 N N . ASP C 1 286 ? -28.919 -27.398 2.535 1.00 128.46 286 ASP C N 1
ATOM 12209 C CA . ASP C 1 286 ? -30.272 -27.860 2.815 1.00 128.46 286 ASP C CA 1
ATOM 12210 C C . ASP C 1 286 ? -31.169 -27.670 1.601 1.00 128.46 286 ASP C C 1
ATOM 12211 O O . ASP C 1 286 ? -32.089 -28.463 1.367 1.00 128.46 286 ASP C O 1
ATOM 12216 N N . LEU C 1 287 ? -30.914 -26.624 0.817 1.00 122.95 287 LEU C N 1
ATOM 12217 C CA . LEU C 1 287 ? -31.598 -26.482 -0.462 1.00 122.95 287 LEU C CA 1
ATOM 12218 C C . LEU C 1 287 ? -31.235 -27.626 -1.398 1.00 122.95 287 LEU C C 1
ATOM 12219 O O . LEU C 1 287 ? -32.089 -28.131 -2.135 1.00 122.95 287 LEU C O 1
ATOM 12224 N N . ASN C 1 288 ? -29.967 -28.047 -1.387 1.00 122.56 288 ASN C N 1
ATOM 12225 C CA . ASN C 1 288 ? -29.562 -29.194 -2.191 1.00 122.56 288 ASN C CA 1
ATOM 12226 C C . ASN C 1 288 ? -30.272 -30.463 -1.744 1.00 122.56 288 ASN C C 1
ATOM 12227 O O . ASN C 1 288 ? -30.705 -31.267 -2.578 1.00 122.56 288 ASN C O 1
ATOM 12232 N N . LYS C 1 289 ? -30.405 -30.661 -0.436 1.00 124.70 289 LYS C N 1
ATOM 12233 C CA . LYS C 1 289 ? -31.051 -31.851 0.099 1.00 124.70 289 LYS C CA 1
ATOM 12234 C C . LYS C 1 289 ? -32.568 -31.742 0.100 1.00 124.70 289 LYS C C 1
ATOM 12235 O O . LYS C 1 289 ? -33.231 -32.504 0.810 1.00 124.70 289 LYS C O 1
ATOM 12241 N N . ASN C 1 290 ? -33.123 -30.815 -0.681 1.00 125.75 290 ASN C N 1
ATOM 12242 C CA . ASN C 1 290 ? -34.568 -30.648 -0.819 1.00 125.75 290 ASN C CA 1
ATOM 12243 C C . ASN C 1 290 ? -35.234 -30.427 0.536 1.00 125.75 290 ASN C C 1
ATOM 12244 O O . ASN C 1 290 ? -36.306 -30.964 0.819 1.00 125.75 290 ASN C O 1
ATOM 12249 N N . ILE C 1 291 ? -34.590 -29.632 1.382 1.00 128.45 291 ILE C N 1
ATOM 12250 C CA . ILE C 1 291 ? -35.091 -29.304 2.709 1.00 128.45 291 ILE C CA 1
ATOM 12251 C C . ILE C 1 291 ? -35.363 -27.809 2.757 1.00 128.45 291 ILE C C 1
ATOM 12252 O O . ILE C 1 291 ? -34.527 -27.008 2.324 1.00 128.45 291 ILE C O 1
ATOM 12257 N N . ASP C 1 292 ? -36.529 -27.433 3.272 1.00 134.76 292 ASP C N 1
ATOM 12258 C CA . ASP C 1 292 ? -36.901 -26.035 3.430 1.00 134.76 292 ASP C CA 1
ATOM 12259 C C . ASP C 1 292 ? -36.576 -25.602 4.852 1.00 134.76 292 ASP C C 1
ATOM 12260 O O . ASP C 1 292 ? -36.960 -26.275 5.814 1.00 134.76 292 ASP C O 1
ATOM 12265 N N . LYS C 1 293 ? -35.860 -24.489 4.982 1.00 125.77 293 LYS C N 1
ATOM 12266 C CA . LYS C 1 293 ? -35.496 -23.946 6.281 1.00 125.77 293 LYS C CA 1
ATOM 12267 C C . LYS C 1 293 ? -35.512 -22.428 6.212 1.00 125.77 293 LYS C C 1
ATOM 12268 O O . LYS C 1 293 ? -35.038 -21.840 5.236 1.00 125.77 293 LYS C O 1
ATOM 12274 N N . VAL C 1 294 ? -36.063 -21.798 7.245 1.00 119.66 294 VAL C N 1
ATOM 12275 C CA . VAL C 1 294 ? -36.114 -20.347 7.358 1.00 119.66 294 VAL C CA 1
ATOM 12276 C C . VAL C 1 294 ? -35.396 -19.947 8.636 1.00 119.66 294 VAL C C 1
ATOM 12277 O O . VAL C 1 294 ? -35.656 -20.513 9.703 1.00 119.66 294 VAL C O 1
ATOM 12281 N N . TYR C 1 295 ? -34.491 -18.980 8.526 1.00 120.29 295 TYR C N 1
ATOM 12282 C CA . TYR C 1 295 ? -33.689 -18.571 9.669 1.00 120.29 295 TYR C CA 1
ATOM 12283 C C . TYR C 1 295 ? -34.112 -17.207 10.196 1.00 120.29 295 TYR C C 1
ATOM 12284 O O . TYR C 1 295 ? -34.365 -17.056 11.394 1.00 120.29 295 TYR C O 1
ATOM 12293 N N . ALA C 1 296 ? -34.189 -16.208 9.322 1.00 121.84 296 ALA C N 1
ATOM 12294 C CA . ALA C 1 296 ? -34.618 -14.876 9.717 1.00 121.84 296 ALA C CA 1
ATOM 12295 C C . ALA C 1 296 ? -35.210 -14.151 8.519 1.00 121.84 296 ALA C C 1
ATOM 12296 O O . ALA C 1 296 ? -34.957 -14.504 7.365 1.00 121.84 296 ALA C O 1
ATOM 12298 N N . GLN C 1 297 ? -36.010 -13.126 8.807 1.00 123.29 297 GLN C N 1
ATOM 12299 C CA . GLN C 1 297 ? -36.629 -12.319 7.770 1.00 123.29 297 GLN C CA 1
ATOM 12300 C C . GLN C 1 297 ? -36.882 -10.908 8.283 1.00 123.29 297 GLN C C 1
ATOM 12301 O O . GLN C 1 297 ? -37.057 -10.677 9.482 1.00 123.29 297 GLN C O 1
ATOM 12307 N N . VAL C 1 298 ? -36.893 -9.961 7.345 1.00 124.09 298 VAL C N 1
ATOM 12308 C CA . VAL C 1 298 ? -37.224 -8.569 7.615 1.00 124.09 298 VAL C CA 1
ATOM 12309 C C . VAL C 1 298 ? -38.182 -8.096 6.534 1.00 124.09 298 VAL C C 1
ATOM 12310 O O . VAL C 1 298 ? -38.376 -8.764 5.513 1.00 124.09 298 VAL C O 1
ATOM 12314 N N . THR C 1 299 ? -38.792 -6.936 6.762 1.00 126.77 299 THR C N 1
ATOM 12315 C CA . THR C 1 299 ? -39.787 -6.378 5.858 1.00 126.77 299 THR C CA 1
ATOM 12316 C C . THR C 1 299 ? -39.407 -4.946 5.501 1.00 126.77 299 THR C C 1
ATOM 12317 O O . THR C 1 299 ? -38.812 -4.233 6.313 1.00 126.77 299 THR C O 1
ATOM 12321 N N . ILE C 1 300 ? -39.741 -4.538 4.281 1.00 127.09 300 ILE C N 1
ATOM 12322 C CA . ILE C 1 300 ? -39.333 -3.240 3.747 1.00 127.09 300 ILE C CA 1
ATOM 12323 C C . ILE C 1 300 ? -40.562 -2.424 3.357 1.00 127.09 300 ILE C C 1
ATOM 12324 O O . ILE C 1 300 ? -41.455 -2.941 2.671 1.00 127.09 300 ILE C O 1
ATOM 12329 N N . PRO C 1 301 ? -40.644 -1.150 3.755 1.00 129.52 301 PRO C N 1
ATOM 12330 C CA . PRO C 1 301 ? -41.840 -0.350 3.443 1.00 129.52 301 PRO C CA 1
ATOM 12331 C C . PRO C 1 301 ? -42.047 -0.134 1.953 1.00 129.52 301 PRO C C 1
ATOM 12332 O O . PRO C 1 301 ? -41.125 -0.315 1.151 1.00 129.52 301 PRO C O 1
ATOM 12336 N N . LEU C 1 302 ? -43.264 0.263 1.581 1.00 129.78 302 LEU C N 1
ATOM 12337 C CA . LEU C 1 302 ? -43.661 0.413 0.187 1.00 129.78 302 LEU C CA 1
ATOM 12338 C C . LEU C 1 302 ? -43.130 1.679 -0.465 1.00 129.78 302 LEU C C 1
ATOM 12339 O O . LEU C 1 302 ? -43.051 1.735 -1.697 1.00 129.78 302 LEU C O 1
ATOM 12344 N N . GLU C 1 303 ? -42.759 2.688 0.322 1.00 132.06 303 GLU C N 1
ATOM 12345 C CA . GLU C 1 303 ? -42.255 3.931 -0.245 1.00 132.06 303 GLU C CA 1
ATOM 12346 C C . GLU C 1 303 ? -40.869 3.773 -0.846 1.00 132.06 303 GLU C C 1
ATOM 12347 O O . GLU C 1 303 ? -40.381 4.701 -1.498 1.00 132.06 303 GLU C O 1
ATOM 12353 N N . GLU C 1 304 ? -40.224 2.626 -0.635 1.00 130.15 304 GLU C N 1
ATOM 12354 C CA . GLU C 1 304 ? -38.929 2.346 -1.232 1.00 130.15 304 GLU C CA 1
ATOM 12355 C C . GLU C 1 304 ? -38.963 1.218 -2.248 1.00 130.15 304 GLU C C 1
ATOM 12356 O O . GLU C 1 304 ? -37.923 0.910 -2.835 1.00 130.15 304 GLU C O 1
ATOM 12362 N N . ARG C 1 305 ? -40.118 0.597 -2.468 1.00 130.93 305 ARG C N 1
ATOM 12363 C CA . ARG C 1 305 ? -40.203 -0.478 -3.443 1.00 130.93 305 ARG C CA 1
ATOM 12364 C C . ARG C 1 305 ? -40.486 0.021 -4.849 1.00 130.93 305 ARG C C 1
ATOM 12365 O O . ARG C 1 305 ? -39.675 -0.210 -5.753 1.00 130.93 305 ARG C O 1
ATOM 12373 N N . GLU C 1 306 ? -41.604 0.705 -5.053 1.00 134.82 306 GLU C N 1
ATOM 12374 C CA . GLU C 1 306 ? -42.071 1.029 -6.387 1.00 134.82 306 GLU C CA 1
ATOM 12375 C C . GLU C 1 306 ? -41.267 2.192 -6.962 1.00 134.82 306 GLU C C 1
ATOM 12376 O O . GLU C 1 306 ? -40.735 3.036 -6.236 1.00 134.82 306 GLU C O 1
ATOM 12382 N N . ASN C 1 307 ? -41.184 2.238 -8.290 1.00 137.11 307 ASN C N 1
ATOM 12383 C CA . ASN C 1 307 ? -40.394 3.233 -8.997 1.00 137.11 307 ASN C CA 1
ATOM 12384 C C . ASN C 1 307 ? -40.941 4.645 -8.865 1.00 137.11 307 ASN C C 1
ATOM 12385 O O . ASN C 1 307 ? -40.161 5.600 -8.920 1.00 137.11 307 ASN C O 1
ATOM 12390 N N . ASP C 1 308 ? -42.249 4.798 -8.684 1.00 142.85 308 ASP C N 1
ATOM 12391 C CA . ASP C 1 308 ? -42.875 6.111 -8.699 1.00 142.85 308 ASP C CA 1
ATOM 12392 C C . ASP C 1 308 ? -42.676 6.885 -7.403 1.00 142.85 308 ASP C C 1
ATOM 12393 O O . ASP C 1 308 ? -42.992 8.079 -7.364 1.00 142.85 308 ASP C O 1
ATOM 12398 N N . TYR C 1 309 ? -42.168 6.248 -6.350 1.00 136.29 309 TYR C N 1
ATOM 12399 C CA . TYR C 1 309 ? -41.837 6.959 -5.122 1.00 136.29 309 TYR C CA 1
ATOM 12400 C C . TYR C 1 309 ? -40.336 6.951 -4.874 1.00 136.29 309 TYR C C 1
ATOM 12401 O O . TYR C 1 309 ? -39.717 8.019 -4.824 1.00 136.29 309 TYR C O 1
ATOM 12410 N N . ARG C 1 310 ? -39.726 5.766 -4.746 1.00 131.01 310 ARG C N 1
ATOM 12411 C CA . ARG C 1 310 ? -38.288 5.574 -4.630 1.00 131.01 310 ARG C CA 1
ATOM 12412 C C . ARG C 1 310 ? -38.004 4.194 -5.192 1.00 131.01 310 ARG C C 1
ATOM 12413 O O . ARG C 1 310 ? -38.299 3.198 -4.518 1.00 131.01 310 ARG C O 1
ATOM 12421 N N . PRO C 1 311 ? -37.461 4.088 -6.399 1.00 125.33 311 PRO C N 1
ATOM 12422 C CA . PRO C 1 311 ? -37.300 2.779 -7.039 1.00 125.33 311 PRO C CA 1
ATOM 12423 C C . PRO C 1 311 ? -36.405 1.842 -6.241 1.00 125.33 311 PRO C C 1
ATOM 12424 O O . PRO C 1 311 ? -35.679 2.236 -5.329 1.00 125.33 311 PRO C O 1
ATOM 12428 N N . MET C 1 312 ? -36.480 0.569 -6.616 1.00 116.96 312 MET C N 1
ATOM 12429 C CA . MET C 1 312 ? -35.788 -0.509 -5.921 1.00 116.96 312 MET C CA 1
ATOM 12430 C C . MET C 1 312 ? -34.454 -0.768 -6.609 1.00 116.96 312 MET C C 1
ATOM 12431 O O . MET C 1 312 ? -34.420 -1.240 -7.749 1.00 116.96 312 MET C O 1
ATOM 12436 N N . GLN C 1 313 ? -33.359 -0.465 -5.919 1.00 108.18 313 GLN C N 1
ATOM 12437 C CA . GLN C 1 313 ? -32.015 -0.714 -6.425 1.00 108.18 313 GLN C CA 1
ATOM 12438 C C . GLN C 1 313 ? -31.124 -1.197 -5.291 1.00 108.18 313 GLN C C 1
ATOM 12439 O O . GLN C 1 313 ? -31.069 -0.568 -4.231 1.00 108.18 313 GLN C O 1
ATOM 12445 N N . GLY C 1 314 ? -30.447 -2.319 -5.509 1.00 107.36 314 GLY C N 1
ATOM 12446 C CA . GLY C 1 314 ? -29.344 -2.745 -4.674 1.00 107.36 314 GLY C CA 1
ATOM 12447 C C . GLY C 1 314 ? -29.787 -3.563 -3.471 1.00 107.36 314 GLY C C 1
ATOM 12448 O O . GLY C 1 314 ? -30.627 -3.150 -2.667 1.00 107.36 314 GLY C O 1
ATOM 12449 N N . VAL C 1 315 ? -29.187 -4.749 -3.345 1.00 100.84 315 VAL C N 1
ATOM 12450 C CA . VAL C 1 315 ? -29.322 -5.625 -2.188 1.00 100.84 315 VAL C CA 1
ATOM 12451 C C . VAL C 1 315 ? -27.954 -6.242 -1.902 1.00 100.84 315 VAL C C 1
ATOM 12452 O O . VAL C 1 315 ? -27.178 -6.516 -2.816 1.00 100.84 315 VAL C O 1
ATOM 12456 N N . ALA C 1 316 ? -27.658 -6.453 -0.621 1.00 102.92 316 ALA C N 1
ATOM 12457 C CA . ALA C 1 316 ? -26.406 -7.091 -0.239 1.00 102.92 316 ALA C CA 1
ATOM 12458 C C . ALA C 1 316 ? -26.616 -7.849 1.062 1.00 102.92 316 ALA C C 1
ATOM 12459 O O . ALA C 1 316 ? -27.552 -7.573 1.815 1.00 102.92 316 ALA C O 1
ATOM 12461 N N . ILE C 1 317 ? -25.729 -8.807 1.318 1.00 105.00 317 ILE C N 1
ATOM 12462 C CA . ILE C 1 317 ? -25.850 -9.713 2.453 1.00 105.00 317 ILE C CA 1
ATOM 12463 C C . ILE C 1 317 ? -24.495 -9.868 3.122 1.00 105.00 317 ILE C C 1
ATOM 12464 O O . ILE C 1 317 ? -23.469 -9.973 2.442 1.00 105.00 317 ILE C O 1
ATOM 12469 N N . SER C 1 318 ? -24.494 -9.881 4.448 1.00 107.25 318 SER C N 1
ATOM 12470 C CA . SER C 1 318 ? -23.339 -10.243 5.254 1.00 107.25 318 SER C CA 1
ATOM 12471 C C . SER C 1 318 ? -23.741 -11.366 6.200 1.00 107.25 318 SER C C 1
ATOM 12472 O O . SER C 1 318 ? -24.832 -11.929 6.100 1.00 107.25 318 SER C O 1
ATOM 12475 N N . ASP C 1 319 ? -22.849 -11.695 7.131 1.00 110.10 319 ASP C N 1
ATOM 12476 C CA . ASP C 1 319 ? -23.136 -12.758 8.084 1.00 110.10 319 ASP C CA 1
ATOM 12477 C C . ASP C 1 319 ? -24.183 -12.376 9.123 1.00 110.10 319 ASP C C 1
ATOM 12478 O O . ASP C 1 319 ? -24.893 -13.261 9.611 1.00 110.10 319 ASP C O 1
ATOM 12483 N N . LYS C 1 320 ? -24.297 -11.094 9.480 1.00 109.04 320 LYS C N 1
ATOM 12484 C CA . LYS C 1 320 ? -25.249 -10.675 10.500 1.00 109.04 320 LYS C CA 1
ATOM 12485 C C . LYS C 1 320 ? -26.005 -9.405 10.130 1.00 109.04 320 LYS C C 1
ATOM 12486 O O . LYS C 1 320 ? -26.607 -8.783 11.012 1.00 109.04 320 LYS C O 1
ATOM 12492 N N . ASN C 1 321 ? -25.996 -9.003 8.863 1.00 109.41 321 ASN C N 1
ATOM 12493 C CA . ASN C 1 321 ? -26.673 -7.793 8.425 1.00 109.41 321 ASN C CA 1
ATOM 12494 C C . ASN C 1 321 ? -27.310 -8.019 7.064 1.00 109.41 321 ASN C C 1
ATOM 12495 O O . ASN C 1 321 ? -27.004 -8.987 6.363 1.00 109.41 321 ASN C O 1
ATOM 12500 N N . CYS C 1 322 ? -28.214 -7.116 6.702 1.00 111.61 322 CYS C N 1
ATOM 12501 C CA . CYS C 1 322 ? -28.790 -7.066 5.369 1.00 111.61 322 CYS C CA 1
ATOM 12502 C C . CYS C 1 322 ? -28.782 -5.626 4.877 1.00 111.61 322 CYS C C 1
ATOM 12503 O O . CYS C 1 322 ? -29.183 -4.712 5.602 1.00 111.61 322 CYS C O 1
ATOM 12506 N N . TYR C 1 323 ? -28.333 -5.431 3.641 1.00 106.43 323 TYR C N 1
ATOM 12507 C CA . TYR C 1 323 ? -28.110 -4.108 3.079 1.00 106.43 323 TYR C CA 1
ATOM 12508 C C . TYR C 1 323 ? -29.120 -3.827 1.978 1.00 106.43 323 TYR C C 1
ATOM 12509 O O . TYR C 1 323 ? -29.447 -4.716 1.187 1.00 106.43 323 TYR C O 1
ATOM 12518 N N . TRP C 1 324 ? -29.599 -2.588 1.930 1.00 107.69 324 TRP C N 1
ATOM 12519 C CA . TRP C 1 324 ? -30.601 -2.165 0.968 1.00 107.69 324 TRP C CA 1
ATOM 12520 C C . TRP C 1 324 ? -30.308 -0.732 0.551 1.00 107.69 324 TRP C C 1
ATOM 12521 O O . TRP C 1 324 ? -29.769 0.056 1.333 1.00 107.69 324 TRP C O 1
ATOM 12532 N N . MET C 1 325 ? -30.662 -0.397 -0.686 1.00 108.29 325 MET C N 1
ATOM 12533 C CA . MET C 1 325 ? -30.368 0.915 -1.240 1.00 108.29 325 MET C CA 1
ATOM 12534 C C . MET C 1 325 ? -31.635 1.497 -1.854 1.00 108.29 325 MET C C 1
ATOM 12535 O O . MET C 1 325 ? -32.579 0.770 -2.170 1.00 108.29 325 MET C O 1
ATOM 12540 N N . SER C 1 326 ? -31.640 2.817 -2.029 1.00 118.89 326 SER C N 1
ATOM 12541 C CA . SER C 1 326 ? -32.848 3.575 -2.316 1.00 118.89 326 SER C CA 1
ATOM 12542 C C . SER C 1 326 ? -32.873 3.975 -3.781 1.00 118.89 326 SER C C 1
ATOM 12543 O O . SER C 1 326 ? -32.080 3.495 -4.594 1.00 118.89 326 SER C O 1
ATOM 12546 N N . GLY C 1 327 ? -33.809 4.861 -4.110 1.00 121.98 327 GLY C N 1
ATOM 12547 C CA . GLY C 1 327 ? -34.246 5.052 -5.478 1.00 121.98 327 GLY C CA 1
ATOM 12548 C C . GLY C 1 327 ? -33.397 5.896 -6.407 1.00 121.98 327 GLY C C 1
ATOM 12549 O O . GLY C 1 327 ? -32.184 5.697 -6.507 1.00 121.98 327 GLY C O 1
ATOM 12550 N N . TRP C 1 328 ? -34.044 6.848 -7.087 1.00 124.37 328 TRP C N 1
ATOM 12551 C CA . TRP C 1 328 ? -33.505 7.445 -8.306 1.00 124.37 328 TRP C CA 1
ATOM 12552 C C . TRP C 1 328 ? -32.114 8.030 -8.133 1.00 124.37 328 TRP C C 1
ATOM 12553 O O . TRP C 1 328 ? -31.360 8.094 -9.109 1.00 124.37 328 TRP C O 1
ATOM 12564 N N . GLY C 1 329 ? -31.762 8.486 -6.938 1.00 126.39 329 GLY C N 1
ATOM 12565 C CA . GLY C 1 329 ? -30.439 9.025 -6.722 1.00 126.39 329 GLY C CA 1
ATOM 12566 C C . GLY C 1 329 ? -30.172 10.338 -7.412 1.00 126.39 329 GLY C C 1
ATOM 12567 O O . GLY C 1 329 ? -29.010 10.756 -7.485 1.00 126.39 329 GLY C O 1
ATOM 12568 N N . THR C 1 330 ? -31.199 10.997 -7.929 1.00 128.13 330 THR C N 1
ATOM 12569 C CA . THR C 1 330 ? -31.056 12.316 -8.520 1.00 128.13 330 THR C CA 1
ATOM 12570 C C . THR C 1 330 ? -30.991 13.351 -7.400 1.00 128.13 330 THR C C 1
ATOM 12571 O O . THR C 1 330 ? -30.835 13.015 -6.224 1.00 128.13 330 THR C O 1
ATOM 12575 N N . ASP C 1 331 ? -31.112 14.631 -7.754 1.00 128.34 331 ASP C N 1
ATOM 12576 C CA . ASP C 1 331 ? -31.278 15.654 -6.728 1.00 128.34 331 ASP C CA 1
ATOM 12577 C C . ASP C 1 331 ? -32.575 15.445 -5.959 1.00 128.34 331 ASP C C 1
ATOM 12578 O O . ASP C 1 331 ? -32.756 15.989 -4.864 1.00 128.34 331 ASP C O 1
ATOM 12583 N N . GLU C 1 332 ? -33.487 14.654 -6.517 1.00 130.44 332 GLU C N 1
ATOM 12584 C CA . GLU C 1 332 ? -34.687 14.233 -5.813 1.00 130.44 332 GLU C CA 1
ATOM 12585 C C . GLU C 1 332 ? -34.603 12.742 -5.508 1.00 130.44 332 GLU C C 1
ATOM 12586 O O . GLU C 1 332 ? -34.039 11.973 -6.295 1.00 130.44 332 GLU C O 1
ATOM 12592 N N . ASN C 1 333 ? -35.135 12.358 -4.345 1.00 129.52 333 ASN C N 1
ATOM 12593 C CA . ASN C 1 333 ? -35.144 10.977 -3.850 1.00 129.52 333 ASN C CA 1
ATOM 12594 C C . ASN C 1 333 ? -33.758 10.534 -3.384 1.00 129.52 333 ASN C C 1
ATOM 12595 O O . ASN C 1 333 ? -33.609 9.460 -2.799 1.00 129.52 333 ASN C O 1
ATOM 12600 N N . ILE C 1 334 ? -32.747 11.369 -3.658 1.00 126.43 334 ILE C N 1
ATOM 12601 C CA . ILE C 1 334 ? -31.412 11.340 -3.055 1.00 126.43 334 ILE C CA 1
ATOM 12602 C C . ILE C 1 334 ? -30.999 9.944 -2.611 1.00 126.43 334 ILE C C 1
ATOM 12603 O O . ILE C 1 334 ? -31.231 9.563 -1.458 1.00 126.43 334 ILE C O 1
ATOM 12608 N N . GLY C 1 335 ? -30.410 9.175 -3.524 1.00 119.62 335 GLY C N 1
ATOM 12609 C CA . GLY C 1 335 ? -30.157 7.769 -3.254 1.00 119.62 335 GLY C CA 1
ATOM 12610 C C . GLY C 1 335 ? -29.431 7.558 -1.935 1.00 119.62 335 GLY C C 1
ATOM 12611 O O . GLY C 1 335 ? -28.394 8.167 -1.666 1.00 119.62 335 GLY C O 1
ATOM 12612 N N . LYS C 1 336 ? -29.998 6.685 -1.106 1.00 116.27 336 LYS C N 1
ATOM 12613 C CA . LYS C 1 336 ? -29.459 6.390 0.211 1.00 116.27 336 LYS C CA 1
ATOM 12614 C C . LYS C 1 336 ? -29.315 4.885 0.374 1.00 116.27 336 LYS C C 1
ATOM 12615 O O . LYS C 1 336 ? -29.813 4.099 -0.434 1.00 116.27 336 LYS C O 1
ATOM 12621 N N . VAL C 1 337 ? -28.627 4.497 1.443 1.00 111.58 337 VAL C N 1
ATOM 12622 C CA . VAL C 1 337 ? -28.411 3.099 1.791 1.00 111.58 337 VAL C CA 1
ATOM 12623 C C . VAL C 1 337 ? -28.927 2.878 3.203 1.00 111.58 337 VAL C C 1
ATOM 12624 O O . VAL C 1 337 ? -28.829 3.771 4.052 1.00 111.58 337 VAL C O 1
ATOM 12628 N N . PHE C 1 338 ? -29.492 1.702 3.444 1.00 111.09 338 PHE C N 1
ATOM 12629 C CA . PHE C 1 338 ? -30.024 1.335 4.745 1.00 111.09 338 PHE C CA 1
ATOM 12630 C C . PHE C 1 338 ? -29.419 0.014 5.189 1.00 111.09 338 PHE C C 1
ATOM 12631 O O . PHE C 1 338 ? -29.234 -0.898 4.379 1.00 111.09 338 PHE C O 1
ATOM 12639 N N . VAL C 1 339 ? -29.109 -0.083 6.478 1.00 110.33 339 VAL C N 1
ATOM 12640 C CA . VAL C 1 339 ? -28.519 -1.281 7.059 1.00 110.33 339 VAL C CA 1
ATOM 12641 C C . VAL C 1 339 ? -29.482 -1.849 8.091 1.00 110.33 339 VAL C C 1
ATOM 12642 O O . VAL C 1 339 ? -29.957 -1.130 8.977 1.00 110.33 339 VAL C O 1
ATOM 12646 N N . TYR C 1 340 ? -29.788 -3.133 7.957 1.00 115.30 340 TYR C N 1
ATOM 12647 C CA . TYR C 1 340 ? -30.686 -3.835 8.857 1.00 115.30 340 TYR C CA 1
ATOM 12648 C C . TYR C 1 340 ? -29.938 -4.921 9.612 1.00 115.30 340 TYR C C 1
ATOM 12649 O O . TYR C 1 340 ? -28.815 -5.296 9.274 1.00 115.30 340 TYR C O 1
ATOM 12658 N N . ASP C 1 341 ? -30.595 -5.422 10.649 1.00 121.17 341 ASP C N 1
ATOM 12659 C CA . ASP C 1 341 ? -30.180 -6.612 11.369 1.00 121.17 341 ASP C CA 1
ATOM 12660 C C . ASP C 1 341 ? -31.294 -7.644 11.280 1.00 121.17 341 ASP C C 1
ATOM 12661 O O . ASP C 1 341 ? -32.474 -7.306 11.161 1.00 121.17 341 ASP C O 1
ATOM 12666 N N . TRP C 1 342 ? -30.912 -8.918 11.341 1.00 118.71 342 TRP C N 1
ATOM 12667 C CA . TRP C 1 342 ? -31.858 -9.993 11.079 1.00 118.71 342 TRP C CA 1
ATOM 12668 C C . TRP C 1 342 ? -33.022 -10.030 12.060 1.00 118.71 342 TRP C C 1
ATOM 12669 O O . TRP C 1 342 ? -34.045 -10.652 11.755 1.00 118.71 342 TRP C O 1
ATOM 12680 N N . HIS C 1 343 ? -32.905 -9.383 13.217 1.00 122.56 343 HIS C N 1
ATOM 12681 C CA . HIS C 1 343 ? -34.045 -9.283 14.115 1.00 122.56 343 HIS C CA 1
ATOM 12682 C C . HIS C 1 343 ? -35.129 -8.361 13.582 1.00 122.56 343 HIS C C 1
ATOM 12683 O O . HIS C 1 343 ? -36.243 -8.372 14.117 1.00 122.56 343 HIS C O 1
ATOM 12690 N N . GLY C 1 344 ? -34.836 -7.574 12.550 1.00 121.38 344 GLY C N 1
ATOM 12691 C CA . GLY C 1 344 ? -35.809 -6.668 11.974 1.00 121.38 344 GLY C CA 1
ATOM 12692 C C . GLY C 1 344 ? -35.644 -5.236 12.435 1.00 121.38 344 GLY C C 1
ATOM 12693 O O . GLY C 1 344 ? -36.631 -4.514 12.596 1.00 121.38 344 GLY C O 1
ATOM 12694 N N . LYS C 1 345 ? -34.402 -4.807 12.637 1.00 115.78 345 LYS C N 1
ATOM 12695 C CA . LYS C 1 345 ? -34.106 -3.478 13.143 1.00 115.78 345 LYS C CA 1
ATOM 12696 C C . LYS C 1 345 ? -33.294 -2.677 12.134 1.00 115.78 345 LYS C C 1
ATOM 12697 O O . LYS C 1 345 ? -32.436 -3.210 11.427 1.00 115.78 345 LYS C O 1
ATOM 12703 N N . LEU C 1 346 ? -33.581 -1.380 12.080 1.00 113.15 346 LEU C N 1
ATOM 12704 C CA . LEU C 1 346 ? -32.783 -0.419 11.334 1.00 113.15 346 LEU C CA 1
ATOM 12705 C C . LEU C 1 346 ? -31.738 0.194 12.253 1.00 113.15 346 LEU C C 1
ATOM 12706 O O . LEU C 1 346 ? -32.023 0.478 13.421 1.00 113.15 346 LEU C O 1
ATOM 12711 N N . LEU C 1 347 ? -30.531 0.390 11.730 1.00 116.05 347 LEU C N 1
ATOM 12712 C CA . LEU C 1 347 ? -29.432 0.944 12.505 1.00 116.05 347 LEU C CA 1
ATOM 12713 C C . LEU C 1 347 ? -28.970 2.303 12.005 1.00 116.05 347 LEU C C 1
ATOM 12714 O O . LEU C 1 347 ? -28.892 3.252 12.790 1.00 116.05 347 LEU C O 1
ATOM 12719 N N . ASP C 1 348 ? -28.653 2.428 10.717 1.00 119.03 348 ASP C N 1
ATOM 12720 C CA . ASP C 1 348 ? -28.072 3.659 10.203 1.00 119.03 348 ASP C CA 1
ATOM 12721 C C . ASP C 1 348 ? -28.522 3.896 8.768 1.00 119.03 348 ASP C C 1
ATOM 12722 O O . ASP C 1 348 ? -29.035 2.997 8.099 1.00 119.03 348 ASP C O 1
ATOM 12727 N N . THR C 1 349 ? -28.322 5.129 8.312 1.00 115.09 349 THR C N 1
ATOM 12728 C CA . THR C 1 349 ? -28.648 5.549 6.958 1.00 115.09 349 THR C CA 1
ATOM 12729 C C . THR C 1 349 ? -27.621 6.572 6.494 1.00 115.09 349 THR C C 1
ATOM 12730 O O . THR C 1 349 ? -27.104 7.360 7.289 1.00 115.09 349 THR C O 1
ATOM 12734 N N . ILE C 1 350 ? -27.320 6.559 5.196 1.00 110.47 350 ILE C N 1
ATOM 12735 C CA . ILE C 1 350 ? -26.339 7.475 4.622 1.00 110.47 350 ILE C CA 1
ATOM 12736 C C . ILE C 1 350 ? -26.846 8.008 3.291 1.00 110.47 350 ILE C C 1
ATOM 12737 O O . ILE C 1 350 ? -27.372 7.251 2.471 1.00 110.47 350 ILE C O 1
ATOM 12742 N N . THR C 1 351 ? -26.678 9.310 3.078 1.00 113.91 351 THR C N 1
ATOM 12743 C CA . THR C 1 351 ? -26.968 9.962 1.810 1.00 113.91 351 THR C CA 1
ATOM 12744 C C . THR C 1 351 ? -25.729 9.942 0.925 1.00 113.91 351 THR C C 1
ATOM 12745 O O . THR C 1 351 ? -24.602 10.061 1.414 1.00 113.91 351 THR C O 1
ATOM 12749 N N . LEU C 1 352 ? -25.945 9.801 -0.383 1.00 108.33 352 LEU C N 1
ATOM 12750 C CA . LEU C 1 352 ? -24.848 9.685 -1.345 1.00 108.33 352 LEU C CA 1
ATOM 12751 C C . LEU C 1 352 ? -24.657 11.031 -2.038 1.00 108.33 352 LEU C C 1
ATOM 12752 O O . LEU C 1 352 ? -25.237 11.317 -3.087 1.00 108.33 352 LEU C O 1
ATOM 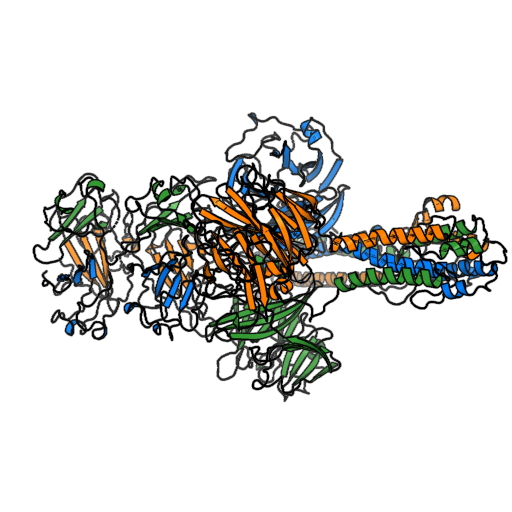12757 N N . ASP C 1 353 ? -23.815 11.874 -1.440 1.00 106.50 353 ASP C N 1
ATOM 12758 C CA . ASP C 1 353 ? -23.589 13.212 -1.966 1.00 106.50 353 ASP C CA 1
ATOM 12759 C C . ASP C 1 353 ? -22.127 13.625 -2.043 1.00 106.50 353 ASP C C 1
ATOM 12760 O O . ASP C 1 353 ? -21.831 14.644 -2.676 1.00 106.50 353 ASP C O 1
ATOM 12765 N N . ASN C 1 354 ? -21.213 12.884 -1.429 1.00 105.03 354 ASN C N 1
ATOM 12766 C CA . ASN C 1 354 ? -19.817 13.289 -1.359 1.00 105.03 354 ASN C CA 1
ATOM 12767 C C . ASN C 1 354 ? -18.915 12.483 -2.277 1.00 105.03 354 ASN C C 1
ATOM 12768 O O . ASN C 1 354 ? -17.778 12.184 -1.903 1.00 105.03 354 ASN C O 1
ATOM 12773 N N . LEU C 1 355 ? -19.390 12.126 -3.464 1.00 94.03 355 LEU C N 1
ATOM 12774 C CA . LEU C 1 355 ? -18.635 11.266 -4.359 1.00 94.03 355 LEU C CA 1
ATOM 12775 C C . LEU C 1 355 ? -17.715 12.087 -5.258 1.00 94.03 355 LEU C C 1
ATOM 12776 O O . LEU C 1 355 ? -17.833 13.309 -5.368 1.00 94.03 355 LEU C O 1
ATOM 12781 N N . THR C 1 356 ? -16.796 11.392 -5.922 1.00 82.62 356 THR C N 1
ATOM 12782 C CA . THR C 1 356 ? -15.821 12.030 -6.794 1.00 82.62 356 THR C CA 1
ATOM 12783 C C . THR C 1 356 ? -16.276 11.914 -8.244 1.00 82.62 356 THR C C 1
ATOM 12784 O O . THR C 1 356 ? -16.406 10.804 -8.770 1.00 82.62 356 THR C O 1
ATOM 12788 N N . GLN C 1 357 ? -16.503 13.054 -8.888 1.00 90.12 357 GLN C N 1
ATOM 12789 C CA . GLN C 1 357 ? -16.898 13.108 -10.286 1.00 90.12 357 GLN C CA 1
ATOM 12790 C C . GLN C 1 357 ? -15.845 13.845 -11.102 1.00 90.12 357 GLN C C 1
ATOM 12791 O O . GLN C 1 357 ? -14.759 14.163 -10.615 1.00 90.12 357 GLN C O 1
ATOM 12797 N N . VAL C 1 358 ? -16.185 14.106 -12.364 1.00 91.53 358 VAL C N 1
ATOM 12798 C CA . VAL C 1 358 ? -15.204 14.634 -13.308 1.00 91.53 358 VAL C CA 1
ATOM 12799 C C . VAL C 1 358 ? -14.774 16.043 -12.920 1.00 91.53 358 VAL C C 1
ATOM 12800 O O . VAL C 1 358 ? -13.585 16.380 -12.962 1.00 91.53 358 VAL C O 1
ATOM 12804 N N . THR C 1 359 ? -15.715 16.889 -12.581 1.00 93.93 359 THR C N 1
ATOM 12805 C CA . THR C 1 359 ? -15.386 18.240 -12.228 1.00 93.93 359 THR C CA 1
ATOM 12806 C C . THR C 1 359 ? -15.697 18.481 -10.785 1.00 93.93 359 THR C C 1
ATOM 12807 O O . THR C 1 359 ? -16.635 19.199 -10.486 1.00 93.93 359 THR C O 1
ATOM 12811 N N . GLY C 1 360 ? -14.963 17.864 -9.874 1.00 95.45 360 GLY C N 1
ATOM 12812 C CA . GLY C 1 360 ? -15.118 18.129 -8.454 1.00 95.45 360 GLY C CA 1
ATOM 12813 C C . GLY C 1 360 ? -16.073 17.296 -7.669 1.00 95.45 360 GLY C C 1
ATOM 12814 O O . GLY C 1 360 ? -17.109 16.907 -8.162 1.00 95.45 360 GLY C O 1
ATOM 12815 N N . VAL C 1 361 ? -15.786 17.096 -6.407 1.00 98.61 361 VAL C N 1
ATOM 12816 C CA . VAL C 1 361 ? -16.638 16.237 -5.671 1.00 98.61 361 VAL C CA 1
ATOM 12817 C C . VAL C 1 361 ? -17.900 16.968 -5.362 1.00 98.61 361 VAL C C 1
ATOM 12818 O O . VAL C 1 361 ? -17.880 18.057 -4.834 1.00 98.61 361 VAL C O 1
ATOM 12822 N N . GLY C 1 362 ? -19.023 16.371 -5.710 1.00 103.59 362 GLY C N 1
ATOM 12823 C CA . GLY C 1 362 ? -20.278 16.597 -5.026 1.00 103.59 362 GLY C CA 1
ATOM 12824 C C . GLY C 1 362 ? -21.366 15.846 -5.742 1.00 103.59 362 GLY C C 1
ATOM 12825 O O . GLY C 1 362 ? -21.184 14.725 -6.139 1.00 103.59 362 GLY C O 1
ATOM 12826 N N . GLY C 1 363 ? -22.505 16.462 -5.909 1.00 107.83 363 GLY C N 1
ATOM 12827 C CA . GLY C 1 363 ? -23.616 15.843 -6.590 1.00 107.83 363 GLY C CA 1
ATOM 12828 C C . GLY C 1 363 ? -23.737 16.027 -8.078 1.00 107.83 363 GLY C C 1
ATOM 12829 O O . GLY C 1 363 ? -22.918 16.701 -8.691 1.00 107.83 363 GLY C O 1
ATOM 12830 N N . GLU C 1 364 ? -24.700 15.331 -8.690 1.00 112.16 364 GLU C N 1
ATOM 12831 C CA . GLU C 1 364 ? -24.876 15.301 -10.144 1.00 112.16 364 GLU C CA 1
ATOM 12832 C C . GLU C 1 364 ? -24.439 16.461 -10.896 1.00 112.16 364 GLU C C 1
ATOM 12833 O O . GLU C 1 364 ? -23.987 16.341 -12.024 1.00 112.16 364 GLU C O 1
ATOM 12839 N N . GLU C 1 365 ? -24.691 17.575 -10.282 1.00 114.01 365 GLU C N 1
ATOM 12840 C CA . GLU C 1 365 ? -24.396 18.808 -10.908 1.00 114.01 365 GLU C CA 1
ATOM 12841 C C . GLU C 1 365 ? -23.042 18.786 -11.392 1.00 114.01 365 GLU C C 1
ATOM 12842 O O . GLU C 1 365 ? -22.727 19.222 -12.477 1.00 114.01 365 GLU C O 1
ATOM 12848 N N . TYR C 1 366 ? -22.198 18.293 -10.573 1.00 104.06 366 TYR C N 1
ATOM 12849 C CA . TYR C 1 366 ? -20.906 18.412 -11.010 1.00 104.06 366 TYR C CA 1
ATOM 12850 C C . TYR C 1 366 ? -20.573 17.649 -12.227 1.00 104.06 366 TYR C C 1
ATOM 12851 O O . TYR C 1 366 ? -19.902 18.159 -13.077 1.00 104.06 366 TYR C O 1
ATOM 12860 N N . ALA C 1 367 ? -21.087 16.455 -12.437 1.00 30.00 367 ALA C N 1
ATOM 12861 C CA . ALA C 1 367 ? -20.545 15.674 -13.577 1.00 30.00 367 ALA C CA 1
ATOM 12862 C C . ALA C 1 367 ? -21.444 15.204 -14.642 1.00 30.00 367 ALA C C 1
ATOM 12863 O O . ALA C 1 367 ? -22.622 15.538 -14.626 1.00 30.00 367 ALA C O 1
ATOM 12865 N N . SER C 1 368 ? -20.875 14.603 -15.667 1.00 114.08 368 SER C N 1
ATOM 12866 C CA . SER C 1 368 ? -21.434 14.256 -16.982 1.00 114.08 368 SER C CA 1
ATOM 12867 C C . SER C 1 368 ? -22.924 14.328 -17.236 1.00 114.08 368 SER C C 1
ATOM 12868 O O . SER C 1 368 ? -23.705 13.641 -16.593 1.00 114.08 368 SER C O 1
ATOM 12871 N N . ASP C 1 369 ? -23.283 15.170 -18.183 1.00 117.09 369 ASP C N 1
ATOM 12872 C CA . ASP C 1 369 ? -24.616 15.219 -18.742 1.00 117.09 369 ASP C CA 1
ATOM 12873 C C . ASP C 1 369 ? -25.581 15.268 -17.638 1.00 117.09 369 ASP C C 1
ATOM 12874 O O . ASP C 1 369 ? -26.725 14.878 -17.786 1.00 117.09 369 ASP C O 1
ATOM 12879 N N . ASN C 1 370 ? -25.133 15.818 -16.550 1.00 113.72 370 ASN C N 1
ATOM 12880 C CA . ASN C 1 370 ? -25.946 15.855 -15.417 1.00 113.72 370 ASN C CA 1
ATOM 12881 C C . ASN C 1 370 ? -26.900 14.709 -15.273 1.00 113.72 370 ASN C C 1
ATOM 12882 O O . ASN C 1 370 ? -28.049 14.948 -14.945 1.00 113.72 370 ASN C O 1
ATOM 12887 N N . HIS C 1 371 ? -26.493 13.471 -15.550 1.00 111.99 371 HIS C N 1
ATOM 12888 C CA . HIS C 1 371 ? -27.380 12.355 -15.238 1.00 111.99 371 HIS C CA 1
ATOM 12889 C C . HIS C 1 371 ? -26.527 11.385 -14.501 1.00 111.99 371 HIS C C 1
ATOM 12890 O O . HIS C 1 371 ? -25.467 11.048 -14.990 1.00 111.99 371 HIS C O 1
ATOM 12897 N N . SER C 1 372 ? -26.944 10.912 -13.343 1.00 112.50 372 SER C N 1
ATOM 12898 C CA . SER C 1 372 ? -26.161 9.883 -12.668 1.00 112.50 372 SER C CA 1
ATOM 12899 C C . SER C 1 372 ? -27.082 9.051 -11.827 1.00 112.50 372 SER C C 1
ATOM 12900 O O . SER C 1 372 ? -28.036 9.582 -11.283 1.00 112.50 372 SER C O 1
ATOM 12903 N N . GLU C 1 373 ? -26.819 7.760 -11.688 1.00 104.36 373 GLU C N 1
ATOM 12904 C CA . GLU C 1 373 ? -27.798 6.951 -10.975 1.00 104.36 373 GLU C CA 1
ATOM 12905 C C . GLU C 1 373 ? -27.167 5.663 -10.462 1.00 104.36 373 GLU C C 1
ATOM 12906 O O . GLU C 1 373 ? -26.424 4.999 -11.202 1.00 104.36 373 GLU C O 1
ATOM 12912 N N . PRO C 1 374 ? -27.429 5.277 -9.212 1.00 96.69 374 PRO C N 1
ATOM 12913 C CA . PRO C 1 374 ? -26.863 4.025 -8.687 1.00 96.69 374 PRO C CA 1
ATOM 12914 C C . PRO C 1 374 ? -27.528 2.813 -9.318 1.00 96.69 374 PRO C C 1
ATOM 12915 O O . PRO C 1 374 ? -28.676 2.878 -9.759 1.00 96.69 374 PRO C O 1
ATOM 12919 N N . GLU C 1 375 ? -26.798 1.693 -9.359 1.00 100.58 375 GLU C N 1
ATOM 12920 C CA . GLU C 1 375 ? -27.345 0.469 -9.929 1.00 100.58 375 GLU C CA 1
ATOM 12921 C C . GLU C 1 375 ? -27.206 -0.791 -9.084 1.00 100.58 375 GLU C C 1
ATOM 12922 O O . GLU C 1 375 ? -28.095 -1.645 -9.158 1.00 100.58 375 GLU C O 1
ATOM 12928 N N . GLY C 1 376 ? -26.149 -0.951 -8.295 1.00 95.60 376 GLY C N 1
ATOM 12929 C CA . GLY C 1 376 ? -25.954 -2.227 -7.635 1.00 95.60 376 GLY C CA 1
ATOM 12930 C C . GLY C 1 376 ? -25.061 -2.141 -6.421 1.00 95.60 376 GLY C C 1
ATOM 12931 O O . GLY C 1 376 ? -24.242 -1.228 -6.285 1.00 95.60 376 GLY C O 1
ATOM 12932 N N . LEU C 1 377 ? -25.216 -3.133 -5.545 1.00 92.07 377 LEU C N 1
ATOM 12933 C CA . LEU C 1 377 ? -24.477 -3.206 -4.292 1.00 92.07 377 LEU C CA 1
ATOM 12934 C C . LEU C 1 377 ? -23.804 -4.562 -4.183 1.00 92.07 377 LEU C C 1
ATOM 12935 O O . LEU C 1 377 ? -24.384 -5.576 -4.580 1.00 92.07 377 LEU C O 1
ATOM 12940 N N . PHE C 1 378 ? -22.585 -4.578 -3.644 1.00 86.91 378 PHE C N 1
ATOM 12941 C CA . PHE C 1 378 ? -21.908 -5.832 -3.348 1.00 86.91 378 PHE C CA 1
ATOM 12942 C C . PHE C 1 378 ? -21.025 -5.651 -2.126 1.00 86.91 378 PHE C C 1
ATOM 12943 O O . PHE C 1 378 ? -20.398 -4.604 -1.955 1.00 86.91 378 PHE C O 1
ATOM 12951 N N . PHE C 1 379 ? -20.974 -6.684 -1.290 1.00 84.47 379 PHE C N 1
ATOM 12952 C CA . PHE C 1 379 ? -20.179 -6.687 -0.069 1.00 84.47 379 PHE C CA 1
ATOM 12953 C C . PHE C 1 379 ? -19.300 -7.926 -0.049 1.00 84.47 379 PHE C C 1
ATOM 12954 O O . PHE C 1 379 ? -19.806 -9.048 -0.147 1.00 84.47 379 PHE C O 1
ATOM 12962 N N . THR C 1 380 ? -17.995 -7.726 0.095 1.00 86.94 380 THR C N 1
ATOM 12963 C CA . THR C 1 380 ? -17.050 -8.825 0.217 1.00 86.94 380 THR C CA 1
ATOM 12964 C C . THR C 1 380 ? -16.088 -8.532 1.352 1.00 86.94 380 THR C C 1
ATOM 12965 O O . THR C 1 380 ? -15.740 -7.372 1.596 1.00 86.94 380 THR C O 1
ATOM 12969 N N . GLU C 1 381 ? -15.680 -9.578 2.057 1.00 87.67 381 GLU C N 1
ATOM 12970 C CA . GLU C 1 381 ? -14.678 -9.477 3.106 1.00 87.67 381 GLU C CA 1
ATOM 12971 C C . GLU C 1 381 ? -13.579 -10.477 2.788 1.00 87.67 381 GLU C C 1
ATOM 12972 O O . GLU C 1 381 ? -13.761 -11.682 2.976 1.00 87.67 381 GLU C O 1
ATOM 12978 N N . ASP C 1 382 ? -12.448 -9.979 2.307 1.00 88.15 382 ASP C N 1
ATOM 12979 C CA . ASP C 1 382 ? -11.381 -10.831 1.808 1.00 88.15 382 ASP C CA 1
ATOM 12980 C C . ASP C 1 382 ? -10.082 -10.515 2.525 1.00 88.15 382 ASP C C 1
ATOM 12981 O O . ASP C 1 382 ? -9.764 -9.347 2.762 1.00 88.15 382 ASP C O 1
ATOM 12986 N N . LYS C 1 383 ? -9.342 -11.568 2.867 1.00 91.28 383 LYS C N 1
ATOM 12987 C CA . LYS C 1 383 ? -8.013 -11.441 3.463 1.00 91.28 383 LYS C CA 1
ATOM 12988 C C . LYS C 1 383 ? -8.052 -10.603 4.739 1.00 91.28 383 LYS C C 1
ATOM 12989 O O . LYS C 1 383 ? -7.116 -9.865 5.054 1.00 91.28 383 LYS C O 1
ATOM 12995 N N . GLY C 1 384 ? -9.148 -10.724 5.483 1.00 94.73 384 GLY C N 1
ATOM 12996 C CA . GLY C 1 384 ? -9.268 -10.066 6.766 1.00 94.73 384 GLY C CA 1
ATOM 12997 C C . GLY C 1 384 ? -9.622 -8.598 6.726 1.00 94.73 384 GLY C C 1
ATOM 12998 O O . GLY C 1 384 ? -9.486 -7.922 7.751 1.00 94.73 384 GLY C O 1
ATOM 12999 N N . LYS C 1 385 ? -10.069 -8.079 5.587 1.00 91.87 385 LYS C N 1
ATOM 13000 C CA . LYS C 1 385 ? -10.476 -6.687 5.485 1.00 91.87 385 LYS C CA 1
ATOM 13001 C C . LYS C 1 385 ? -11.876 -6.616 4.897 1.00 91.87 385 LYS C C 1
ATOM 13002 O O . LYS C 1 385 ? -12.286 -7.474 4.112 1.00 91.87 385 LYS C O 1
ATOM 13008 N N . LYS C 1 386 ? -12.613 -5.583 5.295 1.00 93.88 386 LYS C N 1
ATOM 13009 C CA . LYS C 1 386 ? -14.016 -5.435 4.939 1.00 93.88 386 LYS C CA 1
ATOM 13010 C C . LYS C 1 386 ? -14.186 -4.244 4.011 1.00 93.88 386 LYS C C 1
ATOM 13011 O O . LYS C 1 386 ? -13.777 -3.128 4.345 1.00 93.88 386 LYS C O 1
ATOM 13017 N N . VAL C 1 387 ? -14.789 -4.484 2.850 1.00 86.83 387 VAL C N 1
ATOM 13018 C CA . VAL C 1 387 ? -15.031 -3.452 1.850 1.00 86.83 387 VAL C CA 1
ATOM 13019 C C . VAL C 1 387 ? -16.436 -3.635 1.298 1.00 86.83 387 VAL C C 1
ATOM 13020 O O . VAL C 1 387 ? -16.865 -4.760 1.026 1.00 86.83 387 VAL C O 1
ATOM 13024 N N . LEU C 1 388 ? -17.158 -2.531 1.140 1.00 81.97 388 LEU C N 1
ATOM 13025 C CA . LEU C 1 388 ? -18.479 -2.533 0.531 1.00 81.97 388 LEU C CA 1
ATOM 13026 C C . LEU C 1 388 ? -18.420 -1.768 -0.781 1.00 81.97 388 LEU C C 1
ATOM 13027 O O . LEU C 1 388 ? -17.951 -0.627 -0.813 1.00 81.97 388 LEU C O 1
ATOM 13032 N N . PHE C 1 389 ? -18.901 -2.387 -1.854 1.00 83.89 389 PHE C N 1
ATOM 13033 C CA . PHE C 1 389 ? -18.822 -1.821 -3.194 1.00 83.89 389 PHE C CA 1
ATOM 13034 C C . PHE C 1 389 ? -20.183 -1.296 -3.629 1.00 83.89 389 PHE C C 1
ATOM 13035 O O . PHE C 1 389 ? -21.198 -1.986 -3.481 1.00 83.89 389 PHE C O 1
ATOM 13043 N N . VAL C 1 390 ? -20.195 -0.084 -4.177 1.00 79.51 390 VAL C N 1
ATOM 13044 C CA . VAL C 1 390 ? -21.407 0.564 -4.663 1.00 79.51 390 VAL C CA 1
ATOM 13045 C C . VAL C 1 390 ? -21.216 0.868 -6.141 1.00 79.51 390 VAL C C 1
ATOM 13046 O O . VAL C 1 390 ? -20.167 1.384 -6.540 1.00 79.51 390 VAL C O 1
ATOM 13050 N N . GLY C 1 391 ? -22.221 0.544 -6.947 1.00 83.68 391 GLY C N 1
ATOM 13051 C CA . GLY C 1 391 ? -22.142 0.823 -8.362 1.00 83.68 391 GLY C CA 1
ATOM 13052 C C . GLY C 1 391 ? -22.864 2.096 -8.753 1.00 83.68 391 GLY C C 1
ATOM 13053 O O . GLY C 1 391 ? -23.792 2.551 -8.089 1.00 83.68 391 GLY C O 1
ATOM 13054 N N . PHE C 1 392 ? -22.418 2.685 -9.859 1.00 85.92 392 PHE C N 1
ATOM 13055 C CA . PHE C 1 392 ? -23.062 3.867 -10.410 1.00 85.92 392 PHE C CA 1
ATOM 13056 C C . PHE C 1 392 ? -22.975 3.826 -11.925 1.00 85.92 392 PHE C C 1
ATOM 13057 O O . PHE C 1 392 ? -22.034 3.267 -12.493 1.00 85.92 392 PHE C O 1
ATOM 13065 N N . SER C 1 393 ? -23.966 4.433 -12.571 1.00 97.00 393 SER C N 1
ATOM 13066 C CA . SER C 1 393 ? -24.008 4.568 -14.019 1.00 97.00 393 SER C CA 1
ATOM 13067 C C . SER C 1 393 ? -24.013 6.045 -14.375 1.00 97.00 393 SER C C 1
ATOM 13068 O O . SER C 1 393 ? -24.948 6.768 -14.018 1.00 97.00 393 SER C O 1
ATOM 13071 N N . THR C 1 394 ? -22.979 6.487 -15.084 1.00 103.16 394 THR C N 1
ATOM 13072 C CA . THR C 1 394 ? -22.777 7.898 -15.378 1.00 103.16 394 THR C CA 1
ATOM 13073 C C . THR C 1 394 ? -22.732 8.106 -16.880 1.00 103.16 394 THR C C 1
ATOM 13074 O O . THR C 1 394 ? -22.014 7.393 -17.588 1.00 103.16 394 THR C O 1
ATOM 13078 N N . GLY C 1 395 ? -23.488 9.082 -17.356 1.00 111.38 395 GLY C N 1
ATOM 13079 C CA . GLY C 1 395 ? -23.531 9.432 -18.754 1.00 111.38 395 GLY C CA 1
ATOM 13080 C C . GLY C 1 395 ? -24.876 10.025 -19.102 1.00 111.38 395 GLY C C 1
ATOM 13081 O O . GLY C 1 395 ? -25.594 10.521 -18.237 1.00 111.38 395 GLY C O 1
ATOM 13082 N N . GLY C 1 396 ? -25.215 9.967 -20.391 1.00 110.96 396 GLY C N 1
ATOM 13083 C CA . GLY C 1 396 ? -26.488 10.457 -20.866 1.00 110.96 396 GLY C CA 1
ATOM 13084 C C . GLY C 1 396 ? -27.286 9.333 -21.501 1.00 110.96 396 GLY C C 1
ATOM 13085 O O . GLY C 1 396 ? -26.980 8.152 -21.327 1.00 110.96 396 GLY C O 1
ATOM 13086 N N . THR C 1 397 ? -28.322 9.722 -22.237 1.00 111.73 397 THR C N 1
ATOM 13087 C CA . THR C 1 397 ? -29.111 8.748 -22.975 1.00 111.73 397 THR C CA 1
ATOM 13088 C C . THR C 1 397 ? -28.347 8.290 -24.209 1.00 111.73 397 THR C C 1
ATOM 13089 O O . THR C 1 397 ? -27.849 9.118 -24.978 1.00 111.73 397 THR C O 1
ATOM 13093 N N . ARG C 1 398 ? -28.222 6.973 -24.380 1.00 108.30 398 ARG C N 1
ATOM 13094 C CA . ARG C 1 398 ? -27.470 6.357 -25.471 1.00 108.30 398 ARG C CA 1
ATOM 13095 C C . ARG C 1 398 ? -25.981 6.669 -25.372 1.00 108.30 398 ARG C C 1
ATOM 13096 O O . ARG C 1 398 ? -25.205 6.302 -26.258 1.00 108.30 398 ARG C O 1
ATOM 13104 N N . LYS C 1 399 ? -25.581 7.349 -24.306 1.00 108.48 399 LYS C N 1
ATOM 13105 C CA . LYS C 1 399 ? -24.180 7.538 -23.947 1.00 108.48 399 LYS C CA 1
ATOM 13106 C C . LYS C 1 399 ? -24.034 7.207 -22.465 1.00 108.48 399 LYS C C 1
ATOM 13107 O O . LYS C 1 399 ? -24.100 8.095 -21.613 1.00 108.48 399 LYS C O 1
ATOM 13113 N N . ARG C 1 400 ? -23.836 5.928 -22.155 1.00 108.53 400 ARG C N 1
ATOM 13114 C CA . ARG C 1 400 ? -23.883 5.445 -20.782 1.00 108.53 400 ARG C CA 1
ATOM 13115 C C . ARG C 1 400 ? -22.580 4.756 -20.417 1.00 108.53 400 ARG C C 1
ATOM 13116 O O . ARG C 1 400 ? -22.018 4.010 -21.224 1.00 108.53 400 ARG C O 1
ATOM 13124 N N . HIS C 1 401 ? -22.106 5.013 -19.201 1.00 100.23 401 HIS C N 1
ATOM 13125 C CA . HIS C 1 401 ? -20.864 4.452 -18.698 1.00 100.23 401 HIS C CA 1
ATOM 13126 C C . HIS C 1 401 ? -21.048 4.074 -17.236 1.00 100.23 401 HIS C C 1
ATOM 13127 O O . HIS C 1 401 ? -21.916 4.622 -16.551 1.00 100.23 401 HIS C O 1
ATOM 13134 N N . HIS C 1 402 ? -20.235 3.138 -16.761 1.00 92.85 402 HIS C N 1
ATOM 13135 C CA . HIS C 1 402 ? -20.406 2.555 -15.439 1.00 92.85 402 HIS C CA 1
ATOM 13136 C C . HIS C 1 402 ? -19.182 2.818 -14.573 1.00 92.85 402 HIS C C 1
ATOM 13137 O O . HIS C 1 402 ? -18.057 2.877 -15.072 1.00 92.85 402 HIS C O 1
ATOM 13144 N N . LYS C 1 403 ? -19.410 2.978 -13.272 1.00 85.20 403 LYS C N 1
ATOM 13145 C CA . LYS C 1 403 ? -18.344 3.200 -12.309 1.00 85.20 403 LYS C CA 1
ATOM 13146 C C . LYS C 1 403 ? -18.653 2.444 -11.025 1.00 85.20 403 LYS C C 1
ATOM 13147 O O . LYS C 1 403 ? -19.797 2.069 -10.765 1.00 85.20 403 LYS C O 1
ATOM 13153 N N . ILE C 1 404 ? -17.617 2.223 -10.217 1.00 82.67 404 ILE C N 1
ATOM 13154 C CA . ILE C 1 404 ? -17.744 1.511 -8.951 1.00 82.67 404 ILE C CA 1
ATOM 13155 C C . ILE C 1 404 ? -17.007 2.282 -7.865 1.00 82.67 404 ILE C C 1
ATOM 13156 O O . ILE C 1 404 ? -15.878 2.732 -8.073 1.00 82.67 404 ILE C O 1
ATOM 13161 N N . TYR C 1 405 ? -17.643 2.419 -6.704 1.00 84.57 405 TYR C N 1
ATOM 13162 C CA . TYR C 1 405 ? -17.062 3.071 -5.543 1.00 84.57 405 TYR C CA 1
ATOM 13163 C C . TYR C 1 405 ? -17.108 2.114 -4.360 1.00 84.57 405 TYR C C 1
ATOM 13164 O O . TYR C 1 405 ? -17.953 1.217 -4.305 1.00 84.57 405 TYR C O 1
ATOM 13173 N N . GLY C 1 406 ? -16.197 2.309 -3.403 1.00 83.22 406 GLY C N 1
ATOM 13174 C CA . GLY C 1 406 ? -16.078 1.395 -2.287 1.00 83.22 406 GLY C CA 1
ATOM 13175 C C . GLY C 1 406 ? -15.787 2.101 -0.978 1.00 83.22 406 GLY C C 1
ATOM 13176 O O . GLY C 1 406 ? -15.002 3.048 -0.919 1.00 83.22 406 GLY C O 1
ATOM 13177 N N . PHE C 1 407 ? -16.428 1.601 0.078 1.00 85.30 407 PHE C N 1
ATOM 13178 C CA . PHE C 1 407 ? -16.175 2.009 1.452 1.00 85.30 407 PHE C CA 1
ATOM 13179 C C . PHE C 1 407 ? -15.224 1.004 2.075 1.00 85.30 407 PHE C C 1
ATOM 13180 O O . PHE C 1 407 ? -15.326 -0.197 1.812 1.00 85.30 407 PHE C O 1
ATOM 13188 N N . SER C 1 408 ? -14.306 1.485 2.905 1.00 95.74 408 SER C N 1
ATOM 13189 C CA . SER C 1 408 ? -13.200 0.652 3.343 1.00 95.74 408 SER C CA 1
ATOM 13190 C C . SER C 1 408 ? -12.970 0.782 4.837 1.00 95.74 408 SER C C 1
ATOM 13191 O O . SER C 1 408 ? -13.339 1.773 5.469 1.00 95.74 408 SER C O 1
ATOM 13194 N N . GLN C 1 409 ? -12.347 -0.248 5.387 1.00 95.00 409 GLN C N 1
ATOM 13195 C CA . GLN C 1 409 ? -11.623 -0.140 6.639 1.00 95.00 409 GLN C CA 1
ATOM 13196 C C . GLN C 1 409 ? -10.250 0.453 6.342 1.00 95.00 409 GLN C C 1
ATOM 13197 O O . GLN C 1 409 ? -9.951 0.835 5.209 1.00 95.00 409 GLN C O 1
ATOM 13203 N N . ARG C 1 410 ? -9.321 0.277 7.263 1.00 94.54 410 ARG C N 1
ATOM 13204 C CA . ARG C 1 410 ? -8.023 0.922 7.090 1.00 94.54 410 ARG C CA 1
ATOM 13205 C C . ARG C 1 410 ? -6.943 0.228 6.327 1.00 94.54 410 ARG C C 1
ATOM 13206 O O . ARG C 1 410 ? -5.853 0.741 6.249 1.00 94.54 410 ARG C O 1
ATOM 13214 N N . GLY C 1 411 ? -7.130 -0.973 5.858 1.00 30.00 411 GLY C N 1
ATOM 13215 C CA . GLY C 1 411 ? -6.185 -1.566 4.957 1.00 30.00 411 GLY C CA 1
ATOM 13216 C C . GLY C 1 411 ? -6.632 -1.199 3.623 1.00 30.00 411 GLY C C 1
ATOM 13217 O O . GLY C 1 411 ? -5.947 -0.595 2.835 1.00 30.00 411 GLY C O 1
ATOM 13218 N N . GLY C 1 412 ? -7.860 -1.568 3.395 1.00 82.76 412 GLY C N 1
ATOM 13219 C CA . GLY C 1 412 ? -8.510 -1.153 2.222 1.00 82.76 412 GLY C CA 1
ATOM 13220 C C . GLY C 1 412 ? -7.936 -1.665 0.981 1.00 82.76 412 GLY C C 1
ATOM 13221 O O . GLY C 1 412 ? -7.157 -2.582 0.926 1.00 82.76 412 GLY C O 1
ATOM 13222 N N . LEU C 1 413 ? -8.305 -0.955 -0.027 1.00 89.78 413 LEU C N 1
ATOM 13223 C CA . LEU C 1 413 ? -8.027 -1.407 -1.345 1.00 89.78 413 LEU C CA 1
ATOM 13224 C C . LEU C 1 413 ? -6.568 -1.530 -1.761 1.00 89.78 413 LEU C C 1
ATOM 13225 O O . LEU C 1 413 ? -6.374 -1.740 -2.933 1.00 89.78 413 LEU C O 1
ATOM 13230 N N . GLU C 1 414 ? -5.535 -1.407 -0.951 1.00 91.26 414 GLU C N 1
ATOM 13231 C CA . GLU C 1 414 ? -4.170 -1.458 -1.457 1.00 91.26 414 GLU C CA 1
ATOM 13232 C C . GLU C 1 414 ? -4.030 -2.506 -2.553 1.00 91.26 414 GLU C C 1
ATOM 13233 O O . GLU C 1 414 ? -3.488 -2.220 -3.630 1.00 91.26 414 GLU C O 1
ATOM 13239 N N . ARG C 1 415 ? -4.550 -3.710 -2.315 1.00 83.47 415 ARG C N 1
ATOM 13240 C CA . ARG C 1 415 ? -4.493 -4.750 -3.332 1.00 83.47 415 ARG C CA 1
ATOM 13241 C C . ARG C 1 415 ? -5.302 -4.380 -4.567 1.00 83.47 415 ARG C C 1
ATOM 13242 O O . ARG C 1 415 ? -4.877 -4.665 -5.692 1.00 83.47 415 ARG C O 1
ATOM 13250 N N . TYR C 1 416 ? -6.462 -3.757 -4.382 1.00 81.34 416 TYR C N 1
ATOM 13251 C CA . TYR C 1 416 ? -7.264 -3.320 -5.517 1.00 81.34 416 TYR C CA 1
ATOM 13252 C C . TYR C 1 416 ? -6.558 -2.239 -6.322 1.00 81.34 416 TYR C C 1
ATOM 13253 O O . TYR C 1 416 ? -6.635 -2.237 -7.557 1.00 81.34 416 TYR C O 1
ATOM 13262 N N . SER C 1 417 ? -5.871 -1.319 -5.644 1.00 86.32 417 SER C N 1
ATOM 13263 C CA . SER C 1 417 ? -5.052 -0.347 -6.350 1.00 86.32 417 SER C CA 1
ATOM 13264 C C . SER C 1 417 ? -3.957 -1.025 -7.153 1.00 86.32 417 SER C C 1
ATOM 13265 O O . SER C 1 417 ? -3.690 -0.623 -8.289 1.00 86.32 417 SER C O 1
ATOM 13268 N N . SER C 1 418 ? -3.320 -2.051 -6.588 1.00 77.70 418 SER C N 1
ATOM 13269 C CA . SER C 1 418 ? -2.336 -2.798 -7.360 1.00 77.70 418 SER C CA 1
ATOM 13270 C C . SER C 1 418 ? -2.960 -3.446 -8.587 1.00 77.70 418 SER C C 1
ATOM 13271 O O . SER C 1 418 ? -2.370 -3.415 -9.673 1.00 77.70 418 SER C O 1
ATOM 13274 N N . ILE C 1 419 ? -4.143 -4.038 -8.434 1.00 73.02 419 ILE C N 1
ATOM 13275 C CA . ILE C 1 419 ? -4.791 -4.692 -9.566 1.00 73.02 419 ILE C CA 1
ATOM 13276 C C . ILE C 1 419 ? -5.084 -3.685 -10.666 1.00 73.02 419 ILE C C 1
ATOM 13277 O O . ILE C 1 419 ? -4.856 -3.955 -11.851 1.00 73.02 419 ILE C O 1
ATOM 13282 N N . VAL C 1 420 ? -5.592 -2.511 -10.300 1.00 78.16 420 VAL C N 1
ATOM 13283 C CA . VAL C 1 420 ? -5.846 -1.488 -11.310 1.00 78.16 420 VAL C CA 1
ATOM 13284 C C . VAL C 1 420 ? -4.549 -1.029 -11.962 1.00 78.16 420 VAL C C 1
ATOM 13285 O O . VAL C 1 420 ? -4.491 -0.873 -13.186 1.00 78.16 420 VAL C O 1
ATOM 13289 N N . ARG C 1 421 ? -3.495 -0.816 -11.173 1.00 76.77 421 ARG C N 1
ATOM 13290 C CA . ARG C 1 421 ? -2.205 -0.426 -11.732 1.00 76.77 421 ARG C CA 1
ATOM 13291 C C . ARG C 1 421 ? -1.670 -1.477 -12.693 1.00 76.77 421 ARG C C 1
ATOM 13292 O O . ARG C 1 421 ? -0.919 -1.151 -13.616 1.00 76.77 421 ARG C O 1
ATOM 13300 N N . ASN C 1 422 ? -2.045 -2.739 -12.489 1.00 78.12 422 ASN C N 1
ATOM 13301 C CA . ASN C 1 422 ? -1.568 -3.813 -13.352 1.00 78.12 422 ASN C CA 1
ATOM 13302 C C . ASN C 1 422 ? -1.941 -3.609 -14.815 1.00 78.12 422 ASN C C 1
ATOM 13303 O O . ASN C 1 422 ? -1.203 -4.060 -15.695 1.00 78.12 422 ASN C O 1
ATOM 13308 N N . GLY C 1 423 ? -3.056 -2.944 -15.099 1.00 83.91 423 GLY C N 1
ATOM 13309 C CA . GLY C 1 423 ? -3.509 -2.832 -16.472 1.00 83.91 423 GLY C CA 1
ATOM 13310 C C . GLY C 1 423 ? -3.624 -1.421 -17.010 1.00 83.91 423 GLY C C 1
ATOM 13311 O O . GLY C 1 423 ? -4.435 -1.165 -17.901 1.00 83.91 423 GLY C O 1
ATOM 13312 N N . ALA C 1 424 ? -2.830 -0.492 -16.484 1.00 88.43 424 ALA C N 1
ATOM 13313 C CA . ALA C 1 424 ? -2.881 0.883 -16.965 1.00 88.43 424 ALA C CA 1
ATOM 13314 C C . ALA C 1 424 ? -1.658 1.225 -17.805 1.00 88.43 424 ALA C C 1
ATOM 13315 O O . ALA C 1 424 ? -0.663 0.493 -17.795 1.00 88.43 424 ALA C O 1
ATOM 13317 N N . GLN C 1 425 ? -1.716 2.338 -18.526 1.00 90.20 425 GLN C N 1
ATOM 13318 C CA . GLN C 1 425 ? -0.584 2.836 -19.292 1.00 90.20 425 GLN C CA 1
ATOM 13319 C C . GLN C 1 425 ? 0.502 3.289 -18.332 1.00 90.20 425 GLN C C 1
ATOM 13320 O O . GLN C 1 425 ? 0.216 3.957 -17.335 1.00 90.20 425 GLN C O 1
ATOM 13326 N N . ASN C 1 426 ? 1.743 2.916 -18.628 1.00 90.10 426 ASN C N 1
ATOM 13327 C CA . ASN C 1 426 ? 2.869 3.321 -17.806 1.00 90.10 426 ASN C CA 1
ATOM 13328 C C . ASN C 1 426 ? 3.888 4.168 -18.547 1.00 90.10 426 ASN C C 1
ATOM 13329 O O . ASN C 1 426 ? 4.773 4.739 -17.905 1.00 90.10 426 ASN C O 1
ATOM 13334 N N . TYR C 1 427 ? 3.793 4.260 -19.868 1.00 90.84 427 TYR C N 1
ATOM 13335 C CA . TYR C 1 427 ? 4.698 5.171 -20.550 1.00 90.84 427 TYR C CA 1
ATOM 13336 C C . TYR C 1 427 ? 3.989 6.481 -20.868 1.00 90.84 427 TYR C C 1
ATOM 13337 O O . TYR C 1 427 ? 2.923 6.477 -21.486 1.00 90.84 427 TYR C O 1
ATOM 13346 N N . PRO C 1 428 ? 4.561 7.602 -20.467 1.00 93.02 428 PRO C N 1
ATOM 13347 C CA . PRO C 1 428 ? 3.882 8.884 -20.670 1.00 93.02 428 PRO C CA 1
ATOM 13348 C C . PRO C 1 428 ? 3.988 9.371 -22.105 1.00 93.02 428 PRO C C 1
ATOM 13349 O O . PRO C 1 428 ? 5.050 9.823 -22.542 1.00 93.02 428 PRO C O 1
ATOM 13353 N N . LEU C 1 429 ? 2.885 9.284 -22.848 1.00 92.77 429 LEU C N 1
ATOM 13354 C CA . LEU C 1 429 ? 2.894 9.759 -24.224 1.00 92.77 429 LEU C CA 1
ATOM 13355 C C . LEU C 1 429 ? 2.787 11.275 -24.282 1.00 92.77 429 LEU C C 1
ATOM 13356 O O . LEU C 1 429 ? 3.537 11.932 -25.011 1.00 92.77 429 LEU C O 1
ATOM 13361 N N . THR C 1 430 ? 1.861 11.848 -23.520 1.00 97.59 430 THR C N 1
ATOM 13362 C CA . THR C 1 430 ? 1.695 13.287 -23.420 1.00 97.59 430 THR C CA 1
ATOM 13363 C C . THR C 1 430 ? 1.734 13.674 -21.952 1.00 97.59 430 THR C C 1
ATOM 13364 O O . THR C 1 430 ? 1.376 12.884 -21.076 1.00 97.59 430 THR C O 1
ATOM 13368 N N . ARG C 1 431 ? 2.158 14.904 -21.684 1.00 102.42 431 ARG C N 1
ATOM 13369 C CA . ARG C 1 431 ? 2.267 15.324 -20.300 1.00 102.42 431 ARG C CA 1
ATOM 13370 C C . ARG C 1 431 ? 0.891 15.334 -19.640 1.00 102.42 431 ARG C C 1
ATOM 13371 O O . ARG C 1 431 ? -0.149 15.334 -20.304 1.00 102.42 431 ARG C O 1
ATOM 13379 N N . GLY C 1 432 ? 0.900 15.327 -18.309 1.00 104.79 432 GLY C N 1
ATOM 13380 C CA . GLY C 1 432 ? -0.333 15.145 -17.566 1.00 104.79 432 GLY C CA 1
ATOM 13381 C C . GLY C 1 432 ? -1.361 16.226 -17.822 1.00 104.79 432 GLY C C 1
ATOM 13382 O O . GLY C 1 432 ? -2.562 15.953 -17.841 1.00 104.79 432 GLY C O 1
ATOM 13383 N N . ASP C 1 433 ? -0.911 17.462 -18.026 1.00 107.78 433 ASP C N 1
ATOM 13384 C CA . ASP C 1 433 ? -1.845 18.554 -18.252 1.00 107.78 433 ASP C CA 1
ATOM 13385 C C . ASP C 1 433 ? -2.581 18.416 -19.579 1.00 107.78 433 ASP C C 1
ATOM 13386 O O . ASP C 1 433 ? -3.630 19.040 -19.765 1.00 107.78 433 ASP C O 1
ATOM 13391 N N . GLY C 1 434 ? -2.062 17.613 -20.500 1.00 105.26 434 GLY C N 1
ATOM 13392 C CA . GLY C 1 434 ? -2.713 17.428 -21.779 1.00 105.26 434 GLY C CA 1
ATOM 13393 C C . GLY C 1 434 ? -1.950 18.072 -22.913 1.00 105.26 434 GLY C C 1
ATOM 13394 O O . GLY C 1 434 ? -2.394 18.053 -24.062 1.00 105.26 434 GLY C O 1
ATOM 13395 N N . LYS C 1 435 ? -0.791 18.645 -22.601 1.00 106.02 435 LYS C N 1
ATOM 13396 C CA . LYS C 1 435 ? 0.037 19.293 -23.607 1.00 106.02 435 LYS C CA 1
ATOM 13397 C C . LYS C 1 435 ? 0.918 18.274 -24.318 1.00 106.02 435 LYS C C 1
ATOM 13398 O O . LYS C 1 435 ? 0.711 17.066 -24.184 1.00 106.02 435 LYS C O 1
ATOM 13404 N N . ALA C 1 436 ? 1.894 18.749 -25.082 1.00 101.32 436 ALA C N 1
ATOM 13405 C CA . ALA C 1 436 ? 2.836 17.888 -25.770 1.00 101.32 436 ALA C CA 1
ATOM 13406 C C . ALA C 1 436 ? 4.252 18.179 -25.296 1.00 101.32 436 ALA C C 1
ATOM 13407 O O . ALA C 1 436 ? 4.561 19.281 -24.838 1.00 101.32 436 ALA C O 1
ATOM 13409 N N . HIS C 1 437 ? 5.111 17.172 -25.406 1.00 105.02 437 HIS C N 1
ATOM 13410 C CA . HIS C 1 437 ? 6.503 17.339 -25.019 1.00 105.02 437 HIS C CA 1
ATOM 13411 C C . HIS C 1 437 ? 7.207 18.331 -25.940 1.00 105.02 437 HIS C C 1
ATOM 13412 O O . HIS C 1 437 ? 6.933 18.414 -27.140 1.00 105.02 437 HIS C O 1
ATOM 13419 N N . SER C 1 438 ? 8.126 19.092 -25.356 1.00 110.34 438 SER C N 1
ATOM 13420 C CA . SER C 1 438 ? 8.962 20.009 -26.113 1.00 110.34 438 SER C CA 1
ATOM 13421 C C . SER C 1 438 ? 10.370 19.440 -26.249 1.00 110.34 438 SER C C 1
ATOM 13422 O O . SER C 1 438 ? 10.862 18.707 -25.389 1.00 110.34 438 SER C O 1
ATOM 13425 N N . THR C 1 439 ? 11.026 19.796 -27.348 1.00 115.96 439 THR C N 1
ATOM 13426 C CA . THR C 1 439 ? 12.322 19.229 -27.658 1.00 115.96 439 THR C CA 1
ATOM 13427 C C . THR C 1 439 ? 13.377 19.717 -26.671 1.00 115.96 439 THR C C 1
ATOM 13428 O O . THR C 1 439 ? 13.299 20.836 -26.164 1.00 115.96 439 THR C O 1
ATOM 13432 N N . PRO C 1 440 ? 14.372 18.885 -26.378 1.00 120.81 440 PRO C N 1
ATOM 13433 C CA . PRO C 1 440 ? 15.504 19.341 -25.564 1.00 120.81 440 PRO C CA 1
ATOM 13434 C C . PRO C 1 440 ? 16.321 20.380 -26.315 1.00 120.81 440 PRO C C 1
ATOM 13435 O O . PRO C 1 440 ? 16.293 20.476 -27.542 1.00 120.81 440 PRO C O 1
ATOM 13439 N N . ASP C 1 441 ? 17.058 21.178 -25.548 1.00 129.42 441 ASP C N 1
ATOM 13440 C CA . ASP C 1 441 ? 17.850 22.248 -26.135 1.00 129.42 441 ASP C CA 1
ATOM 13441 C C . ASP C 1 441 ? 19.008 21.695 -26.955 1.00 129.42 441 ASP C C 1
ATOM 13442 O O . ASP C 1 441 ? 19.819 20.913 -26.451 1.00 129.42 441 ASP C O 1
ATOM 13447 N N . GLY C 1 442 ? 19.082 22.085 -28.222 1.00 126.13 442 GLY C N 1
ATOM 13448 C CA . GLY C 1 442 ? 20.259 21.811 -29.023 1.00 126.13 442 GLY C CA 1
ATOM 13449 C C . GLY C 1 442 ? 20.196 20.553 -29.860 1.00 126.13 442 GLY C C 1
ATOM 13450 O O . GLY C 1 442 ? 21.224 19.908 -30.089 1.00 126.13 442 GLY C O 1
ATOM 13451 N N . LEU C 1 443 ? 19.009 20.190 -30.325 1.00 122.48 443 LEU C N 1
ATOM 13452 C CA . LEU C 1 443 ? 18.884 19.088 -31.263 1.00 122.48 443 LEU C CA 1
ATOM 13453 C C . LEU C 1 443 ? 19.321 19.544 -32.647 1.00 122.48 443 LEU C C 1
ATOM 13454 O O . LEU C 1 443 ? 18.898 20.591 -33.140 1.00 122.48 443 LEU C O 1
ATOM 13459 N N . THR C 1 444 ? 20.176 18.743 -33.271 1.00 122.61 444 THR C N 1
ATOM 13460 C CA . THR C 1 444 ? 20.765 19.098 -34.554 1.00 122.61 444 THR C CA 1
ATOM 13461 C C . THR C 1 444 ? 20.255 18.227 -35.688 1.00 122.61 444 THR C C 1
ATOM 13462 O O . THR C 1 444 ? 19.912 18.748 -36.755 1.00 122.61 444 THR C O 1
ATOM 13466 N N . LYS C 1 445 ? 20.194 16.916 -35.489 1.00 123.63 445 LYS C N 1
ATOM 13467 C CA . LYS C 1 445 ? 19.702 15.995 -36.498 1.00 123.63 445 LYS C CA 1
ATOM 13468 C C . LYS C 1 445 ? 18.432 15.323 -35.996 1.00 123.63 445 LYS C C 1
ATOM 13469 O O . LYS C 1 445 ? 18.319 14.954 -34.824 1.00 123.63 445 LYS C O 1
ATOM 13475 N N . LEU C 1 446 ? 17.475 15.161 -36.909 1.00 117.05 446 LEU C N 1
ATOM 13476 C CA . LEU C 1 446 ? 16.189 14.579 -36.550 1.00 117.05 446 LEU C CA 1
ATOM 13477 C C . LEU C 1 446 ? 16.325 13.140 -36.078 1.00 117.05 446 LEU C C 1
ATOM 13478 O O . LEU C 1 446 ? 15.404 12.610 -35.446 1.00 117.05 446 LEU C O 1
ATOM 13483 N N . SER C 1 447 ? 17.449 12.494 -36.372 1.00 116.95 447 SER C N 1
ATOM 13484 C CA . SER C 1 447 ? 17.693 11.130 -35.930 1.00 116.95 447 SER C CA 1
ATOM 13485 C C . SER C 1 447 ? 18.217 11.057 -34.505 1.00 116.95 447 SER C C 1
ATOM 13486 O O . SER C 1 447 ? 18.386 9.952 -33.979 1.00 116.95 447 SER C O 1
ATOM 13489 N N . ASP C 1 448 ? 18.493 12.195 -33.877 1.00 118.29 448 ASP C N 1
ATOM 13490 C CA . ASP C 1 448 ? 18.851 12.206 -32.467 1.00 118.29 448 ASP C CA 1
ATOM 13491 C C . ASP C 1 448 ? 17.652 11.970 -31.565 1.00 118.29 448 ASP C C 1
ATOM 13492 O O . ASP C 1 448 ? 17.802 11.401 -30.478 1.00 118.29 448 ASP C O 1
ATOM 13497 N N . LEU C 1 449 ? 16.466 12.388 -31.998 1.00 107.57 449 LEU C N 1
ATOM 13498 C CA . LEU C 1 449 ? 15.256 12.283 -31.195 1.00 107.57 449 LEU C CA 1
ATOM 13499 C C . LEU C 1 449 ? 14.586 10.950 -31.495 1.00 107.57 449 LEU C C 1
ATOM 13500 O O . LEU C 1 449 ? 13.822 10.835 -32.457 1.00 107.57 449 LEU C O 1
ATOM 13505 N N . THR C 1 450 ? 14.874 9.942 -30.675 1.00 103.33 450 THR C N 1
ATOM 13506 C CA . THR C 1 450 ? 14.246 8.629 -30.799 1.00 103.33 450 THR C CA 1
ATOM 13507 C C . THR C 1 450 ? 13.593 8.299 -29.466 1.00 103.33 450 THR C C 1
ATOM 13508 O O . THR C 1 450 ? 14.194 7.624 -28.626 1.00 103.33 450 THR C O 1
ATOM 13512 N N . LYS C 1 451 ? 12.368 8.771 -29.276 1.00 99.54 451 LYS C N 1
ATOM 13513 C CA . LYS C 1 451 ? 11.609 8.557 -28.060 1.00 99.54 451 LYS C CA 1
ATOM 13514 C C . LYS C 1 451 ? 10.147 8.330 -28.409 1.00 99.54 451 LYS C C 1
ATOM 13515 O O . LYS C 1 451 ? 9.641 8.837 -29.412 1.00 99.54 451 LYS C O 1
ATOM 13521 N N . VAL C 1 452 ? 9.465 7.566 -27.564 1.00 94.98 452 VAL C N 1
ATOM 13522 C CA . VAL C 1 452 ? 8.056 7.285 -27.800 1.00 94.98 452 VAL C CA 1
ATOM 13523 C C . VAL C 1 452 ? 7.224 8.416 -27.213 1.00 94.98 452 VAL C C 1
ATOM 13524 O O . VAL C 1 452 ? 7.409 8.802 -26.053 1.00 94.98 452 VAL C O 1
ATOM 13528 N N . GLY C 1 453 ? 6.318 8.958 -28.011 1.00 99.00 453 GLY C N 1
ATOM 13529 C CA . GLY C 1 453 ? 5.418 9.991 -27.557 1.00 99.00 453 GLY C CA 1
ATOM 13530 C C . GLY C 1 453 ? 5.273 11.072 -28.601 1.00 99.00 453 GLY C C 1
ATOM 13531 O O . GLY C 1 453 ? 5.572 10.878 -29.777 1.00 99.00 453 GLY C O 1
ATOM 13532 N N . SER C 1 454 ? 4.796 12.228 -28.156 1.00 105.66 454 SER C N 1
ATOM 13533 C CA . SER C 1 454 ? 4.625 13.383 -29.019 1.00 105.66 454 SER C CA 1
ATOM 13534 C C . SER C 1 454 ? 5.742 14.393 -28.778 1.00 105.66 454 SER C C 1
ATOM 13535 O O . SER C 1 454 ? 6.423 14.372 -27.750 1.00 105.66 454 SER C O 1
ATOM 13538 N N . TYR C 1 455 ? 5.930 15.285 -29.748 1.00 106.98 455 TYR C N 1
ATOM 13539 C CA . TYR C 1 455 ? 6.958 16.311 -29.643 1.00 106.98 455 TYR C CA 1
ATOM 13540 C C . TYR C 1 455 ? 6.565 17.516 -30.482 1.00 106.98 455 TYR C C 1
ATOM 13541 O O . TYR C 1 455 ? 6.313 17.380 -31.682 1.00 106.98 455 TYR C O 1
ATOM 13550 N N . TYR C 1 456 ? 6.532 18.687 -29.854 1.00 107.82 456 TYR C N 1
ATOM 13551 C CA . TYR C 1 456 ? 6.314 19.949 -30.548 1.00 107.82 456 TYR C CA 1
ATOM 13552 C C . TYR C 1 456 ? 7.534 20.840 -30.378 1.00 107.82 456 TYR C C 1
ATOM 13553 O O . TYR C 1 456 ? 8.042 21.007 -29.265 1.00 107.82 456 TYR C O 1
ATOM 13562 N N . ALA C 1 457 ? 7.972 21.471 -31.465 1.00 112.81 457 ALA C N 1
ATOM 13563 C CA . ALA C 1 457 ? 9.188 22.271 -31.427 1.00 112.81 457 ALA C CA 1
ATOM 13564 C C . ALA C 1 457 ? 8.932 23.710 -31.776 1.00 112.81 457 ALA C C 1
ATOM 13565 O O . ALA C 1 457 ? 8.008 24.003 -32.518 1.00 112.81 457 ALA C O 1
ATOM 13567 N N . GLN C 1 458 ? 9.742 24.616 -31.233 1.00 126.19 458 GLN C N 1
ATOM 13568 C CA . GLN C 1 458 ? 9.582 26.042 -31.478 1.00 126.19 458 GLN C CA 1
ATOM 13569 C C . GLN C 1 458 ? 10.112 26.452 -32.820 1.00 126.19 458 GLN C C 1
ATOM 13570 O O . GLN C 1 458 ? 11.051 25.864 -33.309 1.00 126.19 458 GLN C O 1
ATOM 13576 N N . GLY C 1 459 ? 9.556 27.496 -33.405 1.00 127.26 459 GLY C N 1
ATOM 13577 C CA . GLY C 1 459 ? 9.967 27.899 -34.723 1.00 127.26 459 GLY C CA 1
ATOM 13578 C C . GLY C 1 459 ? 11.419 28.251 -34.617 1.00 127.26 459 GLY C C 1
ATOM 13579 O O . GLY C 1 459 ? 12.198 27.962 -35.519 1.00 127.26 459 GLY C O 1
ATOM 13580 N N . SER C 1 460 ? 11.804 28.874 -33.509 1.00 134.97 460 SER C N 1
ATOM 13581 C CA . SER C 1 460 ? 13.195 29.311 -33.333 1.00 134.97 460 SER C CA 1
ATOM 13582 C C . SER C 1 460 ? 14.229 28.204 -33.334 1.00 134.97 460 SER C C 1
ATOM 13583 O O . SER C 1 460 ? 15.311 28.369 -33.872 1.00 134.97 460 SER C O 1
ATOM 13586 N N . ASP C 1 461 ? 13.930 27.088 -32.693 1.00 132.20 461 ASP C N 1
ATOM 13587 C CA . ASP C 1 461 ? 14.854 25.985 -32.767 1.00 132.20 461 ASP C CA 1
ATOM 13588 C C . ASP C 1 461 ? 14.603 25.144 -33.986 1.00 132.20 461 ASP C C 1
ATOM 13589 O O . ASP C 1 461 ? 15.428 24.340 -34.355 1.00 132.20 461 ASP C O 1
ATOM 13594 N N . VAL C 1 462 ? 13.479 25.330 -34.647 1.00 130.00 462 VAL C N 1
ATOM 13595 C CA . VAL C 1 462 ? 13.273 24.604 -35.873 1.00 130.00 462 VAL C CA 1
ATOM 13596 C C . VAL C 1 462 ? 14.362 25.140 -36.698 1.00 130.00 462 VAL C C 1
ATOM 13597 O O . VAL C 1 462 ? 15.018 24.429 -37.438 1.00 130.00 462 VAL C O 1
ATOM 13601 N N . ALA C 1 463 ? 14.601 26.420 -36.530 1.00 132.58 463 ALA C N 1
ATOM 13602 C CA . ALA C 1 463 ? 15.609 27.050 -37.323 1.00 132.58 463 ALA C CA 1
ATOM 13603 C C . ALA C 1 463 ? 16.938 26.376 -37.072 1.00 132.58 463 ALA C C 1
ATOM 13604 O O . ALA C 1 463 ? 17.736 26.204 -37.979 1.00 132.58 463 ALA C O 1
ATOM 13606 N N . LEU C 1 464 ? 17.177 25.968 -35.847 1.00 131.46 464 LEU C N 1
ATOM 13607 C CA . LEU C 1 464 ? 18.449 25.382 -35.549 1.00 131.46 464 LEU C CA 1
ATOM 13608 C C . LEU C 1 464 ? 18.575 24.161 -36.391 1.00 131.46 464 LEU C C 1
ATOM 13609 O O . LEU C 1 464 ? 19.672 23.778 -36.757 1.00 131.46 464 LEU C O 1
ATOM 13614 N N . LEU C 1 465 ? 17.450 23.521 -36.672 1.00 132.81 465 LEU C N 1
ATOM 13615 C CA . LEU C 1 465 ? 17.473 22.144 -37.141 1.00 132.81 465 LEU C CA 1
ATOM 13616 C C . LEU C 1 465 ? 18.209 22.120 -38.425 1.00 132.81 465 LEU C C 1
ATOM 13617 O O . LEU C 1 465 ? 18.101 23.039 -39.217 1.00 132.81 465 LEU C O 1
ATOM 13622 N N . THR C 1 466 ? 18.958 21.063 -38.658 1.00 136.21 466 THR C N 1
ATOM 13623 C CA . THR C 1 466 ? 19.810 21.104 -39.813 1.00 136.21 466 THR C CA 1
ATOM 13624 C C . THR C 1 466 ? 19.437 20.298 -40.982 1.00 136.21 466 THR C C 1
ATOM 13625 O O . THR C 1 466 ? 18.955 20.818 -41.965 1.00 136.21 466 THR C O 1
ATOM 13629 N N . ASP C 1 467 ? 19.673 19.019 -40.917 1.00 130.73 467 ASP C N 1
ATOM 13630 C CA . ASP C 1 467 ? 19.444 18.277 -42.106 1.00 130.73 467 ASP C CA 1
ATOM 13631 C C . ASP C 1 467 ? 17.982 17.921 -42.306 1.00 130.73 467 ASP C C 1
ATOM 13632 O O . ASP C 1 467 ? 17.623 16.761 -42.287 1.00 130.73 467 ASP C O 1
ATOM 13637 N N . LEU C 1 468 ? 17.129 18.909 -42.535 1.00 130.32 468 LEU C N 1
ATOM 13638 C CA . LEU C 1 468 ? 15.709 18.672 -42.719 1.00 130.32 468 LEU C CA 1
ATOM 13639 C C . LEU C 1 468 ? 15.293 19.049 -44.134 1.00 130.32 468 LEU C C 1
ATOM 13640 O O . LEU C 1 468 ? 15.972 19.829 -44.810 1.00 130.32 468 LEU C O 1
ATOM 13645 N N . PRO C 1 469 ? 14.186 18.499 -44.624 1.00 133.61 469 PRO C N 1
ATOM 13646 C CA . PRO C 1 469 ? 13.748 18.794 -45.991 1.00 133.61 469 PRO C CA 1
ATOM 13647 C C . PRO C 1 469 ? 13.471 20.280 -46.189 1.00 133.61 469 PRO C C 1
ATOM 13648 O O . PRO C 1 469 ? 13.052 20.998 -45.281 1.00 133.61 469 PRO C O 1
ATOM 13652 N N . VAL C 1 470 ? 13.715 20.728 -47.420 1.00 135.79 470 VAL C N 1
ATOM 13653 C CA . VAL C 1 470 ? 13.656 22.148 -47.746 1.00 135.79 470 VAL C CA 1
ATOM 13654 C C . VAL C 1 470 ? 12.261 22.751 -47.612 1.00 135.79 470 VAL C C 1
ATOM 13655 O O . VAL C 1 470 ? 12.139 23.911 -47.194 1.00 135.79 470 VAL C O 1
ATOM 13659 N N . GLU C 1 471 ? 11.207 22.006 -47.860 1.00 133.26 471 GLU C N 1
ATOM 13660 C CA . GLU C 1 471 ? 9.905 22.641 -47.823 1.00 133.26 471 GLU C CA 1
ATOM 13661 C C . GLU C 1 471 ? 9.482 22.870 -46.427 1.00 133.26 471 GLU C C 1
ATOM 13662 O O . GLU C 1 471 ? 8.333 23.202 -46.181 1.00 133.26 471 GLU C O 1
ATOM 13668 N N . PHE C 1 472 ? 10.367 22.633 -45.488 1.00 129.58 472 PHE C N 1
ATOM 13669 C CA . PHE C 1 472 ? 9.951 22.750 -44.113 1.00 129.58 472 PHE C CA 1
ATOM 13670 C C . PHE C 1 472 ? 10.526 23.932 -43.388 1.00 129.58 472 PHE C C 1
ATOM 13671 O O . PHE C 1 472 ? 10.400 24.018 -42.181 1.00 129.58 472 PHE C O 1
ATOM 13679 N N . LYS C 1 473 ? 11.184 24.833 -44.093 1.00 131.03 473 LYS C N 1
ATOM 13680 C CA . LYS C 1 473 ? 11.855 25.934 -43.417 1.00 131.03 473 LYS C CA 1
ATOM 13681 C C . LYS C 1 473 ? 10.964 27.005 -42.805 1.00 131.03 473 LYS C C 1
ATOM 13682 O O . LYS C 1 473 ? 9.895 27.302 -43.318 1.00 131.03 473 LYS C O 1
ATOM 13688 N N . GLY C 1 474 ? 11.414 27.576 -41.696 1.00 121.00 474 GLY C N 1
ATOM 13689 C CA . GLY C 1 474 ? 10.853 28.799 -41.164 1.00 121.00 474 GLY C CA 1
ATOM 13690 C C . GLY C 1 474 ? 9.727 28.567 -40.191 1.00 121.00 474 GLY C C 1
ATOM 13691 O O . GLY C 1 474 ? 9.744 29.093 -39.091 1.00 121.00 474 GLY C O 1
ATOM 13692 N N . VAL C 1 475 ? 8.736 27.793 -40.589 1.00 123.06 475 VAL C N 1
ATOM 13693 C CA . VAL C 1 475 ? 7.594 27.512 -39.733 1.00 123.06 475 VAL C CA 1
ATOM 13694 C C . VAL C 1 475 ? 7.795 26.434 -38.666 1.00 123.06 475 VAL C C 1
ATOM 13695 O O . VAL C 1 475 ? 8.662 25.596 -38.802 1.00 123.06 475 VAL C O 1
ATOM 13699 N N . PRO C 1 476 ? 6.979 26.431 -37.606 1.00 118.81 476 PRO C N 1
ATOM 13700 C CA . PRO C 1 476 ? 7.106 25.440 -36.535 1.00 118.81 476 PRO C CA 1
ATOM 13701 C C . PRO C 1 476 ? 6.862 24.010 -36.993 1.00 118.81 476 PRO C C 1
ATOM 13702 O O . PRO C 1 476 ? 6.094 23.822 -37.926 1.00 118.81 476 PRO C O 1
ATOM 13706 N N . LEU C 1 477 ? 7.506 23.024 -36.363 1.00 114.37 477 LEU C N 1
ATOM 13707 C CA . LEU C 1 477 ? 7.317 21.622 -36.729 1.00 114.37 477 LEU C CA 1
ATOM 13708 C C . LEU C 1 477 ? 6.669 20.762 -35.669 1.00 114.37 477 LEU C C 1
ATOM 13709 O O . LEU C 1 477 ? 6.808 21.051 -34.492 1.00 114.37 477 LEU C O 1
ATOM 13714 N N . TRP C 1 478 ? 5.971 19.712 -36.056 1.00 108.06 478 TRP C N 1
ATOM 13715 C CA . TRP C 1 478 ? 5.312 18.772 -35.161 1.00 108.06 478 TRP C CA 1
ATOM 13716 C C . TRP C 1 478 ? 5.887 17.387 -35.407 1.00 108.06 478 TRP C C 1
ATOM 13717 O O . TRP C 1 478 ? 5.888 16.909 -36.545 1.00 108.06 478 TRP C O 1
ATOM 13728 N N . ILE C 1 479 ? 6.365 16.740 -34.348 1.00 106.61 479 ILE C N 1
ATOM 13729 C CA . ILE C 1 479 ? 6.978 15.422 -34.445 1.00 106.61 479 ILE C CA 1
ATOM 13730 C C . ILE C 1 479 ? 6.202 14.462 -33.557 1.00 106.61 479 ILE C C 1
ATOM 13731 O O . ILE C 1 479 ? 6.044 14.711 -32.357 1.00 106.61 479 ILE C O 1
ATOM 13736 N N . ASP C 1 480 ? 5.738 13.359 -34.143 1.00 110.37 480 ASP C N 1
ATOM 13737 C CA . ASP C 1 480 ? 4.901 12.380 -33.447 1.00 110.37 480 ASP C CA 1
ATOM 13738 C C . ASP C 1 480 ? 5.425 10.983 -33.769 1.00 110.37 480 ASP C C 1
ATOM 13739 O O . ASP C 1 480 ? 5.075 10.406 -34.799 1.00 110.37 480 ASP C O 1
ATOM 13744 N N . ASN C 1 481 ? 6.317 10.431 -32.923 1.00 102.37 481 ASN C N 1
ATOM 13745 C CA . ASN C 1 481 ? 6.931 9.106 -33.147 1.00 102.37 481 ASN C CA 1
ATOM 13746 C C . ASN C 1 481 ? 5.971 7.991 -32.876 1.00 102.37 481 ASN C C 1
ATOM 13747 O O . ASN C 1 481 ? 5.169 8.096 -31.980 1.00 102.37 481 ASN C O 1
ATOM 13752 N N . LEU C 1 482 ? 6.046 6.901 -33.623 1.00 101.87 482 LEU C N 1
ATOM 13753 C CA . LEU C 1 482 ? 5.060 5.829 -33.490 1.00 101.87 482 LEU C CA 1
ATOM 13754 C C . LEU C 1 482 ? 5.496 4.955 -32.376 1.00 101.87 482 LEU C C 1
ATOM 13755 O O . LEU C 1 482 ? 6.552 5.141 -31.815 1.00 101.87 482 LEU C O 1
ATOM 13760 N N . PRO C 1 483 ? 4.659 4.003 -32.020 1.00 100.74 483 PRO C N 1
ATOM 13761 C CA . PRO C 1 483 ? 5.120 3.321 -30.848 1.00 100.74 483 PRO C CA 1
ATOM 13762 C C . PRO C 1 483 ? 6.387 2.532 -30.810 1.00 100.74 483 PRO C C 1
ATOM 13763 O O . PRO C 1 483 ? 7.196 2.984 -30.017 1.00 100.74 483 PRO C O 1
ATOM 13767 N N . ALA C 1 484 ? 6.641 1.552 -31.638 1.00 102.29 484 ALA C N 1
ATOM 13768 C CA . ALA C 1 484 ? 7.994 0.906 -31.583 1.00 102.29 484 ALA C CA 1
ATOM 13769 C C . ALA C 1 484 ? 8.156 -0.407 -32.180 1.00 102.29 484 ALA C C 1
ATOM 13770 O O . ALA C 1 484 ? 7.215 -1.076 -32.539 1.00 102.29 484 ALA C O 1
ATOM 13772 N N . GLU C 1 485 ? 9.409 -0.795 -32.242 1.00 106.28 485 GLU C N 1
ATOM 13773 C CA . GLU C 1 485 ? 9.597 -2.175 -32.664 1.00 106.28 485 GLU C CA 1
ATOM 13774 C C . GLU C 1 485 ? 10.253 -2.908 -31.502 1.00 106.28 485 GLU C C 1
ATOM 13775 O O . GLU C 1 485 ? 10.597 -2.307 -30.483 1.00 106.28 485 GLU C O 1
ATOM 13781 N N . GLN C 1 486 ? 10.423 -4.220 -31.660 1.00 104.56 486 GLN C N 1
ATOM 13782 C CA . GLN C 1 486 ? 11.050 -5.014 -30.611 1.00 104.56 486 GLN C CA 1
ATOM 13783 C C . GLN C 1 486 ? 12.491 -4.579 -30.368 1.00 104.56 486 GLN C C 1
ATOM 13784 O O . GLN C 1 486 ? 12.957 -4.565 -29.226 1.00 104.56 486 GLN C O 1
ATOM 13790 N N . HIS C 1 487 ? 13.212 -4.217 -31.429 1.00 109.16 487 HIS C N 1
ATOM 13791 C CA . HIS C 1 487 ? 14.593 -3.764 -31.321 1.00 109.16 487 HIS C CA 1
ATOM 13792 C C . HIS C 1 487 ? 14.700 -2.274 -31.033 1.00 109.16 487 HIS C C 1
ATOM 13793 O O . HIS C 1 487 ? 15.733 -1.667 -31.339 1.00 109.16 487 HIS C O 1
ATOM 13800 N N . ASN C 1 488 ? 13.657 -1.672 -30.462 1.00 107.02 488 ASN C N 1
ATOM 13801 C CA . ASN C 1 488 ? 13.604 -0.226 -30.239 1.00 107.02 488 ASN C CA 1
ATOM 13802 C C . ASN C 1 488 ? 13.772 0.546 -31.543 1.00 107.02 488 ASN C C 1
ATOM 13803 O O . ASN C 1 488 ? 14.367 1.625 -31.577 1.00 107.02 488 ASN C O 1
ATOM 13808 N N . ASP C 1 489 ? 13.251 -0.013 -32.629 1.00 113.27 489 ASP C N 1
ATOM 13809 C CA . ASP C 1 489 ? 13.118 0.711 -33.881 1.00 113.27 489 ASP C CA 1
ATOM 13810 C C . ASP C 1 489 ? 11.812 1.491 -33.868 1.00 113.27 489 ASP C C 1
ATOM 13811 O O . ASP C 1 489 ? 10.818 1.077 -33.270 1.00 113.27 489 ASP C O 1
ATOM 13816 N N . VAL C 1 490 ? 11.819 2.640 -34.542 1.00 112.77 490 VAL C N 1
ATOM 13817 C CA . VAL C 1 490 ? 10.730 3.596 -34.419 1.00 112.77 490 VAL C CA 1
ATOM 13818 C C . VAL C 1 490 ? 10.377 4.147 -35.792 1.00 112.77 490 VAL C C 1
ATOM 13819 O O . VAL C 1 490 ? 11.211 4.207 -36.698 1.00 112.77 490 VAL C O 1
ATOM 13823 N N . ARG C 1 491 ? 9.113 4.524 -35.948 1.00 106.99 491 ARG C N 1
ATOM 13824 C CA . ARG C 1 491 ? 8.636 5.285 -37.090 1.00 106.99 491 ARG C CA 1
ATOM 13825 C C . ARG C 1 491 ? 8.418 6.733 -36.677 1.00 106.99 491 ARG C C 1
ATOM 13826 O O . ARG C 1 491 ? 7.872 7.006 -35.604 1.00 106.99 491 ARG C O 1
ATOM 13834 N N . GLN C 1 492 ? 8.840 7.656 -37.535 1.00 110.91 492 GLN C N 1
ATOM 13835 C CA . GLN C 1 492 ? 8.800 9.080 -37.237 1.00 110.91 492 GLN C CA 1
ATOM 13836 C C . GLN C 1 492 ? 7.940 9.799 -38.264 1.00 110.91 492 GLN C C 1
ATOM 13837 O O . GLN C 1 492 ? 8.087 9.586 -39.470 1.00 110.91 492 GLN C O 1
ATOM 13843 N N . VAL C 1 493 ? 7.040 10.652 -37.778 1.00 106.88 493 VAL C N 1
ATOM 13844 C CA . VAL C 1 493 ? 6.097 11.378 -38.619 1.00 106.88 493 VAL C CA 1
ATOM 13845 C C . VAL C 1 493 ? 6.310 12.870 -38.416 1.00 106.88 493 VAL C C 1
ATOM 13846 O O . VAL C 1 493 ? 6.403 13.339 -37.276 1.00 106.88 493 VAL C O 1
ATOM 13850 N N . ILE C 1 494 ? 6.384 13.610 -39.518 1.00 113.45 494 ILE C N 1
ATOM 13851 C CA . ILE C 1 494 ? 6.663 15.040 -39.515 1.00 113.45 494 ILE C CA 1
ATOM 13852 C C . ILE C 1 494 ? 5.493 15.760 -40.168 1.00 113.45 494 ILE C C 1
ATOM 13853 O O . ILE C 1 494 ? 5.082 15.400 -41.275 1.00 113.45 494 ILE C O 1
ATOM 13858 N N . THR C 1 495 ? 4.962 16.774 -39.491 1.00 116.91 495 THR C N 1
ATOM 13859 C CA . THR C 1 495 ? 3.887 17.588 -40.038 1.00 116.91 495 THR C CA 1
ATOM 13860 C C . THR C 1 495 ? 4.204 19.064 -39.844 1.00 116.91 495 THR C C 1
ATOM 13861 O O . THR C 1 495 ? 4.860 19.462 -38.879 1.00 116.91 495 THR C O 1
ATOM 13865 N N . ARG C 1 496 ? 3.719 19.872 -40.782 1.00 123.77 496 ARG C N 1
ATOM 13866 C CA . ARG C 1 496 ? 3.945 21.309 -40.806 1.00 123.77 496 ARG C CA 1
ATOM 13867 C C . ARG C 1 496 ? 2.705 22.056 -40.337 1.00 123.77 496 ARG C C 1
ATOM 13868 O O . ARG C 1 496 ? 1.577 21.704 -40.691 1.00 123.77 496 ARG C O 1
ATOM 13876 N N . ARG C 1 497 ? 2.924 23.126 -39.573 1.00 118.70 497 ARG C N 1
ATOM 13877 C CA . ARG C 1 497 ? 1.812 23.875 -39.008 1.00 118.70 497 ARG C CA 1
ATOM 13878 C C . ARG C 1 497 ? 1.432 25.051 -39.829 1.00 118.70 497 ARG C C 1
ATOM 13879 O O . ARG C 1 497 ? 2.031 26.107 -39.685 1.00 118.70 497 ARG C O 1
ATOM 13887 N N . SER C 1 498 ? 0.436 24.905 -40.690 1.00 127.62 498 SER C N 1
ATOM 13888 C CA . SER C 1 498 ? -0.024 26.063 -41.437 1.00 127.62 498 SER C CA 1
ATOM 13889 C C . SER C 1 498 ? -1.503 26.337 -41.419 1.00 127.62 498 SER C C 1
ATOM 13890 O O . SER C 1 498 ? -2.293 25.517 -41.856 1.00 127.62 498 SER C O 1
ATOM 13893 N N . THR C 1 499 ? -1.888 27.509 -40.952 1.00 124.74 499 THR C N 1
ATOM 13894 C CA . THR C 1 499 ? -3.283 27.854 -41.006 1.00 124.74 499 THR C CA 1
ATOM 13895 C C . THR C 1 499 ? -3.717 27.966 -42.449 1.00 124.74 499 THR C C 1
ATOM 13896 O O . THR C 1 499 ? -4.756 27.421 -42.820 1.00 124.74 499 THR C O 1
ATOM 13900 N N . GLU C 1 500 ? -2.921 28.653 -43.274 1.00 131.09 500 GLU C N 1
ATOM 13901 C CA . GLU C 1 500 ? -3.218 28.781 -44.706 1.00 131.09 500 GLU C CA 1
ATOM 13902 C C . GLU C 1 500 ? -2.009 28.520 -45.559 1.00 131.09 500 GLU C C 1
ATOM 13903 O O . GLU C 1 500 ? -1.082 29.323 -45.538 1.00 131.09 500 GLU C O 1
ATOM 13909 N N . LYS C 1 501 ? -2.099 27.455 -46.356 1.00 133.21 501 LYS C N 1
ATOM 13910 C CA . LYS C 1 501 ? -1.013 26.746 -47.038 1.00 133.21 501 LYS C CA 1
ATOM 13911 C C . LYS C 1 501 ? -1.221 25.267 -46.870 1.00 133.21 501 LYS C C 1
ATOM 13912 O O . LYS C 1 501 ? -2.355 24.828 -46.810 1.00 133.21 501 LYS C O 1
ATOM 13918 N N . SER C 1 502 ? -0.145 24.489 -46.791 1.00 129.60 502 SER C N 1
ATOM 13919 C CA . SER C 1 502 ? -0.301 23.034 -46.766 1.00 129.60 502 SER C CA 1
ATOM 13920 C C . SER C 1 502 ? 0.380 22.163 -45.704 1.00 129.60 502 SER C C 1
ATOM 13921 O O . SER C 1 502 ? 1.519 22.405 -45.326 1.00 129.60 502 SER C O 1
ATOM 13924 N N . MET C 1 503 ? -0.320 21.128 -45.245 1.00 119.99 503 MET C N 1
ATOM 13925 C CA . MET C 1 503 ? 0.232 20.217 -44.261 1.00 119.99 503 MET C CA 1
ATOM 13926 C C . MET C 1 503 ? 0.774 18.994 -44.959 1.00 119.99 503 MET C C 1
ATOM 13927 O O . MET C 1 503 ? 0.031 18.261 -45.583 1.00 119.99 503 MET C O 1
ATOM 13932 N N . LEU C 1 504 ? 2.044 18.751 -44.855 1.00 122.02 504 LEU C N 1
ATOM 13933 C CA . LEU C 1 504 ? 2.767 17.655 -45.480 1.00 122.02 504 LEU C CA 1
ATOM 13934 C C . LEU C 1 504 ? 3.232 16.671 -44.420 1.00 122.02 504 LEU C C 1
ATOM 13935 O O . LEU C 1 504 ? 3.510 17.046 -43.279 1.00 122.02 504 LEU C O 1
ATOM 13940 N N . LYS C 1 505 ? 3.317 15.402 -44.807 1.00 118.73 505 LYS C N 1
ATOM 13941 C CA . LYS C 1 505 ? 3.736 14.347 -43.898 1.00 118.73 505 LYS C CA 1
ATOM 13942 C C . LYS C 1 505 ? 4.929 13.607 -44.478 1.00 118.73 505 LYS C C 1
ATOM 13943 O O . LYS C 1 505 ? 4.902 13.178 -45.635 1.00 118.73 505 LYS C O 1
ATOM 13949 N N . PHE C 1 506 ? 5.973 13.468 -43.669 1.00 119.49 506 PHE C N 1
ATOM 13950 C CA . PHE C 1 506 ? 7.194 12.773 -44.038 1.00 119.49 506 PHE C CA 1
ATOM 13951 C C . PHE C 1 506 ? 7.423 11.636 -43.053 1.00 119.49 506 PHE C C 1
ATOM 13952 O O . PHE C 1 506 ? 7.483 11.855 -41.840 1.00 119.49 506 PHE C O 1
ATOM 13960 N N . GLU C 1 507 ? 7.564 10.421 -43.574 1.00 120.16 507 GLU C N 1
ATOM 13961 C CA . GLU C 1 507 ? 7.620 9.238 -42.730 1.00 120.16 507 GLU C CA 1
ATOM 13962 C C . GLU C 1 507 ? 8.869 8.432 -43.051 1.00 120.16 507 GLU C C 1
ATOM 13963 O O . GLU C 1 507 ? 9.249 8.283 -44.214 1.00 120.16 507 GLU C O 1
ATOM 13969 N N . ARG C 1 508 ? 9.502 7.913 -42.002 1.00 115.37 508 ARG C N 1
ATOM 13970 C CA . ARG C 1 508 ? 10.728 7.138 -42.135 1.00 115.37 508 ARG C CA 1
ATOM 13971 C C . ARG C 1 508 ? 10.710 6.024 -41.102 1.00 115.37 508 ARG C C 1
ATOM 13972 O O . ARG C 1 508 ? 9.756 5.877 -40.334 1.00 115.37 508 ARG C O 1
ATOM 13980 N N . MET C 1 509 ? 11.773 5.227 -41.105 1.00 114.97 509 MET C N 1
ATOM 13981 C CA . MET C 1 509 ? 12.121 4.378 -39.975 1.00 114.97 509 MET C CA 1
ATOM 13982 C C . MET C 1 509 ? 13.574 4.609 -39.600 1.00 114.97 509 MET C C 1
ATOM 13983 O O . MET C 1 509 ? 14.444 4.683 -40.474 1.00 114.97 509 MET C O 1
ATOM 13988 N N . ILE C 1 510 ? 13.829 4.721 -38.304 1.00 109.67 510 ILE C N 1
ATOM 13989 C CA . ILE C 1 510 ? 15.173 4.909 -37.780 1.00 109.67 510 ILE C CA 1
ATOM 13990 C C . ILE C 1 510 ? 15.583 3.646 -37.043 1.00 109.67 510 ILE C C 1
ATOM 13991 O O . ILE C 1 510 ? 14.833 3.110 -36.221 1.00 109.67 510 ILE C O 1
ATOM 13996 N N . ASN C 1 511 ? 16.781 3.163 -37.348 1.00 113.41 511 ASN C N 1
ATOM 13997 C CA . ASN C 1 511 ? 17.349 2.002 -36.683 1.00 113.41 511 ASN C CA 1
ATOM 13998 C C . ASN C 1 511 ? 18.491 2.480 -35.802 1.00 113.41 511 ASN C C 1
ATOM 13999 O O . ASN C 1 511 ? 19.596 2.730 -36.294 1.00 113.41 511 ASN C O 1
ATOM 14004 N N . ILE C 1 512 ? 18.221 2.611 -34.503 1.00 113.94 512 ILE C N 1
ATOM 14005 C CA . ILE C 1 512 ? 19.216 3.165 -33.593 1.00 113.94 512 ILE C CA 1
ATOM 14006 C C . ILE C 1 512 ? 20.420 2.237 -33.477 1.00 113.94 512 ILE C C 1
ATOM 14007 O O . ILE C 1 512 ? 21.563 2.696 -33.373 1.00 113.94 512 ILE C O 1
ATOM 14012 N N . GLY C 1 513 ? 20.189 0.928 -33.499 1.00 115.86 513 GLY C N 1
ATOM 14013 C CA . GLY C 1 513 ? 21.287 -0.029 -33.533 1.00 115.86 513 GLY C CA 1
ATOM 14014 C C . GLY C 1 513 ? 22.214 0.026 -32.340 1.00 115.86 513 GLY C C 1
ATOM 14015 O O . GLY C 1 513 ? 23.438 0.077 -32.511 1.00 115.86 513 GLY C O 1
ATOM 14016 N N . LYS C 1 514 ? 21.659 0.031 -31.129 1.00 117.45 514 LYS C N 1
ATOM 14017 C CA . LYS C 1 514 ? 22.501 0.116 -29.941 1.00 117.45 514 LYS C CA 1
ATOM 14018 C C . LYS C 1 514 ? 23.301 -1.160 -29.715 1.00 117.45 514 LYS C C 1
ATOM 14019 O O . LYS C 1 514 ? 24.514 -1.104 -29.475 1.00 117.45 514 LYS C O 1
ATOM 14025 N N . ALA C 1 515 ? 22.653 -2.319 -29.797 1.00 122.11 515 ALA C N 1
ATOM 14026 C CA . ALA C 1 515 ? 23.280 -3.536 -29.300 1.00 122.11 515 ALA C CA 1
ATOM 14027 C C . ALA C 1 515 ? 24.161 -4.198 -30.348 1.00 122.11 515 ALA C C 1
ATOM 14028 O O . ALA C 1 515 ? 25.374 -4.324 -30.154 1.00 122.11 515 ALA C O 1
ATOM 14030 N N . GLU C 1 516 ? 23.568 -4.621 -31.463 1.00 127.00 516 GLU C N 1
ATOM 14031 C CA . GLU C 1 516 ? 24.355 -5.288 -32.494 1.00 127.00 516 GLU C CA 1
ATOM 14032 C C . GLU C 1 516 ? 24.054 -4.714 -33.868 1.00 127.00 516 GLU C C 1
ATOM 14033 O O . GLU C 1 516 ? 24.913 -4.729 -34.758 1.00 127.00 516 GLU C O 1
ATOM 14039 N N . GLN C 1 517 ? 22.843 -4.205 -34.062 1.00 126.49 517 GLN C N 1
ATOM 14040 C CA . GLN C 1 517 ? 22.481 -3.593 -35.327 1.00 126.49 517 GLN C CA 1
ATOM 14041 C C . GLN C 1 517 ? 23.214 -2.265 -35.494 1.00 126.49 517 GLN C C 1
ATOM 14042 O O . GLN C 1 517 ? 23.802 -1.722 -34.557 1.00 126.49 517 GLN C O 1
ATOM 14048 N N . ALA C 1 518 ? 23.181 -1.743 -36.716 1.00 119.24 518 ALA C N 1
ATOM 14049 C CA . ALA C 1 518 ? 23.896 -0.524 -37.051 1.00 119.24 518 ALA C CA 1
ATOM 14050 C C . ALA C 1 518 ? 22.903 0.602 -37.301 1.00 119.24 518 ALA C C 1
ATOM 14051 O O . ALA C 1 518 ? 21.701 0.380 -37.458 1.00 119.24 518 ALA C O 1
ATOM 14053 N N . PHE C 1 519 ? 23.433 1.820 -37.327 1.00 113.53 519 PHE C N 1
ATOM 14054 C CA . PHE C 1 519 ? 22.615 2.987 -37.620 1.00 113.53 519 PHE C CA 1
ATOM 14055 C C . PHE C 1 519 ? 22.022 2.877 -39.018 1.00 113.53 519 PHE C C 1
ATOM 14056 O O . PHE C 1 519 ? 22.653 2.352 -39.937 1.00 113.53 519 PHE C O 1
ATOM 14064 N N . SER C 1 520 ? 20.795 3.367 -39.178 1.00 114.15 520 SER C N 1
ATOM 14065 C CA . SER C 1 520 ? 20.140 3.334 -40.476 1.00 114.15 520 SER C CA 1
ATOM 14066 C C . SER C 1 520 ? 19.042 4.383 -40.525 1.00 114.15 520 SER C C 1
ATOM 14067 O O . SER C 1 520 ? 18.390 4.659 -39.516 1.00 114.15 520 SER C O 1
ATOM 14070 N N . VAL C 1 521 ? 18.847 4.967 -41.705 1.00 116.95 521 VAL C N 1
ATOM 14071 C CA . VAL C 1 521 ? 17.767 5.912 -41.953 1.00 116.95 521 VAL C CA 1
ATOM 14072 C C . VAL C 1 521 ? 17.050 5.494 -43.227 1.00 116.95 521 VAL C C 1
ATOM 14073 O O . VAL C 1 521 ? 17.680 5.360 -44.282 1.00 116.95 521 VAL C O 1
ATOM 14077 N N . GLY C 1 522 ? 15.738 5.297 -43.132 1.00 120.55 522 GLY C N 1
ATOM 14078 C CA . GLY C 1 522 ? 14.961 4.875 -44.276 1.00 120.55 522 GLY C CA 1
ATOM 14079 C C . GLY C 1 522 ? 14.699 6.002 -45.256 1.00 120.55 522 GLY C C 1
ATOM 14080 O O . GLY C 1 522 ? 15.042 7.159 -45.025 1.00 120.55 522 GLY C O 1
ATOM 14081 N N . SER C 1 523 ? 14.082 5.636 -46.376 1.00 126.37 523 SER C N 1
ATOM 14082 C CA . SER C 1 523 ? 13.745 6.612 -47.402 1.00 126.37 523 SER C CA 1
ATOM 14083 C C . SER C 1 523 ? 12.509 7.410 -47.004 1.00 126.37 523 SER C C 1
ATOM 14084 O O . SER C 1 523 ? 11.590 6.888 -46.369 1.00 126.37 523 SER C O 1
ATOM 14087 N N . TRP C 1 524 ? 12.471 8.686 -47.371 1.00 120.83 524 TRP C N 1
ATOM 14088 C CA . TRP C 1 524 ? 11.340 9.532 -47.001 1.00 120.83 524 TRP C CA 1
ATOM 14089 C C . TRP C 1 524 ? 10.102 9.146 -47.772 1.00 120.83 524 TRP C C 1
ATOM 14090 O O . TRP C 1 524 ? 10.201 8.587 -48.855 1.00 120.83 524 TRP C O 1
ATOM 14101 N N . THR C 1 525 ? 8.934 9.439 -47.223 1.00 122.95 525 THR C N 1
ATOM 14102 C CA . THR C 1 525 ? 7.693 9.172 -47.925 1.00 122.95 525 THR C CA 1
ATOM 14103 C C . THR C 1 525 ? 6.913 10.449 -47.907 1.00 122.95 525 THR C C 1
ATOM 14104 O O . THR C 1 525 ? 6.839 11.088 -46.867 1.00 122.95 525 THR C O 1
ATOM 14108 N N . VAL C 1 526 ? 6.324 10.862 -49.024 1.00 120.52 526 VAL C N 1
ATOM 14109 C CA . VAL C 1 526 ? 5.480 12.053 -48.972 1.00 120.52 526 VAL C CA 1
ATOM 14110 C C . VAL C 1 526 ? 4.030 11.805 -49.332 1.00 120.52 526 VAL C C 1
ATOM 14111 O O . VAL C 1 526 ? 3.726 11.347 -50.425 1.00 120.52 526 VAL C O 1
ATOM 14115 N N . TYR C 1 527 ? 3.130 12.133 -48.421 1.00 122.87 527 TYR C N 1
ATOM 14116 C CA . TYR C 1 527 ? 1.713 11.946 -48.658 1.00 122.87 527 TYR C CA 1
ATOM 14117 C C . TYR C 1 527 ? 1.212 13.052 -49.551 1.00 122.87 527 TYR C C 1
ATOM 14118 O O . TYR C 1 527 ? 1.889 14.049 -49.743 1.00 122.87 527 TYR C O 1
ATOM 14127 N N . GLN C 1 528 ? 0.021 12.881 -50.109 1.00 133.85 528 GLN C N 1
ATOM 14128 C CA . GLN C 1 528 ? -0.526 13.883 -51.014 1.00 133.85 528 GLN C CA 1
ATOM 14129 C C . GLN C 1 528 ? -1.810 14.534 -50.531 1.00 133.85 528 GLN C C 1
ATOM 14130 O O . GLN C 1 528 ? -2.735 13.842 -50.114 1.00 133.85 528 GLN C O 1
ATOM 14136 N N . SER C 1 529 ? -1.866 15.863 -50.577 1.00 133.06 529 SER C N 1
ATOM 14137 C CA . SER C 1 529 ? -3.077 16.579 -50.190 1.00 133.06 529 SER C CA 1
ATOM 14138 C C . SER C 1 529 ? -3.183 17.920 -50.901 1.00 133.06 529 SER C C 1
ATOM 14139 O O . SER C 1 529 ? -2.173 18.447 -51.354 1.00 133.06 529 SER C O 1
ATOM 14142 N N . GLN C 1 530 ? -4.387 18.473 -51.076 1.00 135.02 530 GLN C N 1
ATOM 14143 C CA . GLN C 1 530 ? -4.509 19.847 -51.643 1.00 135.02 530 GLN C CA 1
ATOM 14144 C C . GLN C 1 530 ? -5.497 20.810 -50.946 1.00 135.02 530 GLN C C 1
ATOM 14145 O O . GLN C 1 530 ? -6.612 20.420 -50.626 1.00 135.02 530 GLN C O 1
ATOM 14151 N N . THR C 1 531 ? -5.102 22.062 -50.745 1.00 138.03 531 THR C N 1
ATOM 14152 C CA . THR C 1 531 ? -5.885 23.032 -49.979 1.00 138.03 531 THR C CA 1
ATOM 14153 C C . THR C 1 531 ? -6.509 24.120 -50.834 1.00 138.03 531 THR C C 1
ATOM 14154 O O . THR C 1 531 ? -6.631 23.965 -52.042 1.00 138.03 531 THR C O 1
ATOM 14158 N N . THR C 1 532 ? -6.905 25.232 -50.214 1.00 146.89 532 THR C N 1
ATOM 14159 C CA . THR C 1 532 ? -7.477 26.340 -50.962 1.00 146.89 532 THR C CA 1
ATOM 14160 C C . THR C 1 532 ? -6.425 27.350 -51.400 1.00 146.89 532 THR C C 1
ATOM 14161 O O . THR C 1 532 ? -6.759 28.515 -51.634 1.00 146.89 532 THR C O 1
ATOM 14165 N N . ARG C 1 533 ? -5.165 26.937 -51.503 1.00 146.96 533 ARG C N 1
ATOM 14166 C CA . ARG C 1 533 ? -4.079 27.817 -51.911 1.00 146.96 533 ARG C CA 1
ATOM 14167 C C . ARG C 1 533 ? -2.967 26.976 -52.524 1.00 146.96 533 ARG C C 1
ATOM 14168 O O . ARG C 1 533 ? -2.631 25.911 -52.001 1.00 146.96 533 ARG C O 1
ATOM 14176 N N . GLY C 1 534 ? -2.409 27.448 -53.634 1.00 154.49 534 GLY C N 1
ATOM 14177 C CA . GLY C 1 534 ? -1.322 26.745 -54.283 1.00 154.49 534 GLY C CA 1
ATOM 14178 C C . GLY C 1 534 ? 0.021 27.022 -53.637 1.00 154.49 534 GLY C C 1
ATOM 14179 O O . GLY C 1 534 ? 0.164 27.897 -52.788 1.00 154.49 534 GLY C O 1
ATOM 14180 N N . GLU C 1 535 ? 1.019 26.245 -54.053 1.00 166.19 535 GLU C N 1
ATOM 14181 C CA . GLU C 1 535 ? 2.372 26.448 -53.556 1.00 166.19 535 GLU C CA 1
ATOM 14182 C C . GLU C 1 535 ? 3.140 27.406 -54.461 1.00 166.19 535 GLU C C 1
ATOM 14183 O O . GLU C 1 535 ? 3.070 27.319 -55.690 1.00 166.19 535 GLU C O 1
ATOM 14189 N N . PHE C 1 536 ? 3.892 28.315 -53.842 1.00 167.04 536 PHE C N 1
ATOM 14190 C CA . PHE C 1 536 ? 4.642 29.344 -54.552 1.00 167.04 536 PHE C CA 1
ATOM 14191 C C . PHE C 1 536 ? 6.126 29.008 -54.521 1.00 167.04 536 PHE C C 1
ATOM 14192 O O . PHE C 1 536 ? 6.647 28.571 -53.490 1.00 167.04 536 PHE C O 1
ATOM 14200 N N . ILE C 1 537 ? 6.801 29.219 -55.649 1.00 173.89 537 ILE C N 1
ATOM 14201 C CA . ILE C 1 537 ? 8.174 28.759 -55.801 1.00 173.89 537 ILE C CA 1
ATOM 14202 C C . ILE C 1 537 ? 9.125 29.932 -55.626 1.00 173.89 537 ILE C C 1
ATOM 14203 O O . ILE C 1 537 ? 8.818 31.070 -56.005 1.00 173.89 537 ILE C O 1
ATOM 14208 N N . ASP C 1 538 ? 10.289 29.663 -55.053 1.00 185.30 538 ASP C N 1
ATOM 14209 C CA . ASP C 1 538 ? 11.396 30.604 -55.059 1.00 185.30 538 ASP C CA 1
ATOM 14210 C C . ASP C 1 538 ? 12.447 30.072 -56.022 1.00 185.30 538 ASP C C 1
ATOM 14211 O O . ASP C 1 538 ? 13.016 29.000 -55.791 1.00 185.30 538 ASP C O 1
ATOM 14216 N N . ALA C 1 539 ? 12.694 30.814 -57.100 1.00 186.88 539 ALA C N 1
ATOM 14217 C CA . ALA C 1 539 ? 13.660 30.366 -58.096 1.00 186.88 539 ALA C CA 1
ATOM 14218 C C . ALA C 1 539 ? 15.058 30.260 -57.500 1.00 186.88 539 ALA C C 1
ATOM 14219 O O . ALA C 1 539 ? 15.810 29.333 -57.822 1.00 186.88 539 ALA C O 1
ATOM 14221 N N . SER C 1 540 ? 15.425 31.204 -56.631 1.00 187.77 540 SER C N 1
ATOM 14222 C CA . SER C 1 540 ? 16.752 31.177 -56.025 1.00 187.77 540 SER C CA 1
ATOM 14223 C C . SER C 1 540 ? 16.959 29.909 -55.208 1.00 187.77 540 SER C C 1
ATOM 14224 O O . SER C 1 540 ? 18.090 29.430 -55.068 1.00 187.77 540 SER C O 1
ATOM 14227 N N . ILE C 1 541 ? 15.878 29.353 -54.660 1.00 188.27 541 ILE C N 1
ATOM 14228 C CA . ILE C 1 541 ? 15.984 28.111 -53.900 1.00 188.27 541 ILE C CA 1
ATOM 14229 C C . ILE C 1 541 ? 16.453 26.974 -54.797 1.00 188.27 541 ILE C C 1
ATOM 14230 O O . ILE C 1 541 ? 17.319 26.177 -54.415 1.00 188.27 541 ILE C O 1
ATOM 14235 N N . TYR C 1 542 ? 15.900 26.884 -56.002 1.00 183.52 542 TYR C N 1
ATOM 14236 C CA . TYR C 1 542 ? 16.160 25.763 -56.892 1.00 183.52 542 TYR C CA 1
ATOM 14237 C C . TYR C 1 542 ? 17.221 26.070 -57.940 1.00 183.52 542 TYR C C 1
ATOM 14238 O O . TYR C 1 542 ? 17.439 25.253 -58.839 1.00 183.52 542 TYR C O 1
ATOM 14247 N N . GLN C 1 543 ? 17.867 27.234 -57.853 1.00 186.60 543 GLN C N 1
ATOM 14248 C CA . GLN C 1 543 ? 19.018 27.578 -58.691 1.00 186.60 543 GLN C CA 1
ATOM 14249 C C . GLN C 1 543 ? 18.659 27.616 -60.173 1.00 186.60 543 GLN C C 1
ATOM 14250 O O . GLN C 1 543 ? 19.517 27.418 -61.036 1.00 186.60 543 GLN C O 1
ATOM 14256 N N . ASN C 1 544 ? 17.381 27.850 -60.466 1.00 189.68 544 ASN C N 1
ATOM 14257 C CA . ASN C 1 544 ? 16.936 28.263 -61.795 1.00 189.68 544 ASN C CA 1
ATOM 14258 C C . ASN C 1 544 ? 17.128 27.174 -62.847 1.00 189.68 544 ASN C C 1
ATOM 14259 O O . ASN C 1 544 ? 17.125 27.447 -64.049 1.00 189.68 544 ASN C O 1
ATOM 14264 N N . LYS C 1 545 ? 17.190 25.931 -62.374 1.00 180.59 545 LYS C N 1
ATOM 14265 C CA . LYS C 1 545 ? 17.313 24.811 -63.296 1.00 180.59 545 LYS C CA 1
ATOM 14266 C C . LYS C 1 545 ? 15.989 24.168 -63.600 1.00 180.59 545 LYS C C 1
ATOM 14267 O O . LYS C 1 545 ? 15.779 23.775 -64.736 1.00 180.59 545 LYS C O 1
ATOM 14273 N N . LEU C 1 546 ? 15.097 24.042 -62.635 1.00 173.93 546 LEU C N 1
ATOM 14274 C CA . LEU C 1 546 ? 13.800 23.345 -62.847 1.00 173.93 546 LEU C CA 1
ATOM 14275 C C . LEU C 1 546 ? 13.875 21.855 -63.090 1.00 173.93 546 LEU C C 1
ATOM 14276 O O . LEU C 1 546 ? 12.917 21.242 -63.553 1.00 173.93 546 LEU C O 1
ATOM 14281 N N . SER C 1 547 ? 15.020 21.278 -62.807 1.00 30.00 547 SER C N 1
ATOM 14282 C CA . SER C 1 547 ? 15.139 19.830 -62.827 1.00 30.00 547 SER C CA 1
ATOM 14283 C C . SER C 1 547 ? 15.966 19.545 -61.616 1.00 30.00 547 SER C C 1
ATOM 14284 O O . SER C 1 547 ? 16.528 18.471 -61.450 1.00 30.00 547 SER C O 1
ATOM 14287 N N . ASN C 1 548 ? 16.060 20.560 -60.783 1.00 175.42 548 ASN C N 1
ATOM 14288 C CA . ASN C 1 548 ? 16.624 20.414 -59.480 1.00 175.42 548 ASN C CA 1
ATOM 14289 C C . ASN C 1 548 ? 15.489 20.174 -58.533 1.00 175.42 548 ASN C C 1
ATOM 14290 O O . ASN C 1 548 ? 15.678 20.183 -57.327 1.00 175.42 548 ASN C O 1
ATOM 14295 N N . ILE C 1 549 ? 14.290 19.976 -59.076 1.00 172.67 549 ILE C N 1
ATOM 14296 C CA . ILE C 1 549 ? 13.130 19.707 -58.232 1.00 172.67 549 ILE C CA 1
ATOM 14297 C C . ILE C 1 549 ? 13.115 18.249 -57.886 1.00 172.67 549 ILE C C 1
ATOM 14298 O O . ILE C 1 549 ? 12.277 17.490 -58.340 1.00 172.67 549 ILE C O 1
ATOM 14303 N N . THR C 1 550 ? 14.053 17.854 -57.058 1.00 169.92 550 THR C N 1
ATOM 14304 C CA . THR C 1 550 ? 14.138 16.472 -56.704 1.00 169.92 550 THR C CA 1
ATOM 14305 C C . THR C 1 550 ? 12.943 15.965 -55.958 1.00 169.92 550 THR C C 1
ATOM 14306 O O . THR C 1 550 ? 12.482 14.868 -56.235 1.00 169.92 550 THR C O 1
ATOM 14310 N N . SER C 1 551 ? 12.416 16.745 -55.032 1.00 165.42 551 SER C N 1
ATOM 14311 C CA . SER C 1 551 ? 11.349 16.236 -54.172 1.00 165.42 551 SER C CA 1
ATOM 14312 C C . SER C 1 551 ? 10.156 15.448 -54.795 1.00 165.42 551 SER C C 1
ATOM 14313 O O . SER C 1 551 ? 9.854 15.634 -55.966 1.00 165.42 551 SER C O 1
ATOM 14316 N N . PRO C 1 552 ? 9.487 14.561 -54.015 1.00 160.97 552 PRO C N 1
ATOM 14317 C CA . PRO C 1 552 ? 8.399 13.814 -54.661 1.00 160.97 552 PRO C CA 1
ATOM 14318 C C . PRO C 1 552 ? 7.255 14.694 -55.129 1.00 160.97 552 PRO C C 1
ATOM 14319 O O . PRO C 1 552 ? 7.332 15.926 -55.081 1.00 160.97 552 PRO C O 1
ATOM 14323 N N . LYS C 1 554 ? 4.932 14.218 -55.347 1.00 161.35 554 LYS C N 1
ATOM 14324 C CA . LYS C 1 554 ? 4.267 15.039 -56.338 1.00 161.35 554 LYS C CA 1
ATOM 14325 C C . LYS C 1 554 ? 3.688 16.263 -55.671 1.00 161.35 554 LYS C C 1
ATOM 14326 O O . LYS C 1 554 ? 3.168 16.169 -54.565 1.00 161.35 554 LYS C O 1
ATOM 14332 N N . MET C 1 555 ? 3.765 17.412 -56.331 1.00 172.32 555 MET C N 1
ATOM 14333 C CA . MET C 1 555 ? 3.307 18.667 -55.733 1.00 172.32 555 MET C CA 1
ATOM 14334 C C . MET C 1 555 ? 2.583 19.511 -56.760 1.00 172.32 555 MET C C 1
ATOM 14335 O O . MET C 1 555 ? 2.575 19.178 -57.931 1.00 172.32 555 MET C O 1
ATOM 14340 N N . TYR C 1 556 ? 2.068 20.673 -56.358 1.00 171.25 556 TYR C N 1
ATOM 14341 C CA . TYR C 1 556 ? 1.435 21.582 -57.328 1.00 171.25 556 TYR C CA 1
ATOM 14342 C C . TYR C 1 556 ? 1.942 23.028 -57.302 1.00 171.25 556 TYR C C 1
ATOM 14343 O O . TYR C 1 556 ? 2.419 23.493 -56.274 1.00 171.25 556 TYR C O 1
ATOM 14352 N N . MET C 1 557 ? 1.831 23.742 -58.423 1.00 183.18 557 MET C N 1
ATOM 14353 C CA . MET C 1 557 ? 2.340 25.123 -58.524 1.00 183.18 557 MET C CA 1
ATOM 14354 C C . MET C 1 557 ? 1.356 26.103 -59.173 1.00 183.18 557 MET C C 1
ATOM 14355 O O . MET C 1 557 ? 0.458 25.701 -59.901 1.00 183.18 557 MET C O 1
ATOM 14360 N N . THR C 1 558 ? 1.538 27.394 -58.933 1.00 180.44 558 THR C N 1
ATOM 14361 C CA . THR C 1 558 ? 0.628 28.389 -59.494 1.00 180.44 558 THR C CA 1
ATOM 14362 C C . THR C 1 558 ? 1.340 29.711 -59.777 1.00 180.44 558 THR C C 1
ATOM 14363 O O . THR C 1 558 ? 2.547 29.774 -59.532 1.00 180.44 558 THR C O 1
ATOM 14367 N N . ALA C 1 559 ? 0.664 30.689 -60.399 1.00 186.64 559 ALA C N 1
ATOM 14368 C CA . ALA C 1 559 ? 1.205 32.051 -60.683 1.00 186.64 559 ALA C CA 1
ATOM 14369 C C . ALA C 1 559 ? 1.906 32.194 -62.012 1.00 186.64 559 ALA C C 1
ATOM 14370 O O . ALA C 1 559 ? 2.396 31.215 -62.535 1.00 186.64 559 ALA C O 1
ATOM 14372 N N . GLU C 1 560 ? 1.997 33.414 -62.534 1.00 189.36 560 GLU C N 1
ATOM 14373 C CA . GLU C 1 560 ? 2.578 33.633 -63.865 1.00 189.36 560 GLU C CA 1
ATOM 14374 C C . GLU C 1 560 ? 3.827 32.801 -64.136 1.00 189.36 560 GLU C C 1
ATOM 14375 O O . GLU C 1 560 ? 4.817 33.285 -64.683 1.00 189.36 560 GLU C O 1
ATOM 14381 N N . ASN C 1 563 ? 6.018 34.824 -63.100 1.00 185.47 563 ASN C N 1
ATOM 14382 C CA . ASN C 1 563 ? 7.293 35.341 -63.541 1.00 185.47 563 ASN C CA 1
ATOM 14383 C C . ASN C 1 563 ? 8.258 34.452 -62.905 1.00 185.47 563 ASN C C 1
ATOM 14384 O O . ASN C 1 563 ? 9.456 34.478 -63.167 1.00 185.47 563 ASN C O 1
ATOM 14389 N N . LEU C 1 564 ? 7.742 33.659 -61.985 1.00 186.91 564 LEU C N 1
ATOM 14390 C CA . LEU C 1 564 ? 8.581 32.699 -61.491 1.00 186.91 564 LEU C CA 1
ATOM 14391 C C . LEU C 1 564 ? 8.895 31.932 -62.634 1.00 186.91 564 LEU C C 1
ATOM 14392 O O . LEU C 1 564 ? 10.020 31.501 -62.810 1.00 186.91 564 LEU C O 1
ATOM 14397 N N . PHE C 1 565 ? 7.961 31.935 -63.543 1.00 191.34 565 PHE C N 1
ATOM 14398 C CA . PHE C 1 565 ? 8.168 31.119 -64.690 1.00 191.34 565 PHE C CA 1
ATOM 14399 C C . PHE C 1 565 ? 9.196 31.742 -65.546 1.00 191.34 565 PHE C C 1
ATOM 14400 O O . PHE C 1 565 ? 10.060 31.087 -66.073 1.00 191.34 565 PHE C O 1
ATOM 14408 N N . THR C 1 566 ? 9.123 33.038 -65.646 1.00 186.83 566 THR C N 1
ATOM 14409 C CA . THR C 1 566 ? 9.992 33.671 -66.569 1.00 186.83 566 THR C CA 1
ATOM 14410 C C . THR C 1 566 ? 11.429 33.308 -66.301 1.00 186.83 566 THR C C 1
ATOM 14411 O O . THR C 1 566 ? 12.202 33.158 -67.232 1.00 186.83 566 THR C O 1
ATOM 14415 N N . ASP C 1 567 ? 11.818 33.124 -65.066 1.00 186.22 567 ASP C N 1
ATOM 14416 C CA . ASP C 1 567 ? 13.202 32.748 -64.889 1.00 186.22 567 ASP C CA 1
ATOM 14417 C C . ASP C 1 567 ? 13.591 31.358 -65.472 1.00 186.22 567 ASP C C 1
ATOM 14418 O O . ASP C 1 567 ? 14.786 31.101 -65.660 1.00 186.22 567 ASP C O 1
ATOM 14423 N N . HIS C 1 568 ? 12.633 30.471 -65.771 1.00 186.36 568 HIS C N 1
ATOM 14424 C CA . HIS C 1 568 ? 12.942 29.064 -66.186 1.00 186.36 568 HIS C CA 1
ATOM 14425 C C . HIS C 1 568 ? 13.636 28.718 -67.521 1.00 186.36 568 HIS C C 1
ATOM 14426 O O . HIS C 1 568 ? 13.659 29.532 -68.432 1.00 186.36 568 HIS C O 1
ATOM 14433 N N . PRO C 1 569 ? 14.257 27.528 -67.623 1.00 179.69 569 PRO C N 1
ATOM 14434 C CA . PRO C 1 569 ? 14.849 27.119 -68.892 1.00 179.69 569 PRO C CA 1
ATOM 14435 C C . PRO C 1 569 ? 13.873 26.446 -69.824 1.00 179.69 569 PRO C C 1
ATOM 14436 O O . PRO C 1 569 ? 14.241 26.262 -70.962 1.00 179.69 569 PRO C O 1
ATOM 14440 N N . VAL C 1 570 ? 12.657 26.119 -69.407 1.00 184.42 570 VAL C N 1
ATOM 14441 C CA . VAL C 1 570 ? 11.701 25.350 -70.228 1.00 184.42 570 VAL C CA 1
ATOM 14442 C C . VAL C 1 570 ? 11.005 26.314 -71.101 1.00 184.42 570 VAL C C 1
ATOM 14443 O O . VAL C 1 570 ? 11.455 27.433 -71.227 1.00 184.42 570 VAL C O 1
ATOM 14447 N N . LYS C 1 571 ? 9.917 25.919 -71.730 1.00 195.20 571 LYS C N 1
ATOM 14448 C CA . LYS C 1 571 ? 9.267 26.806 -72.661 1.00 195.20 571 LYS C CA 1
ATOM 14449 C C . LYS C 1 571 ? 8.946 28.139 -72.000 1.00 195.20 571 LYS C C 1
ATOM 14450 O O . LYS C 1 571 ? 8.502 28.172 -70.848 1.00 195.20 571 LYS C O 1
ATOM 14456 N N . ASN C 1 572 ? 9.263 29.251 -72.684 1.00 201.34 572 ASN C N 1
ATOM 14457 C CA . ASN C 1 572 ? 8.758 30.527 -72.204 1.00 201.34 572 ASN C CA 1
ATOM 14458 C C . ASN C 1 572 ? 7.276 30.388 -72.303 1.00 201.34 572 ASN C C 1
ATOM 14459 O O . ASN C 1 572 ? 6.808 29.759 -73.261 1.00 201.34 572 ASN C O 1
ATOM 14464 N N . GLY C 1 573 ? 6.502 30.869 -71.397 1.00 205.62 573 GLY C N 1
ATOM 14465 C CA . GLY C 1 573 ? 5.129 30.396 -71.361 1.00 205.62 573 GLY C CA 1
ATOM 14466 C C . GLY C 1 573 ? 4.157 31.472 -70.909 1.00 205.62 573 GLY C C 1
ATOM 14467 O O . GLY C 1 573 ? 2.970 31.430 -71.244 1.00 205.62 573 GLY C O 1
ATOM 14468 N N . ASN C 1 574 ? 4.646 32.439 -70.134 1.00 196.18 574 ASN C N 1
ATOM 14469 C CA . ASN C 1 574 ? 3.920 33.618 -69.659 1.00 196.18 574 ASN C CA 1
ATOM 14470 C C . ASN C 1 574 ? 2.811 33.268 -68.674 1.00 196.18 574 ASN C C 1
ATOM 14471 O O . ASN C 1 574 ? 2.010 34.150 -68.329 1.00 196.18 574 ASN C O 1
ATOM 14476 N N . ALA C 1 575 ? 2.735 32.022 -68.212 1.00 193.96 575 ALA C N 1
ATOM 14477 C CA . ALA C 1 575 ? 1.806 31.627 -67.160 1.00 193.96 575 ALA C CA 1
ATOM 14478 C C . ALA C 1 575 ? 2.328 30.352 -66.516 1.00 193.96 575 ALA C C 1
ATOM 14479 O O . ALA C 1 575 ? 2.920 29.498 -67.181 1.00 193.96 575 ALA C O 1
ATOM 14481 N N . GLY C 1 576 ? 2.141 30.198 -65.210 1.00 187.69 576 GLY C N 1
ATOM 14482 C CA . GLY C 1 576 ? 2.727 29.058 -64.511 1.00 187.69 576 GLY C CA 1
ATOM 14483 C C . GLY C 1 576 ? 1.916 27.804 -64.349 1.00 187.69 576 GLY C C 1
ATOM 14484 O O . GLY C 1 576 ? 0.694 27.867 -64.276 1.00 187.69 576 GLY C O 1
ATOM 14485 N N . TRP C 1 577 ? 2.589 26.660 -64.255 1.00 187.92 577 TRP C N 1
ATOM 14486 C CA . TRP C 1 577 ? 1.900 25.367 -64.168 1.00 187.92 577 TRP C CA 1
ATOM 14487 C C . TRP C 1 577 ? 2.603 24.440 -63.155 1.00 187.92 577 TRP C C 1
ATOM 14488 O O . TRP C 1 577 ? 3.739 24.713 -62.780 1.00 187.92 577 TRP C O 1
ATOM 14499 N N . PHE C 1 578 ? 1.943 23.376 -62.689 1.00 181.14 578 PHE C N 1
ATOM 14500 C CA . PHE C 1 578 ? 2.557 22.490 -61.685 1.00 181.14 578 PHE C CA 1
ATOM 14501 C C . PHE C 1 578 ? 3.668 21.558 -62.114 1.00 181.14 578 PHE C C 1
ATOM 14502 O O . PHE C 1 578 ? 3.714 21.145 -63.263 1.00 181.14 578 PHE C O 1
ATOM 14510 N N . TYR C 1 579 ? 4.547 21.193 -61.189 1.00 174.15 579 TYR C N 1
ATOM 14511 C CA . TYR C 1 579 ? 5.565 20.203 -61.502 1.00 174.15 579 TYR C CA 1
ATOM 14512 C C . TYR C 1 579 ? 5.081 18.972 -60.799 1.00 174.15 579 TYR C C 1
ATOM 14513 O O . TYR C 1 579 ? 4.870 18.990 -59.596 1.00 174.15 579 TYR C O 1
ATOM 14522 N N . GLU C 1 580 ? 4.864 17.902 -61.540 1.00 176.78 580 GLU C N 1
ATOM 14523 C CA . GLU C 1 580 ? 4.424 16.654 -60.943 1.00 176.78 580 GLU C CA 1
ATOM 14524 C C . GLU C 1 580 ? 5.304 15.542 -61.462 1.00 176.78 580 GLU C C 1
ATOM 14525 O O . GLU C 1 580 ? 5.447 15.403 -62.672 1.00 176.78 580 GLU C O 1
ATOM 14531 N N . ASN C 1 581 ? 5.882 14.727 -60.593 1.00 172.65 581 ASN C N 1
ATOM 14532 C CA . ASN C 1 581 ? 6.648 13.616 -61.124 1.00 172.65 581 ASN C CA 1
ATOM 14533 C C . ASN C 1 581 ? 5.841 12.349 -61.022 1.00 172.65 581 ASN C C 1
ATOM 14534 O O . ASN C 1 581 ? 5.681 11.796 -59.945 1.00 172.65 581 ASN C O 1
ATOM 14539 N N . SER C 1 582 ? 5.385 11.840 -62.153 1.00 168.10 582 SER C N 1
ATOM 14540 C CA . SER C 1 582 ? 4.519 10.676 -62.121 1.00 168.10 582 SER C CA 1
ATOM 14541 C C . SER C 1 582 ? 5.133 9.411 -61.547 1.00 168.10 582 SER C C 1
ATOM 14542 O O . SER C 1 582 ? 4.470 8.696 -60.807 1.00 168.10 582 SER C O 1
ATOM 14545 N N . GLY C 1 583 ? 6.383 9.112 -61.871 1.00 167.52 583 GLY C N 1
ATOM 14546 C CA . GLY C 1 583 ? 6.952 7.856 -61.417 1.00 167.52 583 GLY C CA 1
ATOM 14547 C C . GLY C 1 583 ? 8.452 7.707 -61.348 1.00 167.52 583 GLY C C 1
ATOM 14548 O O . GLY C 1 583 ? 9.178 8.547 -61.849 1.00 167.52 583 GLY C O 1
ATOM 14549 N N . TYR C 1 584 ? 8.921 6.637 -60.720 1.00 162.98 584 TYR C N 1
ATOM 14550 C CA . TYR C 1 584 ? 10.348 6.373 -60.634 1.00 162.98 584 TYR C CA 1
ATOM 14551 C C . TYR C 1 584 ? 10.605 4.934 -61.062 1.00 162.98 584 TYR C C 1
ATOM 14552 O O . TYR C 1 584 ? 9.704 4.104 -61.006 1.00 162.98 584 TYR C O 1
ATOM 14561 N N . GLY C 1 585 ? 11.822 4.636 -61.502 1.00 173.27 585 GLY C N 1
ATOM 14562 C CA . GLY C 1 585 ? 12.171 3.282 -61.912 1.00 173.27 585 GLY C CA 1
ATOM 14563 C C . GLY C 1 585 ? 13.234 2.654 -61.020 1.00 173.27 585 GLY C C 1
ATOM 14564 O O . GLY C 1 585 ? 12.948 2.305 -59.876 1.00 173.27 585 GLY C O 1
ATOM 14565 N N . VAL C 1 586 ? 14.457 2.505 -61.533 1.00 175.64 586 VAL C N 1
ATOM 14566 C CA . VAL C 1 586 ? 15.527 1.918 -60.731 1.00 175.64 586 VAL C CA 1
ATOM 14567 C C . VAL C 1 586 ? 16.694 2.888 -60.589 1.00 175.64 586 VAL C C 1
ATOM 14568 O O . VAL C 1 586 ? 17.293 3.009 -59.514 1.00 175.64 586 VAL C O 1
ATOM 14572 N N . THR C 1 587 ? 17.038 3.590 -61.666 1.00 182.80 587 THR C N 1
ATOM 14573 C CA . THR C 1 587 ? 18.222 4.432 -61.701 1.00 182.80 587 THR C CA 1
ATOM 14574 C C . THR C 1 587 ? 17.908 5.903 -61.447 1.00 182.80 587 THR C C 1
ATOM 14575 O O . THR C 1 587 ? 18.653 6.777 -61.907 1.00 182.80 587 THR C O 1
ATOM 14579 N N . GLY C 1 588 ? 16.826 6.193 -60.730 1.00 180.23 588 GLY C N 1
ATOM 14580 C CA . GLY C 1 588 ? 16.488 7.556 -60.385 1.00 180.23 588 GLY C CA 1
ATOM 14581 C C . GLY C 1 588 ? 15.795 8.348 -61.468 1.00 180.23 588 GLY C C 1
ATOM 14582 O O . GLY C 1 588 ? 15.582 9.552 -61.287 1.00 180.23 588 GLY C O 1
ATOM 14583 N N . GLU C 1 589 ? 15.434 7.722 -62.584 1.00 177.82 589 GLU C N 1
ATOM 14584 C CA . GLU C 1 589 ? 14.737 8.418 -63.663 1.00 177.82 589 GLU C CA 1
ATOM 14585 C C . GLU C 1 589 ? 13.301 8.651 -63.216 1.00 177.82 589 GLU C C 1
ATOM 14586 O O . GLU C 1 589 ? 12.590 7.716 -62.839 1.00 177.82 589 GLU C O 1
ATOM 14592 N N . PHE C 1 590 ? 12.880 9.912 -63.217 1.00 171.71 590 PHE C N 1
ATOM 14593 C CA . PHE C 1 590 ? 11.538 10.279 -62.803 1.00 171.71 590 PHE C CA 1
ATOM 14594 C C . PHE C 1 590 ? 10.775 10.882 -63.973 1.00 171.71 590 PHE C C 1
ATOM 14595 O O . PHE C 1 590 ? 11.333 11.613 -64.795 1.00 171.71 590 PHE C O 1
ATOM 14603 N N . ARG C 1 591 ? 9.484 10.568 -64.026 1.00 175.57 591 ARG C N 1
ATOM 14604 C CA . ARG C 1 591 ? 8.672 10.787 -65.220 1.00 175.57 591 ARG C CA 1
ATOM 14605 C C . ARG C 1 591 ? 7.895 12.092 -65.064 1.00 175.57 591 ARG C C 1
ATOM 14606 O O . ARG C 1 591 ? 6.691 12.121 -64.792 1.00 175.57 591 ARG C O 1
ATOM 14614 N N . GLN C 1 592 ? 8.610 13.195 -65.263 1.00 177.45 592 GLN C N 1
ATOM 14615 C CA . GLN C 1 592 ? 8.058 14.525 -65.038 1.00 177.45 592 GLN C CA 1
ATOM 14616 C C . GLN C 1 592 ? 6.975 14.858 -66.058 1.00 177.45 592 GLN C C 1
ATOM 14617 O O . GLN C 1 592 ? 6.979 14.347 -67.183 1.00 177.45 592 GLN C O 1
ATOM 14623 N N . THR C 1 593 ? 6.028 15.710 -65.655 1.00 179.16 593 THR C N 1
ATOM 14624 C CA . THR C 1 593 ? 4.972 16.184 -66.540 1.00 179.16 593 THR C CA 1
ATOM 14625 C C . THR C 1 593 ? 4.370 17.470 -65.984 1.00 179.16 593 THR C C 1
ATOM 14626 O O . THR C 1 593 ? 4.115 17.571 -64.781 1.00 179.16 593 THR C O 1
ATOM 14630 N N . ILE C 1 594 ? 4.141 18.448 -66.869 1.00 181.70 594 ILE C N 1
ATOM 14631 C CA . ILE C 1 594 ? 3.475 19.700 -66.531 1.00 181.70 594 ILE C CA 1
ATOM 14632 C C . ILE C 1 594 ? 2.287 19.868 -67.469 1.00 181.70 594 ILE C C 1
ATOM 14633 O O . ILE C 1 594 ? 2.219 19.252 -68.533 1.00 181.70 594 ILE C O 1
ATOM 14638 N N . THR C 1 595 ? 1.338 20.712 -67.062 1.00 184.33 595 THR C N 1
ATOM 14639 C CA . THR C 1 595 ? 0.079 20.825 -67.790 1.00 184.33 595 THR C CA 1
ATOM 14640 C C . THR C 1 595 ? -0.334 22.284 -67.926 1.00 184.33 595 THR C C 1
ATOM 14641 O O . THR C 1 595 ? 0.089 23.152 -67.160 1.00 184.33 595 THR C O 1
ATOM 14645 N N . ILE C 1 596 ? -1.180 22.536 -68.924 1.00 183.86 596 ILE C N 1
ATOM 14646 C CA . ILE C 1 596 ? -1.885 23.802 -69.101 1.00 183.86 596 ILE C CA 1
ATOM 14647 C C . ILE C 1 596 ? -3.371 23.474 -69.163 1.00 183.86 596 ILE C C 1
ATOM 14648 O O . ILE C 1 596 ? -3.754 22.424 -69.690 1.00 183.86 596 ILE C O 1
ATOM 14653 N N . ASN C 1 597 ? -4.206 24.358 -68.615 1.00 178.75 597 ASN C N 1
ATOM 14654 C CA . ASN C 1 597 ? -5.601 23.992 -68.392 1.00 178.75 597 ASN C CA 1
ATOM 14655 C C . ASN C 1 597 ? -6.504 24.414 -69.543 1.00 178.75 597 ASN C C 1
ATOM 14656 O O . ASN C 1 597 ? -7.206 23.581 -70.126 1.00 178.75 597 ASN C O 1
ATOM 14661 N N . SER C 1 598 ? -6.522 25.704 -69.870 1.00 184.07 598 SER C N 1
ATOM 14662 C CA . SER C 1 598 ? -7.499 26.247 -70.799 1.00 184.07 598 SER C CA 1
ATOM 14663 C C . SER C 1 598 ? -6.928 26.282 -72.208 1.00 184.07 598 SER C C 1
ATOM 14664 O O . SER C 1 598 ? -5.714 26.220 -72.418 1.00 184.07 598 SER C O 1
ATOM 14667 N N . SER C 1 599 ? -7.837 26.378 -73.176 1.00 178.78 599 SER C N 1
ATOM 14668 C CA . SER C 1 599 ? -7.476 26.273 -74.585 1.00 178.78 599 SER C CA 1
ATOM 14669 C C . SER C 1 599 ? -7.157 27.646 -75.178 1.00 178.78 599 SER C C 1
ATOM 14670 O O . SER C 1 599 ? -7.668 28.044 -76.225 1.00 178.78 599 SER C O 1
ATOM 14673 N N . LEU C 1 600 ? -6.294 28.381 -74.475 1.00 175.14 600 LEU C N 1
ATOM 14674 C CA . LEU C 1 600 ? -5.597 29.491 -75.115 1.00 175.14 600 LEU C CA 1
ATOM 14675 C C . LEU C 1 600 ? -4.378 28.974 -75.863 1.00 175.14 600 LEU C C 1
ATOM 14676 O O . LEU C 1 600 ? -4.311 29.056 -77.095 1.00 175.14 600 LEU C O 1
ATOM 14681 N N . ARG C 1 601 ? -3.413 28.429 -75.131 1.00 183.32 601 ARG C N 1
ATOM 14682 C CA . ARG C 1 601 ? -2.465 27.474 -75.680 1.00 183.32 601 ARG C CA 1
ATOM 14683 C C . ARG C 1 601 ? -2.446 26.279 -74.741 1.00 183.32 601 ARG C C 1
ATOM 14684 O O . ARG C 1 601 ? -1.902 26.349 -73.637 1.00 183.32 601 ARG C O 1
ATOM 14692 N N . TYR C 1 602 ? -3.037 25.176 -75.193 1.00 178.34 602 TYR C N 1
ATOM 14693 C CA . TYR C 1 602 ? -3.277 24.017 -74.344 1.00 178.34 602 TYR C CA 1
ATOM 14694 C C . TYR C 1 602 ? -2.155 23.021 -74.587 1.00 178.34 602 TYR C C 1
ATOM 14695 O O . TYR C 1 602 ? -2.085 22.408 -75.657 1.00 178.34 602 TYR C O 1
ATOM 14704 N N . GLU C 1 603 ? -1.275 22.874 -73.602 1.00 179.55 603 GLU C N 1
ATOM 14705 C CA . GLU C 1 603 ? -0.054 22.100 -73.750 1.00 179.55 603 GLU C CA 1
ATOM 14706 C C . GLU C 1 603 ? 0.239 21.349 -72.460 1.00 179.55 603 GLU C C 1
ATOM 14707 O O . GLU C 1 603 ? 0.057 21.875 -71.360 1.00 179.55 603 GLU C O 1
ATOM 14713 N N . VAL C 1 604 ? 0.690 20.109 -72.604 1.00 176.93 604 VAL C N 1
ATOM 14714 C CA . VAL C 1 604 ? 1.138 19.296 -71.477 1.00 176.93 604 VAL C CA 1
ATOM 14715 C C . VAL C 1 604 ? 2.509 18.733 -71.849 1.00 176.93 604 VAL C C 1
ATOM 14716 O O . VAL C 1 604 ? 2.649 17.934 -72.780 1.00 176.93 604 VAL C O 1
ATOM 14720 N N . TYR C 1 605 ? 3.544 19.195 -71.155 1.00 174.99 605 TYR C N 1
ATOM 14721 C CA . TYR C 1 605 ? 4.901 18.777 -71.473 1.00 174.99 605 TYR C CA 1
AT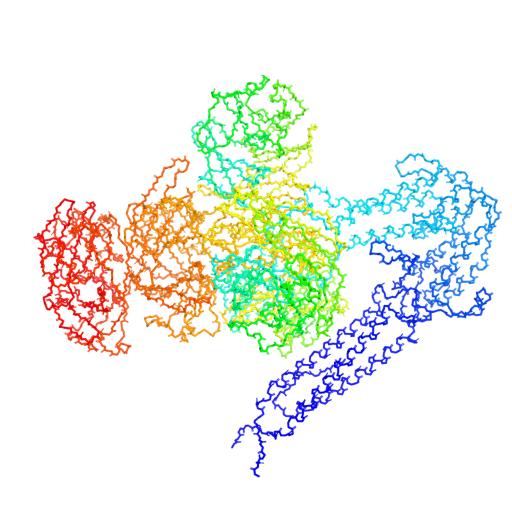OM 14722 C C . TYR C 1 605 ? 5.347 17.655 -70.546 1.00 174.99 605 TYR C C 1
ATOM 14723 O O . TYR C 1 605 ? 5.035 17.661 -69.353 1.00 174.99 605 TYR C O 1
ATOM 14732 N N . SER C 1 606 ? 6.080 16.691 -71.097 1.00 180.64 606 SER C N 1
ATOM 14733 C CA . SER C 1 606 ? 6.544 15.537 -70.339 1.00 180.64 606 SER C CA 1
ATOM 14734 C C . SER C 1 606 ? 7.858 15.035 -70.917 1.00 180.64 606 SER C C 1
ATOM 14735 O O . SER C 1 606 ? 8.004 14.937 -72.139 1.00 180.64 606 SER C O 1
ATOM 14738 N N . ARG C 1 607 ? 8.805 14.711 -70.041 1.00 180.00 607 ARG C N 1
ATOM 14739 C CA . ARG C 1 607 ? 10.080 14.169 -70.486 1.00 180.00 607 ARG C CA 1
ATOM 14740 C C . ARG C 1 607 ? 10.692 13.333 -69.374 1.00 180.00 607 ARG C C 1
ATOM 14741 O O . ARG C 1 607 ? 10.380 13.508 -68.194 1.00 180.00 607 ARG C O 1
ATOM 14749 N N . MET C 1 608 ? 11.575 12.419 -69.768 1.00 180.55 608 MET C N 1
ATOM 14750 C CA . MET C 1 608 ? 12.314 11.576 -68.837 1.00 180.55 608 MET C CA 1
ATOM 14751 C C . MET C 1 608 ? 13.554 12.333 -68.389 1.00 180.55 608 MET C C 1
ATOM 14752 O O . MET C 1 608 ? 14.553 12.378 -69.112 1.00 180.55 608 MET C O 1
ATOM 14757 N N . VAL C 1 609 ? 13.486 12.927 -67.206 1.00 177.50 609 VAL C N 1
ATOM 14758 C CA . VAL C 1 609 ? 14.593 13.689 -66.652 1.00 177.50 609 VAL C CA 1
ATOM 14759 C C . VAL C 1 609 ? 15.471 12.719 -65.878 1.00 177.50 609 VAL C C 1
ATOM 14760 O O . VAL C 1 609 ? 15.277 12.509 -64.676 1.00 177.50 609 VAL C O 1
ATOM 14764 N N . PHE C 1 610 ? 16.420 12.106 -66.571 1.00 179.47 610 PHE C N 1
ATOM 14765 C CA . PHE C 1 610 ? 17.421 11.299 -65.898 1.00 179.47 610 PHE C CA 1
ATOM 14766 C C . PHE C 1 610 ? 18.363 12.199 -65.110 1.00 179.47 610 PHE C C 1
ATOM 14767 O O . PHE C 1 610 ? 18.346 13.425 -65.249 1.00 179.47 610 PHE C O 1
ATOM 14775 N N . ALA C 1 611 ? 19.186 11.576 -64.267 1.00 182.63 611 ALA C N 1
ATOM 14776 C CA . ALA C 1 611 ? 20.051 12.343 -63.377 1.00 182.63 611 ALA C CA 1
ATOM 14777 C C . ALA C 1 611 ? 21.001 13.244 -64.156 1.00 182.63 611 ALA C C 1
ATOM 14778 O O . ALA C 1 611 ? 21.464 14.265 -63.634 1.00 182.63 611 ALA C O 1
ATOM 14780 N N . ASP C 1 612 ? 21.310 12.884 -65.404 1.00 182.03 612 ASP C N 1
ATOM 14781 C CA . ASP C 1 612 ? 22.267 13.676 -66.169 1.00 182.03 612 ASP C CA 1
ATOM 14782 C C . ASP C 1 612 ? 21.606 14.382 -67.348 1.00 182.03 612 ASP C C 1
ATOM 14783 O O . ASP C 1 612 ? 21.899 15.553 -67.616 1.00 182.03 612 ASP C O 1
ATOM 14788 N N . ARG C 1 613 ? 20.687 13.707 -68.034 1.00 177.82 613 ARG C N 1
ATOM 14789 C CA . ARG C 1 613 ? 20.128 14.283 -69.254 1.00 177.82 613 ARG C CA 1
ATOM 14790 C C . ARG C 1 613 ? 18.646 14.471 -69.292 1.00 177.82 613 ARG C C 1
ATOM 14791 O O . ARG C 1 613 ? 17.916 13.846 -68.532 1.00 177.82 613 ARG C O 1
ATOM 14799 N N . VAL C 1 614 ? 18.196 15.348 -70.178 1.00 177.00 614 VAL C N 1
ATOM 14800 C CA . VAL C 1 614 ? 16.772 15.562 -70.338 1.00 177.00 614 VAL C CA 1
ATOM 14801 C C . VAL C 1 614 ? 16.367 15.392 -71.792 1.00 177.00 614 VAL C C 1
ATOM 14802 O O . VAL C 1 614 ? 16.921 16.027 -72.679 1.00 177.00 614 VAL C O 1
ATOM 14806 N N . SER C 1 615 ? 15.396 14.534 -72.043 1.00 182.92 615 SER C N 1
ATOM 14807 C CA . SER C 1 615 ? 14.935 14.320 -73.404 1.00 182.92 615 SER C CA 1
ATOM 14808 C C . SER C 1 615 ? 14.115 15.514 -73.819 1.00 182.92 615 SER C C 1
ATOM 14809 O O . SER C 1 615 ? 13.652 16.264 -72.975 1.00 182.92 615 SER C O 1
ATOM 14812 N N . GLU C 1 616 ? 13.937 15.719 -75.114 1.00 185.01 616 GLU C N 1
ATOM 14813 C CA . GLU C 1 616 ? 13.229 16.918 -75.564 1.00 185.01 616 GLU C CA 1
ATOM 14814 C C . GLU C 1 616 ? 11.760 17.034 -75.150 1.00 185.01 616 GLU C C 1
ATOM 14815 O O . GLU C 1 616 ? 10.996 16.076 -75.251 1.00 185.01 616 GLU C O 1
ATOM 14821 N N . TRP C 1 617 ? 11.363 18.216 -74.698 1.00 179.74 617 TRP C N 1
ATOM 14822 C CA . TRP C 1 617 ? 9.978 18.439 -74.333 1.00 179.74 617 TRP C CA 1
ATOM 14823 C C . TRP C 1 617 ? 9.124 18.324 -75.571 1.00 179.74 617 TRP C C 1
ATOM 14824 O O . TRP C 1 617 ? 9.528 18.808 -76.622 1.00 179.74 617 TRP C O 1
ATOM 14835 N N . PHE C 1 618 ? 7.931 17.753 -75.457 1.00 171.09 618 PHE C N 1
ATOM 14836 C CA . PHE C 1 618 ? 7.022 17.687 -76.598 1.00 171.09 618 PHE C CA 1
ATOM 14837 C C . PHE C 1 618 ? 5.616 17.388 -76.140 1.00 171.09 618 PHE C C 1
ATOM 14838 O O . PHE C 1 618 ? 5.411 17.161 -74.952 1.00 171.09 618 PHE C O 1
ATOM 14846 N N . VAL C 1 619 ? 4.637 17.381 -77.054 1.00 163.52 619 VAL C N 1
ATOM 14847 C CA . VAL C 1 619 ? 3.297 16.959 -76.667 1.00 163.52 619 VAL C CA 1
ATOM 14848 C C . VAL C 1 619 ? 2.672 16.114 -77.772 1.00 163.52 619 VAL C C 1
ATOM 14849 O O . VAL C 1 619 ? 3.057 14.962 -77.976 1.00 163.52 619 VAL C O 1
#

Solvent-accessible surface area: 82710 Å² total; per-residue (Å²): 194,165,152,111,132,127,60,37,25,107,165,24,100,83,52,10,89,37,7,29,90,40,0,25,107,2,40,70,12,11,64,86,58,72,61,80,35,93,53,1,52,71,86,69,136,88,9,6,46,2,98,12,2,23,2,119,16,33,116,93,1,90,105,55,30,175,111,62,52,27,46,1,42,89,2,12,113,58,14,36,48,61,5,13,95,67,4,58,74,14,15,63,60,143,32,95,47,6,102,99,2,36,68,11,76,109,61,94,86,40,84,5,5,13,25,5,2,20,12,5,0,7,33,13,77,39,1,13,79,51,17,65,82,66,28,121,59,54,55,16,67,155,53,51,12,30,10,17,4,21,3,3,9,7,23,37,44,25,1,28,7,8,6,42,8,94,83,30,21,41,4,11,0,3,0,18,20,87,111,83,100,85,0,7,12,0,1,26,1,10,13,12,1,28,54,73,7,21,10,37,2,17,118,9,22,94,13,46,12,6,0,15,10,48,54,149,52,98,12,38,0,2,10,18,10,100,145,58,1,1,49,13,38,28,106,84,74,90,113,34,54,25,121,147,42,165,63,38,36,11,101,80,11,35,111,54,118,4,12,2,3,10,16,56,67,6,100,78,3,0,6,44,58,89,51,14,38,5,5,33,8,18,9,94,22,7,45,152,118,80,80,104,67,127,23,99,3,93,6,64,99,85,21,61,86,100,118,87,26,6,38,23,7,2,6,5,19,90,145,48,0,6,12,2,0,0,111,17,57,115,63,32,46,4,30,5,29,10,22,35,33,170,51,107,78,84,61,61,24,64,28,82,74,5,22,21,91,44,0,32,19,23,32,130,48,1,57,34,66,115,14,41,2,3,0,0,12,22,10,51,48,130,64,70,93,5,3,3,1,0,17,1,20,0,16,99,141,37,59,34,13,34,2,6,2,11,12,17,97,36,11,16,93,70,22,33,7,30,3,43,24,18,21,6,18,13,32,37,9,38,9,23,0,20,8,47,31,16,62,96,79,45,70,65,1,8,81,14,43,106,28,5,10,18,27,10,60,27,85,80,5,48,134,21,107,49,20,28,74,23,1,91,60,53,35,4,6,2,35,16,41,22,7,6,23,75,47,2,10,18,1,21,2,12,16,45,24,66,102,64,10,9,12,45,6,12,6,4,2,28,47,20,123,29,147,62,75,122,43,70,8,20,66,6,7,33,30,32,19,8,70,78,18,14,69,10,59,16,84,87,22,119,64,114,11,36,66,15,110,11,15,15,24,50,27,15,6,24,97,95,37,10,82,72,4,62,26,144,120,11,122,31,9,30,9,4,40,0,23,0,23,7,25,116,41,42,21,14,2,36,9,31,6,2,7,20,155,117,59,41,47,39,2,12,45,10,76,96,113,142,57,44,113,39,131,90,155,166,105,61,142,110,27,63,54,128,165,16,71,61,49,73,78,36,8,81,131,61,21,58,149,20,83,119,14,15,66,127,95,62,64,77,36,100,55,2,56,89,108,62,130,76,2,4,38,2,63,6,1,38,4,106,19,33,129,76,3,99,117,46,19,189,94,66,48,27,37,2,74,96,0,8,56,55,15,2,38,56,8,60,112,28,127,38,52,94,54,92,79,10,8,4,4,8,26,5,0,18,1,3,12,79,9,120,65,35,151,49,6,92,27,2,4,84,28,2,2,64,82,10,98,93,31,15,60,121,38,63,100,85,71,91,48,42,71,24,54,147,43,75,20,45,5,15,7,33,4,4,4,17,41,18,32,34,0,36,8,8,6,44,9,83,95,31,20,44,6,13,0,4,4,10,21,76,63,109,96,84,0,4,27,2,1,31,1,15,10,18,2,23,52,70,11,29,9,8,1,22,92,10,21,88,10,40,12,2,0,12,8,46,64,149,57,105,25,48,3,2,9,14,12,105,133,69,1,2,54,9,66,41,136,106,72,68,132,39,60,9,110,148,83,145,46,35,41,8,101,74,5,40,115,38,112,3,10,3,7,8,16,60,61,6,95,65,0,3,1,30,47,84,50,7,50,26,9,16,6,10,4,102,29,3,50,162,83,92,73,107,69,114,24,96,9,99,6,59,119,92,10,76,60,99,144,129,30,9,59,21,14,18,6,15,6,95,133,34,12,18,12,0,0,0,100,24,41,116,134,42,64,3,51,4,37,9,22,39,65,175,46,130,92,78,55,96,23,72,27,81,70,10,18,28,86,32,0,44,20,23,35,120,64,3,48,42,102,58,14,22,2,9,0,2,16,23,12,53,39,139,54,86,81,5,3,3,2,0,23,0,18,0,14,114,143,36,32,42,9,22,2,10,1,14,18,17,129,72,16,22,80,58,26,34,8,25,8,35,29,20,22,6,23,10,37,33,11,52,6,24,1,10,5,26,26,9,58,90,76,28,82,102,1,8,95,14,38,84,18,5,12,21,25,3,54,29,67,23,3,82,122,12,93,63,27,26,69,35,0,141,64,26,49,2,6,4,31,16,51,15,3,10,30,60,43,9,10,14,1,21,2,16,14,34,13,40,102,51,17,10,18,48,7,6,8,11,1,35,25,16,134,25,105,88,75,108,59,61,10,36,60,4,0,28,15,36,24,2,83,80,5,34,77,15,72,14,101,88,26,132,69,115,15,16,41,4,96,17,16,43,26,35,21,16,25,120,115,35,16,98,65,12,57,14,138,130,27,116,32,11,33,6,5,27,0,20,10,18,2,52,112,44,45,13,18,0,24,5,42,2,11,11,25,132,173,69,52,51,46,5,22,23,9,67,110,122,147,69,28,115,40,44,122,45,122,14,79,45,105,10,56,45,121,162,63,117,30,1,78,84,8,5,106,125,1,36,65,86,5,119,104,4,28,68,101,85,77,61,83,34,95,55,1,52,71,106,61,138,87,2,4,41,0,68,7,3,20,8,39,37,48,92,132,120,113,59,106,46,62,68,15,10,22,42,2,65,53,14,6,44,8,15,0,2,8,0,27,12,11,86,142,33,88,69,81,84,46,77,88,23,12,143,93,1,68,48,13,78,127,50,103,87,55,151,56,9,98,28,4,4,63,33,6,2,66,127,17,65,69,32,4,57,124,28,13,82,95,23,83,49,53,73,27,69,169,62,59,19,26,6,12,4,12,3,2,8,15,36,39,37,28,2,38,11,2,8,43,3,97,96,36,18,34,4,8,0,2,3,20,14,85,96,96,111,91,0,1,12,2,0,31,0,11,7,21,1,30,34,85,13,23,6,39,2,24,131,12,24,84,9,30,11,7,0,15,12,40,68,150,65,84,14,40,2,2,9,15,15,108,92,46,1,2,58,13,31,25,125,92,70,101,81,39,62,14,114,124,55,201,58,70,32,18,104,77,8,34,103,53,110,2,9,3,2,8,9,65,56,8,97,76,1,0,3,44,56,80,66,14,43,8,16,26,11,22,5,100,46,9,52,149,124,95,94,107,82,110,24,97,8,88,11,62,105,101,20,48,88,84,122,130,45,1,38,28,12,12,5,6,13,110,127,29,5,19,19,1,0,0,103,18,41,102,114,54,65,4,51,16,30,21,30,38,30,174,51,127,87,91,67,59,33,67,27,69,97,10,23,24,80,32,0,41,13,25,36,126,63,8,43,48,95,53,18,28,3,4,2,2,13,21,12,51,37,129,56,69,72,6,6,6,3,0,20,6,20,5,5,100,151,22,60,17,9,24,1,9,3,6,13,24,123,25,12,12,70,62,29,33,7,17,10,44,29,15,19,4,19,17,34,33,7,19,8,26,4,9,7,47,30,9,62,107,52,33,78,61,6,13,88,15,44,100,22,8,10,22,23,3,75,17,78,20,1,54,107,18,94,92,25,23,73,48,1,116,56,57,27,4,8,6,35,10,54,25,5,21,30,52,34,16,10,2,2,31,2,13,12,45,19,54,93,67,21,19,41,55,11,10,3,6,0,38,39,18,128,24,111,73,79,128,37,69,5,23,70,3,8,37,19,25,12,2,74,86,4,49,74,40,68,22,78,82,36,116,68,88,45,22,60,6,102,26,28,20,43,55,10,9,37,84,95,36,10,73,82,12,84,21,42,131,14,101,35,6,14,8,4,36,4,22,2,24,6,98,108,34,22,18,22,7,26,13,41,12,1,8,48,136,142,66,46,43,28,0,28,24,5,52,105,116,142,62,18,118,33,127,111

Sequence (1846 aa):
VELDKYLPVNREEAFRNGVNKNFAKIEQGFSQRDAVMNSHQTTQKNAHDTEQILHYLSDKEKDVYYHSALDLKHYLLLECSRISNLVLGATTDQSVELKESRVDLEGKAHITLYGRLLADFTRLKNALDKLIELEESFDIPKIEPQFWTELGGIRNVVQQYFWINKLNGRVYQTQSDSQAQEGFYINELTPSGHFLGTMHIPKGGHGTSLGVEYVNGQMFMWTNVDKRLVKFTFKADTKLDATLLRDYMPSSVAPVFFAPVSDWKGEKMAFRRSDGIIELRDVNDLNKNIDKVYAQVTIPLEERENDYRPMQGVAISDKNCYWMSGWGTDENIGKVFVYDWHGKLLDTITLDNLTQVTGVGGEEYASDNHSEPEGLFFTEDKGKKVLFVGFSTGGTRKRHHKIYGFSQRGGLERYSSIVRNGAQNYPLTRGDGKAHSTPDGLTKLSDLTKVGSYYAQGSDVALLTDLPVEFKGVPLWIDNLPAEQHNDVRQVITRRSTEKSMLKFERMINIGKAEQAFSVGSWTVYQSQTTRGEFIDASIYQNKLSNITSPMKMYMTAENLFTDHPVKNGNAGWFYENSGYGVTGEFRQTITINSSLRYEVYSRMVFADRVSEWFVVELDKYLPVNREEAFRNGVNKNFAKIEQGFSQRDAVMNSHQTTQKNAHDTEQILHYLSDKEKDVYYHSALDLKHYLLLECSRISNLVLGATTDQSVELKESRVDLEGKAHITLYGRLLADFTRLKNALDKLIELEESFDIPKIEPQFWTELGGIRNVVQQYFWINKLNGRVYQTQSDSQAQEGFYINELTPSGHFLGTMHIPKGGHGTSLGVEYVNGQMFMWTNVDKRLVKFTFKADTKLDATLLRDYMPSSVAPVFFAPVSDWKGEKMAFRRSDGIIELRDVNDLNKNIDKVYAQVTIPLEERENDYRPMQGVAISDKNCYWMSGWGTDENIGKVFVYDWHGKLLDTITLDNLTQVTGVGGEEYASDNHSEPEGLFFTEDKGKKVLFVGFSTGGTRKRHHKIYGFSQRGGLERYSSIVRNGAQNYPLTRGDGKAHSTPDGLTKLSDLTKVGSYYAQGSDVALLTDLPVEFKGVPLWIDNLPAEQHNDVRQVITRRSTEKSMLKFERMINIGKAEQAFSVGSWTVYQSQTTRGEFIDASIYQNKLSNITSPKMYMTAENLFTDHPVKNGNAGWFYENSGYGVTGEFRQTITINSSLRYEVYSRMVFADRVSEWFVVELDKYLPVNREEAFRNGVNKNFAKIEQGFSQRDAVMNSHQTTQKNAHDTEQILHYLSDKEKDVYYHSALDLKHYLLLECSRISNLVLGATTDQSVELKESRVDLEGKAHITLYGRLLADFTRLKNALDKLIELEESFDIPKIEPQFWTELGGIRNVVQQYFWINKLNGRVYQTQSDSQAQEGFYINELTPSGHFLGTMHIPKGGHGTSLGVEYVNGQMFMWTNVDKRLVKFTFKADTKLDATLLRDYMPSSVAPVFFAPVSDWKGEKMAFRRSDGIIELRDVNDLNKNIDKVYAQVTIPLEERENDYRPMQGVAISDKNCYWMSGWGTDENIGKVFVYDWHGKLLDTITLDNLTQVTGVGGEEYASDNHSEPEGLFFTEDKGKKVLFVGFSTGGTRKRHHKIYGFSQRGGLERYSSIVRNGAQNYPLTRGDGKAHSTPDGLTKLSDLTKVGSYYAQGSDVALLTDLPVEFKGVPLWIDNLPAEQHNDVRQVITRRSTEKSMLKFERMINIGKAEQAFSVGSWTVYQSQTTRGEFIDASIYQNKLSNITSPKMYMTAENLFTDHPVKNGNAGWFYENSGYGVTGEFRQTITINSSLRYEVYSRMVFADRVSEWFV

Foldseek 3Di:
DDDDDDDDPVVCVVVVVVVVVVVVVVVVVVVVVVQVVVCQVPPDDCNDDQQVAKDADDDVVCVPPVDGIDTRVVVVVVVVVVVLVVVVVVDDPPDVVQCVCQAAPVGDRDRGVVVRVVVVVVVVVVVVVVVVVLQVDDDPQPFDKDFFAWADDDFLFDWFEWDAAPPQLWMKTKGWDPDPQIWIKIFIADNRHHGDAIETEGNQPPPNDWAWDDDPNFIWIFGQGPQARFTDGDDRYYYDDCVVGHGQDDPPCRVWDWHWYAARVRQKIWIATPQRKIWIDGPVCSVVVHDDTDFIEHDDPLFPDPVRWHFGEWEDDDFKTKGWIHFCAVPRFIKIWIGGRVHDTDDMDGPFQPAADQGGGHQVRHEPGRKGWHYWHWDDPDNWGKIKTKIWDDDRSGIIIIIMMGTGVPDCPVSNVSNVVPDDDDDQADDVPHHDEDDPDDAEPLVPLDHHWYWYDQVCQPVHPDDPPVQPRATWIKHWDHADPQRWIKIKIWHDDDPEWIWIWIWTWDPQDPHRHTDTGDIDTDDDDDPDAADDDCVVQVQAVPSPPDAARQHWWDQVSVPSHDDHDPSTIWTWGWPDQPPDQWTWIWTFDDDDVPGAIFTWIAHPPDIDGTDD/DPDDDDDDDVVVVVVVVVVVVVVVVVVVVVVVVVVVVVCLVPPDDPNDDQQPDKDADDPVRCVPPVDGIDGRVVVVVVVVVVVVPDDDDDDDDPVVVQLVCQAAPVGDGDPGVVVRVVVVCVVVVVVVVVVVCQAPPDDPQPFDKDFFAFADDDFLFDWFEKAFAPPQQWIKTKGWDDDPQIWIKIFIGDNRHHGDAIETEPNQHRCNAWAWADDPNFIWIFGQHPLFTFIHHDDRYYYDDCVPGHGLRADPCRPWAWTWHAANVRQKIWIQTLQGKIFIDGPVCSVVRHDDTDFIEHDDPQQDDDPRKHFGEWEDDPFKTKGWIHFCAVPRFIKMWIAGRVHDTDDIDGQFQPDAPQDRGHQVRHEVSGKGWHYWHWHDDPHWTKIKTKMWDYDPRGITITIMMGTRPPDCPVSNVSNVVPDDDDDQDDPVRHFAEDDPPDAEPQVDQDAHWYWYQQVVVVRHDPDDPVQHRFTKIWHWDGADPQGKIKIWIFGDDPPFDRWIWIKIWDVCPDHDDTDIGDIDTDDDGDDDADEDDCVVQVLEVVVDQDAQHKYWDLPCCCSYPDDDPSGTWIWGKDDADDQRKTKIWTFDPDVVPGDIFIWIDGPPDIDGTDD/DDQDPPFDPPDPPRVVVSVVVRVVVVVVVVVVVVVVVVCLVPPDPCNDDQQVDKAADDPDDPDPPDGRIDGVVVVVVVVVVVVVCVVDDDDDDDVVVQQVLQAADVGDGDDDNVVRVVVVVVVVVVVVVVVVCLVAPDDFAVFDWDFQAFADDDFQFDWFEKAADPQQLWMKIWGWDPDPQIWIKIFIAHNLHHGDAIETEGNQPRDNDWAWAADPNFIWIFGQHPLFRDTHHDDRDYYDDRVVDHGLHQDPCSPWDWHKYAARVRAKIWIATDQAKIFIGGVVCSVVSHDDTDFIEGDDPQFDPQVRKHFGEWEDDPFKIKGWIHFCAVPRQIKIWIGGRVHDTDDMDGDFQYDEDQDGGHLVRDEPSHKGWRYWHWDQPPNWTKIKTKMWGYDRRGITITIMMTTRVVPDPVSNVVNVVPDDDDDQADPVRHHAEDDPDDAEPLVDQDAHWYWYDLVCVQNYPDDDDVAHRFTKIWHKHHADPQSKIKIWIWTDDPPDDIKIWIWIWRVCPPHGDTDIGDIDIDDDDDPDFDEDDCVVQVQEVLSPLDAAGWYFFFCSQVSHPPDNDRTDWGWHFDDADPQSWTWIKTFDDDVPPGDIWIWTDGPPDTDDTDD